Protein AF-0000000079002248 (afdb_homodimer)

Sequence (1636 aa):
MRIESGEDYTIPYSFQRFLRLYGKVIKDIVKGRFRTLMVISGSDPVFMGLLAAKAIQYYERQRHRYDKKKYSGLYVYHDEFDDAVLLKEVFNRNLNIKYTEFQYAVYERSERYLGSTFSFLIMDLTKDLKPNDLGRLVGIVEGGGLIILLTPPWDQWDTYMTIFKRNITVPQFPEPRHIFIKWVKSKLLKHDSIGIYDADNKRIIKKIELKREIKSSEEKIQIPQNTLFPRRVYEFALTRDQVEVIKLMEQLYEKPRKGKKKVIVITADRGRGKSCAVGIGSVGLIHVLRKVKPKPRILVTAPSPSNVQSLMMLARKVLDALGYKYEVIKREGNVIELRGEKFSIEYWEPINIPRIRGDIVIVDEAAGIHVPMLHKIWMSHNRLVFSTTIHGYEGAGRGFSVRFLTKIRNDKNTQLIEYEMTEPIRYSINDPIEEWQFKTLLLDAEPAELTSEDVKDIEEKNLIYVEYDPRYLFSEKGEEELRQLFGIYVLAHYRNEPDDLGMIADAPHHIVRAVKTRSGKIVCALQIAYEGRIDKDTASELLKGGRIPGNIIPDRFLKHLRYKGFAELFGWRIVRIATHPQVQGRGIGSWALSKLSEEAISKGLDWVAAGFGVNYELLRFWLKNGFYPLHISPDRNPVSGEYTLLVIKPLNKKTEEYVLKANKEFRLKLLDSLPIVYRDMEISVAMQLLDYGDSLISEVPNNIFSPVQIDRLWIYCMGPMTFEAAADIMHKLAKLHWLLSKDKRVELSRIKEAILIGKALQGKTWEELKSELRLHLKELHKFARDIACKYFRALTRKDPEIHEPGVEKLDYDLKIIFMRIESGEDYTIPYSFQRFLRLYGKVIKDIVKGRFRTLMVISGSDPVFMGLLAAKAIQYYERQRHRYDKKKYSGLYVYHDEFDDAVLLKEVFNRNLNIKYTEFQYAVYERSERYLGSTFSFLIMDLTKDLKPNDLGRLVGIVEGGGLIILLTPPWDQWDTYMTIFKRNITVPQFPEPRHIFIKWVKSKLLKHDSIGIYDADNKRIIKKIELKREIKSSEEKIQIPQNTLFPRRVYEFALTRDQVEVIKLMEQLYEKPRKGKKKVIVITADRGRGKSCAVGIGSVGLIHVLRKVKPKPRILVTAPSPSNVQSLMMLARKVLDALGYKYEVIKREGNVIELRGEKFSIEYWEPINIPRIRGDIVIVDEAAGIHVPMLHKIWMSHNRLVFSTTIHGYEGAGRGFSVRFLTKIRNDKNTQLIEYEMTEPIRYSINDPIEEWQFKTLLLDAEPAELTSEDVKDIEEKNLIYVEYDPRYLFSEKGEEELRQLFGIYVLAHYRNEPDDLGMIADAPHHIVRAVKTRSGKIVCALQIAYEGRIDKDTASELLKGGRIPGNIIPDRFLKHLRYKGFAELFGWRIVRIATHPQVQGRGIGSWALSKLSEEAISKGLDWVAAGFGVNYELLRFWLKNGFYPLHISPDRNPVSGEYTLLVIKPLNKKTEEYVLKANKEFRLKLLDSLPIVYRDMEISVAMQLLDYGDSLISEVPNNIFSPVQIDRLWIYCMGPMTFEAAADIMHKLAKLHWLLSKDKRVELSRIKEAILIGKALQGKTWEELKSELRLHLKELHKFARDIACKYFRALTRKDPEIHEPGVEKLDYDLKIIF

Solvent-accessible surface area (backbone atoms only — not comparable to full-atom values): 85586 Å² total; per-residue (Å²): 101,81,44,91,89,70,60,77,59,73,86,51,68,55,55,53,52,54,52,48,49,49,60,71,45,44,63,58,26,49,71,34,20,22,39,36,39,37,34,45,17,29,80,53,39,60,60,51,12,46,51,51,19,49,50,51,41,53,49,52,55,61,49,40,72,72,69,68,62,81,41,35,30,39,38,36,36,53,80,91,38,69,58,51,45,48,16,53,49,38,19,59,74,58,46,77,64,90,49,56,50,73,44,81,45,42,64,94,61,47,74,74,49,60,82,44,74,26,36,30,39,37,42,52,36,64,57,35,74,48,50,48,55,55,60,58,56,62,60,27,45,23,35,46,15,45,34,36,40,33,32,35,37,73,91,53,42,38,75,53,84,25,56,51,53,59,66,54,32,30,90,91,34,71,62,59,61,51,38,47,58,48,43,47,49,52,49,54,70,70,42,56,32,29,25,32,35,34,60,75,75,58,40,75,78,36,74,56,43,76,88,73,81,70,69,79,74,76,72,78,74,76,75,77,85,91,59,93,50,60,68,74,56,55,67,71,44,86,42,60,53,29,43,50,50,32,55,57,49,56,63,63,70,59,76,58,56,91,85,32,27,39,36,39,36,39,35,25,42,77,53,36,47,61,55,36,27,50,16,39,25,50,46,38,44,46,64,56,36,39,76,79,32,41,58,38,30,33,34,33,27,31,68,44,64,74,73,43,39,44,18,50,50,38,23,49,51,49,36,54,75,73,65,58,68,66,45,82,42,65,57,96,87,29,62,40,30,45,39,34,92,46,30,34,41,35,56,43,51,51,65,49,48,56,80,51,91,56,63,34,39,36,30,41,46,40,14,40,32,35,56,70,42,50,48,48,42,55,72,59,51,44,33,38,36,37,32,24,26,49,34,33,64,70,6,20,17,43,31,36,47,62,59,44,42,47,55,48,72,68,34,89,48,39,50,77,47,79,48,75,43,73,58,41,66,46,35,36,85,77,23,47,51,57,52,47,51,32,65,68,55,48,40,74,40,45,51,64,88,81,53,73,66,49,53,50,25,54,76,69,64,48,63,43,86,45,81,55,53,48,73,48,32,67,30,86,86,23,38,66,58,39,31,24,45,51,11,29,45,29,40,66,31,36,78,36,39,33,47,53,56,45,40,57,35,22,20,54,48,45,48,43,38,36,33,22,34,88,88,64,46,62,47,29,35,35,37,33,29,62,28,59,62,44,54,70,69,59,44,56,40,33,51,71,57,49,85,64,68,65,39,63,63,53,51,51,42,32,57,72,55,24,38,53,65,54,29,72,39,34,29,38,33,44,73,40,77,32,54,33,81,92,60,57,91,63,53,58,68,59,52,51,51,53,54,50,50,52,51,38,47,75,71,68,35,34,33,43,31,38,64,44,68,55,45,58,67,62,47,49,56,41,46,75,70,59,30,44,64,51,47,65,51,65,58,59,36,61,48,53,58,26,38,39,34,32,32,37,25,60,61,42,70,70,43,35,55,52,49,55,55,41,31,52,53,33,44,54,41,46,65,54,18,23,32,44,64,43,39,82,54,57,54,68,45,54,50,54,57,56,63,60,74,77,57,76,40,93,66,84,71,77,41,66,58,43,69,48,54,52,46,47,40,45,38,28,34,73,52,73,41,53,65,65,78,40,34,31,57,44,25,52,48,34,52,52,48,61,32,32,30,81,89,72,33,80,90,63,56,71,67,47,50,41,44,32,43,35,43,39,42,24,30,48,51,71,67,54,46,27,64,74,68,70,48,54,66,70,56,53,53,51,43,55,27,48,52,37,43,53,49,47,27,69,76,67,75,42,59,77,90,74,60,77,77,58,36,82,75,84,84,71,74,62,49,88,22,94,101,78,46,91,88,69,58,75,58,72,86,51,68,54,55,53,52,53,52,49,48,50,60,73,44,44,64,57,27,50,72,33,20,22,41,36,38,37,35,46,17,30,82,52,39,60,60,52,12,45,51,53,19,48,50,51,40,52,48,50,56,59,48,40,72,72,69,67,63,78,42,35,29,41,38,36,35,55,80,91,38,69,60,51,44,47,17,54,48,39,20,57,74,57,47,80,63,87,51,57,52,75,46,80,47,42,65,94,60,47,72,75,50,58,84,43,76,24,37,30,39,36,41,52,36,62,59,35,72,48,50,48,54,54,61,57,56,64,62,29,44,23,34,46,16,46,35,35,40,35,32,35,35,73,90,52,42,42,73,53,84,24,56,51,54,59,68,54,31,30,90,92,35,69,63,57,61,53,39,45,56,46,42,48,50,54,48,54,72,69,42,57,32,28,25,30,36,33,60,76,75,57,40,74,77,37,73,57,43,78,87,72,79,67,70,79,74,76,72,75,73,77,77,76,85,92,58,91,49,60,68,74,58,56,67,72,43,85,43,58,51,30,42,49,51,31,55,56,48,54,62,62,69,58,77,59,55,91,86,30,28,38,36,38,38,39,34,24,41,78,52,37,46,63,55,38,28,50,15,37,26,50,46,38,43,46,64,56,38,39,76,80,32,40,57,38,31,35,36,31,29,29,66,44,65,75,73,44,39,44,18,52,51,38,23,49,52,49,36,53,75,73,64,58,70,64,45,79,41,64,57,97,86,28,61,37,30,45,38,35,90,46,30,34,41,34,56,45,54,51,66,50,49,55,78,50,91,55,64,31,39,35,30,42,47,41,11,41,33,34,54,69,42,50,49,47,43,55,73,59,50,44,34,37,37,37,32,26,25,48,34,34,63,69,7,22,16,45,32,37,46,63,58,44,41,47,55,50,71,68,34,88,48,40,50,76,44,77,45,74,43,76,57,41,65,43,36,36,85,78,22,48,52,57,52,48,50,33,66,67,54,48,40,73,40,46,52,63,87,81,52,72,67,48,53,52,26,54,78,70,65,48,63,42,85,44,82,54,51,46,71,50,33,67,30,86,86,23,37,65,59,38,29,24,44,49,10,29,45,28,41,67,31,38,79,38,38,34,48,54,57,45,40,58,34,21,21,55,46,44,47,44,38,37,32,22,35,87,88,64,47,65,46,28,34,33,36,33,30,63,28,58,62,44,53,70,68,60,44,55,40,34,51,70,58,50,86,64,67,64,39,63,64,52,51,50,42,31,56,74,55,23,38,52,67,54,30,70,38,35,28,39,34,43,72,41,75,33,54,32,80,91,60,59,91,63,53,59,67,61,52,52,49,54,53,48,51,52,51,38,47,77,71,67,36,35,32,41,30,38,65,44,69,53,46,57,67,61,46,50,55,42,47,76,69,57,29,44,63,52,48,65,51,64,57,58,37,60,46,52,58,25,38,39,34,33,33,37,25,59,63,42,71,71,44,37,56,54,48,55,54,40,32,51,53,32,43,54,42,46,64,54,19,24,31,46,64,44,38,83,53,58,52,67,45,52,51,53,57,57,64,60,73,78,60,76,39,92,67,85,70,78,40,64,58,42,68,48,53,52,48,49,41,45,39,28,33,74,53,72,42,54,64,65,77,38,35,31,57,45,24,52,48,34,52,51,47,61,34,31,32,82,89,72,32,80,92,63,56,71,67,48,50,42,45,32,43,36,41,37,41,25,30,48,52,72,68,53,46,27,64,75,67,71,48,54,68,69,55,53,52,50,43,55,26,48,51,36,42,54,48,46,28,69,76,67,74,41,60,78,89,74,60,75,78,58,37,83,75,85,84,71,75,61,49,86,23,94

Structure (mmCIF, N/CA/C/O backbone):
data_AF-0000000079002248-model_v1
#
loop_
_entity.id
_entity.type
_entity.pdbx_description
1 polymer 'tRNA(Met) cytidine acetyltransferase TmcA'
#
loop_
_atom_site.group_PDB
_atom_site.id
_atom_site.type_symbol
_atom_site.label_atom_id
_atom_site.label_alt_id
_atom_site.label_comp_id
_atom_site.label_asym_id
_atom_site.label_entity_id
_atom_site.label_seq_id
_atom_site.pdbx_PDB_ins_code
_atom_site.Cartn_x
_atom_site.Cartn_y
_atom_site.Cartn_z
_atom_site.occupancy
_atom_site.B_iso_or_equiv
_atom_site.auth_seq_id
_atom_site.auth_comp_id
_atom_site.auth_asym_id
_atom_site.auth_atom_id
_atom_site.pdbx_PDB_model_num
ATOM 1 N N . MET A 1 1 ? -22.094 -46.625 -49.656 1 31.3 1 MET A N 1
ATOM 2 C CA . MET A 1 1 ? -22.266 -45.188 -49.594 1 31.3 1 MET A CA 1
ATOM 3 C C . MET A 1 1 ? -21.156 -44.469 -50.344 1 31.3 1 MET A C 1
ATOM 5 O O . MET A 1 1 ? -19.969 -44.781 -50.156 1 31.3 1 MET A O 1
ATOM 9 N N . ARG A 1 2 ? -21.453 -43.719 -51.375 1 43.19 2 ARG A N 1
ATOM 10 C CA . ARG A 1 2 ? -20.531 -43.125 -52.344 1 43.19 2 ARG A CA 1
ATOM 11 C C . ARG A 1 2 ? -19.891 -41.875 -51.781 1 43.19 2 ARG A C 1
ATOM 13 O O . ARG A 1 2 ? -20.594 -40.969 -51.344 1 43.19 2 ARG A O 1
ATOM 20 N N . ILE A 1 3 ? -18.719 -42.062 -51.188 1 45.56 3 ILE A N 1
ATOM 21 C CA . ILE A 1 3 ? -18.062 -40.812 -50.906 1 45.56 3 ILE A CA 1
ATOM 22 C C . ILE A 1 3 ? -17.531 -40.188 -52.188 1 45.56 3 ILE A C 1
ATOM 24 O O . ILE A 1 3 ? -17.297 -40.906 -53.156 1 45.56 3 ILE A O 1
ATOM 28 N N . GLU A 1 4 ? -17.578 -38.906 -52.375 1 42.34 4 GLU A N 1
ATOM 29 C CA . GLU A 1 4 ? -17.25 -38.219 -53.625 1 42.34 4 GLU A CA 1
ATOM 30 C C . GLU A 1 4 ? -15.984 -38.781 -54.25 1 42.34 4 GLU A C 1
ATOM 32 O O . GLU A 1 4 ? -15.727 -38.594 -55.438 1 42.34 4 GLU A O 1
ATOM 37 N N . SER A 1 5 ? -14.992 -39.219 -53.406 1 42.16 5 SER A N 1
ATOM 38 C CA . SER A 1 5 ? -13.75 -39.531 -54.094 1 42.16 5 SER A CA 1
ATOM 39 C C . SER A 1 5 ? -13.859 -40.875 -54.812 1 42.16 5 SER A C 1
ATOM 41 O O . SER A 1 5 ? -12.875 -41.375 -55.375 1 42.16 5 SER A O 1
ATOM 43 N N . GLY A 1 6 ? -15 -41.469 -55.125 1 44.12 6 GLY A N 1
ATOM 44 C CA . GLY A 1 6 ? -15.258 -42.594 -56 1 44.12 6 GLY A CA 1
ATOM 45 C C . GLY A 1 6 ? -15.117 -43.938 -55.344 1 44.12 6 GLY A C 1
ATOM 46 O O . GLY A 1 6 ? -15.344 -45 -55.969 1 44.12 6 GLY A O 1
ATOM 47 N N . GLU A 1 7 ? -14.289 -44.188 -54.312 1 48.38 7 GLU A N 1
ATOM 48 C CA . GLU A 1 7 ? -14.047 -45.531 -53.812 1 48.38 7 GLU A CA 1
ATOM 49 C C . GLU A 1 7 ? -15.219 -46 -52.969 1 48.38 7 GLU A C 1
ATOM 51 O O . GLU A 1 7 ? -15.781 -45.25 -52.156 1 48.38 7 GLU A O 1
ATOM 56 N N . ASP A 1 8 ? -15.898 -47.062 -53.25 1 55.31 8 ASP A N 1
ATOM 57 C CA . ASP A 1 8 ? -17.047 -47.719 -52.625 1 55.31 8 ASP A CA 1
ATOM 58 C C . ASP A 1 8 ? -16.656 -48.281 -51.25 1 55.31 8 ASP A C 1
ATOM 60 O O . ASP A 1 8 ? -15.797 -49.156 -51.156 1 55.31 8 ASP A O 1
ATOM 64 N N . TYR A 1 9 ? -16.703 -47.5 -50.125 1 68.69 9 TYR A N 1
ATOM 65 C CA . TYR A 1 9 ? -16.406 -48.031 -48.812 1 68.69 9 TYR A CA 1
ATOM 66 C C . TYR A 1 9 ? -17.609 -48.781 -48.25 1 68.69 9 TYR A C 1
ATOM 68 O O . TYR A 1 9 ? -18.734 -48.312 -48.312 1 68.69 9 TYR A O 1
ATOM 76 N N . THR A 1 10 ? -17.469 -50.156 -48.188 1 80.12 10 THR A N 1
ATOM 77 C CA . THR A 1 10 ? -18.469 -51 -47.562 1 80.12 10 THR A CA 1
ATOM 78 C C . THR A 1 10 ? -18.047 -51.375 -46.125 1 80.12 10 THR A C 1
ATOM 80 O O . THR A 1 10 ? -16.859 -51.531 -45.875 1 80.12 10 THR A O 1
ATOM 83 N N . ILE A 1 11 ? -18.906 -51.312 -45.125 1 88.88 11 ILE A N 1
ATOM 84 C CA . ILE A 1 11 ? -18.656 -51.719 -43.75 1 88.88 11 ILE A CA 1
ATOM 85 C C . ILE A 1 11 ? -18.328 -53.219 -43.719 1 88.88 11 ILE A C 1
ATOM 87 O O . ILE A 1 11 ? -19.125 -54.031 -44.156 1 88.88 11 ILE A O 1
ATOM 91 N N . PRO A 1 12 ? -17.188 -53.531 -43.281 1 93.25 12 PRO A N 1
ATOM 92 C CA . PRO A 1 12 ? -16.797 -54.938 -43.25 1 93.25 12 PRO A CA 1
ATOM 93 C C . PRO A 1 12 ? -17.672 -55.781 -42.312 1 93.25 12 PRO A C 1
ATOM 95 O O . PRO A 1 12 ? -18.188 -55.25 -41.312 1 93.25 12 PRO A O 1
ATOM 98 N N . TYR A 1 13 ? -17.766 -57.031 -42.625 1 92.5 13 TYR A N 1
ATOM 99 C CA . TYR A 1 13 ? -18.531 -57.969 -41.781 1 92.5 13 TYR A CA 1
ATOM 100 C C . TYR A 1 13 ? -17.922 -58.062 -40.406 1 92.5 13 TYR A C 1
ATOM 102 O O . TYR A 1 13 ? -18.641 -58.188 -39.406 1 92.5 13 TYR A O 1
ATOM 110 N N . SER A 1 14 ? -16.656 -58 -40.344 1 94.88 14 SER A N 1
ATOM 111 C CA . SER A 1 14 ? -15.961 -58.094 -39.062 1 94.88 14 SER A CA 1
ATOM 112 C C . SER A 1 14 ? -16.344 -56.938 -38.156 1 94.88 14 SER A C 1
ATOM 114 O O . SER A 1 14 ? -16.469 -57.125 -36.938 1 94.88 14 SER A O 1
ATOM 116 N N . PHE A 1 15 ? -16.594 -55.781 -38.719 1 96 15 PHE A N 1
ATOM 117 C CA . PHE A 1 15 ? -16.984 -54.625 -37.906 1 96 15 PHE A CA 1
ATOM 118 C C . PHE A 1 15 ? -18.438 -54.75 -37.438 1 96 15 PHE A C 1
ATOM 120 O O . PHE A 1 15 ? -18.766 -54.375 -36.312 1 96 15 PHE A O 1
ATOM 127 N N . GLN A 1 16 ? -19.25 -55.312 -38.312 1 94.56 16 GLN A N 1
ATOM 128 C CA . GLN A 1 16 ? -20.625 -55.562 -37.906 1 94.56 16 GLN A CA 1
ATOM 129 C C . GLN A 1 16 ? -20.688 -56.531 -36.75 1 94.56 16 GLN A C 1
ATOM 131 O O . GLN A 1 16 ? -21.484 -56.344 -35.812 1 94.56 16 GLN A O 1
ATOM 136 N N . ARG A 1 17 ? -19.859 -57.5 -36.875 1 94.75 17 ARG A N 1
ATOM 137 C CA . ARG A 1 17 ? -19.766 -58.438 -35.781 1 94.75 17 ARG A CA 1
ATOM 138 C C . ARG A 1 17 ? -19.297 -57.75 -34.5 1 94.75 17 ARG A C 1
ATOM 140 O O . ARG A 1 17 ? -19.812 -58.031 -33.406 1 94.75 17 ARG A O 1
ATOM 147 N N . PHE A 1 18 ? -18.344 -56.938 -34.688 1 96.31 18 PHE A N 1
ATOM 148 C CA . PHE A 1 18 ? -17.797 -56.156 -33.562 1 96.31 18 PHE A CA 1
ATOM 149 C C . PHE A 1 18 ? -18.891 -55.312 -32.906 1 96.31 18 PHE A C 1
ATOM 151 O O . PHE A 1 18 ? -19 -55.281 -31.688 1 96.31 18 PHE A O 1
ATOM 158 N N . LEU A 1 19 ? -19.766 -54.688 -33.656 1 96.19 19 LEU A N 1
ATOM 159 C CA . LEU A 1 19 ? -20.859 -53.844 -33.156 1 96.19 19 LEU A CA 1
ATOM 160 C C . LEU A 1 19 ? -21.922 -54.719 -32.469 1 96.19 19 LEU A C 1
ATOM 162 O O . LEU A 1 19 ? -22.484 -54.281 -31.438 1 96.19 19 LEU A O 1
ATOM 166 N N . ARG A 1 20 ? -22.062 -55.875 -32.969 1 94.19 20 ARG A N 1
ATOM 167 C CA . ARG A 1 20 ? -23.062 -56.781 -32.375 1 94.19 20 ARG A CA 1
ATOM 168 C C . ARG A 1 20 ? -22.641 -57.188 -30.984 1 94.19 20 ARG A C 1
ATOM 170 O O . ARG A 1 20 ? -23.484 -57.406 -30.109 1 94.19 20 ARG A O 1
ATOM 177 N N . LEU A 1 21 ? -21.438 -57.344 -30.844 1 93.69 21 LEU A N 1
ATOM 178 C CA . LEU A 1 21 ? -20.938 -57.656 -29.5 1 93.69 21 LEU A CA 1
ATOM 179 C C . LEU A 1 21 ? -21.266 -56.562 -28.516 1 93.69 21 LEU A C 1
ATOM 181 O O . LEU A 1 21 ? -21.609 -56.812 -27.359 1 93.69 21 LEU A O 1
ATOM 185 N N . TYR A 1 22 ? -21.172 -55.25 -28.891 1 93.12 22 TYR A N 1
ATOM 186 C CA . TYR A 1 22 ? -21.594 -54.125 -28.078 1 93.12 22 TYR A CA 1
ATOM 187 C C . TYR A 1 22 ? -23.094 -54.156 -27.828 1 93.12 22 TYR A C 1
ATOM 189 O O . TYR A 1 22 ? -23.562 -53.844 -26.734 1 93.12 22 TYR A O 1
ATOM 197 N N . GLY A 1 23 ? -23.828 -54.594 -28.812 1 92.19 23 GLY A N 1
ATOM 198 C CA . GLY A 1 23 ? -25.281 -54.688 -28.703 1 92.19 23 GLY A CA 1
ATOM 199 C C . GLY A 1 23 ? -25.719 -55.656 -27.609 1 92.19 23 GLY A C 1
ATOM 200 O O . GLY A 1 23 ? -26.75 -55.469 -26.969 1 92.19 23 GLY A O 1
ATOM 201 N N . LYS A 1 24 ? -24.906 -56.625 -27.438 1 91.56 24 LYS A N 1
ATOM 202 C CA . LYS A 1 24 ? -25.234 -57.656 -26.469 1 91.56 24 LYS A CA 1
ATOM 203 C C . LYS A 1 24 ? -25.094 -57.125 -25.047 1 91.56 24 LYS A C 1
ATOM 205 O O . LYS A 1 24 ? -25.75 -57.625 -24.125 1 91.56 24 LYS A O 1
ATOM 210 N N . VAL A 1 25 ? -24.297 -56.188 -24.891 1 92.56 25 VAL A N 1
ATOM 211 C CA . VAL A 1 25 ? -23.984 -55.75 -23.531 1 92.56 25 VAL A CA 1
ATOM 212 C C . VAL A 1 25 ? -24.594 -54.375 -23.266 1 92.56 25 VAL A C 1
ATOM 214 O O . VAL A 1 25 ? -24.578 -53.906 -22.125 1 92.56 25 VAL A O 1
ATOM 217 N N . ILE A 1 26 ? -25.188 -53.719 -24.172 1 92.94 26 ILE A N 1
ATOM 218 C CA . ILE A 1 26 ? -25.656 -52.344 -24.062 1 92.94 26 ILE A CA 1
ATOM 219 C C . ILE A 1 26 ? -26.75 -52.25 -23 1 92.94 26 ILE A C 1
ATOM 221 O O . ILE A 1 26 ? -26.844 -51.25 -22.281 1 92.94 26 ILE A O 1
ATOM 225 N N . LYS A 1 27 ? -27.578 -53.25 -22.922 1 90.81 27 LYS A N 1
ATOM 226 C CA . LYS A 1 27 ? -28.625 -53.25 -21.891 1 90.81 27 LYS A CA 1
ATOM 227 C C . LYS A 1 27 ? -28.016 -53.156 -20.5 1 90.81 27 LYS A C 1
ATOM 229 O O . LYS A 1 27 ? -28.484 -52.344 -19.688 1 90.81 27 LYS A O 1
ATOM 234 N N . ASP A 1 28 ? -27.031 -53.938 -20.281 1 91 28 ASP A N 1
ATOM 235 C CA . ASP A 1 28 ? -26.375 -53.938 -18.969 1 91 28 ASP A CA 1
ATOM 236 C C . ASP A 1 28 ? -25.609 -52.625 -18.734 1 91 28 ASP A C 1
ATOM 238 O O . ASP A 1 28 ? -25.547 -52.125 -17.609 1 91 28 ASP A O 1
ATOM 242 N N . ILE A 1 29 ? -25.094 -52.062 -19.766 1 92.88 29 ILE A N 1
ATOM 243 C CA . ILE A 1 29 ? -24.344 -50.812 -19.703 1 92.88 29 ILE A CA 1
ATOM 244 C C . ILE A 1 29 ? -25.281 -49.688 -19.297 1 92.88 29 ILE A C 1
ATOM 246 O O . ILE A 1 29 ? -24.953 -48.875 -18.453 1 92.88 29 ILE A O 1
ATOM 250 N N . VAL A 1 30 ? -26.469 -49.688 -19.859 1 91.38 30 VAL A N 1
ATOM 251 C CA . VAL A 1 30 ? -27.438 -48.625 -19.609 1 91.38 30 VAL A CA 1
ATOM 252 C C . VAL A 1 30 ? -28.031 -48.812 -18.203 1 91.38 30 VAL A C 1
ATOM 254 O O . VAL A 1 30 ? -28.094 -47.844 -17.438 1 91.38 30 VAL A O 1
ATOM 257 N N . LYS A 1 31 ? -28.312 -50 -17.875 1 88.25 31 LYS A N 1
ATOM 258 C CA . LYS A 1 31 ? -28.938 -50.281 -16.578 1 88.25 31 LYS A CA 1
ATOM 259 C C . LYS A 1 31 ? -27.953 -50.031 -15.445 1 88.25 31 LYS A C 1
ATOM 261 O O . LYS A 1 31 ? -28.328 -49.531 -14.383 1 88.25 31 LYS A O 1
ATOM 266 N N . GLY A 1 32 ? -26.766 -50.406 -15.672 1 89.31 32 GLY A N 1
ATOM 267 C CA . GLY A 1 32 ? -25.75 -50.25 -14.648 1 89.31 32 GLY A CA 1
ATOM 268 C C . GLY A 1 32 ? -25.125 -48.875 -14.648 1 89.31 32 GLY A C 1
ATOM 269 O O . GLY A 1 32 ? -24.297 -48.562 -13.773 1 89.31 32 GLY A O 1
ATOM 270 N N . ARG A 1 33 ? -25.438 -48.062 -15.57 1 91 33 ARG A N 1
ATOM 271 C CA . ARG A 1 33 ? -24.859 -46.719 -15.758 1 91 33 ARG A CA 1
ATOM 272 C C . ARG A 1 33 ? -23.344 -46.781 -15.898 1 91 33 ARG A C 1
ATOM 274 O O . ARG A 1 33 ? -22.625 -46.062 -15.219 1 91 33 ARG A O 1
ATOM 281 N N . PHE A 1 34 ? -22.922 -47.781 -16.672 1 93.75 34 PHE A N 1
ATOM 282 C CA . PHE A 1 34 ? -21.516 -47.938 -16.984 1 93.75 34 PHE A CA 1
ATOM 283 C C . PHE A 1 34 ? -21.172 -47.25 -18.281 1 93.75 34 PHE A C 1
ATOM 285 O O . PHE A 1 34 ? -22.031 -47.062 -19.156 1 93.75 34 PHE A O 1
ATOM 292 N N . ARG A 1 35 ? -19.984 -46.812 -18.359 1 94.31 35 ARG A N 1
ATOM 293 C CA . ARG A 1 35 ? -19.469 -46.312 -19.641 1 94.31 35 ARG A CA 1
ATOM 294 C C . ARG A 1 35 ? -18.719 -47.406 -20.391 1 94.31 35 ARG A C 1
ATOM 296 O O . ARG A 1 35 ? -18.297 -48.406 -19.812 1 94.31 35 ARG A O 1
ATOM 303 N N . THR A 1 36 ? -18.625 -47.188 -21.609 1 96.5 36 THR A N 1
ATOM 304 C CA . THR A 1 36 ? -17.859 -48.125 -22.422 1 96.5 36 THR A CA 1
ATOM 305 C C . THR A 1 36 ? -16.953 -47.406 -23.391 1 96.5 36 THR A C 1
ATOM 307 O O . THR A 1 36 ? -17.156 -46.219 -23.656 1 96.5 36 THR A O 1
ATOM 310 N N . LEU A 1 37 ? -15.859 -48.156 -23.812 1 97.94 37 LEU A N 1
ATOM 311 C CA . LEU A 1 37 ? -14.828 -47.531 -24.656 1 97.94 37 LEU A CA 1
ATOM 312 C C . LEU A 1 37 ? -14.539 -48.406 -25.875 1 97.94 37 LEU A C 1
ATOM 314 O O . LEU A 1 37 ? -14.461 -49.625 -25.766 1 97.94 37 LEU A O 1
ATOM 318 N N . MET A 1 38 ? -14.555 -47.781 -27.031 1 98.19 38 MET A N 1
ATOM 319 C CA . MET A 1 38 ? -14.227 -48.406 -28.297 1 98.19 38 MET A CA 1
ATOM 320 C C . MET A 1 38 ? -12.992 -47.781 -28.922 1 98.19 38 MET A C 1
ATOM 322 O O . MET A 1 38 ? -12.906 -46.531 -29 1 98.19 38 MET A O 1
ATOM 326 N N . VAL A 1 39 ? -12.031 -48.656 -29.328 1 98.56 39 VAL A N 1
ATOM 327 C CA . VAL A 1 39 ? -10.867 -48.156 -30.047 1 98.56 39 VAL A CA 1
ATOM 328 C C . VAL A 1 39 ? -10.953 -48.562 -31.516 1 98.56 39 VAL A C 1
ATOM 330 O O . VAL A 1 39 ? -11.133 -49.75 -31.812 1 98.56 39 VAL A O 1
ATOM 333 N N . ILE A 1 40 ? -10.898 -47.594 -32.375 1 98.38 40 ILE A N 1
ATOM 334 C CA . ILE A 1 40 ? -10.789 -47.844 -33.812 1 98.38 40 ILE A CA 1
ATOM 335 C C . ILE A 1 40 ? -9.422 -47.375 -34.312 1 98.38 40 ILE A C 1
ATOM 337 O O . ILE A 1 40 ? -9.133 -46.188 -34.312 1 98.38 40 ILE A O 1
ATOM 341 N N . SER A 1 41 ? -8.625 -48.344 -34.656 1 98.12 41 SER A N 1
ATOM 342 C CA . SER A 1 41 ? -7.262 -48.062 -35.094 1 98.12 41 SER A CA 1
ATOM 343 C C . SER A 1 41 ? -7.105 -48.25 -36.594 1 98.12 41 SER A C 1
ATOM 345 O O . SER A 1 41 ? -7.602 -49.25 -37.156 1 98.12 41 SER A O 1
ATOM 347 N N . GLY A 1 42 ? -6.449 -47.25 -37.25 1 97.25 42 GLY A N 1
ATOM 348 C CA . GLY A 1 42 ? -6.273 -47.344 -38.688 1 97.25 42 GLY A CA 1
ATOM 349 C C . GLY A 1 42 ? -5.477 -46.219 -39.281 1 97.25 42 GLY A C 1
ATOM 350 O O . GLY A 1 42 ? -5.086 -45.281 -38.594 1 97.25 42 GLY A O 1
ATOM 351 N N . SER A 1 43 ? -5.215 -46.344 -40.656 1 95.81 43 SER A N 1
ATOM 352 C CA . SER A 1 43 ? -4.391 -45.375 -41.344 1 95.81 43 SER A CA 1
ATOM 353 C C . SER A 1 43 ? -5.234 -44.5 -42.281 1 95.81 43 SER A C 1
ATOM 355 O O . SER A 1 43 ? -4.848 -43.375 -42.625 1 95.81 43 SER A O 1
ATOM 357 N N . ASP A 1 44 ? -6.402 -45 -42.688 1 95.25 44 ASP A N 1
ATOM 358 C CA . ASP A 1 44 ? -7.23 -44.281 -43.656 1 95.25 44 ASP A CA 1
ATOM 359 C C . ASP A 1 44 ? -8.289 -43.438 -42.938 1 95.25 44 ASP A C 1
ATOM 361 O O . ASP A 1 44 ? -9.242 -43.969 -42.375 1 95.25 44 ASP A O 1
ATOM 365 N N . PRO A 1 45 ? -8.203 -42.125 -43.125 1 96.06 45 PRO A N 1
ATOM 366 C CA . PRO A 1 45 ? -9.133 -41.25 -42.406 1 96.06 45 PRO A CA 1
ATOM 367 C C . PRO A 1 45 ? -10.578 -41.406 -42.875 1 96.06 45 PRO A C 1
ATOM 369 O O . PRO A 1 45 ? -11.508 -41.312 -42.062 1 96.06 45 PRO A O 1
ATOM 372 N N . VAL A 1 46 ? -10.766 -41.688 -44.094 1 95.06 46 VAL A N 1
ATOM 373 C CA . VAL A 1 46 ? -12.109 -41.812 -44.625 1 95.06 46 VAL A CA 1
ATOM 374 C C . VAL A 1 46 ? -12.766 -43.062 -44.031 1 95.06 46 VAL A C 1
ATOM 376 O O . VAL A 1 46 ? -13.891 -43.031 -43.531 1 95.06 46 VAL A O 1
ATOM 379 N N . PHE A 1 47 ? -12.031 -44.125 -44.125 1 95.44 47 PHE A N 1
ATOM 380 C CA . PHE A 1 47 ? -12.555 -45.375 -43.625 1 95.44 47 PHE A CA 1
ATOM 381 C C . PHE A 1 47 ? -12.812 -45.312 -42.125 1 95.44 47 PHE A C 1
ATOM 383 O O . PHE A 1 47 ? -13.844 -45.781 -41.625 1 95.44 47 PHE A O 1
ATOM 390 N N . MET A 1 48 ? -11.938 -44.75 -41.375 1 96.69 48 MET A N 1
ATOM 391 C CA . MET A 1 48 ? -12.086 -44.625 -39.938 1 96.69 48 MET A CA 1
ATOM 392 C C . MET A 1 48 ? -13.289 -43.75 -39.594 1 96.69 48 MET A C 1
ATOM 394 O O . MET A 1 48 ? -14.023 -44.031 -38.656 1 96.69 48 MET A O 1
ATOM 398 N N . GLY A 1 49 ? -13.461 -42.625 -40.375 1 96.38 49 GLY A N 1
ATOM 399 C CA . GLY A 1 49 ? -14.617 -41.781 -40.156 1 96.38 49 GLY A CA 1
ATOM 400 C C . GLY A 1 49 ? -15.938 -42.5 -40.375 1 96.38 49 GLY A C 1
ATOM 401 O O . GLY A 1 49 ? -16.891 -42.312 -39.594 1 96.38 49 GLY A O 1
ATOM 402 N N . LEU A 1 50 ? -15.938 -43.312 -41.344 1 95.25 50 LEU A N 1
ATOM 403 C CA . LEU A 1 50 ? -17.141 -44.094 -41.656 1 95.25 50 LEU A CA 1
ATOM 404 C C . LEU A 1 50 ? -17.453 -45.094 -40.531 1 95.25 50 LEU A C 1
ATOM 406 O O . LEU A 1 50 ? -18.609 -45.25 -40.156 1 95.25 50 LEU A O 1
ATOM 410 N N . LEU A 1 51 ? -16.438 -45.75 -40.125 1 96.81 51 LEU A N 1
ATOM 411 C CA . LEU A 1 51 ? -16.625 -46.75 -39.094 1 96.81 51 LEU A CA 1
ATOM 412 C C . LEU A 1 51 ? -17.109 -46.062 -37.781 1 96.81 51 LEU A C 1
ATOM 414 O O . LEU A 1 51 ? -17.984 -46.594 -37.125 1 96.81 51 LEU A O 1
ATOM 418 N N . ALA A 1 52 ? -16.5 -44.938 -37.438 1 97.38 52 ALA A N 1
ATOM 419 C CA . ALA A 1 52 ? -16.906 -44.219 -36.25 1 97.38 52 ALA A CA 1
ATOM 420 C C . ALA A 1 52 ? -18.375 -43.781 -36.344 1 97.38 52 ALA A C 1
ATOM 422 O O . ALA A 1 52 ? -19.125 -43.906 -35.375 1 97.38 52 ALA A O 1
ATOM 423 N N . ALA A 1 53 ? -18.766 -43.281 -37.5 1 96.25 53 ALA A N 1
ATOM 424 C CA . ALA A 1 53 ? -20.156 -42.875 -37.719 1 96.25 53 ALA A CA 1
ATOM 425 C C . ALA A 1 53 ? -21.109 -44.062 -37.562 1 96.25 53 ALA A C 1
ATOM 427 O O . ALA A 1 53 ? -22.141 -43.938 -36.906 1 96.25 53 ALA A O 1
ATOM 428 N N . LYS A 1 54 ? -20.703 -45.125 -38.125 1 95.25 54 LYS A N 1
ATOM 429 C CA . LYS A 1 54 ? -21.516 -46.344 -38.031 1 95.25 54 LYS A CA 1
ATOM 430 C C . LYS A 1 54 ? -21.641 -46.812 -36.594 1 95.25 54 LYS A C 1
ATOM 432 O O . LYS A 1 54 ? -22.703 -47.281 -36.156 1 95.25 54 LYS A O 1
ATOM 437 N N . ALA A 1 55 ? -20.578 -46.781 -35.906 1 96.62 55 ALA A N 1
ATOM 438 C CA . ALA A 1 55 ? -20.562 -47.188 -34.5 1 96.62 55 ALA A CA 1
ATOM 439 C C . ALA A 1 55 ? -21.547 -46.344 -33.688 1 96.62 55 ALA A C 1
ATOM 441 O O . ALA A 1 55 ? -22.328 -46.875 -32.906 1 96.62 55 ALA A O 1
ATOM 442 N N . ILE A 1 56 ? -21.531 -45.031 -33.844 1 96.5 56 ILE A N 1
ATOM 443 C CA . ILE A 1 56 ? -22.391 -44.125 -33.125 1 96.5 56 ILE A CA 1
ATOM 444 C C . ILE A 1 56 ? -23.859 -44.375 -33.469 1 96.5 56 ILE A C 1
ATOM 446 O O . ILE A 1 56 ? -24.734 -44.406 -32.625 1 96.5 56 ILE A O 1
ATOM 450 N N . GLN A 1 57 ? -24.078 -44.625 -34.75 1 94.12 57 GLN A N 1
ATOM 451 C CA . GLN A 1 57 ? -25.438 -44.906 -35.219 1 94.12 57 GLN A CA 1
ATOM 452 C C . GLN A 1 57 ? -26 -46.156 -34.594 1 94.12 57 GLN A C 1
ATOM 454 O O . GLN A 1 57 ? -27.141 -46.188 -34.125 1 94.12 57 GLN A O 1
ATOM 459 N N . TYR A 1 58 ? -25.188 -47.125 -34.656 1 94.12 58 TYR A N 1
ATOM 460 C CA . TYR A 1 58 ? -25.625 -48.406 -34.094 1 94.12 58 TYR A CA 1
ATOM 461 C C . TYR A 1 58 ? -25.875 -48.281 -32.594 1 94.12 58 TYR A C 1
ATOM 463 O O . TYR A 1 58 ? -26.906 -48.719 -32.094 1 94.12 58 TYR A O 1
ATOM 471 N N . TYR A 1 59 ? -24.953 -47.688 -31.891 1 94.38 59 TYR A N 1
ATOM 472 C CA . TYR A 1 59 ? -25.047 -47.562 -30.438 1 94.38 59 TYR A CA 1
ATOM 473 C C . TYR A 1 59 ? -26.234 -46.719 -30.031 1 94.38 59 TYR A C 1
ATOM 475 O O . TYR A 1 59 ? -26.953 -47.062 -29.078 1 94.38 59 TYR A O 1
ATOM 483 N N . GLU A 1 60 ? -26.422 -45.594 -30.688 1 93.88 60 GLU A N 1
ATOM 484 C CA . GLU A 1 60 ? -27.547 -44.719 -30.391 1 93.88 60 GLU A CA 1
ATOM 485 C C . GLU A 1 60 ? -28.875 -45.469 -30.531 1 93.88 60 GLU A C 1
ATOM 487 O O . GLU A 1 60 ? -29.75 -45.344 -29.672 1 93.88 60 GLU A O 1
ATOM 492 N N . ARG A 1 61 ? -29 -46.25 -31.578 1 92 61 ARG A N 1
ATOM 493 C CA . ARG A 1 61 ? -30.219 -47 -31.844 1 92 61 ARG A CA 1
ATOM 494 C C . ARG A 1 61 ? -30.469 -48.031 -30.75 1 92 61 ARG A C 1
ATOM 496 O O . ARG A 1 61 ? -31.594 -48.188 -30.25 1 92 61 ARG A O 1
ATOM 503 N N . GLN A 1 62 ? -29.5 -48.688 -30.469 1 92.81 62 GLN A N 1
ATOM 504 C CA . GLN A 1 62 ? -29.625 -49.75 -29.453 1 92.81 62 GLN A CA 1
ATOM 505 C C . GLN A 1 62 ? -29.922 -49.125 -28.078 1 92.81 62 GLN A C 1
ATOM 507 O O . GLN A 1 62 ? -30.75 -49.656 -27.344 1 92.81 62 GLN A O 1
ATOM 512 N N . ARG A 1 63 ? -29.188 -48.031 -27.75 1 93.06 63 ARG A N 1
ATOM 513 C CA . ARG A 1 63 ? -29.375 -47.406 -26.453 1 93.06 63 ARG A CA 1
ATOM 514 C C . ARG A 1 63 ? -30.766 -46.781 -26.344 1 93.06 63 ARG A C 1
ATOM 516 O O . ARG A 1 63 ? -31.391 -46.812 -25.281 1 93.06 63 ARG A O 1
ATOM 523 N N . HIS A 1 64 ? -31.234 -46.188 -27.422 1 92.19 64 HIS A N 1
ATOM 524 C CA . HIS A 1 64 ? -32.531 -45.5 -27.438 1 92.19 64 HIS A CA 1
ATOM 525 C C . HIS A 1 64 ? -33.656 -46.469 -27.141 1 92.19 64 HIS A C 1
ATOM 527 O O . HIS A 1 64 ? -34.719 -46.062 -26.656 1 92.19 64 HIS A O 1
ATOM 533 N N . ARG A 1 65 ? -33.438 -47.688 -27.312 1 90.75 65 ARG A N 1
ATOM 534 C CA . ARG A 1 65 ? -34.438 -48.688 -27 1 90.75 65 ARG A CA 1
ATOM 535 C C . ARG A 1 65 ? -34.594 -48.844 -25.5 1 90.75 65 ARG A C 1
ATOM 537 O O . ARG A 1 65 ? -35.656 -49.281 -25.031 1 90.75 65 ARG A O 1
ATOM 544 N N . TYR A 1 66 ? -33.688 -48.469 -24.844 1 88.75 66 TYR A N 1
ATOM 545 C CA . TYR A 1 66 ? -33.719 -48.719 -23.406 1 88.75 66 TYR A CA 1
ATOM 546 C C . TYR A 1 66 ? -34 -47.438 -22.641 1 88.75 66 TYR A C 1
ATOM 548 O O . TYR A 1 66 ? -34.781 -47.469 -21.688 1 88.75 66 TYR A O 1
ATOM 556 N N . ASP A 1 67 ? -33.438 -46.281 -22.922 1 84.31 67 ASP A N 1
ATOM 557 C CA . ASP A 1 67 ? -33.625 -45.125 -22.062 1 84.31 67 ASP A CA 1
ATOM 558 C C . ASP A 1 67 ? -34.438 -44.031 -22.781 1 84.31 67 ASP A C 1
ATOM 560 O O . ASP A 1 67 ? -34.938 -43.125 -22.141 1 84.31 67 ASP A O 1
ATOM 564 N N . LYS A 1 68 ? -34.656 -44.031 -24.078 1 82.38 68 LYS A N 1
ATOM 565 C CA . LYS A 1 68 ? -35.562 -43.188 -24.875 1 82.38 68 LYS A CA 1
ATOM 566 C C . LYS A 1 68 ? -35.281 -41.719 -24.625 1 82.38 68 LYS A C 1
ATOM 568 O O . LYS A 1 68 ? -36.219 -40.906 -24.5 1 82.38 68 LYS A O 1
ATOM 573 N N . LYS A 1 69 ? -34.094 -41.375 -24.422 1 86.69 69 LYS A N 1
ATOM 574 C CA . LYS A 1 69 ? -33.75 -39.969 -24.188 1 86.69 69 LYS A CA 1
ATOM 575 C C . LYS A 1 69 ? -33.031 -39.375 -25.375 1 86.69 69 LYS A C 1
ATOM 577 O O . LYS A 1 69 ? -32.75 -40.062 -26.359 1 86.69 69 LYS A O 1
ATOM 582 N N . LYS A 1 70 ? -32.812 -38 -25.25 1 89.62 70 LYS A N 1
ATOM 583 C CA . LYS A 1 70 ? -31.938 -37.312 -26.203 1 89.62 70 LYS A CA 1
ATOM 584 C C . LYS A 1 70 ? -30.484 -37.344 -25.734 1 89.62 70 LYS A C 1
ATOM 586 O O . LYS A 1 70 ? -30.203 -37.312 -24.547 1 89.62 70 LYS A O 1
ATOM 591 N N . TYR A 1 71 ? -29.641 -37.469 -26.75 1 92 71 TYR A N 1
ATOM 592 C CA . TYR A 1 71 ? -28.219 -37.625 -26.422 1 92 71 TYR A CA 1
ATOM 593 C C . TYR A 1 71 ? -27.406 -36.438 -26.938 1 92 71 TYR A C 1
ATOM 595 O O . TYR A 1 71 ? -27.891 -35.688 -27.766 1 92 71 TYR A O 1
ATOM 603 N N . SER A 1 72 ? -26.281 -36.219 -26.328 1 93.19 72 SER A N 1
ATOM 604 C CA . SER A 1 72 ? -25.312 -35.219 -26.766 1 93.19 72 SER A CA 1
ATOM 605 C C . SER A 1 72 ? -23.953 -35.875 -27.047 1 93.19 72 SER A C 1
ATOM 607 O O . SER A 1 72 ? -23.547 -36.812 -26.344 1 93.19 72 SER A O 1
ATOM 609 N N . GLY A 1 73 ? -23.297 -35.406 -28.031 1 94.5 73 GLY A N 1
ATOM 610 C CA . GLY A 1 73 ? -21.984 -35.938 -28.391 1 94.5 73 GLY A CA 1
ATOM 611 C C . GLY A 1 73 ? -20.938 -34.844 -28.578 1 94.5 73 GLY A C 1
ATOM 612 O O . GLY A 1 73 ? -21.266 -33.719 -28.953 1 94.5 73 GLY A O 1
ATOM 613 N N . LEU A 1 74 ? -19.703 -35.219 -28.234 1 95 74 LEU A N 1
ATOM 614 C CA . LEU A 1 74 ? -18.578 -34.312 -28.438 1 95 74 LEU A CA 1
ATOM 615 C C . LEU A 1 74 ? -17.484 -34.969 -29.281 1 95 74 LEU A C 1
ATOM 617 O O . LEU A 1 74 ? -17.109 -36.125 -29 1 95 74 LEU A O 1
ATOM 621 N N . TYR A 1 75 ? -17.062 -34.312 -30.328 1 96.69 75 TYR A N 1
ATOM 622 C CA . TYR A 1 75 ? -15.953 -34.75 -31.172 1 96.69 75 TYR A CA 1
ATOM 623 C C . TYR A 1 75 ? -14.773 -33.812 -31.031 1 96.69 75 TYR A C 1
ATOM 625 O O . TYR A 1 75 ? -14.891 -32.594 -31.297 1 96.69 75 TYR A O 1
ATOM 633 N N . VAL A 1 76 ? -13.633 -34.344 -30.578 1 96.44 76 VAL A N 1
ATOM 634 C CA . VAL A 1 76 ? -12.461 -33.5 -30.344 1 96.44 76 VAL A CA 1
ATOM 635 C C . VAL A 1 76 ? -11.344 -33.906 -31.312 1 96.44 76 VAL A C 1
ATOM 637 O O . VAL A 1 76 ? -11.062 -35.094 -31.469 1 96.44 76 VAL A O 1
ATOM 640 N N . TYR A 1 77 ? -10.727 -32.938 -31.969 1 96.44 77 TYR A N 1
ATOM 641 C CA . TYR A 1 77 ? -9.719 -33.219 -32.969 1 96.44 77 TYR A CA 1
ATOM 642 C C . TYR A 1 77 ? -8.703 -32.094 -33.094 1 96.44 77 TYR A C 1
ATOM 644 O O . TYR A 1 77 ? -8.797 -31.094 -32.375 1 96.44 77 TYR A O 1
ATOM 652 N N . HIS A 1 78 ? -7.656 -32.344 -33.938 1 95.31 78 HIS A N 1
ATOM 653 C CA . HIS A 1 78 ? -6.66 -31.312 -34.25 1 95.31 78 HIS A CA 1
ATOM 654 C C . HIS A 1 78 ? -6.906 -30.703 -35.625 1 95.31 78 HIS A C 1
ATOM 656 O O . HIS A 1 78 ? -6.648 -31.344 -36.656 1 95.31 78 HIS A O 1
ATOM 662 N N . ASP A 1 79 ? -7.242 -29.422 -35.62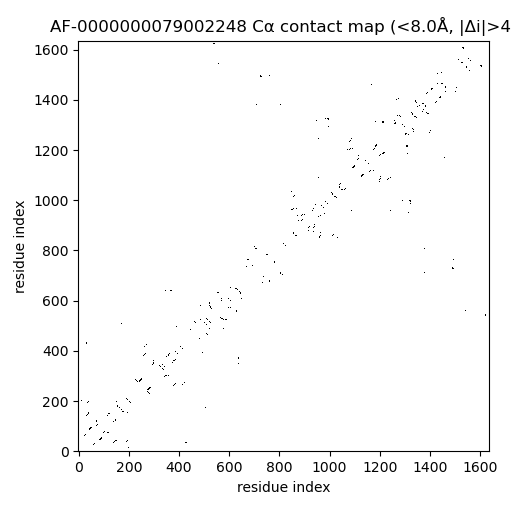5 1 92.81 79 ASP A N 1
ATOM 663 C CA . ASP A 1 79 ? -7.676 -28.797 -36.875 1 92.81 79 ASP A CA 1
ATOM 664 C C . ASP A 1 79 ? -6.477 -28.344 -37.688 1 92.81 79 ASP A C 1
ATOM 666 O O . ASP A 1 79 ? -6.641 -27.875 -38.812 1 92.81 79 ASP A O 1
ATOM 670 N N . GLU A 1 80 ? -5.305 -28.438 -37.219 1 92.62 80 GLU A N 1
ATOM 671 C CA . GLU A 1 80 ? -4.117 -28 -37.969 1 92.62 80 GLU A CA 1
ATOM 672 C C . GLU A 1 80 ? -3.674 -29.062 -38.969 1 92.62 80 GLU A C 1
ATOM 674 O O . GLU A 1 80 ? -2.863 -28.781 -39.844 1 92.62 80 GLU A O 1
ATOM 679 N N . PHE A 1 81 ? -4.262 -30.297 -38.906 1 94.38 81 PHE A N 1
ATOM 680 C CA . PHE A 1 81 ? -3.885 -31.391 -39.812 1 94.38 81 PHE A CA 1
ATOM 681 C C . PHE A 1 81 ? -5.02 -31.703 -40.781 1 94.38 81 PHE A C 1
ATOM 683 O O . PHE A 1 81 ? -6.133 -32.031 -40.344 1 94.38 81 PHE A O 1
ATOM 690 N N . ASP A 1 82 ? -4.734 -31.844 -41.969 1 93.88 82 ASP A N 1
ATOM 691 C CA . ASP A 1 82 ? -5.73 -32.062 -43.031 1 93.88 82 ASP A CA 1
ATOM 692 C C . ASP A 1 82 ? -6.402 -33.438 -42.875 1 93.88 82 ASP A C 1
ATOM 694 O O . ASP A 1 82 ? -7.609 -33.562 -43.062 1 93.88 82 ASP A O 1
ATOM 698 N N . ASP A 1 83 ? -5.68 -34.406 -42.562 1 94.31 83 ASP A N 1
ATOM 699 C CA . ASP A 1 83 ? -6.219 -35.75 -42.375 1 94.31 83 ASP A CA 1
ATOM 700 C C . ASP A 1 83 ? -7.234 -35.812 -41.25 1 94.31 83 ASP A C 1
ATOM 702 O O . ASP A 1 83 ? -8.25 -36.5 -41.344 1 94.31 83 ASP A O 1
ATOM 706 N N . ALA A 1 84 ? -6.91 -35.156 -40.188 1 94.88 84 ALA A N 1
ATOM 707 C CA . ALA A 1 84 ? -7.82 -35.094 -39.062 1 94.88 84 ALA A CA 1
ATOM 708 C C . ALA A 1 84 ? -9.109 -34.375 -39.406 1 94.88 84 ALA A C 1
ATOM 710 O O . ALA A 1 84 ? -10.195 -34.75 -38.969 1 94.88 84 ALA A O 1
ATOM 711 N N . VAL A 1 85 ? -8.969 -33.312 -40.188 1 95.38 85 VAL A N 1
ATOM 712 C CA . VAL A 1 85 ? -10.133 -32.562 -40.656 1 95.38 85 VAL A CA 1
ATOM 713 C C . VAL A 1 85 ? -10.992 -33.438 -41.562 1 95.38 85 VAL A C 1
ATOM 715 O O . VAL A 1 85 ? -12.219 -33.438 -41.438 1 95.38 85 VAL A O 1
ATOM 718 N N . LEU A 1 86 ? -10.359 -34.094 -42.406 1 95.25 86 LEU A N 1
ATOM 719 C CA . LEU A 1 86 ? -11.07 -35 -43.344 1 95.25 86 LEU A CA 1
ATOM 720 C C . LEU A 1 86 ? -11.812 -36.062 -42.562 1 95.25 86 LEU A C 1
ATOM 722 O O . LEU A 1 86 ? -12.969 -36.375 -42.875 1 95.25 86 LEU A O 1
ATOM 726 N N . LEU A 1 87 ? -11.156 -36.688 -41.625 1 96.06 87 LEU A N 1
ATOM 727 C CA . LEU A 1 87 ? -11.766 -37.688 -40.781 1 96.06 87 LEU A CA 1
ATOM 728 C C . LEU A 1 87 ? -13.023 -37.188 -40.125 1 96.06 87 LEU A C 1
ATOM 730 O O . LEU A 1 87 ? -14.078 -37.812 -40.156 1 96.06 87 LEU A O 1
ATOM 734 N N . LYS A 1 88 ? -12.93 -36.031 -39.5 1 96 88 LYS A N 1
ATOM 735 C CA . LYS A 1 88 ? -14.055 -35.406 -38.844 1 96 88 LYS A CA 1
ATOM 736 C C . LYS A 1 88 ? -15.195 -35.125 -39.812 1 96 88 LYS A C 1
ATOM 738 O O . LYS A 1 88 ? -16.359 -35.344 -39.5 1 96 88 LYS A O 1
ATOM 743 N N . GLU A 1 89 ? -14.875 -34.688 -41.031 1 95.44 89 GLU A N 1
ATOM 744 C CA . GLU A 1 89 ? -15.875 -34.375 -42.031 1 95.44 89 GLU A CA 1
ATOM 745 C C . GLU A 1 89 ? -16.609 -35.625 -42.5 1 95.44 89 GLU A C 1
ATOM 747 O O . GLU A 1 89 ? -17.828 -35.594 -42.688 1 95.44 89 GLU A O 1
ATOM 752 N N . VAL A 1 90 ? -15.891 -36.625 -42.719 1 94.62 90 VAL A N 1
ATOM 753 C CA . VAL A 1 90 ? -16.5 -37.875 -43.156 1 94.62 90 VAL A CA 1
ATOM 754 C C . VAL A 1 90 ? -17.422 -38.406 -42.062 1 94.62 90 VAL A C 1
ATOM 756 O O . VAL A 1 90 ? -18.516 -38.875 -42.312 1 94.62 90 VAL A O 1
ATOM 759 N N . PHE A 1 91 ? -16.953 -38.375 -40.875 1 95.62 91 PHE A N 1
ATOM 760 C CA . PHE A 1 91 ? -17.781 -38.781 -39.719 1 95.62 91 PHE A CA 1
ATOM 761 C C . PHE A 1 91 ? -19.094 -37.969 -39.719 1 95.62 91 PHE A C 1
ATOM 763 O O . PHE A 1 91 ? -20.172 -38.562 -39.625 1 95.62 91 PHE A O 1
ATOM 770 N N . ASN A 1 92 ? -18.953 -36.688 -39.812 1 94.31 92 ASN A N 1
ATOM 771 C CA . ASN A 1 92 ? -20.109 -35.812 -39.719 1 94.31 92 ASN A CA 1
ATOM 772 C C . ASN A 1 92 ? -21.094 -36.062 -40.875 1 94.31 92 ASN A C 1
ATOM 774 O O . ASN A 1 92 ? -22.297 -36.094 -40.656 1 94.31 92 ASN A O 1
ATOM 778 N N . ARG A 1 93 ? -20.609 -36.25 -42 1 91.62 93 ARG A N 1
ATOM 779 C CA . ARG A 1 93 ? -21.438 -36.438 -43.188 1 91.62 93 ARG A CA 1
ATOM 780 C C . ARG A 1 93 ? -22.188 -37.75 -43.156 1 91.62 93 ARG A C 1
ATOM 782 O O . ARG A 1 93 ? -23.266 -37.875 -43.75 1 91.62 93 ARG A O 1
ATOM 789 N N . ASN A 1 94 ? -21.625 -38.688 -42.531 1 91 94 ASN A N 1
ATOM 790 C CA . ASN A 1 94 ? -22.219 -40.031 -42.562 1 91 94 ASN A CA 1
ATOM 791 C C . ASN A 1 94 ? -22.953 -40.344 -41.25 1 91 94 ASN A C 1
ATOM 793 O O . ASN A 1 94 ? -23.375 -41.469 -41.031 1 91 94 ASN A O 1
ATOM 797 N N . LEU A 1 95 ? -22.953 -39.281 -40.438 1 89.62 95 LEU A N 1
ATOM 798 C CA . LEU A 1 95 ? -23.656 -39.438 -39.188 1 89.62 95 LEU A CA 1
ATOM 799 C C . LEU A 1 95 ? -25.172 -39.312 -39.375 1 89.62 95 LEU A C 1
ATOM 801 O O . LEU A 1 95 ? -25.672 -38.219 -39.594 1 89.62 95 LEU A O 1
ATOM 805 N N . ASN A 1 96 ? -25.906 -40.375 -39.562 1 83.88 96 ASN A N 1
ATOM 806 C CA . ASN A 1 96 ? -27.359 -40.375 -39.688 1 83.88 96 ASN A CA 1
ATOM 807 C C . ASN A 1 96 ? -28.031 -40.688 -38.344 1 83.88 96 ASN A C 1
ATOM 809 O O . ASN A 1 96 ? -28.406 -41.812 -38.094 1 83.88 96 ASN A O 1
ATOM 813 N N . ILE A 1 97 ? -28.016 -39.656 -37.531 1 81.88 97 ILE A N 1
ATOM 814 C CA . ILE A 1 97 ? -28.516 -39.844 -36.156 1 81.88 97 ILE A CA 1
ATOM 815 C C . ILE A 1 97 ? -29.766 -39 -35.969 1 81.88 97 ILE A C 1
ATOM 817 O O . ILE A 1 97 ? -29.938 -37.969 -36.594 1 81.88 97 ILE A O 1
ATOM 821 N N . LYS A 1 98 ? -30.688 -39.5 -35.156 1 82.94 98 LYS A N 1
ATOM 822 C CA . LYS A 1 98 ? -31.969 -38.844 -34.938 1 82.94 98 LYS A CA 1
ATOM 823 C C . LYS A 1 98 ? -32.062 -38.25 -33.531 1 82.94 98 LYS A C 1
ATOM 825 O O . LYS A 1 98 ? -32.781 -37.25 -33.344 1 82.94 98 LYS A O 1
ATOM 830 N N . TYR A 1 99 ? -31.25 -38.781 -32.656 1 89.31 99 TYR A N 1
ATOM 831 C CA . TYR A 1 99 ? -31.516 -38.438 -31.266 1 89.31 99 TYR A CA 1
ATOM 832 C C . TYR A 1 99 ? -30.281 -37.812 -30.609 1 89.31 99 TYR A C 1
ATOM 834 O O . TYR A 1 99 ? -30.188 -37.75 -29.391 1 89.31 99 TYR A O 1
ATOM 842 N N . THR A 1 100 ? -29.281 -37.531 -31.375 1 89.62 100 THR A N 1
ATOM 843 C CA . THR A 1 100 ? -28.047 -37 -30.797 1 89.62 100 THR A CA 1
ATOM 844 C C . THR A 1 100 ? -27.641 -35.688 -31.469 1 89.62 100 THR A C 1
ATOM 846 O O . THR A 1 100 ? -27.734 -35.562 -32.688 1 89.62 100 THR A O 1
ATOM 849 N N . GLU A 1 101 ? -27.266 -34.719 -30.672 1 91.69 101 GLU A N 1
ATOM 850 C CA . GLU A 1 101 ? -26.641 -33.5 -31.172 1 91.69 101 GLU A CA 1
ATOM 851 C C . GLU A 1 101 ? -25.141 -33.469 -30.906 1 91.69 101 GLU A C 1
ATOM 853 O O . GLU A 1 101 ? -24.719 -33.562 -29.75 1 91.69 101 GLU A O 1
ATOM 858 N N . PHE A 1 102 ? -24.359 -33.344 -31.953 1 92.81 102 PHE A N 1
ATOM 859 C CA . PHE A 1 102 ? -22.922 -33.406 -31.812 1 92.81 102 PHE A CA 1
ATOM 860 C C . PHE A 1 102 ? -22.312 -32 -31.828 1 92.81 102 PHE A C 1
ATOM 862 O O . PHE A 1 102 ? -22.734 -31.156 -32.594 1 92.81 102 PHE A O 1
ATOM 869 N N . GLN A 1 103 ? -21.391 -31.828 -30.953 1 93.12 103 GLN A N 1
ATOM 870 C CA . GLN A 1 103 ? -20.531 -30.656 -30.953 1 93.12 103 GLN A CA 1
ATOM 871 C C . GLN A 1 103 ? -19.109 -31.016 -31.359 1 93.12 103 GLN A C 1
ATOM 873 O O . GLN A 1 103 ? -18.656 -32.125 -31.109 1 93.12 103 GLN A O 1
ATOM 878 N N . TYR A 1 104 ? -18.438 -30.094 -32 1 93.62 104 TYR A N 1
ATOM 879 C CA . TYR A 1 104 ? -17.078 -30.312 -32.469 1 93.62 104 TYR A CA 1
ATOM 880 C C . TYR A 1 104 ? -16.125 -29.297 -31.812 1 93.62 104 TYR A C 1
ATOM 882 O O . TYR A 1 104 ? -16.422 -28.094 -31.766 1 93.62 104 TYR A O 1
ATOM 890 N N . ALA A 1 105 ? -15.031 -29.844 -31.234 1 92.62 105 ALA A N 1
ATOM 891 C CA . ALA A 1 105 ? -14.078 -28.984 -30.547 1 92.62 105 ALA A CA 1
ATOM 892 C C . ALA A 1 105 ? -12.641 -29.344 -30.906 1 92.62 105 ALA A C 1
ATOM 894 O O . ALA A 1 105 ? -12.367 -30.469 -31.328 1 92.62 105 ALA A O 1
ATOM 895 N N . VAL A 1 106 ? -11.734 -28.344 -30.75 1 93.62 106 VAL A N 1
ATOM 896 C CA . VAL A 1 106 ? -10.297 -28.578 -30.891 1 93.62 106 VAL A CA 1
ATOM 897 C C . VAL A 1 106 ? -9.68 -28.797 -29.516 1 93.62 106 VAL A C 1
ATOM 899 O O . VAL A 1 106 ? -10.18 -28.281 -28.516 1 93.62 106 VAL A O 1
ATOM 902 N N . TYR A 1 107 ? -8.633 -29.531 -29.438 1 92.19 107 TYR A N 1
ATOM 903 C CA . TYR A 1 107 ? -8.016 -29.922 -28.172 1 92.19 107 TYR A CA 1
ATOM 904 C C . TYR A 1 107 ? -7.578 -28.688 -27.391 1 92.19 107 TYR A C 1
ATOM 906 O O . TYR A 1 107 ? -7.699 -28.656 -26.156 1 92.19 107 TYR A O 1
ATOM 914 N N . GLU A 1 108 ? -7.141 -27.625 -27.938 1 85.56 108 GLU A N 1
ATOM 915 C CA . GLU A 1 108 ? -6.637 -26.422 -27.281 1 85.56 108 GLU A CA 1
ATOM 916 C C . GLU A 1 108 ? -7.738 -25.719 -26.5 1 85.56 108 GLU A C 1
ATOM 918 O O . GLU A 1 108 ? -7.461 -25.016 -25.531 1 85.56 108 GLU A O 1
ATOM 923 N N . ARG A 1 109 ? -9.039 -25.969 -26.844 1 78.62 109 ARG A N 1
ATOM 924 C CA . ARG A 1 109 ? -10.172 -25.312 -26.219 1 78.62 109 ARG A CA 1
ATOM 925 C C . ARG A 1 109 ? -11.031 -26.297 -25.453 1 78.62 109 ARG A C 1
ATOM 927 O O . ARG A 1 109 ? -12.188 -26.016 -25.125 1 78.62 109 ARG A O 1
ATOM 934 N N . SER A 1 110 ? -10.406 -27.422 -25.234 1 77.88 110 SER A N 1
ATOM 935 C CA . SER A 1 110 ? -11.227 -28.5 -24.688 1 77.88 110 SER A CA 1
ATOM 936 C C . SER A 1 110 ? -11.492 -28.297 -23.203 1 77.88 110 SER A C 1
ATOM 938 O O . SER A 1 110 ? -12.391 -28.922 -22.625 1 77.88 110 SER A O 1
ATOM 940 N N . GLU A 1 111 ? -10.703 -27.422 -22.562 1 71.38 111 GLU A N 1
ATOM 941 C CA . GLU A 1 111 ? -10.883 -27.125 -21.141 1 71.38 111 GLU A CA 1
ATOM 942 C C . GLU A 1 111 ? -12.266 -26.547 -20.875 1 71.38 111 GLU A C 1
ATOM 944 O O . GLU A 1 111 ? -12.805 -26.688 -19.781 1 71.38 111 GLU A O 1
ATOM 949 N N . ARG A 1 112 ? -12.922 -25.984 -21.875 1 68.19 112 ARG A N 1
ATOM 950 C CA . ARG A 1 112 ? -14.219 -25.328 -21.703 1 68.19 112 ARG A CA 1
ATOM 951 C C . ARG A 1 112 ? -15.32 -26.344 -21.438 1 68.19 112 ARG A C 1
ATOM 953 O O . ARG A 1 112 ? -16.391 -26 -20.953 1 68.19 112 ARG A O 1
ATOM 960 N N . TYR A 1 113 ? -15.008 -27.625 -21.703 1 74.56 113 TYR A N 1
ATOM 961 C CA . TYR A 1 113 ? -16.047 -28.641 -21.578 1 74.56 113 TYR A CA 1
ATOM 962 C C . TYR A 1 113 ? -16 -29.328 -20.219 1 74.56 113 TYR A C 1
ATOM 964 O O . TYR A 1 113 ? -16.797 -30.219 -19.938 1 74.56 113 TYR A O 1
ATOM 972 N N . LEU A 1 114 ? -15.031 -28.781 -19.469 1 66.81 114 LEU A N 1
ATOM 973 C CA . LEU A 1 114 ? -15.016 -29.297 -18.094 1 66.81 114 LEU A CA 1
ATOM 974 C C . LEU A 1 114 ? -16.297 -28.922 -17.359 1 66.81 114 LEU A C 1
ATOM 976 O O . LEU A 1 114 ? -16.797 -27.812 -17.5 1 66.81 114 LEU A O 1
ATOM 980 N N . GLY A 1 115 ? -16.984 -29.969 -16.781 1 62.62 115 GLY A N 1
ATOM 981 C CA . GLY A 1 115 ? -18.25 -29.75 -16.094 1 62.62 115 GLY A CA 1
ATOM 982 C C . GLY A 1 115 ? -19.469 -30.109 -16.922 1 62.62 115 GLY A C 1
ATOM 983 O O . GLY A 1 115 ? -20.578 -30.219 -16.406 1 62.62 115 GLY A O 1
ATOM 984 N N . SER A 1 116 ? -19.172 -30.344 -18.219 1 71.62 116 SER A N 1
ATOM 985 C CA . SER A 1 116 ? -20.25 -30.75 -19.109 1 71.62 116 SER A CA 1
ATOM 986 C C . SER A 1 116 ? -20.422 -32.25 -19.109 1 71.62 116 SER A C 1
ATOM 988 O O . SER A 1 116 ? -19.547 -33 -18.641 1 71.62 116 SER A O 1
ATOM 990 N N . THR A 1 117 ? -21.594 -32.625 -19.5 1 82.38 117 THR A N 1
ATOM 991 C CA . THR A 1 117 ? -21.875 -34.062 -19.594 1 82.38 117 THR A CA 1
ATOM 992 C C . THR A 1 117 ? -22.266 -34.406 -21.016 1 82.38 117 THR A C 1
ATOM 994 O O . THR A 1 117 ? -23.062 -33.719 -21.656 1 82.38 117 THR A O 1
ATOM 997 N N . PHE A 1 118 ? -21.672 -35.406 -21.5 1 90 118 PHE A N 1
ATOM 998 C CA . PHE A 1 118 ? -21.969 -35.906 -22.844 1 90 118 PHE A CA 1
ATOM 999 C C . PHE A 1 118 ? -22.297 -37.375 -22.828 1 90 118 PHE A C 1
ATOM 1001 O O . PHE A 1 118 ? -21.891 -38.094 -21.922 1 90 118 PHE A O 1
ATOM 1008 N N . SER A 1 119 ? -23.094 -37.812 -23.797 1 94.38 119 SER A N 1
ATOM 1009 C CA . SER A 1 119 ? -23.422 -39.219 -23.953 1 94.38 119 SER A CA 1
ATOM 1010 C C . SER A 1 119 ? -22.359 -39.906 -24.797 1 94.38 119 SER A C 1
ATOM 1012 O O . SER A 1 119 ? -22.125 -41.125 -24.641 1 94.38 119 SER A O 1
ATOM 1014 N N . PHE A 1 120 ? -21.875 -39.188 -25.734 1 96.38 120 PHE A N 1
ATOM 1015 C CA . PHE A 1 120 ? -20.875 -39.719 -26.656 1 96.38 120 PHE A CA 1
ATOM 1016 C C . PHE A 1 120 ? -19.641 -38.812 -26.719 1 96.38 120 PHE A C 1
ATOM 1018 O O . PHE A 1 120 ? -19.781 -37.594 -26.719 1 96.38 120 PHE A O 1
ATOM 1025 N N . LEU A 1 121 ? -18.484 -39.469 -26.688 1 97.06 121 LEU A N 1
ATOM 1026 C CA . LEU A 1 121 ? -17.234 -38.75 -26.844 1 97.06 121 LEU A CA 1
ATOM 1027 C C . LEU A 1 121 ? -16.344 -39.406 -27.875 1 97.06 121 LEU A C 1
ATOM 1029 O O . LEU A 1 121 ? -16.094 -40.625 -27.797 1 97.06 121 LEU A O 1
ATOM 1033 N N . ILE A 1 122 ? -15.953 -38.688 -28.844 1 98.06 122 ILE A N 1
ATOM 1034 C CA . ILE A 1 122 ? -14.977 -39.188 -29.828 1 98.06 122 ILE A CA 1
ATOM 1035 C C . ILE A 1 122 ? -13.68 -38.375 -29.688 1 98.06 122 ILE A C 1
ATOM 1037 O O . ILE A 1 122 ? -13.688 -37.156 -29.844 1 98.06 122 ILE A O 1
ATOM 1041 N N . MET A 1 123 ? -12.664 -39.094 -29.406 1 98 123 MET A N 1
ATOM 1042 C CA . MET A 1 123 ? -11.352 -38.438 -29.312 1 98 123 MET A CA 1
ATOM 1043 C C . MET A 1 123 ? -10.469 -38.875 -30.484 1 98 123 MET A C 1
ATOM 1045 O O . MET A 1 123 ? -10.109 -40.062 -30.594 1 98 123 MET A O 1
ATOM 1049 N N . ASP A 1 124 ? -10.156 -37.938 -31.328 1 98 124 ASP A N 1
ATOM 1050 C CA . ASP A 1 124 ? -9.211 -38.219 -32.406 1 98 124 ASP A CA 1
ATOM 1051 C C . ASP A 1 124 ? -7.773 -38.156 -31.922 1 98 124 ASP A C 1
ATOM 1053 O O . ASP A 1 124 ? -7.18 -37.094 -31.797 1 98 124 ASP A O 1
ATOM 1057 N N . LEU A 1 125 ? -7.203 -39.312 -31.75 1 97.88 125 LEU A N 1
ATOM 1058 C CA . LEU A 1 125 ? -5.848 -39.438 -31.219 1 97.88 125 LEU A CA 1
ATOM 1059 C C . LEU A 1 125 ? -4.859 -39.781 -32.344 1 97.88 125 LEU A C 1
ATOM 1061 O O . LEU A 1 125 ? -3.746 -40.219 -32.062 1 97.88 125 LEU A O 1
ATOM 1065 N N . THR A 1 126 ? -5.223 -39.531 -33.531 1 96.75 126 THR A N 1
ATOM 1066 C CA . THR A 1 126 ? -4.395 -39.938 -34.688 1 96.75 126 THR A CA 1
ATOM 1067 C C . THR A 1 126 ? -3.127 -39.094 -34.75 1 96.75 126 THR A C 1
ATOM 1069 O O . THR A 1 126 ? -2.133 -39.5 -35.344 1 96.75 126 THR A O 1
ATOM 1072 N N . LYS A 1 127 ? -3.174 -37.938 -34.125 1 95.62 127 LYS A N 1
ATOM 1073 C CA . LYS A 1 127 ? -2.027 -37.062 -34.25 1 95.62 127 LYS A CA 1
ATOM 1074 C C . LYS A 1 127 ? -1.367 -36.844 -32.875 1 95.62 127 LYS A C 1
ATOM 1076 O O . LYS A 1 127 ? -0.195 -36.469 -32.781 1 95.62 127 LYS A O 1
ATOM 1081 N N . ASP A 1 128 ? -2.143 -37.031 -31.875 1 95.19 128 ASP A N 1
ATOM 1082 C CA . ASP A 1 128 ? -1.574 -36.75 -30.562 1 95.19 128 ASP A CA 1
ATOM 1083 C C . ASP A 1 128 ? -2.262 -37.562 -29.469 1 95.19 128 ASP A C 1
ATOM 1085 O O . ASP A 1 128 ? -3.4 -38 -29.641 1 95.19 128 ASP A O 1
ATOM 1089 N N . LEU A 1 129 ? -1.519 -37.875 -28.391 1 95.94 129 LEU A N 1
ATOM 1090 C CA . LEU A 1 129 ? -2.037 -38.375 -27.141 1 95.94 129 LEU A CA 1
ATOM 1091 C C . LEU A 1 129 ? -1.39 -37.688 -25.953 1 95.94 129 LEU A C 1
ATOM 1093 O O . LEU A 1 129 ? -0.297 -38.062 -25.516 1 95.94 129 LEU A O 1
ATOM 1097 N N . LYS A 1 130 ? -2.037 -36.781 -25.5 1 94.5 130 LYS A N 1
ATOM 1098 C CA . LYS A 1 130 ? -1.612 -36.094 -24.281 1 94.5 130 LYS A CA 1
ATOM 1099 C C . LYS A 1 130 ? -2.311 -36.688 -23.062 1 94.5 130 LYS A C 1
ATOM 1101 O O . LYS A 1 130 ? -3.541 -36.719 -23 1 94.5 130 LYS A O 1
ATOM 1106 N N . PRO A 1 131 ? -1.562 -37.125 -22.094 1 94.12 131 PRO A N 1
ATOM 1107 C CA . PRO A 1 131 ? -2.184 -37.719 -20.922 1 94.12 131 PRO A CA 1
ATOM 1108 C C . PRO A 1 131 ? -3.234 -36.844 -20.266 1 94.12 131 PRO A C 1
ATOM 1110 O O . PRO A 1 131 ? -4.293 -37.312 -19.859 1 94.12 131 PRO A O 1
ATOM 1113 N N . ASN A 1 132 ? -2.982 -35.531 -20.172 1 90.19 132 ASN A N 1
ATOM 1114 C CA . ASN A 1 132 ? -3.934 -34.594 -19.578 1 90.19 132 ASN A CA 1
ATOM 1115 C C . ASN A 1 132 ? -5.266 -34.625 -20.328 1 90.19 132 ASN A C 1
ATOM 1117 O O . ASN A 1 132 ? -6.324 -34.469 -19.703 1 90.19 132 ASN A O 1
ATOM 1121 N N . ASP A 1 133 ? -5.215 -34.75 -21.594 1 91.81 133 ASP A N 1
ATOM 1122 C CA . ASP A 1 133 ? -6.438 -34.75 -22.406 1 91.81 133 ASP A CA 1
ATOM 1123 C C . ASP A 1 133 ? -7.289 -36 -22.078 1 91.81 133 ASP A C 1
ATOM 1125 O O . ASP A 1 133 ? -8.508 -35.906 -21.953 1 91.81 133 ASP A O 1
ATOM 1129 N N . LEU A 1 134 ? -6.586 -37.094 -21.969 1 91.5 134 LEU A N 1
ATOM 1130 C CA . LEU A 1 134 ? -7.289 -38.312 -21.578 1 91.5 134 LEU A CA 1
ATOM 1131 C C . LEU A 1 134 ? -7.938 -38.125 -20.203 1 91.5 134 LEU A C 1
ATOM 1133 O O . LEU A 1 134 ? -9.086 -38.531 -20 1 91.5 134 LEU A O 1
ATOM 1137 N N . GLY A 1 135 ? -7.207 -37.594 -19.344 1 86.44 135 GLY A N 1
ATOM 1138 C CA . GLY A 1 135 ? -7.699 -37.375 -17.984 1 86.44 135 GLY A CA 1
ATOM 1139 C C . GLY A 1 135 ? -8.883 -36.438 -17.922 1 86.44 135 GLY A C 1
ATOM 1140 O O . GLY A 1 135 ? -9.836 -36.688 -17.172 1 86.44 135 GLY A O 1
ATOM 1141 N N . ARG A 1 136 ? -8.906 -35.438 -18.719 1 82.31 136 ARG A N 1
ATOM 1142 C CA . ARG A 1 136 ? -9.914 -34.406 -18.672 1 82.31 136 ARG A CA 1
ATOM 1143 C C . ARG A 1 136 ? -11.18 -34.812 -19.422 1 82.31 136 ARG A C 1
ATOM 1145 O O . ARG A 1 136 ? -12.289 -34.656 -18.906 1 82.31 136 ARG A O 1
ATOM 1152 N N . LEU A 1 137 ? -11.055 -35.406 -20.578 1 89.88 137 LEU A N 1
ATOM 1153 C CA . LEU A 1 137 ? -12.188 -35.531 -21.484 1 89.88 137 LEU A CA 1
ATOM 1154 C C . LEU A 1 137 ? -12.945 -36.844 -21.203 1 89.88 137 LEU A C 1
ATOM 1156 O O . LEU A 1 137 ? -14.164 -36.906 -21.359 1 89.88 137 LEU A O 1
ATOM 1160 N N . VAL A 1 138 ? -12.305 -37.844 -20.812 1 91.56 138 VAL A N 1
ATOM 1161 C CA . VAL A 1 138 ? -12.977 -39.094 -20.547 1 91.56 138 VAL A CA 1
ATOM 1162 C C . VAL A 1 138 ? -13.969 -38.938 -19.391 1 91.56 138 VAL A C 1
ATOM 1164 O O . VAL A 1 138 ? -15.016 -39.562 -19.375 1 91.56 138 VAL A O 1
ATOM 1167 N N . GLY A 1 139 ? -13.695 -38.031 -18.547 1 84.62 139 GLY A N 1
ATOM 1168 C CA . GLY A 1 139 ? -14.5 -37.844 -17.359 1 84.62 139 GLY A CA 1
ATOM 1169 C C . GLY A 1 139 ? -15.812 -37.125 -17.625 1 84.62 139 GLY A C 1
ATOM 1170 O O . GLY A 1 139 ? -16.703 -37.125 -16.781 1 84.62 139 GLY A O 1
ATOM 1171 N N . ILE A 1 140 ? -16.016 -36.656 -18.828 1 86.44 140 ILE A N 1
ATOM 1172 C CA . ILE A 1 140 ? -17.203 -35.844 -19.078 1 86.44 140 ILE A CA 1
ATOM 1173 C C . ILE A 1 140 ? -18.312 -36.719 -19.656 1 86.44 140 ILE A C 1
ATOM 1175 O O . ILE A 1 140 ? -19.422 -36.219 -19.906 1 86.44 140 ILE A O 1
ATOM 1179 N N . VAL A 1 141 ? -18.125 -38 -19.797 1 92.94 141 VAL A N 1
ATOM 1180 C CA . VAL A 1 141 ? -19.109 -38.906 -20.406 1 92.94 141 VAL A CA 1
ATOM 1181 C C . VAL A 1 141 ? -19.984 -39.531 -19.312 1 92.94 141 VAL A C 1
ATOM 1183 O O . VAL A 1 141 ? -19.484 -39.938 -18.266 1 92.94 141 VAL A O 1
ATOM 1186 N N . GLU A 1 142 ? -21.25 -39.625 -19.578 1 90.88 142 GLU A N 1
ATOM 1187 C CA . GLU A 1 142 ? -22.203 -40.156 -18.594 1 90.88 142 GLU A CA 1
ATOM 1188 C C . GLU A 1 142 ? -22.297 -41.688 -18.656 1 90.88 142 GLU A C 1
ATOM 1190 O O . GLU A 1 142 ? -21.844 -42.281 -19.625 1 90.88 142 GLU A O 1
ATOM 1195 N N . GLY A 1 143 ? -22.969 -42.219 -17.578 1 91.44 143 GLY A N 1
ATOM 1196 C CA . GLY A 1 143 ? -23.234 -43.656 -17.594 1 91.44 143 GLY A CA 1
ATOM 1197 C C . GLY A 1 143 ? -24.109 -44.062 -18.75 1 91.44 143 GLY A C 1
ATOM 1198 O O . GLY A 1 143 ? -25.078 -43.375 -19.109 1 91.44 143 GLY A O 1
ATOM 1199 N N . GLY A 1 144 ? -23.781 -45.188 -19.312 1 93.44 144 GLY A N 1
ATOM 1200 C CA . GLY A 1 144 ? -24.438 -45.625 -20.516 1 93.44 144 GLY A CA 1
ATOM 1201 C C . GLY A 1 144 ? -23.812 -45.062 -21.781 1 93.44 144 GLY A C 1
ATOM 1202 O O . GLY A 1 144 ? -24.219 -45.406 -22.891 1 93.44 144 GLY A O 1
ATOM 1203 N N . GLY A 1 145 ? -22.859 -44.25 -21.578 1 95.19 145 GLY A N 1
ATOM 1204 C CA . GLY A 1 145 ? -22.25 -43.531 -22.688 1 95.19 145 GLY A CA 1
ATOM 1205 C C . GLY A 1 145 ? -21.156 -44.344 -23.391 1 95.19 145 GLY A C 1
ATOM 1206 O O . GLY A 1 145 ? -20.734 -45.375 -22.891 1 95.19 145 GLY A O 1
ATOM 1207 N N . LEU A 1 146 ? -20.703 -43.844 -24.594 1 97.19 146 LEU A N 1
ATOM 1208 C CA . LEU A 1 146 ? -19.672 -44.469 -25.406 1 97.19 146 LEU A CA 1
ATOM 1209 C C . LEU A 1 146 ? -18.547 -43.5 -25.719 1 97.19 146 LEU A C 1
ATOM 1211 O O . LEU A 1 146 ? -18.797 -42.375 -26.156 1 97.19 146 LEU A O 1
ATOM 1215 N N . ILE A 1 147 ? -17.406 -44 -25.422 1 98.06 147 ILE A N 1
ATOM 1216 C CA . ILE A 1 147 ? -16.203 -43.25 -25.781 1 98.06 147 ILE A CA 1
ATOM 1217 C C . ILE A 1 147 ? -15.492 -43.969 -26.953 1 98.06 147 ILE A C 1
ATOM 1219 O O . ILE A 1 147 ? -15.25 -45.156 -26.891 1 98.06 147 ILE A O 1
ATOM 1223 N N . ILE A 1 148 ? -15.188 -43.219 -27.969 1 98.56 148 ILE A N 1
ATOM 1224 C CA . ILE A 1 148 ? -14.453 -43.781 -29.094 1 98.56 148 ILE A CA 1
ATOM 1225 C C . ILE A 1 148 ? -13.094 -43.125 -29.219 1 98.56 148 ILE A C 1
ATOM 1227 O O . ILE A 1 148 ? -13 -41.875 -29.328 1 98.56 148 ILE A O 1
ATOM 1231 N N . LEU A 1 149 ? -12.062 -43.906 -29.156 1 98.62 149 LEU A N 1
ATOM 1232 C CA . LEU A 1 149 ? -10.711 -43.438 -29.438 1 98.62 149 LEU A CA 1
ATOM 1233 C C . LEU A 1 149 ? -10.281 -43.812 -30.844 1 98.62 149 LEU A C 1
ATOM 1235 O O . LEU A 1 149 ? -10.219 -45 -31.188 1 98.62 149 LEU A O 1
ATOM 1239 N N . LEU A 1 150 ? -10.07 -42.781 -31.641 1 98.5 150 LEU A N 1
ATOM 1240 C CA . LEU A 1 150 ? -9.508 -43 -32.969 1 98.5 150 LEU A CA 1
ATOM 1241 C C . LEU A 1 150 ? -7.988 -42.906 -32.938 1 98.5 150 LEU A C 1
ATOM 1243 O O . LEU A 1 150 ? -7.426 -41.875 -32.625 1 98.5 150 LEU A O 1
ATOM 1247 N N . THR A 1 151 ? -7.328 -44.031 -33.281 1 98.25 151 THR A N 1
ATOM 1248 C CA . THR A 1 151 ? -5.879 -44.094 -33.125 1 98.25 151 THR A CA 1
ATOM 1249 C C . THR A 1 151 ? -5.188 -44.438 -34.438 1 98.25 151 THR A C 1
ATOM 1251 O O . THR A 1 151 ? -5.828 -44.938 -35.344 1 98.25 151 THR A O 1
ATOM 1254 N N . PRO A 1 152 ? -3.85 -44.219 -34.531 1 97.44 152 PRO A N 1
ATOM 1255 C CA . PRO A 1 152 ? -3.084 -44.75 -35.656 1 97.44 152 PRO A CA 1
ATOM 1256 C C . PRO A 1 152 ? -3.107 -46.281 -35.688 1 97.44 152 PRO A C 1
ATOM 1258 O O . PRO A 1 152 ? -3.666 -46.906 -34.781 1 97.44 152 PRO A O 1
ATOM 1261 N N . PRO A 1 153 ? -2.514 -46.781 -36.75 1 97.31 153 PRO A N 1
ATOM 1262 C CA . PRO A 1 153 ? -2.492 -48.25 -36.812 1 97.31 153 PRO A CA 1
ATOM 1263 C C . PRO A 1 153 ? -1.909 -48.875 -35.531 1 97.31 153 PRO A C 1
ATOM 1265 O O . PRO A 1 153 ? -0.865 -48.438 -35.062 1 97.31 153 PRO A O 1
ATOM 1268 N N . TRP A 1 154 ? -2.627 -49.875 -35.031 1 96.38 154 TRP A N 1
ATOM 1269 C CA . TRP A 1 154 ? -2.369 -50.438 -33.688 1 96.38 154 TRP A CA 1
ATOM 1270 C C . TRP A 1 154 ? -0.911 -50.875 -33.562 1 96.38 154 TRP A C 1
ATOM 1272 O O . TRP A 1 154 ? -0.261 -50.562 -32.562 1 96.38 154 TRP A O 1
ATOM 1282 N N . ASP A 1 155 ? -0.336 -51.438 -34.625 1 93.56 155 ASP A N 1
ATOM 1283 C CA . ASP A 1 155 ? 1.006 -52 -34.562 1 93.56 155 ASP A CA 1
ATOM 1284 C C . ASP A 1 155 ? 2.07 -50.906 -34.688 1 93.56 155 ASP A C 1
ATOM 1286 O O . ASP A 1 155 ? 3.225 -51.125 -34.281 1 93.56 155 ASP A O 1
ATOM 1290 N N . GLN A 1 156 ? 1.666 -49.75 -35.156 1 95.44 156 GLN A N 1
ATOM 1291 C CA . GLN A 1 156 ? 2.617 -48.656 -35.375 1 95.44 156 GLN A CA 1
ATOM 1292 C C . GLN A 1 156 ? 2.42 -47.531 -34.344 1 95.44 156 GLN A C 1
ATOM 1294 O O . GLN A 1 156 ? 3.256 -46.625 -34.25 1 95.44 156 GLN A O 1
ATOM 1299 N N . TRP A 1 157 ? 1.44 -47.656 -33.625 1 96.31 157 TRP A N 1
ATOM 1300 C CA . TRP A 1 157 ? 1.026 -46.562 -32.719 1 96.31 157 TRP A CA 1
ATOM 1301 C C . TRP A 1 157 ? 2.104 -46.281 -31.688 1 96.31 157 TRP A C 1
ATOM 1303 O O . TRP A 1 157 ? 2.363 -45.094 -31.375 1 96.31 157 TRP A O 1
ATOM 1313 N N . ASP A 1 158 ? 2.832 -47.219 -31.25 1 94.75 158 ASP A N 1
ATOM 1314 C CA . ASP A 1 158 ? 3.834 -47.062 -30.203 1 94.75 158 ASP A CA 1
ATOM 1315 C C . ASP A 1 158 ? 4.941 -46.094 -30.625 1 94.75 158 ASP A C 1
ATOM 1317 O O . ASP A 1 158 ? 5.391 -45.281 -29.828 1 94.75 158 ASP A O 1
ATOM 1321 N N . THR A 1 159 ? 5.324 -46.125 -31.875 1 94.81 159 THR A N 1
ATOM 1322 C CA . THR A 1 159 ? 6.496 -45.406 -32.344 1 94.81 159 THR A CA 1
ATOM 1323 C C . THR A 1 159 ? 6.078 -44.125 -33.062 1 94.81 159 THR A C 1
ATOM 1325 O O . THR A 1 159 ? 6.926 -43.375 -33.562 1 94.81 159 THR A O 1
ATOM 1328 N N . TYR A 1 160 ? 4.785 -43.938 -33.062 1 93.69 160 TYR A N 1
ATOM 1329 C CA . TYR A 1 160 ? 4.281 -42.75 -33.719 1 93.69 160 TYR A CA 1
ATOM 1330 C C . TYR A 1 160 ? 4.789 -41.469 -33.031 1 93.69 160 TYR A C 1
ATOM 1332 O O . TYR A 1 160 ? 4.793 -41.375 -31.812 1 93.69 160 TYR A O 1
ATOM 1340 N N . MET A 1 161 ? 5.266 -40.531 -33.875 1 94.81 161 MET A N 1
ATOM 1341 C CA . MET A 1 161 ? 5.711 -39.25 -33.344 1 94.81 161 MET A CA 1
ATOM 1342 C C . MET A 1 161 ? 4.535 -38.312 -33.156 1 94.81 161 MET A C 1
ATOM 1344 O O . MET A 1 161 ? 4.156 -37.562 -34.062 1 94.81 161 MET A O 1
ATOM 1348 N N . THR A 1 162 ? 4.07 -38.25 -31.938 1 95.25 162 THR A N 1
ATOM 1349 C CA . THR A 1 162 ? 2.926 -37.375 -31.625 1 95.25 162 THR A CA 1
ATOM 1350 C C . THR A 1 162 ? 3.375 -35.969 -31.312 1 95.25 162 THR A C 1
ATOM 1352 O O . THR A 1 162 ? 4.57 -35.688 -31.172 1 95.25 162 THR A O 1
ATOM 1355 N N . ILE A 1 163 ? 2.422 -35.094 -31.219 1 95.38 163 ILE A N 1
ATOM 1356 C CA . ILE A 1 163 ? 2.695 -33.719 -30.844 1 95.38 163 ILE A CA 1
ATOM 1357 C C . ILE A 1 163 ? 3.281 -33.688 -29.438 1 95.38 163 ILE A C 1
ATOM 1359 O O . ILE A 1 163 ? 4.254 -32.969 -29.172 1 95.38 163 ILE A O 1
ATOM 1363 N N . PHE A 1 164 ? 2.736 -34.438 -28.5 1 95.06 164 PHE A N 1
ATOM 1364 C CA . PHE A 1 164 ? 3.207 -34.5 -27.109 1 95.06 164 PHE A CA 1
ATOM 1365 C C . PHE A 1 164 ? 4.668 -34.938 -27.062 1 95.06 164 PHE A C 1
ATOM 1367 O O . PHE A 1 164 ? 5.48 -34.312 -26.375 1 95.06 164 PHE A O 1
ATOM 1374 N N . LYS A 1 165 ? 5.008 -35.938 -27.812 1 95.31 165 LYS A N 1
ATOM 1375 C CA . LYS A 1 165 ? 6.371 -36.469 -27.859 1 95.31 165 LYS A CA 1
ATOM 1376 C C . LYS A 1 165 ? 7.344 -35.438 -28.406 1 95.31 165 LYS A C 1
ATOM 1378 O O . LYS A 1 165 ? 8.461 -35.281 -27.906 1 95.31 165 LYS A O 1
ATOM 1383 N N . ARG A 1 166 ? 6.934 -34.719 -29.391 1 94.44 166 ARG A N 1
ATOM 1384 C CA . ARG A 1 166 ? 7.773 -33.656 -29.953 1 94.44 166 ARG A CA 1
ATOM 1385 C C . ARG A 1 166 ? 8.023 -32.562 -28.953 1 94.44 166 ARG A C 1
ATOM 1387 O O . ARG A 1 166 ? 9.109 -31.984 -28.906 1 94.44 166 ARG A O 1
ATOM 1394 N N . ASN A 1 167 ? 7.035 -32.312 -28.234 1 94.12 167 ASN A N 1
ATOM 1395 C CA . ASN A 1 167 ? 7.098 -31.203 -27.297 1 94.12 167 ASN A CA 1
ATOM 1396 C C . ASN A 1 167 ? 7.961 -31.531 -26.078 1 94.12 167 ASN A C 1
ATOM 1398 O O . ASN A 1 167 ? 8.445 -30.625 -25.391 1 94.12 167 ASN A O 1
ATOM 1402 N N . ILE A 1 168 ? 8.18 -32.719 -25.75 1 95.06 168 ILE A N 1
ATOM 1403 C CA . ILE A 1 168 ? 8.898 -33.062 -24.531 1 95.06 168 ILE A CA 1
ATOM 1404 C C . ILE A 1 168 ? 10.336 -33.469 -24.875 1 95.06 168 ILE A C 1
ATOM 1406 O O . ILE A 1 168 ? 11.094 -33.906 -24 1 95.06 168 ILE A O 1
ATOM 1410 N N . THR A 1 169 ? 10.766 -33.344 -26.109 1 95.06 169 THR A N 1
ATOM 1411 C CA . THR A 1 169 ? 12.148 -33.562 -26.516 1 95.06 169 THR A CA 1
ATOM 1412 C C . THR A 1 169 ? 12.906 -32.25 -26.594 1 95.06 169 THR A C 1
ATOM 1414 O O . THR A 1 169 ? 12.289 -31.172 -26.594 1 95.06 169 THR A O 1
ATOM 1417 N N . VAL A 1 170 ? 14.195 -32.312 -26.531 1 94.75 170 VAL A N 1
ATOM 1418 C CA . VAL A 1 170 ? 15.055 -31.141 -26.609 1 94.75 170 VAL A CA 1
ATOM 1419 C C . VAL A 1 170 ? 16.094 -31.328 -27.719 1 94.75 170 VAL A C 1
ATOM 1421 O O . VAL A 1 170 ? 16.312 -32.438 -28.188 1 94.75 170 VAL A O 1
ATOM 1424 N N . PRO A 1 171 ? 16.75 -30.266 -28.188 1 92.94 171 PRO A N 1
ATOM 1425 C CA . PRO A 1 171 ? 17.703 -30.375 -29.297 1 92.94 171 PRO A CA 1
ATOM 1426 C C . PRO A 1 171 ? 18.828 -31.375 -29.016 1 92.94 171 PRO A C 1
ATOM 1428 O O . PRO A 1 171 ? 19.266 -32.062 -29.938 1 92.94 171 PRO A O 1
ATOM 1431 N N . GLN A 1 172 ? 19.234 -31.516 -27.797 1 93.88 172 GLN A N 1
ATOM 1432 C CA . GLN A 1 172 ? 20.344 -32.406 -27.438 1 93.88 172 GLN A CA 1
ATOM 1433 C C . GLN A 1 172 ? 19.875 -33.875 -27.406 1 93.88 172 GLN A C 1
ATOM 1435 O O . GLN A 1 172 ? 20.688 -34.781 -27.531 1 93.88 172 GLN A O 1
ATOM 1440 N N . PHE A 1 173 ? 18.531 -34.031 -27.141 1 95.69 173 PHE A N 1
ATOM 1441 C CA . PHE A 1 173 ? 17.891 -35.344 -27.047 1 95.69 173 PHE A CA 1
ATOM 1442 C C . PHE A 1 173 ? 16.609 -35.375 -27.875 1 95.69 173 PHE A C 1
ATOM 1444 O O . PHE A 1 173 ? 15.516 -35.406 -27.312 1 95.69 173 PHE A O 1
ATOM 1451 N N . PRO A 1 174 ? 16.688 -35.562 -29.172 1 94.38 174 PRO A N 1
ATOM 1452 C CA . PRO A 1 174 ? 15.539 -35.375 -30.078 1 94.38 174 PRO A CA 1
ATOM 1453 C C . PRO A 1 174 ? 14.656 -36.594 -30.172 1 94.38 174 PRO A C 1
ATOM 1455 O O . PRO A 1 174 ? 13.523 -36.531 -30.656 1 94.38 174 PRO A O 1
ATOM 1458 N N . GLU A 1 175 ? 15.055 -37.781 -29.734 1 95.81 175 GLU A N 1
ATOM 1459 C CA . GLU A 1 175 ? 14.281 -39 -29.906 1 95.81 175 GLU A CA 1
ATOM 1460 C C . GLU A 1 175 ? 13.625 -39.406 -28.594 1 95.81 175 GLU A C 1
ATOM 1462 O O . GLU A 1 175 ? 14.305 -39.75 -27.625 1 95.81 175 GLU A O 1
ATOM 1467 N N . PRO A 1 176 ? 12.273 -39.531 -28.594 1 97 176 PRO A N 1
ATOM 1468 C CA . PRO A 1 176 ? 11.586 -39.969 -27.375 1 97 176 PRO A CA 1
ATOM 1469 C C . PRO A 1 176 ? 11.734 -41.469 -27.125 1 97 176 PRO A C 1
ATOM 1471 O O . PRO A 1 176 ? 12.117 -42.219 -28.031 1 97 176 PRO A O 1
ATOM 1474 N N . ARG A 1 177 ? 11.359 -41.969 -25.922 1 96.94 177 ARG A N 1
ATOM 1475 C CA . ARG A 1 177 ? 11.555 -43.344 -25.547 1 96.94 177 ARG A CA 1
ATOM 1476 C C . ARG A 1 177 ? 10.406 -44.219 -26.047 1 96.94 177 ARG A C 1
ATOM 1478 O O . ARG A 1 177 ? 10.547 -45.438 -26.156 1 96.94 177 ARG A O 1
ATOM 1485 N N . HIS A 1 178 ? 9.25 -43.688 -26.359 1 97.12 178 HIS A N 1
ATOM 1486 C CA . HIS A 1 178 ? 8.07 -44.375 -26.875 1 97.12 178 HIS A CA 1
ATOM 1487 C C . HIS A 1 178 ? 7.562 -45.406 -25.891 1 97.12 178 HIS A C 1
ATOM 1489 O O . HIS A 1 178 ? 7.336 -46.562 -26.266 1 97.12 178 HIS A O 1
ATOM 1495 N N . ILE A 1 179 ? 7.352 -45 -24.688 1 97.75 179 ILE A N 1
ATOM 1496 C CA . ILE A 1 179 ? 6.969 -45.906 -23.625 1 97.75 179 ILE A CA 1
ATOM 1497 C C . ILE A 1 179 ? 5.5 -45.688 -23.266 1 97.75 179 ILE A C 1
ATOM 1499 O O . ILE A 1 179 ? 4.758 -46.656 -23.062 1 97.75 179 ILE A O 1
ATOM 1503 N N . PHE A 1 180 ? 5 -44.531 -23.172 1 97.44 180 PHE A N 1
ATOM 1504 C CA . PHE A 1 180 ? 3.705 -44.188 -22.594 1 97.44 180 PHE A CA 1
ATOM 1505 C C . PHE A 1 180 ? 2.572 -44.812 -23.406 1 97.44 180 PHE A C 1
ATOM 1507 O O . PHE A 1 180 ? 1.628 -45.375 -22.844 1 97.44 180 PHE A O 1
ATOM 1514 N N . ILE A 1 181 ? 2.654 -44.688 -24.719 1 97.81 181 ILE A N 1
ATOM 1515 C CA . ILE A 1 181 ? 1.59 -45.219 -25.562 1 97.81 181 ILE A CA 1
ATOM 1516 C C . ILE A 1 181 ? 1.54 -46.75 -25.406 1 97.81 181 ILE A C 1
ATOM 1518 O O . ILE A 1 181 ? 0.46 -47.344 -25.406 1 97.81 181 ILE A O 1
ATOM 1522 N N . LYS A 1 182 ? 2.68 -47.375 -25.312 1 96.75 182 LYS A N 1
ATOM 1523 C CA . LYS A 1 182 ? 2.717 -48.812 -25.031 1 96.75 182 LYS A CA 1
ATOM 1524 C C . LYS A 1 182 ? 2.004 -49.125 -23.719 1 96.75 182 LYS A C 1
ATOM 1526 O O . LYS A 1 182 ? 1.289 -50.125 -23.625 1 96.75 182 LYS A O 1
ATOM 1531 N N . TRP A 1 183 ? 2.264 -48.312 -22.766 1 97.19 183 TRP A N 1
ATOM 1532 C CA . TRP A 1 183 ? 1.608 -48.438 -21.469 1 97.19 183 TRP A CA 1
ATOM 1533 C C . TRP A 1 183 ? 0.096 -48.281 -21.609 1 97.19 183 TRP A C 1
ATOM 1535 O O . TRP A 1 183 ? -0.658 -49.125 -21.094 1 97.19 183 TRP A O 1
ATOM 1545 N N . VAL A 1 184 ? -0.372 -47.312 -22.344 1 97.5 184 VAL A N 1
ATOM 1546 C CA . VAL A 1 184 ? -1.797 -47.094 -22.562 1 97.5 184 VAL A CA 1
ATOM 1547 C C . VAL A 1 184 ? -2.414 -48.312 -23.266 1 97.5 184 VAL A C 1
ATOM 1549 O O . VAL A 1 184 ? -3.482 -48.781 -22.875 1 97.5 184 VAL A O 1
ATOM 1552 N N . LYS A 1 185 ? -1.73 -48.781 -24.266 1 97.25 185 LYS A N 1
ATOM 1553 C CA . LYS A 1 185 ? -2.205 -49.969 -25 1 97.25 185 LYS A CA 1
ATOM 1554 C C . LYS A 1 185 ? -2.354 -51.156 -24.094 1 97.25 185 LYS A C 1
ATOM 1556 O O . LYS A 1 185 ? -3.354 -51.875 -24.172 1 97.25 185 LYS A O 1
ATOM 1561 N N . SER A 1 186 ? -1.384 -51.344 -23.312 1 96.94 186 SER A N 1
ATOM 1562 C CA . SER A 1 186 ? -1.427 -52.469 -22.391 1 96.94 186 SER A CA 1
ATOM 1563 C C . SER A 1 186 ? -2.639 -52.406 -21.469 1 96.94 186 SER A C 1
ATOM 1565 O O . SER A 1 186 ? -3.281 -53.406 -21.188 1 96.94 186 SER A O 1
ATOM 1567 N N . LYS A 1 187 ? -2.912 -51.25 -21.016 1 96.81 187 LYS A N 1
ATOM 1568 C CA . LYS A 1 187 ? -4.055 -51.062 -20.125 1 96.81 187 LYS A CA 1
ATOM 1569 C C . LYS A 1 187 ? -5.371 -51.219 -20.875 1 96.81 187 LYS A C 1
ATOM 1571 O O . LYS A 1 187 ? -6.34 -51.75 -20.328 1 96.81 187 LYS A O 1
ATOM 1576 N N . LEU A 1 188 ? -5.387 -50.75 -22.125 1 97.25 188 LEU A N 1
ATOM 1577 C CA . LEU A 1 188 ? -6.578 -50.938 -22.953 1 97.25 188 LEU A CA 1
ATOM 1578 C C . LEU A 1 188 ? -6.879 -52.406 -23.156 1 97.25 188 LEU A C 1
ATOM 1580 O O . LEU A 1 188 ? -8.047 -52.812 -23.172 1 97.25 188 LEU A O 1
ATOM 1584 N N . LEU A 1 189 ? -5.914 -53.156 -23.266 1 96.62 189 LEU A N 1
ATOM 1585 C CA . LEU A 1 189 ? -6.055 -54.594 -23.547 1 96.62 189 LEU A CA 1
ATOM 1586 C C . LEU A 1 189 ? -6.488 -55.344 -22.297 1 96.62 189 LEU A C 1
ATOM 1588 O O . LEU A 1 189 ? -7.168 -56.375 -22.391 1 96.62 189 LEU A O 1
ATOM 1592 N N . LYS A 1 190 ? -6.203 -54.875 -21.172 1 94.38 190 LYS A N 1
ATOM 1593 C CA . LYS A 1 190 ? -6.383 -55.625 -19.938 1 94.38 190 LYS A CA 1
ATOM 1594 C C . LYS A 1 190 ? -7.727 -55.281 -19.297 1 94.38 190 LYS A C 1
ATOM 1596 O O . LYS A 1 190 ? -8.312 -56.156 -18.609 1 94.38 190 LYS A O 1
ATOM 1601 N N . HIS A 1 191 ? -8.273 -54.188 -19.453 1 93.94 191 HIS A N 1
ATOM 1602 C CA . HIS A 1 191 ? -9.438 -53.75 -18.688 1 93.94 191 HIS A CA 1
ATOM 1603 C C . HIS A 1 191 ? -10.734 -54.125 -19.406 1 93.94 191 HIS A C 1
ATOM 1605 O O . HIS A 1 191 ? -10.766 -54.219 -20.625 1 93.94 191 HIS A O 1
ATOM 1611 N N . ASP A 1 192 ? -11.75 -54.219 -18.625 1 93.06 192 ASP A N 1
ATOM 1612 C CA . ASP A 1 192 ? -13.031 -54.625 -19.188 1 93.06 192 ASP A CA 1
ATOM 1613 C C . ASP A 1 192 ? -13.82 -53.438 -19.719 1 93.06 192 ASP A C 1
ATOM 1615 O O . ASP A 1 192 ? -13.422 -52.281 -19.5 1 93.06 192 ASP A O 1
ATOM 1619 N N . SER A 1 193 ? -14.898 -53.719 -20.531 1 94.44 193 SER A N 1
ATOM 1620 C CA . SER A 1 193 ? -15.805 -52.75 -21.156 1 94.44 193 SER A CA 1
ATOM 1621 C C . SER A 1 193 ? -15.094 -51.938 -22.234 1 94.44 193 SER A C 1
ATOM 1623 O O . SER A 1 193 ? -15.438 -50.781 -22.469 1 94.44 193 SER A O 1
ATOM 1625 N N . ILE A 1 194 ? -14 -52.562 -22.734 1 97.38 194 ILE A N 1
ATOM 1626 C CA . ILE A 1 194 ? -13.242 -51.906 -23.812 1 97.38 194 ILE A CA 1
ATOM 1627 C C . ILE A 1 194 ? -13.117 -52.844 -25 1 97.38 194 ILE A C 1
ATOM 1629 O O . ILE A 1 194 ? -12.766 -54.031 -24.844 1 97.38 194 ILE A O 1
ATOM 1633 N N . GLY A 1 195 ? -13.461 -52.406 -26.172 1 97.81 195 GLY A N 1
ATOM 1634 C CA . GLY A 1 195 ? -13.242 -53.125 -27.406 1 97.81 195 GLY A CA 1
ATOM 1635 C C . GLY A 1 195 ? -12.281 -52.406 -28.344 1 97.81 195 GLY A C 1
ATOM 1636 O O . GLY A 1 195 ? -12.227 -51.188 -28.375 1 97.81 195 GLY A O 1
ATOM 1637 N N . ILE A 1 196 ? -11.508 -53.25 -29.094 1 98.38 196 ILE A N 1
ATOM 1638 C CA . ILE A 1 196 ? -10.516 -52.688 -30 1 98.38 196 ILE A CA 1
ATOM 1639 C C . ILE A 1 196 ? -10.672 -53.312 -31.391 1 98.38 196 ILE A C 1
ATOM 1641 O O . ILE A 1 196 ? -10.656 -54.562 -31.531 1 98.38 196 ILE A O 1
ATOM 1645 N N . TYR A 1 197 ? -10.805 -52.438 -32.375 1 98.31 197 TYR A N 1
ATOM 1646 C CA . TYR A 1 197 ? -10.969 -52.875 -33.75 1 98.31 197 TYR A CA 1
ATOM 1647 C C . TYR A 1 197 ? -9.859 -52.312 -34.656 1 98.31 197 TYR A C 1
ATOM 1649 O O . TYR A 1 197 ? -9.586 -51.125 -34.625 1 98.31 197 TYR A O 1
ATOM 1657 N N . ASP A 1 198 ? -9.227 -53.219 -35.375 1 97.5 198 ASP A N 1
ATOM 1658 C CA . ASP A 1 198 ? -8.203 -52.844 -36.375 1 97.5 198 ASP A CA 1
ATOM 1659 C C . ASP A 1 198 ? -8.82 -52.625 -37.75 1 97.5 198 ASP A C 1
ATOM 1661 O O . ASP A 1 198 ? -9.086 -53.562 -38.469 1 97.5 198 ASP A O 1
ATOM 1665 N N . ALA A 1 199 ? -8.93 -51.406 -38.094 1 96.25 199 ALA A N 1
ATOM 1666 C CA . ALA A 1 199 ? -9.602 -51.031 -39.344 1 96.25 199 ALA A CA 1
ATOM 1667 C C . ALA A 1 199 ? -8.773 -51.438 -40.562 1 96.25 199 ALA A C 1
ATOM 1669 O O . ALA A 1 199 ? -9.32 -51.812 -41.594 1 96.25 199 ALA A O 1
ATOM 1670 N N . ASP A 1 200 ? -7.512 -51.344 -40.469 1 94.88 200 ASP A N 1
ATOM 1671 C CA . ASP A 1 200 ? -6.637 -51.656 -41.594 1 94.88 200 ASP A CA 1
ATOM 1672 C C . ASP A 1 200 ? -6.707 -53.125 -41.969 1 94.88 200 ASP A C 1
ATOM 1674 O O . ASP A 1 200 ? -6.77 -53.469 -43.125 1 94.88 200 ASP A O 1
ATOM 1678 N N . ASN A 1 201 ? -6.766 -53.969 -40.938 1 95.06 201 ASN A N 1
ATOM 1679 C CA . ASN A 1 201 ? -6.762 -55.406 -41.188 1 95.06 201 ASN A CA 1
ATOM 1680 C C . ASN A 1 201 ? -8.156 -56 -41 1 95.06 201 ASN A C 1
ATOM 1682 O O . ASN A 1 201 ? -8.328 -57.219 -41.094 1 95.06 201 ASN A O 1
ATOM 1686 N N . LYS A 1 202 ? -9.086 -55.188 -40.719 1 94.44 202 LYS A N 1
ATOM 1687 C CA . LYS A 1 202 ? -10.484 -55.594 -40.594 1 94.44 202 LYS A CA 1
ATOM 1688 C C . LYS A 1 202 ? -10.641 -56.75 -39.594 1 94.44 202 LYS A C 1
ATOM 1690 O O . LYS A 1 202 ? -11.266 -57.75 -39.938 1 94.44 202 LYS A O 1
ATOM 1695 N N . ARG A 1 203 ? -10.078 -56.562 -38.5 1 95.69 203 ARG A N 1
ATOM 1696 C CA . ARG A 1 203 ? -10.141 -57.625 -37.5 1 95.69 203 ARG A CA 1
ATOM 1697 C C . ARG A 1 203 ? -10.398 -57.031 -36.125 1 95.69 203 ARG A C 1
ATOM 1699 O O . ARG A 1 203 ? -10.086 -55.875 -35.844 1 95.69 203 ARG A O 1
ATOM 1706 N N . ILE A 1 204 ? -10.945 -57.906 -35.281 1 96.88 204 ILE A N 1
ATOM 1707 C CA . ILE A 1 204 ? -11.18 -57.531 -33.906 1 96.88 204 ILE A CA 1
ATOM 1708 C C . ILE A 1 204 ? -9.961 -57.906 -33.062 1 96.88 204 ILE A C 1
ATOM 1710 O O . ILE A 1 204 ? -9.562 -59.062 -33 1 96.88 204 ILE A O 1
ATOM 1714 N N . ILE A 1 205 ? -9.336 -56.938 -32.469 1 97.06 205 ILE A N 1
ATOM 1715 C CA . ILE A 1 205 ? -8.188 -57.188 -31.625 1 97.06 205 ILE A CA 1
ATOM 1716 C C . ILE A 1 205 ? -8.656 -57.625 -30.234 1 97.06 205 ILE A C 1
ATOM 1718 O O . ILE A 1 205 ? -8.094 -58.531 -29.641 1 97.06 205 ILE A O 1
ATOM 1722 N N . LYS A 1 206 ? -9.672 -56.938 -29.719 1 97.12 206 LYS A N 1
ATOM 1723 C CA . LYS A 1 206 ? -10.258 -57.219 -28.422 1 97.12 206 LYS A CA 1
ATOM 1724 C C . LYS A 1 206 ? -11.773 -57.062 -28.453 1 97.12 206 LYS A C 1
ATOM 1726 O O . LYS A 1 206 ? -12.297 -56.031 -28.844 1 97.12 206 LYS A O 1
ATOM 1731 N N . LYS A 1 207 ? -12.445 -58.094 -27.984 1 95.5 207 LYS A N 1
ATOM 1732 C CA . LYS A 1 207 ? -13.898 -58.062 -27.859 1 95.5 207 LYS A CA 1
ATOM 1733 C C . LYS A 1 207 ? -14.328 -57.375 -26.578 1 95.5 207 LYS A C 1
ATOM 1735 O O . LYS A 1 207 ? -13.633 -57.438 -25.562 1 95.5 207 LYS A O 1
ATOM 1740 N N . ILE A 1 208 ? -15.461 -56.688 -26.672 1 94.31 208 ILE A N 1
ATOM 1741 C CA . ILE A 1 208 ? -15.984 -56.031 -25.484 1 94.31 208 ILE A CA 1
ATOM 1742 C C . ILE A 1 208 ? -16.562 -57.062 -24.531 1 94.31 208 ILE A C 1
ATOM 1744 O O . ILE A 1 208 ? -17.266 -58 -24.953 1 94.31 208 ILE A O 1
ATOM 1748 N N . GLU A 1 209 ? -16.156 -57 -23.281 1 91.25 209 GLU A N 1
ATOM 1749 C CA . GLU A 1 209 ? -16.703 -57.812 -22.219 1 91.25 209 GLU A CA 1
ATOM 1750 C C . GLU A 1 209 ? -16.984 -57 -20.969 1 91.25 209 GLU A C 1
ATOM 1752 O O . GLU A 1 209 ? -16.203 -56.125 -20.594 1 91.25 209 GLU A O 1
ATOM 1757 N N . LEU A 1 210 ? -18.203 -57.094 -20.484 1 90.88 210 LEU A N 1
ATOM 1758 C CA . LEU A 1 210 ? -18.562 -56.438 -19.25 1 90.88 210 LEU A CA 1
ATOM 1759 C C . LEU A 1 210 ? -18.562 -57.406 -18.078 1 90.88 210 LEU A C 1
ATOM 1761 O O . LEU A 1 210 ? -19.375 -58.344 -18.047 1 90.88 210 LEU A O 1
ATOM 1765 N N . LYS A 1 211 ? -17.656 -57.281 -17.172 1 85.94 211 LYS A N 1
ATOM 1766 C CA . LYS A 1 211 ? -17.516 -58.188 -16.031 1 85.94 211 LYS A CA 1
ATOM 1767 C C . LYS A 1 211 ? -18.062 -57.531 -14.75 1 85.94 211 LYS A C 1
ATOM 1769 O O . LYS A 1 211 ? -17.828 -58.031 -13.648 1 85.94 211 LYS A O 1
ATOM 1774 N N . ARG A 1 212 ? -18.906 -56.531 -14.836 1 85 212 ARG A N 1
ATOM 1775 C CA . ARG A 1 212 ? -19.391 -55.812 -13.656 1 85 212 ARG A CA 1
ATOM 1776 C C . ARG A 1 212 ? -20.812 -56.219 -13.312 1 85 212 ARG A C 1
ATOM 1778 O O . ARG A 1 212 ? -21.625 -56.531 -14.203 1 85 212 ARG A O 1
ATOM 1785 N N . GLU A 1 213 ? -21.062 -56.281 -11.984 1 79.31 213 GLU A N 1
ATOM 1786 C CA . GLU A 1 213 ? -22.406 -56.562 -11.516 1 79.31 213 GLU A CA 1
ATOM 1787 C C . GLU A 1 213 ? -23.234 -55.281 -11.406 1 79.31 213 GLU A C 1
ATOM 1789 O O . GLU A 1 213 ? -22.703 -54.25 -11.047 1 79.31 213 GLU A O 1
ATOM 1794 N N . ILE A 1 214 ? -24.469 -55.312 -11.945 1 76.5 214 ILE A N 1
ATOM 1795 C CA . ILE A 1 214 ? -25.375 -54.156 -11.906 1 76.5 214 ILE A CA 1
ATOM 1796 C C . ILE A 1 214 ? -25.953 -54 -10.5 1 76.5 214 ILE A C 1
ATOM 1798 O O . ILE A 1 214 ? -26.594 -54.938 -9.984 1 76.5 214 ILE A O 1
ATOM 1802 N N . LYS A 1 215 ? -25.438 -53.094 -9.719 1 60.88 215 LYS A N 1
ATOM 1803 C CA . LYS A 1 215 ? -26.094 -52.812 -8.445 1 60.88 215 LYS A CA 1
ATOM 1804 C C . LYS A 1 215 ? -27.203 -51.781 -8.609 1 60.88 215 LYS A C 1
ATOM 1806 O O . LYS A 1 215 ? -27 -50.719 -9.219 1 60.88 215 LYS A O 1
ATOM 1811 N N . SER A 1 216 ? -28.438 -52.219 -8.648 1 54.81 216 SER A N 1
ATOM 1812 C CA . SER A 1 216 ? -29.609 -51.375 -8.82 1 54.81 216 SER A CA 1
ATOM 1813 C C . SER A 1 216 ? -29.656 -50.281 -7.766 1 54.81 216 SER A C 1
ATOM 1815 O O . SER A 1 216 ? -30.734 -49.938 -7.266 1 54.81 216 SER A O 1
ATOM 1817 N N . SER A 1 217 ? -28.75 -49.688 -7.355 1 52.56 217 SER A N 1
ATOM 1818 C CA . SER A 1 217 ? -28.984 -48.812 -6.199 1 52.56 217 SER A CA 1
ATOM 1819 C C . SER A 1 217 ? -29.641 -47.5 -6.609 1 52.56 217 SER A C 1
ATOM 1821 O O . SER A 1 217 ? -28.984 -46.594 -7.117 1 52.56 217 SER A O 1
ATOM 1823 N N . GLU A 1 218 ? -30.828 -47.531 -7.188 1 53.25 218 GLU A N 1
ATOM 1824 C CA . GLU A 1 218 ? -31.516 -46.25 -7.371 1 53.25 218 GLU A CA 1
ATOM 1825 C C . GLU A 1 218 ? -31.781 -45.594 -6.031 1 53.25 218 GLU A C 1
ATOM 1827 O O . GLU A 1 218 ? -32.75 -45.875 -5.355 1 53.25 218 GLU A O 1
ATOM 1832 N N . GLU A 1 219 ? -30.891 -45.281 -5.281 1 56.22 219 GLU A N 1
ATOM 1833 C CA . GLU A 1 219 ? -31.266 -44.594 -4.055 1 56.22 219 GLU A CA 1
ATOM 1834 C C . GLU A 1 219 ? -31.828 -43.188 -4.363 1 56.22 219 GLU A C 1
ATOM 1836 O O . GLU A 1 219 ? -31.203 -42.406 -5.082 1 56.22 219 GLU A O 1
ATOM 1841 N N . LYS A 1 220 ? -33.062 -42.969 -4.129 1 63.91 220 LYS A N 1
ATOM 1842 C CA . LYS A 1 220 ? -33.781 -41.719 -4.23 1 63.91 220 LYS A CA 1
ATOM 1843 C C . LYS A 1 220 ? -33.156 -40.625 -3.381 1 63.91 220 LYS A C 1
ATOM 1845 O O . LYS A 1 220 ? -32.781 -40.875 -2.23 1 63.91 220 LYS A O 1
ATOM 1850 N N . ILE A 1 221 ? -32.719 -39.5 -4.074 1 76.12 221 ILE A N 1
ATOM 1851 C CA . ILE A 1 221 ? -32.219 -38.312 -3.41 1 76.12 221 ILE A CA 1
ATOM 1852 C C . ILE A 1 221 ? -33.25 -37.781 -2.414 1 76.12 221 ILE A C 1
ATOM 1854 O O . ILE A 1 221 ? -34.406 -37.5 -2.785 1 76.12 221 ILE A O 1
ATOM 1858 N N . GLN A 1 222 ? -33.031 -37.875 -1.148 1 78.94 222 GLN A N 1
ATOM 1859 C CA . GLN A 1 222 ? -33.938 -37.344 -0.126 1 78.94 222 GLN A CA 1
ATOM 1860 C C . GLN A 1 222 ? -33.5 -35.938 0.305 1 78.94 222 GLN A C 1
ATOM 1862 O O . GLN A 1 222 ? -32.375 -35.719 0.741 1 78.94 222 GLN A O 1
ATOM 1867 N N . ILE A 1 223 ? -34.312 -35.031 -0.011 1 84.69 223 ILE A N 1
ATOM 1868 C CA . ILE A 1 223 ? -34.062 -33.656 0.431 1 84.69 223 ILE A CA 1
ATOM 1869 C C . ILE A 1 223 ? -34.406 -33.531 1.912 1 84.69 223 ILE A C 1
ATOM 1871 O O . ILE A 1 223 ? -35.5 -33.906 2.344 1 84.69 223 ILE A O 1
ATOM 1875 N N . PRO A 1 224 ? -33.531 -33 2.635 1 84.94 224 PRO A N 1
ATOM 1876 C CA . PRO A 1 224 ? -33.812 -32.875 4.07 1 84.94 224 PRO A CA 1
ATOM 1877 C C . PRO A 1 224 ? -35 -31.969 4.375 1 84.94 224 PRO A C 1
ATOM 1879 O O . PRO A 1 224 ? -35.281 -31.016 3.631 1 84.94 224 PRO A O 1
ATOM 1882 N N . GLN A 1 225 ? -35.812 -32.25 5.363 1 79.69 225 GLN A N 1
ATOM 1883 C CA . GLN A 1 225 ? -37.031 -31.516 5.719 1 79.69 225 GLN A CA 1
ATOM 1884 C C . GLN A 1 225 ? -36.719 -30.219 6.453 1 79.69 225 GLN A C 1
ATOM 1886 O O . GLN A 1 225 ? -37.312 -29.172 6.188 1 79.69 225 GLN A O 1
ATOM 1891 N N . ASN A 1 226 ? -35.75 -30.156 7.387 1 80.94 226 ASN A N 1
ATOM 1892 C CA . ASN A 1 226 ? -35.406 -28.969 8.164 1 80.94 226 ASN A CA 1
ATOM 1893 C C . ASN A 1 226 ? -34.188 -28.25 7.582 1 80.94 226 ASN A C 1
ATOM 1895 O O . ASN A 1 226 ? -33.062 -28.469 8.031 1 80.94 226 ASN A O 1
ATOM 1899 N N . THR A 1 227 ? -34.562 -27.359 6.492 1 85.56 227 THR A N 1
ATOM 1900 C CA . THR A 1 227 ? -33.469 -26.719 5.812 1 85.56 227 THR A CA 1
ATOM 1901 C C . THR A 1 227 ? -33.562 -25.203 5.922 1 85.56 227 THR A C 1
ATOM 1903 O O . THR A 1 227 ? -34.656 -24.656 5.996 1 85.56 227 THR A O 1
ATOM 1906 N N . LEU A 1 228 ? -32.438 -24.531 6.059 1 90.56 228 LEU A N 1
ATOM 1907 C CA . LEU A 1 228 ? -32.344 -23.078 6.02 1 90.56 228 LEU A CA 1
ATOM 1908 C C . LEU A 1 228 ? -32.469 -22.562 4.59 1 90.56 228 LEU A C 1
ATOM 1910 O O . LEU A 1 228 ? -33.125 -21.547 4.348 1 90.56 228 LEU A O 1
ATOM 1914 N N . PHE A 1 229 ? -31.875 -23.359 3.629 1 93.81 229 PHE A N 1
ATOM 1915 C CA . PHE A 1 229 ? -31.984 -22.984 2.223 1 93.81 229 PHE A CA 1
ATOM 1916 C C . PHE A 1 229 ? -33.344 -23.391 1.658 1 93.81 229 PHE A C 1
ATOM 1918 O O . PHE A 1 229 ? -33.969 -24.359 2.123 1 93.81 229 PHE A O 1
ATOM 1925 N N . PRO A 1 230 ? -33.844 -22.641 0.709 1 92.75 230 PRO A N 1
ATOM 1926 C CA . PRO A 1 230 ? -35.062 -23.062 0.048 1 92.75 230 PRO A CA 1
ATOM 1927 C C . PRO A 1 230 ? -34.938 -24.438 -0.615 1 92.75 230 PRO A C 1
ATOM 1929 O O . PRO A 1 230 ? -33.875 -24.797 -1.104 1 92.75 230 PRO A O 1
ATOM 1932 N N . ARG A 1 231 ? -36.031 -25.094 -0.615 1 90.88 231 ARG A N 1
ATOM 1933 C CA . ARG A 1 231 ? -36.062 -26.422 -1.234 1 90.88 231 ARG A CA 1
ATOM 1934 C C . ARG A 1 231 ? -35.625 -26.359 -2.689 1 90.88 231 ARG A C 1
ATOM 1936 O O . ARG A 1 231 ? -35 -27.297 -3.188 1 90.88 231 ARG A O 1
ATOM 1943 N N . ARG A 1 232 ? -35.906 -25.312 -3.359 1 90.44 232 ARG A N 1
ATOM 1944 C CA . ARG A 1 232 ? -35.562 -25.125 -4.762 1 90.44 232 ARG A CA 1
ATOM 1945 C C . ARG A 1 232 ? -34.031 -25.203 -4.973 1 90.44 232 ARG A C 1
ATOM 1947 O O . ARG A 1 232 ? -33.594 -25.625 -6.031 1 90.44 232 ARG A O 1
ATOM 1954 N N . VAL A 1 233 ? -33.344 -24.844 -3.98 1 94.06 233 VAL A N 1
ATOM 1955 C CA . VAL A 1 233 ? -31.875 -24.875 -4.047 1 94.06 233 VAL A CA 1
ATOM 1956 C C . VAL A 1 233 ? -31.391 -26.312 -4.055 1 94.06 233 VAL A C 1
ATOM 1958 O O . VAL A 1 233 ? -30.547 -26.688 -4.863 1 94.06 233 VAL A O 1
ATOM 1961 N N . TYR A 1 234 ? -31.984 -27.172 -3.271 1 92.69 234 TYR A N 1
ATOM 1962 C CA . TYR A 1 234 ? -31.609 -28.562 -3.145 1 92.69 234 TYR A CA 1
ATOM 1963 C C . TYR A 1 234 ? -31.984 -29.359 -4.391 1 92.69 234 TYR A C 1
ATOM 1965 O O . TYR A 1 234 ? -31.391 -30.391 -4.688 1 92.69 234 TYR A O 1
ATOM 1973 N N . GLU A 1 235 ? -32.938 -28.859 -5.125 1 90.56 235 GLU A N 1
ATOM 1974 C CA . GLU A 1 235 ? -33.438 -29.562 -6.305 1 90.56 235 GLU A CA 1
ATOM 1975 C C . GLU A 1 235 ? -32.406 -29.578 -7.418 1 90.56 235 GLU A C 1
ATOM 1977 O O . GLU A 1 235 ? -32.5 -30.391 -8.344 1 90.56 235 GLU A O 1
ATOM 1982 N N . PHE A 1 236 ? -31.438 -28.797 -7.328 1 90 236 PHE A N 1
ATOM 1983 C CA . PHE A 1 236 ? -30.406 -28.75 -8.352 1 90 236 PHE A CA 1
ATOM 1984 C C . PHE A 1 236 ? -29.328 -29.797 -8.094 1 90 236 PHE A C 1
ATOM 1986 O O . PHE A 1 236 ? -28.484 -30.047 -8.945 1 90 236 PHE A O 1
ATOM 1993 N N . ALA A 1 237 ? -29.344 -30.422 -6.852 1 89.75 237 ALA A N 1
ATOM 1994 C CA . ALA A 1 237 ? -28.406 -31.484 -6.543 1 89.75 237 ALA A CA 1
ATOM 1995 C C . ALA A 1 237 ? -28.719 -32.75 -7.324 1 89.75 237 ALA A C 1
ATOM 1997 O O . ALA A 1 237 ? -29.891 -33.094 -7.488 1 89.75 237 ALA A O 1
ATOM 1998 N N . LEU A 1 238 ? -27.703 -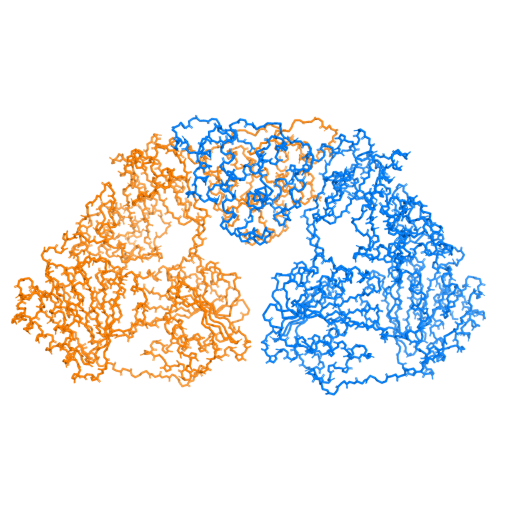33.406 -7.793 1 82.19 238 LEU A N 1
ATOM 1999 C CA . LEU A 1 238 ? -27.891 -34.594 -8.609 1 82.19 238 LEU A CA 1
ATOM 2000 C C . LEU A 1 238 ? -27.562 -35.844 -7.82 1 82.19 238 LEU A C 1
ATOM 2002 O O . LEU A 1 238 ? -27.922 -36.969 -8.234 1 82.19 238 LEU A O 1
ATOM 2006 N N . THR A 1 239 ? -26.875 -35.75 -6.688 1 87.44 239 THR A N 1
ATOM 2007 C CA . THR A 1 239 ? -26.5 -36.875 -5.859 1 87.44 239 THR A CA 1
ATOM 2008 C C . THR A 1 239 ? -26.781 -36.594 -4.387 1 87.44 239 THR A C 1
ATOM 2010 O O . THR A 1 239 ? -27.016 -35.438 -4.008 1 87.44 239 THR A O 1
ATOM 2013 N N . ARG A 1 240 ? -26.766 -37.656 -3.609 1 88.06 240 ARG A N 1
ATOM 2014 C CA . ARG A 1 240 ? -26.938 -37.5 -2.168 1 88.06 240 ARG A CA 1
ATOM 2015 C C . ARG A 1 240 ? -25.766 -36.75 -1.563 1 88.06 240 ARG A C 1
ATOM 2017 O O . ARG A 1 240 ? -25.938 -35.938 -0.635 1 88.06 240 ARG A O 1
ATOM 2024 N N . ASP A 1 241 ? -24.656 -37 -2.166 1 91.5 241 ASP A N 1
ATOM 2025 C CA . ASP A 1 241 ? -23.469 -36.312 -1.694 1 91.5 241 ASP A CA 1
ATOM 2026 C C . ASP A 1 241 ? -23.594 -34.812 -1.896 1 91.5 241 ASP A C 1
ATOM 2028 O O . ASP A 1 241 ? -23.188 -34.031 -1.034 1 91.5 241 ASP A O 1
ATOM 2032 N N . GLN A 1 242 ? -24.156 -34.438 -2.975 1 91.88 242 GLN A N 1
ATOM 2033 C CA . GLN A 1 242 ? -24.328 -33 -3.242 1 91.88 242 GLN A CA 1
ATOM 2034 C C . GLN A 1 242 ? -25.328 -32.375 -2.26 1 91.88 242 GLN A C 1
ATOM 2036 O O . GLN A 1 242 ? -25.109 -31.25 -1.795 1 91.88 242 GLN A O 1
ATOM 2041 N N . VAL A 1 243 ? -26.328 -33.125 -1.96 1 93.12 243 VAL A N 1
ATOM 2042 C CA . VAL A 1 243 ? -27.312 -32.625 -0.997 1 93.12 243 VAL A CA 1
ATOM 2043 C C . VAL A 1 243 ? -26.641 -32.406 0.359 1 93.12 243 VAL A C 1
ATOM 2045 O O . VAL A 1 243 ? -26.891 -31.406 1.021 1 93.12 243 VAL A O 1
ATOM 2048 N N . GLU A 1 244 ? -25.828 -33.312 0.666 1 93.5 244 GLU A N 1
ATOM 2049 C CA . GLU A 1 244 ? -25.141 -33.219 1.949 1 93.5 244 GLU A CA 1
ATOM 2050 C C . GLU A 1 244 ? -24.219 -31.984 1.991 1 93.5 244 GLU A C 1
ATOM 2052 O O . GLU A 1 244 ? -24.125 -31.312 3.014 1 93.5 244 GLU A O 1
ATOM 2057 N N . VAL A 1 245 ? -23.516 -31.797 0.923 1 95.19 245 VAL A N 1
ATOM 2058 C CA . VAL A 1 245 ? -22.609 -30.656 0.856 1 95.19 245 VAL A CA 1
ATOM 2059 C C . VAL A 1 245 ? -23.406 -29.359 0.989 1 95.19 245 VAL A C 1
ATOM 2061 O O . VAL A 1 245 ? -23 -28.453 1.729 1 95.19 245 VAL A O 1
ATOM 2064 N N . ILE A 1 246 ? -24.516 -29.266 0.304 1 95.56 246 ILE A N 1
ATOM 2065 C CA . ILE A 1 246 ? -25.375 -28.094 0.361 1 95.56 246 ILE A CA 1
ATOM 2066 C C . ILE A 1 246 ? -25.875 -27.891 1.787 1 95.56 246 ILE A C 1
ATOM 2068 O O . ILE A 1 246 ? -25.875 -26.766 2.301 1 95.56 246 ILE A O 1
ATOM 2072 N N . LYS A 1 247 ? -26.188 -28.938 2.367 1 94.69 247 LYS A N 1
ATOM 2073 C CA . LYS A 1 247 ? -26.656 -28.891 3.748 1 94.69 247 LYS A CA 1
ATOM 2074 C C . LYS A 1 247 ? -25.562 -28.406 4.688 1 94.69 247 LYS A C 1
ATOM 2076 O O . LYS A 1 247 ? -25.812 -27.594 5.574 1 94.69 247 LYS A O 1
ATOM 2081 N N . LEU A 1 248 ? -24.406 -28.891 4.504 1 95.25 248 LEU A N 1
ATOM 2082 C CA . LEU A 1 248 ? -23.266 -28.484 5.324 1 95.25 248 LEU A CA 1
ATOM 208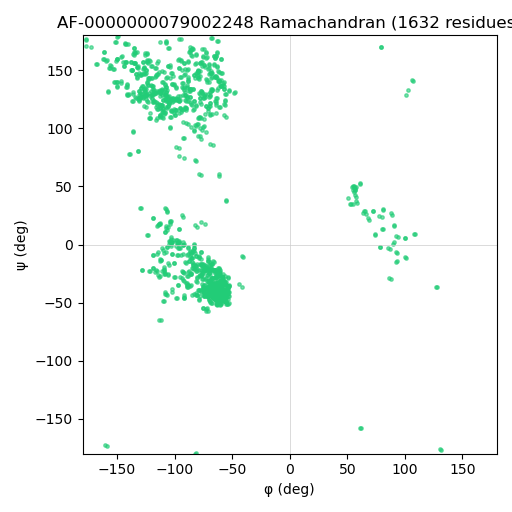3 C C . LEU A 1 248 ? -23 -27 5.191 1 95.25 248 LEU A C 1
ATOM 2085 O O . LEU A 1 248 ? -22.609 -26.344 6.168 1 95.25 248 LEU A O 1
ATOM 2089 N N . MET A 1 249 ? -23.188 -26.469 3.984 1 95.5 249 MET A N 1
ATOM 2090 C CA . MET A 1 249 ? -22.891 -25.062 3.727 1 95.5 249 MET A CA 1
ATOM 2091 C C . MET A 1 249 ? -23.875 -24.156 4.469 1 95.5 249 MET A C 1
ATOM 2093 O O . MET A 1 249 ? -23.594 -22.969 4.676 1 95.5 249 MET A O 1
ATOM 2097 N N . GLU A 1 250 ? -25 -24.656 4.941 1 94.5 250 GLU A N 1
ATOM 2098 C CA . GLU A 1 250 ? -25.938 -23.906 5.77 1 94.5 250 GLU A CA 1
ATOM 2099 C C . GLU A 1 250 ? -25.281 -23.453 7.074 1 94.5 250 GLU A C 1
ATOM 2101 O O . GLU A 1 250 ? -25.641 -22.422 7.637 1 94.5 250 GLU A O 1
ATOM 2106 N N . GLN A 1 251 ? -24.344 -24.172 7.422 1 92.81 251 GLN A N 1
ATOM 2107 C CA . GLN A 1 251 ? -23.703 -23.922 8.703 1 92.81 251 GLN A CA 1
ATOM 2108 C C . GLN A 1 251 ? -22.906 -22.609 8.664 1 92.81 251 GLN A C 1
ATOM 2110 O O . GLN A 1 251 ? -22.562 -22.062 9.703 1 92.81 251 GLN A O 1
ATOM 2115 N N . LEU A 1 252 ? -22.641 -22.156 7.477 1 93.88 252 LEU A N 1
ATOM 2116 C CA . LEU A 1 252 ? -21.828 -20.953 7.332 1 93.88 252 LEU A CA 1
ATOM 2117 C C . LEU A 1 252 ? -22.688 -19.703 7.48 1 93.88 252 LEU A C 1
ATOM 2119 O O . LEU A 1 252 ? -22.172 -18.578 7.449 1 93.88 252 LEU A O 1
ATOM 2123 N N . TYR A 1 253 ? -23.953 -19.953 7.648 1 92.06 253 TYR A N 1
ATOM 2124 C CA . TYR A 1 253 ? -24.859 -18.828 7.84 1 92.06 253 TYR A CA 1
ATOM 2125 C C . TYR A 1 253 ? -24.547 -18.094 9.141 1 92.06 253 TYR A C 1
ATOM 2127 O O . TYR A 1 253 ? -24.531 -16.859 9.18 1 92.06 253 TYR A O 1
ATOM 2135 N N . GLU A 1 254 ? -24.312 -18.844 10.086 1 86.75 254 GLU A N 1
ATOM 2136 C CA . GLU A 1 254 ? -24.031 -18.266 11.391 1 86.75 254 GLU A CA 1
ATOM 2137 C C . GLU A 1 254 ? -22.594 -17.75 11.461 1 86.75 254 GLU A C 1
ATOM 2139 O O . GLU A 1 254 ? -21.656 -18.453 11.07 1 86.75 254 GLU A O 1
ATOM 2144 N N . LYS A 1 255 ? -22.422 -16.609 11.875 1 83.12 255 LYS A N 1
ATOM 2145 C CA . LYS A 1 255 ? -21.094 -16.031 12.07 1 83.12 255 LYS A CA 1
ATOM 2146 C C . LYS A 1 255 ? -20.422 -16.625 13.312 1 83.12 255 LYS A C 1
ATOM 2148 O O . LYS A 1 255 ? -21.031 -16.656 14.383 1 83.12 255 LYS A O 1
ATOM 2153 N N . PRO A 1 256 ? -19.266 -17.078 13.039 1 85.31 256 PRO A N 1
ATOM 2154 C CA . PRO A 1 256 ? -18.562 -17.594 14.219 1 85.31 256 PRO A CA 1
ATOM 2155 C C . PRO A 1 256 ? -18.25 -16.5 15.234 1 85.31 256 PRO A C 1
ATOM 2157 O O . PRO A 1 256 ? -18.281 -15.312 14.914 1 85.31 256 PRO A O 1
ATOM 2160 N N . ARG A 1 257 ? -17.984 -16.844 16.484 1 78.19 257 ARG A N 1
ATOM 2161 C CA . ARG A 1 257 ? -17.594 -15.906 17.531 1 78.19 257 ARG A CA 1
ATOM 2162 C C . ARG A 1 257 ? -16.312 -15.172 17.172 1 78.19 257 ARG A C 1
ATOM 2164 O O . ARG A 1 257 ? -15.555 -15.633 16.312 1 78.19 257 ARG A O 1
ATOM 2171 N N . LYS A 1 258 ? -16.156 -14.109 17.812 1 74.5 258 LYS A N 1
ATOM 2172 C CA . LYS A 1 258 ? -14.961 -13.328 17.547 1 74.5 258 LYS A CA 1
ATOM 2173 C C . LYS A 1 258 ? -13.703 -14.164 17.766 1 74.5 258 LYS A C 1
ATOM 2175 O O . LYS A 1 258 ? -13.57 -14.836 18.797 1 74.5 258 LYS A O 1
ATOM 2180 N N . GLY A 1 259 ? -12.922 -14.258 16.844 1 77.94 259 GLY A N 1
ATOM 2181 C CA . GLY A 1 259 ? -11.672 -15 16.953 1 77.94 259 GLY A CA 1
ATOM 2182 C C . GLY A 1 259 ? -11.797 -16.438 16.5 1 77.94 259 GLY A C 1
ATOM 2183 O O . GLY A 1 259 ? -10.805 -17.156 16.422 1 77.94 259 GLY A O 1
ATOM 2184 N N . LYS A 1 260 ? -13.039 -16.828 16.219 1 88.12 260 LYS A N 1
ATOM 2185 C CA . LYS A 1 260 ? -13.234 -18.219 15.781 1 88.12 260 LYS A CA 1
ATOM 2186 C C . LYS A 1 260 ? -13.523 -18.281 14.281 1 88.12 260 LYS A C 1
ATOM 2188 O O . LYS A 1 260 ? -13.867 -17.266 13.664 1 88.12 260 LYS A O 1
ATOM 2193 N N . LYS A 1 261 ? -13.172 -19.422 13.766 1 92.69 261 LYS A N 1
ATOM 2194 C CA . LYS A 1 261 ? -13.367 -19.656 12.336 1 92.69 261 LYS A CA 1
ATOM 2195 C C . LYS A 1 261 ? -14.188 -20.922 12.086 1 92.69 261 LYS A C 1
ATOM 2197 O O . LYS A 1 261 ? -14.188 -21.828 12.914 1 92.69 261 LYS A O 1
ATOM 2202 N N . LYS A 1 262 ? -14.953 -20.969 11.094 1 94.19 262 LYS A N 1
ATOM 2203 C CA . LYS A 1 262 ? -15.648 -22.156 10.602 1 94.19 262 LYS A CA 1
ATOM 2204 C C . LYS A 1 262 ? -15.172 -22.531 9.203 1 94.19 262 LYS A C 1
ATOM 2206 O O . LYS A 1 262 ? -15.227 -21.703 8.281 1 94.19 262 LYS A O 1
ATOM 2211 N N . VAL A 1 263 ? -14.617 -23.703 9.086 1 95.12 263 VAL A N 1
ATOM 2212 C CA . VAL A 1 263 ? -14.039 -24.156 7.82 1 95.12 263 VAL A CA 1
ATOM 2213 C C . VAL A 1 263 ? -14.695 -25.469 7.387 1 95.12 263 VAL A C 1
ATOM 2215 O O . VAL A 1 263 ? -14.789 -26.406 8.172 1 95.12 263 VAL A O 1
ATOM 2218 N N . ILE A 1 264 ? -15.266 -25.516 6.234 1 95.56 264 ILE A N 1
ATOM 2219 C CA . ILE A 1 264 ? -15.789 -26.734 5.629 1 95.56 264 ILE A CA 1
ATOM 2220 C C . ILE A 1 264 ? -14.828 -27.219 4.547 1 95.56 264 ILE A C 1
ATOM 2222 O O . ILE A 1 264 ? -14.469 -26.469 3.637 1 95.56 264 ILE A O 1
ATOM 2226 N N . VAL A 1 265 ? -14.398 -28.469 4.691 1 93 265 VAL A N 1
ATOM 2227 C CA . VAL A 1 265 ? -13.516 -29.062 3.686 1 93 265 VAL A CA 1
ATOM 2228 C C . VAL A 1 265 ? -14.25 -30.188 2.965 1 93 265 VAL A C 1
ATOM 2230 O O . VAL A 1 265 ? -14.703 -31.156 3.596 1 93 265 VAL A O 1
ATOM 2233 N N . ILE A 1 266 ? -14.422 -30.016 1.696 1 93.25 266 ILE A N 1
ATOM 2234 C CA . ILE A 1 266 ? -15.078 -31 0.853 1 93.25 266 ILE A CA 1
ATOM 2235 C C . ILE A 1 266 ? -14.039 -31.703 -0.022 1 93.25 266 ILE A C 1
ATOM 2237 O O . ILE A 1 266 ? -13.344 -31.062 -0.806 1 93.25 266 ILE A O 1
ATOM 2241 N N . THR A 1 267 ? -13.898 -32.969 0.142 1 88.75 267 THR A N 1
ATOM 2242 C CA . THR A 1 267 ? -12.961 -33.75 -0.671 1 88.75 267 THR A CA 1
ATOM 2243 C C . THR A 1 267 ? -13.703 -34.688 -1.603 1 88.75 267 THR A C 1
ATOM 2245 O O . THR A 1 267 ? -14.734 -35.25 -1.228 1 88.75 267 THR A O 1
ATOM 2248 N N . ALA A 1 268 ? -13.312 -34.688 -2.791 1 85.88 268 ALA A N 1
ATOM 2249 C CA . ALA A 1 268 ? -13.922 -35.594 -3.758 1 85.88 268 ALA A CA 1
ATOM 2250 C C . ALA A 1 268 ? -12.977 -35.875 -4.93 1 85.88 268 ALA A C 1
ATOM 2252 O O . ALA A 1 268 ? -12.133 -35.031 -5.258 1 85.88 268 ALA A O 1
ATOM 2253 N N . ASP A 1 269 ? -13.18 -37.031 -5.461 1 78.75 269 ASP A N 1
ATOM 2254 C CA . ASP A 1 269 ? -12.531 -37.281 -6.746 1 78.75 269 ASP A CA 1
ATOM 2255 C C . ASP A 1 269 ? -13.219 -36.5 -7.863 1 78.75 269 ASP A C 1
ATOM 2257 O O . ASP A 1 269 ? -14.32 -36 -7.68 1 78.75 269 ASP A O 1
ATOM 2261 N N . ARG A 1 270 ? -12.57 -36.438 -8.898 1 74.06 270 ARG A N 1
ATOM 2262 C CA . ARG A 1 270 ? -13.156 -35.719 -10.031 1 74.06 270 ARG A CA 1
ATOM 2263 C C . ARG A 1 270 ? -14.461 -36.375 -10.469 1 74.06 270 ARG A C 1
ATOM 2265 O O . ARG A 1 270 ? -14.578 -37.594 -10.461 1 74.06 270 ARG A O 1
ATOM 2272 N N . GLY A 1 271 ? -15.43 -35.594 -10.828 1 76.19 271 GLY A N 1
ATOM 2273 C CA . GLY A 1 271 ? -16.688 -36.094 -11.375 1 76.19 271 GLY A CA 1
ATOM 2274 C C . GLY A 1 271 ? -17.75 -36.281 -10.328 1 76.19 271 GLY A C 1
ATOM 2275 O O . GLY A 1 271 ? -18.812 -36.844 -10.609 1 76.19 271 GLY A O 1
ATOM 2276 N N . ARG A 1 272 ? -17.406 -35.844 -9.156 1 84 272 ARG A N 1
ATOM 2277 C CA . ARG A 1 272 ? -18.406 -36 -8.094 1 84 272 ARG A CA 1
ATOM 2278 C C . ARG A 1 272 ? -19.234 -34.75 -7.922 1 84 272 ARG A C 1
ATOM 2280 O O . ARG A 1 272 ? -20.156 -34.719 -7.105 1 84 272 ARG A O 1
ATOM 2287 N N . GLY A 1 273 ? -18.922 -33.719 -8.656 1 85.38 273 GLY A N 1
ATOM 2288 C CA . GLY A 1 273 ? -19.75 -32.531 -8.688 1 85.38 273 GLY A CA 1
ATOM 2289 C C . GLY A 1 273 ? -19.5 -31.609 -7.512 1 85.38 273 GLY A C 1
ATOM 2290 O O . GLY A 1 273 ? -20.406 -30.891 -7.074 1 85.38 273 GLY A O 1
ATOM 2291 N N . LYS A 1 274 ? -18.328 -31.641 -7.059 1 89.06 274 LYS A N 1
ATOM 2292 C CA . LYS A 1 274 ? -18 -30.844 -5.887 1 89.06 274 LYS A CA 1
ATOM 2293 C C . LYS A 1 274 ? -18.156 -29.359 -6.176 1 89.06 274 LYS A C 1
ATOM 2295 O O . LYS A 1 274 ? -18.766 -28.625 -5.398 1 89.06 274 LYS A O 1
ATOM 2300 N N . SER A 1 275 ? -17.531 -28.828 -7.312 1 89.62 275 SER A N 1
ATOM 2301 C CA . SER A 1 275 ? -17.609 -27.422 -7.652 1 89.62 275 SER A CA 1
ATOM 2302 C C . SER A 1 275 ? -19.047 -26.984 -7.859 1 89.62 275 SER A C 1
ATOM 2304 O O . SER A 1 275 ? -19.453 -25.906 -7.41 1 89.62 275 SER A O 1
ATOM 2306 N N . CYS A 1 276 ? -19.844 -27.844 -8.43 1 88.94 276 CYS A N 1
ATOM 2307 C CA . CYS A 1 276 ? -21.25 -27.547 -8.672 1 88.94 276 CYS A CA 1
ATOM 2308 C C . CYS A 1 276 ? -22.016 -27.438 -7.359 1 88.94 276 CYS A C 1
ATOM 2310 O O . CYS A 1 276 ? -22.828 -26.531 -7.18 1 88.94 276 CYS A O 1
ATOM 2312 N N . ALA A 1 277 ? -21.734 -28.391 -6.488 1 93.06 277 ALA A N 1
ATOM 2313 C CA . ALA A 1 277 ? -22.406 -28.375 -5.191 1 93.06 277 ALA A CA 1
ATOM 2314 C C . ALA A 1 277 ? -22.109 -27.094 -4.426 1 93.06 277 ALA A C 1
ATOM 2316 O O . ALA A 1 277 ? -23.016 -26.484 -3.834 1 93.06 277 ALA A O 1
ATOM 2317 N N . VAL A 1 278 ? -20.891 -26.703 -4.48 1 95.12 278 VAL A N 1
ATOM 2318 C CA . VAL A 1 278 ? -20.453 -25.484 -3.795 1 95.12 278 VAL A CA 1
ATOM 2319 C C . VAL A 1 278 ? -21.109 -24.281 -4.445 1 95.12 278 VAL A C 1
ATOM 2321 O O . VAL A 1 278 ? -21.5 -23.328 -3.754 1 95.12 278 VAL A O 1
ATOM 2324 N N . GLY A 1 279 ? -21.219 -24.25 -5.758 1 94.81 279 GLY A N 1
ATOM 2325 C CA . GLY A 1 279 ? -21.922 -23.188 -6.449 1 94.81 279 GLY A CA 1
ATOM 2326 C C . GLY A 1 279 ? -23.359 -23.047 -6.016 1 94.81 279 GLY A C 1
ATOM 2327 O O . GLY A 1 279 ? -23.844 -21.938 -5.758 1 94.81 279 GLY A O 1
ATOM 2328 N N . ILE A 1 280 ? -24.031 -24.172 -5.91 1 94.81 280 ILE A N 1
ATOM 2329 C CA . ILE A 1 280 ? -25.422 -24.203 -5.473 1 94.81 280 ILE A CA 1
ATOM 2330 C C . ILE A 1 280 ? -25.531 -23.656 -4.047 1 94.81 280 ILE A C 1
ATOM 2332 O O . ILE A 1 280 ? -26.328 -22.766 -3.773 1 94.81 280 ILE A O 1
ATOM 2336 N N . GLY A 1 281 ? -24.656 -24.156 -3.256 1 95.5 281 GLY A N 1
ATOM 2337 C CA . GLY A 1 281 ? -24.656 -23.734 -1.861 1 95.5 281 GLY A CA 1
ATOM 2338 C C . GLY A 1 281 ? -24.359 -22.266 -1.68 1 95.5 281 GLY A C 1
ATOM 2339 O O . GLY A 1 281 ? -24.875 -21.641 -0.752 1 95.5 281 GLY A O 1
ATOM 2340 N N . SER A 1 282 ? -23.484 -21.75 -2.533 1 96.44 282 SER A N 1
ATOM 2341 C CA . SER A 1 282 ? -23.125 -20.344 -2.457 1 96.44 282 SER A CA 1
ATOM 2342 C C . SER A 1 282 ? -24.359 -19.453 -2.643 1 96.44 282 SER A C 1
ATOM 2344 O O . SER A 1 282 ? -24.516 -18.453 -1.946 1 96.44 282 SER A O 1
ATOM 2346 N N . VAL A 1 283 ? -25.203 -19.828 -3.568 1 95.5 283 VAL A N 1
ATOM 2347 C CA . VAL A 1 283 ? -26.422 -19.047 -3.814 1 95.5 283 VAL A CA 1
ATOM 2348 C C . VAL A 1 283 ? -27.391 -19.219 -2.643 1 95.5 283 VAL A C 1
ATOM 2350 O O . VAL A 1 283 ? -28.078 -18.281 -2.256 1 95.5 283 VAL A O 1
ATOM 2353 N N . GLY A 1 284 ? -27.453 -20.469 -2.131 1 95 284 GLY A N 1
ATOM 2354 C CA . GLY A 1 284 ? -28.219 -20.672 -0.909 1 95 284 GLY A CA 1
ATOM 2355 C C . GLY A 1 284 ? -27.797 -19.734 0.212 1 95 284 GLY A C 1
ATOM 2356 O O . GLY A 1 284 ? -28.641 -19.156 0.891 1 95 284 GLY A O 1
ATOM 2357 N N . LEU A 1 285 ? -26.5 -19.594 0.377 1 95.06 285 LEU A N 1
ATOM 2358 C CA . LEU A 1 285 ? -25.938 -18.719 1.402 1 95.06 285 LEU A CA 1
ATOM 2359 C C . LEU A 1 285 ? -26.297 -17.266 1.123 1 95.06 285 LEU A C 1
ATOM 2361 O O . LEU A 1 285 ? -26.656 -16.516 2.039 1 95.06 285 LEU A O 1
ATOM 2365 N N . ILE A 1 286 ? -26.125 -16.922 -0.163 1 93.69 286 ILE A N 1
ATOM 2366 C CA . ILE A 1 286 ? -26.484 -15.562 -0.555 1 93.69 286 ILE A CA 1
ATOM 2367 C C . ILE A 1 286 ? -27.953 -15.297 -0.188 1 93.69 286 ILE A C 1
ATOM 2369 O O . ILE A 1 286 ? -28.281 -14.234 0.348 1 93.69 286 ILE A O 1
ATOM 2373 N N . HIS A 1 287 ? -28.797 -16.219 -0.427 1 93.19 287 HIS A N 1
ATOM 2374 C CA . HIS A 1 287 ? -30.219 -16.094 -0.212 1 93.19 287 HIS A CA 1
ATOM 2375 C C . HIS A 1 287 ? -30.547 -15.828 1.257 1 93.19 287 HIS A C 1
ATOM 2377 O O . HIS A 1 287 ? -31.422 -15.031 1.573 1 93.19 287 HIS A O 1
ATOM 2383 N N . VAL A 1 288 ? -29.828 -16.469 2.057 1 91.94 288 VAL A N 1
ATOM 2384 C CA . VAL A 1 288 ? -30.125 -16.359 3.48 1 91.94 288 VAL A CA 1
ATOM 2385 C C . VAL A 1 288 ? -29.344 -15.18 4.078 1 91.94 288 VAL A C 1
ATOM 2387 O O . VAL A 1 288 ? -29.844 -14.5 4.977 1 91.94 288 VAL A O 1
ATOM 2390 N N . LEU A 1 289 ? -28.141 -14.984 3.582 1 90.44 289 LEU A N 1
ATOM 2391 C CA . LEU A 1 289 ? -27.281 -13.938 4.133 1 90.44 289 LEU A CA 1
ATOM 2392 C C . LEU A 1 289 ? -27.812 -12.562 3.768 1 90.44 289 LEU A C 1
ATOM 2394 O O . LEU A 1 289 ? -27.625 -11.602 4.52 1 90.44 289 LEU A O 1
ATOM 2398 N N . ARG A 1 290 ? -28.422 -12.555 2.652 1 87 290 ARG A N 1
ATOM 2399 C CA . ARG A 1 290 ? -28.953 -11.281 2.193 1 87 290 ARG A CA 1
ATOM 2400 C C . ARG A 1 290 ? -29.984 -10.742 3.176 1 87 290 ARG A C 1
ATOM 2402 O O . ARG A 1 290 ? -30.281 -9.539 3.189 1 87 290 ARG A O 1
ATOM 2409 N N . LYS A 1 291 ? -30.531 -11.656 3.906 1 78.06 291 LYS A N 1
ATOM 2410 C CA . LYS A 1 291 ? -31.547 -11.289 4.891 1 78.06 291 LYS A CA 1
ATOM 2411 C C . LYS A 1 291 ? -30.906 -10.602 6.098 1 78.06 291 LYS A C 1
ATOM 2413 O O . LYS A 1 291 ? -31.578 -9.836 6.805 1 78.06 291 LYS A O 1
ATOM 2418 N N . VAL A 1 292 ? -29.641 -10.828 6.27 1 78.12 292 VAL A N 1
ATOM 2419 C CA . VAL A 1 292 ? -29 -10.344 7.484 1 78.12 292 VAL A CA 1
ATOM 2420 C C . VAL A 1 292 ? -27.891 -9.359 7.125 1 78.12 292 VAL A C 1
ATOM 2422 O O . VAL A 1 292 ? -27.422 -8.602 7.977 1 78.12 292 VAL A O 1
ATOM 2425 N N . LYS A 1 293 ? -27.453 -9.484 5.805 1 78.5 293 LYS A N 1
ATOM 2426 C CA . LYS A 1 293 ? -26.375 -8.625 5.332 1 78.5 293 LYS A CA 1
ATOM 2427 C C . LYS A 1 293 ? -26.75 -7.934 4.027 1 78.5 293 LYS A C 1
ATOM 2429 O O . LYS A 1 293 ? -27.359 -8.547 3.145 1 78.5 293 LYS A O 1
ATOM 2434 N N . PRO A 1 294 ? -26.484 -6.68 3.932 1 69.12 294 PRO A N 1
ATOM 2435 C CA . PRO A 1 294 ? -26.922 -5.945 2.744 1 69.12 294 PRO A CA 1
ATOM 2436 C C . PRO A 1 294 ? -26.312 -6.48 1.455 1 69.12 294 PRO A C 1
ATOM 2438 O O . PRO A 1 294 ? -26.984 -6.574 0.432 1 69.12 294 PRO A O 1
ATOM 2441 N N . LYS A 1 295 ? -25.062 -6.73 1.405 1 82.94 295 LYS A N 1
ATOM 2442 C CA . LYS A 1 295 ? -24.422 -7.25 0.204 1 82.94 295 LYS A CA 1
ATOM 2443 C C . LYS A 1 295 ? -23.391 -8.32 0.553 1 82.94 295 LYS A C 1
ATOM 2445 O O . LYS A 1 295 ? -22.188 -8.055 0.596 1 82.94 295 LYS A O 1
ATOM 2450 N N . PRO A 1 296 ? -24.016 -9.406 0.813 1 90.06 296 PRO A N 1
ATOM 2451 C CA . PRO A 1 296 ? -23.078 -10.508 1.057 1 90.06 296 PRO A CA 1
ATOM 2452 C C . PRO A 1 296 ? -22.109 -10.719 -0.1 1 90.06 296 PRO A C 1
ATOM 2454 O O . PRO A 1 296 ? -22.5 -10.648 -1.267 1 90.06 296 PRO A O 1
ATOM 2457 N N . ARG A 1 297 ? -20.812 -10.781 0.231 1 92.88 297 ARG A N 1
ATOM 2458 C CA . ARG A 1 297 ? -19.75 -11.016 -0.746 1 92.88 297 ARG A CA 1
ATOM 2459 C C . ARG A 1 297 ? -19.141 -12.398 -0.558 1 92.88 297 ARG A C 1
ATOM 2461 O O . ARG A 1 297 ? -18.594 -12.703 0.506 1 92.88 297 ARG A O 1
ATOM 2468 N N . ILE A 1 298 ? -19.312 -13.133 -1.54 1 95.69 298 ILE A N 1
ATOM 2469 C CA . ILE A 1 298 ? -18.641 -14.43 -1.549 1 95.69 298 ILE A CA 1
ATOM 2470 C C . ILE A 1 298 ? -17.422 -14.375 -2.463 1 95.69 298 ILE A C 1
ATOM 2472 O O . ILE A 1 298 ? -17.547 -14.109 -3.662 1 95.69 298 ILE A O 1
ATOM 2476 N N . LEU A 1 299 ? -16.234 -14.539 -1.868 1 96.12 299 LEU A N 1
ATOM 2477 C CA . LEU A 1 299 ? -15 -14.594 -2.633 1 96.12 299 LEU A CA 1
ATOM 2478 C C . LEU A 1 299 ? -14.68 -16.031 -3.055 1 96.12 299 LEU A C 1
ATOM 2480 O O . LEU A 1 299 ? -14.672 -16.938 -2.223 1 96.12 299 LEU A O 1
ATOM 2484 N N . VAL A 1 300 ? -14.484 -16.141 -4.309 1 96.31 300 VAL A N 1
ATOM 2485 C CA . VAL A 1 300 ? -14.094 -17.453 -4.844 1 96.31 300 VAL A CA 1
ATOM 2486 C C . VAL A 1 300 ? -12.664 -17.375 -5.383 1 96.31 300 VAL A C 1
ATOM 2488 O O . VAL A 1 300 ? -12.289 -16.391 -6.023 1 96.31 300 VAL A O 1
ATOM 2491 N N . THR A 1 301 ? -11.883 -18.359 -4.973 1 93.88 301 THR A N 1
ATOM 2492 C CA . THR A 1 301 ? -10.523 -18.406 -5.508 1 93.88 301 THR A CA 1
ATOM 2493 C C . THR A 1 301 ? -10.195 -19.828 -5.977 1 93.88 301 THR A C 1
ATOM 2495 O O . THR A 1 301 ? -10.875 -20.781 -5.609 1 93.88 301 THR A O 1
ATOM 2498 N N . ALA A 1 302 ? -9.344 -19.891 -6.898 1 90.19 302 ALA A N 1
ATOM 2499 C CA . ALA A 1 302 ? -8.82 -21.094 -7.516 1 90.19 302 ALA A CA 1
ATOM 2500 C C . ALA A 1 302 ? -7.512 -20.812 -8.258 1 90.19 302 ALA A C 1
ATOM 2502 O O . ALA A 1 302 ? -7.117 -19.656 -8.398 1 90.19 302 ALA A O 1
ATOM 2503 N N . PRO A 1 303 ? -6.777 -21.812 -8.617 1 80.25 303 PRO A N 1
ATOM 2504 C CA . PRO A 1 303 ? -5.52 -21.562 -9.328 1 80.25 303 PRO A CA 1
ATOM 2505 C C . PRO A 1 303 ? -5.707 -20.703 -10.578 1 80.25 303 PRO A C 1
ATOM 2507 O O . PRO A 1 303 ? -4.859 -19.859 -10.891 1 80.25 303 PRO A O 1
ATOM 2510 N N . SER A 1 304 ? -6.812 -20.859 -11.289 1 82.06 304 SER A N 1
ATOM 2511 C CA . SER A 1 304 ? -7.145 -20.094 -12.477 1 82.06 304 SER A CA 1
ATOM 2512 C C . SER A 1 304 ? -8.641 -19.828 -12.57 1 82.06 304 SER A C 1
ATOM 2514 O O . SER A 1 304 ? -9.445 -20.547 -11.977 1 82.06 304 SER A O 1
ATOM 2516 N N . PRO A 1 305 ? -9.023 -18.781 -13.297 1 85.31 305 PRO A N 1
ATOM 2517 C CA . PRO A 1 305 ? -10.445 -18.484 -13.461 1 85.31 305 PRO A CA 1
ATOM 2518 C C . PRO A 1 305 ? -11.203 -19.625 -14.156 1 85.31 305 PRO A C 1
ATOM 2520 O O . PRO A 1 305 ? -12.391 -19.812 -13.906 1 85.31 305 PRO A O 1
ATOM 2523 N N . SER A 1 306 ? -10.492 -20.406 -14.922 1 78.75 306 SER A N 1
ATOM 2524 C CA . SER A 1 306 ? -11.125 -21.5 -15.641 1 78.75 306 SER A CA 1
ATOM 2525 C C . SER A 1 306 ? -11.617 -22.578 -14.68 1 78.75 306 SER A C 1
ATOM 2527 O O . SER A 1 306 ? -12.594 -23.266 -14.961 1 78.75 306 SER A O 1
ATOM 2529 N N . ASN A 1 307 ? -11.055 -22.625 -13.484 1 80.12 307 ASN A N 1
ATOM 2530 C CA . ASN A 1 307 ? -11.383 -23.672 -12.516 1 80.12 307 ASN A CA 1
ATOM 2531 C C . ASN A 1 307 ? -12.734 -23.422 -11.859 1 80.12 307 ASN A C 1
ATOM 2533 O O . ASN A 1 307 ? -13.344 -24.344 -11.312 1 80.12 307 ASN A O 1
ATOM 2537 N N . VAL A 1 308 ? -13.242 -22.156 -11.953 1 88.81 308 VAL A N 1
ATOM 2538 C CA . VAL A 1 308 ? -14.438 -21.844 -11.164 1 88.81 308 VAL A CA 1
ATOM 2539 C C . VAL A 1 308 ? -15.641 -21.703 -12.094 1 88.81 308 VAL A C 1
ATOM 2541 O O . VAL A 1 308 ? -16.703 -21.25 -11.672 1 88.81 308 VAL A O 1
ATOM 2544 N N . GLN A 1 309 ? -15.477 -22.078 -13.336 1 84 309 GLN A N 1
ATOM 2545 C CA . GLN A 1 309 ? -16.562 -21.859 -14.297 1 84 309 GLN A CA 1
ATOM 2546 C C . GLN A 1 309 ? -17.75 -22.75 -13.984 1 84 309 GLN A C 1
ATOM 2548 O O . GLN A 1 309 ? -18.906 -22.328 -14.133 1 84 309 GLN A O 1
ATOM 2553 N N . SER A 1 310 ? -17.547 -24.078 -13.57 1 83.69 310 SER A N 1
ATOM 2554 C CA . SER A 1 310 ? -18.641 -24.969 -13.211 1 83.69 310 SER A CA 1
ATOM 2555 C C . SER A 1 310 ? -19.406 -24.438 -12 1 83.69 310 SER A C 1
ATOM 2557 O O . SER A 1 310 ? -20.641 -24.5 -11.969 1 83.69 310 SER A O 1
ATOM 2559 N N . LEU A 1 311 ? -18.609 -23.922 -11.078 1 91.94 311 LEU A N 1
ATOM 2560 C CA . LEU A 1 311 ? -19.219 -23.297 -9.898 1 91.94 311 LEU A CA 1
ATOM 2561 C C . LEU A 1 311 ? -20.078 -22.109 -10.289 1 91.94 311 LEU A C 1
ATOM 2563 O O . LEU A 1 311 ? -21.25 -22.031 -9.883 1 91.94 311 LEU A O 1
ATOM 2567 N N . MET A 1 312 ? -19.562 -21.219 -11.141 1 92.56 312 MET A N 1
ATOM 2568 C CA . MET A 1 312 ? -20.266 -20.016 -11.57 1 92.56 312 MET A CA 1
ATOM 2569 C C . MET A 1 312 ? -21.484 -20.375 -12.406 1 92.56 312 MET A C 1
ATOM 2571 O O . MET A 1 312 ? -22.531 -19.734 -12.289 1 92.56 312 MET A O 1
ATOM 2575 N N . MET A 1 313 ? -21.359 -21.406 -13.188 1 86.38 313 MET A N 1
ATOM 2576 C CA . MET A 1 313 ? -22.469 -21.828 -14.047 1 86.38 313 MET A CA 1
ATOM 2577 C C . MET A 1 313 ? -23.656 -22.281 -13.211 1 86.38 313 MET A C 1
ATOM 2579 O O . MET A 1 313 ? -24.797 -21.875 -13.469 1 86.38 313 MET A O 1
ATOM 2583 N N . LEU A 1 314 ? -23.438 -23.156 -12.281 1 89.5 314 LEU A N 1
ATOM 2584 C CA . LEU A 1 314 ? -24.547 -23.656 -11.469 1 89.5 314 LEU A CA 1
ATOM 2585 C C . LEU A 1 314 ? -25.094 -22.547 -10.57 1 89.5 314 LEU A C 1
ATOM 2587 O O . LEU A 1 314 ? -26.297 -22.516 -10.289 1 89.5 314 LEU A O 1
ATOM 2591 N N . ALA A 1 315 ? -24.172 -21.703 -10.078 1 94.56 315 ALA A N 1
ATOM 2592 C CA . ALA A 1 315 ? -24.641 -20.562 -9.305 1 94.56 315 ALA A CA 1
ATOM 2593 C C . ALA A 1 315 ? -25.609 -19.719 -10.117 1 94.56 315 ALA A C 1
ATOM 2595 O O . ALA A 1 315 ? -26.656 -19.312 -9.609 1 94.56 315 ALA A O 1
ATOM 2596 N N . ARG A 1 316 ? -25.25 -19.516 -11.359 1 92.62 316 ARG A N 1
ATOM 2597 C CA . ARG A 1 316 ? -26.125 -18.734 -12.234 1 92.62 316 ARG A CA 1
ATOM 2598 C C . ARG A 1 316 ? -27.469 -19.422 -12.406 1 92.62 316 ARG A C 1
ATOM 2600 O O . ARG A 1 316 ? -28.516 -18.766 -12.352 1 92.62 316 ARG A O 1
ATOM 2607 N N . LYS A 1 317 ? -27.484 -20.688 -12.586 1 91.06 317 LYS A N 1
ATOM 2608 C CA . LYS A 1 317 ? -28.719 -21.438 -12.773 1 91.06 317 LYS A CA 1
ATOM 2609 C C . LYS A 1 317 ? -29.609 -21.344 -11.547 1 91.06 317 LYS A C 1
ATOM 2611 O O . LYS A 1 317 ? -30.828 -21.172 -11.68 1 91.06 317 LYS A O 1
ATOM 2616 N N . VAL A 1 318 ? -29.016 -21.469 -10.445 1 94.38 318 VAL A N 1
ATOM 2617 C CA . VAL A 1 318 ? -29.781 -21.391 -9.203 1 94.38 318 VAL A CA 1
ATOM 2618 C C . VAL A 1 318 ? -30.312 -19.969 -9.008 1 94.38 318 VAL A C 1
ATOM 2620 O O . VAL A 1 318 ? -31.453 -19.781 -8.586 1 94.38 318 VAL A O 1
ATOM 2623 N N . LEU A 1 319 ? -29.469 -18.953 -9.273 1 94.94 319 LEU A N 1
ATOM 2624 C CA . LEU A 1 319 ? -29.906 -17.578 -9.18 1 94.94 319 LEU A CA 1
ATOM 2625 C C . LEU A 1 319 ? -31.109 -17.312 -10.062 1 94.94 319 LEU A C 1
ATOM 2627 O O . LEU A 1 319 ? -32.062 -16.672 -9.641 1 94.94 319 LEU A O 1
ATOM 2631 N N . ASP A 1 320 ? -31.047 -17.859 -11.25 1 92.62 320 ASP A N 1
ATOM 2632 C CA . ASP A 1 320 ? -32.156 -17.734 -12.188 1 92.62 320 ASP A CA 1
ATOM 2633 C C . ASP A 1 320 ? -33.406 -18.406 -11.656 1 92.62 320 ASP A C 1
ATOM 2635 O O . ASP A 1 320 ? -34.5 -17.859 -11.75 1 92.62 320 ASP A O 1
ATOM 2639 N N . ALA A 1 321 ? -33.219 -19.578 -11.125 1 91.44 321 ALA A N 1
ATOM 2640 C CA . ALA A 1 321 ? -34.344 -20.344 -10.594 1 91.44 321 ALA A CA 1
ATOM 2641 C C . ALA A 1 321 ? -35.031 -19.609 -9.43 1 91.44 321 ALA A C 1
ATOM 2643 O O . ALA A 1 321 ? -36.219 -19.734 -9.227 1 91.44 321 ALA A O 1
ATOM 2644 N N . LEU A 1 322 ? -34.219 -18.875 -8.672 1 93.38 322 LEU A N 1
ATOM 2645 C CA . LEU A 1 322 ? -34.75 -18.141 -7.523 1 93.38 322 LEU A CA 1
ATOM 2646 C C . LEU A 1 322 ? -35.219 -16.75 -7.93 1 93.38 322 LEU A C 1
ATOM 2648 O O . LEU A 1 322 ? -35.688 -15.992 -7.09 1 93.38 322 LEU A O 1
ATOM 2652 N N . GLY A 1 323 ? -34.969 -16.312 -9.141 1 90.12 323 GLY A N 1
ATOM 2653 C CA . GLY A 1 323 ? -35.5 -15.078 -9.68 1 90.12 323 GLY A CA 1
ATOM 2654 C C . GLY A 1 323 ? -34.625 -13.867 -9.398 1 90.12 323 GLY A C 1
ATOM 2655 O O . GLY A 1 323 ? -35.125 -12.742 -9.359 1 90.12 323 GLY A O 1
ATOM 2656 N N . TYR A 1 324 ? -33.406 -14.078 -9.211 1 92 324 TYR A N 1
ATOM 2657 C CA . TYR A 1 324 ? -32.5 -12.961 -8.93 1 92 324 TYR A CA 1
ATOM 2658 C C . TYR A 1 324 ? -32.125 -12.242 -10.211 1 92 324 TYR A C 1
ATOM 2660 O O . TYR A 1 324 ? -31.875 -12.883 -11.242 1 92 324 TYR A O 1
ATOM 2668 N N . LYS A 1 325 ? -31.969 -10.922 -10.148 1 89.81 325 LYS A N 1
ATOM 2669 C CA . LYS A 1 325 ? -31.359 -10.133 -11.211 1 89.81 325 LYS A CA 1
ATOM 2670 C C . LYS A 1 325 ? -29.891 -9.852 -10.906 1 89.81 325 LYS A C 1
ATOM 2672 O O . LYS A 1 325 ? -29.562 -9.43 -9.805 1 89.81 325 LYS A O 1
ATOM 2677 N N . TYR A 1 326 ? -29.078 -10.219 -11.805 1 91.19 326 TYR A N 1
ATOM 2678 C CA . TYR A 1 326 ? -27.641 -10.016 -11.57 1 91.19 326 TYR A CA 1
ATOM 2679 C C . TYR A 1 326 ? -26.906 -9.789 -12.891 1 91.19 326 TYR A C 1
ATOM 2681 O O . TYR A 1 326 ? -27.453 -10.047 -13.961 1 91.19 326 TYR A O 1
ATOM 2689 N N . GLU A 1 327 ? -25.719 -9.188 -12.75 1 91.19 327 GLU A N 1
ATOM 2690 C CA . GLU A 1 327 ? -24.828 -8.977 -13.891 1 91.19 327 GLU A CA 1
ATOM 2691 C C . GLU A 1 327 ? -23.688 -10 -13.898 1 91.19 327 GLU A C 1
ATOM 2693 O O . GLU A 1 327 ? -23.172 -10.367 -12.844 1 91.19 327 GLU A O 1
ATOM 2698 N N . VAL A 1 328 ? -23.406 -10.484 -15.086 1 90 328 VAL A N 1
ATOM 2699 C CA . VAL A 1 328 ? -22.297 -11.422 -15.266 1 90 328 VAL A CA 1
ATOM 2700 C C . VAL A 1 328 ? -21.062 -10.68 -15.781 1 90 328 VAL A C 1
ATOM 2702 O O . VAL A 1 328 ? -21.109 -10.078 -16.859 1 90 328 VAL A O 1
ATOM 2705 N N . ILE A 1 329 ? -20.047 -10.656 -15.031 1 89 329 ILE A N 1
ATOM 2706 C CA . ILE A 1 329 ? -18.781 -10.031 -15.445 1 89 329 ILE A CA 1
ATOM 2707 C C . ILE A 1 329 ? -17.812 -11.102 -15.93 1 89 329 ILE A C 1
ATOM 2709 O O . ILE A 1 329 ? -17.531 -12.07 -15.219 1 89 329 ILE A O 1
ATOM 2713 N N . LYS A 1 330 ? -17.312 -10.977 -17.141 1 85.31 330 LYS A N 1
ATOM 2714 C CA . LYS A 1 330 ? -16.422 -11.969 -17.734 1 85.31 330 LYS A CA 1
ATOM 2715 C C . LYS A 1 330 ? -15.047 -11.383 -18 1 85.31 330 LYS A C 1
ATOM 2717 O O . LYS A 1 330 ? -14.914 -10.172 -18.219 1 85.31 330 LYS A O 1
ATOM 2722 N N . ARG A 1 331 ? -14.031 -12.047 -17.875 1 77.81 331 ARG A N 1
ATOM 2723 C CA . ARG A 1 331 ? -12.656 -11.742 -18.25 1 77.81 331 ARG A CA 1
ATOM 2724 C C . ARG A 1 331 ? -12.07 -12.844 -19.125 1 77.81 331 ARG A C 1
ATOM 2726 O O . ARG A 1 331 ? -11.961 -14 -18.688 1 77.81 331 ARG A O 1
ATOM 2733 N N . GLU A 1 332 ? -11.648 -12.648 -20.344 1 72.88 332 GLU A N 1
ATOM 2734 C CA . GLU A 1 332 ? -11.094 -13.609 -21.297 1 72.88 332 GLU A CA 1
ATOM 2735 C C . GLU A 1 332 ? -12.016 -14.82 -21.453 1 72.88 332 GLU A C 1
ATOM 2737 O O . GLU A 1 332 ? -11.57 -15.961 -21.359 1 72.88 332 GLU A O 1
ATOM 2742 N N . GLY A 1 333 ? -13.32 -14.547 -21.375 1 71.69 333 GLY A N 1
ATOM 2743 C CA . GLY A 1 333 ? -14.297 -15.594 -21.641 1 71.69 333 GLY A CA 1
ATOM 2744 C C . GLY A 1 333 ? -14.742 -16.312 -20.375 1 71.69 333 GLY A C 1
ATOM 2745 O O . GLY A 1 333 ? -15.711 -17.078 -20.406 1 71.69 333 GLY A O 1
ATOM 2746 N N . ASN A 1 334 ? -13.969 -16.094 -19.297 1 85.44 334 ASN A N 1
ATOM 2747 C CA . ASN A 1 334 ? -14.32 -16.734 -18.031 1 85.44 334 ASN A CA 1
ATOM 2748 C C . ASN A 1 334 ? -15.18 -15.812 -17.172 1 85.44 334 ASN A C 1
ATOM 2750 O O . ASN A 1 334 ? -14.945 -14.602 -17.125 1 85.44 334 ASN A O 1
ATOM 2754 N N . VAL A 1 335 ? -16.203 -16.359 -16.609 1 88.62 335 VAL A N 1
ATOM 2755 C CA . VAL A 1 335 ? -17.016 -15.594 -15.672 1 88.62 335 VAL A CA 1
ATOM 2756 C C . VAL A 1 335 ? -16.234 -15.359 -14.383 1 88.62 335 VAL A C 1
ATOM 2758 O O . VAL A 1 335 ? -15.891 -16.312 -13.672 1 88.62 335 VAL A O 1
ATOM 2761 N N . ILE A 1 336 ? -16.016 -14.117 -14.062 1 91.56 336 ILE A N 1
ATOM 2762 C CA . ILE A 1 336 ? -15.172 -13.844 -12.898 1 91.56 336 ILE A CA 1
ATOM 2763 C C . ILE A 1 336 ? -16.016 -13.242 -11.781 1 91.56 336 ILE A C 1
ATOM 2765 O O . ILE A 1 336 ? -15.586 -13.172 -10.633 1 91.56 336 ILE A O 1
ATOM 2769 N N . GLU A 1 337 ? -17.188 -12.828 -12.078 1 94.06 337 GLU A N 1
ATOM 2770 C CA . GLU A 1 337 ? -18.016 -12.219 -11.031 1 94.06 337 GLU A CA 1
ATOM 2771 C C . GLU A 1 337 ? -19.5 -12.281 -11.398 1 94.06 337 GLU A C 1
ATOM 2773 O O . GLU A 1 337 ? -19.859 -12.094 -12.555 1 94.06 337 GLU A O 1
ATOM 2778 N N . LEU A 1 338 ? -20.359 -12.719 -10.492 1 94.44 338 LEU A N 1
ATOM 2779 C CA . LEU A 1 338 ? -21.812 -12.555 -10.508 1 94.44 338 LEU A CA 1
ATOM 2780 C C . LEU A 1 338 ? -22.25 -11.469 -9.539 1 94.44 338 LEU A C 1
ATOM 2782 O O . LEU A 1 338 ? -22.156 -11.641 -8.32 1 94.44 338 LEU A O 1
ATOM 2786 N N . ARG A 1 339 ? -22.703 -10.375 -10.117 1 90.69 339 ARG A N 1
ATOM 2787 C CA . ARG A 1 339 ? -22.953 -9.203 -9.297 1 90.69 339 ARG A CA 1
ATOM 2788 C C . ARG A 1 339 ? -24.438 -8.844 -9.297 1 90.69 339 ARG A C 1
ATOM 2790 O O . ARG A 1 339 ? -25.016 -8.57 -10.344 1 90.69 339 ARG A O 1
ATOM 2797 N N . GLY A 1 340 ? -25 -9.109 -8.219 1 86.81 340 GLY A N 1
ATOM 2798 C CA . GLY A 1 340 ? -26.344 -8.609 -8.016 1 86.81 340 GLY A CA 1
ATOM 2799 C C . GLY A 1 340 ? -26.391 -7.281 -7.281 1 86.81 340 GLY A C 1
ATOM 2800 O O . GLY A 1 340 ? -25.344 -6.746 -6.891 1 86.81 340 GLY A O 1
ATOM 2801 N N . GLU A 1 341 ? -27.531 -6.828 -7.168 1 79.44 341 GLU A N 1
ATOM 2802 C CA . GLU A 1 341 ? -27.703 -5.586 -6.426 1 79.44 341 GLU A CA 1
ATOM 2803 C C . GLU A 1 341 ? -27.312 -5.758 -4.957 1 79.44 341 GLU A C 1
ATOM 2805 O O . GLU A 1 341 ? -26.672 -4.879 -4.367 1 79.44 341 GLU A O 1
ATOM 2810 N N . LYS A 1 342 ? -27.703 -7 -4.508 1 83.62 342 LYS A N 1
ATOM 2811 C CA . LYS A 1 342 ? -27.516 -7.23 -3.078 1 83.62 342 LYS A CA 1
ATOM 2812 C C . LYS A 1 342 ? -26.547 -8.391 -2.83 1 83.62 342 LYS A C 1
ATOM 2814 O O . LYS A 1 342 ? -26.656 -9.086 -1.819 1 83.62 342 LYS A O 1
ATOM 2819 N N . PHE A 1 343 ? -25.75 -8.711 -3.689 1 91.31 343 PHE A N 1
ATOM 2820 C CA . PHE A 1 343 ? -24.797 -9.797 -3.457 1 91.31 343 PHE A CA 1
ATOM 2821 C C . PHE A 1 343 ? -23.719 -9.812 -4.539 1 91.31 343 PHE A C 1
ATOM 2823 O O . PHE A 1 343 ? -23.875 -9.164 -5.578 1 91.31 343 PHE A O 1
ATOM 2830 N N . SER A 1 344 ? -22.625 -10.344 -4.191 1 94.25 344 SER A N 1
ATOM 2831 C CA . SER A 1 344 ? -21.625 -10.617 -5.223 1 94.25 344 SER A CA 1
ATOM 2832 C C . SER A 1 344 ? -20.922 -11.938 -4.969 1 94.25 344 SER A C 1
ATOM 2834 O O . SER A 1 344 ? -20.688 -12.32 -3.816 1 94.25 344 SER A O 1
ATOM 2836 N N . ILE A 1 345 ? -20.75 -12.641 -5.969 1 95.44 345 ILE A N 1
ATOM 2837 C CA . ILE A 1 345 ? -19.859 -13.789 -6.016 1 95.44 345 ILE A CA 1
ATOM 2838 C C . ILE A 1 345 ? -18.672 -13.5 -6.938 1 95.44 345 ILE A C 1
ATOM 2840 O O . ILE A 1 345 ? -18.828 -13.422 -8.156 1 95.44 345 ILE A O 1
ATOM 2844 N N . GLU A 1 346 ? -17.453 -13.375 -6.344 1 95.62 346 GLU A N 1
ATOM 2845 C CA . GLU A 1 346 ? -16.328 -12.812 -7.078 1 95.62 346 GLU A CA 1
ATOM 2846 C C . GLU A 1 346 ? -15.125 -13.758 -7.043 1 95.62 346 GLU A C 1
ATOM 2848 O O . GLU A 1 346 ? -14.727 -14.234 -5.977 1 95.62 346 GLU A O 1
ATOM 2853 N N . TYR A 1 347 ? -14.586 -13.93 -8.258 1 94.25 347 TYR A N 1
ATOM 2854 C CA . TYR A 1 347 ? -13.328 -14.664 -8.32 1 94.25 347 TYR A CA 1
ATOM 2855 C C . TYR A 1 347 ? -12.141 -13.734 -8.125 1 94.25 347 TYR A C 1
ATOM 2857 O O . TYR A 1 347 ? -12.078 -12.664 -8.734 1 94.25 347 TYR A O 1
ATOM 2865 N N . TRP A 1 348 ? -11.195 -14.086 -7.316 1 91.56 348 TRP A N 1
ATOM 2866 C CA . TRP A 1 348 ? -9.914 -13.406 -7.121 1 91.56 348 TRP A CA 1
ATOM 2867 C C . TRP A 1 348 ? -8.766 -14.406 -7.133 1 91.56 348 TRP A C 1
ATOM 2869 O O . TRP A 1 348 ? -8.914 -15.547 -6.68 1 91.56 348 TRP A O 1
ATOM 2879 N N . GLU A 1 349 ? -7.582 -13.93 -7.664 1 88.44 349 GLU A N 1
ATOM 2880 C CA . GLU A 1 349 ? -6.398 -14.781 -7.539 1 88.44 349 GLU A CA 1
ATOM 2881 C C . GLU A 1 349 ? -6.039 -15.008 -6.074 1 88.44 349 GLU A C 1
ATOM 2883 O O . GLU A 1 349 ? -6.207 -14.117 -5.242 1 88.44 349 GLU A O 1
ATOM 2888 N N . PRO A 1 350 ? -5.469 -16.172 -5.812 1 87.94 350 PRO A N 1
ATOM 2889 C CA . PRO A 1 350 ? -5.199 -16.547 -4.422 1 87.94 350 PRO A CA 1
ATOM 2890 C C . PRO A 1 350 ? -4.395 -15.477 -3.676 1 87.94 350 PRO A C 1
ATOM 2892 O O . PRO A 1 350 ? -4.688 -15.18 -2.516 1 87.94 350 PRO A O 1
ATOM 2895 N N . ILE A 1 351 ? -3.504 -14.812 -4.309 1 81.62 351 ILE A N 1
ATOM 2896 C CA . ILE A 1 351 ? -2.582 -13.891 -3.656 1 81.62 351 ILE A CA 1
ATOM 2897 C C . ILE A 1 351 ? -3.348 -12.664 -3.158 1 81.62 351 ILE A C 1
ATOM 2899 O O . ILE A 1 351 ? -2.918 -12 -2.211 1 81.62 351 ILE A O 1
ATOM 2903 N N . ASN A 1 352 ? -4.484 -12.398 -3.691 1 84.25 352 ASN A N 1
ATOM 2904 C CA . ASN A 1 352 ? -5.23 -11.18 -3.383 1 84.25 352 ASN A CA 1
ATOM 2905 C C . ASN A 1 352 ? -6.23 -11.406 -2.256 1 84.25 352 ASN A C 1
ATOM 2907 O O . ASN A 1 352 ? -6.656 -10.461 -1.596 1 84.25 352 ASN A O 1
ATOM 2911 N N . ILE A 1 353 ? -6.652 -12.695 -2.027 1 89.44 353 ILE A N 1
ATOM 2912 C CA . ILE A 1 353 ? -7.762 -13.031 -1.145 1 89.44 353 ILE A CA 1
ATOM 2913 C C . ILE A 1 353 ? -7.488 -12.5 0.259 1 89.44 353 ILE A C 1
ATOM 2915 O O . ILE A 1 353 ? -8.359 -11.883 0.875 1 89.44 353 ILE A O 1
ATOM 2919 N N . PRO A 1 354 ? -6.25 -12.609 0.747 1 85 354 PRO A N 1
ATOM 2920 C CA . PRO A 1 354 ? -6.008 -12.164 2.121 1 85 354 PRO A CA 1
ATOM 2921 C C . PRO A 1 354 ? -6.168 -10.648 2.287 1 85 354 PRO A C 1
ATOM 2923 O O . PRO A 1 354 ? -6.391 -10.172 3.4 1 85 354 PRO A O 1
ATOM 2926 N N . ARG A 1 355 ? -6.203 -9.914 1.18 1 78.31 355 ARG A N 1
ATOM 2927 C CA . ARG A 1 355 ? -6.215 -8.461 1.233 1 78.31 355 ARG A CA 1
ATOM 2928 C C . ARG A 1 355 ? -7.617 -7.91 0.986 1 78.31 355 ARG A C 1
ATOM 2930 O O . ARG A 1 355 ? -7.84 -6.703 1.072 1 78.31 355 ARG A O 1
ATOM 2937 N N . ILE A 1 356 ? -8.547 -8.812 0.603 1 82.5 356 ILE A N 1
ATOM 2938 C CA . ILE A 1 356 ? -9.891 -8.398 0.228 1 82.5 356 ILE A CA 1
ATOM 2939 C C . ILE A 1 356 ? -10.883 -8.805 1.317 1 82.5 356 ILE A C 1
ATOM 2941 O O . ILE A 1 356 ? -10.812 -9.93 1.834 1 82.5 356 ILE A O 1
ATOM 2945 N N . ARG A 1 357 ? -11.742 -7.949 1.671 1 81.31 357 ARG A N 1
ATOM 2946 C CA . ARG A 1 357 ? -12.758 -8.281 2.66 1 81.31 357 ARG A CA 1
ATOM 2947 C C . ARG A 1 357 ? -13.938 -9 2.01 1 81.31 357 ARG A C 1
ATOM 2949 O O . ARG A 1 357 ? -14.43 -8.578 0.96 1 81.31 357 ARG A O 1
ATOM 2956 N N . GLY A 1 358 ? -14.305 -10.227 2.479 1 88.56 358 GLY A N 1
ATOM 2957 C CA . GLY A 1 358 ? -15.445 -11.008 2.033 1 88.56 358 GLY A CA 1
ATOM 2958 C C . GLY A 1 358 ? -16.141 -11.75 3.164 1 88.56 358 GLY A C 1
ATOM 2959 O O . GLY A 1 358 ? -15.555 -11.945 4.23 1 88.56 358 GLY A O 1
ATOM 2960 N N . ASP A 1 359 ? -17.391 -12.094 2.984 1 90.94 359 ASP A N 1
ATOM 2961 C CA . ASP A 1 359 ? -18.172 -12.758 4.016 1 90.94 359 ASP A CA 1
ATOM 2962 C C . ASP A 1 359 ? -17.859 -14.258 4.059 1 90.94 359 ASP A C 1
ATOM 2964 O O . ASP A 1 359 ? -17.766 -14.844 5.137 1 90.94 359 ASP A O 1
ATOM 2968 N N . ILE A 1 360 ? -17.797 -14.789 2.898 1 95.38 360 ILE A N 1
ATOM 2969 C CA . ILE A 1 360 ? -17.469 -16.203 2.729 1 95.38 360 ILE A CA 1
ATOM 2970 C C . ILE A 1 360 ? -16.375 -16.359 1.675 1 95.38 360 ILE A C 1
ATOM 2972 O O . ILE A 1 360 ? -16.406 -15.703 0.633 1 95.38 360 ILE A O 1
ATOM 2976 N N . VAL A 1 361 ? -15.375 -17.141 2.031 1 96.31 361 VAL A N 1
ATOM 2977 C CA . VAL A 1 361 ? -14.32 -17.422 1.06 1 96.31 361 VAL A CA 1
ATOM 2978 C C . VAL A 1 361 ? -14.398 -18.891 0.618 1 96.31 361 VAL A C 1
ATOM 2980 O O . VAL A 1 361 ? -14.445 -19.797 1.453 1 96.31 361 VAL A O 1
ATOM 2983 N N . ILE A 1 362 ? -14.5 -19.031 -0.628 1 96.75 362 ILE A N 1
ATOM 2984 C CA . ILE A 1 362 ? -14.523 -20.375 -1.212 1 96.75 362 ILE A CA 1
ATOM 2985 C C . ILE A 1 362 ? -13.242 -20.609 -2.002 1 96.75 362 ILE A C 1
ATOM 2987 O O . ILE A 1 362 ? -12.914 -19.859 -2.922 1 96.75 362 ILE A O 1
ATOM 2991 N N . VAL A 1 363 ? -12.531 -21.625 -1.574 1 94.56 363 VAL A N 1
ATOM 2992 C CA . VAL A 1 363 ? -11.344 -22.062 -2.312 1 94.56 363 VAL A CA 1
ATOM 2993 C C . VAL A 1 363 ? -11.656 -23.328 -3.098 1 94.56 363 VAL A C 1
ATOM 2995 O O . VAL A 1 363 ? -11.695 -24.422 -2.529 1 94.56 363 VAL A O 1
ATOM 2998 N N . ASP A 1 364 ? -11.891 -23.125 -4.363 1 90.81 364 ASP A N 1
ATOM 2999 C CA . ASP A 1 364 ? -12.133 -24.281 -5.223 1 90.81 364 ASP A CA 1
ATOM 3000 C C . ASP A 1 364 ? -10.82 -24.828 -5.781 1 90.81 364 ASP A C 1
ATOM 3002 O O . ASP A 1 364 ? -9.883 -24.078 -6.055 1 90.81 364 ASP A O 1
ATOM 3006 N N . GLU A 1 365 ? -10.703 -26.188 -5.852 1 83.94 365 GLU A N 1
ATOM 3007 C CA . GLU A 1 365 ? -9.477 -26.875 -6.254 1 83.94 365 GLU A CA 1
ATOM 3008 C C . GLU A 1 365 ? -8.297 -26.453 -5.383 1 83.94 365 GLU A C 1
ATOM 3010 O O . GLU A 1 365 ? -7.246 -26.062 -5.895 1 83.94 365 GLU A O 1
ATOM 3015 N N . ALA A 1 366 ? -8.547 -26.516 -4.102 1 87.44 366 ALA A N 1
ATOM 3016 C CA . ALA A 1 366 ? -7.602 -26.016 -3.107 1 87.44 366 ALA A CA 1
ATOM 3017 C C . ALA A 1 366 ? -6.254 -26.734 -3.23 1 87.44 366 ALA A C 1
ATOM 3019 O O . ALA A 1 366 ? -5.211 -26.141 -2.938 1 87.44 366 ALA A O 1
ATOM 3020 N N . ALA A 1 367 ? -6.277 -27.938 -3.727 1 77 367 ALA A N 1
ATOM 3021 C CA . ALA A 1 367 ? -5.047 -28.719 -3.855 1 77 367 ALA A CA 1
ATOM 3022 C C . ALA A 1 367 ? -4.113 -28.094 -4.895 1 77 367 ALA A C 1
ATOM 3024 O O . ALA A 1 367 ? -2.912 -28.375 -4.902 1 77 367 ALA A O 1
ATOM 3025 N N . GLY A 1 368 ? -4.723 -27.297 -5.773 1 76.75 368 GLY A N 1
ATOM 3026 C CA . GLY A 1 368 ? -3.934 -26.641 -6.801 1 76.75 368 GLY A CA 1
ATOM 3027 C C . GLY A 1 368 ? -3.271 -25.359 -6.312 1 76.75 368 GLY A C 1
ATOM 3028 O O . GLY A 1 368 ? -2.588 -24.688 -7.078 1 76.75 368 GLY A O 1
ATOM 3029 N N . ILE A 1 369 ? -3.479 -25.016 -5.082 1 81.81 369 ILE A N 1
ATOM 3030 C CA . ILE A 1 369 ? -2.924 -23.797 -4.484 1 81.81 369 ILE A CA 1
ATOM 3031 C C . ILE A 1 369 ? -1.866 -24.172 -3.449 1 81.81 369 ILE A C 1
ATOM 3033 O O . ILE A 1 369 ? -2.041 -25.141 -2.691 1 81.81 369 ILE A O 1
ATOM 3037 N N . HIS A 1 370 ? -0.801 -23.422 -3.436 1 80.12 370 HIS A N 1
ATOM 3038 C CA . HIS A 1 370 ? 0.303 -23.641 -2.51 1 80.12 370 HIS A CA 1
ATOM 3039 C C . HIS A 1 370 ? -0.171 -23.594 -1.062 1 80.12 370 HIS A C 1
ATOM 3041 O O . HIS A 1 370 ? -0.923 -22.688 -0.688 1 80.12 370 HIS A O 1
ATOM 3047 N N . VAL A 1 371 ? 0.308 -24.5 -0.313 1 77.12 371 VAL A N 1
ATOM 3048 C CA . VAL A 1 371 ? -0.211 -24.719 1.031 1 77.12 371 VAL A CA 1
ATOM 3049 C C . VAL A 1 371 ? -0.022 -23.469 1.876 1 77.12 371 VAL A C 1
ATOM 3051 O O . VAL A 1 371 ? -0.954 -23.016 2.549 1 77.12 371 VAL A O 1
ATOM 3054 N N . PRO A 1 372 ? 1.13 -22.844 1.796 1 75.5 372 PRO A N 1
ATOM 3055 C CA . PRO A 1 372 ? 1.266 -21.609 2.594 1 75.5 372 PRO A CA 1
ATOM 3056 C C . PRO A 1 372 ? 0.262 -20.531 2.195 1 75.5 372 PRO A C 1
ATOM 3058 O O . PRO A 1 372 ? -0.221 -19.797 3.051 1 75.5 372 PRO A O 1
ATOM 3061 N N . MET A 1 373 ? 0.033 -20.453 0.972 1 84.38 373 MET A N 1
ATOM 3062 C CA . MET A 1 373 ? -0.992 -19.516 0.513 1 84.38 373 MET A CA 1
ATOM 3063 C C . MET A 1 373 ? -2.361 -19.891 1.072 1 84.38 373 MET A C 1
ATOM 3065 O O . MET A 1 373 ? -3.127 -19.016 1.486 1 84.38 373 MET A O 1
ATOM 3069 N N . LEU A 1 374 ? -2.615 -21.172 1.104 1 88.12 374 LEU A N 1
ATOM 3070 C CA . LEU A 1 374 ? -3.869 -21.641 1.684 1 88.12 374 LEU A CA 1
ATOM 3071 C C . LEU A 1 374 ? -3.971 -21.234 3.152 1 88.12 374 LEU A C 1
ATOM 3073 O O . LEU A 1 374 ? -5.035 -20.812 3.615 1 88.12 374 LEU A O 1
ATOM 3077 N N . HIS A 1 375 ? -2.873 -21.328 3.807 1 86.44 375 HIS A N 1
ATOM 3078 C CA . HIS A 1 375 ? -2.848 -20.922 5.207 1 86.44 375 HIS A CA 1
ATOM 3079 C C . HIS A 1 375 ? -3.133 -19.438 5.367 1 86.44 375 HIS A C 1
ATOM 3081 O O . HIS A 1 375 ? -3.881 -19.031 6.258 1 86.44 375 HIS A O 1
ATOM 3087 N N . LYS A 1 376 ? -2.496 -18.672 4.504 1 85.69 376 LYS A N 1
ATOM 3088 C CA . LYS A 1 376 ? -2.73 -17.219 4.551 1 85.69 376 LYS A CA 1
ATOM 3089 C C . LYS A 1 376 ? -4.203 -16.906 4.328 1 85.69 376 LYS A C 1
ATOM 3091 O O . LYS A 1 376 ? -4.762 -16.031 5.012 1 85.69 376 LYS A O 1
ATOM 3096 N N . ILE A 1 377 ? -4.832 -17.578 3.416 1 90.5 377 ILE A N 1
ATOM 3097 C CA . ILE A 1 377 ? -6.246 -17.391 3.115 1 90.5 377 ILE A CA 1
ATOM 3098 C C . ILE A 1 377 ? -7.094 -17.797 4.32 1 90.5 377 ILE A C 1
ATOM 3100 O O . ILE A 1 377 ? -7.977 -17.047 4.746 1 90.5 377 ILE A O 1
ATOM 3104 N N . TRP A 1 378 ? -6.75 -18.938 4.895 1 92.19 378 TRP A N 1
ATOM 3105 C CA . TRP A 1 378 ? -7.453 -19.438 6.07 1 92.19 378 TRP A CA 1
ATOM 3106 C C . TRP A 1 378 ? -7.336 -18.469 7.234 1 92.19 378 TRP A C 1
ATOM 3108 O O . TRP A 1 378 ? -8.32 -18.188 7.918 1 92.19 378 TRP A O 1
ATOM 3118 N N . MET A 1 379 ? -6.25 -17.859 7.406 1 87.06 379 MET A N 1
ATOM 3119 C CA . MET A 1 379 ? -5.992 -16.969 8.531 1 87.06 379 MET A CA 1
ATOM 3120 C C . MET A 1 379 ? -6.695 -15.633 8.344 1 87.06 379 MET A C 1
ATOM 3122 O O . MET A 1 379 ? -7.023 -14.961 9.32 1 87.06 379 MET A O 1
ATOM 3126 N N . SER A 1 380 ? -6.969 -15.273 7.172 1 88.81 380 SER A N 1
ATOM 3127 C CA . SER A 1 380 ? -7.43 -13.922 6.875 1 88.81 380 SER A CA 1
ATOM 3128 C C . SER A 1 380 ? -8.945 -13.828 6.953 1 88.81 380 SER A C 1
ATOM 3130 O O . SER A 1 380 ? -9.508 -12.734 6.996 1 88.81 380 SER A O 1
ATOM 3132 N N . HIS A 1 381 ? -9.742 -14.922 6.945 1 91.38 381 HIS A N 1
ATOM 3133 C CA . HIS A 1 381 ? -11.203 -14.898 6.934 1 91.38 381 HIS A CA 1
ATOM 3134 C C . HIS A 1 381 ? -11.781 -15.883 7.945 1 91.38 381 HIS A C 1
ATOM 3136 O O . HIS A 1 381 ? -11.078 -16.781 8.406 1 91.38 381 HIS A O 1
ATOM 3142 N N . ASN A 1 382 ? -13.062 -15.734 8.219 1 92.31 382 ASN A N 1
ATOM 3143 C CA . ASN A 1 382 ? -13.625 -16.5 9.328 1 92.31 382 ASN A CA 1
ATOM 3144 C C . ASN A 1 382 ? -14.555 -17.609 8.828 1 92.31 382 ASN A C 1
ATOM 3146 O O . ASN A 1 382 ? -14.859 -18.547 9.57 1 92.31 382 ASN A O 1
ATOM 3150 N N . ARG A 1 383 ? -15.125 -17.516 7.734 1 95.12 383 ARG A N 1
ATOM 3151 C CA . ARG A 1 383 ? -16 -18.516 7.133 1 95.12 383 ARG A CA 1
ATOM 3152 C C . ARG A 1 383 ? -15.484 -18.953 5.77 1 95.12 383 ARG A C 1
ATOM 3154 O O . ARG A 1 383 ? -15.492 -18.188 4.812 1 95.12 383 ARG A O 1
ATOM 3161 N N . LEU A 1 384 ? -14.984 -20.203 5.738 1 96.06 384 LEU A N 1
ATOM 3162 C CA . LEU A 1 384 ? -14.281 -20.656 4.535 1 96.06 384 LEU A CA 1
ATOM 3163 C C . LEU A 1 384 ? -14.773 -22.031 4.102 1 96.06 384 LEU A C 1
ATOM 3165 O O . LEU A 1 384 ? -15.172 -22.844 4.934 1 96.06 384 LEU A O 1
ATOM 3169 N N . VAL A 1 385 ? -14.852 -22.25 2.828 1 96.5 385 VAL A N 1
ATOM 3170 C CA . VAL A 1 385 ? -15.078 -23.562 2.217 1 96.5 385 VAL A CA 1
ATOM 3171 C C . VAL A 1 385 ? -13.891 -23.938 1.336 1 96.5 385 VAL A C 1
ATOM 3173 O O . VAL A 1 385 ? -13.484 -23.156 0.472 1 96.5 385 VAL A O 1
ATOM 3176 N N . PHE A 1 386 ? -13.297 -25.078 1.639 1 93.88 386 PHE A N 1
ATOM 3177 C CA . PHE A 1 386 ? -12.258 -25.625 0.774 1 93.88 386 PHE A CA 1
ATOM 3178 C C . PHE A 1 386 ? -12.758 -26.859 0.032 1 93.88 386 PHE A C 1
ATOM 3180 O O . PHE A 1 386 ? -13.18 -27.828 0.655 1 93.88 386 PHE A O 1
ATOM 3187 N N . SER A 1 387 ? -12.867 -26.719 -1.258 1 91.5 387 SER A N 1
ATOM 3188 C CA . SER A 1 387 ? -13.164 -27.875 -2.096 1 91.5 387 SER A CA 1
ATOM 3189 C C . SER A 1 387 ? -11.906 -28.391 -2.797 1 91.5 387 SER A C 1
ATOM 3191 O O . SER A 1 387 ? -11.18 -27.609 -3.424 1 91.5 387 SER A O 1
ATOM 3193 N N . THR A 1 388 ? -11.625 -29.672 -2.602 1 85.75 388 THR A N 1
ATOM 3194 C CA . THR A 1 388 ? -10.375 -30.172 -3.164 1 85.75 388 THR A CA 1
ATOM 3195 C C . THR A 1 388 ? -10.539 -31.609 -3.662 1 85.75 388 THR A C 1
ATOM 3197 O O . THR A 1 388 ? -11.453 -32.312 -3.24 1 85.75 388 THR A O 1
ATOM 3200 N N . THR A 1 389 ? -9.672 -31.891 -4.641 1 77.81 389 THR A N 1
ATOM 3201 C CA . THR A 1 389 ? -9.664 -33.25 -5.18 1 77.81 389 THR A CA 1
ATOM 3202 C C . THR A 1 389 ? -8.664 -34.125 -4.422 1 77.81 389 THR A C 1
ATOM 3204 O O . THR A 1 389 ? -7.582 -33.656 -4.055 1 77.81 389 THR A O 1
ATOM 3207 N N . ILE A 1 390 ? -9.203 -35.219 -4.027 1 66.31 390 ILE A N 1
ATOM 3208 C CA . ILE A 1 390 ? -8.297 -36.156 -3.361 1 66.31 390 ILE A CA 1
ATOM 3209 C C . ILE A 1 390 ? -7.355 -36.781 -4.387 1 66.31 390 ILE A C 1
ATOM 3211 O O . ILE A 1 390 ? -6.141 -36.812 -4.188 1 66.31 390 ILE A O 1
ATOM 3215 N N . HIS A 1 391 ? -8.125 -37.344 -5.371 1 63.25 391 HIS A N 1
ATOM 3216 C CA . HIS A 1 391 ? -7.398 -37.969 -6.469 1 63.25 391 HIS A CA 1
ATOM 3217 C C . HIS A 1 391 ? -7.77 -37.344 -7.809 1 63.25 391 HIS A C 1
ATOM 3219 O O . HIS A 1 391 ? -8.922 -36.969 -8.023 1 63.25 391 HIS A O 1
ATOM 3225 N N . GLY A 1 392 ? -6.781 -36.625 -8.492 1 55.28 392 GLY A N 1
ATOM 3226 C CA . GLY A 1 392 ? -7.234 -36.156 -9.789 1 55.28 392 GLY A CA 1
ATOM 3227 C C . GLY A 1 392 ? -6.148 -35.438 -10.578 1 55.28 392 GLY A C 1
ATOM 3228 O O . GLY A 1 392 ? -4.996 -35.375 -10.141 1 55.28 392 GLY A O 1
ATOM 3229 N N . TYR A 1 393 ? -6.578 -35.219 -11.836 1 44.72 393 TYR A N 1
ATOM 3230 C CA . TYR A 1 393 ? -5.676 -34.625 -12.82 1 44.72 393 TYR A CA 1
ATOM 3231 C C . TYR A 1 393 ? -5.145 -33.281 -12.328 1 44.72 393 TYR A C 1
ATOM 3233 O O . TYR A 1 393 ? -4.059 -32.844 -12.727 1 44.72 393 TYR A O 1
ATOM 3241 N N . GLU A 1 394 ? -5.996 -32.5 -11.547 1 46.75 394 GLU A N 1
ATOM 3242 C CA . GLU A 1 394 ? -5.656 -31.141 -11.18 1 46.75 394 GLU A CA 1
ATOM 3243 C C . GLU A 1 394 ? -4.699 -31.109 -9.992 1 46.75 394 GLU A C 1
ATOM 3245 O O . GLU A 1 394 ? -4.305 -30.031 -9.531 1 46.75 394 GLU A O 1
ATOM 3250 N N . GLY A 1 395 ? -4.039 -32.156 -9.594 1 48.88 395 GLY A N 1
ATOM 3251 C CA . GLY A 1 395 ? -3.082 -32.156 -8.5 1 48.88 395 GLY A CA 1
ATOM 3252 C C . GLY A 1 395 ? -3.648 -32.75 -7.219 1 48.88 395 GLY A C 1
ATOM 3253 O O . GLY A 1 395 ? -4.863 -32.719 -7.004 1 48.88 395 GLY A O 1
ATOM 3254 N N . ALA A 1 396 ? -2.922 -33.594 -6.602 1 50.69 396 ALA A N 1
ATOM 3255 C CA . ALA A 1 396 ? -3.375 -34.5 -5.555 1 50.69 396 ALA A CA 1
ATOM 3256 C C . ALA A 1 396 ? -3.619 -33.75 -4.246 1 50.69 396 ALA A C 1
ATOM 3258 O O . ALA A 1 396 ? -2.768 -33 -3.793 1 50.69 396 ALA A O 1
ATOM 3259 N N . GLY A 1 397 ? -4.852 -33.625 -3.789 1 54.47 397 GLY A N 1
ATOM 3260 C CA . GLY A 1 397 ? -5.492 -33.188 -2.555 1 54.47 397 GLY A CA 1
ATOM 3261 C C . GLY A 1 397 ? -4.773 -33.688 -1.312 1 54.47 397 GLY A C 1
ATOM 3262 O O . GLY A 1 397 ? -5.051 -33.219 -0.204 1 54.47 397 GLY A O 1
ATOM 3263 N N . ARG A 1 398 ? -3.875 -34.531 -1.494 1 52.16 398 ARG A N 1
ATOM 3264 C CA . ARG A 1 398 ? -3.332 -35.094 -0.257 1 52.16 398 ARG A CA 1
ATOM 3265 C C . ARG A 1 398 ? -2.348 -34.125 0.389 1 52.16 398 ARG A C 1
ATOM 3267 O O . ARG A 1 398 ? -2.24 -34.062 1.615 1 52.16 398 ARG A O 1
ATOM 3274 N N . GLY A 1 399 ? -1.578 -33.5 -0.491 1 60.59 399 GLY A N 1
ATOM 3275 C CA . GLY A 1 399 ? -0.784 -32.438 0.092 1 60.59 399 GLY A CA 1
ATOM 3276 C C . GLY A 1 399 ? -1.61 -31.438 0.896 1 60.59 399 GLY A C 1
ATOM 3277 O O . GLY A 1 399 ? -1.22 -31.047 1.997 1 60.59 399 GLY A O 1
ATOM 3278 N N . PHE A 1 400 ? -2.695 -31.297 0.373 1 71.19 400 PHE A N 1
ATOM 3279 C CA . PHE A 1 400 ? -3.678 -30.469 1.063 1 71.19 400 PHE A CA 1
ATOM 3280 C C . PHE A 1 400 ? -4.047 -31.078 2.41 1 71.19 400 PHE A C 1
ATOM 3282 O O . PHE A 1 400 ? -4.027 -30.391 3.434 1 71.19 400 PHE A O 1
ATOM 3289 N N . SER A 1 401 ? -4.211 -32.344 2.336 1 65.81 401 SER A N 1
ATOM 3290 C CA . SER A 1 401 ? -4.715 -33.031 3.529 1 65.81 401 SER A CA 1
ATOM 3291 C C . SER A 1 401 ? -3.631 -33.125 4.594 1 65.81 401 SER A C 1
ATOM 3293 O O . SER A 1 401 ? -3.875 -32.875 5.77 1 65.81 401 SER A O 1
ATOM 3295 N N . VAL A 1 402 ? -2.555 -33.438 4.062 1 63.62 402 VAL A N 1
ATOM 3296 C CA . VAL A 1 402 ? -1.49 -33.75 5.016 1 63.62 402 VAL A CA 1
ATOM 3297 C C . VAL A 1 402 ? -0.899 -32.469 5.562 1 63.62 402 VAL A C 1
ATOM 3299 O O . VAL A 1 402 ? -0.655 -32.344 6.766 1 63.62 402 VAL A O 1
ATOM 3302 N N . ARG A 1 403 ? -0.75 -31.531 4.809 1 69.25 403 ARG A N 1
ATOM 3303 C CA . ARG A 1 403 ? -0.047 -30.328 5.246 1 69.25 403 ARG A CA 1
ATOM 3304 C C . ARG A 1 403 ? -1.03 -29.234 5.664 1 69.25 403 ARG A C 1
ATOM 3306 O O . ARG A 1 403 ? -0.88 -28.641 6.73 1 69.25 403 ARG A O 1
ATOM 3313 N N . PHE A 1 404 ? -1.952 -29.047 4.895 1 80.56 404 PHE A N 1
ATOM 3314 C CA . PHE A 1 404 ? -2.881 -27.953 5.164 1 80.56 404 PHE A CA 1
ATOM 3315 C C . PHE A 1 404 ? -3.879 -28.344 6.246 1 80.56 404 PHE A C 1
ATOM 3317 O O . PHE A 1 404 ? -4.039 -27.641 7.242 1 80.56 404 PHE A O 1
ATOM 3324 N N . LEU A 1 405 ? -4.438 -29.5 6.113 1 81.38 405 LEU A N 1
ATOM 3325 C CA . LEU A 1 405 ? -5.527 -29.906 6.996 1 81.38 405 LEU A CA 1
ATOM 3326 C C . LEU A 1 405 ? -5.008 -30.188 8.398 1 81.38 405 LEU A C 1
ATOM 3328 O O . LEU A 1 405 ? -5.707 -29.953 9.391 1 81.38 405 LEU A O 1
ATOM 3332 N N . THR A 1 406 ? -3.834 -30.656 8.406 1 76.19 406 THR A N 1
ATOM 3333 C CA . THR A 1 406 ? -3.268 -30.969 9.719 1 76.19 406 THR A CA 1
ATOM 3334 C C . THR A 1 406 ? -3.186 -29.703 10.578 1 76.19 406 THR A C 1
ATOM 3336 O O . THR A 1 406 ? -3.543 -29.734 11.758 1 76.19 406 THR A O 1
ATOM 3339 N N . LYS A 1 407 ? -2.76 -28.703 10.016 1 79.44 407 LYS A N 1
ATOM 3340 C CA . LYS A 1 407 ? -2.646 -27.453 10.742 1 79.44 407 LYS A CA 1
ATOM 3341 C C . LYS A 1 407 ? -4.016 -26.953 11.188 1 79.44 407 LYS A C 1
ATOM 3343 O O . LYS A 1 407 ? -4.176 -26.484 12.32 1 79.44 407 LYS A O 1
ATOM 3348 N N . ILE A 1 408 ? -4.961 -27.047 10.383 1 86.25 408 ILE A N 1
ATOM 3349 C CA . ILE A 1 408 ? -6.305 -26.578 10.688 1 86.25 408 ILE A CA 1
ATOM 3350 C C . ILE A 1 408 ? -6.93 -27.453 11.773 1 86.25 408 ILE A C 1
ATOM 3352 O O . ILE A 1 408 ? -7.574 -26.938 12.695 1 86.25 408 ILE A O 1
ATOM 3356 N N . ARG A 1 409 ? -6.699 -28.719 11.656 1 85.38 409 ARG A N 1
ATOM 3357 C CA . ARG A 1 409 ? -7.234 -29.672 12.617 1 85.38 409 ARG A CA 1
ATOM 3358 C C . ARG A 1 409 ? -6.715 -29.391 14.023 1 85.38 409 ARG A C 1
ATOM 3360 O O . ARG A 1 409 ? -7.434 -29.578 15.008 1 85.38 409 ARG A O 1
ATOM 3367 N N . ASN A 1 410 ? -5.582 -28.859 14.055 1 82.12 410 ASN A N 1
ATOM 3368 C CA . ASN A 1 410 ? -4.926 -28.625 15.344 1 82.12 410 ASN A CA 1
ATOM 3369 C C . ASN A 1 410 ? -5.223 -27.234 15.883 1 82.12 410 ASN A C 1
ATOM 3371 O O . ASN A 1 410 ? -4.855 -26.922 17.016 1 82.12 410 ASN A O 1
ATOM 3375 N N . ASP A 1 411 ? -5.836 -26.438 15.094 1 88.25 411 ASP A N 1
ATOM 3376 C CA . ASP A 1 411 ? -6.172 -25.094 15.555 1 88.25 411 ASP A CA 1
ATOM 3377 C C . ASP A 1 411 ? -7.449 -25.109 16.391 1 88.25 411 ASP A C 1
ATOM 3379 O O . ASP A 1 411 ? -8.523 -25.453 15.883 1 88.25 411 ASP A O 1
ATOM 3383 N N . LYS A 1 412 ? -7.402 -24.703 17.641 1 85.56 412 LYS A N 1
ATOM 3384 C CA . LYS A 1 412 ? -8.523 -24.766 18.578 1 85.56 412 LYS A CA 1
ATOM 3385 C C . LYS A 1 412 ? -9.586 -23.719 18.234 1 85.56 412 LYS A C 1
ATOM 3387 O O . LYS A 1 412 ? -10.75 -23.875 18.609 1 85.56 412 LYS A O 1
ATOM 3392 N N . ASN A 1 413 ? -9.188 -22.766 17.531 1 90 413 ASN A N 1
ATOM 3393 C CA . ASN A 1 413 ? -10.117 -21.688 17.234 1 90 413 ASN A CA 1
ATOM 3394 C C . ASN A 1 413 ? -10.859 -21.922 15.914 1 90 413 ASN A C 1
ATOM 3396 O O . ASN A 1 413 ? -11.68 -21.094 15.5 1 90 413 ASN A O 1
ATOM 3400 N N . THR A 1 414 ? -10.562 -23.062 15.305 1 92.38 414 THR A N 1
ATOM 3401 C CA . THR A 1 414 ? -11.195 -23.344 14.023 1 92.38 414 THR A CA 1
ATOM 3402 C C . THR A 1 414 ? -12.102 -24.562 14.133 1 92.38 414 THR A C 1
ATOM 3404 O O . THR A 1 414 ? -11.656 -25.641 14.547 1 92.38 414 THR A O 1
ATOM 3407 N N . GLN A 1 415 ? -13.398 -24.391 13.93 1 93 415 GLN A N 1
ATOM 3408 C CA . GLN A 1 415 ? -14.305 -25.531 13.758 1 93 415 GLN A CA 1
ATOM 3409 C C . GLN A 1 415 ? -14.203 -26.109 12.352 1 93 415 GLN A C 1
ATOM 3411 O O . GLN A 1 415 ? -14.625 -25.484 11.383 1 93 415 GLN A O 1
ATOM 3416 N N . LEU A 1 416 ? -13.633 -27.281 12.305 1 93.25 416 LEU A N 1
ATOM 3417 C CA . LEU A 1 416 ? -13.398 -27.922 11.016 1 93.25 416 LEU A CA 1
ATOM 3418 C C . LEU A 1 416 ? -14.438 -29 10.742 1 93.25 416 LEU A C 1
ATOM 3420 O O . LEU A 1 416 ? -14.68 -29.875 11.578 1 93.25 416 LEU A O 1
ATOM 3424 N N . ILE A 1 417 ? -15.141 -28.906 9.648 1 93.88 417 ILE A N 1
ATOM 3425 C CA . ILE A 1 417 ? -16.078 -29.922 9.164 1 93.88 417 ILE A CA 1
ATOM 3426 C C . ILE A 1 417 ? -15.539 -30.547 7.875 1 93.88 417 ILE A C 1
ATOM 3428 O O . ILE A 1 417 ? -15.297 -29.844 6.891 1 93.88 417 ILE A O 1
ATOM 3432 N N . GLU A 1 418 ? -15.32 -31.828 7.887 1 92.12 418 GLU A N 1
ATOM 3433 C CA . GLU A 1 418 ? -14.797 -32.531 6.719 1 92.12 418 GLU A CA 1
ATOM 3434 C C . GLU A 1 418 ? -15.852 -33.469 6.125 1 92.12 418 GLU A C 1
ATOM 3436 O O . GLU A 1 418 ? -16.562 -34.156 6.859 1 92.12 418 GLU A O 1
ATOM 3441 N N . TYR A 1 419 ? -16.047 -33.375 4.848 1 92.94 419 TYR A N 1
ATOM 3442 C CA . TYR A 1 419 ? -16.984 -34.281 4.148 1 92.94 419 TYR A CA 1
ATOM 3443 C C . TYR A 1 419 ? -16.375 -34.781 2.854 1 92.94 419 TYR A C 1
ATOM 3445 O O . TYR A 1 419 ? -15.781 -34.031 2.082 1 92.94 419 TYR A O 1
ATOM 3453 N N . GLU A 1 420 ? -16.438 -36.094 2.645 1 89.81 420 GLU A N 1
ATOM 3454 C CA . GLU A 1 420 ? -15.93 -36.719 1.43 1 89.81 420 GLU A CA 1
ATOM 3455 C C . GLU A 1 420 ? -17.062 -37.156 0.521 1 89.81 420 GLU A C 1
ATOM 3457 O O . GLU A 1 420 ? -17.906 -37.969 0.925 1 89.81 420 GLU A O 1
ATOM 3462 N N . MET A 1 421 ? -17.062 -36.562 -0.686 1 90.19 421 MET A N 1
ATOM 3463 C CA . MET A 1 421 ? -18.031 -37.031 -1.688 1 90.19 421 MET A CA 1
ATOM 3464 C C . MET A 1 421 ? -17.516 -38.25 -2.422 1 90.19 421 MET A C 1
ATOM 3466 O O . MET A 1 421 ? -16.375 -38.281 -2.895 1 90.19 421 MET A O 1
ATOM 3470 N N . THR A 1 422 ? -18.344 -39.219 -2.568 1 85.88 422 THR A N 1
ATOM 3471 C CA . THR A 1 422 ? -17.891 -40.469 -3.168 1 85.88 422 THR A CA 1
ATOM 3472 C C . THR A 1 422 ? -18.703 -40.812 -4.418 1 85.88 422 THR A C 1
ATOM 3474 O O . THR A 1 422 ? -18.203 -41.5 -5.316 1 85.88 422 THR A O 1
ATOM 3477 N N . GLU A 1 423 ? -19.828 -40.312 -4.52 1 83.44 423 GLU A N 1
ATOM 3478 C CA . GLU A 1 423 ? -20.734 -40.719 -5.59 1 83.44 423 GLU A CA 1
ATOM 3479 C C . GLU A 1 423 ? -20.484 -39.906 -6.859 1 83.44 423 GLU A C 1
ATOM 3481 O O . GLU A 1 423 ? -20.609 -38.688 -6.855 1 83.44 423 GLU A O 1
ATOM 3486 N N . PRO A 1 424 ? -20.172 -40.656 -7.996 1 83.44 424 PRO A N 1
ATOM 3487 C CA . PRO A 1 424 ? -20.062 -39.906 -9.25 1 83.44 424 PRO A CA 1
ATOM 3488 C C . PRO A 1 424 ? -21.406 -39.375 -9.75 1 83.44 424 PRO A C 1
ATOM 3490 O O . PRO A 1 424 ? -22.438 -40.062 -9.578 1 83.44 424 PRO A O 1
ATOM 3493 N N . ILE A 1 425 ? -21.344 -38.312 -10.344 1 81.25 425 ILE A N 1
ATOM 3494 C CA . ILE A 1 425 ? -22.578 -37.688 -10.812 1 81.25 425 ILE A CA 1
ATOM 3495 C C . ILE A 1 425 ? -22.953 -38.25 -12.18 1 81.25 425 ILE A C 1
ATOM 3497 O O . ILE A 1 425 ? -24.125 -38.344 -12.523 1 81.25 425 ILE A O 1
ATOM 3501 N N . ARG A 1 426 ? -22.016 -38.688 -12.836 1 82.25 426 ARG A N 1
ATOM 3502 C CA . ARG A 1 426 ? -22.25 -38.969 -14.25 1 82.25 426 ARG A CA 1
ATOM 3503 C C . ARG A 1 426 ? -22.359 -40.469 -14.508 1 82.25 426 ARG A C 1
ATOM 3505 O O . ARG A 1 426 ? -22.969 -40.875 -15.484 1 82.25 426 ARG A O 1
ATOM 3512 N N . TYR A 1 427 ? -21.797 -41.312 -13.734 1 88.5 427 TYR A N 1
ATOM 3513 C CA . TYR A 1 427 ? -21.719 -42.75 -13.961 1 88.5 427 TYR A CA 1
ATOM 3514 C C . TYR A 1 427 ? -21.688 -43.5 -12.641 1 88.5 427 TYR A C 1
ATOM 3516 O O . TYR A 1 427 ? -21.734 -42.906 -11.57 1 88.5 427 TYR A O 1
ATOM 3524 N N . SER A 1 428 ? -21.656 -44.75 -12.75 1 87.06 428 SER A N 1
ATOM 3525 C CA . SER A 1 428 ? -21.734 -45.656 -11.586 1 87.06 428 SER A CA 1
ATOM 3526 C C . SER A 1 428 ? -20.422 -45.656 -10.797 1 87.06 428 SER A C 1
ATOM 3528 O O . SER A 1 428 ? -19.359 -45.406 -11.359 1 87.06 428 SER A O 1
ATOM 3530 N N . ILE A 1 429 ? -20.484 -45.938 -9.531 1 81.69 429 ILE A N 1
ATOM 3531 C CA . ILE A 1 429 ? -19.344 -46 -8.633 1 81.69 429 ILE A CA 1
ATOM 3532 C C . ILE A 1 429 ? -18.391 -47.125 -9.086 1 81.69 429 ILE A C 1
ATOM 3534 O O . ILE A 1 429 ? -17.172 -47.031 -8.883 1 81.69 429 ILE A O 1
ATOM 3538 N N . ASN A 1 430 ? -18.938 -48.062 -9.797 1 86.31 430 ASN A N 1
ATOM 3539 C CA . ASN A 1 430 ? -18.125 -49.188 -10.258 1 86.31 430 ASN A CA 1
ATOM 3540 C C . ASN A 1 430 ? -17.875 -49.125 -11.758 1 86.31 430 ASN A C 1
ATOM 3542 O O . ASN A 1 430 ? -17.734 -50.156 -12.422 1 86.31 430 ASN A O 1
ATOM 3546 N N . ASP A 1 431 ? -17.812 -48 -12.211 1 91.88 431 ASP A N 1
ATOM 3547 C CA . ASP A 1 431 ? -17.594 -47.812 -13.641 1 91.88 431 ASP A CA 1
ATOM 3548 C C . ASP A 1 431 ? -16.234 -48.344 -14.07 1 91.88 431 ASP A C 1
ATOM 3550 O O . ASP A 1 431 ? -15.195 -47.906 -13.555 1 91.88 431 ASP A O 1
ATOM 3554 N N . PRO A 1 432 ? -16.188 -49.25 -14.969 1 94.19 432 PRO A N 1
ATOM 3555 C CA . PRO A 1 432 ? -14.93 -49.844 -15.406 1 94.19 432 PRO A CA 1
ATOM 3556 C C . PRO A 1 432 ? -14.008 -48.844 -16.094 1 94.19 432 PRO A C 1
ATOM 3558 O O . PRO A 1 432 ? -12.781 -49 -16.031 1 94.19 432 PRO A O 1
ATOM 3561 N N . ILE A 1 433 ? -14.562 -47.906 -16.719 1 94.69 433 ILE A N 1
ATOM 3562 C CA . ILE A 1 433 ? -13.758 -46.906 -17.438 1 94.69 433 ILE A CA 1
ATOM 3563 C C . ILE A 1 433 ? -13.055 -46 -16.453 1 94.69 433 ILE A C 1
ATOM 3565 O O . ILE A 1 433 ? -11.93 -45.562 -16.703 1 94.69 433 ILE A O 1
ATOM 3569 N N . GLU A 1 434 ? -13.695 -45.688 -15.375 1 91 434 GLU A N 1
ATOM 3570 C CA . GLU A 1 434 ? -13.008 -44.906 -14.336 1 91 434 GLU A CA 1
ATOM 3571 C C . GLU A 1 434 ? -11.789 -45.656 -13.805 1 91 434 GLU A C 1
ATOM 3573 O O . GLU A 1 434 ? -10.727 -45.062 -13.609 1 91 434 GLU A O 1
ATOM 3578 N N . GLU A 1 435 ? -12.055 -46.875 -13.562 1 91.62 435 GLU A N 1
ATOM 3579 C CA . GLU A 1 435 ? -10.953 -47.719 -13.086 1 91.62 435 GLU A CA 1
ATOM 3580 C C . GLU A 1 435 ? -9.797 -47.719 -14.078 1 91.62 435 GLU A C 1
ATOM 3582 O O . GLU A 1 435 ? -8.633 -47.594 -13.688 1 91.62 435 GLU A O 1
ATOM 3587 N N . TRP A 1 436 ? -10.094 -47.938 -15.344 1 95 436 TRP A N 1
ATOM 3588 C CA . TRP A 1 436 ? -9.086 -47.906 -16.391 1 95 436 TRP A CA 1
ATOM 3589 C C . TRP A 1 436 ? -8.336 -46.562 -16.375 1 95 436 TRP A C 1
ATOM 3591 O O . TRP A 1 436 ? -7.105 -46.531 -16.453 1 95 436 TRP A O 1
ATOM 3601 N N . GLN A 1 437 ? -9.055 -45.5 -16.281 1 93.06 437 GLN A N 1
ATOM 3602 C CA . GLN A 1 437 ? -8.461 -44.156 -16.297 1 93.06 437 GLN A CA 1
ATOM 3603 C C . GLN A 1 437 ? -7.527 -43.969 -15.109 1 93.06 437 GLN A C 1
ATOM 3605 O O . GLN A 1 437 ? -6.422 -43.438 -15.266 1 93.06 437 GLN A O 1
ATOM 3610 N N . PHE A 1 438 ? -7.992 -44.406 -13.922 1 90.06 438 PHE A N 1
ATOM 3611 C CA . PHE A 1 438 ? -7.211 -44.25 -12.695 1 90.06 438 PHE A CA 1
ATOM 3612 C C . PHE A 1 438 ? -5.914 -45.062 -12.789 1 90.06 438 PHE A C 1
ATOM 3614 O O . PHE A 1 438 ? -4.844 -44.562 -12.43 1 90.06 438 PHE A O 1
ATOM 3621 N N . LYS A 1 439 ? -6.027 -46.188 -13.305 1 92.56 439 LYS A N 1
ATOM 3622 C CA . LYS A 1 439 ? -4.863 -47.062 -13.391 1 92.56 439 LYS A CA 1
ATOM 3623 C C . LYS A 1 439 ? -3.904 -46.594 -14.484 1 92.56 439 LYS A C 1
ATOM 3625 O O . LYS A 1 439 ? -2.686 -46.688 -14.32 1 92.56 439 LYS A O 1
ATOM 3630 N N . THR A 1 440 ? -4.441 -46.156 -15.547 1 95.25 440 THR A N 1
ATOM 3631 C CA . THR A 1 440 ? -3.633 -45.75 -16.688 1 95.25 440 THR A CA 1
ATOM 3632 C C . THR A 1 440 ? -2.877 -44.469 -16.391 1 95.25 440 THR A C 1
ATOM 3634 O O . THR A 1 440 ? -1.701 -44.344 -16.734 1 95.25 440 THR A O 1
ATOM 3637 N N . LEU A 1 441 ? -3.514 -43.562 -15.703 1 93.56 441 LEU A N 1
ATOM 3638 C CA . LEU A 1 441 ? -2.918 -42.25 -15.453 1 93.56 441 LEU A CA 1
ATOM 3639 C C . LEU A 1 441 ? -2.398 -42.156 -14.023 1 93.56 441 LEU A C 1
ATOM 3641 O O . LEU A 1 441 ? -1.944 -41.094 -13.594 1 93.56 441 LEU A O 1
ATOM 3645 N N . LEU A 1 442 ? -2.518 -43.219 -13.281 1 91.81 442 LEU A N 1
ATOM 3646 C CA . LEU A 1 442 ? -2.057 -43.344 -11.898 1 91.81 442 LEU A CA 1
ATOM 3647 C C . LEU A 1 442 ? -2.666 -42.219 -11.031 1 91.81 442 LEU A C 1
ATOM 3649 O O . LEU A 1 442 ? -1.95 -41.531 -10.305 1 91.81 442 LEU A O 1
ATOM 3653 N N . LEU A 1 443 ? -3.889 -42.031 -11.18 1 85.38 443 LEU A N 1
ATOM 3654 C CA . LEU A 1 443 ? -4.582 -40.938 -10.484 1 85.38 443 LEU A CA 1
ATOM 3655 C C . LEU A 1 443 ? -4.734 -41.281 -9 1 85.38 443 LEU A C 1
ATOM 3657 O O . LEU A 1 443 ? -4.969 -40.375 -8.18 1 85.38 443 LEU A O 1
ATOM 3661 N N . ASP A 1 444 ? -4.59 -42.562 -8.641 1 82.75 444 ASP A N 1
ATOM 3662 C CA . ASP A 1 444 ? -4.738 -42.969 -7.254 1 82.75 444 ASP A CA 1
ATOM 3663 C C . ASP A 1 444 ? -3.414 -43.469 -6.684 1 82.75 444 ASP A C 1
ATOM 3665 O O . ASP A 1 444 ? -3.398 -44.281 -5.758 1 82.75 444 ASP A O 1
ATOM 3669 N N . ALA A 1 445 ? -2.363 -43.125 -7.34 1 88.12 445 ALA A N 1
ATOM 3670 C CA . ALA A 1 445 ? -1.048 -43.531 -6.852 1 88.12 445 ALA A CA 1
ATOM 3671 C C . ALA A 1 445 ? -0.776 -42.969 -5.461 1 88.12 445 ALA A C 1
ATOM 3673 O O . ALA A 1 445 ? -1.12 -41.812 -5.18 1 88.12 445 ALA A O 1
ATOM 3674 N N . GLU A 1 446 ? -0.203 -43.812 -4.574 1 84.56 446 GLU A N 1
ATOM 3675 C CA . GLU A 1 446 ? 0.133 -43.438 -3.207 1 84.56 446 GLU A CA 1
ATOM 3676 C C . GLU A 1 446 ? 1.502 -43.969 -2.801 1 84.56 446 GLU A C 1
ATOM 3678 O O . GLU A 1 446 ? 1.94 -45 -3.299 1 84.56 446 GLU A O 1
ATOM 3683 N N . PRO A 1 447 ? 2.152 -43.25 -1.913 1 89.62 447 PRO A N 1
ATOM 3684 C CA . PRO A 1 447 ? 3.402 -43.812 -1.38 1 89.62 447 PRO A CA 1
ATOM 3685 C C . PRO A 1 447 ? 3.193 -45.094 -0.58 1 89.62 447 PRO A C 1
ATOM 3687 O O . PRO A 1 447 ? 2.072 -45.375 -0.157 1 89.62 447 PRO A O 1
ATOM 3690 N N . ALA A 1 448 ? 4.254 -45.781 -0.413 1 93.31 448 ALA A N 1
ATOM 3691 C CA . ALA A 1 448 ? 4.184 -47 0.367 1 93.31 448 ALA A CA 1
ATOM 3692 C C . ALA A 1 448 ? 3.912 -46.719 1.84 1 93.31 448 ALA A C 1
ATOM 3694 O O . ALA A 1 448 ? 4.324 -45.656 2.355 1 93.31 448 ALA A O 1
ATOM 3695 N N . GLU A 1 449 ? 3.182 -47.656 2.52 1 91.75 449 GLU A N 1
ATOM 3696 C CA . GLU A 1 449 ? 3.027 -47.562 3.967 1 91.75 449 GLU A CA 1
ATOM 3697 C C . GLU A 1 449 ? 4.301 -47.969 4.691 1 91.75 449 GLU A C 1
ATOM 3699 O O . GLU A 1 449 ? 4.801 -49.094 4.492 1 91.75 449 GLU A O 1
ATOM 3704 N N . LEU A 1 450 ? 4.789 -47.156 5.535 1 93.31 450 LEU A N 1
ATOM 3705 C CA . LEU A 1 450 ? 6.07 -47.406 6.184 1 93.31 450 LEU A CA 1
ATOM 3706 C C . LEU A 1 450 ? 5.875 -48.156 7.5 1 93.31 450 LEU A C 1
ATOM 3708 O O . LEU A 1 450 ? 4.895 -47.906 8.211 1 93.31 450 LEU A O 1
ATOM 3712 N N . THR A 1 451 ? 6.816 -49.031 7.855 1 93.56 451 THR A N 1
ATOM 3713 C CA . THR A 1 451 ? 6.836 -49.781 9.109 1 93.56 451 THR A CA 1
ATOM 3714 C C . THR A 1 451 ? 7.922 -49.25 10.039 1 93.56 451 THR A C 1
ATOM 3716 O O . THR A 1 451 ? 8.703 -48.375 9.656 1 93.56 451 THR A O 1
ATOM 3719 N N . SER A 1 452 ? 7.965 -49.812 11.289 1 92.75 452 SER A N 1
ATOM 3720 C CA . SER A 1 452 ? 8.977 -49.406 12.258 1 92.75 452 SER A CA 1
ATOM 3721 C C . SER A 1 452 ? 10.383 -49.75 11.766 1 92.75 452 SER A C 1
ATOM 3723 O O . SER A 1 452 ? 11.344 -49.031 12.062 1 92.75 452 SER A O 1
ATOM 3725 N N . GLU A 1 453 ? 10.422 -50.781 11.086 1 93.62 453 GLU A N 1
ATOM 3726 C CA . GLU A 1 453 ? 11.703 -51.219 10.531 1 93.62 453 GLU A CA 1
ATOM 3727 C C . GLU A 1 453 ? 12.203 -50.219 9.492 1 93.62 453 GLU A C 1
ATOM 3729 O O . GLU A 1 453 ? 13.406 -49.938 9.406 1 93.62 453 GLU A O 1
ATOM 3734 N N . ASP A 1 454 ? 11.32 -49.688 8.68 1 95.12 454 ASP A N 1
ATOM 3735 C CA . ASP A 1 454 ? 11.68 -48.688 7.691 1 95.12 454 ASP A CA 1
ATOM 3736 C C . ASP A 1 454 ? 12.227 -47.438 8.359 1 95.12 454 ASP A C 1
ATOM 3738 O O . ASP A 1 454 ? 13.219 -46.844 7.906 1 95.12 454 ASP A O 1
ATOM 3742 N N . VAL A 1 455 ? 11.602 -47.062 9.445 1 94.19 455 VAL A N 1
ATOM 3743 C CA . VAL A 1 455 ? 12.016 -45.875 10.18 1 94.19 455 VAL A CA 1
ATOM 3744 C C . VAL A 1 455 ? 13.406 -46.094 10.773 1 94.19 455 VAL A C 1
ATOM 3746 O O . VAL A 1 455 ? 14.234 -45.188 10.773 1 94.19 455 VAL A O 1
ATOM 3749 N N . LYS A 1 456 ? 13.594 -47.25 11.32 1 94.19 456 LYS A N 1
ATOM 3750 C CA . LYS A 1 456 ? 14.914 -47.594 11.859 1 94.19 456 LYS A CA 1
ATOM 3751 C C . LYS A 1 456 ? 15.984 -47.531 10.781 1 94.19 456 LYS A C 1
ATOM 3753 O O . LYS A 1 456 ? 17.078 -47 11.031 1 94.19 456 LYS A O 1
ATOM 3758 N N . ASP A 1 457 ? 15.703 -48.031 9.586 1 95.06 457 ASP A N 1
ATOM 3759 C CA . ASP A 1 457 ? 16.641 -47.938 8.461 1 95.06 457 ASP A CA 1
ATOM 3760 C C . ASP A 1 457 ? 17 -46.5 8.164 1 95.06 457 ASP A C 1
ATOM 3762 O O . ASP A 1 457 ? 18.156 -46.188 7.871 1 95.06 457 ASP A O 1
ATOM 3766 N N . ILE A 1 458 ? 16.094 -45.656 8.18 1 94.88 458 ILE A N 1
ATOM 3767 C CA . ILE A 1 458 ? 16.297 -44.219 7.867 1 94.88 458 ILE A CA 1
ATOM 3768 C C . ILE A 1 458 ? 17.172 -43.594 8.93 1 94.88 458 ILE A C 1
ATOM 3770 O O . ILE A 1 458 ? 18.125 -42.844 8.602 1 94.88 458 ILE A O 1
ATOM 3774 N N . GLU A 1 459 ? 16.906 -43.844 10.164 1 94.12 459 GLU A N 1
ATOM 3775 C CA . GLU A 1 459 ? 17.672 -43.281 11.266 1 94.12 459 GLU A CA 1
ATOM 3776 C C . GLU A 1 459 ? 19.125 -43.719 11.219 1 94.12 459 GLU A C 1
ATOM 3778 O O . GLU A 1 459 ? 20.047 -42.969 11.539 1 94.12 459 GLU A O 1
ATOM 3783 N N . GLU A 1 460 ? 19.266 -44.969 10.836 1 94.81 460 GLU A N 1
ATOM 3784 C CA . GLU A 1 460 ? 20.609 -45.531 10.789 1 94.81 460 GLU A CA 1
ATOM 3785 C C . GLU A 1 460 ? 21.266 -45.281 9.438 1 94.81 460 GLU A C 1
ATOM 3787 O O . GLU A 1 460 ? 22.406 -45.719 9.195 1 94.81 460 GLU A O 1
ATOM 3792 N N . LYS A 1 461 ? 20.578 -44.656 8.492 1 93.44 461 LYS A N 1
ATOM 3793 C CA . LYS A 1 461 ? 21.062 -44.312 7.16 1 93.44 461 LYS A CA 1
ATOM 3794 C C . LYS A 1 461 ? 21.375 -45.562 6.34 1 93.44 461 LYS A C 1
ATOM 3796 O O . LYS A 1 461 ? 22.375 -45.594 5.613 1 93.44 461 LYS A O 1
ATOM 3801 N N . ASN A 1 462 ? 20.641 -46.625 6.68 1 95.62 462 ASN A N 1
ATOM 3802 C CA . ASN A 1 462 ? 20.703 -47.812 5.836 1 95.62 462 ASN A CA 1
ATOM 3803 C C . ASN A 1 462 ? 19.781 -47.688 4.621 1 95.62 462 ASN A C 1
ATOM 3805 O O . ASN A 1 462 ? 18.734 -48.312 4.559 1 95.62 462 ASN A O 1
ATOM 3809 N N . LEU A 1 463 ? 20.188 -46.844 3.684 1 97.44 463 LEU A N 1
ATOM 3810 C CA . LEU A 1 463 ? 19.375 -46.469 2.52 1 97.44 463 LEU A CA 1
ATOM 3811 C C . LEU A 1 463 ? 20.047 -46.938 1.231 1 97.44 463 LEU A C 1
ATOM 3813 O O . LEU A 1 463 ? 21.266 -47.125 1.197 1 97.44 463 LEU A O 1
ATOM 3817 N N . ILE A 1 464 ? 19.281 -47.188 0.249 1 97.94 464 ILE A N 1
ATOM 3818 C CA . ILE A 1 464 ? 19.781 -47.656 -1.042 1 97.94 464 ILE A CA 1
ATOM 3819 C C . ILE A 1 464 ? 19.422 -46.625 -2.127 1 97.94 464 ILE A C 1
ATOM 3821 O O . ILE A 1 464 ? 18.266 -46.281 -2.283 1 97.94 464 ILE A O 1
ATOM 3825 N N . TYR A 1 465 ? 20.453 -46.125 -2.844 1 97.75 465 TYR A N 1
ATOM 3826 C CA . TYR A 1 465 ? 20.281 -45.25 -3.98 1 97.75 465 TYR A CA 1
ATOM 3827 C C . TYR A 1 465 ? 20.031 -46.031 -5.262 1 97.75 465 TYR A C 1
ATOM 3829 O O . TYR A 1 465 ? 20.859 -46.844 -5.668 1 97.75 465 TYR A O 1
ATOM 3837 N N . VAL A 1 466 ? 18.844 -45.781 -5.906 1 97.94 466 VAL A N 1
ATOM 3838 C CA . VAL A 1 466 ? 18.422 -46.625 -7.02 1 97.94 466 VAL A CA 1
ATOM 3839 C C . VAL A 1 466 ? 18.266 -45.781 -8.281 1 97.94 466 VAL A C 1
ATOM 3841 O O . VAL A 1 466 ? 17.734 -44.656 -8.234 1 97.94 466 VAL A O 1
ATOM 3844 N N . GLU A 1 467 ? 18.75 -46.312 -9.367 1 97.44 467 GLU A N 1
ATOM 3845 C CA . GLU A 1 467 ? 18.5 -45.781 -10.711 1 97.44 467 GLU A CA 1
ATOM 3846 C C . GLU A 1 467 ? 17.391 -46.562 -11.414 1 97.44 467 GLU A C 1
ATOM 3848 O O . GLU A 1 467 ? 17.469 -47.781 -11.555 1 97.44 467 GLU A O 1
ATOM 3853 N N . TYR A 1 468 ? 16.391 -45.844 -11.875 1 97.56 468 TYR A N 1
ATOM 3854 C CA . TYR A 1 468 ? 15.273 -46.531 -12.516 1 97.56 468 TYR A CA 1
ATOM 3855 C C . TYR A 1 468 ? 15.289 -46.281 -14.023 1 97.56 468 TYR A C 1
ATOM 3857 O O . TYR A 1 468 ? 15.5 -45.156 -14.477 1 97.56 468 TYR A O 1
ATOM 3865 N N . ASP A 1 469 ? 15.039 -47.312 -14.695 1 96.94 469 ASP A N 1
ATOM 3866 C CA . ASP A 1 469 ? 14.711 -47.25 -16.109 1 96.94 469 ASP A CA 1
ATOM 3867 C C . ASP A 1 469 ? 13.203 -47.125 -16.312 1 96.94 469 ASP A C 1
ATOM 3869 O O . ASP A 1 469 ? 12.43 -47.969 -15.852 1 96.94 469 ASP A O 1
ATOM 3873 N N . PRO A 1 470 ? 12.805 -46.094 -17.016 1 97.25 470 PRO A N 1
ATOM 3874 C CA . PRO A 1 470 ? 11.367 -45.938 -17.234 1 97.25 470 PRO A CA 1
ATOM 3875 C C . PRO A 1 470 ? 10.719 -47.156 -17.875 1 97.25 470 PRO A C 1
ATOM 3877 O O . PRO A 1 470 ? 9.547 -47.438 -17.625 1 97.25 470 PRO A O 1
ATOM 3880 N N . ARG A 1 471 ? 11.414 -47.906 -18.734 1 96.88 471 ARG A N 1
ATOM 3881 C CA . ARG A 1 471 ? 10.867 -49.125 -19.344 1 96.88 471 ARG A CA 1
ATOM 3882 C C . ARG A 1 471 ? 10.492 -50.156 -18.281 1 96.88 471 ARG A C 1
ATOM 3884 O O . ARG A 1 471 ? 9.477 -50.844 -18.406 1 96.88 471 ARG A O 1
ATOM 3891 N N . TYR A 1 472 ? 11.359 -50.188 -17.359 1 97.06 472 TYR A N 1
ATOM 3892 C CA . TYR A 1 472 ? 11.062 -51.094 -16.25 1 97.06 472 TYR A CA 1
ATOM 3893 C C . TYR A 1 472 ? 9.875 -50.562 -15.445 1 97.06 472 TYR A C 1
ATOM 3895 O O . TYR A 1 472 ? 8.961 -51.312 -15.125 1 97.06 472 TYR A O 1
ATOM 3903 N N . LEU A 1 473 ? 9.883 -49.312 -15.07 1 97.5 473 LEU A N 1
ATOM 3904 C CA . LEU A 1 473 ? 8.844 -48.719 -14.234 1 97.5 473 LEU A CA 1
ATOM 3905 C C . LEU A 1 473 ? 7.469 -48.906 -14.867 1 97.5 473 LEU A C 1
ATOM 3907 O O . LEU A 1 473 ? 6.492 -49.188 -14.164 1 97.5 473 LEU A O 1
ATOM 3911 N N . PHE A 1 474 ? 7.391 -48.781 -16.188 1 97.5 474 PHE A N 1
ATOM 3912 C CA . PHE A 1 474 ? 6.113 -48.875 -16.891 1 97.5 474 PHE A CA 1
ATOM 3913 C C . PHE A 1 474 ? 5.855 -50.312 -17.359 1 97.5 474 PHE A C 1
ATOM 3915 O O . PHE A 1 474 ? 5.098 -50.531 -18.312 1 97.5 474 PHE A O 1
ATOM 3922 N N . SER A 1 475 ? 6.473 -51.25 -16.703 1 96.19 475 SER A N 1
ATOM 3923 C CA . SER A 1 475 ? 6.211 -52.688 -16.938 1 96.19 475 SER A CA 1
ATOM 3924 C C . SER A 1 475 ? 5.383 -53.281 -15.797 1 96.19 475 SER A C 1
ATOM 3926 O O . SER A 1 475 ? 5.16 -52.625 -14.773 1 96.19 475 SER A O 1
ATOM 3928 N N . GLU A 1 476 ? 4.926 -54.469 -16.016 1 93.88 476 GLU A N 1
ATOM 3929 C CA . GLU A 1 476 ? 4.121 -55.156 -15.008 1 93.88 476 GLU A CA 1
ATOM 3930 C C . GLU A 1 476 ? 4.906 -55.344 -13.711 1 93.88 476 GLU A C 1
ATOM 3932 O O . GLU A 1 476 ? 4.352 -55.219 -12.617 1 93.88 476 GLU A O 1
ATOM 3937 N N . LYS A 1 477 ? 6.121 -55.594 -13.859 1 94.69 477 LYS A N 1
ATOM 3938 C CA . LYS A 1 477 ? 6.969 -55.875 -12.703 1 94.69 477 LYS A CA 1
ATOM 3939 C C . LYS A 1 477 ? 7.301 -54.562 -11.961 1 94.69 477 LYS A C 1
ATOM 3941 O O . LYS A 1 477 ? 7.492 -54.562 -10.742 1 94.69 477 LYS A O 1
ATOM 3946 N N . GLY A 1 478 ? 7.359 -53.469 -12.641 1 96.44 478 GLY A N 1
ATOM 3947 C CA . GLY A 1 478 ? 7.785 -52.188 -12.055 1 96.44 478 GLY A CA 1
ATOM 3948 C C . GLY A 1 478 ? 6.629 -51.312 -11.641 1 96.44 478 GLY A C 1
ATOM 3949 O O . GLY A 1 478 ? 6.836 -50.25 -11.047 1 96.44 478 GLY A O 1
ATOM 3950 N N . GLU A 1 479 ? 5.43 -51.719 -11.891 1 96.12 479 GLU A N 1
ATOM 3951 C CA . GLU A 1 479 ? 4.258 -50.875 -11.719 1 96.12 479 GLU A CA 1
ATOM 3952 C C . GLU A 1 479 ? 4.09 -50.469 -10.258 1 96.12 479 GLU A C 1
ATOM 3954 O O . GLU A 1 479 ? 3.723 -49.312 -9.969 1 96.12 479 GLU A O 1
ATOM 3959 N N . GLU A 1 480 ? 4.344 -51.344 -9.414 1 95.75 480 GLU A N 1
ATOM 3960 C CA . GLU A 1 480 ? 4.195 -51.031 -7.992 1 95.75 480 GLU A CA 1
ATOM 3961 C C . GLU A 1 480 ? 5.176 -49.938 -7.562 1 95.75 480 GLU A C 1
ATOM 3963 O O . GLU A 1 480 ? 4.82 -49.062 -6.793 1 95.75 480 GLU A O 1
ATOM 3968 N N . GLU A 1 481 ? 6.363 -50.062 -7.953 1 96.88 481 GLU A N 1
ATOM 3969 C CA . GLU A 1 481 ? 7.363 -49.062 -7.641 1 96.88 481 GLU A CA 1
ATOM 3970 C C . GLU A 1 481 ? 7.023 -47.719 -8.305 1 96.88 481 GLU A C 1
ATOM 3972 O O . GLU A 1 481 ? 7.246 -46.656 -7.727 1 96.88 481 GLU A O 1
ATOM 3977 N N . 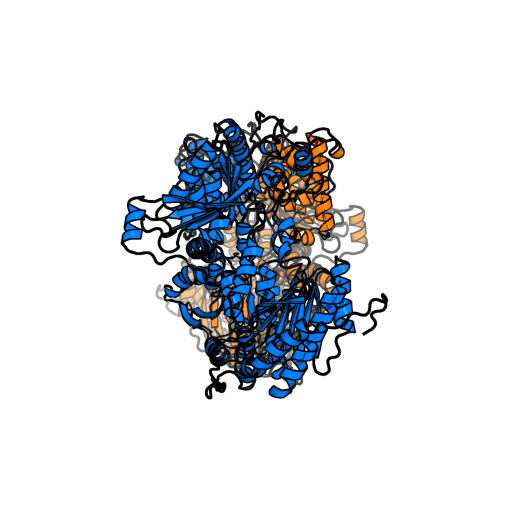LEU A 1 482 ? 6.484 -47.875 -9.523 1 97.19 482 LEU A N 1
ATOM 3978 C CA . LEU A 1 482 ? 6.047 -46.656 -10.203 1 97.19 482 LEU A CA 1
ATOM 3979 C C . LEU A 1 482 ? 4.957 -45.938 -9.406 1 97.19 482 LEU A C 1
ATOM 3981 O O . LEU A 1 482 ? 4.984 -44.719 -9.266 1 97.19 482 LEU A O 1
ATOM 3985 N N . ARG A 1 483 ? 4.066 -46.688 -8.867 1 95.19 483 ARG A N 1
ATOM 3986 C CA . ARG A 1 483 ? 2.965 -46.125 -8.086 1 95.19 483 ARG A CA 1
ATOM 3987 C C . ARG A 1 483 ? 3.479 -45.469 -6.809 1 95.19 483 ARG A C 1
ATOM 3989 O O . ARG A 1 483 ? 3.018 -44.375 -6.434 1 95.19 483 ARG A O 1
ATOM 3996 N N . GLN A 1 484 ? 4.449 -46.094 -6.195 1 95.38 484 GLN A N 1
ATOM 3997 C CA . GLN A 1 484 ? 5.031 -45.5 -4.988 1 95.38 484 GLN A CA 1
ATOM 3998 C C . GLN A 1 484 ? 5.77 -44.219 -5.301 1 95.38 484 GLN A C 1
ATOM 4000 O O . GLN A 1 484 ? 5.59 -43.219 -4.605 1 95.38 484 GLN A O 1
ATOM 4005 N N . LEU A 1 485 ? 6.535 -44.281 -6.332 1 95.81 485 LEU A N 1
ATOM 4006 C CA . LEU A 1 485 ? 7.332 -43.125 -6.746 1 95.81 485 LEU A CA 1
ATOM 4007 C C . LEU A 1 485 ? 6.438 -41.969 -7.129 1 95.81 485 LEU A C 1
ATOM 4009 O O . LEU A 1 485 ? 6.609 -40.844 -6.621 1 95.81 485 LEU A O 1
ATOM 4013 N N . PHE A 1 486 ? 5.504 -42.25 -7.977 1 92.88 486 PHE A N 1
ATOM 4014 C CA . PHE A 1 486 ? 4.609 -41.188 -8.453 1 92.88 486 PHE A CA 1
ATOM 4015 C C . PHE A 1 486 ? 3.695 -40.719 -7.332 1 92.88 486 PHE A C 1
ATOM 4017 O O . PHE A 1 486 ? 3.314 -39.531 -7.297 1 92.88 486 PHE A O 1
ATOM 4024 N N . GLY A 1 487 ? 3.361 -41.594 -6.453 1 89.06 487 GLY A N 1
ATOM 4025 C CA . GLY A 1 487 ? 2.588 -41.188 -5.281 1 89.06 487 GLY A CA 1
ATOM 4026 C C . GLY A 1 487 ? 3.277 -40.156 -4.426 1 89.06 487 GLY A C 1
ATOM 4027 O O . GLY A 1 487 ? 2.629 -39.25 -3.902 1 89.06 487 GLY A O 1
ATOM 4028 N N . ILE A 1 488 ? 4.574 -40.25 -4.328 1 89.62 488 ILE A N 1
ATOM 4029 C CA . ILE A 1 488 ? 5.355 -39.281 -3.568 1 89.62 488 ILE A CA 1
ATOM 4030 C C . ILE A 1 488 ? 5.328 -37.938 -4.277 1 89.62 488 ILE A C 1
ATOM 4032 O O . ILE A 1 488 ? 5.16 -36.906 -3.633 1 89.62 488 ILE A O 1
ATOM 4036 N N . TYR A 1 489 ? 5.43 -38 -5.59 1 87.19 489 TYR A N 1
ATOM 4037 C CA . TYR A 1 489 ? 5.371 -36.781 -6.367 1 87.19 489 TYR A CA 1
ATOM 4038 C C . TYR A 1 489 ? 4.023 -36.062 -6.191 1 87.19 489 TYR A C 1
ATOM 4040 O O . TYR A 1 489 ? 3.961 -34.875 -6.004 1 87.19 489 TYR A O 1
ATOM 4048 N N . VAL A 1 490 ? 2.992 -36.812 -6.211 1 78.88 490 VAL A N 1
ATOM 4049 C CA . VAL A 1 490 ? 1.632 -36.281 -6.16 1 78.88 490 VAL A CA 1
ATOM 4050 C C . VAL A 1 490 ? 1.389 -35.625 -4.809 1 78.88 490 VAL A C 1
ATOM 4052 O O . VAL A 1 490 ? 0.734 -34.562 -4.734 1 78.88 490 VAL A O 1
ATOM 4055 N N . LEU A 1 491 ? 1.949 -36.125 -3.842 1 73.62 491 LEU A N 1
ATOM 4056 C CA . LEU A 1 491 ? 1.723 -35.594 -2.502 1 73.62 491 LEU A CA 1
ATOM 4057 C C . LEU A 1 491 ? 2.584 -34.344 -2.254 1 73.62 491 LEU A C 1
ATOM 4059 O O . LEU A 1 491 ? 2.215 -33.469 -1.464 1 73.62 491 LEU A O 1
ATOM 4063 N N . ALA A 1 492 ? 3.654 -34.281 -2.887 1 73.44 492 ALA A N 1
ATOM 4064 C CA . ALA A 1 492 ? 4.645 -33.25 -2.572 1 73.44 492 ALA A CA 1
ATOM 4065 C C . ALA A 1 492 ? 4.391 -31.984 -3.373 1 73.44 492 ALA A C 1
ATOM 4067 O O . ALA A 1 492 ? 4.762 -30.891 -2.941 1 73.44 492 ALA A O 1
ATOM 4068 N N . HIS A 1 493 ? 3.801 -32.094 -4.504 1 68.25 493 HIS A N 1
ATOM 4069 C CA . HIS A 1 493 ? 3.734 -30.938 -5.383 1 68.25 493 HIS A CA 1
ATOM 4070 C C . HIS A 1 493 ? 2.303 -30.656 -5.828 1 68.25 493 HIS A C 1
ATOM 4072 O O . HIS A 1 493 ? 1.646 -31.547 -6.395 1 68.25 493 HIS A O 1
ATOM 4078 N N . TYR A 1 494 ? 1.876 -29.453 -5.605 1 65.81 494 TYR A N 1
ATOM 4079 C CA . TYR A 1 494 ? 0.495 -29.062 -5.871 1 65.81 494 TYR A CA 1
ATOM 4080 C C . TYR A 1 494 ? 0.226 -28.984 -7.367 1 65.81 494 TYR A C 1
ATOM 4082 O O . TYR A 1 494 ? -0.928 -29.031 -7.801 1 65.81 494 TYR A O 1
ATOM 4090 N N . ARG A 1 495 ? 1.281 -29.047 -8.211 1 63.66 495 ARG A N 1
ATOM 4091 C CA . ARG A 1 495 ? 1.105 -28.875 -9.648 1 63.66 495 ARG A CA 1
ATOM 4092 C C . ARG A 1 495 ? 1.266 -30.203 -10.383 1 63.66 495 ARG A C 1
ATOM 4094 O O . ARG A 1 495 ? 1.427 -30.234 -11.602 1 63.66 495 ARG A O 1
ATOM 4101 N N . ASN A 1 496 ? 1.23 -31.312 -9.781 1 72.69 496 ASN A N 1
ATOM 4102 C CA . ASN A 1 496 ? 1.396 -32.594 -10.477 1 72.69 496 ASN A CA 1
ATOM 4103 C C . ASN A 1 496 ? 0.2 -32.906 -11.367 1 72.69 496 ASN A C 1
ATOM 4105 O O . ASN A 1 496 ? -0.948 -32.719 -10.969 1 72.69 496 ASN A O 1
ATOM 4109 N N . GLU A 1 497 ? 0.583 -33.281 -12.617 1 81.62 497 GLU A N 1
ATOM 4110 C CA . GLU A 1 497 ? -0.423 -33.594 -13.625 1 81.62 497 GLU A CA 1
ATOM 4111 C C . GLU A 1 497 ? -0.052 -34.875 -14.383 1 81.62 497 GLU A C 1
ATOM 4113 O O . GLU A 1 497 ? 1.103 -35.312 -14.359 1 81.62 497 GLU A O 1
ATOM 4118 N N . PRO A 1 498 ? -1.031 -35.469 -15.086 1 88.81 498 PRO A N 1
ATOM 4119 C CA . PRO A 1 498 ? -0.762 -36.688 -15.852 1 88.81 498 PRO A CA 1
ATOM 4120 C C . PRO A 1 498 ? 0.339 -36.5 -16.891 1 88.81 498 PRO A C 1
ATOM 4122 O O . PRO A 1 498 ? 1.064 -37.438 -17.203 1 88.81 498 PRO A O 1
ATOM 4125 N N . ASP A 1 499 ? 0.446 -35.344 -17.359 1 92.19 499 ASP A N 1
ATOM 4126 C CA . ASP A 1 499 ? 1.513 -35.062 -18.312 1 92.19 499 ASP A CA 1
ATOM 4127 C C . ASP A 1 499 ? 2.883 -35.375 -17.719 1 92.19 499 ASP A C 1
ATOM 4129 O O . ASP A 1 499 ? 3.816 -35.719 -18.438 1 92.19 499 ASP A O 1
ATOM 4133 N N . ASP A 1 500 ? 3.002 -35.344 -16.438 1 92.31 500 ASP A N 1
ATOM 4134 C CA . ASP A 1 500 ? 4.262 -35.656 -15.773 1 92.31 500 ASP A CA 1
ATOM 4135 C C . ASP A 1 500 ? 4.598 -37.125 -15.898 1 92.31 500 ASP A C 1
ATOM 4137 O O . ASP A 1 500 ? 5.77 -37.5 -15.992 1 92.31 500 ASP A O 1
ATOM 4141 N N . LEU A 1 501 ? 3.535 -37.844 -15.867 1 94.56 501 LEU A N 1
ATOM 4142 C CA . LEU A 1 501 ? 3.725 -39.281 -16.078 1 94.56 501 LEU A CA 1
ATOM 4143 C C . LEU A 1 501 ? 4.266 -39.562 -17.484 1 94.56 501 LEU A C 1
ATOM 4145 O O . LEU A 1 501 ? 5.184 -40.375 -17.656 1 94.56 501 LEU A O 1
ATOM 4149 N N . GLY A 1 502 ? 3.629 -38.875 -18.453 1 95.94 502 GLY A N 1
ATOM 4150 C CA . GLY A 1 502 ? 4.121 -38.969 -19.812 1 95.94 502 GLY A CA 1
ATOM 4151 C C . GLY A 1 502 ? 5.559 -38.531 -19.969 1 95.94 502 GLY A C 1
ATOM 4152 O O . GLY A 1 502 ? 6.32 -39.094 -20.75 1 95.94 502 GLY A O 1
ATOM 4153 N N . MET A 1 503 ? 5.922 -37.531 -19.234 1 95.75 503 MET A N 1
ATOM 4154 C CA . MET A 1 503 ? 7.281 -37 -19.266 1 95.75 503 MET A CA 1
ATOM 4155 C C . MET A 1 503 ? 8.281 -38.031 -18.734 1 95.75 503 MET A C 1
ATOM 4157 O O . MET A 1 503 ? 9.344 -38.25 -19.328 1 95.75 503 MET A O 1
ATOM 4161 N N . ILE A 1 504 ? 7.949 -38.625 -17.688 1 96.5 504 ILE A N 1
ATOM 4162 C CA . ILE A 1 504 ? 8.805 -39.656 -17.094 1 96.5 504 ILE A CA 1
ATOM 4163 C C . ILE A 1 504 ? 8.969 -40.812 -18.062 1 96.5 504 ILE A C 1
ATOM 4165 O O . ILE A 1 504 ? 10.07 -41.375 -18.219 1 96.5 504 ILE A O 1
ATOM 4169 N N . ALA A 1 505 ? 7.949 -41.125 -18.75 1 97.81 505 ALA A N 1
ATOM 4170 C CA . ALA A 1 505 ? 7.93 -42.281 -19.656 1 97.81 505 ALA A CA 1
ATOM 4171 C C . ALA A 1 505 ? 8.734 -42 -20.922 1 97.81 505 ALA A C 1
ATOM 4173 O O . ALA A 1 505 ? 9.609 -42.781 -21.312 1 97.81 505 ALA A O 1
ATOM 4174 N N . ASP A 1 506 ? 8.539 -40.781 -21.5 1 97.69 506 ASP A N 1
ATOM 4175 C CA . ASP A 1 506 ? 8.945 -40.656 -22.906 1 97.69 506 ASP A CA 1
ATOM 4176 C C . ASP A 1 506 ? 10.086 -39.625 -23.047 1 97.69 506 ASP A C 1
ATOM 4178 O O . ASP A 1 506 ? 10.773 -39.625 -24.078 1 97.69 506 ASP A O 1
ATOM 4182 N N . ALA A 1 507 ? 10.273 -38.719 -22.156 1 97.31 507 ALA A N 1
ATOM 4183 C CA . ALA A 1 507 ? 11.312 -37.688 -22.312 1 97.31 507 ALA A CA 1
ATOM 4184 C C . ALA A 1 507 ? 12.695 -38.312 -22.156 1 97.31 507 ALA A C 1
ATOM 4186 O O . ALA A 1 507 ? 13.055 -38.781 -21.062 1 97.31 507 ALA A O 1
ATOM 4187 N N . PRO A 1 508 ? 13.461 -38.25 -23.188 1 96.69 508 PRO A N 1
ATOM 4188 C CA . PRO A 1 508 ? 14.734 -38.969 -23.156 1 96.69 508 PRO A CA 1
ATOM 4189 C C . PRO A 1 508 ? 15.766 -38.312 -22.25 1 96.69 508 PRO A C 1
ATOM 4191 O O . PRO A 1 508 ? 16.672 -39 -21.75 1 96.69 508 PRO A O 1
ATOM 4194 N N . HIS A 1 509 ? 15.766 -37.031 -22.031 1 97.06 509 HIS A N 1
ATOM 4195 C CA . HIS A 1 509 ? 16.75 -36.312 -21.219 1 97.06 509 HIS A CA 1
ATOM 4196 C C . HIS A 1 509 ? 16.344 -36.312 -19.75 1 97.06 509 HIS A C 1
ATOM 4198 O O . HIS A 1 509 ? 17.109 -35.844 -18.906 1 97.06 509 HIS A O 1
ATOM 4204 N N . HIS A 1 510 ? 15.133 -36.844 -19.406 1 97.5 510 HIS A N 1
ATOM 4205 C CA . HIS A 1 510 ? 14.719 -36.969 -18.016 1 97.5 510 HIS A CA 1
ATOM 4206 C C . HIS A 1 510 ? 15.117 -38.344 -17.469 1 97.5 510 HIS A C 1
ATOM 4208 O O . HIS A 1 510 ? 14.961 -39.375 -18.141 1 97.5 510 HIS A O 1
ATOM 4214 N N . ILE A 1 511 ? 15.641 -38.344 -16.312 1 97.56 511 ILE A N 1
ATOM 4215 C CA . ILE A 1 511 ? 15.992 -39.594 -15.648 1 97.56 511 ILE A CA 1
ATOM 4216 C C . ILE A 1 511 ? 15.375 -39.625 -14.25 1 97.56 511 ILE A C 1
ATOM 4218 O O . ILE A 1 511 ? 15.031 -38.594 -13.688 1 97.56 511 ILE A O 1
ATOM 4222 N N . VAL A 1 512 ? 15.195 -40.875 -13.727 1 98.06 512 VAL A N 1
ATOM 4223 C CA . VAL A 1 512 ? 14.508 -41.094 -12.461 1 98.06 512 VAL A CA 1
ATOM 4224 C C . VAL A 1 512 ? 15.43 -41.781 -11.461 1 98.06 512 VAL A C 1
ATOM 4226 O O . VAL A 1 512 ? 16.109 -42.75 -11.805 1 98.06 512 VAL A O 1
ATOM 4229 N N . ARG A 1 513 ? 15.562 -41.156 -10.312 1 98.38 513 ARG A N 1
ATOM 4230 C CA . ARG A 1 513 ? 16.266 -41.781 -9.188 1 98.38 513 ARG A CA 1
ATOM 4231 C C . ARG A 1 513 ? 15.352 -41.875 -7.973 1 98.38 513 ARG A C 1
ATOM 4233 O O . ARG A 1 513 ? 14.344 -41.188 -7.879 1 98.38 513 ARG A O 1
ATOM 4240 N N . ALA A 1 514 ? 15.688 -42.781 -7.055 1 98.38 514 ALA A N 1
ATOM 4241 C CA . ALA A 1 514 ? 14.922 -42.969 -5.824 1 98.38 514 ALA A CA 1
ATOM 4242 C C . ALA A 1 514 ? 15.812 -43.469 -4.688 1 98.38 514 ALA A C 1
ATOM 4244 O O . ALA A 1 514 ? 16.938 -43.906 -4.922 1 98.38 514 ALA A O 1
ATOM 4245 N N . VAL A 1 515 ? 15.375 -43.25 -3.506 1 98.38 515 VAL A N 1
ATOM 4246 C CA . VAL A 1 515 ? 15.984 -43.812 -2.301 1 98.38 515 VAL A CA 1
ATOM 4247 C C . VAL A 1 515 ? 15.039 -44.844 -1.673 1 98.38 515 VAL A C 1
ATOM 4249 O O . VAL A 1 515 ? 13.859 -44.562 -1.453 1 98.38 515 VAL A O 1
ATOM 4252 N N . LYS A 1 516 ? 15.555 -46 -1.418 1 97.94 516 LYS A N 1
ATOM 4253 C CA . LYS A 1 516 ? 14.758 -47.094 -0.84 1 97.94 516 LYS A CA 1
ATOM 4254 C C . LYS A 1 516 ? 15.328 -47.531 0.504 1 97.94 516 LYS A C 1
ATOM 4256 O O . LYS A 1 516 ? 16.516 -47.344 0.772 1 97.94 516 LYS A O 1
ATOM 4261 N N . THR A 1 517 ? 14.43 -48.062 1.292 1 97.38 517 THR A N 1
ATOM 4262 C CA . THR A 1 517 ? 14.875 -48.781 2.486 1 97.38 517 THR A CA 1
ATOM 4263 C C . THR A 1 517 ? 15.289 -50.188 2.146 1 97.38 517 THR A C 1
ATOM 4265 O O . THR A 1 517 ? 15.133 -50.625 1.006 1 97.38 517 THR A O 1
ATOM 4268 N N . ARG A 1 518 ? 15.734 -51.031 3.133 1 94 518 ARG A N 1
ATOM 4269 C CA . ARG A 1 518 ? 16.172 -52.406 2.904 1 94 518 ARG A CA 1
ATOM 4270 C C . ARG A 1 518 ? 15 -53.281 2.541 1 94 518 ARG A C 1
ATOM 4272 O O . ARG A 1 518 ? 15.164 -54.281 1.818 1 94 518 ARG A O 1
ATOM 4279 N N . SER A 1 519 ? 13.797 -52.781 3.016 1 95.12 519 SER A N 1
ATOM 4280 C CA . SER A 1 519 ? 12.594 -53.531 2.713 1 95.12 519 SER A CA 1
ATOM 4281 C C . SER A 1 519 ? 12.133 -53.312 1.278 1 95.12 519 SER A C 1
ATOM 4283 O O . SER A 1 519 ? 11.227 -53.969 0.788 1 95.12 519 SER A O 1
ATOM 4285 N N . GLY A 1 520 ? 12.695 -52.344 0.633 1 94.88 520 GLY A N 1
ATOM 4286 C CA . GLY A 1 520 ? 12.398 -52.094 -0.768 1 94.88 520 GLY A CA 1
ATOM 4287 C C . GLY A 1 520 ? 11.406 -50.969 -0.973 1 94.88 520 GLY A C 1
ATOM 4288 O O . GLY A 1 520 ? 11.039 -50.656 -2.107 1 94.88 520 GLY A O 1
ATOM 4289 N N . LYS A 1 521 ? 11.016 -50.281 0.044 1 97.06 521 LYS A N 1
ATOM 4290 C CA . LYS A 1 521 ? 10.031 -49.188 -0.044 1 97.06 521 LYS A CA 1
ATOM 4291 C C . LYS A 1 521 ? 10.695 -47.875 -0.405 1 97.06 521 LYS A C 1
ATOM 4293 O O . LYS A 1 521 ? 11.75 -47.531 0.137 1 97.06 521 LYS A O 1
ATOM 4298 N N . ILE A 1 522 ? 10.094 -47.188 -1.341 1 97.88 522 ILE A N 1
ATOM 4299 C CA . ILE A 1 522 ? 10.648 -45.906 -1.801 1 97.88 522 ILE A CA 1
ATOM 4300 C C . ILE A 1 522 ? 10.312 -44.812 -0.803 1 97.88 522 ILE A C 1
ATOM 4302 O O . ILE A 1 522 ? 9.141 -44.594 -0.48 1 97.88 522 ILE A O 1
ATOM 4306 N N . VAL A 1 523 ? 11.367 -44.094 -0.338 1 97.12 523 VAL A N 1
ATOM 4307 C CA . VAL A 1 523 ? 11.125 -43.062 0.678 1 97.12 523 VAL A CA 1
ATOM 4308 C C . VAL A 1 523 ? 11.531 -41.688 0.137 1 97.12 523 VAL A C 1
ATOM 4310 O O . VAL A 1 523 ? 11.258 -40.656 0.768 1 97.12 523 VAL A O 1
ATOM 4313 N N . CYS A 1 524 ? 12.148 -41.688 -0.952 1 97.19 524 CYS A N 1
ATOM 4314 C CA . CYS A 1 524 ? 12.469 -40.438 -1.633 1 97.19 524 CYS A CA 1
ATOM 4315 C C . CYS A 1 524 ? 12.523 -40.625 -3.143 1 97.19 524 CYS A C 1
ATOM 4317 O O . CYS A 1 524 ? 13.016 -41.656 -3.621 1 97.19 524 CYS A O 1
ATOM 4319 N N . ALA A 1 525 ? 11.93 -39.688 -3.873 1 96.56 525 ALA A N 1
ATOM 4320 C CA . ALA A 1 525 ? 11.891 -39.75 -5.332 1 96.56 525 ALA A CA 1
ATOM 4321 C C . ALA A 1 525 ? 12.5 -38.5 -5.961 1 96.56 525 ALA A C 1
ATOM 4323 O O . ALA A 1 525 ? 12.289 -37.406 -5.469 1 96.56 525 ALA A O 1
ATOM 4324 N N . LEU A 1 526 ? 13.32 -38.688 -7.023 1 97.31 526 LEU A N 1
ATOM 4325 C CA . LEU A 1 526 ? 13.961 -37.594 -7.75 1 97.31 526 LEU A CA 1
ATOM 4326 C C . LEU A 1 526 ? 13.703 -37.688 -9.25 1 97.31 526 LEU A C 1
ATOM 4328 O O . LEU A 1 526 ? 13.82 -38.781 -9.82 1 97.31 526 LEU A O 1
ATOM 4332 N N . GLN A 1 527 ? 13.258 -36.688 -9.836 1 96.81 527 GLN A N 1
ATOM 4333 C CA . GLN A 1 527 ? 13.234 -36.531 -11.289 1 96.81 527 GLN A CA 1
ATOM 4334 C C . GLN A 1 527 ? 14.266 -35.5 -11.742 1 96.81 527 GLN A C 1
ATOM 4336 O O . GLN A 1 527 ? 14.305 -34.406 -11.227 1 96.81 527 GLN A O 1
ATOM 4341 N N . ILE A 1 528 ? 15.133 -35.906 -12.648 1 98.19 528 ILE A N 1
ATOM 4342 C CA . ILE A 1 528 ? 16.266 -35.062 -13.047 1 98.19 528 ILE A CA 1
ATOM 4343 C C . ILE A 1 528 ? 16.281 -34.906 -14.562 1 98.19 528 ILE A C 1
ATOM 4345 O O . ILE A 1 528 ? 15.852 -35.781 -15.305 1 98.19 528 ILE A O 1
ATOM 4349 N N . ALA A 1 529 ? 16.734 -33.75 -15.031 1 98.19 529 ALA A N 1
ATOM 4350 C CA . ALA A 1 529 ? 16.828 -33.5 -16.469 1 98.19 529 ALA A CA 1
ATOM 4351 C C . ALA A 1 529 ? 18.25 -33.094 -16.859 1 98.19 529 ALA A C 1
ATOM 4353 O O . ALA A 1 529 ? 18.891 -32.281 -16.188 1 98.19 529 ALA A O 1
ATOM 4354 N N . TYR A 1 530 ? 18.766 -33.688 -17.906 1 98 530 TYR A N 1
ATOM 4355 C CA . TYR A 1 530 ? 20 -33.219 -18.531 1 98 530 TYR A CA 1
ATOM 4356 C C . TYR A 1 530 ? 19.797 -31.875 -19.188 1 98 530 TYR A C 1
ATOM 4358 O O . TYR A 1 530 ? 18.812 -31.656 -19.906 1 98 530 TYR A O 1
ATOM 4366 N N . GLU A 1 531 ? 20.672 -31.031 -18.953 1 97.81 531 GLU A N 1
ATOM 4367 C CA . GLU A 1 531 ? 20.625 -29.75 -19.625 1 97.81 531 GLU A CA 1
ATOM 4368 C C . GLU A 1 531 ? 22.016 -29.312 -20.078 1 97.81 531 GLU A C 1
ATOM 4370 O O . GLU A 1 531 ? 23.016 -29.609 -19.422 1 97.81 531 GLU A O 1
ATOM 4375 N N . GLY A 1 532 ? 22.078 -28.516 -21.219 1 95.44 532 GLY A N 1
ATOM 4376 C CA . GLY A 1 532 ? 23.344 -28.156 -21.828 1 95.44 532 GLY A CA 1
ATOM 4377 C C . GLY A 1 532 ? 23.938 -29.281 -22.688 1 95.44 532 GLY A C 1
ATOM 4378 O O . GLY A 1 532 ? 23.328 -30.344 -22.828 1 95.44 532 GLY A O 1
ATOM 4379 N N . ARG A 1 533 ? 24.922 -29.172 -23.469 1 95.31 533 ARG A N 1
ATOM 4380 C CA . ARG A 1 533 ? 25.641 -27.953 -23.844 1 95.31 533 ARG A CA 1
ATOM 4381 C C . ARG A 1 533 ? 24.906 -27.188 -24.938 1 95.31 533 ARG A C 1
ATOM 4383 O O . ARG A 1 533 ? 24.141 -27.781 -25.703 1 95.31 533 ARG A O 1
ATOM 4390 N N . ILE A 1 534 ? 25.016 -26 -24.906 1 96.12 534 ILE A N 1
ATOM 4391 C CA . ILE A 1 534 ? 24.391 -25.141 -25.922 1 96.12 534 ILE A CA 1
ATOM 4392 C C . ILE A 1 534 ? 25.438 -24.688 -26.938 1 96.12 534 ILE A C 1
ATOM 4394 O O . ILE A 1 534 ? 26.5 -24.188 -26.562 1 96.12 534 ILE A O 1
ATOM 4398 N N . ASP A 1 535 ? 25.188 -24.906 -28.156 1 94.19 535 ASP A N 1
ATOM 4399 C CA . ASP A 1 535 ? 26.141 -24.5 -29.203 1 94.19 535 ASP A CA 1
ATOM 4400 C C . ASP A 1 535 ? 26.266 -22.984 -29.281 1 94.19 535 ASP A C 1
ATOM 4402 O O . ASP A 1 535 ? 25.375 -22.266 -28.828 1 94.19 535 ASP A O 1
ATOM 4406 N N . LYS A 1 536 ? 27.297 -22.531 -29.891 1 93.31 536 LYS A N 1
ATOM 4407 C CA . LYS A 1 536 ? 27.656 -21.125 -29.906 1 93.31 536 LYS A CA 1
ATOM 4408 C C . LYS A 1 536 ? 26.578 -20.281 -30.578 1 93.31 536 LYS A C 1
ATOM 4410 O O . LYS A 1 536 ? 26.234 -19.203 -30.109 1 93.31 536 LYS A O 1
ATOM 4415 N N . ASP A 1 537 ? 26.047 -20.734 -31.641 1 93.25 537 ASP A N 1
ATOM 4416 C CA . ASP A 1 537 ? 25.047 -19.984 -32.375 1 93.25 537 ASP A CA 1
ATOM 4417 C C . ASP A 1 537 ? 23.766 -19.844 -31.562 1 93.25 537 ASP A C 1
ATOM 4419 O O . ASP A 1 537 ? 23.188 -18.75 -31.484 1 93.25 537 ASP A O 1
ATOM 4423 N N . THR A 1 538 ? 23.359 -20.953 -30.984 1 94.75 538 THR A N 1
ATOM 4424 C CA . THR A 1 538 ? 22.156 -20.922 -30.156 1 94.75 538 THR A CA 1
ATOM 4425 C C . THR A 1 538 ? 22.375 -20.031 -28.938 1 94.75 538 THR A C 1
ATOM 4427 O O . THR A 1 538 ? 21.469 -19.312 -28.5 1 94.75 538 THR A O 1
ATOM 4430 N N . ALA A 1 539 ? 23.562 -20.094 -28.391 1 95.5 539 ALA A N 1
ATOM 4431 C CA . ALA A 1 539 ? 23.891 -19.266 -27.234 1 95.5 539 ALA A CA 1
ATOM 4432 C C . ALA A 1 539 ? 23.766 -17.781 -27.578 1 95.5 539 ALA A C 1
ATOM 4434 O O . ALA A 1 539 ? 23.25 -16.984 -26.781 1 95.5 539 ALA A O 1
ATOM 4435 N N . SER A 1 540 ? 24.25 -17.422 -28.719 1 94.06 540 SER A N 1
ATOM 4436 C CA . SER A 1 540 ? 24.156 -16.031 -29.172 1 94.06 540 SER A CA 1
ATOM 4437 C C . SER A 1 540 ? 22.703 -15.594 -29.312 1 94.06 540 SER A C 1
ATOM 4439 O O . SER A 1 540 ? 22.359 -14.461 -28.969 1 94.06 540 SER A O 1
ATOM 4441 N N . GLU A 1 541 ? 21.922 -16.484 -29.797 1 93.81 541 GLU A N 1
ATOM 4442 C CA . GLU A 1 541 ? 20.5 -16.172 -29.938 1 93.81 541 GLU A CA 1
ATOM 4443 C C . GLU A 1 541 ? 19.828 -16.016 -28.562 1 93.81 541 GLU A C 1
ATOM 4445 O O . GLU A 1 541 ? 18.969 -15.148 -28.391 1 93.81 541 GLU A O 1
ATOM 4450 N N . LEU A 1 542 ? 20.203 -16.875 -27.672 1 94.56 542 LEU A N 1
ATOM 4451 C CA . LEU A 1 542 ? 19.641 -16.797 -26.328 1 94.56 542 LEU A CA 1
ATOM 4452 C C . LEU A 1 542 ? 20.016 -15.492 -25.656 1 94.56 542 LEU A C 1
ATOM 4454 O O . LEU A 1 542 ? 19.203 -14.898 -24.938 1 94.56 542 LEU A O 1
ATOM 4458 N N . LEU A 1 543 ? 21.203 -15.047 -25.891 1 94.88 543 LEU A N 1
ATOM 4459 C CA . LEU A 1 543 ? 21.688 -13.789 -25.328 1 94.88 543 LEU A CA 1
ATOM 4460 C C . LEU A 1 543 ? 20.891 -12.609 -25.875 1 94.88 543 LEU A C 1
ATOM 4462 O O . LEU A 1 543 ? 20.828 -11.547 -25.25 1 94.88 543 LEU A O 1
ATOM 4466 N N . LYS A 1 544 ? 20.266 -12.812 -27.016 1 93.88 544 LYS A N 1
ATOM 4467 C CA . LYS A 1 544 ? 19.469 -11.758 -27.656 1 93.88 544 LYS A CA 1
ATOM 4468 C C . LYS A 1 544 ? 17.984 -11.922 -27.328 1 93.88 544 LYS A C 1
ATOM 4470 O O . LYS A 1 544 ? 17.141 -11.188 -27.859 1 93.88 544 LYS A O 1
ATOM 4475 N N . GLY A 1 545 ? 17.609 -12.906 -26.531 1 90.94 545 GLY A N 1
ATOM 4476 C CA . GLY A 1 545 ? 16.234 -13.078 -26.094 1 90.94 545 GLY A CA 1
ATOM 4477 C C . GLY A 1 545 ? 15.547 -14.258 -26.734 1 90.94 545 GLY A C 1
ATOM 4478 O O . GLY A 1 545 ? 14.336 -14.43 -26.594 1 90.94 545 GLY A O 1
ATOM 4479 N N . GLY A 1 546 ? 16.328 -15.047 -27.422 1 92 546 GLY A N 1
ATOM 4480 C CA . GLY A 1 546 ? 15.75 -16.234 -28.031 1 92 546 GLY A CA 1
ATOM 4481 C C . GLY A 1 546 ? 15.289 -17.266 -27.016 1 92 546 GLY A C 1
ATOM 4482 O O . GLY A 1 546 ? 15.43 -17.047 -25.797 1 92 546 GLY A O 1
ATOM 4483 N N . ARG A 1 547 ? 14.672 -18.406 -27.578 1 88.56 547 ARG A N 1
ATOM 4484 C CA . ARG A 1 547 ? 14.172 -19.469 -26.719 1 88.56 547 ARG A CA 1
ATOM 4485 C C . ARG A 1 547 ? 14.719 -20.828 -27.141 1 88.56 547 ARG A C 1
ATOM 4487 O O . ARG A 1 547 ? 15.047 -21.031 -28.297 1 88.56 547 ARG A O 1
ATOM 4494 N N . ILE A 1 548 ? 14.797 -21.578 -26.172 1 91.06 548 ILE A N 1
ATOM 4495 C CA . ILE A 1 548 ? 15.234 -22.953 -26.406 1 91.06 548 ILE A CA 1
ATOM 4496 C C . ILE A 1 548 ? 14.406 -23.906 -25.547 1 91.06 548 ILE A C 1
ATOM 4498 O O . ILE A 1 548 ? 14.164 -23.641 -24.375 1 91.06 548 ILE A O 1
ATOM 4502 N N . PRO A 1 549 ? 13.844 -24.984 -26.25 1 90.69 549 PRO A N 1
ATOM 4503 C CA . PRO A 1 549 ? 13.117 -25.953 -25.438 1 90.69 549 PRO A CA 1
ATOM 4504 C C . PRO A 1 549 ? 13.977 -26.578 -24.344 1 90.69 549 PRO A C 1
ATOM 4506 O O . PRO A 1 549 ? 15.133 -26.938 -24.594 1 90.69 549 PRO A O 1
ATOM 4509 N N . GLY A 1 550 ? 13.375 -26.703 -23.281 1 92.19 550 GLY A N 1
ATOM 4510 C CA . GLY A 1 550 ? 14.164 -27.219 -22.172 1 92.19 550 GLY A CA 1
ATOM 4511 C C . GLY A 1 550 ? 15.328 -26.312 -21.797 1 92.19 550 GLY A C 1
ATOM 4512 O O . GLY A 1 550 ? 15.258 -25.094 -22 1 92.19 550 GLY A O 1
ATOM 4513 N N . ASN A 1 551 ? 16.375 -26.781 -21.141 1 95.81 551 ASN A N 1
ATOM 4514 C CA . ASN A 1 551 ? 17.562 -26.016 -20.812 1 95.81 551 ASN A CA 1
ATOM 4515 C C . ASN A 1 551 ? 17.234 -24.766 -20 1 95.81 551 ASN A C 1
ATOM 4517 O O . ASN A 1 551 ? 17.672 -23.656 -20.344 1 95.81 551 ASN A O 1
ATOM 4521 N N . ILE A 1 552 ? 16.453 -24.953 -18.969 1 95.06 552 ILE A N 1
ATOM 4522 C CA . ILE A 1 552 ? 15.984 -23.844 -18.141 1 95.06 552 ILE A CA 1
ATOM 4523 C C . ILE A 1 552 ? 17.172 -23.141 -17.484 1 95.06 552 ILE A C 1
ATOM 4525 O O . ILE A 1 552 ? 17.281 -21.906 -17.531 1 95.06 552 ILE A O 1
ATOM 4529 N N . ILE A 1 553 ? 18.156 -23.859 -17 1 96.56 553 ILE A N 1
ATOM 4530 C CA . ILE A 1 553 ? 19.266 -23.312 -16.234 1 96.56 553 ILE A CA 1
ATOM 4531 C C . ILE A 1 553 ? 20.203 -22.547 -17.172 1 96.56 553 ILE A C 1
ATOM 4533 O O . ILE A 1 553 ? 20.438 -21.359 -16.984 1 96.56 553 ILE A O 1
ATOM 4537 N N . PRO A 1 554 ? 20.734 -23.203 -18.219 1 95.44 554 PRO A N 1
ATOM 4538 C CA . PRO A 1 554 ? 21.594 -22.438 -19.125 1 95.44 554 PRO A CA 1
ATOM 4539 C C . PRO A 1 554 ? 20.891 -21.234 -19.75 1 95.44 554 PRO A C 1
ATOM 4541 O O . PRO A 1 554 ? 21.484 -20.172 -19.938 1 95.44 554 PRO A O 1
ATOM 4544 N N . ASP A 1 555 ? 19.609 -21.438 -20.094 1 95.31 555 ASP A N 1
ATOM 4545 C CA . ASP A 1 555 ? 18.844 -20.359 -20.703 1 95.31 555 ASP A CA 1
ATOM 4546 C C . ASP A 1 555 ? 18.766 -19.141 -19.781 1 95.31 555 ASP A C 1
ATOM 4548 O O . ASP A 1 555 ? 19.078 -18.016 -20.188 1 95.31 555 ASP A O 1
ATOM 4552 N N . ARG A 1 556 ? 18.375 -19.344 -18.516 1 93.81 556 ARG A N 1
ATOM 4553 C CA . ARG A 1 556 ? 18.219 -18.25 -17.562 1 93.81 556 ARG A CA 1
ATOM 4554 C C . ARG A 1 556 ? 19.578 -17.625 -17.219 1 93.81 556 ARG A C 1
ATOM 4556 O O . ARG A 1 556 ? 19.672 -16.422 -17.031 1 93.81 556 ARG A O 1
ATOM 4563 N N . PHE A 1 557 ? 20.609 -18.453 -17.109 1 94.12 557 PHE A N 1
ATOM 4564 C CA . PHE A 1 557 ? 21.922 -17.953 -16.75 1 94.12 557 PHE A CA 1
ATOM 4565 C C . PHE A 1 557 ? 22.484 -17.078 -17.875 1 94.12 557 PHE A C 1
ATOM 4567 O O . PHE A 1 557 ? 23.062 -16.016 -17.609 1 94.12 557 PHE A O 1
ATOM 4574 N N . LEU A 1 558 ? 22.266 -17.5 -19.062 1 94.31 558 LEU A N 1
ATOM 4575 C CA . LEU A 1 558 ? 22.719 -16.688 -20.188 1 94.31 558 LEU A CA 1
ATOM 4576 C C . LEU A 1 558 ? 21.938 -15.375 -20.281 1 94.31 558 LEU A C 1
ATOM 4578 O O . LEU A 1 558 ? 22.516 -14.32 -20.547 1 94.31 558 LEU A O 1
ATOM 4582 N N . LYS A 1 559 ? 20.719 -15.43 -20 1 93.69 559 LYS A N 1
ATOM 4583 C CA . LYS A 1 559 ? 19.844 -14.258 -20.141 1 93.69 559 LYS A CA 1
ATOM 4584 C C . LYS A 1 559 ? 20.078 -13.266 -19 1 93.69 559 LYS A C 1
ATOM 4586 O O . LYS A 1 559 ? 20.062 -12.055 -19.219 1 93.69 559 LYS A O 1
ATOM 4591 N N . HIS A 1 560 ? 20.391 -13.758 -17.797 1 91.06 560 HIS A N 1
ATOM 4592 C CA . HIS A 1 560 ? 20.375 -12.867 -16.641 1 91.06 560 HIS A CA 1
ATOM 4593 C C . HIS A 1 560 ? 21.781 -12.68 -16.078 1 91.06 560 HIS A C 1
ATOM 4595 O O . HIS A 1 560 ? 22.078 -11.648 -15.469 1 91.06 560 HIS A O 1
ATOM 4601 N N . LEU A 1 561 ? 22.672 -13.641 -16.234 1 93.19 561 LEU A N 1
ATOM 4602 C CA . LEU A 1 561 ? 24.047 -13.531 -15.75 1 93.19 561 LEU A CA 1
ATOM 4603 C C . LEU A 1 561 ? 25 -13.164 -16.891 1 93.19 561 LEU A C 1
ATOM 4605 O O . LEU A 1 561 ? 26.078 -12.633 -16.641 1 93.19 561 LEU A O 1
ATOM 4609 N N . ARG A 1 562 ? 24.672 -13.531 -18.109 1 94.88 562 ARG A N 1
ATOM 4610 C CA . ARG A 1 562 ? 25.25 -13 -19.328 1 94.88 562 ARG A CA 1
ATOM 4611 C C . ARG A 1 562 ? 26.609 -13.617 -19.609 1 94.88 562 ARG A C 1
ATOM 4613 O O . ARG A 1 562 ? 27.281 -13.25 -20.578 1 94.88 562 ARG A O 1
ATOM 4620 N N . TYR A 1 563 ? 27.172 -14.508 -18.766 1 93.88 563 TYR A N 1
ATOM 4621 C CA . TYR A 1 563 ? 28.438 -15.164 -19.016 1 93.88 563 TYR A CA 1
ATOM 4622 C C . TYR A 1 563 ? 28.312 -16.219 -20.109 1 93.88 563 TYR A C 1
ATOM 4624 O O . TYR A 1 563 ? 27.625 -17.219 -19.938 1 93.88 563 TYR A O 1
ATOM 4632 N N . LYS A 1 564 ? 29.016 -16.078 -21.156 1 93.25 564 LYS A N 1
ATOM 4633 C CA . LYS A 1 564 ? 28.938 -16.984 -22.297 1 93.25 564 LYS A CA 1
ATOM 4634 C C . LYS A 1 564 ? 29.406 -18.391 -21.906 1 93.25 564 LYS A C 1
ATOM 4636 O O . LYS A 1 564 ? 28.938 -19.375 -22.469 1 93.25 564 LYS A O 1
ATOM 4641 N N . GLY A 1 565 ? 30.25 -18.422 -20.953 1 90.88 565 GLY A N 1
ATOM 4642 C CA . GLY A 1 565 ? 30.844 -19.688 -20.547 1 90.88 565 GLY A CA 1
ATOM 4643 C C . GLY A 1 565 ? 29.828 -20.688 -20.016 1 90.88 565 GLY A C 1
ATOM 4644 O O . GLY A 1 565 ? 30.047 -21.891 -20.062 1 90.88 565 GLY A O 1
ATOM 4645 N N . PHE A 1 566 ? 28.719 -20.281 -19.516 1 92.25 566 PHE A N 1
ATOM 4646 C CA . PHE A 1 566 ? 27.688 -21.172 -18.984 1 92.25 566 PHE A CA 1
ATOM 4647 C C . PHE A 1 566 ? 27.109 -22.047 -20.094 1 92.25 566 PHE A C 1
ATOM 4649 O O . PHE A 1 566 ? 26.578 -23.125 -19.844 1 92.25 566 PHE A O 1
ATOM 4656 N N . ALA A 1 567 ? 27.203 -21.594 -21.344 1 93.75 567 ALA A N 1
ATOM 4657 C CA . ALA A 1 567 ? 26.656 -22.328 -22.484 1 93.75 567 ALA A CA 1
ATOM 4658 C C . ALA A 1 567 ? 27.422 -23.625 -22.719 1 93.75 567 ALA A C 1
ATOM 4660 O O . ALA A 1 567 ? 26.859 -24.609 -23.203 1 93.75 567 ALA A O 1
ATOM 4661 N N . GLU A 1 568 ? 28.672 -23.578 -22.344 1 94.12 568 GLU A N 1
ATOM 4662 C CA . GLU A 1 568 ? 29.547 -24.719 -22.625 1 94.12 568 GLU A CA 1
ATOM 4663 C C . GLU A 1 568 ? 29.438 -25.781 -21.531 1 94.12 568 GLU A C 1
ATOM 4665 O O . GLU A 1 568 ? 29.953 -26.891 -21.672 1 94.12 568 GLU A O 1
ATOM 4670 N N . LEU A 1 569 ? 28.766 -25.484 -20.484 1 95.81 569 LEU A N 1
ATOM 4671 C CA . LEU A 1 569 ? 28.672 -26.391 -19.359 1 95.81 569 LEU A CA 1
ATOM 4672 C C . LEU A 1 569 ? 27.5 -27.359 -19.516 1 95.81 569 LEU A C 1
ATOM 4674 O O . LEU A 1 569 ? 26.547 -27.047 -20.234 1 95.81 569 LEU A O 1
ATOM 4678 N N . PHE A 1 570 ? 27.641 -28.516 -18.938 1 96.88 570 PHE A N 1
ATOM 4679 C CA . PHE A 1 570 ? 26.688 -29.594 -19 1 96.88 570 PHE A CA 1
ATOM 4680 C C . PHE A 1 570 ? 26.391 -30.141 -17.609 1 96.88 570 PHE A C 1
ATOM 4682 O O . PHE A 1 570 ? 27.312 -30.391 -16.828 1 96.88 570 PHE A O 1
ATOM 4689 N N . GLY A 1 571 ? 25.047 -30.219 -17.312 1 98.19 571 GLY A N 1
ATOM 4690 C CA . GLY A 1 571 ? 24.734 -30.656 -15.961 1 98.19 571 GLY A CA 1
ATOM 4691 C C . GLY A 1 571 ? 23.312 -31.172 -15.82 1 98.19 571 GLY A C 1
ATOM 4692 O O . GLY A 1 571 ? 22.641 -31.438 -16.812 1 98.19 571 GLY A O 1
ATOM 4693 N N . TRP A 1 572 ? 22.891 -31.453 -14.508 1 98.62 572 TRP A N 1
ATOM 4694 C CA . TRP A 1 572 ? 21.578 -31.969 -14.148 1 98.62 572 TRP A CA 1
ATOM 4695 C C . TRP A 1 572 ? 20.734 -30.906 -13.461 1 98.62 572 TRP A C 1
ATOM 4697 O O . TRP A 1 572 ? 21.219 -30.234 -12.531 1 98.62 572 TRP A O 1
ATOM 4707 N N . ARG A 1 573 ? 19.562 -30.688 -13.93 1 98.5 573 ARG A N 1
ATOM 4708 C CA . ARG A 1 573 ? 18.562 -29.938 -13.18 1 98.5 573 ARG A CA 1
ATOM 4709 C C . ARG A 1 573 ? 17.625 -30.859 -12.414 1 98.5 573 ARG A C 1
ATOM 4711 O O . ARG A 1 573 ? 17.016 -31.75 -13.008 1 98.5 573 ARG A O 1
ATOM 4718 N N . ILE A 1 574 ? 17.562 -30.656 -11.18 1 98.19 574 ILE A N 1
ATOM 4719 C CA . ILE A 1 574 ? 16.578 -31.375 -10.383 1 98.19 574 ILE A CA 1
ATOM 4720 C C . ILE A 1 574 ? 15.18 -30.781 -10.625 1 98.19 574 ILE A C 1
ATOM 4722 O O . ILE A 1 574 ? 14.883 -29.672 -10.188 1 98.19 574 ILE A O 1
ATOM 4726 N N . VAL A 1 575 ? 14.391 -31.531 -11.328 1 95.88 575 VAL A N 1
ATOM 4727 C CA . VAL A 1 575 ? 13.039 -31.094 -11.656 1 95.88 575 VAL A CA 1
ATOM 4728 C C . VAL A 1 575 ? 12.141 -31.203 -10.43 1 95.88 575 VAL A C 1
ATOM 4730 O O . VAL A 1 575 ? 11.32 -30.312 -10.172 1 95.88 575 VAL A O 1
ATOM 4733 N N . ARG A 1 576 ? 12.359 -32.375 -9.766 1 93.25 576 ARG A N 1
ATOM 4734 C CA . ARG A 1 576 ? 11.586 -32.594 -8.547 1 93.25 576 ARG A CA 1
ATOM 4735 C C . ARG A 1 576 ? 12.367 -33.469 -7.559 1 93.25 576 ARG A C 1
ATOM 4737 O O . ARG A 1 576 ? 13.062 -34.406 -7.961 1 93.25 576 ARG A O 1
ATOM 4744 N N . ILE A 1 577 ? 12.273 -33.125 -6.371 1 94.75 577 ILE A N 1
ATOM 4745 C CA . ILE A 1 577 ? 12.75 -33.969 -5.262 1 94.75 577 ILE A CA 1
ATOM 4746 C C . ILE A 1 577 ? 11.711 -33.969 -4.141 1 94.75 577 ILE A C 1
ATOM 4748 O O . ILE A 1 577 ? 11.273 -32.906 -3.689 1 94.75 577 ILE A O 1
ATOM 4752 N N . ALA A 1 578 ? 11.281 -35.156 -3.785 1 92 578 ALA A N 1
ATOM 4753 C CA . ALA A 1 578 ? 10.25 -35.25 -2.756 1 92 578 ALA A CA 1
ATOM 4754 C C . ALA A 1 578 ? 10.508 -36.469 -1.839 1 92 578 ALA A C 1
ATOM 4756 O O . ALA A 1 578 ? 10.914 -37.531 -2.301 1 92 578 ALA A O 1
ATOM 4757 N N . THR A 1 579 ? 10.359 -36.188 -0.596 1 92.81 579 THR A N 1
ATOM 4758 C CA . THR A 1 579 ? 10.5 -37.25 0.406 1 92.81 579 THR A CA 1
ATOM 4759 C C . THR A 1 579 ? 9.141 -37.719 0.9 1 92.81 579 THR A C 1
ATOM 4761 O O . THR A 1 579 ? 8.188 -36.938 0.951 1 92.81 579 THR A O 1
ATOM 4764 N N . HIS A 1 580 ? 9.109 -38.938 1.213 1 89.88 580 HIS A N 1
ATOM 4765 C CA . HIS A 1 580 ? 7.902 -39.531 1.806 1 89.88 580 HIS A CA 1
ATOM 4766 C C . HIS A 1 580 ? 7.387 -38.656 2.949 1 89.88 580 HIS A C 1
ATOM 4768 O O . HIS A 1 580 ? 8.156 -38.25 3.824 1 89.88 580 HIS A O 1
ATOM 4774 N N . PRO A 1 581 ? 6.125 -38.312 2.99 1 80.94 581 PRO A N 1
ATOM 4775 C CA . PRO A 1 581 ? 5.566 -37.344 3.939 1 80.94 581 PRO A CA 1
ATOM 4776 C C . PRO A 1 581 ? 5.766 -37.781 5.395 1 80.94 581 PRO A C 1
ATOM 4778 O O . PRO A 1 581 ? 5.922 -36.906 6.27 1 80.94 581 PRO A O 1
ATOM 4781 N N . GLN A 1 582 ? 5.762 -39 5.676 1 82.19 582 GLN A N 1
ATOM 4782 C CA . GLN A 1 582 ? 5.844 -39.5 7.043 1 82.19 582 GLN A CA 1
ATOM 4783 C C . GLN A 1 582 ? 7.262 -39.344 7.594 1 82.19 582 GLN A C 1
ATOM 4785 O O . GLN A 1 582 ? 7.473 -39.438 8.805 1 82.19 582 GLN A O 1
ATOM 4790 N N . VAL A 1 583 ? 8.156 -39.188 6.734 1 91.06 583 VAL A N 1
ATOM 4791 C CA . VAL A 1 583 ? 9.531 -39.188 7.219 1 91.06 583 VAL A CA 1
ATOM 4792 C C . VAL A 1 583 ? 10.281 -37.969 6.691 1 91.06 583 VAL A C 1
ATOM 4794 O O . VAL A 1 583 ? 11.477 -38.062 6.395 1 91.06 583 VAL A O 1
ATOM 4797 N N . GLN A 1 584 ? 9.633 -36.938 6.504 1 87.06 584 GLN A N 1
ATOM 4798 C CA . GLN A 1 584 ? 10.273 -35.688 6.105 1 87.06 584 GLN A CA 1
ATOM 4799 C C . GLN A 1 584 ? 11.125 -35.125 7.234 1 87.06 584 GLN A C 1
ATOM 4801 O O . GLN A 1 584 ? 10.828 -35.312 8.414 1 87.06 584 GLN A O 1
ATOM 4806 N N . GLY A 1 585 ? 12.234 -34.406 6.891 1 88 585 GLY A N 1
ATOM 4807 C CA . GLY A 1 585 ? 13.078 -33.75 7.867 1 88 585 GLY A CA 1
ATOM 4808 C C . GLY A 1 585 ? 14.055 -34.656 8.562 1 88 585 GLY A C 1
ATOM 4809 O O . GLY A 1 585 ? 14.609 -34.344 9.609 1 88 585 GLY A O 1
ATOM 4810 N N . ARG A 1 586 ? 14.211 -35.781 8.047 1 92.5 586 ARG A N 1
ATOM 4811 C CA . ARG A 1 586 ? 15.078 -36.781 8.688 1 92.5 586 ARG A CA 1
ATOM 4812 C C . ARG A 1 586 ? 16.375 -36.938 7.906 1 92.5 586 ARG A C 1
ATOM 4814 O O . ARG A 1 586 ? 17.062 -37.969 8.047 1 92.5 586 ARG A O 1
ATOM 4821 N N . GLY A 1 587 ? 16.594 -36.031 7.008 1 94.56 587 GLY A N 1
ATOM 4822 C CA . GLY A 1 587 ? 17.891 -35.969 6.336 1 94.56 587 GLY A CA 1
ATOM 4823 C C . GLY A 1 587 ? 17.922 -36.812 5.074 1 94.56 587 GLY A C 1
ATOM 4824 O O . GLY A 1 587 ? 18.969 -36.938 4.43 1 94.56 587 GLY A O 1
ATOM 4825 N N . ILE A 1 588 ? 16.859 -37.438 4.684 1 96.69 588 ILE A N 1
ATOM 4826 C CA . ILE A 1 588 ? 16.797 -38.312 3.52 1 96.69 588 ILE A CA 1
ATOM 4827 C C . ILE A 1 588 ? 17.094 -37.5 2.254 1 96.69 588 ILE A C 1
ATOM 4829 O O . ILE A 1 588 ? 17.844 -37.969 1.382 1 96.69 588 ILE A O 1
ATOM 4833 N N . GLY A 1 589 ? 16.469 -36.344 2.139 1 96.44 589 GLY A N 1
ATOM 4834 C CA . GLY A 1 589 ? 16.719 -35.469 0.993 1 96.44 589 GLY A CA 1
ATOM 4835 C C . GLY A 1 589 ? 18.172 -35.125 0.821 1 96.44 589 GLY A C 1
ATOM 4836 O O . GLY A 1 589 ? 18.719 -35.188 -0.286 1 96.44 589 GLY A O 1
ATOM 4837 N N . SER A 1 590 ? 18.828 -34.688 1.893 1 97.25 590 SER A N 1
ATOM 4838 C CA . SER A 1 590 ? 20.25 -34.344 1.858 1 97.25 590 SER A CA 1
ATOM 4839 C C . SER A 1 590 ? 21.109 -35.531 1.458 1 97.25 590 SER A C 1
ATOM 4841 O O . SER A 1 590 ? 22.062 -35.406 0.695 1 97.25 590 SER A O 1
ATOM 4843 N N . TRP A 1 591 ? 20.734 -36.656 2.051 1 97.5 591 TRP A N 1
ATOM 4844 C CA . TRP A 1 591 ? 21.438 -37.875 1.696 1 97.5 591 TRP A CA 1
ATOM 4845 C C . TRP A 1 591 ? 21.312 -38.156 0.204 1 97.5 591 TRP A C 1
ATOM 4847 O O . TRP A 1 591 ? 22.297 -38.5 -0.455 1 97.5 591 TRP A O 1
ATOM 4857 N N . ALA A 1 592 ? 20.141 -38.062 -0.333 1 97.94 592 ALA A N 1
ATOM 4858 C CA . ALA A 1 592 ? 19.875 -38.281 -1.753 1 97.94 592 ALA A CA 1
ATOM 4859 C C . ALA A 1 592 ? 20.688 -37.312 -2.619 1 97.94 592 ALA A C 1
ATOM 4861 O O . ALA A 1 592 ? 21.25 -37.719 -3.639 1 97.94 592 ALA A O 1
ATOM 4862 N N . LEU A 1 593 ? 20.781 -36.062 -2.248 1 98.12 593 LEU A N 1
ATOM 4863 C CA . LEU A 1 593 ? 21.516 -35.062 -3 1 98.12 593 LEU A CA 1
ATOM 4864 C C . LEU A 1 593 ? 23 -35.375 -3.025 1 98.12 593 LEU A C 1
ATOM 4866 O O . LEU A 1 593 ? 23.672 -35.156 -4.035 1 98.12 593 LEU A O 1
ATOM 4870 N N . SER A 1 594 ? 23.516 -35.844 -1.9 1 98 594 SER A N 1
ATOM 4871 C CA . SER A 1 594 ? 24.938 -36.219 -1.847 1 98 594 SER A CA 1
ATOM 4872 C C . SER A 1 594 ? 25.234 -37.344 -2.83 1 98 594 SER A C 1
ATOM 4874 O O . SER A 1 594 ? 26.219 -37.281 -3.564 1 98 594 SER A O 1
ATOM 4876 N N . LYS A 1 595 ? 24.344 -38.344 -2.852 1 98.12 595 LYS A N 1
ATOM 4877 C CA . LYS A 1 595 ? 24.531 -39.469 -3.777 1 98.12 595 LYS A CA 1
ATOM 4878 C C . LYS A 1 595 ? 24.391 -39 -5.227 1 98.12 595 LYS A C 1
ATOM 4880 O O . LYS A 1 595 ? 25.141 -39.438 -6.102 1 98.12 595 LYS A O 1
ATOM 4885 N N . LEU A 1 596 ? 23.469 -38.156 -5.449 1 98.38 596 LEU A N 1
ATOM 4886 C CA . LEU A 1 596 ? 23.25 -37.594 -6.785 1 98.38 596 LEU A CA 1
ATOM 4887 C C . LEU A 1 596 ? 24.484 -36.812 -7.262 1 98.38 596 LEU A C 1
ATOM 4889 O O . LEU A 1 596 ? 24.891 -36.938 -8.422 1 98.38 596 LEU A O 1
ATOM 4893 N N . SER A 1 597 ? 25.047 -36.031 -6.414 1 98.19 597 SER A N 1
ATOM 4894 C CA . SER A 1 597 ? 26.234 -35.281 -6.754 1 98.19 597 SER A CA 1
ATOM 4895 C C . SER A 1 597 ? 27.422 -36.188 -7.07 1 98.19 597 SER A C 1
ATOM 4897 O O . SER A 1 597 ? 28.188 -35.906 -8 1 98.19 597 SER A O 1
ATOM 4899 N N . GLU A 1 598 ? 27.531 -37.219 -6.262 1 98.06 598 GLU A N 1
ATOM 4900 C CA . GLU A 1 598 ? 28.594 -38.188 -6.508 1 98.06 598 GLU A CA 1
ATOM 4901 C C . GLU A 1 598 ? 28.438 -38.844 -7.879 1 98.06 598 GLU A C 1
ATOM 4903 O O . GLU A 1 598 ? 29.406 -39 -8.617 1 98.06 598 GLU A O 1
ATOM 4908 N N . GLU A 1 599 ? 27.203 -39.188 -8.148 1 98.38 599 GLU A N 1
ATOM 4909 C CA . GLU A 1 599 ? 26.922 -39.781 -9.453 1 98.38 599 GLU A CA 1
ATOM 4910 C C . GLU A 1 599 ? 27.234 -38.781 -10.578 1 98.38 599 GLU A C 1
ATOM 4912 O O . GLU A 1 599 ? 27.828 -39.156 -11.594 1 98.38 599 GLU A O 1
ATOM 4917 N N . ALA A 1 600 ? 26.859 -37.625 -10.438 1 98.56 600 ALA A N 1
ATOM 4918 C CA . ALA A 1 600 ? 27.078 -36.594 -11.453 1 98.56 600 ALA A CA 1
ATOM 4919 C C . ALA A 1 600 ? 28.578 -36.375 -11.703 1 98.56 600 ALA A C 1
ATOM 4921 O O . ALA A 1 600 ? 29.016 -36.281 -12.844 1 98.56 600 ALA A O 1
ATOM 4922 N N . ILE A 1 601 ? 29.344 -36.344 -10.625 1 98.06 601 ILE A N 1
ATOM 4923 C CA . ILE A 1 601 ? 30.781 -36.188 -10.734 1 98.06 601 ILE A CA 1
ATOM 4924 C C . ILE A 1 601 ? 31.375 -37.375 -11.508 1 98.06 601 ILE A C 1
ATOM 4926 O O . ILE A 1 601 ? 32.219 -37.188 -12.406 1 98.06 601 ILE A O 1
ATOM 4930 N N . SER A 1 602 ? 30.906 -38.562 -11.148 1 97.94 602 SER A N 1
ATOM 4931 C CA . SER A 1 602 ? 31.391 -39.75 -11.812 1 97.94 602 SER A CA 1
ATOM 4932 C C . SER A 1 602 ? 31.078 -39.75 -13.305 1 97.94 602 SER A C 1
ATOM 4934 O O . SER A 1 602 ? 31.812 -40.312 -14.109 1 97.94 602 SER A O 1
ATOM 4936 N N . LYS A 1 603 ? 30.016 -39.031 -13.711 1 97.31 603 LYS A N 1
ATOM 4937 C CA . LYS A 1 603 ? 29.594 -38.969 -15.102 1 97.31 603 LYS A CA 1
ATOM 4938 C C . LYS A 1 603 ? 30.234 -37.781 -15.812 1 97.31 603 LYS A C 1
ATOM 4940 O O . LYS A 1 603 ? 29.984 -37.531 -17 1 97.31 603 LYS A O 1
ATOM 4945 N N . GLY A 1 604 ? 31.016 -37.031 -15.094 1 97.12 604 GLY A N 1
ATOM 4946 C CA . GLY A 1 604 ? 31.75 -35.906 -15.672 1 97.12 604 GLY A CA 1
ATOM 4947 C C . GLY A 1 604 ? 30.891 -34.688 -15.891 1 97.12 604 GLY A C 1
ATOM 4948 O O . GLY A 1 604 ? 31.172 -33.875 -16.766 1 97.12 604 GLY A O 1
ATOM 4949 N N . LEU A 1 605 ? 29.828 -34.531 -15.164 1 98.38 605 LEU A N 1
ATOM 4950 C CA . LEU A 1 605 ? 28.953 -33.375 -15.281 1 98.38 605 LEU A CA 1
ATOM 4951 C C . LEU A 1 605 ? 29.578 -32.156 -14.594 1 98.38 605 LEU A C 1
ATOM 4953 O O . LEU A 1 605 ? 30.406 -32.312 -13.703 1 98.38 605 LEU A O 1
ATOM 4957 N N . ASP A 1 606 ? 29.172 -30.938 -14.984 1 98.38 606 ASP A N 1
ATOM 4958 C CA . ASP A 1 606 ? 29.766 -29.688 -14.484 1 98.38 606 ASP A CA 1
ATOM 4959 C C . ASP A 1 606 ? 29 -29.172 -13.273 1 98.38 606 ASP A C 1
ATOM 4961 O O . ASP A 1 606 ? 29.562 -28.469 -12.43 1 98.38 606 ASP A O 1
ATOM 4965 N N . TRP A 1 607 ? 27.734 -29.438 -13.227 1 98.38 607 TRP A N 1
ATOM 4966 C CA . TRP A 1 607 ? 26.938 -28.844 -12.164 1 98.38 607 TRP A CA 1
ATOM 4967 C C . TRP A 1 607 ? 25.656 -29.641 -11.938 1 98.38 607 TRP A C 1
ATOM 4969 O O . TRP A 1 607 ? 25.25 -30.453 -12.781 1 98.38 607 TRP A O 1
ATOM 4979 N N . VAL A 1 608 ? 25.047 -29.516 -10.7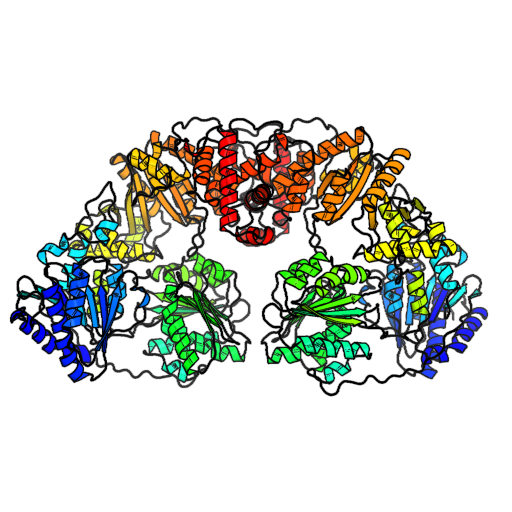89 1 98.75 608 VAL A N 1
ATOM 4980 C CA . VAL A 1 608 ? 23.672 -29.875 -10.43 1 98.75 608 VAL A CA 1
ATOM 4981 C C . VAL A 1 608 ? 22.922 -28.625 -9.984 1 98.75 608 VAL A C 1
ATOM 4983 O O . VAL A 1 608 ? 23.438 -27.812 -9.211 1 98.75 608 VAL A O 1
ATOM 4986 N N . ALA A 1 609 ? 21.75 -28.422 -10.555 1 98.62 609 ALA A N 1
ATOM 4987 C CA . ALA A 1 609 ? 20.984 -27.203 -10.266 1 98.62 609 ALA A CA 1
ATOM 4988 C C . ALA A 1 609 ? 19.516 -27.516 -10.016 1 98.62 609 ALA A C 1
ATOM 4990 O O . ALA A 1 609 ? 19.094 -28.656 -10.172 1 98.62 609 ALA A O 1
ATOM 4991 N N . ALA A 1 610 ? 18.797 -26.5 -9.516 1 97.94 610 ALA A N 1
ATOM 4992 C CA . ALA A 1 610 ? 17.375 -26.641 -9.266 1 97.94 610 ALA A CA 1
ATOM 4993 C C . ALA A 1 610 ? 16.688 -25.266 -9.297 1 97.94 610 ALA A C 1
ATOM 4995 O O . ALA A 1 610 ? 17.328 -24.234 -9.141 1 97.94 610 ALA A O 1
ATOM 4996 N N . GLY A 1 611 ? 15.445 -25.25 -9.609 1 95.31 611 GLY A N 1
ATOM 4997 C CA . GLY A 1 611 ? 14.555 -24.094 -9.5 1 95.31 611 GLY A CA 1
ATOM 4998 C C . GLY A 1 611 ? 13.328 -24.359 -8.656 1 95.31 611 GLY A C 1
ATOM 4999 O O . GLY A 1 611 ? 12.758 -25.453 -8.711 1 95.31 611 GLY A O 1
ATOM 5000 N N . PHE A 1 612 ? 12.914 -23.406 -7.805 1 90.56 612 PHE A N 1
ATOM 5001 C CA . PHE A 1 612 ? 11.781 -23.625 -6.914 1 90.56 612 PHE A CA 1
ATOM 5002 C C . PHE A 1 612 ? 11.234 -22.297 -6.402 1 90.56 612 PHE A C 1
ATOM 5004 O O . PHE A 1 612 ? 11.898 -21.266 -6.516 1 90.56 612 PHE A O 1
ATOM 5011 N N . GLY A 1 613 ? 9.977 -22.344 -5.945 1 89.31 613 GLY A N 1
ATOM 5012 C CA . GLY A 1 613 ? 9.469 -21.219 -5.18 1 89.31 613 GLY A CA 1
ATOM 5013 C C . GLY A 1 613 ? 10.117 -21.094 -3.811 1 89.31 613 GLY A C 1
ATOM 5014 O O . GLY A 1 613 ? 10.07 -22.031 -3.01 1 89.31 613 GLY A O 1
ATOM 5015 N N . VAL A 1 614 ? 10.609 -19.953 -3.523 1 91.69 614 VAL A N 1
ATOM 5016 C CA . VAL A 1 614 ? 11.531 -19.844 -2.396 1 91.69 614 VAL A CA 1
ATOM 5017 C C . VAL A 1 614 ? 10.75 -19.578 -1.112 1 91.69 614 VAL A C 1
ATOM 5019 O O . VAL A 1 614 ? 9.789 -18.797 -1.115 1 91.69 614 VAL A O 1
ATOM 5022 N N . ASN A 1 615 ? 11.102 -20.25 -0.099 1 86.19 615 ASN A N 1
ATOM 5023 C CA . ASN A 1 615 ? 10.766 -19.969 1.293 1 86.19 615 ASN A CA 1
ATOM 5024 C C . ASN A 1 615 ? 11.93 -20.297 2.229 1 86.19 615 ASN A C 1
ATOM 5026 O O . ASN A 1 615 ? 12.938 -20.859 1.796 1 86.19 615 ASN A O 1
ATOM 5030 N N . TYR A 1 616 ? 11.844 -20 3.389 1 89.12 616 TYR A N 1
ATOM 5031 C CA . TYR A 1 616 ? 12.961 -20.062 4.324 1 89.12 616 TYR A CA 1
ATOM 5032 C C . TYR A 1 616 ? 13.477 -21.484 4.461 1 89.12 616 TYR A C 1
ATOM 5034 O O . TYR A 1 616 ? 14.68 -21.734 4.387 1 89.12 616 TYR A O 1
ATOM 5042 N N . GLU A 1 617 ? 12.617 -22.453 4.605 1 88 617 GLU A N 1
ATOM 5043 C CA . GLU A 1 617 ? 12.992 -23.844 4.867 1 88 617 GLU A CA 1
ATOM 5044 C C . GLU A 1 617 ? 13.648 -24.469 3.645 1 88 617 GLU A C 1
ATOM 5046 O O . GLU A 1 617 ? 14.688 -25.125 3.76 1 88 617 GLU A O 1
ATOM 5051 N N . LEU A 1 618 ? 13.008 -24.281 2.52 1 89.69 618 LEU A N 1
ATOM 5052 C CA . LEU A 1 618 ? 13.539 -24.875 1.292 1 89.69 618 LEU A CA 1
ATOM 5053 C C . LEU A 1 618 ? 14.883 -24.25 0.938 1 89.69 618 LEU A C 1
ATOM 5055 O O . LEU A 1 618 ? 15.789 -24.953 0.478 1 89.69 618 LEU A O 1
ATOM 5059 N N . LEU A 1 619 ? 14.984 -22.969 1.139 1 95.5 619 LEU A N 1
ATOM 5060 C CA . LEU A 1 619 ? 16.25 -22.312 0.853 1 95.5 619 LEU A CA 1
ATOM 5061 C C . LEU A 1 619 ? 17.359 -22.828 1.761 1 95.5 619 LEU A C 1
ATOM 5063 O O . LEU A 1 619 ? 18.469 -23.094 1.303 1 95.5 619 LEU A O 1
ATOM 5067 N N . ARG A 1 620 ? 17.078 -22.984 3.004 1 95.12 620 ARG A N 1
ATOM 5068 C CA . ARG A 1 620 ? 18.047 -23.516 3.955 1 95.12 620 ARG A CA 1
ATOM 5069 C C . ARG A 1 620 ? 18.531 -24.906 3.521 1 95.12 620 ARG A C 1
ATOM 5071 O O . ARG A 1 620 ? 19.719 -25.219 3.625 1 95.12 620 ARG A O 1
ATOM 5078 N N . PHE A 1 621 ? 17.594 -25.766 3.059 1 95.19 621 PHE A N 1
ATOM 5079 C CA . PHE A 1 621 ? 17.906 -27.109 2.566 1 95.19 621 PHE A CA 1
ATOM 5080 C C . PHE A 1 621 ? 18.938 -27.047 1.445 1 95.19 621 PHE A C 1
ATOM 5082 O O . PHE A 1 621 ? 19.953 -27.75 1.49 1 95.19 621 PHE A O 1
ATOM 5089 N N . TRP A 1 622 ? 18.703 -26.188 0.503 1 97.5 622 TRP A N 1
ATOM 5090 C CA . TRP A 1 622 ? 19.594 -26.125 -0.657 1 97.5 622 TRP A CA 1
ATOM 5091 C C . TRP A 1 622 ? 20.938 -25.516 -0.277 1 97.5 622 TRP A C 1
ATOM 5093 O O . TRP A 1 622 ? 21.984 -26.031 -0.694 1 97.5 622 TRP A O 1
ATOM 5103 N N . LEU A 1 623 ? 20.953 -24.422 0.52 1 97.44 623 LEU A N 1
ATOM 5104 C CA . LEU A 1 623 ? 22.203 -23.766 0.92 1 97.44 623 LEU A CA 1
ATOM 5105 C C . LEU A 1 623 ? 23.062 -24.719 1.744 1 97.44 623 LEU A C 1
ATOM 5107 O O . LEU A 1 623 ? 24.281 -24.812 1.53 1 97.44 623 LEU A O 1
ATOM 5111 N N . LYS A 1 624 ? 22.469 -25.484 2.615 1 96.44 624 LYS A N 1
ATOM 5112 C CA . LYS A 1 624 ? 23.188 -26.422 3.469 1 96.44 624 LYS A CA 1
ATOM 5113 C C . LYS A 1 624 ? 23.875 -27.516 2.639 1 96.44 624 LYS A C 1
ATOM 5115 O O . LYS A 1 624 ? 24.875 -28.078 3.055 1 96.44 624 LYS A O 1
ATOM 5120 N N . ASN A 1 625 ? 23.266 -27.766 1.503 1 97.69 625 ASN A N 1
ATOM 5121 C CA . ASN A 1 625 ? 23.781 -28.828 0.658 1 97.69 625 ASN A CA 1
ATOM 5122 C C . ASN A 1 625 ? 24.703 -28.281 -0.43 1 97.69 625 ASN A C 1
ATOM 5124 O O . ASN A 1 625 ? 24.969 -28.969 -1.424 1 97.69 625 ASN A O 1
ATOM 5128 N N . GLY A 1 626 ? 25.125 -27.062 -0.331 1 97.25 626 GLY A N 1
ATOM 5129 C CA . GLY A 1 626 ? 26.203 -26.531 -1.149 1 97.25 626 GLY A CA 1
ATOM 5130 C C . GLY A 1 626 ? 25.703 -25.906 -2.439 1 97.25 626 GLY A C 1
ATOM 5131 O O . GLY A 1 626 ? 26.484 -25.719 -3.377 1 97.25 626 GLY A O 1
ATOM 5132 N N . PHE A 1 627 ? 24.469 -25.609 -2.551 1 98.38 627 PHE A N 1
ATOM 5133 C CA . PHE A 1 627 ? 23.922 -24.984 -3.746 1 98.38 627 PHE A CA 1
ATOM 5134 C C . PHE A 1 627 ? 23.938 -23.469 -3.611 1 98.38 627 PHE A C 1
ATOM 5136 O O . PHE A 1 627 ? 23.484 -22.922 -2.596 1 98.38 627 PHE A O 1
ATOM 5143 N N . TYR A 1 628 ? 24.406 -22.734 -4.629 1 98 628 TYR A N 1
ATOM 5144 C CA . TYR A 1 628 ? 24.516 -21.281 -4.645 1 98 628 TYR A CA 1
ATOM 5145 C C . TYR A 1 628 ? 23.312 -20.672 -5.355 1 98 628 TYR A C 1
ATOM 5147 O O . TYR A 1 628 ? 22.953 -21.078 -6.457 1 98 628 TYR A O 1
ATOM 5155 N N . PRO A 1 629 ? 22.625 -19.688 -4.695 1 97.88 629 PRO A N 1
ATOM 5156 C CA . PRO A 1 629 ? 21.594 -18.953 -5.422 1 97.88 629 PRO A CA 1
ATOM 5157 C C . PRO A 1 629 ? 22.172 -18.062 -6.52 1 97.88 629 PRO A C 1
ATOM 5159 O O . PRO A 1 629 ? 23.141 -17.328 -6.277 1 97.88 629 PRO A O 1
ATOM 5162 N N . LEU A 1 630 ? 21.625 -18.078 -7.703 1 97.19 630 LEU A N 1
ATOM 5163 C CA . LEU A 1 630 ? 22.203 -17.297 -8.789 1 97.19 630 LEU A CA 1
ATOM 5164 C C . LEU A 1 630 ? 21.156 -16.422 -9.461 1 97.19 630 LEU A C 1
ATOM 5166 O O . LEU A 1 630 ? 21.5 -15.477 -10.164 1 97.19 630 LEU A O 1
ATOM 5170 N N . HIS A 1 631 ? 19.906 -16.781 -9.32 1 96.62 631 HIS A N 1
ATOM 5171 C CA . HIS A 1 631 ? 18.891 -15.984 -9.984 1 96.62 631 HIS A CA 1
ATOM 5172 C C . HIS A 1 631 ? 17.562 -16.062 -9.234 1 96.62 631 HIS A C 1
ATOM 5174 O O . HIS A 1 631 ? 17.188 -17.125 -8.734 1 96.62 631 HIS A O 1
ATOM 5180 N N . ILE A 1 632 ? 16.891 -14.945 -9.148 1 96.19 632 ILE A N 1
ATOM 5181 C CA . ILE A 1 632 ? 15.539 -14.859 -8.602 1 96.19 632 ILE A CA 1
ATOM 5182 C C . ILE A 1 632 ? 14.641 -14.062 -9.555 1 96.19 632 ILE A C 1
ATOM 5184 O O . ILE A 1 632 ? 15 -12.969 -9.984 1 96.19 632 ILE A O 1
ATOM 5188 N N . SER A 1 633 ? 13.555 -14.68 -9.906 1 93.25 633 SER A N 1
ATOM 5189 C CA . SER A 1 633 ? 12.633 -13.992 -10.805 1 93.25 633 SER A CA 1
ATOM 5190 C C . SER A 1 633 ? 12.039 -12.758 -10.148 1 93.25 633 SER A C 1
ATOM 5192 O O . SER A 1 633 ? 11.734 -12.766 -8.953 1 93.25 633 SER A O 1
ATOM 5194 N N . PRO A 1 634 ? 11.812 -11.711 -10.898 1 90.94 634 PRO A N 1
ATOM 5195 C CA . PRO A 1 634 ? 11.336 -10.461 -10.305 1 90.94 634 PRO A CA 1
ATOM 5196 C C . PRO A 1 634 ? 9.859 -10.516 -9.922 1 90.94 634 PRO A C 1
ATOM 5198 O O . PRO A 1 634 ? 9.398 -9.711 -9.109 1 90.94 634 PRO A O 1
ATOM 5201 N N . ASP A 1 635 ? 9.094 -11.414 -10.469 1 85.62 635 ASP A N 1
ATOM 5202 C CA . ASP A 1 635 ? 7.668 -11.484 -10.18 1 85.62 635 ASP A CA 1
ATOM 5203 C C . ASP A 1 635 ? 7.348 -12.688 -9.289 1 85.62 635 ASP A C 1
ATOM 5205 O O . ASP A 1 635 ? 7.938 -13.758 -9.453 1 85.62 635 ASP A O 1
ATOM 5209 N N . ARG A 1 636 ? 6.391 -12.398 -8.453 1 81.38 636 ARG A N 1
ATOM 5210 C CA . ARG A 1 636 ? 5.891 -13.508 -7.645 1 81.38 636 ARG A CA 1
ATOM 5211 C C . ARG A 1 636 ? 4.926 -14.375 -8.445 1 81.38 636 ARG A C 1
ATOM 5213 O O . ARG A 1 636 ? 4.156 -13.867 -9.258 1 81.38 636 ARG A O 1
ATOM 5220 N N . ASN A 1 637 ? 5.023 -15.602 -8.117 1 79.25 637 ASN A N 1
ATOM 5221 C CA . ASN A 1 637 ? 4.016 -16.5 -8.672 1 79.25 637 ASN A CA 1
ATOM 5222 C C . ASN A 1 637 ? 2.621 -16.172 -8.148 1 79.25 637 ASN A C 1
ATOM 5224 O O . ASN A 1 637 ? 2.404 -16.109 -6.941 1 79.25 637 ASN A O 1
ATOM 5228 N N . PRO A 1 638 ? 1.68 -15.906 -9.008 1 70.75 638 PRO A N 1
ATOM 5229 C CA . PRO A 1 638 ? 0.349 -15.484 -8.57 1 70.75 638 PRO A CA 1
ATOM 5230 C C . PRO A 1 638 ? -0.386 -16.562 -7.785 1 70.75 638 PRO A C 1
ATOM 5232 O O . PRO A 1 638 ? -1.323 -16.266 -7.043 1 70.75 638 PRO A O 1
ATOM 5235 N N . VAL A 1 639 ? -0.016 -17.828 -7.949 1 66.25 639 VAL A N 1
ATOM 5236 C CA . VAL A 1 639 ? -0.704 -18.953 -7.312 1 66.25 639 VAL A CA 1
ATOM 5237 C C . VAL A 1 639 ? -0.04 -19.266 -5.973 1 66.25 639 VAL A C 1
ATOM 5239 O O . VAL A 1 639 ? -0.722 -19.422 -4.957 1 66.25 639 VAL A O 1
ATOM 5242 N N . SER A 1 640 ? 1.303 -19.297 -5.996 1 70.81 640 SER A N 1
ATOM 5243 C CA . SER A 1 640 ? 1.998 -19.641 -4.766 1 70.81 640 SER A CA 1
ATOM 5244 C C . SER A 1 640 ? 2.342 -18.391 -3.951 1 70.81 640 SER A C 1
ATOM 5246 O O . SER A 1 640 ? 2.588 -18.484 -2.746 1 70.81 640 SER A O 1
ATOM 5248 N N . GLY A 1 641 ? 2.428 -17.281 -4.664 1 73.94 641 GLY A N 1
ATOM 5249 C CA . GLY A 1 641 ? 2.846 -16.047 -4.004 1 73.94 641 GLY A CA 1
ATOM 5250 C C . GLY A 1 641 ? 4.332 -16.016 -3.693 1 73.94 641 GLY A C 1
ATOM 5251 O O . GLY A 1 641 ? 4.793 -15.156 -2.943 1 73.94 641 GLY A O 1
ATOM 5252 N N . GLU A 1 642 ? 5.082 -16.984 -4.199 1 84.75 642 GLU A N 1
ATOM 5253 C CA . GLU A 1 642 ? 6.512 -17.078 -3.91 1 84.75 642 GLU A CA 1
ATOM 5254 C C . GLU A 1 642 ? 7.344 -16.609 -5.102 1 84.75 642 GLU A C 1
ATOM 5256 O O . GLU A 1 642 ? 6.898 -16.672 -6.246 1 84.75 642 GLU A O 1
ATOM 5261 N N . TYR A 1 643 ? 8.586 -16.109 -4.785 1 90.12 643 TYR A N 1
ATOM 5262 C CA . TYR A 1 643 ? 9.555 -15.836 -5.84 1 90.12 643 TYR A CA 1
ATOM 5263 C C . TYR A 1 643 ? 10.234 -17.109 -6.316 1 90.12 643 TYR A C 1
ATOM 5265 O O . TYR A 1 643 ? 10.469 -18.031 -5.523 1 90.12 643 TYR A O 1
ATOM 5273 N N . THR A 1 644 ? 10.492 -17.219 -7.547 1 92.44 644 THR A N 1
ATOM 5274 C CA . THR A 1 644 ? 11.195 -18.375 -8.086 1 92.44 644 THR A CA 1
ATOM 5275 C C . THR A 1 644 ? 12.711 -18.172 -8.008 1 92.44 644 THR A C 1
ATOM 5277 O O . THR A 1 644 ? 13.234 -17.156 -8.484 1 92.44 644 THR A O 1
ATOM 5280 N N . LEU A 1 645 ? 13.367 -19.109 -7.43 1 96.44 645 LEU A N 1
ATOM 5281 C CA . LEU A 1 645 ? 14.812 -19.031 -7.227 1 96.44 645 LEU A CA 1
ATOM 5282 C C . LEU A 1 645 ? 15.516 -20.188 -7.938 1 96.44 645 LEU A C 1
ATOM 5284 O O . LEU A 1 645 ? 15.031 -21.328 -7.914 1 96.44 645 LEU A O 1
ATOM 5288 N N . LEU A 1 646 ? 16.625 -19.891 -8.609 1 97.81 646 LEU A N 1
ATOM 5289 C CA . LEU A 1 646 ? 17.484 -20.922 -9.188 1 97.81 646 LEU A CA 1
ATOM 5290 C C . LEU A 1 646 ? 18.781 -21.047 -8.391 1 97.81 646 LEU A C 1
ATOM 5292 O O . LEU A 1 646 ? 19.438 -20.047 -8.086 1 97.81 646 LEU A O 1
ATOM 5296 N N . VAL A 1 647 ? 19.141 -22.281 -8.047 1 98.31 647 VAL A N 1
ATOM 5297 C CA . VAL A 1 647 ? 20.375 -22.562 -7.312 1 98.31 647 VAL A CA 1
ATOM 5298 C C . VAL A 1 647 ? 21.219 -23.562 -8.094 1 98.31 647 VAL A C 1
ATOM 5300 O O . VAL A 1 647 ? 20.703 -24.297 -8.945 1 98.31 647 VAL A O 1
ATOM 5303 N N . ILE A 1 648 ? 22.531 -23.562 -7.836 1 98.44 648 ILE A N 1
ATOM 5304 C CA . ILE A 1 648 ? 23.438 -24.438 -8.578 1 98.44 648 ILE A CA 1
ATOM 5305 C C . ILE A 1 648 ? 24.578 -24.891 -7.672 1 98.44 648 ILE A C 1
ATOM 5307 O O . ILE A 1 648 ? 25.031 -24.125 -6.82 1 98.44 648 ILE A O 1
ATOM 5311 N N . LYS A 1 649 ? 24.969 -26.125 -7.785 1 98.62 649 LYS A N 1
ATOM 5312 C CA . LYS A 1 649 ? 26.156 -26.688 -7.137 1 98.62 649 LYS A CA 1
ATOM 5313 C C . LYS A 1 649 ? 27.234 -27.031 -8.164 1 98.62 649 LYS A C 1
ATOM 5315 O O . LYS A 1 649 ? 27.047 -27.922 -8.992 1 98.62 649 LYS A O 1
ATOM 5320 N N . PRO A 1 650 ? 28.312 -26.25 -8.141 1 98.25 650 PRO A N 1
ATOM 5321 C CA . PRO A 1 650 ? 29.422 -26.594 -9.047 1 98.25 650 PRO A CA 1
ATOM 5322 C C . PRO A 1 650 ? 30.109 -27.891 -8.664 1 98.25 650 PRO A C 1
ATOM 5324 O O . PRO A 1 650 ? 30.297 -28.172 -7.477 1 98.25 650 PRO A O 1
ATOM 5327 N N . LEU A 1 651 ? 30.547 -28.672 -9.664 1 98.38 651 LEU A N 1
ATOM 5328 C CA . LEU A 1 651 ? 31.109 -30 -9.383 1 98.38 651 LEU A CA 1
ATOM 5329 C C . LEU A 1 651 ? 32.594 -30.047 -9.773 1 98.38 651 LEU A C 1
ATOM 5331 O O . LEU A 1 651 ? 33.25 -31.047 -9.547 1 98.38 651 LEU A O 1
ATOM 5335 N N . ASN A 1 652 ? 33.094 -29.016 -10.43 1 97 652 ASN A N 1
ATOM 5336 C CA . ASN A 1 652 ? 34.5 -28.891 -10.766 1 97 652 ASN A CA 1
ATOM 5337 C C . ASN A 1 652 ? 35 -27.469 -10.602 1 97 652 ASN A C 1
ATOM 5339 O O . ASN A 1 652 ? 34.219 -26.547 -10.375 1 97 652 ASN A O 1
ATOM 5343 N N . LYS A 1 653 ? 36.219 -27.25 -10.719 1 95.56 653 LYS A N 1
ATOM 5344 C CA . LYS A 1 653 ? 36.875 -25.969 -10.414 1 95.56 653 LYS A CA 1
ATOM 5345 C C . LYS A 1 653 ? 36.469 -24.906 -11.43 1 95.56 653 LYS A C 1
ATOM 5347 O O . LYS A 1 653 ? 36.25 -23.75 -11.062 1 95.56 653 LYS A O 1
ATOM 5352 N N . LYS A 1 654 ? 36.406 -25.281 -12.586 1 93.06 654 LYS A N 1
ATOM 5353 C CA . LYS A 1 654 ? 36.031 -24.344 -13.641 1 93.06 654 LYS A CA 1
ATOM 5354 C C . LYS A 1 654 ? 34.656 -23.781 -13.406 1 93.06 654 LYS A C 1
ATOM 5356 O O . LYS A 1 654 ? 34.438 -22.562 -13.461 1 93.06 654 LYS A O 1
ATOM 5361 N N . THR A 1 655 ? 33.719 -24.688 -13.195 1 95.94 655 THR A N 1
ATOM 5362 C CA . THR A 1 655 ? 32.344 -24.281 -12.938 1 95.94 655 THR A CA 1
ATOM 5363 C C . THR A 1 655 ? 32.25 -23.453 -11.656 1 95.94 655 THR A C 1
ATOM 5365 O O . THR A 1 655 ? 31.438 -22.516 -11.57 1 95.94 655 THR A O 1
ATOM 5368 N N . GLU A 1 656 ? 33.062 -23.766 -10.727 1 96.31 656 GLU A N 1
ATOM 5369 C CA . GLU A 1 656 ? 33.062 -23.062 -9.453 1 96.31 656 GLU A CA 1
ATOM 5370 C C . GLU A 1 656 ? 33.438 -21.594 -9.641 1 96.31 656 GLU A C 1
ATOM 5372 O O . GLU A 1 656 ? 32.875 -20.719 -8.992 1 96.31 656 GLU A O 1
ATOM 5377 N N . GLU A 1 657 ? 34.344 -21.297 -10.453 1 93.62 657 GLU A N 1
ATOM 5378 C CA . GLU A 1 657 ? 34.75 -19.922 -10.727 1 93.62 657 GLU A CA 1
ATOM 5379 C C . GLU A 1 657 ? 33.594 -19.094 -11.289 1 93.62 657 GLU A C 1
ATOM 5381 O O . GLU A 1 657 ? 33.375 -17.969 -10.859 1 93.62 657 GLU A O 1
ATOM 5386 N N . TYR A 1 658 ? 32.875 -19.719 -12.234 1 93.5 658 TYR A N 1
ATOM 5387 C CA . TYR A 1 658 ? 31.719 -19.047 -12.812 1 93.5 658 TYR A CA 1
ATOM 5388 C C . TYR A 1 658 ? 30.656 -18.797 -11.758 1 93.5 658 TYR A C 1
ATOM 5390 O O . TYR A 1 658 ? 30.078 -17.719 -11.688 1 93.5 658 TYR A O 1
ATOM 5398 N N . VAL A 1 659 ? 30.453 -19.797 -10.938 1 96.19 659 VAL A N 1
ATOM 5399 C CA . VAL A 1 659 ? 29.359 -19.766 -9.961 1 96.19 659 VAL A CA 1
ATOM 5400 C C . VAL A 1 659 ? 29.656 -18.719 -8.891 1 96.19 659 VAL A C 1
ATOM 5402 O O . VAL A 1 659 ? 28.781 -17.953 -8.508 1 96.19 659 VAL A O 1
ATOM 5405 N N . LEU A 1 660 ? 30.891 -18.609 -8.461 1 94.62 660 LEU A N 1
ATOM 5406 C CA . LEU A 1 660 ? 31.266 -17.672 -7.422 1 94.62 660 LEU A CA 1
ATOM 5407 C C . LEU A 1 660 ? 31.141 -16.234 -7.93 1 94.62 660 LEU A C 1
ATOM 5409 O O . LEU A 1 660 ? 30.656 -15.352 -7.211 1 94.62 660 LEU A O 1
ATOM 5413 N N . LYS A 1 661 ? 31.547 -15.977 -9.133 1 92.38 661 LYS A N 1
ATOM 5414 C CA . LYS A 1 661 ? 31.406 -14.648 -9.734 1 92.38 661 LYS A CA 1
ATOM 5415 C C . LYS A 1 661 ? 29.953 -14.273 -9.938 1 92.38 661 LYS A C 1
ATOM 5417 O O . LYS A 1 661 ? 29.547 -13.141 -9.672 1 92.38 661 LYS A O 1
ATOM 5422 N N . ALA A 1 662 ? 29.219 -15.273 -10.398 1 94.62 662 ALA A N 1
ATOM 5423 C CA . ALA A 1 662 ? 27.797 -15.055 -10.633 1 94.62 662 ALA A CA 1
ATOM 5424 C C . ALA A 1 662 ? 27.062 -14.789 -9.32 1 94.62 662 ALA A C 1
ATOM 5426 O O . ALA A 1 662 ? 26.125 -13.984 -9.281 1 94.62 662 ALA A O 1
ATOM 5427 N N . ASN A 1 663 ? 27.422 -15.492 -8.297 1 95.88 663 ASN A N 1
ATOM 5428 C CA . ASN A 1 663 ? 26.797 -15.281 -6.992 1 95.88 663 ASN A CA 1
ATOM 5429 C C . ASN A 1 663 ? 27.047 -13.875 -6.469 1 95.88 663 ASN A C 1
ATOM 5431 O O . ASN A 1 663 ? 26.156 -13.266 -5.863 1 95.88 663 ASN A O 1
ATOM 5435 N N . LYS A 1 664 ? 28.25 -13.352 -6.676 1 93.19 664 LYS A N 1
ATOM 5436 C CA . LYS A 1 664 ? 28.547 -11.977 -6.289 1 93.19 664 LYS A CA 1
ATOM 5437 C C . LYS A 1 664 ? 27.656 -10.992 -7.023 1 93.19 664 LYS A C 1
ATOM 5439 O O . LYS A 1 664 ? 27.078 -10.086 -6.414 1 93.19 664 LYS A O 1
ATOM 5444 N N . GLU A 1 665 ? 27.516 -11.219 -8.328 1 93.12 665 GLU A N 1
ATOM 5445 C CA . GLU A 1 665 ? 26.641 -10.375 -9.133 1 93.12 665 GLU A CA 1
ATOM 5446 C C . GLU A 1 665 ? 25.188 -10.453 -8.648 1 93.12 665 GLU A C 1
ATOM 5448 O O . GLU A 1 665 ? 24.484 -9.438 -8.633 1 93.12 665 GLU A O 1
ATOM 5453 N N . PHE A 1 666 ? 24.859 -11.641 -8.281 1 95.25 666 PHE A N 1
ATOM 5454 C CA . PHE A 1 666 ? 23.5 -11.883 -7.809 1 95.25 666 PHE A CA 1
ATOM 5455 C C . PHE A 1 666 ? 23.219 -11.109 -6.527 1 95.25 666 PHE A C 1
ATOM 5457 O O . PHE A 1 666 ? 22.172 -10.469 -6.395 1 95.25 666 PHE A O 1
ATOM 5464 N N . ARG A 1 667 ? 24.047 -11.156 -5.609 1 94.75 667 ARG A N 1
ATOM 5465 C CA . ARG A 1 667 ? 23.859 -10.5 -4.32 1 94.75 667 ARG A CA 1
ATOM 5466 C C . ARG A 1 667 ? 23.875 -8.977 -4.477 1 94.75 667 ARG A C 1
ATOM 5468 O O . ARG A 1 667 ? 23.125 -8.273 -3.795 1 94.75 667 ARG A O 1
ATOM 5475 N N . LEU A 1 668 ? 24.719 -8.469 -5.355 1 93.25 668 LEU A N 1
ATOM 5476 C CA . LEU A 1 668 ? 24.719 -7.039 -5.641 1 93.25 668 LEU A CA 1
ATOM 5477 C C . LEU A 1 668 ? 23.391 -6.605 -6.234 1 93.25 668 LEU A C 1
ATOM 5479 O O . LEU A 1 668 ? 22.828 -5.578 -5.84 1 93.25 668 LEU A O 1
ATOM 5483 N N . LYS A 1 669 ? 22.906 -7.422 -7.168 1 94.69 669 LYS A N 1
ATOM 5484 C CA . LYS A 1 669 ? 21.609 -7.156 -7.781 1 94.69 669 LYS A CA 1
ATOM 5485 C C . LYS A 1 669 ? 20.5 -7.16 -6.738 1 94.69 669 LYS A C 1
ATOM 5487 O O . LYS A 1 669 ? 19.641 -6.277 -6.734 1 94.69 669 LYS A O 1
ATOM 5492 N N . LEU A 1 670 ? 20.562 -8.156 -5.883 1 95.44 670 LEU A N 1
ATOM 5493 C CA . LEU A 1 670 ? 19.531 -8.289 -4.859 1 95.44 670 LEU A CA 1
ATOM 5494 C C . LEU A 1 670 ? 19.516 -7.078 -3.936 1 95.44 670 LEU A C 1
ATOM 5496 O O . LEU A 1 670 ? 18.453 -6.527 -3.641 1 95.44 670 LEU A O 1
ATOM 5500 N N . LEU A 1 671 ? 20.672 -6.633 -3.545 1 93.12 671 LEU A N 1
ATOM 5501 C CA . LEU A 1 671 ? 20.797 -5.516 -2.615 1 93.12 671 LEU A CA 1
ATOM 5502 C C . LEU A 1 671 ? 20.188 -4.246 -3.193 1 93.12 671 LEU A C 1
ATOM 5504 O O . LEU A 1 671 ? 19.484 -3.52 -2.492 1 93.12 671 LEU A O 1
ATOM 5508 N N . ASP A 1 672 ? 20.391 -4.012 -4.41 1 92.25 672 ASP A N 1
ATOM 5509 C CA . ASP A 1 672 ? 19.922 -2.783 -5.043 1 92.25 672 ASP A CA 1
ATOM 5510 C C . ASP A 1 672 ? 18.469 -2.912 -5.504 1 92.25 672 ASP A C 1
ATOM 5512 O O . ASP A 1 672 ? 17.828 -1.916 -5.844 1 92.25 672 ASP A O 1
ATOM 5516 N N . SER A 1 673 ? 17.953 -4.137 -5.488 1 94.75 673 SER A N 1
ATOM 5517 C CA . SER A 1 673 ? 16.594 -4.359 -5.957 1 94.75 673 SER A CA 1
ATOM 5518 C C . SER A 1 673 ? 15.617 -4.473 -4.793 1 94.75 673 SER A C 1
ATOM 5520 O O . SER A 1 673 ? 14.406 -4.359 -4.98 1 94.75 673 SER A O 1
ATOM 5522 N N . LEU A 1 674 ? 16.078 -4.684 -3.584 1 94.56 674 LEU A N 1
ATOM 5523 C CA . LEU A 1 674 ? 15.242 -4.906 -2.412 1 94.56 674 LEU A CA 1
ATOM 5524 C C . LEU A 1 674 ? 14.289 -3.736 -2.199 1 94.56 674 LEU A C 1
ATOM 5526 O O . LEU A 1 674 ? 13.102 -3.941 -1.917 1 94.56 674 LEU A O 1
ATOM 5530 N N . PRO A 1 675 ? 14.766 -2.469 -2.424 1 91.56 675 PRO A N 1
ATOM 5531 C CA . PRO A 1 675 ? 13.852 -1.357 -2.168 1 91.56 675 PRO A CA 1
ATOM 5532 C C . PRO A 1 675 ? 12.844 -1.153 -3.297 1 91.56 675 PRO A C 1
ATOM 5534 O O . PRO A 1 675 ? 11.891 -0.384 -3.146 1 91.56 675 PRO A O 1
ATOM 5537 N N . ILE A 1 676 ? 13.023 -1.827 -4.441 1 92.38 676 ILE A N 1
ATOM 5538 C CA . ILE A 1 676 ? 12.242 -1.527 -5.637 1 92.38 676 ILE A CA 1
ATOM 5539 C C . ILE A 1 676 ? 11.336 -2.709 -5.965 1 92.38 676 ILE A C 1
ATOM 5541 O O . ILE A 1 676 ? 10.133 -2.68 -5.664 1 92.38 676 ILE A O 1
ATOM 5545 N N . VAL A 1 677 ? 12.016 -3.871 -6.316 1 92.44 677 VAL A N 1
ATOM 5546 C CA . VAL A 1 677 ? 11.266 -4.996 -6.863 1 92.44 677 VAL A CA 1
ATOM 5547 C C . VAL A 1 677 ? 10.961 -6.004 -5.758 1 92.44 677 VAL A C 1
ATOM 5549 O O . VAL A 1 677 ? 9.898 -6.633 -5.754 1 92.44 677 VAL A O 1
ATOM 5552 N N . TYR A 1 678 ? 11.812 -6.176 -4.832 1 94.44 678 TYR A N 1
ATOM 5553 C CA . TYR A 1 678 ? 11.695 -7.23 -3.834 1 94.44 678 TYR A CA 1
ATOM 5554 C C . TYR A 1 678 ? 11.289 -6.66 -2.48 1 94.44 678 TYR A C 1
ATOM 5556 O O . TYR A 1 678 ? 11.703 -7.172 -1.437 1 94.44 678 TYR A O 1
ATOM 5564 N N . ARG A 1 679 ? 10.609 -5.59 -2.463 1 90.88 679 ARG A N 1
ATOM 5565 C CA . ARG A 1 679 ? 10.195 -4.926 -1.233 1 90.88 679 ARG A CA 1
ATOM 5566 C C . ARG A 1 679 ? 9.352 -5.859 -0.364 1 90.88 679 ARG A C 1
ATOM 5568 O O . ARG A 1 679 ? 9.422 -5.801 0.865 1 90.88 679 ARG A O 1
ATOM 5575 N N . ASP A 1 680 ? 8.602 -6.707 -0.931 1 87.5 680 ASP A N 1
ATOM 5576 C CA . ASP A 1 680 ? 7.66 -7.547 -0.195 1 87.5 680 ASP A CA 1
ATOM 5577 C C . ASP A 1 680 ? 8.242 -8.938 0.055 1 87.5 680 ASP A C 1
ATOM 5579 O O . ASP A 1 680 ? 7.543 -9.836 0.524 1 87.5 680 ASP A O 1
ATOM 5583 N N . MET A 1 681 ? 9.461 -9.164 -0.331 1 93.5 681 MET A N 1
ATOM 5584 C CA . MET A 1 681 ? 10.133 -10.43 -0.043 1 93.5 681 MET A CA 1
ATOM 5585 C C . MET A 1 681 ? 10.25 -10.656 1.461 1 93.5 681 MET A C 1
ATOM 5587 O O . MET A 1 681 ? 10.5 -9.711 2.215 1 93.5 681 MET A O 1
ATOM 5591 N N . GLU A 1 682 ? 10.062 -11.891 1.896 1 91.56 682 GLU A N 1
ATOM 5592 C CA . GLU A 1 682 ? 10.234 -12.211 3.311 1 91.56 682 GLU A CA 1
ATOM 5593 C C . GLU A 1 682 ? 11.641 -11.844 3.791 1 91.56 682 GLU A C 1
ATOM 5595 O O . GLU A 1 682 ? 12.633 -12.195 3.148 1 91.56 682 GLU A O 1
ATOM 5600 N N . ILE A 1 683 ? 11.758 -11.203 4.914 1 95.69 683 ILE A N 1
ATOM 5601 C CA . ILE A 1 683 ? 13.016 -10.703 5.461 1 95.69 683 ILE A CA 1
ATOM 5602 C C . ILE A 1 683 ? 13.977 -11.867 5.68 1 95.69 683 ILE A C 1
ATOM 5604 O O . ILE A 1 683 ? 15.164 -11.766 5.371 1 95.69 683 ILE A O 1
ATOM 5608 N N . SER A 1 684 ? 13.453 -12.992 6.152 1 94.56 684 SER A N 1
ATOM 5609 C CA . SER A 1 684 ? 14.289 -14.156 6.449 1 94.56 684 SER A CA 1
ATOM 5610 C C . SER A 1 684 ? 14.938 -14.711 5.188 1 94.56 684 SER A C 1
ATOM 5612 O O . SER A 1 684 ? 16.094 -15.117 5.207 1 94.56 684 SER A O 1
ATOM 5614 N N . VAL A 1 685 ? 14.211 -14.727 4.098 1 95.56 685 VAL A N 1
ATOM 5615 C CA . VAL A 1 685 ? 14.727 -15.211 2.824 1 95.56 685 VAL A CA 1
ATOM 5616 C C . VAL A 1 685 ? 15.828 -14.281 2.32 1 95.56 685 VAL A C 1
ATOM 5618 O O . VAL A 1 685 ? 16.891 -14.742 1.91 1 95.56 685 VAL A O 1
ATOM 5621 N N . ALA A 1 686 ? 15.562 -12.969 2.424 1 97.38 686 ALA A N 1
ATOM 5622 C CA . ALA A 1 686 ? 16.562 -11.984 2 1 97.38 686 ALA A CA 1
ATOM 5623 C C . ALA A 1 686 ? 17.859 -12.141 2.797 1 97.38 686 ALA A C 1
ATOM 5625 O O . ALA A 1 686 ? 18.953 -12.086 2.23 1 97.38 686 ALA A O 1
ATOM 5626 N N . MET A 1 687 ? 17.766 -12.383 4.055 1 96.25 687 MET A N 1
ATOM 5627 C CA . MET A 1 687 ? 18.938 -12.539 4.922 1 96.25 687 MET A CA 1
ATOM 5628 C C . MET A 1 687 ? 19.75 -13.766 4.523 1 96.25 687 MET A C 1
ATOM 5630 O O . MET A 1 687 ? 20.984 -13.703 4.441 1 96.25 687 MET A O 1
ATOM 5634 N N . GLN A 1 688 ? 19.031 -14.859 4.234 1 96.12 688 GLN A N 1
ATOM 5635 C CA . GLN A 1 688 ? 19.719 -16.078 3.834 1 96.12 688 GLN A CA 1
ATOM 5636 C C . GLN A 1 688 ? 20.469 -15.891 2.52 1 96.12 688 GLN A C 1
ATOM 5638 O O . GLN A 1 688 ? 21.609 -16.344 2.379 1 96.12 688 GLN A O 1
ATOM 5643 N N . LEU A 1 689 ? 19.828 -15.227 1.604 1 97.19 689 LEU A N 1
ATOM 5644 C CA . LEU A 1 689 ? 20.406 -15.023 0.279 1 97.19 689 LEU A CA 1
ATOM 5645 C C . LEU A 1 689 ? 21.625 -14.117 0.353 1 97.19 689 LEU A C 1
ATOM 5647 O O . LEU A 1 689 ? 22.625 -14.352 -0.336 1 97.19 689 LEU A O 1
ATOM 5651 N N . LEU A 1 690 ? 21.594 -13.109 1.204 1 95.62 690 LEU A N 1
ATOM 5652 C CA . LEU A 1 690 ? 22.672 -12.148 1.295 1 95.62 690 LEU A CA 1
ATOM 5653 C C . LEU A 1 690 ? 23.828 -12.703 2.123 1 95.62 690 LEU A C 1
ATOM 5655 O O . LEU A 1 690 ? 24.984 -12.289 1.949 1 95.62 690 LEU A O 1
ATOM 5659 N N . ASP A 1 691 ? 23.562 -13.672 2.938 1 93.06 691 ASP A N 1
ATOM 5660 C CA . ASP A 1 691 ? 24.562 -14.258 3.832 1 93.06 691 ASP A CA 1
ATOM 5661 C C . ASP A 1 691 ? 25.391 -15.312 3.109 1 93.06 691 ASP A C 1
ATOM 5663 O O . ASP A 1 691 ? 26.5 -15.656 3.555 1 93.06 691 ASP A O 1
ATOM 5667 N N . TYR A 1 692 ? 24.828 -15.789 2.078 1 91.88 692 TYR A N 1
ATOM 5668 C CA . TYR A 1 692 ? 25.469 -16.953 1.472 1 91.88 692 TYR A CA 1
ATOM 5669 C C . TYR A 1 692 ? 26.422 -16.547 0.354 1 91.88 692 TYR A C 1
ATOM 5671 O O . TYR A 1 692 ? 25.984 -16 -0.669 1 91.88 692 TYR A O 1
ATOM 5679 N N . GLY A 1 693 ? 27.703 -16.781 0.49 1 87.94 693 GLY A N 1
ATOM 5680 C CA . GLY A 1 693 ? 28.719 -16.469 -0.507 1 87.94 693 GLY A CA 1
ATOM 5681 C C . GLY A 1 693 ? 29.906 -15.734 0.064 1 87.94 693 GLY A C 1
ATOM 5682 O O . GLY A 1 693 ? 29.953 -15.445 1.262 1 87.94 693 GLY A O 1
ATOM 5683 N N . ASP A 1 694 ? 30.797 -15.383 -0.838 1 85.38 694 ASP A N 1
ATOM 5684 C CA . ASP A 1 694 ? 32 -14.672 -0.442 1 85.38 694 ASP A CA 1
ATOM 5685 C C . ASP A 1 694 ? 31.75 -13.18 -0.256 1 85.38 694 ASP A C 1
ATOM 5687 O O . ASP A 1 694 ? 30.719 -12.664 -0.726 1 85.38 694 ASP A O 1
ATOM 5691 N N . SER A 1 695 ? 32.656 -12.578 0.404 1 83.69 695 SER A N 1
ATOM 5692 C CA . SER A 1 695 ? 32.5 -11.156 0.665 1 83.69 695 SER A CA 1
ATOM 5693 C C . SER A 1 695 ? 32.531 -10.352 -0.631 1 83.69 695 SER A C 1
ATOM 5695 O O . SER A 1 695 ? 33.25 -10.68 -1.565 1 83.69 695 SER A O 1
ATOM 5697 N N . LEU A 1 696 ? 31.781 -9.336 -0.659 1 84.88 696 LEU A N 1
ATOM 5698 C CA . LEU A 1 696 ? 31.672 -8.461 -1.818 1 84.88 696 LEU A CA 1
ATOM 5699 C C . LEU A 1 696 ? 32.719 -7.355 -1.765 1 84.88 696 LEU A C 1
ATOM 5701 O O . LEU A 1 696 ? 33.25 -6.934 -2.801 1 84.88 696 LEU A O 1
ATOM 5705 N N . ILE A 1 697 ? 33.031 -6.883 -0.482 1 86.44 697 ILE A N 1
ATOM 5706 C CA . ILE A 1 697 ? 34.125 -5.949 -0.251 1 86.44 697 ILE A CA 1
ATOM 5707 C C . ILE A 1 697 ? 34.969 -6.434 0.917 1 86.44 697 ILE A C 1
ATOM 5709 O O . ILE A 1 697 ? 34.469 -7.133 1.806 1 86.44 697 ILE A O 1
ATOM 5713 N N . SER A 1 698 ? 36.188 -6.039 0.859 1 84.19 698 SER A N 1
ATOM 5714 C CA . SER A 1 698 ? 37.156 -6.574 1.836 1 84.19 698 SER A CA 1
ATOM 5715 C C . SER A 1 698 ? 37.188 -5.719 3.1 1 84.19 698 SER A C 1
ATOM 5717 O O . SER A 1 698 ? 37.438 -6.23 4.195 1 84.19 698 SER A O 1
ATOM 5719 N N . GLU A 1 699 ? 37 -4.398 2.893 1 85.56 699 GLU A N 1
ATOM 5720 C CA . GLU A 1 699 ? 37.062 -3.486 4.031 1 85.56 699 GLU A CA 1
ATOM 5721 C C . GLU A 1 699 ? 36.094 -2.311 3.838 1 85.56 699 GLU A C 1
ATOM 5723 O O . GLU A 1 699 ? 35.625 -2.074 2.729 1 85.56 699 GLU A O 1
ATOM 5728 N N . VAL A 1 700 ? 35.875 -1.765 4.984 1 84.5 700 VAL A N 1
ATOM 5729 C CA . VAL A 1 700 ? 35.062 -0.56 4.918 1 84.5 700 VAL A CA 1
ATOM 5730 C C . VAL A 1 700 ? 35.844 0.562 4.242 1 84.5 700 VAL A C 1
ATOM 5732 O O . VAL A 1 700 ? 36.906 0.939 4.703 1 84.5 700 VAL A O 1
ATOM 5735 N N . PRO A 1 701 ? 35.312 1.088 3.174 1 82 701 PRO A N 1
ATOM 5736 C CA . PRO A 1 701 ? 36.031 2.197 2.527 1 82 701 PRO A CA 1
ATOM 5737 C C . PRO A 1 701 ? 36.094 3.451 3.398 1 82 701 PRO A C 1
ATOM 5739 O O . PRO A 1 701 ? 35.156 3.701 4.18 1 82 701 PRO A O 1
ATOM 5742 N N . ASN A 1 702 ? 37.062 4.246 3.148 1 82.25 702 ASN A N 1
ATOM 5743 C CA . ASN A 1 702 ? 37.219 5.48 3.908 1 82.25 702 ASN A CA 1
ATOM 5744 C C . ASN A 1 702 ? 36.281 6.57 3.4 1 82.25 702 ASN A C 1
ATOM 5746 O O . ASN A 1 702 ? 35.969 6.613 2.211 1 82.25 702 ASN A O 1
ATOM 5750 N N . ASN A 1 703 ? 35.844 7.461 4.285 1 85.94 703 ASN A N 1
ATOM 5751 C CA . ASN A 1 703 ? 35.094 8.68 3.977 1 85.94 703 ASN A CA 1
ATOM 5752 C C . ASN A 1 703 ? 33.781 8.375 3.24 1 85.94 703 ASN A C 1
ATOM 5754 O O . ASN A 1 703 ? 33.406 9.094 2.307 1 85.94 703 ASN A O 1
ATOM 5758 N N . ILE A 1 704 ? 33.188 7.258 3.641 1 87.25 704 ILE A N 1
ATOM 5759 C CA . ILE A 1 704 ? 31.922 6.938 2.992 1 87.25 704 ILE A CA 1
ATOM 5760 C C . ILE A 1 704 ? 30.781 7.691 3.684 1 87.25 704 ILE A C 1
ATOM 5762 O O . ILE A 1 704 ? 29.688 7.805 3.137 1 87.25 704 ILE A O 1
ATOM 5766 N N . PHE A 1 705 ? 31.078 8.141 4.863 1 92 705 PHE A N 1
ATOM 5767 C CA . PHE A 1 705 ? 30.125 8.984 5.574 1 92 705 PHE A CA 1
ATOM 5768 C C . PHE A 1 705 ? 30.703 10.367 5.844 1 92 705 PHE A C 1
ATOM 5770 O O . PHE A 1 705 ? 31.875 10.484 6.238 1 92 705 PHE A O 1
ATOM 5777 N N . SER A 1 706 ? 29.953 11.406 5.578 1 92.25 706 SER A N 1
ATOM 5778 C CA . SER A 1 706 ? 30.375 12.75 5.938 1 92.25 706 SER A CA 1
ATOM 5779 C C . SER A 1 706 ? 30.312 12.969 7.445 1 92.25 706 SER A C 1
ATOM 5781 O O . SER A 1 706 ? 29.641 12.219 8.156 1 92.25 706 SER A O 1
ATOM 5783 N N . PRO A 1 707 ? 31.031 13.992 7.902 1 93.19 707 PRO A N 1
ATOM 5784 C CA . PRO A 1 707 ? 30.938 14.305 9.328 1 93.19 707 PRO A CA 1
ATOM 5785 C C . PRO A 1 707 ? 29.5 14.594 9.766 1 93.19 707 PRO A C 1
ATOM 5787 O O . PRO A 1 707 ? 29.125 14.273 10.898 1 93.19 707 PRO A O 1
ATOM 5790 N N . VAL A 1 708 ? 28.703 15.148 8.891 1 94.19 708 VAL A N 1
ATOM 5791 C CA . VAL A 1 708 ? 27.312 15.438 9.18 1 94.19 708 VAL A CA 1
ATOM 5792 C C . VAL A 1 708 ? 26.531 14.133 9.359 1 94.19 708 VAL A C 1
ATOM 5794 O O . VAL A 1 708 ? 25.75 14 10.305 1 94.19 708 VAL A O 1
ATOM 5797 N N . GLN A 1 709 ? 26.812 13.219 8.531 1 95.12 709 GLN A N 1
ATOM 5798 C CA . GLN A 1 709 ? 26.125 11.938 8.586 1 95.12 709 GLN A CA 1
ATOM 5799 C C . GLN A 1 709 ? 26.5 11.164 9.844 1 95.12 709 GLN A C 1
ATOM 5801 O O . GLN A 1 709 ? 25.641 10.539 10.477 1 95.12 709 GLN A O 1
ATOM 5806 N N . ILE A 1 710 ? 27.766 11.25 10.18 1 95.5 710 ILE A N 1
ATOM 5807 C CA . ILE A 1 710 ? 28.234 10.578 11.391 1 95.5 710 ILE A CA 1
ATOM 5808 C C . ILE A 1 710 ? 27.578 11.203 12.617 1 95.5 710 ILE A C 1
ATOM 5810 O O . ILE A 1 710 ? 27.141 10.492 13.523 1 95.5 710 ILE A O 1
ATOM 5814 N N . ASP A 1 711 ? 27.5 12.492 12.617 1 96.56 711 ASP A N 1
ATOM 5815 C CA . ASP A 1 711 ? 26.891 13.195 13.75 1 96.56 711 ASP A CA 1
ATOM 5816 C C . ASP A 1 711 ? 25.391 12.906 13.836 1 96.56 711 ASP A C 1
ATOM 5818 O O . ASP A 1 711 ? 24.844 12.805 14.93 1 96.56 711 ASP A O 1
ATOM 5822 N N . ARG A 1 712 ? 24.656 12.82 12.703 1 96.62 712 ARG A N 1
ATOM 5823 C CA . ARG A 1 712 ? 23.234 12.453 12.688 1 96.62 712 ARG A CA 1
ATOM 5824 C C . ARG A 1 712 ? 23.047 11.016 13.156 1 96.62 712 ARG A C 1
ATOM 5826 O O . ARG A 1 712 ? 22.062 10.703 13.844 1 96.62 712 ARG A O 1
ATOM 5833 N N . LEU A 1 713 ? 24.016 10.148 12.734 1 97.12 713 LEU A N 1
ATOM 5834 C CA . LEU A 1 713 ? 23.984 8.781 13.242 1 97.12 713 LEU A CA 1
ATOM 5835 C C . LEU A 1 713 ? 24.078 8.766 14.766 1 97.12 713 LEU A C 1
ATOM 5837 O O . LEU A 1 713 ? 23.391 8 15.43 1 97.12 713 LEU A O 1
ATOM 5841 N N . TRP A 1 714 ? 24.906 9.586 15.305 1 97.31 714 TRP A N 1
ATOM 5842 C CA . TRP A 1 714 ? 25.125 9.68 16.75 1 97.31 714 TRP A CA 1
ATOM 5843 C C . TRP A 1 714 ? 23.844 10.109 17.453 1 97.31 714 TRP A C 1
ATOM 5845 O O . TRP A 1 714 ? 23.438 9.516 18.453 1 97.31 714 TRP A O 1
ATOM 5855 N N . ILE A 1 715 ? 23.219 11.141 16.953 1 96.62 715 ILE A N 1
ATOM 5856 C CA . ILE A 1 715 ? 22.047 11.672 17.656 1 96.62 715 ILE A CA 1
ATOM 5857 C C . ILE A 1 715 ? 20.891 10.688 17.531 1 96.62 715 ILE A C 1
ATOM 5859 O O . ILE A 1 715 ? 20.031 10.617 18.422 1 96.62 715 ILE A O 1
ATOM 5863 N N . TYR A 1 716 ? 20.844 9.977 16.453 1 96.81 716 TYR A N 1
ATOM 5864 C CA . TYR A 1 716 ? 19.859 8.906 16.391 1 96.81 716 TYR A CA 1
ATOM 5865 C C . TYR A 1 716 ? 20.141 7.844 17.438 1 96.81 716 TYR A C 1
ATOM 5867 O O . TYR A 1 716 ? 19.219 7.391 18.141 1 96.81 716 TYR A O 1
ATOM 5875 N N . CYS A 1 717 ? 21.344 7.523 17.484 1 96.75 717 CYS A N 1
ATOM 5876 C CA . CYS A 1 717 ? 21.797 6.562 18.5 1 96.75 717 CYS A CA 1
ATOM 5877 C C . CYS A 1 717 ? 21.375 7 19.891 1 96.75 717 CYS A C 1
ATOM 5879 O O . CYS A 1 717 ? 20.875 6.195 20.672 1 96.75 717 CYS A O 1
ATOM 5881 N N . MET A 1 718 ? 21.469 8.234 20.125 1 94.88 718 MET A N 1
ATOM 5882 C CA . MET A 1 718 ? 21.25 8.773 21.469 1 94.88 718 MET A CA 1
ATOM 5883 C C . MET A 1 718 ? 19.75 8.922 21.75 1 94.88 718 MET A C 1
ATOM 5885 O O . MET A 1 718 ? 19.344 9.039 22.906 1 94.88 718 MET A O 1
ATOM 5889 N N . GLY A 1 719 ? 18.875 9.023 20.641 1 92.81 719 GLY A N 1
ATOM 5890 C CA . GLY A 1 719 ? 17.453 8.938 20.922 1 92.81 719 GLY A CA 1
ATOM 5891 C C . GLY A 1 719 ? 16.656 10.094 20.344 1 92.81 719 GLY A C 1
ATOM 5892 O O . GLY A 1 719 ? 15.57 9.898 19.797 1 92.81 719 GLY A O 1
ATOM 5893 N N . PRO A 1 720 ? 17.125 11.25 20.312 1 92.25 720 PRO A N 1
ATOM 5894 C CA . PRO A 1 720 ? 16.328 12.422 19.953 1 92.25 720 PRO A CA 1
ATOM 5895 C C . PRO A 1 720 ? 15.891 12.414 18.484 1 92.25 720 PRO A C 1
ATOM 5897 O O . PRO A 1 720 ? 14.852 12.977 18.141 1 92.25 720 PRO A O 1
ATOM 5900 N N . MET A 1 721 ? 16.641 11.82 17.641 1 94.31 721 MET A N 1
ATOM 5901 C CA . MET A 1 721 ? 16.312 11.781 16.234 1 94.31 721 MET A CA 1
ATOM 5902 C C . MET A 1 721 ? 15.555 10.5 15.883 1 94.31 721 MET A C 1
ATOM 5904 O O . MET A 1 721 ? 15.812 9.445 16.469 1 94.31 721 MET A O 1
ATOM 5908 N N . THR A 1 722 ? 14.641 10.633 14.984 1 94.25 722 THR A N 1
ATOM 5909 C CA . THR A 1 722 ? 13.859 9.469 14.57 1 94.25 722 THR A CA 1
ATOM 5910 C C . THR A 1 722 ? 14.586 8.695 13.477 1 94.25 722 THR A C 1
ATOM 5912 O O . THR A 1 722 ? 15.492 9.227 12.836 1 94.25 722 THR A O 1
ATOM 5915 N N . PHE A 1 723 ? 14.195 7.449 13.242 1 96.12 723 PHE A N 1
ATOM 5916 C CA . PHE A 1 723 ? 14.742 6.629 12.164 1 96.12 723 PHE A CA 1
ATOM 5917 C C . PHE A 1 723 ? 14.539 7.305 10.812 1 96.12 723 PHE A C 1
ATOM 5919 O O . PHE A 1 723 ? 15.445 7.32 9.977 1 96.12 723 PHE A O 1
ATOM 5926 N N . GLU A 1 724 ? 13.352 7.875 10.648 1 94.75 724 GLU A N 1
ATOM 5927 C CA . GLU A 1 724 ? 12.977 8.484 9.375 1 94.75 724 GLU A CA 1
ATOM 5928 C C . GLU A 1 724 ? 13.898 9.648 9.031 1 94.75 724 GLU A C 1
ATOM 5930 O O . GLU A 1 724 ? 14.234 9.859 7.859 1 94.75 724 GLU A O 1
ATOM 5935 N N . ALA A 1 725 ? 14.32 10.352 10.008 1 94.44 725 ALA A N 1
ATOM 5936 C CA . ALA A 1 725 ? 15.227 11.477 9.797 1 94.44 725 ALA A CA 1
ATOM 5937 C C . ALA A 1 725 ? 16.641 10.992 9.469 1 94.44 725 ALA A C 1
ATOM 5939 O O . ALA A 1 725 ? 17.438 11.719 8.867 1 94.44 725 ALA A O 1
ATOM 5940 N N . ALA A 1 726 ? 16.969 9.781 9.844 1 96.38 726 ALA A N 1
ATOM 5941 C CA . ALA A 1 726 ? 18.281 9.203 9.594 1 96.38 726 ALA A CA 1
ATOM 5942 C C . ALA A 1 726 ? 18.188 8.039 8.602 1 96.38 726 ALA A C 1
ATOM 5944 O O . ALA A 1 726 ? 19.094 7.199 8.539 1 96.38 726 ALA A O 1
ATOM 5945 N N . ALA A 1 727 ? 17.109 7.945 7.863 1 95.31 727 ALA A N 1
ATOM 5946 C CA . ALA A 1 727 ? 16.844 6.801 6.996 1 95.31 727 ALA A CA 1
ATOM 5947 C C . ALA A 1 727 ? 17.938 6.633 5.949 1 95.31 727 ALA A C 1
ATOM 5949 O O . ALA A 1 727 ? 18.328 5.508 5.613 1 95.31 727 ALA A O 1
ATOM 5950 N N . ASP A 1 728 ? 18.453 7.699 5.418 1 94.88 728 ASP A N 1
ATOM 5951 C CA . ASP A 1 728 ? 19.5 7.652 4.406 1 94.88 728 ASP A CA 1
ATOM 5952 C C . ASP A 1 728 ? 20.766 6.988 4.957 1 94.88 728 ASP A C 1
ATOM 5954 O O . ASP A 1 728 ? 21.391 6.176 4.277 1 94.88 728 ASP A O 1
ATOM 5958 N N . ILE A 1 729 ? 21.125 7.297 6.168 1 95.88 729 ILE A N 1
ATOM 5959 C CA . ILE A 1 729 ? 22.328 6.766 6.801 1 95.88 729 ILE A CA 1
ATOM 5960 C C . ILE A 1 729 ? 22.125 5.285 7.113 1 95.88 729 ILE A C 1
ATOM 5962 O O . ILE A 1 729 ? 23.016 4.469 6.859 1 95.88 729 ILE A O 1
ATOM 5966 N N . MET A 1 730 ? 20.969 5 7.641 1 96.56 730 MET A N 1
ATOM 5967 C CA . MET A 1 730 ? 20.688 3.611 7.984 1 96.56 730 MET A CA 1
ATOM 5968 C C . MET A 1 730 ? 20.641 2.738 6.734 1 96.56 730 MET A C 1
ATOM 5970 O O . MET A 1 730 ? 21.031 1.57 6.777 1 96.56 730 MET A O 1
ATOM 5974 N N . HIS A 1 731 ? 20.078 3.287 5.676 1 95.12 731 HIS A N 1
ATOM 5975 C CA . HIS A 1 731 ? 20.094 2.596 4.391 1 95.12 731 HIS A CA 1
ATOM 5976 C C . HIS A 1 731 ? 21.516 2.295 3.934 1 95.12 731 HIS A C 1
ATOM 5978 O O . HIS A 1 731 ? 21.812 1.173 3.518 1 95.12 731 HIS A O 1
ATOM 5984 N N . LYS A 1 732 ? 22.375 3.238 4.004 1 93.12 732 LYS A N 1
ATOM 5985 C CA . LYS A 1 732 ? 23.781 3.082 3.635 1 93.12 732 LYS A CA 1
ATOM 5986 C C . LYS A 1 732 ? 24.484 2.068 4.535 1 93.12 732 LYS A C 1
ATOM 5988 O O . LYS A 1 732 ? 25.297 1.27 4.066 1 93.12 732 LYS A O 1
ATOM 5993 N N . LEU A 1 733 ? 24.172 2.141 5.789 1 94.81 733 LEU A N 1
ATOM 5994 C CA . LEU A 1 733 ? 24.75 1.2 6.746 1 94.81 733 LEU A CA 1
ATOM 5995 C C . LEU A 1 733 ? 24.312 -0.228 6.43 1 94.81 733 LEU A C 1
ATOM 5997 O O . LEU A 1 733 ? 25.109 -1.161 6.535 1 94.81 733 LEU A O 1
ATOM 6001 N N . ALA A 1 734 ? 23.031 -0.327 6.172 1 95.5 734 ALA A N 1
ATOM 6002 C CA . ALA A 1 734 ? 22.5 -1.652 5.844 1 95.5 734 ALA A CA 1
ATOM 6003 C C . ALA A 1 734 ? 23.219 -2.234 4.629 1 95.5 734 ALA A C 1
ATOM 6005 O O . ALA A 1 734 ? 23.609 -3.404 4.629 1 95.5 734 ALA A O 1
ATOM 6006 N N . LYS A 1 735 ? 23.391 -1.459 3.613 1 92.75 735 LYS A N 1
ATOM 6007 C CA . LYS A 1 735 ? 24.125 -1.909 2.432 1 92.75 735 LYS A CA 1
ATOM 6008 C C . LYS A 1 735 ? 25.547 -2.314 2.789 1 92.75 735 LYS A C 1
ATOM 6010 O O . LYS A 1 735 ? 26.016 -3.377 2.381 1 92.75 735 LYS A O 1
ATOM 6015 N N . LEU A 1 736 ? 26.219 -1.487 3.547 1 92.25 736 LEU A N 1
ATOM 6016 C CA . LEU A 1 736 ? 27.594 -1.761 3.975 1 92.25 736 LEU A CA 1
ATOM 6017 C C . LEU A 1 736 ? 27.672 -3.086 4.727 1 92.25 736 LEU A C 1
ATOM 6019 O O . LEU A 1 736 ? 28.562 -3.896 4.473 1 92.25 736 LEU A O 1
ATOM 6023 N N . HIS A 1 737 ? 26.75 -3.262 5.609 1 94.12 737 HIS A N 1
ATOM 6024 C CA . HIS A 1 737 ? 26.719 -4.469 6.43 1 94.12 737 HIS A CA 1
ATOM 6025 C C . HIS A 1 737 ? 26.703 -5.723 5.562 1 94.12 737 HIS A C 1
ATOM 6027 O O . HIS A 1 737 ? 27.484 -6.656 5.801 1 94.12 737 HIS A O 1
ATOM 6033 N N . TRP A 1 738 ? 25.906 -5.719 4.551 1 93.56 738 TRP A N 1
ATOM 6034 C CA . TRP A 1 738 ? 25.688 -6.934 3.768 1 93.56 738 TRP A CA 1
ATOM 6035 C C . TRP A 1 738 ? 26.734 -7.062 2.668 1 93.56 738 TRP A C 1
ATOM 6037 O O . TRP A 1 738 ? 26.906 -8.133 2.072 1 93.56 738 TRP A O 1
ATOM 6047 N N . LEU A 1 739 ? 27.484 -5.984 2.375 1 91.38 739 LEU A N 1
ATOM 6048 C CA . LEU A 1 739 ? 28.594 -6.047 1.438 1 91.38 739 LEU A CA 1
ATOM 6049 C C . LEU A 1 739 ? 29.828 -6.66 2.096 1 91.38 739 LEU A C 1
ATOM 6051 O O . LEU A 1 739 ? 30.656 -7.266 1.418 1 91.38 739 LEU A O 1
ATOM 6055 N N . LEU A 1 740 ? 29.922 -6.52 3.363 1 91.69 740 LEU A N 1
ATOM 6056 C CA . LEU A 1 740 ? 31.062 -7.004 4.113 1 91.69 740 LEU A CA 1
ATOM 6057 C C . LEU A 1 740 ? 30.938 -8.492 4.414 1 91.69 740 LEU A C 1
ATOM 6059 O O . LEU A 1 740 ? 29.828 -9.023 4.465 1 91.69 740 LEU A O 1
ATOM 6063 N N . SER A 1 741 ? 32.094 -9.109 4.629 1 90.5 741 SER A N 1
ATOM 6064 C CA . SER A 1 741 ? 32.094 -10.492 5.094 1 90.5 741 SER A CA 1
ATOM 6065 C C . SER A 1 741 ? 31.594 -10.586 6.535 1 90.5 741 SER A C 1
ATOM 6067 O O . SER A 1 741 ? 31.688 -9.625 7.297 1 90.5 741 SER A O 1
ATOM 6069 N N . LYS A 1 742 ? 31.094 -11.695 6.863 1 88.75 742 LYS A N 1
ATOM 6070 C CA . LYS A 1 742 ? 30.484 -11.906 8.172 1 88.75 742 LYS A CA 1
ATOM 6071 C C . LYS A 1 742 ? 31.453 -11.555 9.297 1 88.75 742 LYS A C 1
ATOM 6073 O O . LYS A 1 742 ? 31.062 -10.977 10.305 1 88.75 742 LYS A O 1
ATOM 6078 N N . ASP A 1 743 ? 32.719 -11.812 9.078 1 88.81 743 ASP A N 1
ATOM 6079 C CA . ASP A 1 743 ? 33.75 -11.625 10.117 1 88.81 743 ASP A CA 1
ATOM 6080 C C . ASP A 1 743 ? 34.094 -10.148 10.258 1 88.81 743 ASP A C 1
ATOM 6082 O O . ASP A 1 743 ? 34.656 -9.742 11.281 1 88.81 743 ASP A O 1
ATOM 6086 N N . LYS A 1 744 ? 33.75 -9.344 9.289 1 90.94 744 LYS A N 1
ATOM 6087 C CA . LYS A 1 744 ? 34.125 -7.93 9.305 1 90.94 744 LYS A CA 1
ATOM 6088 C C . LYS A 1 744 ? 32.906 -7.051 9.625 1 90.94 744 LYS A C 1
ATOM 6090 O O . LYS A 1 744 ? 33.031 -5.832 9.75 1 90.94 744 LYS A O 1
ATOM 6095 N N . ARG A 1 745 ? 31.766 -7.668 9.781 1 92.5 745 ARG A N 1
ATOM 6096 C CA . ARG A 1 745 ? 30.547 -6.938 10.109 1 92.5 745 ARG A CA 1
ATOM 6097 C C . ARG A 1 745 ? 30.5 -6.602 11.594 1 92.5 745 ARG A C 1
ATOM 6099 O O . ARG A 1 745 ? 31.078 -7.309 12.414 1 92.5 745 ARG A O 1
ATOM 6106 N N . VAL A 1 746 ? 29.891 -5.531 11.82 1 94.31 746 VAL A N 1
ATOM 6107 C CA . VAL A 1 746 ? 29.547 -5.277 13.211 1 94.31 746 VAL A CA 1
ATOM 6108 C C . VAL A 1 746 ? 28.641 -6.395 13.734 1 94.31 746 VAL A C 1
ATOM 6110 O O . VAL A 1 746 ? 27.75 -6.855 13.023 1 94.31 746 VAL A O 1
ATOM 6113 N N . GLU A 1 747 ? 28.922 -6.844 14.898 1 94.94 747 GLU A N 1
ATOM 6114 C CA . GLU A 1 747 ? 28.141 -7.938 15.469 1 94.94 747 GLU A CA 1
ATOM 6115 C C . GLU A 1 747 ? 26.719 -7.484 15.805 1 94.94 747 GLU A C 1
ATOM 6117 O O . GLU A 1 747 ? 26.516 -6.629 16.672 1 94.94 747 GLU A O 1
ATOM 6122 N N . LEU A 1 748 ? 25.797 -7.973 15.125 1 96.62 748 LEU A N 1
ATOM 6123 C CA . LEU A 1 748 ? 24.391 -7.715 15.359 1 96.62 748 LEU A CA 1
ATOM 6124 C C . LEU A 1 748 ? 23.625 -9.016 15.586 1 96.62 748 LEU A C 1
ATOM 6126 O O . LEU A 1 748 ? 23.984 -10.055 15.016 1 96.62 748 LEU A O 1
ATOM 6130 N N . SER A 1 749 ? 22.672 -8.977 16.469 1 96.31 749 SER A N 1
ATOM 6131 C CA . SER A 1 749 ? 21.766 -10.117 16.562 1 96.31 749 SER A CA 1
ATOM 6132 C C . SER A 1 749 ? 20.969 -10.305 15.266 1 96.31 749 SER A C 1
ATOM 6134 O O . SER A 1 749 ? 20.922 -9.398 14.43 1 96.31 749 SER A O 1
ATOM 6136 N N . ARG A 1 750 ? 20.359 -11.422 15.133 1 94.56 750 ARG A N 1
ATOM 6137 C CA . ARG A 1 750 ? 19.594 -11.727 13.93 1 94.56 750 ARG A CA 1
ATOM 6138 C C . ARG A 1 750 ? 18.422 -10.781 13.773 1 94.56 750 ARG A C 1
ATOM 6140 O O . ARG A 1 750 ? 18.047 -10.406 12.656 1 94.56 750 ARG A O 1
ATOM 6147 N N . ILE A 1 751 ? 17.859 -10.453 14.875 1 95.88 751 ILE A N 1
ATOM 6148 C CA . ILE A 1 751 ? 16.719 -9.547 14.852 1 95.88 751 ILE A CA 1
ATOM 6149 C C . ILE A 1 751 ? 17.172 -8.18 14.328 1 95.88 751 ILE A C 1
ATOM 6151 O O . ILE A 1 751 ? 16.453 -7.539 13.555 1 95.88 751 ILE A O 1
ATOM 6155 N N . LYS A 1 752 ? 18.328 -7.676 14.742 1 97.44 752 LYS A N 1
ATOM 6156 C CA . LYS A 1 752 ? 18.859 -6.387 14.297 1 97.44 752 LYS A CA 1
ATOM 6157 C C . LYS A 1 752 ? 19.188 -6.414 12.805 1 97.44 752 LYS A C 1
ATOM 6159 O O . LYS A 1 752 ? 18.922 -5.441 12.086 1 97.44 752 LYS A O 1
ATOM 6164 N N . GLU A 1 753 ? 19.641 -7.539 12.383 1 97.5 753 GLU A N 1
ATOM 6165 C CA . GLU A 1 753 ? 19.891 -7.695 10.953 1 97.5 753 GLU A CA 1
ATOM 6166 C C . GLU A 1 753 ? 18.578 -7.68 10.156 1 97.5 753 GLU A C 1
ATOM 6168 O O . GLU A 1 753 ? 18.531 -7.133 9.055 1 97.5 753 GLU A O 1
ATOM 6173 N N . ALA A 1 754 ? 17.594 -8.281 10.75 1 97.19 754 ALA A N 1
ATOM 6174 C CA . ALA A 1 754 ? 16.266 -8.281 10.117 1 97.19 754 ALA A CA 1
ATOM 6175 C C . ALA A 1 754 ? 15.742 -6.855 9.969 1 97.19 754 ALA A C 1
ATOM 6177 O O . ALA A 1 754 ? 15.125 -6.523 8.953 1 97.19 754 ALA A O 1
ATOM 6178 N N . ILE A 1 755 ? 16 -6.055 10.938 1 97.31 755 ILE A N 1
ATOM 6179 C CA . ILE A 1 755 ? 15.555 -4.668 10.906 1 97.31 755 ILE A CA 1
ATOM 6180 C C . ILE A 1 755 ? 16.312 -3.904 9.82 1 97.31 755 ILE A C 1
ATOM 6182 O O . ILE A 1 755 ? 15.742 -3.08 9.109 1 97.31 755 ILE A O 1
ATOM 6186 N N . LEU A 1 756 ? 17.562 -4.184 9.656 1 97.12 756 LEU A N 1
ATOM 6187 C CA . LEU A 1 756 ? 18.359 -3.557 8.609 1 97.12 756 LEU A CA 1
ATOM 6188 C C . LEU A 1 756 ? 17.797 -3.879 7.227 1 97.12 756 LEU A C 1
ATOM 6190 O O . LEU A 1 756 ? 17.734 -3.008 6.355 1 97.12 756 LEU A O 1
ATOM 6194 N N . ILE A 1 757 ? 17.344 -5.098 7.059 1 97.38 757 ILE A N 1
ATOM 6195 C CA . ILE A 1 757 ? 16.781 -5.488 5.773 1 97.38 757 ILE A CA 1
ATOM 6196 C C . ILE A 1 757 ? 15.391 -4.883 5.613 1 97.38 757 ILE A C 1
ATOM 6198 O O . ILE A 1 757 ? 15.125 -4.164 4.648 1 97.38 757 ILE A O 1
ATOM 6202 N N . GLY A 1 758 ? 14.516 -5.141 6.598 1 97.06 758 GLY A N 1
ATOM 6203 C CA . GLY A 1 758 ? 13.109 -4.773 6.488 1 97.06 758 GLY A CA 1
ATOM 6204 C C . GLY A 1 758 ? 12.883 -3.275 6.449 1 97.06 758 GLY A C 1
ATOM 6205 O O . GLY A 1 758 ? 12.133 -2.775 5.605 1 97.06 758 GLY A O 1
ATOM 6206 N N . LYS A 1 759 ? 13.531 -2.52 7.328 1 96.81 759 LYS A N 1
ATOM 6207 C CA . LYS A 1 759 ? 13.266 -1.092 7.465 1 96.81 759 LYS A CA 1
ATOM 6208 C C . LYS A 1 759 ? 14.188 -0.268 6.578 1 96.81 759 LYS A C 1
ATOM 6210 O O . LYS A 1 759 ? 13.734 0.609 5.84 1 96.81 759 LYS A O 1
ATOM 6215 N N . ALA A 1 760 ? 15.445 -0.601 6.609 1 96.44 760 ALA A N 1
ATOM 6216 C CA . ALA A 1 760 ? 16.438 0.274 5.992 1 96.44 760 ALA A CA 1
ATOM 6217 C C . ALA A 1 760 ? 16.594 -0.038 4.508 1 96.44 760 ALA A C 1
ATOM 6219 O O . ALA A 1 760 ? 17.016 0.824 3.727 1 96.44 760 ALA A O 1
ATOM 6220 N N . LEU A 1 761 ? 16.281 -1.282 4.078 1 96.19 761 LEU A N 1
ATOM 6221 C CA . LEU A 1 761 ? 16.469 -1.637 2.676 1 96.19 761 LEU A CA 1
ATOM 6222 C C . LEU A 1 761 ? 15.125 -1.8 1.97 1 96.19 761 LEU A C 1
ATOM 6224 O O . LEU A 1 761 ? 14.875 -1.161 0.945 1 96.19 761 LEU A O 1
ATOM 6228 N N . GLN A 1 762 ? 14.234 -2.523 2.531 1 95.5 762 GLN A N 1
ATOM 6229 C CA . GLN A 1 762 ? 12.953 -2.793 1.893 1 95.5 762 GLN A CA 1
ATOM 6230 C C . GLN A 1 762 ? 11.977 -1.632 2.098 1 95.5 762 GLN A C 1
ATOM 6232 O O . GLN A 1 762 ? 10.961 -1.539 1.411 1 95.5 762 GLN A O 1
ATOM 6237 N N . GLY A 1 763 ? 12.266 -0.774 3.107 1 94.25 763 GLY A N 1
ATOM 6238 C CA . GLY A 1 763 ? 11.422 0.387 3.346 1 94.25 763 GLY A CA 1
ATOM 6239 C C . GLY A 1 763 ? 10.07 0.034 3.947 1 94.25 763 GLY A C 1
ATOM 6240 O O . GLY A 1 763 ? 9.094 0.758 3.756 1 94.25 763 GLY A O 1
ATOM 6241 N N . LYS A 1 764 ? 9.969 -1.04 4.703 1 93.12 764 LYS A N 1
ATOM 6242 C CA . LYS A 1 764 ? 8.727 -1.438 5.355 1 93.12 764 LYS A CA 1
ATOM 6243 C C . LYS A 1 764 ? 8.375 -0.485 6.492 1 93.12 764 LYS A C 1
ATOM 6245 O O . LYS A 1 764 ? 9.258 0.114 7.105 1 93.12 764 LYS A O 1
ATOM 6250 N N . THR A 1 765 ? 7.094 -0.314 6.801 1 91.06 765 THR A N 1
ATOM 6251 C CA . THR A 1 765 ? 6.645 0.496 7.926 1 91.06 765 THR A CA 1
ATOM 6252 C C . THR A 1 765 ? 6.879 -0.235 9.25 1 91.06 765 THR A C 1
ATOM 6254 O O . THR A 1 765 ? 7.113 -1.445 9.258 1 91.06 765 THR A O 1
ATOM 6257 N N . TRP A 1 766 ? 6.875 0.491 10.344 1 92.81 766 TRP A N 1
ATOM 6258 C CA . TRP A 1 766 ? 7.043 -0.119 11.656 1 92.81 766 TRP A CA 1
ATOM 6259 C C . TRP A 1 766 ? 5.934 -1.127 11.938 1 92.81 766 TRP A C 1
ATOM 6261 O O . TRP A 1 766 ? 6.168 -2.158 12.57 1 92.81 766 TRP A O 1
ATOM 6271 N N . GLU A 1 767 ? 4.742 -0.871 11.383 1 85.44 767 GLU A N 1
ATOM 6272 C CA . GLU A 1 767 ? 3.615 -1.777 11.57 1 85.44 767 GLU A CA 1
ATOM 6273 C C . GLU A 1 767 ? 3.824 -3.084 10.812 1 85.44 767 GLU A C 1
ATOM 6275 O O . GLU A 1 767 ? 3.504 -4.16 11.32 1 85.44 767 GLU A O 1
ATOM 6280 N N . GLU A 1 768 ? 4.336 -2.996 9.656 1 87.12 768 GLU A N 1
ATOM 6281 C CA . GLU A 1 768 ? 4.66 -4.191 8.883 1 87.12 768 GLU A CA 1
ATOM 6282 C C . GLU A 1 768 ? 5.711 -5.039 9.586 1 87.12 768 GLU A C 1
ATOM 6284 O O . GLU A 1 768 ? 5.598 -6.266 9.633 1 87.12 768 GLU A O 1
ATOM 6289 N N . LEU A 1 769 ? 6.734 -4.383 10.109 1 93.69 769 LEU A N 1
ATOM 6290 C CA . LEU A 1 769 ? 7.801 -5.09 10.812 1 93.69 769 LEU A CA 1
ATOM 6291 C C . LEU A 1 769 ? 7.273 -5.754 12.078 1 93.69 769 LEU A C 1
ATOM 6293 O O . LEU A 1 769 ? 7.68 -6.871 12.414 1 93.69 769 LEU A O 1
ATOM 6297 N N . LYS A 1 770 ? 6.426 -4.945 12.758 1 90.44 770 LYS A N 1
ATOM 6298 C CA . LYS A 1 770 ? 5.801 -5.488 13.953 1 90.44 770 LYS A CA 1
ATOM 6299 C C . LYS A 1 770 ? 5.086 -6.805 13.656 1 90.44 770 LYS A C 1
ATOM 6301 O O . LYS A 1 770 ? 5.242 -7.781 14.391 1 90.44 770 LYS A O 1
ATOM 6306 N N . SER A 1 771 ? 4.406 -6.812 12.562 1 81.69 771 SER A N 1
ATOM 6307 C CA . SER A 1 771 ? 3.646 -7.992 12.156 1 81.69 771 SER A CA 1
ATOM 6308 C C . SER A 1 771 ? 4.57 -9.117 11.703 1 81.69 771 SER A C 1
ATOM 6310 O O . SER A 1 771 ? 4.383 -10.273 12.078 1 81.69 771 SER A O 1
ATOM 6312 N N . GLU A 1 772 ? 5.574 -8.867 10.93 1 87.25 772 GLU A N 1
ATOM 6313 C CA . GLU A 1 772 ? 6.449 -9.875 10.336 1 87.25 772 GLU A CA 1
ATOM 6314 C C . GLU A 1 772 ? 7.41 -10.453 11.375 1 87.25 772 GLU A C 1
ATOM 6316 O O . GLU A 1 772 ? 7.699 -11.648 11.359 1 87.25 772 GLU A O 1
ATOM 6321 N N . LEU A 1 773 ? 7.926 -9.641 12.273 1 92.38 773 LEU A N 1
ATOM 6322 C CA . LEU A 1 773 ? 8.922 -10.086 13.242 1 92.38 773 LEU A CA 1
ATOM 6323 C C . LEU A 1 773 ? 8.266 -10.438 14.57 1 92.38 773 LEU A C 1
ATOM 6325 O O . LEU A 1 773 ? 8.914 -10.977 15.469 1 92.38 773 LEU A O 1
ATOM 6329 N N . ARG A 1 774 ? 6.992 -10.133 14.742 1 86.06 774 ARG A N 1
ATOM 6330 C CA . ARG A 1 774 ? 6.219 -10.438 15.945 1 86.06 774 ARG A CA 1
ATOM 6331 C C . ARG A 1 774 ? 6.875 -9.828 17.188 1 86.06 774 ARG A C 1
ATOM 6333 O O . ARG A 1 774 ? 7.125 -10.531 18.172 1 86.06 774 ARG A O 1
ATOM 6340 N N . LEU A 1 775 ? 7.25 -8.531 17.062 1 91.06 775 LEU A N 1
ATOM 6341 C CA . LEU A 1 775 ? 7.84 -7.746 18.141 1 91.06 775 LEU A CA 1
ATOM 6342 C C . LEU A 1 775 ? 7.023 -6.484 18.391 1 91.06 775 LEU A C 1
ATOM 6344 O O . LEU A 1 775 ? 6.309 -6.012 17.516 1 91.06 775 LEU A O 1
ATOM 6348 N N . HIS A 1 776 ? 7.176 -5.941 19.578 1 92.38 776 HIS A N 1
ATOM 6349 C CA . HIS A 1 776 ? 6.512 -4.684 19.906 1 92.38 776 HIS A CA 1
ATOM 6350 C C . HIS A 1 776 ? 7.25 -3.498 19.297 1 92.38 776 HIS A C 1
ATOM 6352 O O . HIS A 1 776 ? 8.461 -3.562 19.078 1 92.38 776 HIS A O 1
ATOM 6358 N N . LEU A 1 777 ? 6.512 -2.445 19.109 1 91.5 777 LEU A N 1
ATOM 6359 C CA . LEU A 1 777 ? 7.07 -1.259 18.469 1 91.5 777 LEU A CA 1
ATOM 6360 C C . LEU A 1 777 ? 8.234 -0.699 19.281 1 91.5 777 LEU A C 1
ATOM 6362 O O . LEU A 1 777 ? 9.25 -0.296 18.719 1 91.5 777 LEU A O 1
ATOM 6366 N N . LYS A 1 778 ? 8.109 -0.653 20.594 1 92.69 778 LYS A N 1
ATOM 6367 C CA . LYS A 1 778 ? 9.156 -0.108 21.469 1 92.69 778 LYS A CA 1
ATOM 6368 C C . LYS A 1 778 ? 10.453 -0.895 21.328 1 92.69 778 LYS A C 1
ATOM 6370 O O . LYS A 1 778 ? 11.539 -0.311 21.297 1 92.69 778 LYS A O 1
ATOM 6375 N N . GLU A 1 779 ? 10.305 -2.213 21.188 1 94.81 779 GLU A N 1
ATOM 6376 C CA . GLU A 1 779 ? 11.477 -3.068 21.016 1 94.81 779 GLU A CA 1
ATOM 6377 C C . GLU A 1 779 ? 12.148 -2.838 19.672 1 94.81 779 GLU A C 1
ATOM 6379 O O . GLU A 1 779 ? 13.375 -2.785 19.578 1 94.81 779 GLU A O 1
ATOM 6384 N N . LEU A 1 780 ? 11.32 -2.734 18.688 1 96.38 780 LEU A N 1
ATOM 6385 C CA . LEU A 1 780 ? 11.844 -2.492 17.344 1 96.38 780 LEU A CA 1
ATOM 6386 C C . LEU A 1 780 ? 12.656 -1.206 17.312 1 96.38 780 LEU A C 1
ATOM 6388 O O . LEU A 1 780 ? 13.758 -1.182 16.75 1 96.38 780 LEU A O 1
ATOM 6392 N N . HIS A 1 781 ? 12.156 -0.134 17.938 1 96 781 HIS A N 1
ATOM 6393 C CA . HIS A 1 781 ? 12.859 1.142 17.984 1 96 781 HIS A CA 1
ATOM 6394 C C . HIS A 1 781 ? 14.156 1.028 18.781 1 96 781 HIS A C 1
ATOM 6396 O O . HIS A 1 781 ? 15.18 1.61 18.391 1 96 781 HIS A O 1
ATOM 6402 N N . LYS A 1 782 ? 14.07 0.324 19.844 1 96.25 782 LYS A N 1
ATOM 6403 C CA . LYS A 1 782 ? 15.258 0.124 20.672 1 96.25 782 LYS A CA 1
ATOM 6404 C C . LYS A 1 782 ? 16.359 -0.598 19.891 1 96.25 782 LYS A C 1
ATOM 6406 O O . LYS A 1 782 ? 17.516 -0.196 19.938 1 96.25 782 LYS A O 1
ATOM 6411 N N . PHE A 1 783 ? 16 -1.683 19.172 1 97.19 783 PHE A N 1
ATOM 6412 C CA . PHE A 1 783 ? 16.969 -2.443 18.391 1 97.19 783 PHE A CA 1
ATOM 6413 C C . PHE A 1 783 ? 17.562 -1.579 17.281 1 97.19 783 PHE A C 1
ATOM 6415 O O . PHE A 1 783 ? 18.766 -1.642 17.016 1 97.19 783 PHE A O 1
ATOM 6422 N N . ALA A 1 784 ? 16.719 -0.818 16.641 1 97.69 784 ALA A N 1
ATOM 6423 C CA . ALA A 1 784 ? 17.188 0.049 15.562 1 97.69 784 ALA A CA 1
ATOM 6424 C C . ALA A 1 784 ? 18.203 1.058 16.078 1 97.69 784 ALA A C 1
ATOM 6426 O O . ALA A 1 784 ? 19.234 1.298 15.445 1 97.69 784 ALA A O 1
ATOM 6427 N N . ARG A 1 785 ? 17.984 1.636 17.25 1 97.31 785 ARG A N 1
ATOM 6428 C CA . ARG A 1 785 ? 18.906 2.582 17.875 1 97.31 785 ARG A CA 1
ATOM 6429 C C . ARG A 1 785 ? 20.219 1.896 18.25 1 97.31 785 ARG A C 1
ATOM 6431 O O . ARG A 1 785 ? 21.297 2.473 18.109 1 97.31 785 ARG A O 1
ATOM 6438 N N . ASP A 1 786 ? 20.047 0.715 18.734 1 97.56 786 ASP A N 1
ATOM 6439 C CA . ASP A 1 786 ? 21.219 -0.051 19.109 1 97.56 786 ASP A CA 1
ATOM 6440 C C . ASP A 1 786 ? 22.109 -0.325 17.906 1 97.56 786 ASP A C 1
ATOM 6442 O O . ASP A 1 786 ? 23.344 -0.334 18.016 1 97.56 786 ASP A O 1
ATOM 6446 N N . ILE A 1 787 ? 21.516 -0.607 16.797 1 98.19 787 ILE A N 1
ATOM 6447 C CA . ILE A 1 787 ? 22.281 -0.795 15.555 1 98.19 787 ILE A CA 1
ATOM 6448 C C . ILE A 1 787 ? 23.109 0.453 15.266 1 98.19 787 ILE A C 1
ATOM 6450 O O . ILE A 1 787 ? 24.297 0.357 14.961 1 98.19 787 ILE A O 1
ATOM 6454 N N . ALA A 1 788 ? 22.438 1.607 15.375 1 98.12 788 ALA A N 1
ATOM 6455 C CA . ALA A 1 788 ? 23.109 2.877 15.109 1 98.12 788 ALA A CA 1
ATOM 6456 C C . ALA A 1 788 ? 24.281 3.094 16.062 1 98.12 788 ALA A C 1
ATOM 6458 O O . ALA A 1 788 ? 25.359 3.529 15.656 1 98.12 788 ALA A O 1
ATOM 6459 N N . CYS A 1 789 ? 24.125 2.76 17.328 1 97.94 789 CYS A N 1
ATOM 6460 C CA . CYS A 1 789 ? 25.172 2.928 18.344 1 97.94 789 CYS A CA 1
ATOM 6461 C C . CYS A 1 789 ? 26.359 2.033 18.031 1 97.94 789 CYS A C 1
ATOM 6463 O O . CYS A 1 789 ? 27.516 2.479 18.094 1 97.94 789 CYS A O 1
ATOM 6465 N N . LYS A 1 790 ? 26.078 0.813 17.703 1 97.56 790 LYS A N 1
ATOM 6466 C CA . LYS A 1 790 ? 27.141 -0.14 17.406 1 97.56 790 LYS A CA 1
ATOM 6467 C C . LYS A 1 790 ? 27.938 0.277 16.172 1 97.56 790 LYS A C 1
ATOM 6469 O O . LYS A 1 790 ? 29.172 0.213 16.156 1 97.56 790 LYS A O 1
ATOM 6474 N N . TYR A 1 791 ? 27.266 0.694 15.195 1 96.75 791 TYR A N 1
ATOM 6475 C CA . TYR A 1 791 ? 27.953 1.112 13.977 1 96.75 791 TYR A CA 1
ATOM 6476 C C . TYR A 1 791 ? 28.688 2.436 14.188 1 96.75 791 TYR A C 1
ATOM 6478 O O . TYR A 1 791 ? 29.75 2.666 13.609 1 96.75 791 TYR A O 1
ATOM 6486 N N . PHE A 1 792 ? 28.062 3.354 14.984 1 97.06 792 PHE A N 1
ATOM 6487 C CA . PHE A 1 792 ? 28.766 4.586 15.32 1 97.06 792 PHE A CA 1
ATOM 6488 C C . PHE A 1 792 ? 30.109 4.277 15.961 1 97.06 792 PHE A C 1
ATOM 6490 O O . PHE A 1 792 ? 31.125 4.852 15.57 1 97.06 792 PHE A O 1
ATOM 6497 N N . ARG A 1 793 ? 30.156 3.336 16.891 1 96.19 793 ARG A N 1
ATOM 6498 C CA . ARG A 1 793 ? 31.375 2.926 17.562 1 96.19 793 ARG A CA 1
ATOM 6499 C C . ARG A 1 793 ? 32.375 2.328 16.562 1 96.19 793 ARG A C 1
ATOM 6501 O O . ARG A 1 793 ? 33.562 2.631 16.609 1 96.19 793 ARG A O 1
ATOM 6508 N N . ALA A 1 794 ? 31.828 1.529 15.688 1 94.19 794 ALA A N 1
ATOM 6509 C CA . ALA A 1 794 ? 32.688 0.833 14.727 1 94.19 794 ALA A CA 1
ATOM 6510 C C . ALA A 1 794 ? 33.312 1.81 13.727 1 94.19 794 ALA A C 1
ATOM 6512 O O . ALA A 1 794 ? 34.469 1.661 13.344 1 94.19 794 ALA A O 1
ATOM 6513 N N . LEU A 1 795 ? 32.562 2.787 13.312 1 93.12 795 LEU A N 1
ATOM 6514 C CA . LEU A 1 795 ? 33 3.709 12.266 1 93.12 795 LEU A CA 1
ATOM 6515 C C . LEU A 1 795 ? 33.938 4.781 12.844 1 93.12 795 LEU A C 1
ATOM 6517 O O . LEU A 1 795 ? 34.844 5.262 12.148 1 93.12 795 LEU A O 1
ATOM 6521 N N . THR A 1 796 ? 33.719 5.184 14.141 1 93.88 796 THR A N 1
ATOM 6522 C CA . THR A 1 796 ? 34.438 6.316 14.695 1 93.88 796 THR A CA 1
ATOM 6523 C C . THR A 1 796 ? 35.469 5.852 15.734 1 93.88 796 THR A C 1
ATOM 6525 O O . THR A 1 796 ? 36.344 6.609 16.109 1 93.88 796 THR A O 1
ATOM 6528 N N . ARG A 1 797 ? 35.281 4.66 16.281 1 92.75 797 ARG A N 1
ATOM 6529 C CA . ARG A 1 797 ? 36.125 4.109 17.359 1 92.75 797 ARG A CA 1
ATOM 6530 C C . ARG A 1 797 ? 35.969 4.926 18.641 1 92.75 797 ARG A C 1
ATOM 6532 O O . ARG A 1 797 ? 36.938 5.062 19.406 1 92.75 797 ARG A O 1
ATOM 6539 N N . LYS A 1 798 ? 34.781 5.547 18.734 1 93.19 798 LYS A N 1
ATOM 6540 C CA . LYS A 1 798 ? 34.469 6.336 19.922 1 93.19 798 LYS A CA 1
ATOM 6541 C C . LYS A 1 798 ? 33.156 5.859 20.547 1 93.19 798 LYS A C 1
ATOM 6543 O O . LYS A 1 798 ? 32.281 5.363 19.859 1 93.19 798 LYS A O 1
ATOM 6548 N N . ASP A 1 799 ? 33.156 6.051 21.844 1 94.06 799 ASP A N 1
ATOM 6549 C CA . ASP A 1 799 ? 31.891 5.793 22.531 1 94.06 799 ASP A CA 1
ATOM 6550 C C . ASP A 1 799 ? 30.906 6.941 22.328 1 94.06 799 ASP A C 1
ATOM 6552 O O . ASP A 1 799 ? 31.266 8.109 22.438 1 94.06 799 ASP A O 1
ATOM 6556 N N . PRO A 1 800 ? 29.672 6.566 21.969 1 93.44 800 PRO A N 1
ATOM 6557 C CA . PRO A 1 800 ? 28.672 7.613 21.734 1 93.44 800 PRO A CA 1
ATOM 6558 C C . PRO A 1 800 ? 28.531 8.57 22.922 1 93.44 800 PRO A C 1
ATOM 6560 O O . PRO A 1 800 ? 28.25 9.75 22.719 1 93.44 800 PRO A O 1
ATOM 6563 N N . GLU A 1 801 ? 28.797 8.164 24.156 1 91.81 801 GLU A N 1
ATOM 6564 C CA . GLU A 1 801 ? 28.578 8.984 25.344 1 91.81 801 GLU A CA 1
ATOM 6565 C C . GLU A 1 801 ? 29.641 10.086 25.453 1 91.81 801 GLU A C 1
ATOM 6567 O O . GLU A 1 801 ? 29.406 11.109 26.109 1 91.81 801 GLU A O 1
ATOM 6572 N N . ILE A 1 802 ? 30.781 9.875 24.797 1 91.81 802 ILE A N 1
ATOM 6573 C CA . ILE A 1 802 ? 31.859 10.844 24.922 1 91.81 802 ILE A CA 1
ATOM 6574 C C . ILE A 1 802 ? 31.922 11.711 23.672 1 91.81 802 ILE A C 1
ATOM 6576 O O . ILE A 1 802 ? 32.75 12.633 23.594 1 91.81 802 ILE A O 1
ATOM 6580 N N . HIS A 1 803 ? 31.078 11.508 22.672 1 92.44 803 HIS A N 1
ATOM 6581 C CA . HIS A 1 803 ? 31.078 12.25 21.422 1 92.44 803 HIS A CA 1
ATOM 6582 C C . HIS A 1 803 ? 30.625 13.688 21.625 1 92.44 803 HIS A C 1
ATOM 6584 O O . HIS A 1 803 ? 29.656 13.938 22.375 1 92.44 803 HIS A O 1
ATOM 6590 N N . GLU A 1 804 ? 31.438 14.641 21.109 1 90.81 804 GLU A N 1
ATOM 6591 C CA . GLU A 1 804 ? 31.031 16.047 21.094 1 90.81 804 GLU A CA 1
ATOM 6592 C C . GLU A 1 804 ? 30.281 16.391 19.812 1 90.81 804 GLU A C 1
ATOM 6594 O O . GLU A 1 804 ? 30.875 16.422 18.734 1 90.81 804 GLU A O 1
ATOM 6599 N N . PRO A 1 805 ? 29 16.781 19.953 1 93.38 805 PRO A N 1
ATOM 6600 C CA . PRO A 1 805 ? 28.172 16.969 18.766 1 93.38 805 PRO A CA 1
ATOM 6601 C C . PRO A 1 805 ? 28.516 18.25 18.016 1 93.38 805 PRO A C 1
ATOM 6603 O O . PRO A 1 805 ? 29 19.203 18.609 1 93.38 805 PRO A O 1
ATOM 6606 N N . GLY A 1 806 ? 28.203 18.203 16.703 1 94.06 806 GLY A N 1
ATOM 6607 C CA . GLY A 1 806 ? 28.375 19.375 15.859 1 94.06 806 GLY A CA 1
ATOM 6608 C C . GLY A 1 806 ? 29.562 19.266 14.922 1 94.06 806 GLY A C 1
ATOM 6609 O O . GLY A 1 806 ? 30.609 18.719 15.289 1 94.06 806 GLY A O 1
ATOM 6610 N N . VAL A 1 807 ? 29.391 19.766 13.688 1 94.06 807 VAL A N 1
ATOM 6611 C CA . VAL A 1 807 ? 30.438 19.766 12.664 1 94.06 807 VAL A CA 1
ATOM 6612 C C . VAL A 1 807 ? 31 21.172 12.492 1 94.06 807 VAL A C 1
ATOM 6614 O O . VAL A 1 807 ? 30.234 22.125 12.258 1 94.06 807 VAL A O 1
ATOM 6617 N N . GLU A 1 808 ? 32.219 21.328 12.57 1 88.62 808 GLU A N 1
ATOM 6618 C CA . GLU A 1 808 ? 32.875 22.641 12.484 1 88.62 808 GLU A CA 1
ATOM 6619 C C . GLU A 1 808 ? 33.5 22.859 11.117 1 88.62 808 GLU A C 1
ATOM 6621 O O . GLU A 1 808 ? 33.438 23.953 10.555 1 88.62 808 GLU A O 1
ATOM 6626 N N . LYS A 1 809 ? 34.125 21.781 10.578 1 85.5 809 LYS A N 1
ATOM 6627 C CA . LYS A 1 809 ? 34.844 21.906 9.312 1 85.5 809 LYS A CA 1
ATOM 6628 C C . LYS A 1 809 ? 33.906 21.641 8.125 1 85.5 809 LYS A C 1
ATOM 6630 O O . LYS A 1 809 ? 33.188 20.641 8.117 1 85.5 809 LYS A O 1
ATOM 6635 N N . LEU A 1 810 ? 33.906 22.625 7.156 1 86.56 810 LEU A N 1
ATOM 6636 C CA . LEU A 1 810 ? 33.062 22.469 5.977 1 86.56 810 LEU A CA 1
ATOM 6637 C C . LEU A 1 810 ? 33.781 21.688 4.887 1 86.56 810 LEU A C 1
ATOM 6639 O O . LEU A 1 810 ? 33.156 21.078 4.02 1 86.56 810 LEU A O 1
ATOM 6643 N N . ASP A 1 811 ? 35.094 21.734 5 1 81.38 811 ASP A N 1
ATOM 6644 C CA . ASP A 1 811 ? 35.875 21.094 3.938 1 81.38 811 ASP A CA 1
ATOM 6645 C C . ASP A 1 811 ? 36.188 19.641 4.289 1 81.38 811 ASP A C 1
ATOM 6647 O O . ASP A 1 811 ? 37 19.375 5.184 1 81.38 811 ASP A O 1
ATOM 6651 N N . TYR A 1 812 ? 35.438 18.703 3.943 1 80.44 812 TYR A N 1
ATOM 6652 C CA . TYR A 1 812 ? 35.688 17.266 4.109 1 80.44 812 TYR A CA 1
ATOM 6653 C C . TYR A 1 812 ? 35.469 16.516 2.799 1 80.44 812 TYR A C 1
ATOM 6655 O O . TYR A 1 812 ? 34.719 16.984 1.929 1 80.44 812 TYR A O 1
ATOM 6663 N N . ASP A 1 813 ? 36.281 15.477 2.633 1 71.5 813 ASP A N 1
ATOM 6664 C CA . ASP A 1 813 ? 36.188 14.625 1.447 1 71.5 813 ASP A CA 1
ATOM 6665 C C . ASP A 1 813 ? 35.094 13.57 1.611 1 71.5 813 ASP A C 1
ATOM 6667 O O . ASP A 1 813 ? 35 12.938 2.666 1 71.5 813 ASP A O 1
ATOM 6671 N N . LEU A 1 814 ? 34.125 13.664 0.793 1 74.5 814 LEU A N 1
ATOM 6672 C CA . LEU A 1 814 ? 33.062 12.648 0.788 1 74.5 814 LEU A CA 1
ATOM 6673 C C . LEU A 1 814 ? 33.125 11.82 -0.493 1 74.5 814 LEU A C 1
ATOM 6675 O O . LEU A 1 814 ? 33.156 12.375 -1.594 1 74.5 814 LEU A O 1
ATOM 6679 N N . LYS A 1 815 ? 33.438 10.555 -0.29 1 70.25 815 LYS A N 1
ATOM 6680 C CA . LYS A 1 815 ? 33.375 9.641 -1.421 1 70.25 815 LYS A CA 1
ATOM 6681 C C . LYS A 1 815 ? 31.938 9.156 -1.668 1 70.25 815 LYS A C 1
ATOM 6683 O O . LYS A 1 815 ? 31.344 8.5 -0.813 1 70.25 815 LYS A O 1
ATOM 6688 N N . ILE A 1 816 ? 31.391 9.805 -2.738 1 63.25 816 ILE A N 1
ATOM 6689 C CA . ILE A 1 816 ? 30.047 9.398 -3.105 1 63.25 816 ILE A CA 1
ATOM 6690 C C . ILE A 1 816 ? 30.094 8.078 -3.863 1 63.25 816 ILE A C 1
ATOM 6692 O O . ILE A 1 816 ? 30.656 7.996 -4.953 1 63.25 816 ILE A O 1
ATOM 6696 N N . ILE A 1 817 ? 29.797 6.945 -3.129 1 54.97 817 ILE A N 1
ATOM 6697 C CA . ILE A 1 817 ? 29.891 5.629 -3.754 1 54.97 817 ILE A CA 1
ATOM 6698 C C . ILE A 1 817 ? 28.484 5.086 -4.016 1 54.97 817 ILE A C 1
ATOM 6700 O O . ILE A 1 817 ? 27.562 5.316 -3.223 1 54.97 817 ILE A O 1
ATOM 6704 N N . PHE A 1 818 ? 28.094 4.621 -5.305 1 53.53 818 PHE A N 1
ATOM 6705 C CA . PHE A 1 818 ? 26.797 4.125 -5.742 1 53.53 818 PHE A CA 1
ATOM 6706 C C . PHE A 1 818 ? 26.641 2.648 -5.391 1 53.53 818 PHE A C 1
ATOM 6708 O O . PHE A 1 818 ? 27.609 1.905 -5.348 1 53.53 818 PHE A O 1
ATOM 6715 N N . MET B 1 1 ? -21.094 39.656 54.938 1 32.84 1 MET B N 1
ATOM 6716 C CA . MET B 1 1 ? -20.844 38.219 54.875 1 32.84 1 MET B CA 1
ATOM 6717 C C . MET B 1 1 ? -19.406 37.906 55.281 1 32.84 1 MET B C 1
ATOM 6719 O O . MET B 1 1 ? -18.469 38.562 54.844 1 32.84 1 MET B O 1
ATOM 6723 N N . ARG B 1 2 ? -19.172 37.375 56.438 1 41.88 2 ARG B N 1
ATOM 6724 C CA . ARG B 1 2 ? -17.891 37.125 57.094 1 41.88 2 ARG B CA 1
ATOM 6725 C C . ARG B 1 2 ? -17.156 35.969 56.438 1 41.88 2 ARG B C 1
ATOM 6727 O O . ARG B 1 2 ? -17.703 34.875 56.281 1 41.88 2 ARG B O 1
ATOM 6734 N N . ILE B 1 3 ? -16.203 36.25 55.5 1 45.16 3 ILE B N 1
ATOM 6735 C CA . ILE B 1 3 ? -15.352 35.188 55 1 45.16 3 ILE B CA 1
ATOM 6736 C C . ILE B 1 3 ? -14.352 34.75 56.062 1 45.16 3 ILE B C 1
ATOM 6738 O O . ILE B 1 3 ? -14.047 35.531 56.969 1 45.16 3 ILE B O 1
ATOM 6742 N N . GLU B 1 4 ? -14.016 33.5 56.219 1 41.91 4 GLU B N 1
ATOM 6743 C CA . GLU B 1 4 ? -13.195 32.906 57.281 1 41.91 4 GLU B CA 1
ATOM 6744 C C . GLU B 1 4 ? -12 33.812 57.594 1 41.91 4 GLU B C 1
ATOM 6746 O O . GLU B 1 4 ? -11.398 33.688 58.656 1 41.91 4 GLU B O 1
ATOM 6751 N N . SER B 1 5 ? -11.414 34.469 56.562 1 42 5 SER B N 1
ATOM 6752 C CA . SER B 1 5 ? -10.18 35.156 56.938 1 42 5 SER B CA 1
ATOM 6753 C C . SER B 1 5 ? -10.461 36.406 57.75 1 42 5 SER B C 1
ATOM 6755 O O . SER B 1 5 ? -9.539 37.156 58.062 1 42 5 SER B O 1
ATOM 6757 N N . GLY B 1 6 ? -11.586 36.656 58.344 1 43.66 6 GLY B N 1
ATOM 6758 C CA . GLY B 1 6 ? -11.906 37.688 59.344 1 43.66 6 GLY B CA 1
ATOM 6759 C C . GLY B 1 6 ? -12.336 39 58.719 1 43.66 6 GLY B C 1
ATOM 6760 O O . GLY B 1 6 ? -12.688 39.938 59.438 1 43.66 6 GLY B O 1
ATOM 6761 N N . GLU B 1 7 ? -11.891 39.406 57.5 1 47.56 7 GLU B N 1
ATOM 6762 C CA . GLU B 1 7 ? -12.188 40.75 57.031 1 47.56 7 GLU B CA 1
ATOM 6763 C C . GLU B 1 7 ? -13.625 40.844 56.531 1 47.56 7 GLU B C 1
ATOM 6765 O O . GLU B 1 7 ? -14.133 39.938 55.906 1 47.56 7 GLU B O 1
ATOM 6770 N N . ASP B 1 8 ? -14.492 41.688 57 1 55.56 8 ASP B N 1
ATOM 6771 C CA . ASP B 1 8 ? -15.898 41.938 56.688 1 55.56 8 ASP B CA 1
ATOM 6772 C C . ASP B 1 8 ? -16.047 42.562 55.281 1 55.56 8 ASP B C 1
ATOM 6774 O O . ASP B 1 8 ? -15.539 43.656 55.031 1 55.56 8 ASP B O 1
ATOM 6778 N N . TYR B 1 9 ? -16.125 41.75 54.156 1 68.94 9 TYR B N 1
ATOM 6779 C CA . TYR B 1 9 ? -16.359 42.312 52.844 1 68.94 9 TYR B CA 1
ATOM 6780 C C . TYR B 1 9 ? -17.828 42.656 52.625 1 68.94 9 TYR B C 1
ATOM 6782 O O . TYR B 1 9 ? -18.719 41.875 52.969 1 68.94 9 TYR B O 1
ATOM 6790 N N . THR B 1 10 ? -18.094 44.031 52.594 1 80.5 10 THR B N 1
ATOM 6791 C CA . THR B 1 10 ? -19.422 44.5 52.25 1 80.5 10 THR B CA 1
ATOM 6792 C C . THR B 1 10 ? -19.5 44.938 50.781 1 80.5 10 THR B C 1
ATOM 6794 O O . THR B 1 10 ? -18.516 45.438 50.219 1 80.5 10 THR B O 1
ATOM 6797 N N . ILE B 1 11 ? -20.531 44.594 50 1 88.94 11 ILE B N 1
ATOM 6798 C CA . ILE B 1 11 ? -20.766 45.031 48.625 1 88.94 11 ILE B CA 1
ATOM 6799 C C . ILE B 1 11 ? -20.891 46.531 48.594 1 88.94 11 ILE B C 1
ATOM 6801 O O . ILE B 1 11 ? -21.766 47.125 49.25 1 88.94 11 ILE B O 1
ATOM 6805 N N . PRO B 1 12 ? -20.031 47.156 47.906 1 93.31 12 PRO B N 1
ATOM 6806 C CA . PRO B 1 12 ? -20.094 48.625 47.844 1 93.31 12 PRO B CA 1
ATOM 6807 C C . PRO B 1 12 ? -21.375 49.125 47.188 1 93.31 12 PRO B C 1
ATOM 6809 O O . PRO B 1 12 ? -21.953 48.469 46.344 1 93.31 12 PRO B O 1
ATOM 6812 N N . TYR B 1 13 ? -21.766 50.344 47.562 1 92.5 13 TYR B N 1
ATOM 6813 C CA . TYR B 1 13 ? -22.953 50.969 46.969 1 92.5 13 TYR B CA 1
ATOM 6814 C C . TYR B 1 13 ? -22.766 51.219 45.5 1 92.5 13 TYR B C 1
ATOM 6816 O O . TYR B 1 13 ? -23.719 51.094 44.719 1 92.5 13 TYR B O 1
ATOM 6824 N N . SER B 1 14 ? -21.578 51.5 45.125 1 94.94 14 SER B N 1
ATOM 6825 C CA . SER B 1 14 ? -21.281 51.75 43.719 1 94.94 14 SER B CA 1
ATOM 6826 C C . SER B 1 14 ? -21.562 50.5 42.875 1 94.94 14 SER B C 1
ATOM 6828 O O . SER B 1 14 ? -22.031 50.594 41.719 1 94.94 14 SER B O 1
ATOM 6830 N N . PHE B 1 15 ? -21.312 49.344 43.438 1 95.94 15 PHE B N 1
ATOM 6831 C CA . PHE B 1 15 ? -21.547 48.094 42.719 1 95.94 15 PHE B CA 1
ATOM 6832 C C . PHE B 1 15 ? -23.031 47.781 42.625 1 95.94 15 PHE B C 1
ATOM 6834 O O . PHE B 1 15 ? -23.516 47.281 41.625 1 95.94 15 PHE B O 1
ATOM 6841 N N . GLN B 1 16 ? -23.719 48.094 43.688 1 94.56 16 GLN B N 1
ATOM 6842 C CA . GLN B 1 16 ? -25.172 47.938 43.656 1 94.56 16 GLN B CA 1
ATOM 6843 C C . GLN B 1 16 ? -25.812 48.812 42.594 1 94.56 16 GLN B C 1
ATOM 6845 O O . GLN B 1 16 ? -26.719 48.375 41.875 1 94.56 16 GLN B O 1
ATOM 6850 N N . ARG B 1 17 ? -25.281 49.969 42.562 1 94.69 17 ARG B N 1
ATOM 6851 C CA . ARG B 1 17 ? -25.734 50.875 41.5 1 94.69 17 ARG B CA 1
ATOM 6852 C C . ARG B 1 17 ? -25.422 50.312 40.125 1 94.69 17 ARG B C 1
ATOM 6854 O O . ARG B 1 17 ? -26.25 50.375 39.219 1 94.69 17 ARG B O 1
ATOM 6861 N N . PHE B 1 18 ? -24.266 49.781 40 1 96.31 18 PHE B N 1
ATOM 6862 C CA . PHE B 1 18 ? -23.828 49.156 38.781 1 96.31 18 PHE B CA 1
ATOM 6863 C C . PHE B 1 18 ? -24.766 48.031 38.375 1 96.31 18 PHE B C 1
ATOM 6865 O O . PHE B 1 18 ? -25.172 47.938 37.219 1 96.31 18 PHE B O 1
ATOM 6872 N N . LEU B 1 19 ? -25.203 47.188 39.281 1 96.12 19 LEU B N 1
ATOM 6873 C CA . LEU B 1 19 ? -26.109 46.094 39.062 1 96.12 19 LEU B CA 1
ATOM 6874 C C . LEU B 1 19 ? -27.5 46.594 38.688 1 96.12 19 LEU B C 1
ATOM 6876 O O . LEU B 1 19 ? -28.172 46 37.812 1 96.12 19 LEU B O 1
ATOM 6880 N N . ARG B 1 20 ? -27.844 47.688 39.281 1 94.06 20 ARG B N 1
ATOM 6881 C CA . ARG B 1 20 ? -29.172 48.25 38.969 1 94.06 20 ARG B CA 1
ATOM 6882 C C . ARG B 1 20 ? -29.25 48.719 37.531 1 94.06 20 ARG B C 1
ATOM 6884 O O . ARG B 1 20 ? -30.328 48.656 36.906 1 94.06 20 ARG B O 1
ATOM 6891 N N . LEU B 1 21 ? -28.219 49.188 37.094 1 93.62 21 LEU B N 1
ATOM 6892 C CA . LEU B 1 21 ? -28.188 49.594 35.688 1 93.62 21 LEU B CA 1
ATOM 6893 C C . LEU B 1 21 ? -28.422 48.406 34.781 1 93.62 21 LEU B C 1
ATOM 6895 O O . LEU B 1 21 ? -29.109 48.531 33.75 1 93.62 21 LEU B O 1
ATOM 6899 N N . TYR B 1 22 ? -27.844 47.219 35.062 1 93.06 22 TYR B N 1
ATOM 6900 C CA . TYR B 1 22 ? -28.125 45.969 34.344 1 93.06 22 TYR B CA 1
ATOM 6901 C C . TYR B 1 22 ? -29.594 45.594 34.469 1 93.06 22 TYR B C 1
ATOM 6903 O O . TYR B 1 22 ? -30.203 45.094 33.5 1 93.06 22 TYR B O 1
ATOM 6911 N N . GLY B 1 23 ? -30.141 45.781 35.625 1 91.94 23 GLY B N 1
ATOM 6912 C CA . GLY B 1 23 ? -31.547 45.5 35.875 1 91.94 23 GLY B CA 1
ATOM 6913 C C . GLY B 1 23 ? -32.5 46.25 35 1 91.94 23 GLY B C 1
ATOM 6914 O O . GLY B 1 23 ? -33.562 45.75 34.625 1 91.94 23 GLY B O 1
ATOM 6915 N N . LYS B 1 24 ? -32.062 47.406 34.656 1 91.56 24 LYS B N 1
ATOM 6916 C CA . LYS B 1 24 ? -32.938 48.281 33.875 1 91.56 24 LYS B CA 1
ATOM 6917 C C . LYS B 1 24 ? -33 47.781 32.438 1 91.56 24 LYS B C 1
ATOM 6919 O O . LYS B 1 24 ? -34 48.062 31.719 1 91.56 24 LYS B O 1
ATOM 6924 N N . VAL B 1 25 ? -32.031 47.094 32.031 1 92.56 25 VAL B N 1
ATOM 6925 C CA . VAL B 1 25 ? -32 46.719 30.609 1 92.56 25 VAL B CA 1
ATOM 6926 C C . VAL B 1 25 ? -32.219 45.219 30.453 1 92.56 25 VAL B C 1
ATOM 6928 O O . VAL B 1 25 ? -32.344 44.75 29.328 1 92.56 25 VAL B O 1
ATOM 6931 N N . ILE B 1 26 ? -32.344 44.469 31.453 1 92.75 26 ILE B N 1
ATOM 6932 C CA . ILE B 1 26 ? -32.438 43 31.406 1 92.75 26 ILE B CA 1
ATOM 6933 C C . ILE B 1 26 ? -33.688 42.562 30.641 1 92.75 26 ILE B C 1
ATOM 6935 O O . ILE B 1 26 ? -33.656 41.562 29.938 1 92.75 26 ILE B O 1
ATOM 6939 N N . LYS B 1 27 ? -34.75 43.281 30.812 1 90.75 27 LYS B N 1
ATOM 6940 C CA . LYS B 1 27 ? -35.969 42.969 30.078 1 90.75 27 LYS B CA 1
ATOM 6941 C C . LYS B 1 27 ? -35.75 42.969 28.578 1 90.75 27 LYS B C 1
ATOM 6943 O O . LYS B 1 27 ? -36.125 42.062 27.875 1 90.75 27 LYS B O 1
ATOM 6948 N N . ASP B 1 28 ? -35.125 44 28.141 1 90.94 28 ASP B N 1
ATOM 6949 C CA . ASP B 1 28 ? -34.812 44.156 26.719 1 90.94 28 ASP B CA 1
ATOM 6950 C C . ASP B 1 28 ? -33.812 43.094 26.234 1 90.94 28 ASP B C 1
ATOM 6952 O O . ASP B 1 28 ? -33.906 42.625 25.109 1 90.94 28 ASP B O 1
ATOM 6956 N N . ILE B 1 29 ? -32.906 42.781 27.078 1 92.94 29 ILE B N 1
ATOM 6957 C CA . ILE B 1 29 ? -31.891 41.781 26.781 1 92.94 29 ILE B CA 1
ATOM 6958 C C . ILE B 1 29 ? -32.531 40.406 26.578 1 92.94 29 ILE B C 1
ATOM 6960 O O . ILE B 1 29 ? -32.188 39.688 25.641 1 92.94 29 ILE B O 1
ATOM 6964 N N . VAL B 1 30 ? -33.469 40.094 27.422 1 91.38 30 VAL B N 1
ATOM 6965 C CA . VAL B 1 30 ? -34.125 38.781 27.375 1 91.38 30 VAL B CA 1
ATOM 6966 C C . VAL B 1 30 ? -35.094 38.75 26.188 1 91.38 30 VAL B C 1
ATOM 6968 O O . VAL B 1 30 ? -35.094 37.781 25.406 1 91.38 30 VAL B O 1
ATOM 6971 N N . LYS B 1 31 ? -35.781 39.812 25.984 1 88.31 31 LYS B N 1
ATOM 6972 C CA . LYS B 1 31 ? -36.781 39.844 24.891 1 88.31 31 LYS B CA 1
ATOM 6973 C C . LYS B 1 31 ? -36.062 39.844 23.531 1 88.31 31 LYS B C 1
ATOM 6975 O O . LYS B 1 31 ? -36.562 39.25 22.578 1 88.31 31 LYS B O 1
ATOM 6980 N N . GLY B 1 32 ? -35.031 40.562 23.469 1 89.31 32 GLY B N 1
ATOM 6981 C CA . GLY B 1 32 ? -34.281 40.656 22.219 1 89.31 32 GLY B CA 1
ATOM 6982 C C . GLY B 1 32 ? -33.312 39.531 22 1 89.31 32 GLY B C 1
ATOM 6983 O O . GLY B 1 32 ? -32.719 39.406 20.938 1 89.31 32 GLY B O 1
ATOM 6984 N N . ARG B 1 33 ? -33.156 38.688 22.953 1 91.06 33 ARG B N 1
ATOM 6985 C CA . ARG B 1 33 ? -32.219 37.562 22.922 1 91.06 33 ARG B CA 1
ATOM 6986 C C . ARG B 1 33 ? -30.781 38.062 22.688 1 91.06 33 ARG B C 1
ATOM 6988 O O . ARG B 1 33 ? -30.078 37.562 21.812 1 91.06 33 ARG B O 1
ATOM 6995 N N . PHE B 1 34 ? -30.484 39.188 23.375 1 93.81 34 PHE B N 1
ATOM 6996 C CA . PHE B 1 34 ? -29.141 39.75 23.328 1 93.81 34 PHE B CA 1
ATOM 6997 C C . PHE B 1 34 ? -28.281 39.188 24.453 1 93.81 34 PHE B C 1
ATOM 6999 O O . PHE B 1 34 ? -28.812 38.812 25.5 1 93.81 34 PHE B O 1
ATOM 7006 N N . ARG B 1 35 ? -27.031 39.125 24.219 1 94.31 35 ARG B N 1
ATOM 7007 C CA . ARG B 1 35 ? -26.094 38.844 25.297 1 94.31 35 ARG B CA 1
ATOM 7008 C C . ARG B 1 35 ? -25.531 40.125 25.891 1 94.31 35 ARG B C 1
ATOM 7010 O O . ARG B 1 35 ? -25.547 41.188 25.25 1 94.31 35 ARG B O 1
ATOM 7017 N N . THR B 1 36 ? -25.094 39.969 27.031 1 96.5 36 THR B N 1
ATOM 7018 C CA . THR B 1 36 ? -24.453 41.125 27.672 1 96.5 36 THR B CA 1
ATOM 7019 C C . THR B 1 36 ? -23.141 40.719 28.344 1 96.5 36 THR B C 1
ATOM 7021 O O . THR B 1 36 ? -22.922 39.531 28.594 1 96.5 36 THR B O 1
ATOM 7024 N N . LEU B 1 37 ? -22.25 41.75 28.5 1 97.88 37 LEU B N 1
ATOM 7025 C CA . LEU B 1 37 ? -20.906 41.5 29.016 1 97.88 37 LEU B CA 1
ATOM 7026 C C . LEU B 1 37 ? -20.578 42.438 30.172 1 97.88 37 LEU B C 1
ATOM 7028 O O . LEU B 1 37 ? -20.875 43.625 30.094 1 97.88 37 LEU B O 1
ATOM 7032 N N . MET B 1 38 ? -20.125 41.875 31.25 1 98.19 38 MET B N 1
ATOM 7033 C CA . MET B 1 38 ? -19.672 42.625 32.438 1 98.19 38 MET B CA 1
ATOM 7034 C C . MET B 1 38 ? -18.188 42.375 32.688 1 98.19 38 MET B C 1
ATOM 7036 O O . MET B 1 38 ? -17.734 41.219 32.688 1 98.19 38 MET B O 1
ATOM 7040 N N . VAL B 1 39 ? -17.438 43.5 32.875 1 98.56 39 VAL B N 1
ATOM 7041 C CA . VAL B 1 39 ? -16.047 43.375 33.25 1 98.56 39 VAL B CA 1
ATOM 7042 C C . VAL B 1 39 ? -15.867 43.781 34.719 1 98.56 39 VAL B C 1
ATOM 7044 O O . VAL B 1 39 ? -16.281 44.875 35.094 1 98.56 39 VAL B O 1
ATOM 7047 N N . ILE B 1 40 ? -15.32 42.906 35.5 1 98.31 40 ILE B N 1
ATOM 7048 C CA . ILE B 1 40 ? -14.93 43.219 36.844 1 98.31 40 ILE B CA 1
ATOM 7049 C C . ILE B 1 40 ? -13.406 43.188 36.969 1 98.31 40 ILE B C 1
ATOM 7051 O O . ILE B 1 40 ? -12.797 42.125 36.875 1 98.31 40 ILE B O 1
ATOM 7055 N N . SER B 1 41 ? -12.852 44.344 37.156 1 98.12 41 SER B N 1
ATOM 7056 C CA . SER B 1 41 ? -11.406 44.469 37.219 1 98.12 41 SER B CA 1
ATOM 7057 C C . SER B 1 41 ? -10.93 44.75 38.625 1 98.12 41 SER B C 1
ATOM 7059 O O . SER B 1 41 ? -11.523 45.562 39.344 1 98.12 41 SER B O 1
ATOM 7061 N N . GLY B 1 42 ? -9.867 44 39.062 1 97.25 42 GLY B N 1
ATOM 7062 C CA . GLY B 1 42 ? -9.375 44.219 40.406 1 97.25 42 GLY B CA 1
ATOM 7063 C C . GLY B 1 42 ? -8.156 43.375 40.75 1 97.25 42 GLY B C 1
ATOM 7064 O O . GLY B 1 42 ? -7.707 42.562 39.938 1 97.25 42 GLY B O 1
ATOM 7065 N N . SER B 1 43 ? -7.602 43.594 42 1 95.88 43 SER B N 1
ATOM 7066 C CA . SER B 1 43 ? -6.387 42.938 42.438 1 95.88 43 SER B CA 1
ATOM 7067 C C . SER B 1 43 ? -6.684 41.875 43.5 1 95.88 43 SER B C 1
ATOM 7069 O O . SER B 1 43 ? -5.93 40.938 43.688 1 95.88 43 SER B O 1
ATOM 7071 N N . ASP B 1 44 ? -7.801 42.031 44.219 1 95.31 44 ASP B N 1
ATOM 7072 C CA . ASP B 1 44 ? -8.117 41.125 45.312 1 95.31 44 ASP B CA 1
ATOM 7073 C C . ASP B 1 44 ? -9.031 40 44.875 1 95.31 44 ASP B C 1
ATOM 7075 O O . ASP B 1 44 ? -10.203 40.219 44.594 1 95.31 44 ASP B O 1
ATOM 7079 N N . PRO B 1 45 ? -8.547 38.781 44.969 1 96.06 45 PRO B N 1
ATOM 7080 C CA . PRO B 1 45 ? -9.344 37.625 44.469 1 96.06 45 PRO B CA 1
ATOM 7081 C C . PRO B 1 45 ? -10.609 37.406 45.312 1 96.06 45 PRO B C 1
ATOM 7083 O O . PRO B 1 45 ? -11.641 37 44.75 1 96.06 45 PRO B O 1
ATOM 7086 N N . VAL B 1 46 ? -10.547 37.656 46.531 1 95.12 46 VAL B N 1
ATOM 7087 C CA . VAL B 1 46 ? -11.703 37.438 47.406 1 95.12 46 VAL B CA 1
ATOM 7088 C C . VAL B 1 46 ? -12.805 38.406 47.062 1 95.12 46 VAL B C 1
ATOM 7090 O O . VAL B 1 46 ? -13.961 38.031 46.844 1 95.12 46 VAL B O 1
ATOM 7093 N N . PHE B 1 47 ? -12.406 39.625 47 1 95.44 47 PHE B N 1
ATOM 7094 C CA . PHE B 1 47 ? -13.367 40.688 46.688 1 95.44 47 PHE B CA 1
ATOM 7095 C C . PHE B 1 47 ? -13.969 40.469 45.312 1 95.44 47 PHE B C 1
ATOM 7097 O O . PHE B 1 47 ? -15.172 40.625 45.125 1 95.44 47 PHE B O 1
ATOM 7104 N N . MET B 1 48 ? -13.188 40.188 44.375 1 96.75 48 MET B N 1
ATOM 7105 C CA . MET B 1 48 ? -13.656 39.969 43 1 96.75 48 MET B CA 1
ATOM 7106 C C . MET B 1 48 ? -14.609 38.781 42.938 1 96.75 48 MET B C 1
ATOM 7108 O O . MET B 1 48 ? -15.609 38.812 42.219 1 96.75 48 MET B O 1
ATOM 7112 N N . GLY B 1 49 ? -14.242 37.688 43.656 1 96.31 49 GLY B N 1
ATOM 7113 C CA . GLY B 1 49 ? -15.125 36.531 43.719 1 96.31 49 GLY B CA 1
ATOM 7114 C C . GLY B 1 49 ? -16.5 36.875 44.281 1 96.31 49 GLY B C 1
ATOM 7115 O O . GLY B 1 49 ? -17.516 36.375 43.781 1 96.31 49 GLY B O 1
ATOM 7116 N N . LEU B 1 50 ? -16.484 37.656 45.281 1 95.25 50 LEU B N 1
ATOM 7117 C CA . LEU B 1 50 ? -17.734 38.062 45.906 1 95.25 50 LEU B CA 1
ATOM 7118 C C . LEU B 1 50 ? -18.578 38.906 44.938 1 95.25 50 LEU B C 1
ATOM 7120 O O . LEU B 1 50 ? -19.797 38.719 44.875 1 95.25 50 LEU B O 1
ATOM 7124 N N . LEU B 1 51 ? -17.938 39.812 44.344 1 96.81 51 LEU B N 1
ATOM 7125 C CA . LEU B 1 51 ? -18.656 40.688 43.406 1 96.81 51 LEU B CA 1
ATOM 7126 C C . LEU B 1 51 ? -19.25 39.875 42.25 1 96.81 51 LEU B C 1
ATOM 7128 O O . LEU B 1 51 ? -20.391 40.094 41.844 1 96.81 51 LEU B O 1
ATOM 7132 N N . ALA B 1 52 ? -18.453 38.938 41.719 1 97.44 52 ALA B N 1
ATOM 7133 C CA . ALA B 1 52 ? -18.938 38.094 40.625 1 97.44 52 ALA B CA 1
ATOM 7134 C C . ALA B 1 52 ? -20.141 37.281 41.062 1 97.44 52 ALA B C 1
ATOM 7136 O O . ALA B 1 52 ? -21.109 37.125 40.312 1 97.44 52 ALA B O 1
ATOM 7137 N N . ALA B 1 53 ? -20.062 36.719 42.25 1 96.19 53 ALA B N 1
ATOM 7138 C CA . ALA B 1 53 ? -21.172 35.938 42.781 1 96.19 53 ALA B CA 1
ATOM 7139 C C . ALA B 1 53 ? -22.438 36.781 42.938 1 96.19 53 ALA B C 1
ATOM 7141 O O . ALA B 1 53 ? -23.531 36.344 42.562 1 96.19 53 ALA B O 1
ATOM 7142 N N . LYS B 1 54 ? -22.234 37.938 43.406 1 95.06 54 LYS B N 1
ATOM 7143 C CA . LYS B 1 54 ? -23.344 38.844 43.594 1 95.06 54 LYS B CA 1
ATOM 7144 C C . LYS B 1 54 ? -23.969 39.25 42.25 1 95.06 54 LYS B C 1
ATOM 7146 O O . LYS B 1 54 ? -25.188 39.375 42.125 1 95.06 54 LYS B O 1
ATOM 7151 N N . ALA B 1 55 ? -23.141 39.5 41.344 1 96.56 55 ALA B N 1
ATOM 7152 C CA . ALA B 1 55 ? -23.609 39.844 40 1 96.56 55 ALA B CA 1
ATOM 7153 C C . ALA B 1 55 ? -24.484 38.75 39.406 1 96.56 55 ALA B C 1
ATOM 7155 O O . ALA B 1 55 ? -25.547 39 38.844 1 96.56 55 ALA B O 1
ATOM 7156 N N . ILE B 1 56 ? -24.047 37.5 39.5 1 96.5 56 ILE B N 1
ATOM 7157 C CA . ILE B 1 56 ? -24.781 36.344 38.969 1 96.5 56 ILE B CA 1
ATOM 7158 C C . ILE B 1 56 ? -26.109 36.188 39.719 1 96.5 56 ILE B C 1
ATOM 7160 O O . ILE B 1 56 ? -27.141 35.938 39.094 1 96.5 56 ILE B O 1
ATOM 7164 N N . GLN B 1 57 ? -26.062 36.406 41.031 1 94 57 GLN B N 1
ATOM 7165 C CA . GLN B 1 57 ? -27.281 36.281 41.812 1 94 57 GLN B CA 1
ATOM 7166 C C . GLN B 1 57 ? -28.328 37.312 41.406 1 94 57 GLN B C 1
ATOM 7168 O O . GLN B 1 57 ? -29.5 37 41.219 1 94 57 GLN B O 1
ATOM 7173 N N . TYR B 1 58 ? -27.828 38.469 41.312 1 93.94 58 TYR B N 1
ATOM 7174 C CA . TYR B 1 58 ? -28.734 39.531 40.938 1 93.94 58 TYR B CA 1
ATOM 7175 C C . TYR B 1 58 ? -29.312 39.312 39.531 1 93.94 58 TYR B C 1
ATOM 7177 O O . TYR B 1 58 ? -30.516 39.406 39.312 1 93.94 58 TYR B O 1
ATOM 7185 N N . TYR B 1 59 ? -28.469 38.969 38.594 1 94.31 59 TYR B N 1
ATOM 7186 C CA . TYR B 1 59 ? -28.891 38.812 37.219 1 94.31 59 TYR B CA 1
ATOM 7187 C C . TYR B 1 59 ? -29.859 37.625 37.062 1 94.31 59 TYR B C 1
ATOM 7189 O O . TYR B 1 59 ? -30.844 37.719 36.344 1 94.31 59 TYR B O 1
ATOM 7197 N N . GLU B 1 60 ? -29.531 36.531 37.719 1 93.81 60 GLU B N 1
ATOM 7198 C CA . GLU B 1 60 ? -30.406 35.375 37.656 1 93.81 60 GLU B CA 1
ATOM 7199 C C . GLU B 1 60 ? -31.812 35.688 38.156 1 93.81 60 GLU B C 1
ATOM 7201 O O . GLU B 1 60 ? -32.812 35.312 37.562 1 93.81 60 GLU B O 1
ATOM 7206 N N . ARG B 1 61 ? -31.875 36.438 39.25 1 91.75 61 ARG B N 1
ATOM 7207 C CA . ARG B 1 61 ? -33.156 36.812 39.844 1 91.75 61 ARG B CA 1
ATOM 7208 C C . ARG B 1 61 ? -33.969 37.688 38.906 1 91.75 61 ARG B C 1
ATOM 7210 O O . ARG B 1 61 ? -35.156 37.5 38.719 1 91.75 61 ARG B O 1
ATOM 7217 N N . GLN B 1 62 ? -33.312 38.594 38.406 1 92.75 62 GLN B N 1
ATOM 7218 C CA . GLN B 1 62 ? -33.969 39.531 37.5 1 92.75 62 GLN B CA 1
ATOM 7219 C C . GLN B 1 62 ? -34.438 38.812 36.219 1 92.75 62 GLN B C 1
ATOM 7221 O O . GLN B 1 62 ? -35.531 39.062 35.75 1 92.75 62 GLN B O 1
ATOM 7226 N N . ARG B 1 63 ? -33.531 37.969 35.656 1 93 63 ARG B N 1
ATOM 7227 C CA . ARG B 1 63 ? -33.844 37.281 34.438 1 93 63 ARG B CA 1
ATOM 7228 C C . ARG B 1 63 ? -34.969 36.281 34.656 1 93 63 ARG B C 1
ATOM 7230 O O . ARG B 1 63 ? -35.844 36.094 33.781 1 93 63 ARG B O 1
ATOM 7237 N N . HIS B 1 64 ? -34.969 35.625 35.781 1 92.12 64 HIS B N 1
ATOM 7238 C CA . HIS B 1 64 ? -35.969 34.594 36.094 1 92.12 64 HIS B CA 1
ATOM 7239 C C . HIS B 1 64 ? -37.375 35.188 36.125 1 92.12 64 HIS B C 1
ATOM 7241 O O . HIS B 1 64 ? -38.375 34.469 35.906 1 92.12 64 HIS B O 1
ATOM 7247 N N . ARG B 1 65 ? -37.469 36.406 36.281 1 90.75 65 ARG B N 1
ATOM 7248 C CA . ARG B 1 65 ? -38.75 37.094 36.281 1 90.75 65 ARG B CA 1
ATOM 7249 C C . ARG B 1 65 ? -39.344 37.156 34.875 1 90.75 65 ARG B C 1
ATOM 7251 O O . ARG B 1 65 ? -40.562 37.219 34.719 1 90.75 65 ARG B O 1
ATOM 7258 N N . TYR B 1 66 ? -38.531 37 34 1 88.88 66 TYR B N 1
ATOM 7259 C CA . TYR B 1 66 ? -39 37.188 32.625 1 88.88 66 TYR B CA 1
ATOM 7260 C C . TYR B 1 66 ? -39.094 35.875 31.906 1 88.88 66 TYR B C 1
ATOM 7262 O O . TYR B 1 66 ? -40.062 35.625 31.172 1 88.88 66 TYR B O 1
ATOM 7270 N N . ASP B 1 67 ? -38.188 34.938 31.984 1 84.06 67 ASP B N 1
ATOM 7271 C CA . ASP B 1 67 ? -38.25 33.719 31.156 1 84.06 67 ASP B CA 1
ATOM 7272 C C . ASP B 1 67 ? -38.5 32.469 32 1 84.06 67 ASP B C 1
ATOM 7274 O O . ASP B 1 67 ? -38.875 31.438 31.469 1 84.06 67 ASP B O 1
ATOM 7278 N N . LYS B 1 68 ? -38.406 32.469 33.312 1 82.44 68 LYS B N 1
ATOM 7279 C CA . LYS B 1 68 ? -38.781 31.438 34.281 1 82.44 68 LYS B CA 1
ATOM 7280 C C . LYS B 1 68 ? -38.188 30.078 33.875 1 82.44 68 LYS B C 1
ATOM 7282 O O . LYS B 1 68 ? -38.875 29.062 33.938 1 82.44 68 LYS B O 1
ATOM 7287 N N . LYS B 1 69 ? -37 30.078 33.406 1 86.5 69 LYS B N 1
ATOM 7288 C CA . LYS B 1 69 ? -36.375 28.812 33.031 1 86.5 69 LYS B CA 1
ATOM 7289 C C . LYS B 1 69 ? -35.219 28.5 33.969 1 86.5 69 LYS B C 1
ATOM 7291 O O . LYS B 1 69 ? -34.906 29.266 34.875 1 86.5 69 LYS B O 1
ATOM 7296 N N . LYS B 1 70 ? -34.656 27.266 33.75 1 89.56 70 LYS B N 1
ATOM 7297 C CA . LYS B 1 70 ? -33.406 26.891 34.406 1 89.56 70 LYS B CA 1
ATOM 7298 C C . LYS B 1 70 ? -32.188 27.297 33.594 1 89.56 70 LYS B C 1
ATOM 7300 O O . LYS B 1 70 ? -32.25 27.297 32.375 1 89.56 70 LYS B O 1
ATOM 7305 N N . TYR B 1 71 ? -31.203 27.719 34.375 1 92 71 TYR B N 1
ATOM 7306 C CA . TYR B 1 71 ? -30.031 28.25 33.688 1 92 71 TYR B CA 1
ATOM 7307 C C . TYR B 1 71 ? -28.812 27.359 33.938 1 92 71 TYR B C 1
ATOM 7309 O O . TYR B 1 71 ? -28.828 26.5 34.812 1 92 71 TYR B O 1
ATOM 7317 N N . SER B 1 72 ? -27.875 27.453 33.062 1 93.25 72 SER B N 1
ATOM 7318 C CA . SER B 1 72 ? -26.578 26.781 33.188 1 93.25 72 SER B CA 1
ATOM 7319 C C . SER B 1 72 ? -25.438 27.781 33.125 1 93.25 72 SER B C 1
ATOM 7321 O O . SER B 1 72 ? -25.5 28.781 32.406 1 93.25 72 SER B O 1
ATOM 7323 N N . GLY B 1 73 ? -24.438 27.578 33.906 1 94.5 73 GLY B N 1
ATOM 7324 C CA . GLY B 1 73 ? -23.281 28.453 33.969 1 94.5 73 GLY B CA 1
ATOM 7325 C C . GLY B 1 73 ? -21.969 27.719 33.844 1 94.5 73 GLY B C 1
ATOM 7326 O O . GLY B 1 73 ? -21.859 26.562 34.219 1 94.5 73 GLY B O 1
ATOM 7327 N N . LEU B 1 74 ? -21.016 28.391 33.219 1 95 74 LEU B N 1
ATOM 7328 C CA . LEU B 1 74 ? -19.656 27.859 33.062 1 95 74 LEU B CA 1
ATOM 7329 C C . LEU B 1 74 ? -18.625 28.844 33.625 1 95 74 LEU B C 1
ATOM 7331 O O . LEU B 1 74 ? -18.672 30.031 33.312 1 95 74 LEU B O 1
ATOM 7335 N N . TYR B 1 75 ? -17.781 28.375 34.531 1 96.69 75 TYR B N 1
ATOM 7336 C CA . TYR B 1 75 ? -16.672 29.141 35.062 1 96.69 75 TYR B CA 1
ATOM 7337 C C . TYR B 1 75 ? -15.336 28.562 34.594 1 96.69 75 TYR B C 1
ATOM 7339 O O . TYR B 1 75 ? -15.039 27.391 34.844 1 96.69 75 TYR B O 1
ATOM 7347 N N . VAL B 1 76 ? -14.555 29.391 33.875 1 96.38 76 VAL B N 1
ATOM 7348 C CA . VAL B 1 76 ? -13.289 28.922 33.344 1 96.38 76 VAL B CA 1
ATOM 7349 C C . VAL B 1 76 ? -12.125 29.656 34 1 96.38 76 VAL B C 1
ATOM 7351 O O . VAL B 1 76 ? -12.164 30.875 34.156 1 96.38 76 VAL B O 1
ATOM 7354 N N . TYR B 1 77 ? -11.109 28.906 34.469 1 96.38 77 TYR B N 1
ATOM 7355 C CA . TYR B 1 77 ? -10.008 29.516 35.188 1 96.38 77 TYR B CA 1
ATOM 7356 C C . TYR B 1 77 ? -8.719 28.719 35 1 96.38 77 TYR B C 1
ATOM 7358 O O . TYR B 1 77 ? -8.703 27.719 34.281 1 96.38 77 TYR B O 1
ATOM 7366 N N . HIS B 1 78 ? -7.605 29.266 35.531 1 95.38 78 HIS B N 1
ATOM 7367 C CA . HIS B 1 78 ? -6.312 28.594 35.562 1 95.38 78 HIS B CA 1
ATOM 7368 C C . HIS B 1 78 ? -6.02 27.984 36.906 1 95.38 78 HIS B C 1
ATOM 7370 O O . HIS B 1 78 ? -5.688 28.703 37.875 1 95.38 78 HIS B O 1
ATOM 7376 N N . ASP B 1 79 ? -5.977 26.672 36.938 1 92.81 79 ASP B N 1
ATOM 7377 C CA . ASP B 1 79 ? -5.879 25.969 38.219 1 92.81 79 ASP B CA 1
ATOM 7378 C C . ASP B 1 79 ? -4.434 25.906 38.719 1 92.81 79 ASP B C 1
ATOM 7380 O O . ASP B 1 79 ? -4.164 25.469 39.844 1 92.81 79 ASP B O 1
ATOM 7384 N N . GLU B 1 80 ? -3.496 26.312 37.969 1 92.62 80 GLU B N 1
ATOM 7385 C CA . GLU B 1 80 ? -2.09 26.25 38.344 1 92.62 80 GLU B CA 1
ATOM 7386 C C . GLU B 1 80 ? -1.726 27.438 39.25 1 92.62 80 GLU B C 1
ATOM 7388 O O . GLU B 1 80 ? -0.675 27.422 39.906 1 92.62 80 GLU B O 1
ATOM 7393 N N . PHE B 1 81 ? -2.629 28.453 39.406 1 94.38 81 PHE B N 1
ATOM 7394 C CA . PHE B 1 81 ? -2.367 29.641 40.219 1 94.38 81 PHE B CA 1
ATOM 7395 C C . PHE B 1 81 ? -3.262 29.656 41.469 1 94.38 81 PHE B C 1
ATOM 7397 O O . PHE B 1 81 ? -4.488 29.625 41.344 1 94.38 81 PHE B O 1
ATOM 7404 N N . ASP B 1 82 ? -2.736 29.891 42.562 1 93.81 82 ASP B N 1
ATOM 7405 C CA . ASP B 1 82 ? -3.457 29.844 43.812 1 93.81 82 ASP B CA 1
ATOM 7406 C C . ASP B 1 82 ? -4.5 30.953 43.906 1 93.81 82 ASP B C 1
ATOM 7408 O O . ASP B 1 82 ? -5.598 30.75 44.438 1 93.81 82 ASP B O 1
ATOM 7412 N N . ASP B 1 83 ? -4.184 32.094 43.469 1 94.25 83 ASP B N 1
ATOM 7413 C CA . ASP B 1 83 ? -5.105 33.219 43.5 1 94.25 83 ASP B CA 1
ATOM 7414 C C . ASP B 1 83 ? -6.348 32.938 42.656 1 94.25 83 ASP B C 1
ATOM 7416 O O . ASP B 1 83 ? -7.457 33.312 43.031 1 94.25 83 ASP B O 1
ATOM 7420 N N . ALA B 1 84 ? -6.125 32.375 41.531 1 94.88 84 ALA B N 1
ATOM 7421 C CA . ALA B 1 84 ? -7.246 32.031 40.656 1 94.88 84 ALA B CA 1
ATOM 7422 C C . ALA B 1 84 ? -8.141 30.984 41.281 1 94.88 84 ALA B C 1
ATOM 7424 O O . ALA B 1 84 ? -9.359 31.031 41.156 1 94.88 84 ALA B O 1
ATOM 7425 N N . VAL B 1 85 ? -7.523 30.047 41.969 1 95.38 85 VAL B N 1
ATOM 7426 C CA . VAL B 1 85 ? -8.266 29 42.656 1 95.38 85 VAL B CA 1
ATOM 7427 C C . VAL B 1 85 ? -9.078 29.609 43.812 1 95.38 85 VAL B C 1
ATOM 7429 O O . VAL B 1 85 ? -10.242 29.266 44 1 95.38 85 VAL B O 1
ATOM 7432 N N . LEU B 1 86 ? -8.461 30.469 44.5 1 95.12 86 LEU B N 1
ATOM 7433 C CA . LEU B 1 86 ? -9.141 31.156 45.594 1 95.12 86 LEU B CA 1
ATOM 7434 C C . LEU B 1 86 ? -10.328 31.953 45.094 1 95.12 86 LEU B C 1
ATOM 7436 O O . LEU B 1 86 ? -11.406 31.922 45.688 1 95.12 86 LEU B O 1
ATOM 7440 N N . LEU B 1 87 ? -10.125 32.688 44.062 1 96.12 87 LEU B N 1
ATOM 7441 C CA . LEU B 1 87 ? -11.195 33.469 43.438 1 96.12 87 LEU B CA 1
ATOM 7442 C C . LEU B 1 87 ? -12.383 32.594 43.094 1 96.12 87 LEU B C 1
ATOM 7444 O O . LEU B 1 87 ? -13.523 32.906 43.406 1 96.12 87 LEU B O 1
ATOM 7448 N N . LYS B 1 88 ? -12.133 31.5 42.406 1 96 88 LYS B N 1
ATOM 7449 C CA . LYS B 1 88 ? -13.164 30.547 42.031 1 96 88 LYS B CA 1
ATOM 7450 C C . LYS B 1 88 ? -13.883 29.984 43.25 1 96 88 LYS B C 1
ATOM 7452 O O . LYS B 1 88 ? -15.109 29.859 43.25 1 96 88 LYS B O 1
ATOM 7457 N N . GLU B 1 89 ? -13.148 29.688 44.312 1 95.38 89 GLU B N 1
ATOM 7458 C CA . GLU B 1 89 ? -13.727 29.125 45.531 1 95.38 89 GLU B CA 1
ATOM 7459 C C . GLU B 1 89 ? -14.648 30.141 46.219 1 95.38 89 GLU B C 1
ATOM 7461 O O . GLU B 1 89 ? -15.727 29.781 46.719 1 95.38 89 GLU B O 1
ATOM 7466 N N . VAL B 1 90 ? -14.211 31.297 46.312 1 94.5 90 VAL B N 1
ATOM 7467 C CA . VAL B 1 90 ? -15.008 32.344 46.906 1 94.5 90 VAL B CA 1
ATOM 7468 C C . VAL B 1 90 ? -16.297 32.562 46.094 1 94.5 90 VAL B C 1
ATOM 7470 O O . VAL B 1 90 ? -17.375 32.719 46.688 1 94.5 90 VAL B O 1
ATOM 7473 N N . PHE B 1 91 ? -16.172 32.625 44.844 1 95.56 91 PHE B N 1
ATOM 7474 C CA . PHE B 1 91 ? -17.328 32.75 43.969 1 95.56 91 PHE B CA 1
ATOM 7475 C C . PHE B 1 91 ? -18.312 31.609 44.25 1 95.56 91 PHE B C 1
ATOM 7477 O O . PHE B 1 91 ? -19.5 31.859 44.469 1 95.56 91 PHE B O 1
ATOM 7484 N N . ASN B 1 92 ? -17.812 30.406 44.25 1 94.31 92 ASN B N 1
ATOM 7485 C CA . ASN B 1 92 ? -18.641 29.234 44.438 1 94.31 92 ASN B CA 1
ATOM 7486 C C . ASN B 1 92 ? -19.328 29.234 45.781 1 94.31 92 ASN B C 1
ATOM 7488 O O . ASN B 1 92 ? -20.516 28.906 45.875 1 94.31 92 ASN B O 1
ATOM 7492 N N . ARG B 1 93 ? -18.656 29.609 46.781 1 91.5 93 ARG B N 1
ATOM 7493 C CA . ARG B 1 93 ? -19.156 29.562 48.156 1 91.5 93 ARG B CA 1
ATOM 7494 C C . ARG B 1 93 ? -20.234 30.625 48.375 1 91.5 93 ARG B C 1
ATOM 7496 O O . ARG B 1 93 ? -21.125 30.453 49.219 1 91.5 93 ARG B O 1
ATOM 7503 N N . ASN B 1 94 ? -20.156 31.641 47.625 1 91 94 ASN B N 1
ATOM 7504 C CA . ASN B 1 94 ? -21.078 32.75 47.844 1 91 94 ASN B CA 1
ATOM 7505 C C . ASN B 1 94 ? -22.172 32.781 46.812 1 91 94 ASN B C 1
ATOM 7507 O O . ASN B 1 94 ? -22.938 33.781 46.719 1 91 94 ASN B O 1
ATOM 7511 N N . LEU B 1 95 ? -22.078 31.75 45.969 1 89.5 95 LEU B N 1
ATOM 7512 C CA . LEU B 1 95 ? -23.094 31.672 44.938 1 89.5 95 LEU B CA 1
ATOM 7513 C C . LEU B 1 95 ? -24.406 31.141 45.5 1 89.5 95 LEU B C 1
ATOM 7515 O O . LEU B 1 95 ? -24.531 29.938 45.75 1 89.5 95 LEU B O 1
ATOM 7519 N N . ASN B 1 96 ? -25.328 31.906 45.969 1 83 96 ASN B N 1
ATOM 7520 C CA . ASN B 1 96 ? -26.656 31.516 46.469 1 83 96 ASN B CA 1
ATOM 7521 C C . ASN B 1 96 ? -27.688 31.578 45.344 1 83 96 ASN B C 1
ATOM 7523 O O . ASN B 1 96 ? -28.453 32.531 45.25 1 83 96 ASN B O 1
ATOM 7527 N N . ILE B 1 97 ? -27.578 30.578 44.5 1 81.38 97 ILE B N 1
ATOM 7528 C CA . ILE B 1 97 ? -28.438 30.578 43.312 1 81.38 97 ILE B CA 1
ATOM 7529 C C . ILE B 1 97 ? -29.422 29.406 43.406 1 81.38 97 ILE B C 1
ATOM 7531 O O . ILE B 1 97 ? -29.125 28.375 44 1 81.38 97 ILE B O 1
ATOM 7535 N N . LYS B 1 98 ? -30.609 29.609 42.844 1 82.75 98 LYS B N 1
ATOM 7536 C CA . LYS B 1 98 ? -31.672 28.609 42.938 1 82.75 98 LYS B CA 1
ATOM 7537 C C . LYS B 1 98 ? -31.938 27.969 41.594 1 82.75 98 LYS B C 1
ATOM 7539 O O . LYS B 1 98 ? -32.406 26.828 41.5 1 82.75 98 LYS B O 1
ATOM 7544 N N . TYR B 1 99 ? -31.578 28.672 40.562 1 89.19 99 TYR B N 1
ATOM 7545 C CA . TYR B 1 99 ? -32.062 28.219 39.25 1 89.19 99 TYR B CA 1
ATOM 7546 C C . TYR B 1 99 ? -30.938 27.953 38.281 1 89.19 99 TYR B C 1
ATOM 7548 O O . TYR B 1 99 ? -31.141 27.875 37.062 1 89.19 99 TYR B O 1
ATOM 7556 N N . THR B 1 100 ? -29.734 27.984 38.75 1 89.44 100 THR B N 1
ATOM 7557 C CA . THR B 1 100 ? -28.594 27.828 37.875 1 89.44 100 THR B CA 1
ATOM 7558 C C . THR B 1 100 ? -27.672 26.719 38.344 1 89.44 100 THR B C 1
ATOM 7560 O O . THR B 1 100 ? -27.422 26.594 39.562 1 89.44 100 THR B O 1
ATOM 7563 N N . GLU B 1 101 ? -27.234 25.859 37.438 1 91.56 101 GLU B N 1
ATOM 7564 C CA . GLU B 1 101 ? -26.188 24.875 37.719 1 91.56 101 GLU B CA 1
ATOM 7565 C C . GLU B 1 101 ? -24.875 25.281 37.062 1 91.56 101 GLU B C 1
ATOM 7567 O O . GLU B 1 101 ? -24.781 25.438 35.844 1 91.56 101 GLU B O 1
ATOM 7572 N N . PHE B 1 102 ? -23.844 25.406 37.906 1 92.81 102 PHE B N 1
ATOM 7573 C CA . PHE B 1 102 ? -22.562 25.875 37.406 1 92.81 102 PHE B CA 1
ATOM 7574 C C . PHE B 1 102 ? -21.609 24.703 37.188 1 92.81 102 PHE B C 1
ATOM 7576 O O . PHE B 1 102 ? -21.562 23.797 38.031 1 92.81 102 PHE B O 1
ATOM 7583 N N . GLN B 1 103 ? -20.922 24.766 36.125 1 93.19 103 GLN B N 1
ATOM 7584 C CA . GLN B 1 103 ? -19.781 23.891 35.875 1 93.19 103 GLN B CA 1
ATOM 7585 C C . GLN B 1 103 ? -18.469 24.656 35.906 1 93.19 103 GLN B C 1
ATOM 7587 O O . GLN B 1 103 ? -18.438 25.859 35.594 1 93.19 103 GLN B O 1
ATOM 7592 N N . TYR B 1 104 ? -17.422 24 36.312 1 93.62 104 TYR B N 1
ATOM 7593 C CA . TYR B 1 104 ? -16.109 24.609 36.406 1 93.62 104 TYR B CA 1
ATOM 7594 C C . TYR B 1 104 ? -15.109 23.891 35.531 1 93.62 104 TYR B C 1
ATOM 7596 O O . TYR B 1 104 ? -15.062 22.656 35.5 1 93.62 104 TYR B O 1
ATOM 7604 N N . ALA B 1 105 ? -14.406 24.703 34.688 1 92.62 105 ALA B N 1
ATOM 7605 C CA . ALA B 1 105 ? -13.453 24.125 33.75 1 92.62 105 ALA B CA 1
ATOM 7606 C C . ALA B 1 105 ? -12.133 24.891 33.75 1 92.62 105 ALA B C 1
ATOM 7608 O O . ALA B 1 105 ? -12.102 26.078 34.125 1 92.62 105 ALA B O 1
ATOM 7609 N N . VAL B 1 106 ? -11.055 24.203 33.344 1 93.62 106 VAL B N 1
ATOM 7610 C CA . VAL B 1 106 ? -9.766 24.844 33.125 1 93.62 106 VAL B CA 1
ATOM 7611 C C . VAL B 1 106 ? -9.602 25.188 31.656 1 93.62 106 VAL B C 1
ATOM 7613 O O . VAL B 1 106 ? -10.172 24.516 30.781 1 93.62 106 VAL B O 1
ATOM 7616 N N . TYR B 1 107 ? -8.859 26.188 31.344 1 92.12 107 TYR B N 1
ATOM 7617 C CA . TYR B 1 107 ? -8.719 26.688 29.984 1 92.12 107 TYR B CA 1
ATOM 7618 C C . TYR B 1 107 ? -8.164 25.609 29.062 1 92.12 107 TYR B C 1
ATOM 7620 O O . TYR B 1 107 ? -8.578 25.5 27.906 1 92.12 107 TYR B O 1
ATOM 7628 N N . GLU B 1 108 ? -7.324 24.734 29.438 1 85.5 108 GLU B N 1
ATOM 7629 C CA . GLU B 1 108 ? -6.688 23.703 28.625 1 85.5 108 GLU B CA 1
ATOM 7630 C C . GLU B 1 108 ? -7.707 22.688 28.125 1 85.5 108 GLU B C 1
ATOM 7632 O O . GLU B 1 108 ? -7.504 22.062 27.078 1 85.5 108 GLU B O 1
ATOM 7637 N N . ARG B 1 109 ? -8.891 22.578 28.812 1 78.69 109 ARG B N 1
ATOM 7638 C CA . ARG B 1 109 ? -9.914 21.609 28.453 1 78.69 109 ARG B CA 1
ATOM 7639 C C . ARG B 1 109 ? -11.188 22.297 27.969 1 78.69 109 ARG B C 1
ATOM 7641 O O . ARG B 1 109 ? -12.25 21.672 27.938 1 78.69 109 ARG B O 1
ATOM 7648 N N . SER B 1 110 ? -10.984 23.531 27.656 1 77.75 110 SER B N 1
ATOM 7649 C CA . SER B 1 110 ? -12.18 24.312 27.375 1 77.75 110 SER B CA 1
ATOM 7650 C C . SER B 1 110 ? -12.742 23.984 25.984 1 77.75 110 SER B C 1
ATOM 7652 O O . SER B 1 110 ? -13.898 24.281 25.703 1 77.75 110 SER B O 1
ATOM 7654 N N . GLU B 1 111 ? -11.922 23.344 25.141 1 71.06 111 GLU B N 1
ATOM 7655 C CA . GLU B 1 111 ? -12.367 22.969 23.797 1 71.06 111 GLU B CA 1
ATOM 7656 C C . GLU B 1 111 ? -13.547 22 23.859 1 71.06 111 GLU B C 1
ATOM 7658 O O . GLU B 1 111 ? -14.359 21.953 22.938 1 71.06 111 GLU B O 1
ATOM 7663 N N . ARG B 1 112 ? -13.734 21.312 24.969 1 68 112 ARG B N 1
ATOM 7664 C CA . ARG B 1 112 ? -14.781 20.312 25.109 1 68 112 ARG B CA 1
ATOM 7665 C C . ARG B 1 112 ? -16.156 20.953 25.172 1 68 112 ARG B C 1
ATOM 7667 O O . ARG B 1 112 ? -17.172 20.297 24.938 1 68 112 ARG B O 1
ATOM 7674 N N . TYR B 1 113 ? -16.156 22.281 25.391 1 74.62 113 TYR B N 1
ATOM 7675 C CA . TYR B 1 113 ? -17.438 22.953 25.578 1 74.62 113 TYR B CA 1
ATOM 7676 C C . TYR B 1 113 ? -17.938 23.562 24.281 1 74.62 113 TYR B C 1
ATOM 7678 O O . TYR B 1 113 ? -19 24.188 24.25 1 74.62 113 TYR B O 1
ATOM 7686 N N . LEU B 1 114 ? -17.078 23.297 23.281 1 66.56 114 LEU B N 1
ATOM 7687 C CA . LEU B 1 114 ? -17.547 23.75 21.984 1 66.56 114 LEU B CA 1
ATOM 7688 C C . LEU B 1 114 ? -18.828 23.016 21.578 1 66.56 114 LEU B C 1
ATOM 7690 O O . LEU B 1 114 ? -18.938 21.797 21.797 1 66.56 114 LEU B O 1
ATOM 7694 N N . GLY B 1 115 ? -19.906 23.797 21.234 1 62.47 115 GLY B N 1
ATOM 7695 C CA . GLY B 1 115 ? -21.188 23.203 20.875 1 62.47 115 GLY B CA 1
ATOM 7696 C C . GLY B 1 115 ? -22.203 23.234 22 1 62.47 115 GLY B C 1
ATOM 7697 O O . GLY B 1 115 ? -23.391 23.016 21.766 1 62.47 115 GLY B O 1
ATOM 7698 N N . SER B 1 116 ? -21.656 23.578 23.188 1 71.75 116 SER B N 1
ATOM 7699 C CA . SER B 1 116 ? -22.562 23.688 24.344 1 71.75 116 SER B CA 1
ATOM 7700 C C . SER B 1 116 ? -23.141 25.094 24.453 1 71.75 116 SER B C 1
ATOM 7702 O O . SER B 1 116 ? -22.672 26.016 23.797 1 71.75 116 SER B O 1
ATOM 7704 N N . THR B 1 117 ? -24.234 25.109 25.109 1 82.44 117 THR B N 1
ATOM 7705 C CA . THR B 1 117 ? -24.859 26.406 25.344 1 82.44 117 THR B CA 1
ATOM 7706 C C . THR B 1 117 ? -24.969 26.703 26.844 1 82.44 117 THR B C 1
ATOM 7708 O O . THR B 1 117 ? -25.359 25.828 27.625 1 82.44 117 THR B O 1
ATOM 7711 N N . PHE B 1 118 ? -24.578 27.844 27.203 1 90.12 118 PHE B N 1
ATOM 7712 C CA . PHE B 1 118 ? -24.656 28.266 28.594 1 90.12 118 PHE B CA 1
ATOM 7713 C C . PHE B 1 118 ? -25.391 29.594 28.734 1 90.12 118 PHE B C 1
ATOM 7715 O O . PHE B 1 118 ? -25.453 30.375 27.781 1 90.12 118 PHE B O 1
ATOM 7722 N N . SER B 1 119 ? -26 29.781 29.875 1 94.44 119 SER B N 1
ATOM 7723 C CA . SER B 1 119 ? -26.656 31.047 30.172 1 94.44 119 SER B CA 1
ATOM 7724 C C . SER B 1 119 ? -25.672 32.062 30.75 1 94.44 119 SER B C 1
ATOM 7726 O O . SER B 1 119 ? -25.844 33.281 30.609 1 94.44 119 SER B O 1
ATOM 7728 N N . PHE B 1 120 ? -24.766 31.531 31.5 1 96.38 120 PHE B N 1
ATOM 7729 C CA . PHE B 1 120 ? -23.766 32.375 32.156 1 96.38 120 PHE B CA 1
ATOM 7730 C C . PHE B 1 120 ? -22.359 31.844 31.875 1 96.38 120 PHE B C 1
ATOM 7732 O O . PHE B 1 120 ? -22.141 30.625 31.844 1 96.38 120 PHE B O 1
ATOM 7739 N N . LEU B 1 121 ? -21.484 32.781 31.578 1 97 121 LEU B N 1
ATOM 7740 C CA . LEU B 1 121 ? -20.078 32.438 31.391 1 97 121 LEU B CA 1
ATOM 7741 C C . LEU B 1 121 ? -19.188 33.375 32.188 1 97 121 LEU B C 1
ATOM 7743 O O . LEU B 1 121 ? -19.328 34.594 32.094 1 97 121 LEU B O 1
ATOM 7747 N N . ILE B 1 122 ? -18.375 32.844 33 1 98.06 122 ILE B N 1
ATOM 7748 C CA . ILE B 1 122 ? -17.359 33.625 33.719 1 98.06 122 ILE B CA 1
ATOM 7749 C C . ILE B 1 122 ? -15.969 33.219 33.219 1 98.06 122 ILE B C 1
ATOM 7751 O O . ILE B 1 122 ? -15.586 32.031 33.312 1 98.06 122 ILE B O 1
ATOM 7755 N N . MET B 1 123 ? -15.305 34.156 32.719 1 98 123 MET B N 1
ATOM 7756 C CA . MET B 1 123 ? -13.93 33.938 32.281 1 98 123 MET B CA 1
ATOM 7757 C C . MET B 1 123 ? -12.938 34.625 33.188 1 98 123 MET B C 1
ATOM 7759 O O . MET B 1 123 ? -12.914 35.875 33.281 1 98 123 MET B O 1
ATOM 7763 N N . ASP B 1 124 ? -12.164 33.844 33.906 1 97.94 124 ASP B N 1
ATOM 7764 C CA . ASP B 1 124 ? -11.102 34.438 34.719 1 97.94 124 ASP B CA 1
ATOM 7765 C C . ASP B 1 124 ? -9.883 34.781 33.875 1 97.94 124 ASP B C 1
ATOM 7767 O O . ASP B 1 124 ? -9.062 33.906 33.562 1 97.94 124 ASP B O 1
ATOM 7771 N N . LEU B 1 125 ? -9.734 36.031 33.594 1 97.88 125 LEU B N 1
ATOM 7772 C CA . LEU B 1 125 ? -8.641 36.5 32.75 1 97.88 125 LEU B CA 1
ATOM 7773 C C . LEU B 1 125 ? -7.543 37.156 33.594 1 97.88 125 LEU B C 1
ATOM 7775 O O . LEU B 1 125 ? -6.711 37.875 33.062 1 97.88 125 LEU B O 1
ATOM 7779 N N . THR B 1 126 ? -7.488 36.875 34.844 1 96.75 126 THR B N 1
ATOM 7780 C CA . THR B 1 126 ? -6.551 37.531 35.75 1 96.75 126 THR B CA 1
ATOM 7781 C C . THR B 1 126 ? -5.121 37.062 35.469 1 96.75 126 THR B C 1
ATOM 7783 O O . THR B 1 126 ? -4.164 37.781 35.812 1 96.75 126 THR B O 1
ATOM 7786 N N . LYS B 1 127 ? -4.996 35.938 34.844 1 95.62 127 LYS B N 1
ATOM 7787 C CA . LYS B 1 127 ? -3.656 35.406 34.594 1 95.62 127 LYS B CA 1
ATOM 7788 C C . LYS B 1 127 ? -3.334 35.375 33.125 1 95.62 127 LYS B C 1
ATOM 7790 O O . LYS B 1 127 ? -2.164 35.344 32.719 1 95.62 127 LYS B O 1
ATOM 7795 N N . ASP B 1 128 ? -4.363 35.281 32.344 1 95.19 128 ASP B N 1
ATOM 7796 C CA . ASP B 1 128 ? -4.086 35.125 30.922 1 95.19 128 ASP B CA 1
ATOM 7797 C C . ASP B 1 128 ? -5.23 35.688 30.078 1 95.19 128 ASP B C 1
ATOM 7799 O O . ASP B 1 128 ? -6.359 35.812 30.562 1 95.19 128 ASP B O 1
ATOM 7803 N N . LEU B 1 129 ? -4.906 36.156 28.875 1 95.88 129 LEU B N 1
ATOM 7804 C CA . LEU B 1 129 ? -5.855 36.469 27.812 1 95.88 129 LEU B CA 1
ATOM 7805 C C . LEU B 1 129 ? -5.359 35.938 26.469 1 95.88 129 LEU B C 1
ATOM 7807 O O . LEU B 1 129 ? -4.574 36.594 25.781 1 95.88 129 LEU B O 1
ATOM 7811 N N . LYS B 1 130 ? -5.809 34.875 26.156 1 94.5 130 LYS B N 1
ATOM 7812 C CA . LYS B 1 130 ? -5.531 34.312 24.844 1 94.5 130 LYS B CA 1
ATOM 7813 C C . LYS B 1 130 ? -6.648 34.594 23.859 1 94.5 130 LYS B C 1
ATOM 7815 O O . LYS B 1 130 ? -7.816 34.312 24.125 1 94.5 130 LYS B O 1
ATOM 7820 N N . PRO B 1 131 ? -6.332 35.219 22.75 1 94.06 131 PRO B N 1
ATOM 7821 C CA . PRO B 1 131 ? -7.379 35.594 21.797 1 94.06 131 PRO B CA 1
ATOM 7822 C C . PRO B 1 131 ? -8.258 34.406 21.406 1 94.06 131 PRO B C 1
ATOM 7824 O O . PRO B 1 131 ? -9.484 34.562 21.297 1 94.06 131 PRO B O 1
ATOM 7827 N N . ASN B 1 132 ? -7.688 33.25 21.188 1 90 132 ASN B N 1
ATOM 7828 C CA . ASN B 1 132 ? -8.453 32.062 20.812 1 90 132 ASN B CA 1
ATOM 7829 C C . ASN B 1 132 ? -9.492 31.703 21.875 1 90 132 ASN B C 1
ATOM 7831 O O . ASN B 1 132 ? -10.586 31.234 21.547 1 90 132 ASN B O 1
ATOM 7835 N N . ASP B 1 133 ? -9.156 31.891 23.094 1 91.81 133 ASP B N 1
ATOM 7836 C CA . ASP B 1 133 ? -10.094 31.578 24.188 1 91.81 133 ASP B CA 1
ATOM 7837 C C . ASP B 1 133 ? -11.305 32.5 24.141 1 91.81 133 ASP B C 1
ATOM 7839 O O . ASP B 1 133 ? -12.438 32.062 24.328 1 91.81 133 ASP B O 1
ATOM 7843 N N . LEU B 1 134 ? -11 33.75 23.906 1 91.44 134 LEU B N 1
ATOM 7844 C CA . LEU B 1 134 ? -12.094 34.688 23.75 1 91.44 134 LEU B CA 1
ATOM 7845 C C . LEU B 1 134 ? -12.992 34.312 22.594 1 91.44 134 LEU B C 1
ATOM 7847 O O . LEU B 1 134 ? -14.219 34.375 22.703 1 91.44 134 LEU B O 1
ATOM 7851 N N . GLY B 1 135 ? -12.367 33.969 21.547 1 86.44 135 GLY B N 1
ATOM 7852 C CA . GLY B 1 135 ? -13.109 33.594 20.359 1 86.44 135 GLY B CA 1
ATOM 7853 C C . GLY B 1 135 ? -13.961 32.344 20.547 1 86.44 135 GLY B C 1
ATOM 7854 O O . GLY B 1 135 ? -15.094 32.281 20.078 1 86.44 135 GLY B O 1
ATOM 7855 N N . ARG B 1 136 ? -13.5 31.422 21.297 1 82.19 136 ARG B N 1
ATOM 7856 C CA . ARG B 1 136 ? -14.148 30.125 21.453 1 82.19 136 ARG B CA 1
ATOM 7857 C C . ARG B 1 136 ? -15.242 30.188 22.516 1 82.19 136 ARG B C 1
ATOM 7859 O O . ARG B 1 136 ? -16.359 29.688 22.297 1 82.19 136 ARG B O 1
ATOM 7866 N N . LEU B 1 137 ? -15.008 30.812 23.609 1 89.88 137 LEU B N 1
ATOM 7867 C CA . LEU B 1 137 ? -15.859 30.656 24.781 1 89.88 137 LEU B CA 1
ATOM 7868 C C . LEU B 1 137 ? -17 31.672 24.766 1 89.88 137 LEU B C 1
ATOM 7870 O O . LEU B 1 137 ? -18.109 31.375 25.219 1 89.88 137 LEU B O 1
ATOM 7874 N N . VAL B 1 138 ? -16.781 32.781 24.266 1 91.56 138 VAL B N 1
ATOM 7875 C CA . VAL B 1 138 ? -17.828 33.812 24.234 1 91.56 138 VAL B CA 1
ATOM 7876 C C . VAL B 1 138 ? -18.984 33.344 23.359 1 91.56 138 VAL B C 1
ATOM 7878 O O . VAL B 1 138 ? -20.156 33.656 23.625 1 91.56 138 VAL B O 1
ATOM 7881 N N . GLY B 1 139 ? -18.703 32.531 22.438 1 84.5 139 GLY B N 1
ATOM 7882 C CA . GLY B 1 139 ? -19.688 32.062 21.469 1 84.5 139 GLY B CA 1
ATOM 7883 C C . GLY B 1 139 ? -20.625 31.016 22.031 1 84.5 139 GLY B C 1
ATOM 7884 O O . GLY B 1 139 ? -21.688 30.75 21.453 1 84.5 139 GLY B O 1
ATOM 7885 N N . ILE B 1 140 ? -20.391 30.562 23.234 1 86.56 140 ILE B N 1
ATOM 7886 C CA . ILE B 1 140 ? -21.188 29.453 23.734 1 86.56 140 ILE B CA 1
ATOM 7887 C C . ILE B 1 140 ? -22.328 29.984 24.609 1 86.56 140 ILE B C 1
ATOM 7889 O O . ILE B 1 140 ? -23.141 29.219 25.125 1 86.56 140 ILE B O 1
ATOM 7893 N N . VAL B 1 141 ? -22.469 31.266 24.766 1 93 141 VAL B N 1
ATOM 7894 C CA . VAL B 1 141 ? -23.469 31.875 25.641 1 93 141 VAL B CA 1
ATOM 7895 C C . VAL B 1 141 ? -24.734 32.188 24.828 1 93 141 VAL B C 1
ATOM 7897 O O . VAL B 1 141 ? -24.656 32.656 23.703 1 93 141 VAL B O 1
ATOM 7900 N N . GLU B 1 142 ? -25.891 31.938 25.406 1 90.94 142 GLU B N 1
ATOM 7901 C CA . GLU B 1 142 ? -27.172 32.125 24.719 1 90.94 142 GLU B CA 1
ATOM 7902 C C . GLU B 1 142 ? -27.656 33.562 24.875 1 90.94 142 GLU B C 1
ATOM 7904 O O . GLU B 1 142 ? -27.156 34.312 25.719 1 90.94 142 GLU B O 1
ATOM 7909 N N . GLY B 1 143 ? -28.719 33.844 24.016 1 91.56 143 GLY B N 1
ATOM 7910 C CA . GLY B 1 143 ? -29.359 35.156 24.172 1 91.56 143 GLY B CA 1
ATOM 7911 C C . GLY B 1 143 ? -30 35.344 25.531 1 91.56 143 GLY B C 1
ATOM 7912 O O . GLY B 1 143 ? -30.578 34.406 26.078 1 91.56 143 GLY B O 1
ATOM 7913 N N . GLY B 1 144 ? -29.859 36.5 26.031 1 93.5 144 GLY B N 1
ATOM 7914 C CA . GLY B 1 144 ? -30.297 36.781 27.391 1 93.5 144 GLY B CA 1
ATOM 7915 C C . GLY B 1 144 ? -29.234 36.469 28.438 1 93.5 144 GLY B C 1
ATOM 7916 O O . GLY B 1 144 ? -29.422 36.719 29.625 1 93.5 144 GLY B O 1
ATOM 7917 N N . GLY B 1 145 ? -28.172 35.938 27.953 1 95.19 145 GLY B N 1
ATOM 7918 C CA . GLY B 1 145 ? -27.125 35.469 28.844 1 95.19 145 GLY B CA 1
ATOM 7919 C C . GLY B 1 145 ? -26.172 36.594 29.266 1 95.19 145 GLY B C 1
ATOM 7920 O O . GLY B 1 145 ? -26.219 37.688 28.75 1 95.19 145 GLY B O 1
ATOM 7921 N N . LEU B 1 146 ? -25.312 36.281 30.297 1 97.19 146 LEU B N 1
ATOM 7922 C CA . LEU B 1 146 ? -24.328 37.188 30.844 1 97.19 146 LEU B CA 1
ATOM 7923 C C . LEU B 1 146 ? -22.922 36.594 30.828 1 97.19 146 LEU B C 1
ATOM 7925 O O . LEU B 1 146 ? -22.734 35.469 31.266 1 97.19 146 LEU B O 1
ATOM 7929 N N . ILE B 1 147 ? -22.078 37.406 30.266 1 98.06 147 ILE B N 1
ATOM 7930 C CA . ILE B 1 147 ? -20.672 37.031 30.281 1 98.06 147 ILE B CA 1
ATOM 7931 C C . ILE B 1 147 ? -19.922 37.938 31.25 1 98.06 147 ILE B C 1
ATOM 7933 O O . ILE B 1 147 ? -20.047 39.156 31.188 1 98.06 147 ILE B O 1
ATOM 7937 N N . ILE B 1 148 ? -19.172 37.344 32.125 1 98.56 148 ILE B N 1
ATOM 7938 C CA . ILE B 1 148 ? -18.359 38.156 33.062 1 98.56 148 ILE B CA 1
ATOM 7939 C C . ILE B 1 148 ? -16.875 37.906 32.812 1 98.56 148 ILE B C 1
ATOM 7941 O O . ILE B 1 148 ? -16.422 36.75 32.844 1 98.56 148 ILE B O 1
ATOM 7945 N N . LEU B 1 149 ? -16.172 38.938 32.531 1 98.56 149 LEU B N 1
ATOM 7946 C CA . LEU B 1 149 ? -14.711 38.875 32.438 1 98.56 149 LEU B CA 1
ATOM 7947 C C . LEU B 1 149 ? -14.062 39.406 33.719 1 98.56 149 LEU B C 1
ATOM 7949 O O . LEU B 1 149 ? -14.258 40.562 34.062 1 98.56 149 LEU B O 1
ATOM 7953 N N . LEU B 1 150 ? -13.383 38.531 34.375 1 98.5 150 LEU B N 1
ATOM 7954 C CA . LEU B 1 150 ? -12.594 38.938 35.531 1 98.5 150 LEU B CA 1
ATOM 7955 C C . LEU B 1 150 ? -11.164 39.281 35.125 1 98.5 150 LEU B C 1
ATOM 7957 O O . LEU B 1 150 ? -10.43 38.438 34.625 1 98.5 150 LEU B O 1
ATOM 7961 N N . THR B 1 151 ? -10.781 40.562 35.312 1 98.25 151 THR B N 1
ATOM 7962 C CA . THR B 1 151 ? -9.508 41 34.781 1 98.25 151 THR B CA 1
ATOM 7963 C C . THR B 1 151 ? -8.633 41.594 35.906 1 98.25 151 THR B C 1
ATOM 7965 O O . THR B 1 151 ? -9.125 41.906 37 1 98.25 151 THR B O 1
ATOM 7968 N N . PRO B 1 152 ? -7.297 41.75 35.656 1 97.44 152 PRO B N 1
ATOM 7969 C CA . PRO B 1 152 ? -6.461 42.531 36.594 1 97.44 152 PRO B CA 1
ATOM 7970 C C . PRO B 1 152 ? -6.91 44 36.688 1 97.44 152 PRO B C 1
ATOM 7972 O O . PRO B 1 152 ? -7.832 44.406 35.969 1 97.44 152 PRO B O 1
ATOM 7975 N N . PRO B 1 153 ? -6.234 44.688 37.594 1 97.25 153 PRO B N 1
ATOM 7976 C CA . PRO B 1 153 ? -6.617 46.094 37.688 1 97.25 153 PRO B CA 1
ATOM 7977 C C . PRO B 1 153 ? -6.578 46.812 36.344 1 97.25 153 PRO B C 1
ATOM 7979 O O . PRO B 1 153 ? -5.609 46.688 35.594 1 97.25 153 PRO B O 1
ATOM 7982 N N . TRP B 1 154 ? -7.652 47.531 36.062 1 96.38 154 TRP B N 1
ATOM 7983 C CA . TRP B 1 154 ? -7.91 48.094 34.75 1 96.38 154 TRP B CA 1
ATOM 7984 C C . TRP B 1 154 ? -6.719 48.938 34.25 1 96.38 154 TRP B C 1
ATOM 7986 O O . TRP B 1 154 ? -6.301 48.812 33.094 1 96.38 154 TRP B O 1
ATOM 7996 N N . ASP B 1 155 ? -6.078 49.656 35.156 1 93.56 155 ASP B N 1
ATOM 7997 C CA . ASP B 1 155 ? -5.02 50.594 34.781 1 93.56 155 ASP B CA 1
ATOM 7998 C C . ASP B 1 155 ? -3.691 49.875 34.594 1 93.56 155 ASP B C 1
ATOM 8000 O O . ASP B 1 155 ? -2.783 50.375 33.938 1 93.56 155 ASP B O 1
ATOM 8004 N N . GLN B 1 156 ? -3.609 48.656 35.125 1 95.44 156 GLN B N 1
ATOM 8005 C CA . GLN B 1 156 ? -2.365 47.875 35.031 1 95.44 156 GLN B CA 1
ATOM 8006 C C . GLN B 1 156 ? -2.49 46.719 34.031 1 95.44 156 GLN B C 1
ATOM 8008 O O . GLN B 1 156 ? -1.49 46.094 33.688 1 95.44 156 GLN B O 1
ATOM 8013 N N . TRP B 1 157 ? -3.619 46.531 33.562 1 96.31 157 TRP B N 1
ATOM 8014 C CA . TRP B 1 157 ? -3.918 45.344 32.781 1 96.31 157 TRP B CA 1
ATOM 8015 C C . TRP B 1 157 ? -3.098 45.312 31.5 1 96.31 157 TRP B C 1
ATOM 8017 O O . TRP B 1 157 ? -2.615 44.281 31.078 1 96.31 157 TRP B O 1
ATOM 8027 N N . ASP B 1 158 ? -2.799 46.438 30.922 1 94.75 158 ASP B N 1
ATOM 8028 C CA . ASP B 1 158 ? -2.096 46.531 29.641 1 94.75 158 ASP B CA 1
ATOM 8029 C C . ASP B 1 158 ? -0.691 45.938 29.734 1 94.75 158 ASP B C 1
ATOM 8031 O O . ASP B 1 158 ? -0.238 45.25 28.828 1 94.75 158 ASP B O 1
ATOM 8035 N N . THR B 1 159 ? -0.034 46.125 30.859 1 94.88 159 THR B N 1
ATOM 8036 C CA . THR B 1 159 ? 1.376 45.781 30.984 1 94.88 159 THR B CA 1
ATOM 8037 C C . THR B 1 159 ? 1.534 44.469 31.734 1 94.88 159 THR B C 1
ATOM 8039 O O . THR B 1 159 ? 2.656 44 31.953 1 94.88 159 THR B O 1
ATOM 8042 N N . TYR B 1 160 ? 0.394 43.906 32.062 1 93.69 160 TYR B N 1
ATOM 8043 C CA . TYR B 1 160 ? 0.439 42.625 32.781 1 93.69 160 TYR B CA 1
ATOM 8044 C C . TYR B 1 160 ? 1.094 41.562 31.922 1 93.69 160 TYR B C 1
ATOM 8046 O O . TYR B 1 160 ? 0.809 41.438 30.734 1 93.69 160 TYR B O 1
ATOM 8054 N N . MET B 1 161 ? 2.004 40.812 32.562 1 94.81 161 MET B N 1
ATOM 8055 C CA . MET B 1 161 ? 2.643 39.688 31.875 1 94.81 161 MET B CA 1
ATOM 8056 C C . MET B 1 161 ? 1.772 38.438 31.938 1 94.81 161 MET B C 1
ATOM 8058 O O . MET B 1 161 ? 1.892 37.656 32.875 1 94.81 161 MET B O 1
ATOM 8062 N N . THR B 1 162 ? 1.049 38.219 30.906 1 95.25 162 THR B N 1
ATOM 8063 C CA . THR B 1 162 ? 0.148 37.062 30.844 1 95.25 162 THR B CA 1
ATOM 8064 C C . THR B 1 162 ? 0.89 35.812 30.375 1 95.25 162 THR B C 1
ATOM 8066 O O . THR B 1 162 ? 2.031 35.906 29.922 1 95.25 162 THR B O 1
ATOM 8069 N N . ILE B 1 163 ? 0.234 34.719 30.5 1 95.38 163 ILE B N 1
ATOM 8070 C CA . ILE B 1 163 ? 0.779 33.469 30 1 95.38 163 ILE B CA 1
ATOM 8071 C C . ILE B 1 163 ? 0.975 33.562 28.484 1 95.38 163 ILE B C 1
ATOM 8073 O O . ILE B 1 163 ? 2.01 33.125 27.969 1 95.38 163 ILE B O 1
ATOM 8077 N N . PHE B 1 164 ? 0.027 34.094 27.75 1 95 164 PHE B N 1
ATOM 8078 C CA . PHE B 1 164 ? 0.095 34.25 26.297 1 95 164 PHE B CA 1
ATOM 8079 C C . PHE B 1 164 ? 1.31 35.062 25.891 1 95 164 PHE B C 1
ATOM 8081 O O . PHE B 1 164 ? 2.064 34.688 25 1 95 164 PHE B O 1
ATOM 8088 N N . LYS B 1 165 ? 1.53 36.156 26.578 1 95.38 165 LYS B N 1
ATOM 8089 C CA . LYS B 1 165 ? 2.654 37.031 26.297 1 95.38 165 LYS B CA 1
ATOM 8090 C C . LYS B 1 165 ? 3.986 36.344 26.547 1 95.38 165 LYS B C 1
ATOM 8092 O O . LYS B 1 165 ? 4.934 36.5 25.781 1 95.38 165 LYS B O 1
ATOM 8097 N N . ARG B 1 166 ? 4.051 35.594 27.578 1 94.44 166 ARG B N 1
ATOM 8098 C CA . ARG B 1 166 ? 5.266 34.844 27.875 1 94.44 166 ARG B CA 1
ATOM 8099 C C . ARG B 1 166 ? 5.559 33.812 26.797 1 94.44 166 ARG B C 1
ATOM 8101 O O . ARG B 1 166 ? 6.723 33.562 26.469 1 94.44 166 ARG B O 1
ATOM 8108 N N . ASN B 1 167 ? 4.539 33.281 26.312 1 94.12 167 ASN B N 1
ATOM 8109 C CA . ASN B 1 167 ? 4.68 32.188 25.359 1 94.12 167 ASN B CA 1
ATOM 8110 C C . ASN B 1 167 ? 5.074 32.719 23.984 1 94.12 167 ASN B C 1
ATOM 8112 O O . ASN B 1 167 ? 5.602 31.953 23.156 1 94.12 167 ASN B O 1
ATOM 8116 N N . ILE B 1 168 ? 4.852 33.906 23.672 1 95 168 ILE B N 1
ATOM 8117 C CA . ILE B 1 168 ? 5.113 34.406 22.312 1 95 168 ILE B CA 1
ATOM 8118 C C . ILE B 1 168 ? 6.422 35.188 22.297 1 95 168 ILE B C 1
ATOM 8120 O O . ILE B 1 168 ? 6.773 35.781 21.281 1 95 168 ILE B O 1
ATOM 8124 N N . THR B 1 169 ? 7.16 35.25 23.391 1 95.06 169 THR B N 1
ATOM 8125 C CA . THR B 1 169 ? 8.484 35.875 23.438 1 95.06 169 THR B CA 1
ATOM 8126 C C . THR B 1 169 ? 9.57 34.812 23.281 1 95.06 169 THR B C 1
ATOM 8128 O O . THR B 1 169 ? 9.305 33.625 23.375 1 95.06 169 THR B O 1
ATOM 8131 N N . VAL B 1 170 ? 10.727 35.25 22.891 1 94.69 170 VAL B N 1
ATOM 8132 C CA . VAL B 1 170 ? 11.875 34.344 22.703 1 94.69 170 VAL B CA 1
ATOM 8133 C C . VAL B 1 170 ? 13.055 34.875 23.531 1 94.69 170 VAL B C 1
ATOM 8135 O O . VAL B 1 170 ? 13.062 36 23.969 1 94.69 170 VAL B O 1
ATOM 8138 N N . PRO B 1 171 ? 14.086 34.062 23.766 1 92.94 171 PRO B N 1
ATOM 8139 C CA . PRO B 1 171 ? 15.211 34.469 24.609 1 92.94 171 PRO B CA 1
ATOM 8140 C C . PRO B 1 171 ? 15.898 35.75 24.094 1 92.94 171 PRO B C 1
ATOM 8142 O O . PRO B 1 171 ? 16.344 36.562 24.891 1 92.94 171 PRO B O 1
ATOM 8145 N N . GLN B 1 172 ? 15.938 35.969 22.812 1 93.88 172 GLN B N 1
ATOM 8146 C CA . GLN B 1 172 ? 16.609 37.125 22.219 1 93.88 172 GLN B CA 1
ATOM 8147 C C . GLN B 1 172 ? 15.75 38.375 22.375 1 93.88 172 GLN B C 1
ATOM 8149 O O . GLN B 1 172 ? 16.281 39.5 22.328 1 93.88 172 GLN B O 1
ATOM 8154 N N . PHE B 1 173 ? 14.406 38.125 22.453 1 95.69 173 PHE B N 1
ATOM 8155 C CA . PHE B 1 173 ? 13.422 39.219 22.578 1 95.69 173 PHE B CA 1
ATOM 8156 C C . PHE B 1 173 ? 12.43 38.906 23.703 1 95.69 173 PHE B C 1
ATOM 8158 O O . PHE B 1 173 ? 11.266 38.594 23.453 1 95.69 173 PHE B O 1
ATOM 8165 N N . PRO B 1 174 ? 12.773 39.125 24.953 1 94.38 174 PRO B N 1
ATOM 8166 C CA . PRO B 1 174 ? 12 38.656 26.094 1 94.38 174 PRO B CA 1
ATOM 8167 C C . PRO B 1 174 ? 10.852 39.594 26.453 1 94.38 174 PRO B C 1
ATOM 8169 O O . PRO B 1 174 ? 9.945 39.219 27.203 1 94.38 174 PRO B O 1
ATOM 8172 N N . GLU B 1 175 ? 10.789 40.812 26 1 95.81 175 GLU B N 1
ATOM 8173 C CA . GLU B 1 175 ? 9.773 41.781 26.406 1 95.81 175 GLU B CA 1
ATOM 8174 C C . GLU B 1 175 ? 8.711 41.969 25.312 1 95.81 175 GLU B C 1
ATOM 8176 O O . GLU B 1 175 ? 9.008 42.438 24.219 1 95.81 175 GLU B O 1
ATOM 8181 N N . PRO B 1 176 ? 7.434 41.688 25.656 1 97 176 PRO B N 1
ATOM 8182 C CA . PRO B 1 176 ? 6.367 41.875 24.672 1 97 176 PRO B CA 1
ATOM 8183 C C . PRO B 1 176 ? 6.02 43.344 24.453 1 97 176 PRO B C 1
ATOM 8185 O O . PRO B 1 176 ? 6.391 44.188 25.266 1 97 176 PRO B O 1
ATOM 8188 N N . ARG B 1 177 ? 5.23 43.656 23.391 1 97.06 177 ARG B N 1
ATOM 8189 C CA . ARG B 1 177 ? 4.918 45.031 23.047 1 97.06 177 ARG B CA 1
ATOM 8190 C C . ARG B 1 177 ? 3.74 45.562 23.859 1 97.06 177 ARG B C 1
ATOM 8192 O O . ARG B 1 177 ? 3.547 46.781 23.969 1 97.06 177 ARG B O 1
ATOM 8199 N N . HIS B 1 178 ? 2.896 44.719 24.438 1 97.12 178 HIS B N 1
ATOM 8200 C CA . HIS B 1 178 ? 1.743 45.062 25.25 1 97.12 178 HIS B CA 1
ATOM 8201 C C . HIS B 1 178 ? 0.727 45.875 24.469 1 97.12 178 HIS B C 1
ATOM 8203 O O . HIS B 1 178 ? 0.287 46.938 24.938 1 97.12 178 HIS B O 1
ATOM 8209 N N . ILE B 1 179 ? 0.343 45.375 23.344 1 97.81 179 ILE B N 1
ATOM 8210 C CA . ILE B 1 179 ? -0.544 46.125 22.453 1 97.81 179 ILE B CA 1
ATOM 8211 C C . ILE B 1 179 ? -1.934 45.5 22.469 1 97.81 179 ILE B C 1
ATOM 8213 O O . ILE B 1 179 ? -2.943 46.188 22.484 1 97.81 179 ILE B O 1
ATOM 8217 N N . PHE B 1 180 ? -2.086 44.219 22.469 1 97.5 180 PHE B N 1
ATOM 8218 C CA . PHE B 1 180 ? -3.336 43.5 22.203 1 97.5 180 PHE B CA 1
ATOM 8219 C C . PHE B 1 180 ? -4.355 43.812 23.297 1 97.5 180 PHE B C 1
ATOM 8221 O O . PHE B 1 180 ? -5.527 44.031 23.016 1 97.5 180 PHE B O 1
ATOM 8228 N N . ILE B 1 181 ? -3.91 43.75 24.562 1 97.81 181 ILE B N 1
ATOM 8229 C CA . ILE B 1 181 ? -4.84 44 25.656 1 97.81 181 ILE B CA 1
ATOM 8230 C C . ILE B 1 181 ? -5.352 45.438 25.578 1 97.81 181 ILE B C 1
ATOM 8232 O O . ILE B 1 181 ? -6.523 45.688 25.875 1 97.81 181 ILE B O 1
ATOM 8236 N N . LYS B 1 182 ? -4.496 46.344 25.234 1 96.75 182 LYS B N 1
ATOM 8237 C CA . LYS B 1 182 ? -4.938 47.719 25 1 96.75 182 LYS B CA 1
ATOM 8238 C C . LYS B 1 182 ? -6.02 47.781 23.938 1 96.75 182 LYS B C 1
ATOM 8240 O O . LYS B 1 182 ? -6.984 48.531 24.062 1 96.75 182 LYS B O 1
ATOM 8245 N N . TRP B 1 183 ? -5.785 47.062 22.922 1 97.19 183 TRP B N 1
ATOM 8246 C CA . TRP B 1 183 ? -6.75 46.938 21.828 1 97.19 183 TRP B CA 1
ATOM 8247 C C . TRP B 1 183 ? -8.078 46.375 22.344 1 97.19 183 TRP B C 1
ATOM 8249 O O . TRP B 1 183 ? -9.141 46.938 22.047 1 97.19 183 TRP B O 1
ATOM 8259 N N . VAL B 1 184 ? -8.047 45.312 23.141 1 97.5 184 VAL B N 1
ATOM 8260 C CA . VAL B 1 184 ? -9.25 44.719 23.688 1 97.5 184 VAL B CA 1
ATOM 8261 C C . VAL B 1 184 ? -9.984 45.719 24.578 1 97.5 184 VAL B C 1
ATOM 8263 O O . VAL B 1 184 ? -11.203 45.844 24.5 1 97.5 184 VAL B O 1
ATOM 8266 N N . LYS B 1 185 ? -9.242 46.406 25.375 1 97.19 185 LYS B N 1
ATOM 8267 C CA . LYS B 1 185 ? -9.82 47.406 26.266 1 97.19 185 LYS B CA 1
ATOM 8268 C C . LYS B 1 185 ? -10.539 48.5 25.484 1 97.19 185 LYS B C 1
ATOM 8270 O O . LYS B 1 185 ? -11.648 48.906 25.828 1 97.19 185 LYS B O 1
ATOM 8275 N N . SER B 1 186 ? -9.883 48.938 24.469 1 96.94 186 SER B N 1
ATOM 8276 C CA . SER B 1 186 ? -10.477 49.969 23.656 1 96.94 186 SER B CA 1
ATOM 8277 C C . SER B 1 186 ? -11.812 49.5 23.062 1 96.94 186 SER B C 1
ATOM 8279 O O . SER B 1 186 ? -12.766 50.281 23 1 96.94 186 SER B O 1
ATOM 8281 N N . LYS B 1 187 ? -11.852 48.312 22.656 1 96.81 187 LYS B N 1
ATOM 8282 C CA . LYS B 1 187 ? -13.078 47.781 22.062 1 96.81 187 LYS B CA 1
ATOM 8283 C C . LYS B 1 187 ? -14.156 47.594 23.141 1 96.81 187 LYS B C 1
ATOM 8285 O O . LYS B 1 187 ? -15.336 47.812 22.875 1 96.81 187 LYS B O 1
ATOM 8290 N N . LEU B 1 188 ? -13.727 47.188 24.328 1 97.25 188 LEU B N 1
ATOM 8291 C CA . LEU B 1 188 ? -14.672 47.031 25.438 1 97.25 188 LEU B CA 1
ATOM 8292 C C . LEU B 1 188 ? -15.312 48.375 25.781 1 97.25 188 LEU B C 1
ATOM 8294 O O . LEU B 1 188 ? -16.5 48.438 26.125 1 97.25 188 LEU B O 1
ATOM 8298 N N . LEU B 1 189 ? -14.609 49.375 25.672 1 96.5 189 LEU B N 1
ATOM 8299 C CA . LEU B 1 189 ? -15.07 50.719 26.047 1 96.5 189 LEU B CA 1
ATOM 8300 C C . LEU B 1 189 ? -16 51.25 24.969 1 96.5 189 LEU B C 1
ATOM 8302 O O . LEU B 1 189 ? -16.906 52.062 25.281 1 96.5 189 LEU B O 1
ATOM 8306 N N . LYS B 1 190 ? -15.883 50.844 23.812 1 94.38 190 LYS B N 1
ATOM 8307 C CA . LYS B 1 190 ? -16.578 51.469 22.688 1 94.38 190 LYS B CA 1
ATOM 8308 C C . LYS B 1 190 ? -17.891 50.781 22.391 1 94.38 190 LYS B C 1
ATOM 8310 O O . LYS B 1 190 ? -18.844 51.375 21.906 1 94.38 190 LYS B O 1
ATOM 8315 N N . HIS B 1 191 ? -18.047 49.562 22.641 1 94 191 HIS B N 1
ATOM 8316 C CA . HIS B 1 191 ? -19.188 48.781 22.172 1 94 191 HIS B CA 1
ATOM 8317 C C . HIS B 1 191 ? -20.312 48.781 23.203 1 94 191 HIS B C 1
ATOM 8319 O O . HIS B 1 191 ? -20.062 48.906 24.406 1 94 191 HIS B O 1
ATOM 8325 N N . ASP B 1 192 ? -21.469 48.562 22.719 1 93.06 192 ASP B N 1
ATOM 8326 C CA . ASP B 1 192 ? -22.641 48.625 23.594 1 93.06 192 ASP B CA 1
ATOM 8327 C C . ASP B 1 192 ? -22.891 47.281 24.266 1 93.06 192 ASP B C 1
ATOM 8329 O O . ASP B 1 192 ? -22.25 46.281 23.922 1 93.06 192 ASP B O 1
ATOM 8333 N N . SER B 1 193 ? -23.766 47.25 25.344 1 94.44 193 SER B N 1
ATOM 8334 C CA . SER B 1 193 ? -24.172 46.094 26.125 1 94.44 193 SER B CA 1
ATOM 8335 C C . SER B 1 193 ? -23.016 45.562 26.969 1 94.44 193 SER B C 1
ATOM 8337 O O . SER B 1 193 ? -22.938 44.375 27.234 1 94.44 193 SER B O 1
ATOM 8339 N N . ILE B 1 194 ? -22.047 46.469 27.188 1 97.31 194 ILE B N 1
ATOM 8340 C CA . ILE B 1 194 ? -20.891 46.094 28 1 97.31 194 ILE B CA 1
ATOM 8341 C C . ILE B 1 194 ? -20.75 47.094 29.172 1 97.31 194 ILE B C 1
ATOM 8343 O O . ILE B 1 194 ? -20.781 48.312 28.969 1 97.31 194 ILE B O 1
ATOM 8347 N N . GLY B 1 195 ? -20.625 46.594 30.359 1 97.81 195 GLY B N 1
ATOM 8348 C CA . GLY B 1 195 ? -20.312 47.375 31.547 1 97.81 195 GLY B CA 1
ATOM 8349 C C . GLY B 1 195 ? -18.984 47 32.156 1 97.81 195 GLY B C 1
ATOM 8350 O O . GLY B 1 195 ? -18.578 45.844 32.125 1 97.81 195 GLY B O 1
ATOM 8351 N N . ILE B 1 196 ? -18.328 48.062 32.719 1 98.38 196 ILE B N 1
ATOM 8352 C CA . ILE B 1 196 ? -17.016 47.844 33.344 1 98.38 196 ILE B CA 1
ATOM 8353 C C . ILE B 1 196 ? -16.984 48.438 34.75 1 98.38 196 ILE B C 1
ATOM 8355 O O . ILE B 1 196 ? -17.281 49.625 34.906 1 98.38 196 ILE B O 1
ATOM 8359 N N . TYR B 1 197 ? -16.594 47.562 35.688 1 98.31 197 TYR B N 1
ATOM 8360 C CA . TYR B 1 197 ? -16.531 48 37.062 1 98.31 197 TYR B CA 1
ATOM 8361 C C . TYR B 1 197 ? -15.117 47.812 37.625 1 98.31 197 TYR B C 1
ATOM 8363 O O . TYR B 1 197 ? -14.523 46.75 37.469 1 98.31 197 TYR B O 1
ATOM 8371 N N . ASP B 1 198 ? -14.594 48.875 38.25 1 97.56 198 ASP B N 1
ATOM 8372 C CA . ASP B 1 198 ? -13.297 48.844 38.906 1 97.56 198 ASP B CA 1
ATOM 8373 C C . ASP B 1 198 ? -13.445 48.5 40.375 1 97.56 198 ASP B C 1
ATOM 8375 O O . ASP B 1 198 ? -13.797 49.344 41.188 1 97.56 198 ASP B O 1
ATOM 8379 N N . ALA B 1 199 ? -13.109 47.312 40.719 1 96.25 199 ALA B N 1
ATOM 8380 C CA . ALA B 1 199 ? -13.312 46.812 42.062 1 96.25 199 ALA B CA 1
ATOM 8381 C C . ALA B 1 199 ? -12.352 47.469 43.062 1 96.25 199 ALA B C 1
ATOM 8383 O O . ALA B 1 199 ? -12.703 47.688 44.219 1 96.25 199 ALA B O 1
ATOM 8384 N N . ASP B 1 200 ? -11.188 47.719 42.656 1 94.94 200 ASP B N 1
ATOM 8385 C CA . ASP B 1 200 ? -10.18 48.281 43.531 1 94.94 200 ASP B CA 1
ATOM 8386 C C . ASP B 1 200 ? -10.57 49.719 43.969 1 94.94 200 ASP B C 1
ATOM 8388 O O . ASP B 1 200 ? -10.422 50.062 45.125 1 94.94 200 ASP B O 1
ATOM 8392 N N . ASN B 1 201 ? -11.109 50.469 43.031 1 95.06 201 ASN B N 1
ATOM 8393 C CA . ASN B 1 201 ? -11.461 51.844 43.312 1 95.06 201 ASN B CA 1
ATOM 8394 C C . ASN B 1 201 ? -12.961 52.031 43.531 1 95.06 201 ASN B C 1
ATOM 8396 O O . ASN B 1 201 ? -13.438 53.125 43.719 1 95.06 201 ASN B O 1
ATOM 8400 N N . LYS B 1 202 ? -13.672 50.969 43.438 1 94.38 202 LYS B N 1
ATOM 8401 C CA . LYS B 1 202 ? -15.109 50.938 43.688 1 94.38 202 LYS B CA 1
ATOM 8402 C C . LYS B 1 202 ? -15.836 51.969 42.812 1 94.38 202 LYS B C 1
ATOM 8404 O O . LYS B 1 202 ? -16.609 52.781 43.344 1 94.38 202 LYS B O 1
ATOM 8409 N N . ARG B 1 203 ? -15.555 51.938 41.594 1 95.62 203 ARG B N 1
ATOM 8410 C CA . ARG B 1 203 ? -16.172 52.906 40.688 1 95.62 203 ARG B CA 1
ATOM 8411 C C . ARG B 1 203 ? -16.594 52.219 39.406 1 95.62 203 ARG B C 1
ATOM 8413 O O . ARG B 1 203 ? -16.031 51.188 39 1 95.62 203 ARG B O 1
ATOM 8420 N N . ILE B 1 204 ? -17.547 52.844 38.75 1 96.81 204 ILE B N 1
ATOM 8421 C CA . ILE B 1 204 ? -18.016 52.406 37.469 1 96.81 204 ILE B CA 1
ATOM 8422 C C . ILE B 1 204 ? -17.203 53.062 36.344 1 96.81 204 ILE B C 1
ATOM 8424 O O . ILE B 1 204 ? -17.172 54.312 36.25 1 96.81 204 ILE B O 1
ATOM 8428 N N . ILE B 1 205 ? -16.5 52.312 35.594 1 97.06 205 ILE B N 1
ATOM 8429 C CA . ILE B 1 205 ? -15.719 52.844 34.5 1 97.06 205 ILE B CA 1
ATOM 8430 C C . ILE B 1 205 ? -16.625 53.062 33.281 1 97.06 205 ILE B C 1
ATOM 8432 O O . ILE B 1 205 ? -16.516 54.094 32.625 1 97.06 205 ILE B O 1
ATOM 8436 N N . LYS B 1 206 ? -17.516 52.094 33.031 1 97.19 206 LYS B N 1
ATOM 8437 C CA . LYS B 1 206 ? -18.453 52.188 31.922 1 97.19 206 LYS B CA 1
ATOM 8438 C C . LYS B 1 206 ? -19.828 51.625 32.344 1 97.19 206 LYS B C 1
ATOM 8440 O O . LYS B 1 206 ? -19.922 50.5 32.812 1 97.19 206 LYS B O 1
ATOM 8445 N N . LYS B 1 207 ? -20.828 52.406 32.094 1 95.5 207 LYS B N 1
ATOM 8446 C CA . LYS B 1 207 ? -22.203 51.969 32.344 1 95.5 207 LYS B CA 1
ATOM 8447 C C . LYS B 1 207 ? -22.734 51.125 31.172 1 95.5 207 LYS B C 1
ATOM 8449 O O . LYS B 1 207 ? -22.359 51.344 30.031 1 95.5 207 LYS B O 1
ATOM 8454 N N . ILE B 1 208 ? -23.562 50.156 31.531 1 94.25 208 ILE B N 1
ATOM 8455 C CA . ILE B 1 208 ? -24.156 49.312 30.484 1 94.25 208 ILE B CA 1
ATOM 8456 C C . ILE B 1 208 ? -25.25 50.125 29.75 1 94.25 208 ILE B C 1
ATOM 8458 O O . ILE B 1 208 ? -26.031 50.812 30.375 1 94.25 208 ILE B O 1
ATOM 8462 N N . GLU B 1 209 ? -25.156 50.156 28.438 1 91.06 209 GLU B N 1
ATOM 8463 C CA . GLU B 1 209 ? -26.172 50.75 27.578 1 91.06 209 GLU B CA 1
ATOM 8464 C C . GLU B 1 209 ? -26.516 49.844 26.406 1 91.06 209 GLU B C 1
ATOM 8466 O O . GLU B 1 209 ? -25.641 49.219 25.828 1 91.06 209 GLU B O 1
ATOM 8471 N N . LEU B 1 210 ? -27.781 49.562 26.266 1 90.88 210 LEU B N 1
ATOM 8472 C CA . LEU B 1 210 ? -28.25 48.781 25.125 1 90.88 210 LEU B CA 1
ATOM 8473 C C . LEU B 1 210 ? -28.828 49.688 24.047 1 90.88 210 LEU B C 1
ATOM 8475 O O . LEU B 1 210 ? -29.844 50.344 24.25 1 90.88 210 LEU B O 1
ATOM 8479 N N . LYS B 1 211 ? -28.172 49.781 22.938 1 85.75 211 LYS B N 1
ATOM 8480 C CA . LYS B 1 211 ? -28.594 50.656 21.844 1 85.75 211 LYS B CA 1
ATOM 8481 C C . LYS B 1 211 ? -29.234 49.844 20.719 1 85.75 211 LYS B C 1
ATOM 8483 O O . LYS B 1 211 ? -29.531 50.406 19.656 1 85.75 211 LYS B O 1
ATOM 8488 N N . ARG B 1 212 ? -29.656 48.625 20.953 1 84.88 212 ARG B N 1
ATOM 8489 C CA . ARG B 1 212 ? -30.203 47.781 19.891 1 84.88 212 ARG B CA 1
ATOM 8490 C C . ARG B 1 212 ? -31.734 47.75 19.953 1 84.88 212 ARG B C 1
ATOM 8492 O O . ARG B 1 212 ? -32.312 47.812 21.031 1 84.88 212 ARG B O 1
ATOM 8499 N N . GLU B 1 213 ? -32.312 47.688 18.734 1 79.31 213 GLU B N 1
ATOM 8500 C CA . GLU B 1 213 ? -33.75 47.562 18.641 1 79.31 213 GLU B CA 1
ATOM 8501 C C . GLU B 1 213 ? -34.188 46.094 18.688 1 79.31 213 GLU B C 1
ATOM 8503 O O . GLU B 1 213 ? -33.5 45.25 18.156 1 79.31 213 GLU B O 1
ATOM 8508 N N . ILE B 1 214 ? -35.188 45.781 19.516 1 76.5 214 ILE B N 1
ATOM 8509 C CA . ILE B 1 214 ? -35.719 44.438 19.656 1 76.5 214 ILE B CA 1
ATOM 8510 C C . ILE B 1 214 ? -36.562 44.094 18.438 1 76.5 214 ILE B C 1
ATOM 8512 O O . ILE B 1 214 ? -37.531 44.781 18.125 1 76.5 214 ILE B O 1
ATOM 8516 N N . LYS B 1 215 ? -36 43.312 17.516 1 61.44 215 LYS B N 1
ATOM 8517 C CA . LYS B 1 215 ? -36.844 42.844 16.438 1 61.44 215 LYS B CA 1
ATOM 8518 C C . LYS B 1 215 ? -37.531 41.531 16.828 1 61.44 215 LYS B C 1
ATOM 8520 O O . LYS B 1 215 ? -36.906 40.594 17.344 1 61.44 215 LYS B O 1
ATOM 8525 N N . SER B 1 216 ? -38.812 41.594 17.172 1 55.12 216 SER B N 1
ATOM 8526 C CA . SER B 1 216 ? -39.625 40.438 17.594 1 55.12 216 SER B CA 1
ATOM 8527 C C . SER B 1 216 ? -39.594 39.344 16.547 1 55.12 216 SER B C 1
ATOM 8529 O O . SER B 1 216 ? -40.656 38.844 16.125 1 55.12 216 SER B O 1
ATOM 8531 N N . SER B 1 217 ? -38.688 39.031 15.891 1 52.69 217 SER B N 1
ATOM 8532 C CA . SER B 1 217 ? -38.938 38.094 14.789 1 52.69 217 SER B CA 1
ATOM 8533 C C . SER B 1 217 ? -39.094 36.656 15.297 1 52.69 217 SER B C 1
ATOM 8535 O O . SER B 1 217 ? -38.094 35.969 15.578 1 52.69 217 SER B O 1
ATOM 8537 N N . GLU B 1 218 ? -40.062 36.375 16.156 1 53.34 218 GLU B N 1
ATOM 8538 C CA . GLU B 1 218 ? -40.281 34.969 16.453 1 53.34 218 GLU B CA 1
ATOM 8539 C C . GLU B 1 218 ? -40.688 34.188 15.195 1 53.34 218 GLU B C 1
ATOM 8541 O O . GLU B 1 218 ? -41.875 34.188 14.828 1 53.34 218 GLU B O 1
ATOM 8546 N N . GLU B 1 219 ? -39.969 34.156 14.219 1 55.88 219 GLU B N 1
ATOM 8547 C CA . GLU B 1 219 ? -40.438 33.312 13.109 1 55.88 219 GLU B CA 1
ATOM 8548 C C . GLU B 1 219 ? -40.5 31.844 13.5 1 55.88 219 GLU B C 1
ATOM 8550 O O . GLU B 1 219 ? -39.531 31.297 13.992 1 55.88 219 GLU B O 1
ATOM 8555 N N . LYS B 1 220 ? -41.562 31.281 13.578 1 62.5 220 LYS B N 1
ATOM 8556 C CA . LYS B 1 220 ? -41.875 29.875 13.82 1 62.5 220 LYS B CA 1
ATOM 8557 C C . LYS B 1 220 ? -41.219 28.969 12.781 1 62.5 220 LYS B C 1
ATOM 8559 O O . LYS B 1 220 ? -41.219 29.266 11.586 1 62.5 220 LYS B O 1
ATOM 8564 N N . ILE B 1 221 ? -40.375 28.047 13.305 1 76.38 221 ILE B N 1
ATOM 8565 C CA . ILE B 1 221 ? -39.719 27.016 12.484 1 76.38 221 ILE B CA 1
ATOM 8566 C C . ILE B 1 221 ? -40.781 26.203 11.758 1 76.38 221 ILE B C 1
ATOM 8568 O O . ILE B 1 221 ? -41.656 25.609 12.398 1 76.38 221 ILE B O 1
ATOM 8572 N N . GLN B 1 222 ? -40.906 26.297 10.484 1 79.31 222 GLN B N 1
ATOM 8573 C CA . GLN B 1 222 ? -41.875 25.5 9.703 1 79.31 222 GLN B CA 1
ATOM 8574 C C . GLN B 1 222 ? -41.188 24.266 9.117 1 79.31 222 GLN B C 1
ATOM 8576 O O . GLN B 1 222 ? -40.188 24.375 8.406 1 79.31 222 GLN B O 1
ATOM 8581 N N . ILE B 1 223 ? -41.594 23.188 9.586 1 84.81 223 ILE B N 1
ATOM 8582 C CA . ILE B 1 223 ? -41.062 21.938 9.039 1 84.81 223 ILE B CA 1
ATOM 8583 C C . ILE B 1 223 ? -41.719 21.656 7.688 1 84.81 223 ILE B C 1
ATOM 8585 O O . ILE B 1 223 ? -42.969 21.719 7.562 1 84.81 223 ILE B O 1
ATOM 8589 N N . PRO B 1 224 ? -40.969 21.359 6.746 1 85.19 224 PRO B N 1
ATOM 8590 C CA . PRO B 1 224 ? -41.531 21.125 5.418 1 85.19 224 PRO B CA 1
ATOM 8591 C C . PRO B 1 224 ? -42.469 19.906 5.391 1 85.19 224 PRO B C 1
ATOM 8593 O O . PRO B 1 224 ? -42.25 18.953 6.137 1 85.19 224 PRO B O 1
ATOM 8596 N N . GLN B 1 225 ? -43.531 19.906 4.637 1 79.75 225 GLN B N 1
ATOM 8597 C CA . GLN B 1 225 ? -44.562 18.859 4.57 1 79.75 225 GLN B CA 1
ATOM 8598 C C . GLN B 1 225 ? -44.062 17.672 3.723 1 79.75 225 GLN B C 1
ATOM 8600 O O . GLN B 1 225 ? -44.281 16.516 4.09 1 79.75 225 GLN B O 1
ATOM 8605 N N . ASN B 1 226 ? -43.438 17.844 2.59 1 81.12 226 ASN B N 1
ATOM 8606 C CA . ASN B 1 226 ? -42.969 16.797 1.695 1 81.12 226 ASN B CA 1
ATOM 8607 C C . ASN B 1 226 ? -41.5 16.469 1.928 1 81.12 226 ASN B C 1
ATOM 8609 O O . ASN B 1 226 ? -40.625 17 1.246 1 81.12 226 ASN B O 1
ATOM 8613 N N . THR B 1 227 ? -41.312 15.531 3.037 1 85.75 227 THR B N 1
ATOM 8614 C CA . THR B 1 227 ? -39.938 15.25 3.393 1 85.75 227 THR B CA 1
ATOM 8615 C C . THR B 1 227 ? -39.625 13.766 3.25 1 85.75 227 THR B C 1
ATOM 8617 O O . THR B 1 227 ? -40.5 12.922 3.428 1 85.75 227 THR B O 1
ATOM 8620 N N . LEU B 1 228 ? -38.438 13.461 2.809 1 90.69 228 LEU B N 1
ATOM 8621 C CA . LEU B 1 228 ? -37.938 12.086 2.768 1 90.69 228 LEU B CA 1
ATOM 8622 C C . LEU B 1 228 ? -37.562 11.609 4.164 1 90.69 228 LEU B C 1
ATOM 8624 O O . LEU B 1 228 ? -37.812 10.453 4.516 1 90.69 228 LEU B O 1
ATOM 8628 N N . PHE B 1 229 ? -36.969 12.547 4.969 1 93.88 229 PHE B N 1
ATOM 8629 C CA . PHE B 1 229 ? -36.625 12.211 6.34 1 93.88 229 PHE B CA 1
ATOM 8630 C C . PHE B 1 229 ? -37.844 12.234 7.242 1 93.88 229 PHE B C 1
ATOM 8632 O O . PHE B 1 229 ? -38.781 12.969 6.98 1 93.88 229 PHE B O 1
ATOM 8639 N N . PRO B 1 230 ? -37.844 11.422 8.242 1 92.81 230 PRO B N 1
ATOM 8640 C CA . PRO B 1 230 ? -38.938 11.492 9.211 1 92.81 230 PRO B CA 1
ATOM 8641 C C . PRO B 1 230 ? -39.031 12.867 9.883 1 92.81 230 PRO B C 1
ATOM 8643 O O . PRO B 1 230 ? -38.031 13.523 10.109 1 92.81 230 PRO B O 1
ATOM 8646 N N . ARG B 1 231 ? -40.219 13.195 10.172 1 90.94 231 ARG B N 1
ATOM 8647 C CA . ARG B 1 231 ? -40.469 14.469 10.836 1 90.94 231 ARG B CA 1
ATOM 8648 C C . ARG B 1 231 ? -39.656 14.594 12.125 1 90.94 231 ARG B C 1
ATOM 8650 O O . ARG B 1 231 ? -39.219 15.688 12.492 1 90.94 231 ARG B O 1
ATOM 8657 N N . ARG B 1 232 ? -39.469 13.547 12.797 1 90.75 232 ARG B N 1
ATOM 8658 C CA . ARG B 1 232 ? -38.719 13.5 14.055 1 90.75 232 ARG B CA 1
ATOM 8659 C C . ARG B 1 232 ? -37.312 14 13.883 1 90.75 232 ARG B C 1
ATOM 8661 O O . ARG B 1 232 ? -36.719 14.57 14.812 1 90.75 232 ARG B O 1
ATOM 8668 N N . VAL B 1 233 ? -36.812 13.812 12.742 1 94.12 233 VAL B N 1
ATOM 8669 C CA . VAL B 1 233 ? -35.438 14.258 12.445 1 94.12 233 VAL B CA 1
ATOM 8670 C C . VAL B 1 233 ? -35.406 15.781 12.391 1 94.12 233 VAL B C 1
ATOM 8672 O O . VAL B 1 233 ? -34.5 16.406 12.961 1 94.12 233 VAL B O 1
ATOM 8675 N N . TYR B 1 234 ? -36.375 16.406 11.82 1 92.75 234 TYR B N 1
ATOM 8676 C CA . TYR B 1 234 ? -36.469 17.859 11.656 1 92.75 234 TYR B CA 1
ATOM 8677 C C . TYR B 1 234 ? -36.719 18.547 12.992 1 92.75 234 TYR B C 1
ATOM 8679 O O . TYR B 1 234 ? -36.375 19.719 13.172 1 92.75 234 TYR B O 1
ATOM 8687 N N . GLU B 1 235 ? -37.281 17.828 13.922 1 90.56 235 GLU B N 1
ATOM 8688 C CA . GLU B 1 235 ? -37.625 18.391 15.219 1 90.56 235 GLU B CA 1
ATOM 8689 C C . GLU B 1 235 ? -36.406 18.766 16.031 1 90.56 235 GLU B C 1
ATOM 8691 O O . GLU B 1 235 ? -36.469 19.547 16.984 1 90.56 235 GLU B O 1
ATOM 8696 N N . PHE B 1 236 ? -35.312 18.281 15.672 1 90.06 236 PHE B N 1
ATOM 8697 C CA . PHE B 1 236 ? -34.094 18.547 16.406 1 90.06 236 PHE B CA 1
ATOM 8698 C C . PHE B 1 236 ? -33.438 19.859 15.914 1 90.06 236 PHE B C 1
ATOM 8700 O O . PHE B 1 236 ? -32.531 20.375 16.547 1 90.06 236 PHE B O 1
ATOM 8707 N N . ALA B 1 237 ? -33.969 20.391 14.75 1 89.81 237 ALA B N 1
ATOM 8708 C CA . ALA B 1 237 ? -33.469 21.672 14.258 1 89.81 237 ALA B CA 1
ATOM 8709 C C . ALA B 1 237 ? -33.938 22.828 15.148 1 89.81 237 ALA B C 1
ATOM 8711 O O . ALA B 1 237 ? -35.062 22.828 15.625 1 89.81 237 ALA B O 1
ATOM 8712 N N . LEU B 1 238 ? -33.031 23.766 15.367 1 82.38 238 LEU B N 1
ATOM 8713 C CA . LEU B 1 238 ? -33.344 24.875 16.266 1 82.38 238 LEU B CA 1
ATOM 8714 C C . LEU B 1 238 ? -33.625 26.141 15.469 1 82.38 238 LEU B C 1
ATOM 8716 O O . LEU B 1 238 ? -34.156 27.125 16 1 82.38 238 LEU B O 1
ATOM 8720 N N . THR B 1 239 ? -33.219 26.203 14.195 1 87.62 239 THR B N 1
ATOM 8721 C CA . THR B 1 239 ? -33.406 27.375 13.344 1 87.62 239 THR B CA 1
ATOM 8722 C C . THR B 1 239 ? -33.969 26.969 11.977 1 87.62 239 THR B C 1
ATOM 8724 O O . THR B 1 239 ? -33.938 25.781 11.625 1 87.62 239 THR B O 1
ATOM 8727 N N . ARG B 1 240 ? -34.438 27.953 11.266 1 88.19 240 ARG B N 1
ATOM 8728 C CA . ARG B 1 240 ? -34.906 27.703 9.906 1 88.19 240 ARG B CA 1
ATOM 8729 C C . ARG B 1 240 ? -33.781 27.281 8.992 1 88.19 240 ARG B C 1
ATOM 8731 O O . ARG B 1 240 ? -33.938 26.453 8.109 1 88.19 240 ARG B O 1
ATOM 8738 N N . ASP B 1 241 ? -32.688 27.891 9.305 1 91.62 241 ASP B N 1
ATOM 8739 C CA . ASP B 1 241 ? -31.5 27.547 8.516 1 91.62 241 ASP B CA 1
ATOM 8740 C C . ASP B 1 241 ? -31.141 26.062 8.688 1 91.62 241 ASP B C 1
ATOM 8742 O O . ASP B 1 241 ? -30.75 25.406 7.719 1 91.62 241 ASP B O 1
ATOM 8746 N N . GLN B 1 242 ? -31.281 25.594 9.867 1 91.94 242 GLN B N 1
ATOM 8747 C CA . GLN B 1 242 ? -30.969 24.188 10.109 1 91.94 242 GLN B CA 1
ATOM 8748 C C . GLN B 1 242 ? -31.953 23.266 9.391 1 91.94 242 GLN B C 1
ATOM 8750 O O . GLN B 1 242 ? -31.562 22.234 8.844 1 91.94 242 GLN B O 1
ATOM 8755 N N . VAL B 1 243 ? -33.156 23.688 9.375 1 93.19 243 VAL B N 1
ATOM 8756 C CA . VAL B 1 243 ? -34.188 22.906 8.672 1 93.19 243 VAL B CA 1
ATOM 8757 C C . VAL B 1 243 ? -33.844 22.844 7.188 1 93.19 243 VAL B C 1
ATOM 8759 O O . VAL B 1 243 ? -33.969 21.781 6.566 1 93.19 243 VAL B O 1
ATOM 8762 N N . GLU B 1 244 ? -33.438 23.922 6.719 1 93.56 244 GLU B N 1
ATOM 8763 C CA . GLU B 1 244 ? -33.094 23.984 5.301 1 93.56 244 GLU B CA 1
ATOM 8764 C C . GLU B 1 244 ? -31.906 23.078 4.977 1 93.56 244 GLU B C 1
ATOM 8766 O O . GLU B 1 244 ? -31.891 22.406 3.938 1 93.56 244 GLU B O 1
ATOM 8771 N N . VAL B 1 245 ? -30.938 23.109 5.828 1 95.19 245 VAL B N 1
ATOM 8772 C CA . VAL B 1 245 ? -29.766 22.281 5.617 1 95.19 245 VAL B CA 1
ATOM 8773 C C . VAL B 1 245 ? -30.156 20.812 5.637 1 95.19 245 VAL B C 1
ATOM 8775 O O . VAL B 1 245 ? -29.719 20.031 4.789 1 95.19 245 VAL B O 1
ATOM 8778 N N . ILE B 1 246 ? -30.984 20.438 6.586 1 95.62 246 ILE B N 1
ATOM 8779 C CA . ILE B 1 246 ? -31.453 19.062 6.699 1 95.62 246 ILE B CA 1
ATOM 8780 C C . ILE B 1 246 ? -32.219 18.672 5.441 1 95.62 246 ILE B C 1
ATOM 8782 O O . ILE B 1 246 ? -32.031 17.578 4.902 1 95.62 246 ILE B O 1
ATOM 8786 N N . LYS B 1 247 ? -32.969 19.578 5 1 94.75 247 LYS B N 1
ATOM 8787 C CA . LYS B 1 247 ? -33.75 19.344 3.787 1 94.75 247 LYS B CA 1
ATOM 8788 C C . LYS B 1 247 ? -32.812 19.156 2.578 1 94.75 247 LYS B C 1
ATOM 8790 O O . LYS B 1 247 ? -33.062 18.266 1.75 1 94.75 247 LYS B O 1
ATOM 8795 N N . LEU B 1 248 ? -31.859 19.938 2.477 1 95.25 248 LEU B N 1
ATOM 8796 C CA . LEU B 1 248 ? -30.906 19.859 1.377 1 95.25 248 LEU B CA 1
ATOM 8797 C C . LEU B 1 248 ? -30.188 18.5 1.376 1 95.25 248 LEU B C 1
ATOM 8799 O O . LEU B 1 248 ? -29.906 17.953 0.312 1 95.25 248 LEU B O 1
ATOM 8803 N N . MET B 1 249 ? -29.906 18 2.568 1 95.5 249 MET B N 1
ATOM 8804 C CA . MET B 1 249 ? -29.172 16.734 2.686 1 95.5 249 MET B CA 1
ATOM 8805 C C . MET B 1 249 ? -30.016 15.57 2.176 1 95.5 249 MET B C 1
ATOM 8807 O O . MET B 1 249 ? -29.469 14.508 1.856 1 95.5 249 MET B O 1
ATOM 8811 N N . GLU B 1 250 ? -31.312 15.727 2.031 1 94.56 250 GLU B N 1
ATOM 8812 C CA . GLU B 1 250 ? -32.188 14.703 1.438 1 94.56 250 GLU B CA 1
ATOM 8813 C C . GLU B 1 250 ? -31.766 14.422 -0.007 1 94.56 250 GLU B C 1
ATOM 8815 O O . GLU B 1 250 ? -31.953 13.305 -0.5 1 94.56 250 GLU B O 1
ATOM 8820 N N . GLN B 1 251 ? -31.203 15.352 -0.555 1 92.81 251 GLN B N 1
ATOM 8821 C CA . GLN B 1 251 ? -30.844 15.234 -1.967 1 92.81 251 GLN B CA 1
ATOM 8822 C C . GLN B 1 251 ? -29.734 14.219 -2.18 1 92.81 251 GLN B C 1
ATOM 8824 O O . GLN B 1 251 ? -29.531 13.742 -3.299 1 92.81 251 GLN B O 1
ATOM 8829 N N . LEU B 1 252 ? -29.062 13.898 -1.12 1 93.94 252 LEU B N 1
ATOM 8830 C CA . LEU B 1 252 ? -27.938 12.977 -1.231 1 93.94 252 LEU B CA 1
ATOM 8831 C C . LEU B 1 252 ? -28.422 11.531 -1.207 1 93.94 252 LEU B C 1
ATOM 8833 O O . LEU B 1 252 ? -27.625 10.602 -1.364 1 93.94 252 LEU B O 1
ATOM 8837 N N . TYR B 1 253 ? -29.703 11.414 -1.037 1 92.12 253 TYR B N 1
ATOM 8838 C CA . TYR B 1 253 ? -30.266 10.07 -1.042 1 92.12 253 TYR B CA 1
ATOM 8839 C C . TYR B 1 253 ? -30.109 9.414 -2.408 1 92.12 253 TYR B C 1
ATOM 8841 O O . TYR B 1 253 ? -29.766 8.242 -2.5 1 92.12 253 TYR B O 1
ATOM 8849 N N . GLU B 1 254 ? -30.344 10.172 -3.342 1 86.81 254 GLU B N 1
ATOM 8850 C CA . GLU B 1 254 ? -30.25 9.656 -4.703 1 86.81 254 GLU B CA 1
ATOM 8851 C C . GLU B 1 254 ? -28.797 9.562 -5.156 1 86.81 254 GLU B C 1
ATOM 8853 O O . GLU B 1 254 ? -28.016 10.508 -4.996 1 86.81 254 GLU B O 1
ATOM 8858 N N . LYS B 1 255 ? -28.406 8.492 -5.641 1 82.88 255 LYS B N 1
ATOM 8859 C CA . LYS B 1 255 ? -27.062 8.32 -6.188 1 82.88 255 LYS B CA 1
ATOM 8860 C C . LYS B 1 255 ? -26.922 9.016 -7.535 1 82.88 255 LYS B C 1
ATOM 8862 O O . LYS B 1 255 ? -27.766 8.844 -8.422 1 82.88 255 LYS B O 1
ATOM 8867 N N . PRO B 1 256 ? -25.906 9.789 -7.555 1 85.25 256 PRO B N 1
ATOM 8868 C CA . PRO B 1 256 ? -25.703 10.438 -8.852 1 85.25 256 PRO B CA 1
ATOM 8869 C C . PRO B 1 256 ? -25.359 9.445 -9.961 1 85.25 256 PRO B C 1
ATOM 8871 O O . PRO B 1 256 ? -24.984 8.312 -9.68 1 85.25 256 PRO B O 1
ATOM 8874 N N . ARG B 1 257 ? -25.531 9.812 -11.203 1 78.31 257 ARG B N 1
ATOM 8875 C CA . ARG B 1 257 ? -25.172 8.992 -12.352 1 78.31 257 ARG B CA 1
ATOM 8876 C C . ARG B 1 257 ? -23.688 8.672 -12.359 1 78.31 257 ARG B C 1
ATOM 8878 O O . ARG B 1 257 ? -22.906 9.344 -11.688 1 78.31 257 ARG B O 1
ATOM 8885 N N . LYS B 1 258 ? -23.438 7.656 -13.07 1 74.19 258 LYS B N 1
ATOM 8886 C CA . LYS B 1 258 ? -22.031 7.258 -13.141 1 74.19 258 LYS B CA 1
ATOM 8887 C C . LYS B 1 258 ? -21.156 8.406 -13.641 1 74.19 258 LYS B C 1
ATOM 8889 O O . LYS B 1 258 ? -21.484 9.055 -14.641 1 74.19 258 LYS B O 1
ATOM 8894 N N . GLY B 1 259 ? -20.219 8.75 -12.945 1 77.81 259 GLY B N 1
ATOM 8895 C CA . GLY B 1 259 ? -19.297 9.812 -13.336 1 77.81 259 GLY B CA 1
ATOM 8896 C C . GLY B 1 259 ? -19.703 11.172 -12.812 1 77.81 259 GLY B C 1
ATOM 8897 O O . GLY B 1 259 ? -18.969 12.148 -12.945 1 77.81 259 GLY B O 1
ATOM 8898 N N . LYS B 1 260 ? -20.891 11.211 -12.211 1 87.81 260 LYS B N 1
ATOM 8899 C CA . LYS B 1 260 ? -21.359 12.492 -11.688 1 87.81 260 LYS B CA 1
ATOM 8900 C C . LYS B 1 260 ? -21.266 12.531 -10.164 1 87.81 260 LYS B C 1
ATOM 8902 O O . LYS B 1 260 ? -21.141 11.492 -9.516 1 87.81 260 LYS B O 1
ATOM 8907 N N . LYS B 1 261 ? -21.141 13.75 -9.703 1 92.69 261 LYS B N 1
ATOM 8908 C CA . LYS B 1 261 ? -21.016 13.961 -8.266 1 92.69 261 LYS B CA 1
ATOM 8909 C C . LYS B 1 261 ? -22.062 14.945 -7.766 1 92.69 261 LYS B C 1
ATOM 8911 O O . LYS B 1 261 ? -22.547 15.797 -8.523 1 92.69 261 LYS B O 1
ATOM 8916 N N . LYS B 1 262 ? -22.531 14.805 -6.629 1 94.25 262 LYS B N 1
ATOM 8917 C CA . LYS B 1 262 ? -23.375 15.758 -5.922 1 94.25 262 LYS B CA 1
ATOM 8918 C C . LYS B 1 262 ? -22.688 16.297 -4.672 1 94.25 262 LYS B C 1
ATOM 8920 O O . LYS B 1 262 ? -22.281 15.523 -3.805 1 94.25 262 LYS B O 1
ATOM 8925 N N . VAL B 1 263 ? -22.5 17.594 -4.641 1 95.06 263 VAL B N 1
ATOM 8926 C CA . VAL B 1 263 ? -21.766 18.234 -3.551 1 95.06 263 VAL B CA 1
ATOM 8927 C C . VAL B 1 263 ? -22.641 19.312 -2.912 1 95.06 263 VAL B C 1
ATOM 8929 O O . VAL B 1 263 ? -23.188 20.172 -3.611 1 95.06 263 VAL B O 1
ATOM 8932 N N . ILE B 1 264 ? -22.875 19.25 -1.651 1 95.5 264 ILE B N 1
ATOM 8933 C CA . ILE B 1 264 ? -23.562 20.281 -0.883 1 95.5 264 ILE B CA 1
ATOM 8934 C C . ILE B 1 264 ? -22.531 21.062 -0.065 1 95.5 264 ILE B C 1
ATOM 8936 O O . ILE B 1 264 ? -21.75 20.484 0.694 1 95.5 264 ILE B O 1
ATOM 8940 N N . VAL B 1 265 ? -22.516 22.375 -0.256 1 93 265 VAL B N 1
ATOM 8941 C CA . VAL B 1 265 ? -21.609 23.234 0.515 1 93 265 VAL B CA 1
ATOM 8942 C C . VAL B 1 265 ? -22.422 24.125 1.441 1 93 265 VAL B C 1
ATOM 8944 O O . VAL B 1 265 ? -23.266 24.906 0.982 1 93 265 VAL B O 1
ATOM 8947 N N . ILE B 1 266 ? -22.219 23.969 2.705 1 93.25 266 ILE B N 1
ATOM 8948 C CA . ILE B 1 266 ? -22.891 24.766 3.725 1 93.25 266 ILE B CA 1
ATOM 8949 C C . ILE B 1 266 ? -21.906 25.75 4.332 1 93.25 266 ILE B C 1
ATOM 8951 O O . ILE B 1 266 ? -20.875 25.359 4.883 1 93.25 266 ILE B O 1
ATOM 8955 N N . THR B 1 267 ? -22.172 27 4.199 1 88.62 267 THR B N 1
ATOM 8956 C CA . THR B 1 267 ? -21.312 28.031 4.777 1 88.62 267 THR B CA 1
ATOM 8957 C C . THR B 1 267 ? -22.031 28.766 5.902 1 88.62 267 THR B C 1
ATOM 8959 O O . THR B 1 267 ? -23.25 28.984 5.824 1 88.62 267 THR B O 1
ATOM 8962 N N . ALA B 1 268 ? -21.375 28.922 6.945 1 85.81 268 ALA B N 1
ATOM 8963 C CA . ALA B 1 268 ? -21.953 29.656 8.07 1 85.81 268 ALA B CA 1
ATOM 8964 C C . ALA B 1 268 ? -20.859 30.219 8.977 1 85.81 268 ALA B C 1
ATOM 8966 O O . ALA B 1 268 ? -19.75 29.672 9.039 1 85.81 268 ALA B O 1
ATOM 8967 N N . ASP B 1 269 ? -21.25 31.297 9.594 1 78.75 269 ASP B N 1
ATOM 8968 C CA . ASP B 1 269 ? -20.391 31.766 10.68 1 78.75 269 ASP B CA 1
ATOM 8969 C C . ASP B 1 269 ? -20.516 30.859 11.898 1 78.75 269 ASP B C 1
ATOM 8971 O O . ASP B 1 269 ? -21.438 30.047 11.984 1 78.75 269 ASP B O 1
ATOM 8975 N N . ARG B 1 270 ? -19.625 31 12.734 1 73.88 270 ARG B N 1
ATOM 8976 C CA . ARG B 1 270 ? -19.688 30.188 13.945 1 73.88 270 ARG B CA 1
ATOM 8977 C C . ARG B 1 270 ? -20.969 30.453 14.727 1 73.88 270 ARG B C 1
ATOM 8979 O O . ARG B 1 270 ? -21.422 31.609 14.805 1 73.88 270 ARG B O 1
ATOM 8986 N N . GLY B 1 271 ? -21.547 29.438 15.297 1 76.06 271 GLY B N 1
ATOM 8987 C CA . GLY B 1 271 ? -22.703 29.578 16.156 1 76.06 271 GLY B CA 1
ATOM 8988 C C . GLY B 1 271 ? -24.016 29.438 15.422 1 76.06 271 GLY B C 1
ATOM 8989 O O . GLY B 1 271 ? -25.078 29.703 15.984 1 76.06 271 GLY B O 1
ATOM 8990 N N . ARG B 1 272 ? -23.875 29.062 14.188 1 84.12 272 ARG B N 1
ATOM 8991 C CA . ARG B 1 272 ? -25.094 28.906 13.422 1 84.12 272 ARG B CA 1
ATOM 8992 C C . ARG B 1 272 ? -25.562 27.453 13.414 1 84.12 272 ARG B C 1
ATOM 8994 O O . ARG B 1 272 ? -26.625 27.141 12.867 1 84.12 272 ARG B O 1
ATOM 9001 N N . GLY B 1 273 ? -24.797 26.609 14.008 1 85.38 273 GLY B N 1
ATOM 9002 C CA . GLY B 1 273 ? -25.219 25.219 14.195 1 85.38 273 GLY B CA 1
ATOM 9003 C C . GLY B 1 273 ? -25.016 24.375 12.953 1 85.38 273 GLY B C 1
ATOM 9004 O O . GLY B 1 273 ? -25.766 23.422 12.727 1 85.38 273 GLY B O 1
ATOM 9005 N N . LYS B 1 274 ? -24.062 24.719 12.219 1 89.12 274 LYS B N 1
ATOM 9006 C CA . LYS B 1 274 ? -23.828 24 10.969 1 89.12 274 LYS B CA 1
ATOM 9007 C C . LYS B 1 274 ? -23.484 22.547 11.227 1 89.12 274 LYS B C 1
ATOM 9009 O O . LYS B 1 274 ? -24.031 21.641 10.602 1 89.12 274 LYS B O 1
ATOM 9014 N N . SER B 1 275 ? -22.453 22.266 12.141 1 89.5 275 SER B N 1
ATOM 9015 C CA . SER B 1 275 ? -22.047 20.906 12.438 1 89.5 275 SER B CA 1
ATOM 9016 C C . SER B 1 275 ? -23.219 20.078 12.984 1 89.5 275 SER B C 1
ATOM 9018 O O . SER B 1 275 ? -23.391 18.922 12.609 1 89.5 275 SER B O 1
ATOM 9020 N N . CYS B 1 276 ? -24.031 20.688 13.766 1 88.88 276 CYS B N 1
ATOM 9021 C CA . CYS B 1 276 ? -25.188 20.016 14.352 1 88.88 276 CYS B CA 1
ATOM 9022 C C . CYS B 1 276 ? -26.219 19.656 13.273 1 88.88 276 CYS B C 1
ATOM 9024 O O . CYS B 1 276 ? -26.766 18.562 13.273 1 88.88 276 CYS B O 1
ATOM 9026 N N . ALA B 1 277 ? -26.438 20.625 12.406 1 93 277 ALA B N 1
ATOM 9027 C CA . ALA B 1 277 ? -27.391 20.375 11.32 1 93 277 ALA B CA 1
ATOM 9028 C C . ALA B 1 277 ? -26.938 19.203 10.453 1 93 277 ALA B C 1
ATOM 9030 O O . ALA B 1 277 ? -27.75 18.344 10.078 1 93 277 ALA B O 1
ATOM 9031 N N . VAL B 1 278 ? -25.688 19.172 10.164 1 95.12 278 VAL B N 1
ATOM 9032 C CA . VAL B 1 278 ? -25.125 18.109 9.344 1 95.12 278 VAL B CA 1
ATOM 9033 C C . VAL B 1 278 ? -25.219 16.781 10.094 1 95.12 278 VAL B C 1
ATOM 9035 O O . VAL B 1 278 ? -25.484 15.742 9.484 1 95.12 278 VAL B O 1
ATOM 9038 N N . GLY B 1 279 ? -24.969 16.781 11.383 1 94.81 279 GLY B N 1
ATOM 9039 C CA . GLY B 1 279 ? -25.141 15.578 12.195 1 94.81 279 GLY B CA 1
ATOM 9040 C C . GLY B 1 279 ? -26.547 15.023 12.133 1 94.81 279 GLY B C 1
ATOM 9041 O O . GLY B 1 279 ? -26.75 13.82 11.961 1 94.81 279 GLY B O 1
ATOM 9042 N N . ILE B 1 280 ? -27.516 15.906 12.25 1 94.81 280 ILE B N 1
ATOM 9043 C CA . ILE B 1 280 ? -28.922 15.523 12.172 1 94.81 280 ILE B CA 1
ATOM 9044 C C . ILE B 1 280 ? -29.219 14.93 10.805 1 94.81 280 ILE B C 1
ATOM 9046 O O . ILE B 1 280 ? -29.797 13.844 10.703 1 94.81 280 ILE B O 1
ATOM 9050 N N . GLY B 1 281 ? -28.766 15.617 9.836 1 95.5 281 GLY B N 1
ATOM 9051 C CA . GLY B 1 281 ? -29 15.172 8.477 1 95.5 281 GLY B CA 1
ATOM 9052 C C . GLY B 1 281 ? -28.359 13.836 8.164 1 95.5 281 GLY B C 1
ATOM 9053 O O . GLY B 1 281 ? -28.875 13.055 7.367 1 95.5 281 GLY B O 1
ATOM 9054 N N . SER B 1 282 ? -27.188 13.633 8.742 1 96.44 282 SER B N 1
ATOM 9055 C CA . SER B 1 282 ? -26.484 12.375 8.523 1 96.44 282 SER B CA 1
ATOM 9056 C C . SER B 1 282 ? -27.312 11.188 8.977 1 96.44 282 SER B C 1
ATOM 9058 O O . SER B 1 282 ? -27.344 10.156 8.305 1 96.44 282 SER B O 1
ATOM 9060 N N . VAL B 1 283 ? -27.969 11.328 10.102 1 95.5 283 VAL B N 1
ATOM 9061 C CA . VAL B 1 283 ? -28.797 10.258 10.617 1 95.5 283 VAL B CA 1
ATOM 9062 C C . VAL B 1 283 ? -30.047 10.102 9.734 1 95.5 283 VAL B C 1
ATOM 9064 O O . VAL B 1 283 ? -30.516 8.984 9.5 1 95.5 283 VAL B O 1
ATOM 9067 N N . GLY B 1 284 ? -30.594 11.258 9.312 1 95 284 GLY B N 1
ATOM 9068 C CA . GLY B 1 284 ? -31.656 11.188 8.336 1 95 284 GLY B CA 1
ATOM 9069 C C . GLY B 1 284 ? -31.297 10.367 7.109 1 95 284 GLY B C 1
ATOM 9070 O O . GLY B 1 284 ? -32.094 9.547 6.648 1 95 284 GLY B O 1
ATOM 9071 N N . LEU B 1 285 ? -30.094 10.594 6.609 1 95.06 285 LEU B N 1
ATOM 9072 C CA . LEU B 1 285 ? -29.594 9.875 5.445 1 95.06 285 LEU B CA 1
ATOM 9073 C C . LEU B 1 285 ? -29.453 8.391 5.746 1 95.06 285 LEU B C 1
ATOM 9075 O O . LEU B 1 285 ? -29.797 7.543 4.922 1 95.06 285 LEU B O 1
ATOM 9079 N N . ILE B 1 286 ? -28.859 8.164 6.934 1 93.69 286 ILE B N 1
ATOM 9080 C CA . ILE B 1 286 ? -28.719 6.777 7.352 1 93.69 286 ILE B CA 1
ATOM 9081 C C . ILE B 1 286 ? -30.078 6.09 7.355 1 93.69 286 ILE B C 1
ATOM 9083 O O . ILE B 1 286 ? -30.219 4.961 6.883 1 93.69 286 ILE B O 1
ATOM 9087 N N . HIS B 1 287 ? -31.047 6.746 7.832 1 93.19 287 HIS B N 1
ATOM 9088 C CA . HIS B 1 287 ? -32.406 6.211 7.98 1 93.19 287 HIS B CA 1
ATOM 9089 C C . HIS B 1 287 ? -33 5.82 6.633 1 93.19 287 HIS B C 1
ATOM 9091 O O . HIS B 1 287 ? -33.656 4.793 6.52 1 93.19 287 HIS B O 1
ATOM 9097 N N . VAL B 1 288 ? -32.719 6.609 5.707 1 92 288 VAL B N 1
ATOM 9098 C CA . VAL B 1 288 ? -33.312 6.355 4.402 1 92 288 VAL B CA 1
ATOM 9099 C C . VAL B 1 288 ? -32.438 5.434 3.584 1 92 288 VAL B C 1
ATOM 9101 O O . VAL B 1 288 ? -32.906 4.656 2.758 1 92 288 VAL B O 1
ATOM 9104 N N . LEU B 1 289 ? -31.125 5.609 3.734 1 90.5 289 LEU B N 1
ATOM 9105 C CA . LEU B 1 289 ? -30.172 4.828 2.945 1 90.5 289 LEU B CA 1
ATOM 9106 C C . LEU B 1 289 ? -30.188 3.367 3.377 1 90.5 289 LEU B C 1
ATOM 9108 O O . LEU B 1 289 ? -29.938 2.475 2.566 1 90.5 289 LEU B O 1
ATOM 9112 N N . ARG B 1 290 ? -30.453 3.242 4.613 1 87.19 290 ARG B N 1
ATOM 9113 C CA . ARG B 1 290 ? -30.469 1.882 5.141 1 87.19 290 ARG B CA 1
ATOM 9114 C C . ARG B 1 290 ? -31.516 1.034 4.434 1 87.19 290 ARG B C 1
ATOM 9116 O O . ARG B 1 290 ? -31.438 -0.196 4.445 1 87.19 290 ARG B O 1
ATOM 9123 N N . LYS B 1 291 ? -32.469 1.725 3.898 1 78.19 291 LYS B N 1
ATOM 9124 C CA . LYS B 1 291 ? -33.562 1.051 3.188 1 78.19 291 LYS B CA 1
ATOM 9125 C C . LYS B 1 291 ? -33.094 0.529 1.834 1 78.19 291 LYS B C 1
ATOM 9127 O O . LYS B 1 291 ? -33.688 -0.392 1.274 1 78.19 291 LYS B O 1
ATOM 9132 N N . VAL B 1 292 ? -32.031 1.104 1.352 1 77.94 292 VAL B N 1
ATOM 9133 C CA . VAL B 1 292 ? -31.594 0.778 -0.005 1 77.94 292 VAL B CA 1
ATOM 9134 C C . VAL B 1 292 ? -30.188 0.161 0.026 1 77.94 292 VAL B C 1
ATOM 9136 O O . VAL B 1 292 ? -29.766 -0.474 -0.941 1 77.94 292 VAL B O 1
ATOM 9139 N N . LYS B 1 293 ? -29.5 0.456 1.19 1 78.25 293 LYS B N 1
ATOM 9140 C CA . LYS B 1 293 ? -28.125 -0.044 1.335 1 78.25 293 LYS B CA 1
ATOM 9141 C C . LYS B 1 293 ? -27.953 -0.764 2.668 1 78.25 293 LYS B C 1
ATOM 9143 O O . LYS B 1 293 ? -28.453 -0.314 3.697 1 78.25 293 LYS B O 1
ATOM 9148 N N . PRO B 1 294 ? -27.328 -1.896 2.648 1 68.5 294 PRO B N 1
ATOM 9149 C CA . PRO B 1 294 ? -27.219 -2.682 3.881 1 68.5 294 PRO B CA 1
ATOM 9150 C C . PRO B 1 294 ? -26.469 -1.944 4.988 1 68.5 294 PRO B C 1
ATOM 9152 O O . PRO B 1 294 ? -26.859 -2.012 6.156 1 68.5 294 PRO B O 1
ATOM 9155 N N . LYS B 1 295 ? -25.375 -1.355 4.738 1 82.62 295 LYS B N 1
ATOM 9156 C CA . LYS B 1 295 ? -24.625 -0.635 5.754 1 82.62 295 LYS B CA 1
ATOM 9157 C C . LYS B 1 295 ? -24.062 0.676 5.199 1 82.62 295 LYS B C 1
ATOM 9159 O O . LYS B 1 295 ? -22.891 0.761 4.852 1 82.62 295 LYS B O 1
ATOM 9164 N N . PRO B 1 296 ? -25.031 1.517 5.16 1 90 296 PRO B N 1
ATOM 9165 C CA . PRO B 1 296 ? -24.531 2.828 4.73 1 90 296 PRO B CA 1
ATOM 9166 C C . PRO B 1 296 ? -23.406 3.352 5.613 1 90 296 PRO B C 1
ATOM 9168 O O . PRO B 1 296 ? -23.453 3.215 6.836 1 90 296 PRO B O 1
ATOM 9171 N N . ARG B 1 297 ? -22.312 3.77 4.973 1 92.81 297 ARG B N 1
ATOM 9172 C CA . ARG B 1 297 ? -21.156 4.336 5.66 1 92.81 297 ARG B CA 1
ATOM 9173 C C . ARG B 1 297 ? -21.031 5.828 5.375 1 92.81 297 ARG B C 1
ATOM 9175 O O . ARG B 1 297 ? -20.875 6.234 4.219 1 92.81 297 ARG B O 1
ATOM 9182 N N . ILE B 1 298 ? -21.141 6.52 6.398 1 95.69 298 ILE B N 1
ATOM 9183 C CA . ILE B 1 298 ? -20.891 7.953 6.285 1 95.69 298 ILE B CA 1
ATOM 9184 C C . ILE B 1 298 ? -19.516 8.281 6.855 1 95.69 298 ILE B C 1
ATOM 9186 O O . ILE B 1 298 ? -19.25 8.031 8.039 1 95.69 298 ILE B O 1
ATOM 9190 N N . LEU B 1 299 ? -18.625 8.742 5.996 1 96.12 299 LEU B N 1
ATOM 9191 C CA . LEU B 1 299 ? -17.297 9.172 6.422 1 96.12 299 LEU B CA 1
ATOM 9192 C C . LEU B 1 299 ? -17.297 10.648 6.805 1 96.12 299 LEU B C 1
ATOM 9194 O O . LEU B 1 299 ? -17.75 11.5 6.031 1 96.12 299 LEU B O 1
ATOM 9198 N N . VAL B 1 300 ? -16.844 10.875 7.969 1 96.31 300 VAL B N 1
ATOM 9199 C CA . VAL B 1 300 ? -16.719 12.25 8.445 1 96.31 300 VAL B CA 1
ATOM 9200 C C . VAL B 1 300 ? -15.234 12.609 8.602 1 96.31 300 VAL B C 1
ATOM 9202 O O . VAL B 1 300 ? -14.445 11.797 9.078 1 96.31 300 VAL B O 1
ATOM 9205 N N . THR B 1 301 ? -14.883 13.75 8.039 1 93.94 301 THR B N 1
ATOM 9206 C CA . THR B 1 301 ? -13.516 14.211 8.211 1 93.94 301 THR B CA 1
ATOM 9207 C C . THR B 1 301 ? -13.484 15.68 8.641 1 93.94 301 THR B C 1
ATOM 9209 O O . THR B 1 301 ? -14.477 16.391 8.492 1 93.94 301 THR B O 1
ATOM 9212 N N . ALA B 1 302 ? -12.484 16 9.32 1 90.19 302 ALA B N 1
ATOM 9213 C CA . ALA B 1 302 ? -12.18 17.344 9.828 1 90.19 302 ALA B CA 1
ATOM 9214 C C . ALA B 1 302 ? -10.703 17.469 10.203 1 90.19 302 ALA B C 1
ATOM 9216 O O . ALA B 1 302 ? -9.977 16.469 10.211 1 90.19 302 ALA B O 1
ATOM 9217 N N . PRO B 1 303 ? -10.211 18.641 10.398 1 80.25 303 PRO B N 1
ATOM 9218 C CA . PRO B 1 303 ? -8.797 18.797 10.758 1 80.25 303 PRO B CA 1
ATOM 9219 C C . PRO B 1 303 ? -8.414 17.953 11.977 1 80.25 303 PRO B C 1
ATOM 9221 O O . PRO B 1 303 ? -7.309 17.406 12.031 1 80.25 303 PRO B O 1
ATOM 9224 N N . SER B 1 304 ? -9.297 17.828 12.961 1 82.06 304 SER B N 1
ATOM 9225 C CA . SER B 1 304 ? -9.078 17.047 14.164 1 82.06 304 SER B CA 1
ATOM 9226 C C . SER B 1 304 ? -10.367 16.359 14.617 1 82.06 304 SER B C 1
ATOM 9228 O O . SER B 1 304 ? -11.461 16.812 14.281 1 82.06 304 SER B O 1
ATOM 9230 N N . PRO B 1 305 ? -10.234 15.266 15.383 1 85.31 305 PRO B N 1
ATOM 9231 C CA . PRO B 1 305 ? -11.43 14.594 15.891 1 85.31 305 PRO B CA 1
ATOM 9232 C C . PRO B 1 305 ? -12.273 15.492 16.797 1 85.31 305 PRO B C 1
ATOM 9234 O O . PRO B 1 305 ? -13.5 15.328 16.875 1 85.31 305 PRO B O 1
ATOM 9237 N N . SER B 1 306 ? -11.641 16.453 17.375 1 78.81 306 SER B N 1
ATOM 9238 C CA . SER B 1 306 ? -12.359 17.344 18.281 1 78.81 306 SER B CA 1
ATOM 9239 C C . SER B 1 306 ? -13.359 18.219 17.531 1 78.81 306 SER B C 1
ATOM 9241 O O . SER B 1 306 ? -14.391 18.609 18.078 1 78.81 306 SER B O 1
ATOM 9243 N N . ASN B 1 307 ? -13.156 18.375 16.219 1 80.19 307 ASN B N 1
ATOM 9244 C CA . ASN B 1 307 ? -14 19.25 15.414 1 80.19 307 ASN B CA 1
ATOM 9245 C C . ASN B 1 307 ? -15.352 18.594 15.109 1 80.19 307 ASN B C 1
ATOM 9247 O O . ASN B 1 307 ? -16.312 19.281 14.789 1 80.19 307 ASN B O 1
ATOM 9251 N N . VAL B 1 308 ? -15.445 17.25 15.273 1 88.88 308 VAL B N 1
ATOM 9252 C CA . VAL B 1 308 ? -16.656 16.594 14.805 1 88.88 308 VAL B CA 1
ATOM 9253 C C . VAL B 1 308 ? -17.5 16.141 16 1 88.88 308 VAL B C 1
ATOM 9255 O O . VAL B 1 308 ? -18.453 15.391 15.844 1 88.88 308 VAL B O 1
ATOM 9258 N N . GLN B 1 309 ? -17.125 16.594 17.188 1 84.06 309 GLN B N 1
ATOM 9259 C CA . GLN B 1 309 ? -17.828 16.109 18.375 1 84.06 309 GLN B CA 1
ATOM 9260 C C . GLN B 1 309 ? -19.266 16.609 18.406 1 84.06 309 GLN B C 1
ATOM 9262 O O . GLN B 1 309 ? -20.172 15.883 18.828 1 84.06 309 GLN B O 1
ATOM 9267 N N . SER B 1 310 ? -19.547 17.922 18.016 1 83.75 310 SER B N 1
ATOM 9268 C CA . SER B 1 310 ? -20.906 18.453 17.969 1 83.75 310 SER B CA 1
ATOM 9269 C C . SER B 1 310 ? -21.766 17.672 16.984 1 83.75 310 SER B C 1
ATOM 9271 O O . SER B 1 310 ? -22.938 17.391 17.266 1 83.75 310 SER B O 1
ATOM 9273 N N . LEU B 1 311 ? -21.125 17.375 15.859 1 92.06 311 LEU B N 1
ATOM 9274 C CA . LEU B 1 311 ? -21.797 16.578 14.852 1 92.06 311 LEU B CA 1
ATOM 9275 C C . LEU B 1 311 ? -22.172 15.203 15.398 1 92.06 311 LEU B C 1
ATOM 9277 O O . LEU B 1 311 ? -23.328 14.773 15.297 1 92.06 311 LEU B O 1
ATOM 9281 N N . MET B 1 312 ? -21.219 14.531 16.062 1 92.56 312 MET B N 1
ATOM 9282 C CA . MET B 1 312 ? -21.422 13.188 16.594 1 92.56 312 MET B CA 1
ATOM 9283 C C . MET B 1 312 ? -22.453 13.211 17.734 1 92.56 312 MET B C 1
ATOM 9285 O O . MET B 1 312 ? -23.25 12.297 17.859 1 92.56 312 MET B O 1
ATOM 9289 N N . MET B 1 313 ? -22.422 14.266 18.5 1 86.31 313 MET B N 1
ATOM 9290 C CA . MET B 1 313 ? -23.344 14.398 19.625 1 86.31 313 MET B CA 1
ATOM 9291 C C . MET B 1 313 ? -24.781 14.461 19.141 1 86.31 313 MET B C 1
ATOM 9293 O O . MET B 1 313 ? -25.656 13.742 19.656 1 86.31 313 MET B O 1
ATOM 9297 N N . LEU B 1 314 ? -25.062 15.328 18.203 1 89.56 314 LEU B N 1
ATOM 9298 C CA . LEU B 1 314 ? -26.438 15.453 17.734 1 89.56 314 LEU B CA 1
ATOM 9299 C C . LEU B 1 314 ? -26.859 14.211 16.953 1 89.56 314 LEU B C 1
ATOM 9301 O O . LEU B 1 314 ? -28.031 13.828 16.984 1 89.56 314 LEU B O 1
ATOM 9305 N N . ALA B 1 315 ? -25.875 13.648 16.203 1 94.62 315 ALA B N 1
ATOM 9306 C CA . ALA B 1 315 ? -26.188 12.383 15.531 1 94.62 315 ALA B CA 1
ATOM 9307 C C . ALA B 1 315 ? -26.641 11.328 16.531 1 94.62 315 ALA B C 1
ATOM 9309 O O . ALA B 1 315 ? -27.625 10.617 16.281 1 94.62 315 ALA B O 1
ATOM 9310 N N . ARG B 1 316 ? -25.938 11.281 17.641 1 92.62 316 ARG B N 1
ATOM 9311 C CA . ARG B 1 316 ? -26.297 10.32 18.672 1 92.62 316 ARG B CA 1
ATOM 9312 C C . ARG B 1 316 ? -27.703 10.602 19.203 1 92.62 316 ARG B C 1
ATOM 9314 O O . ARG B 1 316 ? -28.5 9.672 19.391 1 92.62 316 ARG B O 1
ATOM 9321 N N . LYS B 1 317 ? -28.016 11.82 19.438 1 91.12 317 LYS B N 1
ATOM 9322 C CA . LYS B 1 317 ? -29.328 12.195 19.953 1 91.12 317 LYS B CA 1
ATOM 9323 C C . LYS B 1 317 ? -30.438 11.797 18.984 1 91.12 317 LYS B C 1
ATOM 9325 O O . LYS B 1 317 ? -31.5 11.312 19.422 1 91.12 317 LYS B O 1
ATOM 9330 N N . VAL B 1 318 ? -30.219 12.047 17.781 1 94.5 318 VAL B N 1
ATOM 9331 C CA . VAL B 1 318 ? -31.203 11.719 16.766 1 94.5 318 VAL B CA 1
ATOM 9332 C C . VAL B 1 318 ? -31.344 10.203 16.656 1 94.5 318 VAL B C 1
ATOM 9334 O O . VAL B 1 318 ? -32.438 9.68 16.516 1 94.5 318 VAL B O 1
ATOM 9337 N N . LEU B 1 319 ? -30.219 9.484 16.656 1 94.94 319 LEU B N 1
ATOM 9338 C CA . LEU B 1 319 ? -30.25 8.023 16.609 1 94.94 319 LEU B CA 1
ATOM 9339 C C . LEU B 1 319 ? -31.078 7.469 17.766 1 94.94 319 LEU B C 1
ATOM 9341 O O . LEU B 1 319 ? -31.875 6.559 17.578 1 94.94 319 LEU B O 1
ATOM 9345 N N . ASP B 1 320 ? -30.844 8.055 18.906 1 92.56 320 ASP B N 1
ATOM 9346 C CA . ASP B 1 320 ? -31.594 7.645 20.094 1 92.56 320 ASP B CA 1
ATOM 9347 C C . ASP B 1 320 ? -33.094 7.918 19.922 1 92.56 320 ASP B C 1
ATOM 9349 O O . ASP B 1 320 ? -33.906 7.082 20.281 1 92.56 320 ASP B O 1
ATOM 9353 N N . ALA B 1 321 ? -33.406 9.062 19.422 1 91.62 321 ALA B N 1
ATOM 9354 C CA . ALA B 1 321 ? -34.781 9.461 19.219 1 91.62 321 ALA B CA 1
ATOM 9355 C C . ALA B 1 321 ? -35.5 8.531 18.234 1 91.62 321 ALA B C 1
ATOM 9357 O O . ALA B 1 321 ? -36.688 8.297 18.344 1 91.62 321 ALA B O 1
ATOM 9358 N N . LEU B 1 322 ? -34.75 8.023 17.281 1 93.44 322 LEU B N 1
ATOM 9359 C CA . LEU B 1 322 ? -35.312 7.141 16.266 1 93.44 322 LEU B CA 1
ATOM 9360 C C . LEU B 1 322 ? -35.25 5.684 16.734 1 93.44 322 LEU B C 1
ATOM 9362 O O . LEU B 1 322 ? -35.688 4.789 16.016 1 93.44 322 LEU B O 1
ATOM 9366 N N . GLY B 1 323 ? -34.594 5.387 17.812 1 90.19 323 GLY B N 1
ATOM 9367 C CA . GLY B 1 323 ? -34.594 4.07 18.422 1 90.19 323 GLY B CA 1
ATOM 9368 C C . GLY B 1 323 ? -33.531 3.146 17.875 1 90.19 323 GLY B C 1
ATOM 9369 O O . GLY B 1 323 ? -33.656 1.923 17.922 1 90.19 323 GLY B O 1
ATOM 9370 N N . TYR B 1 324 ? -32.5 3.691 17.406 1 92.06 324 TYR B N 1
ATOM 9371 C CA . TYR B 1 324 ? -31.422 2.863 16.859 1 92.06 324 TYR B CA 1
ATOM 9372 C C . TYR B 1 324 ? -30.516 2.342 17.969 1 92.06 324 TYR B C 1
ATOM 9374 O O . TYR B 1 324 ? -30.234 3.053 18.938 1 92.06 324 TYR B O 1
ATOM 9382 N N . LYS B 1 325 ? -30.031 1.112 17.828 1 89.81 325 LYS B N 1
ATOM 9383 C CA . LYS B 1 325 ? -28.969 0.571 18.672 1 89.81 325 LYS B CA 1
ATOM 9384 C C . LYS B 1 325 ? -27.609 0.702 17.984 1 89.81 325 LYS B C 1
ATOM 9386 O O . LYS B 1 325 ? -27.469 0.355 16.812 1 89.81 325 LYS B O 1
ATOM 9391 N N . TYR B 1 326 ? -26.734 1.316 18.672 1 91.31 326 TYR B N 1
ATOM 9392 C CA . TYR B 1 326 ? -25.422 1.524 18.078 1 91.31 326 TYR B CA 1
ATOM 9393 C C . TYR B 1 326 ? -24.328 1.563 19.141 1 91.31 326 TYR B C 1
ATOM 9395 O O . TYR B 1 326 ? -24.641 1.683 20.328 1 91.31 326 TYR B O 1
ATOM 9403 N N . GLU B 1 327 ? -23.094 1.324 18.688 1 91.19 327 GLU B N 1
ATOM 9404 C CA . GLU B 1 327 ? -21.922 1.411 19.547 1 91.19 327 GLU B CA 1
ATOM 9405 C C . GLU B 1 327 ? -21.156 2.713 19.312 1 91.19 327 GLU B C 1
ATOM 9407 O O . GLU B 1 327 ? -21.031 3.174 18.172 1 91.19 327 GLU B O 1
ATOM 9412 N N . VAL B 1 328 ? -20.734 3.293 20.406 1 90.12 32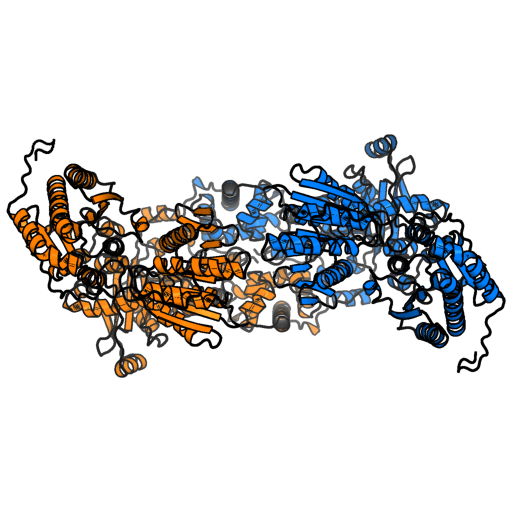8 VAL B N 1
ATOM 9413 C CA . VAL B 1 328 ? -19.938 4.512 20.344 1 90.12 328 VAL B CA 1
ATOM 9414 C C . VAL B 1 328 ? -18.453 4.168 20.5 1 90.12 328 VAL B C 1
ATOM 9416 O O . VAL B 1 328 ? -18.047 3.613 21.516 1 90.12 328 VAL B O 1
ATOM 9419 N N . ILE B 1 329 ? -17.688 4.414 19.516 1 89.06 329 ILE B N 1
ATOM 9420 C CA . ILE B 1 329 ? -16.234 4.191 19.578 1 89.06 329 ILE B CA 1
ATOM 9421 C C . ILE B 1 329 ? -15.523 5.512 19.844 1 89.06 329 ILE B C 1
ATOM 9423 O O . ILE B 1 329 ? -15.727 6.492 19.125 1 89.06 329 ILE B O 1
ATOM 9427 N N . LYS B 1 330 ? -14.711 5.574 20.875 1 85.44 330 LYS B N 1
ATOM 9428 C CA . LYS B 1 330 ? -14.023 6.805 21.25 1 85.44 330 LYS B CA 1
ATOM 9429 C C . LYS B 1 330 ? -12.508 6.645 21.141 1 85.44 330 LYS B C 1
ATOM 9431 O O . LYS B 1 330 ? -11.984 5.531 21.266 1 85.44 330 LYS B O 1
ATOM 9436 N N . ARG B 1 331 ? -11.797 7.566 20.766 1 77.5 331 ARG B N 1
ATOM 9437 C CA . ARG B 1 331 ? -10.336 7.684 20.781 1 77.5 331 ARG B CA 1
ATOM 9438 C C . ARG B 1 331 ? -9.891 8.93 21.516 1 77.5 331 ARG B C 1
ATOM 9440 O O . ARG B 1 331 ? -10.234 10.055 21.125 1 77.5 331 ARG B O 1
ATOM 9447 N N . GLU B 1 332 ? -9.141 8.898 22.609 1 73.12 332 GLU B N 1
ATOM 9448 C CA . GLU B 1 332 ? -8.664 10.008 23.422 1 73.12 332 GLU B CA 1
ATOM 9449 C C . GLU B 1 332 ? -9.82 10.906 23.859 1 73.12 332 GLU B C 1
ATOM 9451 O O . GLU B 1 332 ? -9.758 12.125 23.719 1 73.12 332 GLU B O 1
ATOM 9456 N N . GLY B 1 333 ? -10.977 10.266 24.109 1 71.56 333 GLY B N 1
ATOM 9457 C CA . GLY B 1 333 ? -12.109 11 24.641 1 71.56 333 GLY B CA 1
ATOM 9458 C C . GLY B 1 333 ? -13.039 11.523 23.578 1 71.56 333 GLY B C 1
ATOM 9459 O O . GLY B 1 333 ? -14.156 11.961 23.875 1 71.56 333 GLY B O 1
ATOM 9460 N N . ASN B 1 334 ? -12.531 11.508 22.328 1 85.31 334 ASN B N 1
ATOM 9461 C CA . ASN B 1 334 ? -13.359 11.969 21.219 1 85.31 334 ASN B CA 1
ATOM 9462 C C . ASN B 1 334 ? -14.109 10.812 20.562 1 85.31 334 ASN B C 1
ATOM 9464 O O . ASN B 1 334 ? -13.57 9.719 20.406 1 85.31 334 ASN B O 1
ATOM 9468 N N . VAL B 1 335 ? -15.344 11.023 20.312 1 88.62 335 VAL B N 1
ATOM 9469 C CA . VAL B 1 335 ? -16.125 10.039 19.578 1 88.62 335 VAL B CA 1
ATOM 9470 C C . VAL B 1 335 ? -15.664 9.984 18.125 1 88.62 335 VAL B C 1
ATOM 9472 O O . VAL B 1 335 ? -15.797 10.969 17.391 1 88.62 335 VAL B O 1
ATOM 9475 N N . ILE B 1 336 ? -15.195 8.852 17.703 1 91.69 336 ILE B N 1
ATOM 9476 C CA . ILE B 1 336 ? -14.641 8.789 16.359 1 91.69 336 ILE B CA 1
ATOM 9477 C C . ILE B 1 336 ? -15.531 7.93 15.469 1 91.69 336 ILE B C 1
ATOM 9479 O O . ILE B 1 336 ? -15.406 7.953 14.242 1 91.69 336 ILE B O 1
ATOM 9483 N N . GLU B 1 337 ? -16.422 7.207 16.031 1 94 337 GLU B N 1
ATOM 9484 C CA . GLU B 1 337 ? -17.266 6.355 15.203 1 94 337 GLU B CA 1
ATOM 9485 C C . GLU B 1 337 ? -18.562 6.004 15.93 1 94 337 GLU B C 1
ATOM 9487 O O . GLU B 1 337 ? -18.562 5.766 17.141 1 94 337 GLU B O 1
ATOM 9492 N N . LEU B 1 338 ? -19.703 6.148 15.289 1 94.44 338 LEU B N 1
ATOM 9493 C CA . LEU B 1 338 ? -21 5.582 15.672 1 94.44 338 LEU B CA 1
ATOM 9494 C C . LEU B 1 338 ? -21.344 4.379 14.797 1 94.44 338 LEU B C 1
ATOM 9496 O O . LEU B 1 338 ? -21.641 4.531 13.609 1 94.44 338 LEU B O 1
ATOM 9500 N N . ARG B 1 339 ? -21.297 3.229 15.422 1 90.75 339 ARG B N 1
ATOM 9501 C CA . ARG B 1 339 ? -21.422 2.002 14.641 1 90.75 339 ARG B CA 1
ATOM 9502 C C . ARG B 1 339 ? -22.688 1.239 15.008 1 90.75 339 ARG B C 1
ATOM 9504 O O . ARG B 1 339 ? -22.875 0.849 16.156 1 90.75 339 ARG B O 1
ATOM 9511 N N . GLY B 1 340 ? -23.547 1.273 14.109 1 86.75 340 GLY B N 1
ATOM 9512 C CA . GLY B 1 340 ? -24.703 0.403 14.242 1 86.75 340 GLY B CA 1
ATOM 9513 C C . GLY B 1 340 ? -24.562 -0.909 13.492 1 86.75 340 GLY B C 1
ATOM 9514 O O . GLY B 1 340 ? -23.531 -1.141 12.836 1 86.75 340 GLY B O 1
ATOM 9515 N N . GLU B 1 341 ? -25.5 -1.67 13.648 1 79.12 341 GLU B N 1
ATOM 9516 C CA . GLU B 1 341 ? -25.5 -2.939 12.93 1 79.12 341 GLU B CA 1
ATOM 9517 C C . GLU B 1 341 ? -25.562 -2.717 11.422 1 79.12 341 GLU B C 1
ATOM 9519 O O . GLU B 1 341 ? -24.875 -3.404 10.656 1 79.12 341 GLU B O 1
ATOM 9524 N N . LYS B 1 342 ? -26.391 -1.654 11.125 1 83.69 342 LYS B N 1
ATOM 9525 C CA . LYS B 1 342 ? -26.641 -1.433 9.703 1 83.69 342 LYS B CA 1
ATOM 9526 C C . LYS B 1 342 ? -26.141 -0.056 9.273 1 83.69 342 LYS B C 1
ATOM 9528 O O . LYS B 1 342 ? -26.703 0.544 8.344 1 83.69 342 LYS B O 1
ATOM 9533 N N . PHE B 1 343 ? -25.281 0.525 9.906 1 91.12 343 PHE B N 1
ATOM 9534 C CA . PHE B 1 343 ? -24.766 1.825 9.484 1 91.12 343 PHE B CA 1
ATOM 9535 C C . PHE B 1 343 ? -23.516 2.189 10.266 1 91.12 343 PHE B C 1
ATOM 9537 O O . PHE B 1 343 ? -23.203 1.563 11.281 1 91.12 343 PHE B O 1
ATOM 9544 N N . SER B 1 344 ? -22.734 2.996 9.68 1 94.25 344 SER B N 1
ATOM 9545 C CA . SER B 1 344 ? -21.641 3.576 10.438 1 94.25 344 SER B CA 1
ATOM 9546 C C . SER B 1 344 ? -21.422 5.039 10.062 1 94.25 344 SER B C 1
ATOM 9548 O O . SER B 1 344 ? -21.609 5.422 8.906 1 94.25 344 SER B O 1
ATOM 9550 N N . ILE B 1 345 ? -21.203 5.789 11.008 1 95.44 345 ILE B N 1
ATOM 9551 C CA . ILE B 1 345 ? -20.703 7.148 10.875 1 95.44 345 ILE B CA 1
ATOM 9552 C C . ILE B 1 345 ? -19.281 7.234 11.461 1 95.44 345 ILE B C 1
ATOM 9554 O O . ILE B 1 345 ? -19.109 7.152 12.68 1 95.44 345 ILE B O 1
ATOM 9558 N N . GLU B 1 346 ? -18.281 7.434 10.578 1 95.56 346 GLU B N 1
ATOM 9559 C CA . GLU B 1 346 ? -16.891 7.25 10.977 1 95.56 346 GLU B CA 1
ATOM 9560 C C . GLU B 1 346 ? -16.062 8.492 10.68 1 95.56 346 GLU B C 1
ATOM 9562 O O . GLU B 1 346 ? -16.094 9.016 9.562 1 95.56 346 GLU B O 1
ATOM 9567 N N . TYR B 1 347 ? -15.312 8.859 11.734 1 94.25 347 TYR B N 1
ATOM 9568 C CA . TYR B 1 347 ? -14.344 9.93 11.508 1 94.25 347 TYR B CA 1
ATOM 9569 C C . TYR B 1 347 ? -13.023 9.367 10.977 1 94.25 347 TYR B C 1
ATOM 9571 O O . TYR B 1 347 ? -12.508 8.383 11.508 1 94.25 347 TYR B O 1
ATOM 9579 N N . TRP B 1 348 ? -12.453 9.945 9.969 1 91.56 348 TRP B N 1
ATOM 9580 C CA . TRP B 1 348 ? -11.133 9.656 9.43 1 91.56 348 TRP B CA 1
ATOM 9581 C C . TRP B 1 348 ? -10.344 10.945 9.188 1 91.56 348 TRP B C 1
ATOM 9583 O O . TRP B 1 348 ? -10.93 11.969 8.828 1 91.56 348 TRP B O 1
ATOM 9593 N N . GLU B 1 349 ? -8.969 10.844 9.391 1 88.31 349 GLU B N 1
ATOM 9594 C CA . GLU B 1 349 ? -8.148 11.984 9 1 88.31 349 GLU B CA 1
ATOM 9595 C C . GLU B 1 349 ? -8.25 12.258 7.504 1 88.31 349 GLU B C 1
ATOM 9597 O O . GLU B 1 349 ? -8.367 11.32 6.707 1 88.31 349 GLU B O 1
ATOM 9602 N N . PRO B 1 350 ? -8.125 13.516 7.152 1 87.81 350 PRO B N 1
ATOM 9603 C CA . PRO B 1 350 ? -8.328 13.898 5.754 1 87.81 350 PRO B CA 1
ATOM 9604 C C . PRO B 1 350 ? -7.473 13.078 4.789 1 87.81 350 PRO B C 1
ATOM 9606 O O . PRO B 1 350 ? -7.949 12.664 3.73 1 87.81 350 PRO B O 1
ATOM 9609 N N . ILE B 1 351 ? -6.297 12.727 5.145 1 81.56 351 ILE B N 1
ATOM 9610 C CA . ILE B 1 351 ? -5.348 12.07 4.246 1 81.56 351 ILE B CA 1
ATOM 9611 C C . ILE B 1 351 ? -5.836 10.664 3.912 1 81.56 351 ILE B C 1
ATOM 9613 O O . ILE B 1 351 ? -5.488 10.117 2.865 1 81.56 351 ILE B O 1
ATOM 9617 N N . ASN B 1 352 ? -6.672 10.102 4.703 1 84.25 352 ASN B N 1
ATOM 9618 C CA . ASN B 1 352 ? -7.098 8.711 4.551 1 84.25 352 ASN B CA 1
ATOM 9619 C C . ASN B 1 352 ? -8.375 8.609 3.721 1 84.25 352 ASN B C 1
ATOM 9621 O O . ASN B 1 352 ? -8.664 7.555 3.152 1 84.25 352 ASN B O 1
ATOM 9625 N N . ILE B 1 353 ? -9.188 9.703 3.66 1 89.38 353 ILE B N 1
ATOM 9626 C CA . ILE B 1 353 ? -10.539 9.688 3.1 1 89.38 353 ILE B CA 1
ATOM 9627 C C . ILE B 1 353 ? -10.484 9.203 1.652 1 89.38 353 ILE B C 1
ATOM 9629 O O . ILE B 1 353 ? -11.273 8.336 1.253 1 89.38 353 ILE B O 1
ATOM 9633 N N . PRO B 1 354 ? -9.508 9.641 0.866 1 84.75 354 PRO B N 1
ATOM 9634 C CA . PRO B 1 354 ? -9.5 9.234 -0.541 1 84.75 354 PRO B CA 1
ATOM 9635 C C . PRO B 1 354 ? -9.266 7.738 -0.721 1 84.75 354 PRO B C 1
ATOM 9637 O O . PRO B 1 354 ? -9.617 7.176 -1.761 1 84.75 354 PRO B O 1
ATOM 9640 N N . ARG B 1 355 ? -8.805 7.078 0.331 1 77.25 355 ARG B N 1
ATOM 9641 C CA . ARG B 1 355 ? -8.414 5.676 0.222 1 77.25 355 ARG B CA 1
ATOM 9642 C C . ARG B 1 355 ? -9.492 4.762 0.797 1 77.25 355 ARG B C 1
ATOM 9644 O O . ARG B 1 355 ? -9.391 3.537 0.709 1 77.25 355 ARG B O 1
ATOM 9651 N N . ILE B 1 356 ? -10.492 5.375 1.438 1 82.5 356 ILE B N 1
ATOM 9652 C CA . ILE B 1 356 ? -11.523 4.605 2.123 1 82.5 356 ILE B CA 1
ATOM 9653 C C . ILE B 1 356 ? -12.828 4.68 1.336 1 82.5 356 ILE B C 1
ATOM 9655 O O . ILE B 1 356 ? -13.219 5.754 0.869 1 82.5 356 ILE B O 1
ATOM 9659 N N . ARG B 1 357 ? -13.477 3.605 1.171 1 81.06 357 ARG B N 1
ATOM 9660 C CA . ARG B 1 357 ? -14.766 3.598 0.485 1 81.06 357 ARG B CA 1
ATOM 9661 C C . ARG B 1 357 ? -15.898 3.971 1.438 1 81.06 357 ARG B C 1
ATOM 9663 O O . ARG B 1 357 ? -15.961 3.469 2.562 1 81.06 357 ARG B O 1
ATOM 9670 N N . GLY B 1 358 ? -16.703 5.016 1.122 1 88.56 358 GLY B N 1
ATOM 9671 C CA . GLY B 1 358 ? -17.859 5.457 1.872 1 88.56 358 GLY B CA 1
ATOM 9672 C C . GLY B 1 358 ? -19 5.918 0.984 1 88.56 358 GLY B C 1
ATOM 9673 O O . GLY B 1 358 ? -18.797 6.238 -0.188 1 88.56 358 GLY B O 1
ATOM 9674 N N . ASP B 1 359 ? -20.219 5.895 1.499 1 90.88 359 ASP B N 1
ATOM 9675 C CA . ASP B 1 359 ? -21.391 6.277 0.729 1 90.88 359 ASP B CA 1
ATOM 9676 C C . ASP B 1 359 ? -21.547 7.797 0.67 1 90.88 359 ASP B C 1
ATOM 9678 O O . ASP B 1 359 ? -21.906 8.352 -0.37 1 90.88 359 ASP B O 1
ATOM 9682 N N . ILE B 1 360 ? -21.344 8.375 1.795 1 95.31 360 ILE B N 1
ATOM 9683 C CA . ILE B 1 360 ? -21.406 9.828 1.931 1 95.31 360 ILE B CA 1
ATOM 9684 C C . ILE B 1 360 ? -20.172 10.328 2.678 1 95.31 360 ILE B C 1
ATOM 9686 O O . ILE B 1 360 ? -19.75 9.719 3.666 1 95.31 360 ILE B O 1
ATOM 9690 N N . VAL B 1 361 ? -19.562 11.352 2.109 1 96.25 361 VAL B N 1
ATOM 9691 C CA . VAL B 1 361 ? -18.422 11.953 2.791 1 96.25 361 VAL B CA 1
ATOM 9692 C C . VAL B 1 361 ? -18.797 13.344 3.297 1 96.25 361 VAL B C 1
ATOM 9694 O O . VAL B 1 361 ? -19.297 14.172 2.537 1 96.25 361 VAL B O 1
ATOM 9697 N N . ILE B 1 362 ? -18.609 13.492 4.531 1 96.75 362 ILE B N 1
ATOM 9698 C CA . ILE B 1 362 ? -18.859 14.789 5.156 1 96.75 362 ILE B CA 1
ATOM 9699 C C . ILE B 1 362 ? -17.547 15.414 5.605 1 96.75 362 ILE B C 1
ATOM 9701 O O . ILE B 1 362 ? -16.797 14.812 6.383 1 96.75 362 ILE B O 1
ATOM 9705 N N . VAL B 1 363 ? -17.281 16.578 5.059 1 94.5 363 VAL B N 1
ATOM 9706 C CA . VAL B 1 363 ? -16.109 17.359 5.488 1 94.5 363 VAL B CA 1
ATOM 9707 C C . VAL B 1 363 ? -16.562 18.516 6.375 1 94.5 363 VAL B C 1
ATOM 9709 O O . VAL B 1 363 ? -17.031 19.531 5.879 1 94.5 363 VAL B O 1
ATOM 9712 N N . ASP B 1 364 ? -16.391 18.297 7.652 1 90.88 364 ASP B N 1
ATOM 9713 C CA . ASP B 1 364 ? -16.719 19.375 8.586 1 90.88 364 ASP B CA 1
ATOM 9714 C C . ASP B 1 364 ? -15.531 20.281 8.812 1 90.88 364 ASP B C 1
ATOM 9716 O O . ASP B 1 364 ? -14.383 19.828 8.805 1 90.88 364 ASP B O 1
ATOM 9720 N N . GLU B 1 365 ? -15.781 21.625 8.898 1 83.88 365 GLU B N 1
ATOM 9721 C CA . GLU B 1 365 ? -14.742 22.641 9.008 1 83.88 365 GLU B CA 1
ATOM 9722 C C . GLU B 1 365 ? -13.75 22.531 7.848 1 83.88 365 GLU B C 1
ATOM 9724 O O . GLU B 1 365 ? -12.539 22.469 8.062 1 83.88 365 GLU B O 1
ATOM 9729 N N . ALA B 1 366 ? -14.336 22.484 6.684 1 87.38 366 ALA B N 1
ATOM 9730 C CA . ALA B 1 366 ? -13.57 22.25 5.461 1 87.38 366 ALA B CA 1
ATOM 9731 C C . ALA B 1 366 ? -12.492 23.312 5.27 1 87.38 366 ALA B C 1
ATOM 9733 O O . ALA B 1 366 ? -11.438 23.031 4.703 1 87.38 366 ALA B O 1
ATOM 9734 N N . ALA B 1 367 ? -12.734 24.484 5.797 1 76.88 367 ALA B N 1
ATOM 9735 C CA . ALA B 1 367 ? -11.781 25.578 5.637 1 76.88 367 ALA B CA 1
ATOM 9736 C C . ALA B 1 367 ? -10.484 25.297 6.379 1 76.88 367 ALA B C 1
ATOM 9738 O O . ALA B 1 367 ? -9.445 25.891 6.09 1 76.88 367 ALA B O 1
ATOM 9739 N N . GLY B 1 368 ? -10.586 24.391 7.352 1 76.75 368 GLY B N 1
ATOM 9740 C CA . GLY B 1 368 ? -9.406 24.016 8.117 1 76.75 368 GLY B CA 1
ATOM 9741 C C . GLY B 1 368 ? -8.562 22.969 7.434 1 76.75 368 GLY B C 1
ATOM 9742 O O . GLY B 1 368 ? -7.539 22.531 7.973 1 76.75 368 GLY B O 1
ATOM 9743 N N . ILE B 1 369 ? -8.969 22.516 6.285 1 81.75 369 ILE B N 1
ATOM 9744 C CA . ILE B 1 369 ? -8.266 21.484 5.52 1 81.75 369 ILE B CA 1
ATOM 9745 C C . ILE B 1 369 ? -7.656 22.109 4.266 1 81.75 369 ILE B C 1
ATOM 9747 O O . ILE B 1 369 ? -8.281 22.953 3.617 1 81.75 369 ILE B O 1
ATOM 9751 N N . HIS B 1 370 ? -6.457 21.688 3.957 1 80.06 370 HIS B N 1
ATOM 9752 C CA . HIS B 1 370 ? -5.734 22.188 2.789 1 80.06 370 HIS B CA 1
ATOM 9753 C C . HIS B 1 370 ? -6.527 21.953 1.509 1 80.06 370 HIS B C 1
ATOM 9755 O O . HIS B 1 370 ? -7.066 20.859 1.304 1 80.06 370 HIS B O 1
ATOM 9761 N N . VAL B 1 371 ? -6.539 22.922 0.703 1 77.06 371 VAL B N 1
ATOM 9762 C CA . VAL B 1 371 ? -7.426 22.938 -0.456 1 77.06 371 VAL B CA 1
ATOM 9763 C C . VAL B 1 371 ? -7.109 21.766 -1.37 1 77.06 371 VAL B C 1
ATOM 9765 O O . VAL B 1 371 ? -8.016 21.047 -1.802 1 77.06 371 VAL B O 1
ATOM 9768 N N . PRO B 1 372 ? -5.848 21.5 -1.621 1 75.44 372 PRO B N 1
ATOM 9769 C CA . PRO B 1 372 ? -5.582 20.344 -2.473 1 75.44 372 PRO B CA 1
ATOM 9770 C C . PRO B 1 372 ? -6.105 19.031 -1.875 1 75.44 372 PRO B C 1
ATOM 9772 O O . PRO B 1 372 ? -6.555 18.156 -2.609 1 75.44 372 PRO B O 1
ATOM 9775 N N . MET B 1 373 ? -5.973 18.922 -0.629 1 84.31 373 MET B N 1
ATOM 9776 C CA . MET B 1 373 ? -6.543 17.75 0.037 1 84.31 373 MET B CA 1
ATOM 9777 C C . MET B 1 373 ? -8.055 17.703 -0.142 1 84.31 373 MET B C 1
ATOM 9779 O O . MET B 1 373 ? -8.625 16.641 -0.378 1 84.31 373 MET B O 1
ATOM 9783 N N . LEU B 1 374 ? -8.664 18.859 -0.05 1 88.12 374 LEU B N 1
ATOM 9784 C CA . LEU B 1 374 ? -10.102 18.938 -0.275 1 88.12 374 LEU B CA 1
ATOM 9785 C C . LEU B 1 374 ? -10.461 18.469 -1.685 1 88.12 374 LEU B C 1
ATOM 9787 O O . LEU B 1 374 ? -11.445 17.766 -1.88 1 88.12 374 LEU B O 1
ATOM 9791 N N . HIS B 1 375 ? -9.633 18.828 -2.602 1 86.38 375 HIS B N 1
ATOM 9792 C CA . HIS B 1 375 ? -9.859 18.406 -3.979 1 86.38 375 HIS B CA 1
ATOM 9793 C C . HIS B 1 375 ? -9.734 16.906 -4.117 1 86.38 375 HIS B C 1
ATOM 9795 O O . HIS B 1 375 ? -10.539 16.266 -4.812 1 86.38 375 HIS B O 1
ATOM 9801 N N . LYS B 1 376 ? -8.711 16.375 -3.469 1 85.62 376 LYS B N 1
ATOM 9802 C CA . LYS B 1 376 ? -8.531 14.93 -3.512 1 85.62 376 LYS B CA 1
ATOM 9803 C C . LYS B 1 376 ? -9.75 14.203 -2.939 1 85.62 376 LYS B C 1
ATOM 9805 O O . LYS B 1 376 ? -10.188 13.195 -3.484 1 85.62 376 LYS B O 1
ATOM 9810 N N . ILE B 1 377 ? -10.289 14.711 -1.876 1 90.44 377 ILE B N 1
ATOM 9811 C CA . ILE B 1 377 ? -11.461 14.133 -1.234 1 90.44 377 ILE B CA 1
ATOM 9812 C C . ILE B 1 377 ? -12.664 14.242 -2.17 1 90.44 377 ILE B C 1
ATOM 9814 O O . ILE B 1 377 ? -13.375 13.258 -2.387 1 90.44 377 ILE B O 1
ATOM 9818 N N . TRP B 1 378 ? -12.828 15.414 -2.762 1 92.06 378 TRP B N 1
ATOM 9819 C CA . TRP B 1 378 ? -13.914 15.656 -3.701 1 92.06 378 TRP B CA 1
ATOM 9820 C C . TRP B 1 378 ? -13.828 14.711 -4.895 1 92.06 378 TRP B C 1
ATOM 9822 O O . TRP B 1 378 ? -14.828 14.141 -5.316 1 92.06 378 TRP B O 1
ATOM 9832 N N . MET B 1 379 ? -12.695 14.438 -5.359 1 87 379 MET B N 1
ATOM 9833 C CA . MET B 1 379 ? -12.492 13.625 -6.551 1 87 379 MET B CA 1
ATOM 9834 C C . MET B 1 379 ? -12.703 12.141 -6.246 1 87 379 MET B C 1
ATOM 9836 O O . MET B 1 379 ? -13.055 11.367 -7.133 1 87 379 MET B O 1
ATOM 9840 N N . SER B 1 380 ? -12.57 11.766 -5.047 1 88.81 380 SER B N 1
ATOM 9841 C CA . SER B 1 380 ? -12.531 10.352 -4.703 1 88.81 380 SER B CA 1
ATOM 9842 C C . SER B 1 380 ? -13.93 9.82 -4.383 1 88.81 380 SER B C 1
ATOM 9844 O O . SER B 1 380 ? -14.141 8.609 -4.324 1 88.81 380 SER B O 1
ATOM 9846 N N . HIS B 1 381 ? -14.961 10.641 -4.148 1 91.25 381 HIS B N 1
ATOM 9847 C CA . HIS B 1 381 ? -16.297 10.203 -3.766 1 91.25 381 HIS B CA 1
ATOM 9848 C C . HIS B 1 381 ? -17.375 10.945 -4.559 1 91.25 381 HIS B C 1
ATOM 9850 O O . HIS B 1 381 ? -17.094 12 -5.145 1 91.25 381 HIS B O 1
ATOM 9856 N N . ASN B 1 382 ? -18.578 10.43 -4.508 1 92.25 382 ASN B N 1
ATOM 9857 C CA . ASN B 1 382 ? -19.594 10.961 -5.406 1 92.25 382 ASN B CA 1
ATOM 9858 C C . ASN B 1 382 ? -20.641 11.781 -4.648 1 92.25 382 ASN B C 1
ATOM 9860 O O . ASN B 1 382 ? -21.375 12.57 -5.25 1 92.25 382 ASN B O 1
ATOM 9864 N N . ARG B 1 383 ? -20.875 11.578 -3.445 1 95 383 ARG B N 1
ATOM 9865 C CA . ARG B 1 383 ? -21.812 12.305 -2.604 1 95 383 ARG B CA 1
ATOM 9866 C C . ARG B 1 383 ? -21.109 12.93 -1.401 1 95 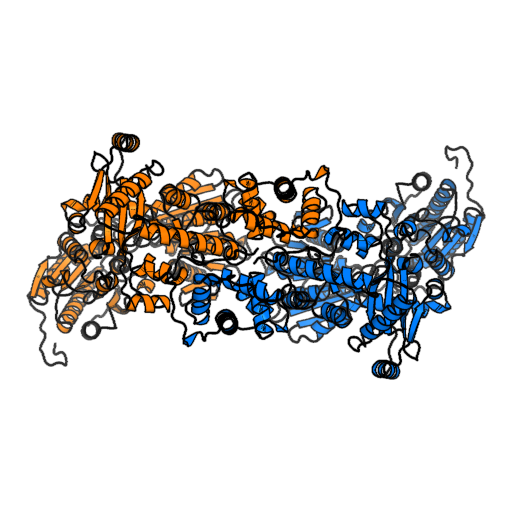383 ARG B C 1
ATOM 9868 O O . ARG B 1 383 ? -20.656 12.211 -0.503 1 95 383 ARG B O 1
ATOM 9875 N N . LEU B 1 384 ? -21 14.266 -1.444 1 96.06 384 LEU B N 1
ATOM 9876 C CA . LEU B 1 384 ? -20.172 14.93 -0.439 1 96.06 384 LEU B CA 1
ATOM 9877 C C . LEU B 1 384 ? -20.906 16.125 0.16 1 96.06 384 LEU B C 1
ATOM 9879 O O . LEU B 1 384 ? -21.719 16.766 -0.512 1 96.06 384 LEU B O 1
ATOM 9883 N N . VAL B 1 385 ? -20.719 16.375 1.419 1 96.5 385 VAL B N 1
ATOM 9884 C CA . VAL B 1 385 ? -21.141 17.578 2.117 1 96.5 385 VAL B CA 1
ATOM 9885 C C . VAL B 1 385 ? -19.922 18.297 2.684 1 96.5 385 VAL B C 1
ATOM 9887 O O . VAL B 1 385 ? -19.109 17.703 3.393 1 96.5 385 VAL B O 1
ATOM 9890 N N . PHE B 1 386 ? -19.781 19.547 2.277 1 93.81 386 PHE B N 1
ATOM 9891 C CA . PHE B 1 386 ? -18.75 20.391 2.871 1 93.81 386 PHE B CA 1
ATOM 9892 C C . PHE B 1 386 ? -19.375 21.453 3.764 1 93.81 386 PHE B C 1
ATOM 9894 O O . PHE B 1 386 ? -20.188 22.266 3.303 1 93.81 386 PHE B O 1
ATOM 9901 N N . SER B 1 387 ? -19.109 21.344 5.027 1 91.5 387 SER B N 1
ATOM 9902 C CA . SER B 1 387 ? -19.5 22.406 5.957 1 91.5 387 SER B CA 1
ATOM 9903 C C . SER B 1 387 ? -18.312 23.266 6.344 1 91.5 387 SER B C 1
ATOM 9905 O O . SER B 1 387 ? -17.266 22.75 6.734 1 91.5 387 SER B O 1
ATOM 9907 N N . THR B 1 388 ? -18.453 24.562 6.141 1 85.62 388 THR B N 1
ATOM 9908 C CA . THR B 1 388 ? -17.281 25.422 6.391 1 85.62 388 THR B CA 1
ATOM 9909 C C . THR B 1 388 ? -17.719 26.766 6.969 1 85.62 388 THR B C 1
ATOM 9911 O O . THR B 1 388 ? -18.875 27.172 6.82 1 85.62 388 THR B O 1
ATOM 9914 N N . THR B 1 389 ? -16.766 27.328 7.715 1 77.69 389 THR B N 1
ATOM 9915 C CA . THR B 1 389 ? -17 28.641 8.289 1 77.69 389 THR B CA 1
ATOM 9916 C C . THR B 1 389 ? -16.516 29.734 7.344 1 77.69 389 THR B C 1
ATOM 9918 O O . THR B 1 389 ? -15.469 29.578 6.699 1 77.69 389 THR B O 1
ATOM 9921 N N . ILE B 1 390 ? -17.406 30.625 7.137 1 65.94 390 ILE B N 1
ATOM 9922 C CA . ILE B 1 390 ? -17.016 31.75 6.297 1 65.94 390 ILE B CA 1
ATOM 9923 C C . ILE B 1 390 ? -16.062 32.656 7.074 1 65.94 390 ILE B C 1
ATOM 9925 O O . ILE B 1 390 ? -14.984 33 6.578 1 65.94 390 ILE B O 1
ATOM 9929 N N . HIS B 1 391 ? -16.672 33.031 8.25 1 62.88 391 HIS B N 1
ATOM 9930 C CA . HIS B 1 391 ? -15.906 33.875 9.141 1 62.88 391 HIS B CA 1
ATOM 9931 C C . HIS B 1 391 ? -15.719 33.219 10.508 1 62.88 391 HIS B C 1
ATOM 9933 O O . HIS B 1 391 ? -16.625 32.594 11.023 1 62.88 391 HIS B O 1
ATOM 9939 N N . GLY B 1 392 ? -14.43 32.75 10.859 1 54.66 392 GLY B N 1
ATOM 9940 C CA . GLY B 1 392 ? -14.367 32.219 12.211 1 54.66 392 GLY B CA 1
ATOM 9941 C C . GLY B 1 392 ? -12.961 31.875 12.656 1 54.66 392 GLY B C 1
ATOM 9942 O O . GLY B 1 392 ? -11.992 32.125 11.938 1 54.66 392 GLY B O 1
ATOM 9943 N N . TYR B 1 393 ? -12.969 31.594 13.984 1 44.09 393 TYR B N 1
ATOM 9944 C CA . TYR B 1 393 ? -11.711 31.328 14.68 1 44.09 393 TYR B CA 1
ATOM 9945 C C . TYR B 1 393 ? -10.961 30.172 14.023 1 44.09 393 TYR B C 1
ATOM 9947 O O . TYR B 1 393 ? -9.734 30.094 14.109 1 44.09 393 TYR B O 1
ATOM 9955 N N . GLU B 1 394 ? -11.727 29.172 13.453 1 45.78 394 GLU B N 1
ATOM 9956 C CA . GLU B 1 394 ? -11.109 27.953 12.961 1 45.78 394 GLU B CA 1
ATOM 9957 C C . GLU B 1 394 ? -10.539 28.141 11.562 1 45.78 394 GLU B C 1
ATOM 9959 O O . GLU B 1 394 ? -10.008 27.203 10.961 1 45.78 394 GLU B O 1
ATOM 9964 N N . GLY B 1 395 ? -10.32 29.344 11.047 1 48.41 395 GLY B N 1
ATOM 9965 C CA . GLY B 1 395 ? -9.734 29.578 9.734 1 48.41 395 GLY B CA 1
ATOM 9966 C C . GLY B 1 395 ? -10.758 29.922 8.672 1 48.41 395 GLY B C 1
ATOM 9967 O O . GLY B 1 395 ? -11.922 29.516 8.773 1 48.41 395 GLY B O 1
ATOM 9968 N N . ALA B 1 396 ? -10.539 30.953 7.996 1 50.34 396 ALA B N 1
ATOM 9969 C CA . ALA B 1 396 ? -11.516 31.625 7.152 1 50.34 396 ALA B CA 1
ATOM 9970 C C . ALA B 1 396 ? -11.828 30.812 5.898 1 50.34 396 ALA B C 1
ATOM 9972 O O . ALA B 1 396 ? -10.914 30.328 5.23 1 50.34 396 ALA B O 1
ATOM 9973 N N . GLY B 1 397 ? -13.039 30.312 5.723 1 54.06 397 GLY B N 1
ATOM 9974 C CA . GLY B 1 397 ? -13.805 29.672 4.664 1 54.06 397 GLY B CA 1
ATOM 9975 C C . GLY B 1 397 ? -13.578 30.312 3.301 1 54.06 397 GLY B C 1
ATOM 9976 O O . GLY B 1 397 ? -13.984 29.75 2.279 1 54.06 397 GLY B O 1
ATOM 9977 N N . ARG B 1 398 ? -12.945 31.406 3.281 1 51.69 398 ARG B N 1
ATOM 9978 C CA . ARG B 1 398 ? -12.914 32.062 1.969 1 51.69 398 ARG B CA 1
ATOM 9979 C C . ARG B 1 398 ? -11.891 31.375 1.059 1 51.69 398 ARG B C 1
ATOM 9981 O O . ARG B 1 398 ? -12.094 31.297 -0.156 1 51.69 398 ARG B O 1
ATOM 9988 N N . GLY B 1 399 ? -10.781 31.016 1.698 1 60.28 399 GLY B N 1
ATOM 9989 C CA . GLY B 1 399 ? -9.898 30.188 0.893 1 60.28 399 GLY B CA 1
ATOM 9990 C C . GLY B 1 399 ? -10.594 28.984 0.29 1 60.28 399 GLY B C 1
ATOM 9991 O O . GLY B 1 399 ? -10.406 28.672 -0.889 1 60.28 399 GLY B O 1
ATOM 9992 N N . PHE B 1 400 ? -11.414 28.562 1.064 1 70 400 PHE B N 1
ATOM 9993 C CA . PHE B 1 400 ? -12.273 27.469 0.617 1 70 400 PHE B CA 1
ATOM 9994 C C . PHE B 1 400 ? -13.125 27.906 -0.569 1 70 400 PHE B C 1
ATOM 9996 O O . PHE B 1 400 ? -13.172 27.203 -1.589 1 70 400 PHE B O 1
ATOM 10003 N N . SER B 1 401 ? -13.625 29.078 -0.396 1 65.25 401 SER B N 1
ATOM 10004 C CA . SER B 1 401 ? -14.586 29.547 -1.396 1 65.25 401 SER B CA 1
ATOM 10005 C C . SER B 1 401 ? -13.883 29.922 -2.695 1 65.25 401 SER B C 1
ATOM 10007 O O . SER B 1 401 ? -14.328 29.547 -3.781 1 65.25 401 SER B O 1
ATOM 10009 N N . VAL B 1 402 ? -12.828 30.547 -2.445 1 63.28 402 VAL B N 1
ATOM 10010 C CA . VAL B 1 402 ? -12.172 31.109 -3.621 1 63.28 402 VAL B CA 1
ATOM 10011 C C . VAL B 1 402 ? -11.391 30.016 -4.344 1 63.28 402 VAL B C 1
ATOM 10013 O O . VAL B 1 402 ? -11.43 29.922 -5.574 1 63.28 402 VAL B O 1
ATOM 10016 N N . ARG B 1 403 ? -10.797 29.188 -3.689 1 68.81 403 ARG B N 1
ATOM 10017 C CA . ARG B 1 403 ? -9.906 28.219 -4.332 1 68.81 403 ARG B CA 1
ATOM 10018 C C . ARG B 1 403 ? -10.609 26.891 -4.535 1 68.81 403 ARG B C 1
ATOM 10020 O O . ARG B 1 403 ? -10.555 26.312 -5.621 1 68.81 403 ARG B O 1
ATOM 10027 N N . PHE B 1 404 ? -11.227 26.484 -3.576 1 80 404 PHE B N 1
ATOM 10028 C CA . PHE B 1 404 ? -11.844 25.172 -3.648 1 80 404 PHE B CA 1
ATOM 10029 C C . PHE B 1 404 ? -13.148 25.219 -4.434 1 80 404 PHE B C 1
ATOM 10031 O O . PHE B 1 404 ? -13.352 24.453 -5.375 1 80 404 PHE B O 1
ATOM 10038 N N . LEU B 1 405 ? -13.953 26.172 -4.102 1 81.06 405 LEU B N 1
ATOM 10039 C CA . LEU B 1 405 ? -15.305 26.203 -4.668 1 81.06 405 LEU B CA 1
ATOM 10040 C C . LEU B 1 405 ? -15.258 26.578 -6.145 1 81.06 405 LEU B C 1
ATOM 10042 O O . LEU B 1 405 ? -16.094 26.125 -6.93 1 81.06 405 LEU B O 1
ATOM 10046 N N . THR B 1 406 ? -14.312 27.359 -6.441 1 75.75 406 THR B N 1
ATOM 10047 C CA . THR B 1 406 ? -14.211 27.766 -7.836 1 75.75 406 THR B CA 1
ATOM 10048 C C . THR B 1 406 ? -14 26.562 -8.742 1 75.75 406 THR B C 1
ATOM 10050 O O . THR B 1 406 ? -14.633 26.453 -9.797 1 75.75 406 THR B O 1
ATOM 10053 N N . LYS B 1 407 ? -13.18 25.734 -8.352 1 79 407 LYS B N 1
ATOM 10054 C CA . LYS B 1 407 ? -12.906 24.547 -9.141 1 79 407 LYS B CA 1
ATOM 10055 C C . LYS B 1 407 ? -14.141 23.656 -9.234 1 79 407 LYS B C 1
ATOM 10057 O O . LYS B 1 407 ? -14.445 23.125 -10.305 1 79 407 LYS B O 1
ATOM 10062 N N . ILE B 1 408 ? -14.828 23.516 -8.203 1 86 408 ILE B N 1
ATOM 10063 C CA . ILE B 1 408 ? -16.016 22.672 -8.172 1 86 408 ILE B CA 1
ATOM 10064 C C . ILE B 1 408 ? -17.109 23.297 -9.039 1 86 408 ILE B C 1
ATOM 10066 O O . ILE B 1 408 ? -17.812 22.594 -9.773 1 86 408 ILE B O 1
ATOM 10070 N N . ARG B 1 409 ? -17.234 24.578 -8.914 1 85 409 ARG B N 1
ATOM 10071 C CA . ARG B 1 409 ? -18.234 25.312 -9.672 1 85 409 ARG B CA 1
ATOM 10072 C C . ARG B 1 409 ? -18.031 25.141 -11.172 1 85 409 ARG B C 1
ATOM 10074 O O . ARG B 1 409 ? -19 25.078 -11.938 1 85 409 ARG B O 1
ATOM 10081 N N . ASN B 1 410 ? -16.859 24.922 -11.523 1 81.81 410 ASN B N 1
ATOM 10082 C CA . ASN B 1 410 ? -16.516 24.859 -12.938 1 81.81 410 ASN B CA 1
ATOM 10083 C C . ASN B 1 410 ? -16.531 23.422 -13.445 1 81.81 410 ASN B C 1
ATOM 10085 O O . ASN B 1 410 ? -16.406 23.172 -14.648 1 81.81 410 ASN B O 1
ATOM 10089 N N . ASP B 1 411 ? -16.656 22.531 -12.539 1 87.88 411 ASP B N 1
ATOM 10090 C CA . ASP B 1 411 ? -16.703 21.125 -12.953 1 87.88 411 ASP B CA 1
ATOM 10091 C C . ASP B 1 411 ? -18.109 20.75 -13.43 1 87.88 411 ASP B C 1
ATOM 10093 O O . ASP B 1 411 ? -19.062 20.797 -12.656 1 87.88 411 ASP B O 1
ATOM 10097 N N . LYS B 1 412 ? -18.281 20.312 -14.672 1 85.44 412 LYS B N 1
ATOM 10098 C CA . LYS B 1 412 ? -19.562 20.031 -15.289 1 85.44 412 LYS B CA 1
ATOM 10099 C C . LYS B 1 412 ? -20.172 18.734 -14.734 1 85.44 412 LYS B C 1
ATOM 10101 O O . LYS B 1 412 ? -21.375 18.531 -14.797 1 85.44 412 LYS B O 1
ATOM 10106 N N . ASN B 1 413 ? -19.359 17.953 -14.195 1 89.94 413 ASN B N 1
ATOM 10107 C CA . ASN B 1 413 ? -19.828 16.656 -13.711 1 89.94 413 ASN B CA 1
ATOM 10108 C C . ASN B 1 413 ? -20.25 16.719 -12.25 1 89.94 413 ASN B C 1
ATOM 10110 O O . ASN B 1 413 ? -20.688 15.719 -11.68 1 89.94 413 ASN B O 1
ATOM 10114 N N . THR B 1 414 ? -20.141 17.891 -11.695 1 92.25 414 THR B N 1
ATOM 10115 C CA . THR B 1 414 ? -20.484 18.047 -10.289 1 92.25 414 THR B CA 1
ATOM 10116 C C . THR B 1 414 ? -21.703 18.953 -10.117 1 92.25 414 THR B C 1
ATOM 10118 O O . THR B 1 414 ? -21.703 20.094 -10.586 1 92.25 414 THR B O 1
ATOM 10121 N N . GLN B 1 415 ? -22.797 18.438 -9.586 1 92.88 415 GLN B N 1
ATOM 10122 C CA . GLN B 1 415 ? -23.906 19.281 -9.148 1 92.88 415 GLN B CA 1
ATOM 10123 C C . GLN B 1 415 ? -23.609 19.922 -7.789 1 92.88 415 GLN B C 1
ATOM 10125 O O . GLN B 1 415 ? -23.578 19.219 -6.77 1 92.88 415 GLN B O 1
ATOM 10130 N N . LEU B 1 416 ? -23.406 21.203 -7.844 1 93.19 416 LEU B N 1
ATOM 10131 C CA . LEU B 1 416 ? -23.047 21.922 -6.633 1 93.19 416 LEU B CA 1
ATOM 10132 C C . LEU B 1 416 ? -24.234 22.672 -6.059 1 93.19 416 LEU B C 1
ATOM 10134 O O . LEU B 1 416 ? -24.922 23.406 -6.777 1 93.19 416 LEU B O 1
ATOM 10138 N N . ILE B 1 417 ? -24.594 22.422 -4.844 1 93.75 417 ILE B N 1
ATOM 10139 C CA . ILE B 1 417 ? -25.625 23.141 -4.098 1 93.75 417 ILE B CA 1
ATOM 10140 C C . ILE B 1 417 ? -24.969 23.938 -2.965 1 93.75 417 ILE B C 1
ATOM 10142 O O . ILE B 1 417 ? -24.297 23.359 -2.102 1 93.75 417 ILE B O 1
ATOM 10146 N N . GLU B 1 418 ? -25.125 25.219 -2.975 1 92.06 418 GLU B N 1
ATOM 10147 C CA . GLU B 1 418 ? -24.562 26.078 -1.946 1 92.06 418 GLU B CA 1
ATOM 10148 C C . GLU B 1 418 ? -25.641 26.688 -1.069 1 92.06 418 GLU B C 1
ATOM 10150 O O . GLU B 1 418 ? -26.688 27.109 -1.569 1 92.06 418 GLU B O 1
ATOM 10155 N N . TYR B 1 419 ? -25.484 26.625 0.203 1 92.81 419 TYR B N 1
ATOM 10156 C CA . TYR B 1 419 ? -26.406 27.219 1.148 1 92.81 419 TYR B CA 1
ATOM 10157 C C . TYR B 1 419 ? -25.672 27.938 2.266 1 92.81 419 TYR B C 1
ATOM 10159 O O . TYR B 1 419 ? -24.719 27.406 2.838 1 92.81 419 TYR B O 1
ATOM 10167 N N . GLU B 1 420 ? -26.031 29.172 2.541 1 89.81 420 GLU B N 1
ATOM 10168 C CA . GLU B 1 420 ? -25.438 29.953 3.611 1 89.81 420 GLU B CA 1
ATOM 10169 C C . GLU B 1 420 ? -26.375 30.094 4.797 1 89.81 420 GLU B C 1
ATOM 10171 O O . GLU B 1 420 ? -27.484 30.609 4.656 1 89.81 420 GLU B O 1
ATOM 10176 N N . MET B 1 421 ? -25.906 29.578 5.934 1 90.31 421 MET B N 1
ATOM 10177 C CA . MET B 1 421 ? -26.672 29.766 7.164 1 90.31 421 MET B CA 1
ATOM 10178 C C . MET B 1 421 ? -26.359 31.125 7.801 1 90.31 421 MET B C 1
ATOM 10180 O O . MET B 1 421 ? -25.188 31.484 7.961 1 90.31 421 MET B O 1
ATOM 10184 N N . THR B 1 422 ? -27.359 31.828 8.203 1 85.88 422 THR B N 1
ATOM 10185 C CA . THR B 1 422 ? -27.141 33.188 8.719 1 85.88 422 THR B CA 1
ATOM 10186 C C . THR B 1 422 ? -27.672 33.312 10.141 1 85.88 422 THR B C 1
ATOM 10188 O O . THR B 1 422 ? -27.172 34.125 10.922 1 85.88 422 THR B O 1
ATOM 10191 N N . GLU B 1 423 ? -28.547 32.5 10.508 1 83.44 423 GLU B N 1
ATOM 10192 C CA . GLU B 1 423 ? -29.234 32.688 11.789 1 83.44 423 GLU B CA 1
ATOM 10193 C C . GLU B 1 423 ? -28.453 32 12.914 1 83.44 423 GLU B C 1
ATOM 10195 O O . GLU B 1 423 ? -28.219 30.797 12.891 1 83.44 423 GLU B O 1
ATOM 10200 N N . PRO B 1 424 ? -28.094 32.844 13.977 1 83.62 424 PRO B N 1
ATOM 10201 C CA . PRO B 1 424 ? -27.453 32.219 15.133 1 83.62 424 PRO B CA 1
ATOM 10202 C C . PRO B 1 424 ? -28.422 31.344 15.922 1 83.62 424 PRO B C 1
ATOM 10204 O O . PRO B 1 424 ? -29.609 31.672 16.047 1 83.62 424 PRO B O 1
ATOM 10207 N N . ILE B 1 425 ? -27.906 30.344 16.453 1 81.44 425 ILE B N 1
ATOM 10208 C CA . ILE B 1 425 ? -28.75 29.406 17.188 1 81.44 425 ILE B CA 1
ATOM 10209 C C . ILE B 1 425 ? -28.906 29.891 18.625 1 81.44 425 ILE B C 1
ATOM 10211 O O . ILE B 1 425 ? -29.938 29.641 19.266 1 81.44 425 ILE B O 1
ATOM 10215 N N . ARG B 1 426 ? -28.016 30.594 19.047 1 82.44 426 ARG B N 1
ATOM 10216 C CA . ARG B 1 426 ? -27.953 30.828 20.484 1 82.44 426 ARG B CA 1
ATOM 10217 C C . ARG B 1 426 ? -28.422 32.25 20.812 1 82.44 426 ARG B C 1
ATOM 10219 O O . ARG B 1 426 ? -28.859 32.531 21.938 1 82.44 426 ARG B O 1
ATOM 10226 N N . TYR B 1 427 ? -28.328 33.188 19.969 1 88.62 427 TYR B N 1
ATOM 10227 C CA . TYR B 1 427 ? -28.625 34.594 20.234 1 88.62 427 TYR B CA 1
ATOM 10228 C C . TYR B 1 427 ? -29.141 35.312 18.969 1 88.62 427 TYR B C 1
ATOM 10230 O O . TYR B 1 427 ? -29.266 34.656 17.922 1 88.62 427 TYR B O 1
ATOM 10238 N N . SER B 1 428 ? -29.438 36.531 19.125 1 87 428 SER B N 1
ATOM 10239 C CA . SER B 1 428 ? -30.062 37.281 18.062 1 87 428 SER B CA 1
ATOM 10240 C C . SER B 1 428 ? -29.047 37.656 16.969 1 87 428 SER B C 1
ATOM 10242 O O . SER B 1 428 ? -27.844 37.75 17.234 1 87 428 SER B O 1
ATOM 10244 N N . ILE B 1 429 ? -29.484 37.844 15.773 1 81.69 429 ILE B N 1
ATOM 10245 C CA . ILE B 1 429 ? -28.672 38.219 14.617 1 81.69 429 ILE B CA 1
ATOM 10246 C C . ILE B 1 429 ? -28.016 39.594 14.875 1 81.69 429 ILE B C 1
ATOM 10248 O O . ILE B 1 429 ? -26.906 39.844 14.367 1 81.69 429 ILE B O 1
ATOM 10252 N N . ASN B 1 430 ? -28.609 40.344 15.734 1 86.19 430 ASN B N 1
ATOM 10253 C CA . ASN B 1 430 ? -28.078 41.688 16.031 1 86.19 430 ASN B CA 1
ATOM 10254 C C . ASN B 1 430 ? -27.438 41.719 17.406 1 86.19 430 ASN B C 1
ATOM 10256 O O . ASN B 1 430 ? -27.438 42.781 18.062 1 86.19 430 ASN B O 1
ATOM 10260 N N . ASP B 1 431 ? -26.938 40.688 17.781 1 91.75 431 ASP B N 1
ATOM 10261 C CA . ASP B 1 431 ? -26.312 40.594 19.094 1 91.75 431 ASP B CA 1
ATOM 10262 C C . ASP B 1 431 ? -25.094 41.531 19.188 1 91.75 431 ASP B C 1
ATOM 10264 O O . ASP B 1 431 ? -24.156 41.406 18.406 1 91.75 431 ASP B O 1
ATOM 10268 N N . PRO B 1 432 ? -25.094 42.438 20.078 1 94.19 432 PRO B N 1
ATOM 10269 C CA . PRO B 1 432 ? -23.984 43.375 20.203 1 94.19 432 PRO B CA 1
ATOM 10270 C C . PRO B 1 432 ? -22.672 42.719 20.594 1 94.19 432 PRO B C 1
ATOM 10272 O O . PRO B 1 432 ? -21.594 43.188 20.234 1 94.19 432 PRO B O 1
ATOM 10275 N N . ILE B 1 433 ? -22.766 41.656 21.297 1 94.69 433 ILE B N 1
ATOM 10276 C CA . ILE B 1 433 ? -21.547 40.969 21.75 1 94.69 433 ILE B CA 1
ATOM 10277 C C . ILE B 1 433 ? -20.891 40.25 20.578 1 94.69 433 ILE B C 1
ATOM 10279 O O . ILE B 1 433 ? -19.656 40.156 20.516 1 94.69 433 ILE B O 1
ATOM 10283 N N . GLU B 1 434 ? -21.672 39.75 19.688 1 91 434 GLU B N 1
ATOM 10284 C CA . GLU B 1 434 ? -21.078 39.156 18.484 1 91 434 GLU B CA 1
ATOM 10285 C C . GLU B 1 434 ? -20.297 40.219 17.688 1 91 434 GLU B C 1
ATOM 10287 O O . GLU B 1 434 ? -19.203 39.938 17.203 1 91 434 GLU B O 1
ATOM 10292 N N . GLU B 1 435 ? -20.953 41.312 17.562 1 91.62 435 GLU B N 1
ATOM 10293 C CA . GLU B 1 435 ? -20.281 42.375 16.859 1 91.62 435 GLU B CA 1
ATOM 10294 C C . GLU B 1 435 ? -18.969 42.75 17.531 1 91.62 435 GLU B C 1
ATOM 10296 O O . GLU B 1 435 ? -17.953 42.938 16.859 1 91.62 435 GLU B O 1
ATOM 10301 N N . TRP B 1 436 ? -18.984 42.938 18.844 1 95 436 TRP B N 1
ATOM 10302 C CA . TRP B 1 436 ? -17.766 43.219 19.594 1 95 436 TRP B CA 1
ATOM 10303 C C . TRP B 1 436 ? -16.703 42.156 19.328 1 95 436 TRP B C 1
ATOM 10305 O O . TRP B 1 436 ? -15.539 42.469 19.109 1 95 436 TRP B O 1
ATOM 10315 N N . GLN B 1 437 ? -17.094 40.938 19.391 1 93.06 437 GLN B N 1
ATOM 10316 C CA . GLN B 1 437 ? -16.156 39.812 19.203 1 93.06 437 GLN B CA 1
ATOM 10317 C C . GLN B 1 437 ? -15.539 39.844 17.812 1 93.06 437 GLN B C 1
ATOM 10319 O O . GLN B 1 437 ? -14.336 39.656 17.656 1 93.06 437 GLN B O 1
ATOM 10324 N N . PHE B 1 438 ? -16.391 40.094 16.797 1 89.94 438 PHE B N 1
ATOM 10325 C CA . PHE B 1 438 ? -15.945 40.125 15.406 1 89.94 438 PHE B CA 1
ATOM 10326 C C . PHE B 1 438 ? -14.945 41.281 15.195 1 89.94 438 PHE B C 1
ATOM 10328 O O . PHE B 1 438 ? -13.914 41.094 14.562 1 89.94 438 PHE B O 1
ATOM 10335 N N . LYS B 1 439 ? -15.234 42.344 15.773 1 92.56 439 LYS B N 1
ATOM 10336 C CA . LYS B 1 439 ? -14.391 43.531 15.594 1 92.56 439 LYS B CA 1
ATOM 10337 C C . LYS B 1 439 ? -13.094 43.375 16.391 1 92.56 439 LYS B C 1
ATOM 10339 O O . LYS B 1 439 ? -12.031 43.812 15.93 1 92.56 439 LYS B O 1
ATOM 10344 N N . THR B 1 440 ? -13.203 42.844 17.531 1 95.25 440 THR B N 1
ATOM 10345 C CA . THR B 1 440 ? -12.047 42.719 18.422 1 95.25 440 THR B CA 1
ATOM 10346 C C . THR B 1 440 ? -11.062 41.688 17.875 1 95.25 440 THR B C 1
ATOM 10348 O O . THR B 1 440 ? -9.844 41.906 17.906 1 95.25 440 THR B O 1
ATOM 10351 N N . LEU B 1 441 ? -11.57 40.625 17.344 1 93.5 441 LEU B N 1
ATOM 10352 C CA . LEU B 1 441 ? -10.719 39.531 16.906 1 93.5 441 LEU B CA 1
ATOM 10353 C C . LEU B 1 441 ? -10.57 39.531 15.383 1 93.5 441 LEU B C 1
ATOM 10355 O O . LEU B 1 441 ? -9.953 38.625 14.805 1 93.5 441 LEU B O 1
ATOM 10359 N N . LEU B 1 442 ? -11.164 40.5 14.734 1 91.81 442 LEU B N 1
ATOM 10360 C CA . LEU B 1 442 ? -11.117 40.688 13.289 1 91.81 442 LEU B CA 1
ATOM 10361 C C . LEU B 1 442 ? -11.594 39.438 12.562 1 91.81 442 LEU B C 1
ATOM 10363 O O . LEU B 1 442 ? -10.922 38.938 11.648 1 91.81 442 LEU B O 1
ATOM 10367 N N . LEU B 1 443 ? -12.625 38.906 13.008 1 85.31 443 LEU B N 1
ATOM 10368 C CA . LEU B 1 443 ? -13.133 37.656 12.461 1 85.31 443 LEU B CA 1
ATOM 10369 C C . LEU B 1 443 ? -13.742 37.875 11.078 1 85.31 443 LEU B C 1
ATOM 10371 O O . LEU B 1 443 ? -13.906 36.906 10.305 1 85.31 443 LEU B O 1
ATOM 10375 N N . ASP B 1 444 ? -14.062 39.125 10.75 1 82.5 444 ASP B N 1
ATOM 10376 C CA . ASP B 1 444 ? -14.672 39.438 9.461 1 82.5 444 ASP B CA 1
ATOM 10377 C C . ASP B 1 444 ? -13.727 40.281 8.594 1 82.5 444 ASP B C 1
ATOM 10379 O O . ASP B 1 444 ? -14.18 41.031 7.73 1 82.5 444 ASP B O 1
ATOM 10383 N N . ALA B 1 445 ? -12.484 40.281 8.945 1 88.12 445 ALA B N 1
ATOM 10384 C CA . ALA B 1 445 ? -11.508 41 8.156 1 88.12 445 ALA B CA 1
ATOM 10385 C C . ALA B 1 445 ? -11.445 40.5 6.723 1 88.12 445 ALA B C 1
ATOM 10387 O O . ALA B 1 445 ? -11.516 39.281 6.492 1 88.12 445 ALA B O 1
ATOM 10388 N N . GLU B 1 446 ? -11.383 41.438 5.75 1 84.5 446 GLU B N 1
ATOM 10389 C CA . GLU B 1 446 ? -11.305 41.125 4.328 1 84.5 446 GLU B CA 1
ATOM 10390 C C . GLU B 1 446 ? -10.297 42 3.611 1 84.5 446 GLU B C 1
ATOM 10392 O O . GLU B 1 446 ? -10.055 43.156 4.023 1 84.5 446 GLU B O 1
ATOM 10397 N N . PRO B 1 447 ? -9.703 41.469 2.561 1 89.56 447 PRO B N 1
ATOM 10398 C CA . PRO B 1 447 ? -8.836 42.344 1.751 1 89.56 447 PRO B CA 1
ATOM 10399 C C . PRO B 1 447 ? -9.594 43.469 1.088 1 89.56 447 PRO B C 1
ATOM 10401 O O . PRO B 1 447 ? -10.82 43.438 0.974 1 89.56 447 PRO B O 1
ATOM 10404 N N . ALA B 1 448 ? -8.859 44.438 0.692 1 93.19 448 ALA B N 1
ATOM 10405 C CA . ALA B 1 448 ? -9.469 45.594 0.011 1 93.19 448 ALA B CA 1
ATOM 10406 C C . ALA B 1 448 ? -10.016 45.188 -1.355 1 93.19 448 ALA B C 1
ATOM 10408 O O . ALA B 1 448 ? -9.477 44.281 -2.004 1 93.19 448 ALA B O 1
ATOM 10409 N N . GLU B 1 449 ? -11.125 45.844 -1.786 1 91.69 449 GLU B N 1
ATOM 10410 C CA . GLU B 1 449 ? -11.609 45.656 -3.15 1 91.69 449 GLU B CA 1
ATOM 10411 C C . GLU B 1 449 ? -10.734 46.406 -4.156 1 91.69 449 GLU B C 1
ATOM 10413 O O . GLU B 1 449 ? -10.531 47.625 -4.039 1 91.69 449 GLU B O 1
ATOM 10418 N N . LEU B 1 450 ? -10.258 45.719 -5.133 1 93.31 450 LEU B N 1
ATOM 10419 C CA . LEU B 1 450 ? -9.312 46.312 -6.07 1 93.31 450 LEU B CA 1
ATOM 10420 C C . LEU B 1 450 ? -10.039 46.938 -7.262 1 93.31 450 LEU B C 1
ATOM 10422 O O . LEU B 1 450 ? -11.062 46.406 -7.711 1 93.31 450 LEU B O 1
ATOM 10426 N N . THR B 1 451 ? -9.5 48.031 -7.805 1 93.44 451 THR B N 1
ATOM 10427 C CA . THR B 1 451 ? -10.008 48.719 -8.992 1 93.44 451 THR B CA 1
ATOM 10428 C C . THR B 1 451 ? -9.086 48.469 -10.188 1 93.44 451 THR B C 1
ATOM 10430 O O . THR B 1 451 ? -8.023 47.875 -10.047 1 93.44 451 THR B O 1
ATOM 10433 N N . SER B 1 452 ? -9.523 48.969 -11.383 1 92.62 452 SER B N 1
ATOM 10434 C CA . SER B 1 452 ? -8.711 48.844 -12.594 1 92.62 452 SER B CA 1
ATOM 10435 C C . SER B 1 452 ? -7.395 49.594 -12.453 1 92.62 452 SER B C 1
ATOM 10437 O O . SER B 1 452 ? -6.379 49.188 -13.016 1 92.62 452 SER B O 1
ATOM 10439 N N . GLU B 1 453 ? -7.484 50.625 -11.781 1 93.56 453 GLU B N 1
ATOM 10440 C CA . GLU B 1 453 ? -6.273 51.406 -11.555 1 93.56 453 GLU B CA 1
ATOM 10441 C C . GLU B 1 453 ? -5.266 50.625 -10.711 1 93.56 453 GLU B C 1
ATOM 10443 O O . GLU B 1 453 ? -4.055 50.75 -10.938 1 93.56 453 GLU B O 1
ATOM 10448 N N . ASP B 1 454 ? -5.727 49.906 -9.727 1 95.06 454 ASP B N 1
ATOM 10449 C CA . ASP B 1 454 ? -4.855 49.094 -8.898 1 95.06 454 ASP B CA 1
ATOM 10450 C C . ASP B 1 454 ? -4.16 48 -9.734 1 95.06 454 ASP B C 1
ATOM 10452 O O . ASP B 1 454 ? -2.965 47.75 -9.562 1 95.06 454 ASP B O 1
ATOM 10456 N N . VAL B 1 455 ? -4.914 47.438 -10.633 1 94.19 455 VAL B N 1
ATOM 10457 C CA . VAL B 1 455 ? -4.379 46.406 -11.484 1 94.19 455 VAL B CA 1
ATOM 10458 C C . VAL B 1 455 ? -3.305 46.969 -12.406 1 94.19 455 VAL B C 1
ATOM 10460 O O . VAL B 1 455 ? -2.279 46.344 -12.648 1 94.19 455 VAL B O 1
ATOM 10463 N N . LYS B 1 456 ? -3.602 48.125 -12.945 1 94.19 456 LYS B N 1
ATOM 10464 C CA . LYS B 1 456 ? -2.617 48.812 -13.789 1 94.19 456 LYS B CA 1
ATOM 10465 C C . LYS B 1 456 ? -1.327 49.094 -13.016 1 94.19 456 LYS B C 1
ATOM 10467 O O . LYS B 1 456 ? -0.231 48.906 -13.555 1 94.19 456 LYS B O 1
ATOM 10472 N N . ASP B 1 457 ? -1.432 49.531 -11.766 1 95 457 ASP B N 1
ATOM 10473 C CA . ASP B 1 457 ? -0.266 49.75 -10.922 1 95 457 ASP B CA 1
ATOM 10474 C C . ASP B 1 457 ? 0.566 48.5 -10.781 1 95 457 ASP B C 1
ATOM 10476 O O . ASP B 1 457 ? 1.798 48.531 -10.805 1 95 457 ASP B O 1
ATOM 10480 N N . ILE B 1 458 ? -0.032 47.406 -10.602 1 94.88 458 ILE B N 1
ATOM 10481 C CA . ILE B 1 458 ? 0.624 46.125 -10.406 1 94.88 458 ILE B CA 1
ATOM 10482 C C . ILE B 1 458 ? 1.36 45.719 -11.688 1 94.88 458 ILE B C 1
ATOM 10484 O O . ILE B 1 458 ? 2.516 45.281 -11.633 1 94.88 458 ILE B O 1
ATOM 10488 N N . GLU B 1 459 ? 0.716 45.844 -12.789 1 94.12 459 GLU B N 1
ATOM 10489 C CA . GLU B 1 459 ? 1.312 45.469 -14.078 1 94.12 459 GLU B CA 1
ATOM 10490 C C . GLU B 1 459 ? 2.535 46.344 -14.383 1 94.12 459 GLU B C 1
ATOM 10492 O O . GLU B 1 459 ? 3.512 45.844 -14.953 1 94.12 459 GLU B O 1
ATOM 10497 N N . GLU B 1 460 ? 2.414 47.562 -14 1 94.81 460 GLU B N 1
ATOM 10498 C CA . GLU B 1 460 ? 3.504 48.5 -14.266 1 94.81 460 GLU B CA 1
ATOM 10499 C C . GLU B 1 460 ? 4.531 48.5 -13.141 1 94.81 460 GLU B C 1
ATOM 10501 O O . GLU B 1 460 ? 5.508 49.25 -13.172 1 94.81 460 GLU B O 1
ATOM 10506 N N . LYS B 1 461 ? 4.301 47.75 -12.078 1 93.5 461 LYS B N 1
ATOM 10507 C CA . LYS B 1 461 ? 5.184 47.562 -10.922 1 93.5 461 LYS B CA 1
ATOM 10508 C C . LYS B 1 461 ? 5.336 48.875 -10.156 1 93.5 461 LYS B C 1
ATOM 10510 O O . LYS B 1 461 ? 6.43 49.219 -9.703 1 93.5 461 LYS B O 1
ATOM 10515 N N . ASN B 1 462 ? 4.266 49.688 -10.258 1 95.62 462 ASN B N 1
ATOM 10516 C CA . ASN B 1 462 ? 4.188 50.875 -9.414 1 95.62 462 ASN B CA 1
ATOM 10517 C C . ASN B 1 462 ? 3.691 50.531 -8.008 1 95.62 462 ASN B C 1
ATOM 10519 O O . ASN B 1 462 ? 2.547 50.812 -7.664 1 95.62 462 ASN B O 1
ATOM 10523 N N . LEU B 1 463 ? 4.535 49.875 -7.23 1 97.5 463 LEU B N 1
ATOM 10524 C CA . LEU B 1 463 ? 4.188 49.344 -5.918 1 97.5 463 LEU B CA 1
ATOM 10525 C C . LEU B 1 463 ? 5.004 50 -4.824 1 97.5 463 LEU B C 1
ATOM 10527 O O . LEU B 1 463 ? 6.086 50.531 -5.09 1 97.5 463 LEU B O 1
ATOM 10531 N N . ILE B 1 464 ? 4.477 50.062 -3.678 1 97.94 464 ILE B N 1
ATOM 10532 C CA . ILE B 1 464 ? 5.133 50.688 -2.535 1 97.94 464 ILE B CA 1
ATOM 10533 C C . ILE B 1 464 ? 5.363 49.656 -1.439 1 97.94 464 ILE B C 1
ATOM 10535 O O . ILE B 1 464 ? 4.422 48.969 -1.012 1 97.94 464 ILE B O 1
ATOM 10539 N N . TYR B 1 465 ? 6.629 49.5 -1.021 1 97.75 465 TYR B N 1
ATOM 10540 C CA . TYR B 1 465 ? 7.004 48.625 0.084 1 97.75 465 TYR B CA 1
ATOM 10541 C C . TYR B 1 465 ? 6.875 49.344 1.42 1 97.75 465 TYR B C 1
ATOM 10543 O O . TYR B 1 465 ? 7.512 50.375 1.64 1 97.75 465 TYR B O 1
ATOM 10551 N N . VAL B 1 466 ? 6.012 48.781 2.33 1 97.88 466 VAL B N 1
ATOM 10552 C CA . VAL B 1 466 ? 5.668 49.531 3.541 1 97.88 466 VAL B CA 1
ATOM 10553 C C . VAL B 1 466 ? 6.078 48.719 4.77 1 97.88 466 VAL B C 1
ATOM 10555 O O . VAL B 1 466 ? 5.887 47.5 4.812 1 97.88 466 VAL B O 1
ATOM 10558 N N . GLU B 1 467 ? 6.652 49.375 5.727 1 97.44 467 GLU B N 1
ATOM 10559 C CA . GLU B 1 467 ? 6.914 48.844 7.062 1 97.44 467 GLU B CA 1
ATOM 10560 C C . GLU B 1 467 ? 5.844 49.312 8.055 1 97.44 467 GLU B C 1
ATOM 10562 O O . GLU B 1 467 ? 5.605 50.5 8.219 1 97.44 467 GLU B O 1
ATOM 10567 N N . TYR B 1 468 ? 5.234 48.344 8.719 1 97.62 468 TYR B N 1
ATOM 10568 C CA . TYR B 1 468 ? 4.168 48.719 9.648 1 97.62 468 TYR B CA 1
ATOM 10569 C C . TYR B 1 468 ? 4.629 48.531 11.094 1 97.62 468 TYR B C 1
ATOM 10571 O O . TYR B 1 468 ? 5.27 47.531 11.43 1 97.62 468 TYR B O 1
ATOM 10579 N N . ASP B 1 469 ? 4.273 49.469 11.844 1 96.94 469 ASP B N 1
ATOM 10580 C CA . ASP B 1 469 ? 4.348 49.375 13.297 1 96.94 469 ASP B CA 1
ATOM 10581 C C . ASP B 1 469 ? 3.043 48.812 13.867 1 96.94 469 ASP B C 1
ATOM 10583 O O . ASP B 1 469 ? 1.973 49.375 13.641 1 96.94 469 ASP B O 1
ATOM 10587 N N . PRO B 1 470 ? 3.15 47.75 14.602 1 97.19 470 PRO B N 1
ATOM 10588 C CA . PRO B 1 470 ? 1.918 47.188 15.164 1 97.19 470 PRO B CA 1
ATOM 10589 C C . PRO B 1 470 ? 1.137 48.188 16 1 97.19 470 PRO B C 1
ATOM 10591 O O . PRO B 1 470 ? -0.095 48.125 16.062 1 97.19 470 PRO B O 1
ATOM 10594 N N . ARG B 1 471 ? 1.778 49.125 16.688 1 96.88 471 ARG B N 1
ATOM 10595 C CA . ARG B 1 471 ? 1.081 50.156 17.469 1 96.88 471 ARG B CA 1
ATOM 10596 C C . ARG B 1 471 ? 0.175 51 16.578 1 96.88 471 ARG B C 1
ATOM 10598 O O . ARG B 1 471 ? -0.92 51.375 16.984 1 96.88 471 ARG B O 1
ATOM 10605 N N . TYR B 1 472 ? 0.738 51.25 15.469 1 97.06 472 TYR B N 1
ATOM 10606 C CA . TYR B 1 472 ? -0.073 52 14.5 1 97.06 472 TYR B CA 1
ATOM 10607 C C . TYR B 1 472 ? -1.228 51.125 13.992 1 97.06 472 TYR B C 1
ATOM 10609 O O . TYR B 1 472 ? -2.373 51.594 13.945 1 97.06 472 TYR B O 1
ATOM 10617 N N . LEU B 1 473 ? -0.964 49.938 13.594 1 97.5 473 LEU B N 1
ATOM 10618 C CA . LEU B 1 473 ? -1.969 49.031 13.023 1 97.5 473 LEU B CA 1
ATOM 10619 C C . LEU B 1 473 ? -3.135 48.844 13.992 1 97.5 473 LEU B C 1
ATOM 10621 O O . LEU B 1 473 ? -4.293 48.812 13.57 1 97.5 473 LEU B O 1
ATOM 10625 N N . PHE B 1 474 ? -2.832 48.75 15.289 1 97.5 474 PHE B N 1
ATOM 10626 C CA . PHE B 1 474 ? -3.867 48.5 16.281 1 97.5 474 PHE B CA 1
ATOM 10627 C C . PHE B 1 474 ? -4.387 49.812 16.875 1 97.5 474 PHE B C 1
ATOM 10629 O O . PHE B 1 474 ? -4.906 49.812 17.984 1 97.5 474 PHE B O 1
ATOM 10636 N N . SER B 1 475 ? -4.266 50.875 16.125 1 96.06 475 SER B N 1
ATOM 10637 C CA . SER B 1 475 ? -4.852 52.156 16.453 1 96.06 475 SER B CA 1
ATOM 10638 C C . SER B 1 475 ? -6.074 52.469 15.602 1 96.06 475 SER B C 1
ATOM 10640 O O . SER B 1 475 ? -6.359 51.75 14.641 1 96.06 475 SER B O 1
ATOM 10642 N N . GLU B 1 476 ? -6.773 53.469 15.961 1 93.88 476 GLU B N 1
ATOM 10643 C CA . GLU B 1 476 ? -7.965 53.875 15.219 1 93.88 476 GLU B CA 1
ATOM 10644 C C . GLU B 1 476 ? -7.617 54.25 13.781 1 93.88 476 GLU B C 1
ATOM 10646 O O . GLU B 1 476 ? -8.375 53.938 12.852 1 93.88 476 GLU B O 1
ATOM 10651 N N . LYS B 1 477 ? -6.527 54.844 13.625 1 94.62 477 LYS B N 1
ATOM 10652 C CA . LYS B 1 477 ? -6.105 55.281 12.305 1 94.62 477 LYS B CA 1
ATOM 10653 C C . LYS B 1 477 ? -5.625 54.125 11.453 1 94.62 477 LYS B C 1
ATOM 10655 O O . LYS B 1 477 ? -5.758 54.156 10.227 1 94.62 477 LYS B O 1
ATOM 10660 N N . GLY B 1 478 ? -5.078 53.094 12.047 1 96.44 478 GLY B N 1
ATOM 10661 C CA . GLY B 1 478 ? -4.473 52 11.32 1 96.44 478 GLY B CA 1
ATOM 10662 C C . GLY B 1 478 ? -5.398 50.781 11.172 1 96.44 478 GLY B C 1
ATOM 10663 O O . GLY B 1 478 ? -5.062 49.812 10.492 1 96.44 478 GLY B O 1
ATOM 10664 N N . GLU B 1 479 ? -6.566 50.875 11.734 1 96.12 479 GLU B N 1
ATOM 10665 C CA . GLU B 1 479 ? -7.453 49.719 11.82 1 96.12 479 GLU B CA 1
ATOM 10666 C C . GLU B 1 479 ? -7.859 49.219 10.438 1 96.12 479 GLU B C 1
ATOM 10668 O O . GLU B 1 479 ? -7.941 48 10.203 1 96.12 479 GLU B O 1
ATOM 10673 N N . GLU B 1 480 ? -8.094 50.125 9.594 1 95.75 480 GLU B N 1
ATOM 10674 C CA . GLU B 1 480 ? -8.5 49.719 8.242 1 95.75 480 GLU B CA 1
ATOM 10675 C C . GLU B 1 480 ? -7.391 48.938 7.539 1 95.75 480 GLU B C 1
ATOM 10677 O O . GLU B 1 480 ? -7.664 47.969 6.836 1 95.75 480 GLU B O 1
ATOM 10682 N N . GLU B 1 481 ? -6.234 49.406 7.625 1 96.88 481 GLU B N 1
ATOM 10683 C CA . GLU B 1 481 ? -5.098 48.719 7.031 1 96.88 481 GLU B CA 1
ATOM 10684 C C . GLU B 1 481 ? -4.867 47.375 7.707 1 96.88 481 GLU B C 1
ATOM 10686 O O . GLU B 1 481 ? -4.508 46.375 7.047 1 96.88 481 GLU B O 1
ATOM 10691 N N . LEU B 1 482 ? -5.094 47.375 9.016 1 97.19 482 LEU B N 1
ATOM 10692 C CA . LEU B 1 482 ? -4.984 46.125 9.742 1 97.19 482 LEU B CA 1
ATOM 10693 C C . LEU B 1 482 ? -5.992 45.125 9.211 1 97.19 482 LEU B C 1
ATOM 10695 O O . LEU B 1 482 ? -5.656 43.938 9.023 1 97.19 482 LEU B O 1
ATOM 10699 N N . ARG B 1 483 ? -7.164 45.531 8.945 1 95.25 483 ARG B N 1
ATOM 10700 C CA . ARG B 1 483 ? -8.219 44.656 8.445 1 95.25 483 ARG B CA 1
ATOM 10701 C C . ARG B 1 483 ? -7.879 44.125 7.055 1 95.25 483 ARG B C 1
ATOM 10703 O O . ARG B 1 483 ? -8.094 42.969 6.766 1 95.25 483 ARG B O 1
ATOM 10710 N N . GLN B 1 484 ? -7.312 45 6.238 1 95.38 484 GLN B N 1
ATOM 10711 C CA . GLN B 1 484 ? -6.914 44.562 4.902 1 95.38 484 GLN B CA 1
ATOM 10712 C C . GLN B 1 484 ? -5.785 43.531 4.965 1 95.38 484 GLN B C 1
ATOM 10714 O O . GLN B 1 484 ? -5.844 42.5 4.297 1 95.38 484 GLN B O 1
ATOM 10719 N N . LEU B 1 485 ? -4.836 43.875 5.777 1 95.88 485 LEU B N 1
ATOM 10720 C CA . LEU B 1 485 ? -3.67 43 5.93 1 95.88 485 LEU B CA 1
ATOM 10721 C C . LEU B 1 485 ? -4.07 41.625 6.48 1 95.88 485 LEU B C 1
ATOM 10723 O O . LEU B 1 485 ? -3.73 40.594 5.898 1 95.88 485 LEU B O 1
ATOM 10727 N N . PHE B 1 486 ? -4.805 41.656 7.539 1 92.88 486 PHE B N 1
ATOM 10728 C CA . PHE B 1 486 ? -5.215 40.438 8.188 1 92.88 486 PHE B CA 1
ATOM 10729 C C . PHE B 1 486 ? -6.207 39.656 7.312 1 92.88 486 PHE B C 1
ATOM 10731 O O . PHE B 1 486 ? -6.238 38.438 7.328 1 92.88 486 PHE B O 1
ATOM 10738 N N . GLY B 1 487 ? -6.98 40.375 6.582 1 89 487 GLY B N 1
ATOM 10739 C CA . GLY B 1 487 ? -7.883 39.75 5.629 1 89 487 GLY B CA 1
ATOM 10740 C C . GLY B 1 487 ? -7.164 38.906 4.586 1 89 487 GLY B C 1
ATOM 10741 O O . GLY B 1 487 ? -7.641 37.844 4.199 1 89 487 GLY B O 1
ATOM 10742 N N . ILE B 1 488 ? -6.02 39.375 4.164 1 89.5 488 ILE B N 1
ATOM 10743 C CA . ILE B 1 488 ? -5.211 38.656 3.193 1 89.5 488 ILE B CA 1
ATOM 10744 C C . ILE B 1 488 ? -4.676 37.375 3.83 1 89.5 488 ILE B C 1
ATOM 10746 O O . ILE B 1 488 ? -4.695 36.312 3.207 1 89.5 488 ILE B O 1
ATOM 10750 N N . TYR B 1 489 ? -4.266 37.5 5.074 1 87.19 489 TYR B N 1
ATOM 10751 C CA . TYR B 1 489 ? -3.771 36.344 5.785 1 87.19 489 TYR B CA 1
ATOM 10752 C C . TYR B 1 489 ? -4.863 35.281 5.926 1 87.19 489 TYR B C 1
ATOM 10754 O O . TYR B 1 489 ? -4.621 34.094 5.715 1 87.19 489 TYR B O 1
ATOM 10762 N N . VAL B 1 490 ? -6.02 35.688 6.246 1 78.81 490 VAL B N 1
ATOM 10763 C CA . VAL B 1 490 ? -7.141 34.812 6.52 1 78.81 490 VAL B CA 1
ATOM 10764 C C . VAL B 1 490 ? -7.52 34.062 5.246 1 78.81 490 VAL B C 1
ATOM 10766 O O . VAL B 1 490 ? -7.848 32.875 5.301 1 78.81 490 VAL B O 1
ATOM 10769 N N . LEU B 1 491 ? -7.383 34.656 4.191 1 73.62 491 LEU B N 1
ATOM 10770 C CA . LEU B 1 491 ? -7.781 34.031 2.934 1 73.62 491 LEU B CA 1
ATOM 10771 C C . LEU B 1 491 ? -6.699 33.062 2.43 1 73.62 491 LEU B C 1
ATOM 10773 O O . LEU B 1 491 ? -6.992 32.125 1.716 1 73.62 491 LEU B O 1
ATOM 10777 N N . ALA B 1 492 ? -5.535 33.344 2.768 1 73.62 492 ALA B N 1
ATOM 10778 C CA . ALA B 1 492 ? -4.41 32.625 2.168 1 73.62 492 ALA B CA 1
ATOM 10779 C C . ALA B 1 492 ? -4.082 31.359 2.953 1 73.62 492 ALA B C 1
ATOM 10781 O O . ALA B 1 492 ? -3.539 30.406 2.396 1 73.62 492 ALA B O 1
ATOM 10782 N N . HIS B 1 493 ? -4.371 31.344 4.199 1 68.62 493 HIS B N 1
ATOM 10783 C CA . HIS B 1 493 ? -3.885 30.234 5.016 1 68.62 493 HIS B CA 1
ATOM 10784 C C . HIS B 1 493 ? -5.023 29.578 5.797 1 68.62 493 HIS B C 1
ATOM 10786 O O . HIS B 1 493 ? -5.734 30.25 6.547 1 68.62 493 HIS B O 1
ATOM 10792 N N . TYR B 1 494 ? -5.125 28.297 5.648 1 66 494 TYR B N 1
ATOM 10793 C CA . TYR B 1 494 ? -6.227 27.547 6.242 1 66 494 TYR B CA 1
ATOM 10794 C C . TYR B 1 494 ? -6.07 27.469 7.754 1 66 494 TYR B C 1
ATOM 10796 O O . TYR B 1 494 ? -7.039 27.188 8.469 1 66 494 TYR B O 1
ATOM 10804 N N . ARG B 1 495 ? -4.902 27.828 8.305 1 63.88 495 ARG B N 1
ATOM 10805 C CA . ARG B 1 495 ? -4.652 27.672 9.734 1 63.88 495 ARG B CA 1
ATOM 10806 C C . ARG B 1 495 ? -4.691 29.016 10.453 1 63.88 495 ARG B C 1
ATOM 10808 O O . ARG B 1 495 ? -4.238 29.125 11.594 1 63.88 495 ARG B O 1
ATOM 10815 N N . ASN B 1 496 ? -5.184 30.047 9.922 1 72.56 496 ASN B N 1
ATOM 10816 C CA . ASN B 1 496 ? -5.223 31.344 10.594 1 72.56 496 ASN B CA 1
ATOM 10817 C C . ASN B 1 496 ? -6.191 31.328 11.773 1 72.56 496 ASN B C 1
ATOM 10819 O O . ASN B 1 496 ? -7.297 30.797 11.664 1 72.56 496 ASN B O 1
ATOM 10823 N N . GLU B 1 497 ? -5.645 31.859 12.898 1 81.62 497 GLU B N 1
ATOM 10824 C CA . GLU B 1 497 ? -6.414 31.922 14.141 1 81.62 497 GLU B CA 1
ATOM 10825 C C . GLU B 1 497 ? -6.242 33.281 14.828 1 81.62 497 GLU B C 1
ATOM 10827 O O . GLU B 1 497 ? -5.305 34 14.531 1 81.62 497 GLU B O 1
ATOM 10832 N N . PRO B 1 498 ? -7.141 33.562 15.773 1 88.75 498 PRO B N 1
ATOM 10833 C CA . PRO B 1 498 ? -7.047 34.844 16.5 1 88.75 498 PRO B CA 1
ATOM 10834 C C . PRO B 1 498 ? -5.711 35 17.219 1 88.75 498 PRO B C 1
ATOM 10836 O O . PRO B 1 498 ? -5.227 36.125 17.375 1 88.75 498 PRO B O 1
ATOM 10839 N N . ASP B 1 499 ? -5.164 33.938 17.609 1 92.19 499 ASP B N 1
ATOM 10840 C CA . ASP B 1 499 ? -3.859 34 18.25 1 92.19 499 ASP B CA 1
ATOM 10841 C C . ASP B 1 499 ? -2.83 34.688 17.344 1 92.19 499 ASP B C 1
ATOM 10843 O O . ASP B 1 499 ? -1.879 35.281 17.812 1 92.19 499 ASP B O 1
ATOM 10847 N N . ASP B 1 500 ? -3.029 34.625 16.062 1 92.31 500 ASP B N 1
ATOM 10848 C CA . ASP B 1 500 ? -2.123 35.25 15.117 1 92.31 500 ASP B CA 1
ATOM 10849 C C . ASP B 1 500 ? -2.201 36.781 15.219 1 92.31 500 ASP B C 1
ATOM 10851 O O . ASP B 1 500 ? -1.201 37.469 15.023 1 92.31 500 ASP B O 1
ATOM 10855 N N . LEU B 1 501 ? -3.396 37.188 15.484 1 94.62 501 LEU B N 1
ATOM 10856 C CA . LEU B 1 501 ? -3.57 38.594 15.703 1 94.62 501 LEU B CA 1
ATOM 10857 C C . LEU B 1 501 ? -2.793 39.062 16.938 1 94.62 501 LEU B C 1
ATOM 10859 O O . LEU B 1 501 ? -2.129 40.094 16.906 1 94.62 501 LEU B O 1
ATOM 10863 N N . GLY B 1 502 ? -2.939 38.25 18 1 95.94 502 GLY B N 1
ATOM 10864 C CA . GLY B 1 502 ? -2.174 38.531 19.203 1 95.94 502 GLY B CA 1
ATOM 10865 C C . GLY B 1 502 ? -0.674 38.531 18.969 1 95.94 502 GLY B C 1
ATOM 10866 O O . GLY B 1 502 ? 0.06 39.312 19.547 1 95.94 502 GLY B O 1
ATOM 10867 N N . MET B 1 503 ? -0.246 37.656 18.125 1 95.75 503 MET B N 1
ATOM 10868 C CA . MET B 1 503 ? 1.172 37.531 17.797 1 95.75 503 MET B CA 1
ATOM 10869 C C . MET B 1 503 ? 1.666 38.781 17.078 1 95.75 503 MET B C 1
ATOM 10871 O O . MET B 1 503 ? 2.75 39.312 17.375 1 95.75 503 MET B O 1
ATOM 10875 N N . ILE B 1 504 ? 0.928 39.219 16.156 1 96.56 504 ILE B N 1
ATOM 10876 C CA . ILE B 1 504 ? 1.283 40.438 15.406 1 96.56 504 ILE B CA 1
ATOM 10877 C C . ILE B 1 504 ? 1.35 41.625 16.359 1 96.56 504 ILE B C 1
ATOM 10879 O O . ILE B 1 504 ? 2.252 42.469 16.25 1 96.56 504 ILE B O 1
ATOM 10883 N N . ALA B 1 505 ? 0.498 41.656 17.297 1 97.88 505 ALA B N 1
ATOM 10884 C CA . ALA B 1 505 ? 0.386 42.781 18.219 1 97.88 505 ALA B CA 1
ATOM 10885 C C . ALA B 1 505 ? 1.53 42.781 19.234 1 97.88 505 ALA B C 1
ATOM 10887 O O . ALA B 1 505 ? 2.215 43.781 19.406 1 97.88 505 ALA B O 1
ATOM 10888 N N . ASP B 1 506 ? 1.838 41.562 19.797 1 97.69 506 ASP B N 1
ATOM 10889 C CA . ASP B 1 506 ? 2.602 41.594 21.031 1 97.69 506 ASP B CA 1
ATOM 10890 C C . ASP B 1 506 ? 3.979 40.969 20.859 1 97.69 506 ASP B C 1
ATOM 10892 O O . ASP B 1 506 ? 4.879 41.188 21.672 1 97.69 506 ASP B O 1
ATOM 10896 N N . ALA B 1 507 ? 4.184 40.125 19.906 1 97.31 507 ALA B N 1
ATOM 10897 C CA . ALA B 1 507 ? 5.473 39.469 19.75 1 97.31 507 ALA B CA 1
ATOM 10898 C C . ALA B 1 507 ? 6.547 40.438 19.266 1 97.31 507 ALA B C 1
ATOM 10900 O O . ALA B 1 507 ? 6.465 40.938 18.141 1 97.31 507 ALA B O 1
ATOM 10901 N N . PRO B 1 508 ? 7.531 40.625 20.062 1 96.69 508 PRO B N 1
ATOM 10902 C CA . PRO B 1 508 ? 8.492 41.688 19.75 1 96.69 508 PRO B CA 1
ATOM 10903 C C . PRO B 1 508 ? 9.406 41.312 18.578 1 96.69 508 PRO B C 1
ATOM 10905 O O . PRO B 1 508 ? 9.93 42.219 17.891 1 96.69 508 PRO B O 1
ATOM 10908 N N . HIS B 1 509 ? 9.719 40.062 18.328 1 97.06 509 HIS B N 1
ATOM 10909 C CA . HIS B 1 509 ? 10.617 39.625 17.266 1 97.06 509 HIS B CA 1
ATOM 10910 C C . HIS B 1 509 ? 9.875 39.469 15.945 1 97.06 509 HIS B C 1
ATOM 10912 O O . HIS B 1 509 ? 10.492 39.188 14.906 1 97.06 509 HIS B O 1
ATOM 10918 N N . HIS B 1 510 ? 8.523 39.594 15.938 1 97.5 510 HIS B N 1
ATOM 10919 C CA . HIS B 1 510 ? 7.746 39.594 14.703 1 97.5 510 HIS B CA 1
ATOM 10920 C C . HIS B 1 510 ? 7.59 40.969 14.125 1 97.5 510 HIS B C 1
ATOM 10922 O O . HIS B 1 510 ? 7.32 41.938 14.859 1 97.5 510 HIS B O 1
ATOM 10928 N N . ILE B 1 511 ? 7.785 41.094 12.867 1 97.56 511 ILE B N 1
ATOM 10929 C CA . ILE B 1 511 ? 7.586 42.375 12.195 1 97.56 511 ILE B CA 1
ATOM 10930 C C . ILE B 1 511 ? 6.648 42.188 11.008 1 97.56 511 ILE B C 1
ATOM 10932 O O . ILE B 1 511 ? 6.48 41.094 10.508 1 97.56 511 ILE B O 1
ATOM 10936 N N . VAL B 1 512 ? 5.996 43.312 10.602 1 98.12 512 VAL B N 1
ATOM 10937 C CA . VAL B 1 512 ? 4.98 43.281 9.555 1 98.12 512 VAL B CA 1
ATOM 10938 C C . VAL B 1 512 ? 5.391 44.156 8.391 1 98.12 512 VAL B C 1
ATOM 10940 O O . VAL B 1 512 ? 5.82 45.312 8.594 1 98.12 512 VAL B O 1
ATOM 10943 N N . ARG B 1 513 ? 5.398 43.562 7.211 1 98.44 513 ARG B N 1
ATOM 10944 C CA . ARG B 1 513 ? 5.59 44.312 5.973 1 98.44 513 ARG B CA 1
ATOM 10945 C C . ARG B 1 513 ? 4.406 44.125 5.027 1 98.44 513 ARG B C 1
ATOM 10947 O O . ARG B 1 513 ? 3.646 43.188 5.164 1 98.44 513 ARG B O 1
ATOM 10954 N N . ALA B 1 514 ? 4.227 45.062 4.109 1 98.38 514 ALA B N 1
ATOM 10955 C CA . ALA B 1 514 ? 3.158 44.969 3.117 1 98.38 514 ALA B CA 1
ATOM 10956 C C . ALA B 1 514 ? 3.559 45.656 1.814 1 98.38 514 ALA B C 1
ATOM 10958 O O . ALA B 1 514 ? 4.539 46.406 1.775 1 98.38 514 ALA B O 1
ATOM 10959 N N . VAL B 1 515 ? 2.916 45.312 0.771 1 98.38 515 VAL B N 1
ATOM 10960 C CA . VAL B 1 515 ? 3.016 45.969 -0.523 1 98.38 515 VAL B CA 1
ATOM 10961 C C . VAL B 1 515 ? 1.694 46.656 -0.85 1 98.38 515 VAL B C 1
ATOM 10963 O O . VAL B 1 515 ? 0.627 46.031 -0.774 1 98.38 515 VAL B O 1
ATOM 10966 N N . LYS B 1 516 ? 1.784 47.906 -1.175 1 97.94 516 LYS B N 1
ATOM 10967 C CA . LYS B 1 516 ? 0.595 48.688 -1.486 1 97.94 516 LYS B CA 1
ATOM 10968 C C . LYS B 1 516 ? 0.656 49.25 -2.91 1 97.94 516 LYS B C 1
ATOM 10970 O O . LYS B 1 516 ? 1.74 49.406 -3.475 1 97.94 516 LYS B O 1
ATOM 10975 N N . THR B 1 517 ? -0.527 49.469 -3.428 1 97.38 517 THR B N 1
ATOM 10976 C CA . THR B 1 517 ? -0.621 50.219 -4.668 1 97.38 517 THR B CA 1
ATOM 10977 C C . THR B 1 517 ? -0.553 51.719 -4.383 1 97.38 517 THR B C 1
ATOM 10979 O O . THR B 1 517 ? -0.522 52.156 -3.225 1 97.38 517 THR B O 1
ATOM 10982 N N . ARG B 1 518 ? -0.627 52.594 -5.438 1 94.81 518 ARG B N 1
ATOM 10983 C CA . ARG B 1 518 ? -0.551 54.031 -5.273 1 94.81 518 ARG B CA 1
ATOM 10984 C C . ARG B 1 518 ? -1.801 54.562 -4.582 1 94.81 518 ARG B C 1
ATOM 10986 O O . ARG B 1 518 ? -1.742 55.594 -3.883 1 94.81 518 ARG B O 1
ATOM 10993 N N . SER B 1 519 ? -2.887 53.75 -4.738 1 95.06 519 SER B N 1
ATOM 10994 C CA . SER B 1 519 ? -4.141 54.156 -4.105 1 95.06 519 SER B CA 1
ATOM 10995 C C . SER B 1 519 ? -4.137 53.844 -2.615 1 95.06 519 SER B C 1
ATOM 10997 O O . SER B 1 519 ? -5.035 54.25 -1.883 1 95.06 519 SER B O 1
ATOM 10999 N N . GLY B 1 520 ? -3.186 53.094 -2.172 1 94.81 520 GLY B N 1
ATOM 11000 C CA . GLY B 1 520 ? -3.037 52.812 -0.752 1 94.81 520 GLY B CA 1
ATOM 11001 C C . GLY B 1 520 ? -3.582 51.469 -0.354 1 94.81 520 GLY B C 1
ATOM 11002 O O . GLY B 1 520 ? -3.545 51.094 0.822 1 94.81 520 GLY B O 1
ATOM 11003 N N . LYS B 1 521 ? -4.008 50.656 -1.264 1 97.06 521 LYS B N 1
ATOM 11004 C CA . LYS B 1 521 ? -4.59 49.375 -0.976 1 97.06 521 LYS B CA 1
ATOM 11005 C C . LYS B 1 521 ? -3.506 48.281 -0.848 1 97.06 521 LYS B C 1
ATOM 11007 O O . LYS B 1 521 ? -2.566 48.25 -1.646 1 97.06 521 LYS B O 1
ATOM 11012 N N . ILE B 1 522 ? -3.625 47.5 0.17 1 97.88 522 ILE B N 1
ATOM 11013 C CA . ILE B 1 522 ? -2.633 46.438 0.422 1 97.88 522 ILE B CA 1
ATOM 11014 C C . ILE B 1 522 ? -2.889 45.25 -0.5 1 97.88 522 ILE B C 1
ATOM 11016 O O . ILE B 1 522 ? -3.992 44.719 -0.523 1 97.88 522 ILE B O 1
ATOM 11020 N N . VAL B 1 523 ? -1.823 44.844 -1.239 1 97.12 523 VAL B N 1
ATOM 11021 C CA . VAL B 1 523 ? -2.01 43.75 -2.203 1 97.12 523 VAL B CA 1
ATOM 11022 C C . VAL B 1 523 ? -1.113 42.594 -1.84 1 97.12 523 VAL B C 1
ATOM 11024 O O . VAL B 1 523 ? -1.241 41.5 -2.412 1 97.12 523 VAL B O 1
ATOM 11027 N N . CYS B 1 524 ? -0.264 42.781 -0.951 1 97.25 524 CYS B N 1
ATOM 11028 C CA . CYS B 1 524 ? 0.559 41.688 -0.427 1 97.25 524 CYS B CA 1
ATOM 11029 C C . CYS B 1 524 ? 0.933 41.938 1.028 1 97.25 524 CYS B C 1
ATOM 11031 O O . CYS B 1 524 ? 1.225 43.094 1.41 1 97.25 524 CYS B O 1
ATOM 11033 N N . ALA B 1 525 ? 0.828 40.906 1.844 1 96.56 525 ALA B N 1
ATOM 11034 C CA . ALA B 1 525 ? 1.138 41.031 3.268 1 96.56 525 ALA B CA 1
ATOM 11035 C C . ALA B 1 525 ? 2.213 40.031 3.672 1 96.56 525 ALA B C 1
ATOM 11037 O O . ALA B 1 525 ? 2.211 38.875 3.203 1 96.56 525 ALA B O 1
ATOM 11038 N N . LEU B 1 526 ? 3.199 40.438 4.496 1 97.38 526 LEU B N 1
ATOM 11039 C CA . LEU B 1 526 ? 4.277 39.594 4.992 1 97.38 526 LEU B CA 1
ATOM 11040 C C . LEU B 1 526 ? 4.383 39.688 6.512 1 97.38 526 LEU B C 1
ATOM 11042 O O . LEU B 1 526 ? 4.332 40.781 7.078 1 97.38 526 LEU B O 1
ATOM 11046 N N . GLN B 1 527 ? 4.414 38.625 7.145 1 96.81 527 GLN B N 1
ATOM 11047 C CA . GLN B 1 527 ? 4.801 38.5 8.547 1 96.81 527 GLN B CA 1
ATOM 11048 C C . GLN B 1 527 ? 6.16 37.844 8.688 1 96.81 527 GLN B C 1
ATOM 11050 O O . GLN B 1 527 ? 6.379 36.75 8.125 1 96.81 527 GLN B O 1
ATOM 11055 N N . ILE B 1 528 ? 7.078 38.469 9.367 1 98.25 528 ILE B N 1
ATOM 11056 C CA . ILE B 1 528 ? 8.461 38.031 9.43 1 98.25 528 ILE B CA 1
ATOM 11057 C C . ILE B 1 528 ? 8.906 37.906 10.891 1 98.25 528 ILE B C 1
ATOM 11059 O O . ILE B 1 528 ? 8.438 38.656 11.742 1 98.25 528 ILE B O 1
ATOM 11063 N N . ALA B 1 529 ? 9.773 36.969 11.18 1 98.19 529 ALA B N 1
ATOM 11064 C CA . ALA B 1 529 ? 10.297 36.781 12.531 1 98.19 529 ALA B CA 1
ATOM 11065 C C . ALA B 1 529 ? 11.82 36.812 12.539 1 98.19 529 ALA B C 1
ATOM 11067 O O . ALA B 1 529 ? 12.469 36.188 11.695 1 98.19 529 ALA B O 1
ATOM 11068 N N . TYR B 1 530 ? 12.391 37.594 13.453 1 98 530 TYR B N 1
ATOM 11069 C CA . TYR B 1 530 ? 13.82 37.5 13.727 1 98 530 TYR B CA 1
ATOM 11070 C C . TYR B 1 530 ? 14.188 36.188 14.367 1 98 530 TYR B C 1
ATOM 11072 O O . TYR B 1 530 ? 13.508 35.719 15.289 1 98 530 TYR B O 1
ATOM 11080 N N . GLU B 1 531 ? 15.164 35.594 13.883 1 97.81 531 GLU B N 1
ATOM 11081 C CA . GLU B 1 531 ? 15.656 34.375 14.492 1 97.81 531 GLU B CA 1
ATOM 11082 C C . GLU B 1 531 ? 17.188 34.375 14.562 1 97.81 531 GLU B C 1
ATOM 11084 O O . GLU B 1 531 ? 17.859 34.906 13.68 1 97.81 531 GLU B O 1
ATOM 11089 N N . GLY B 1 532 ? 17.75 33.656 15.625 1 95.44 532 GLY B N 1
ATOM 11090 C CA . GLY B 1 532 ? 19.172 33.719 15.883 1 95.44 532 GLY B CA 1
ATOM 11091 C C . GLY B 1 532 ? 19.609 34.969 16.609 1 95.44 532 GLY B C 1
ATOM 11092 O O . GLY B 1 532 ? 18.781 35.812 16.953 1 95.44 532 GLY B O 1
ATOM 11093 N N . ARG B 1 533 ? 20.766 35.188 17.109 1 95.25 533 ARG B N 1
ATOM 11094 C CA . ARG B 1 533 ? 21.859 34.25 17.234 1 95.25 533 ARG B CA 1
ATOM 11095 C C . ARG B 1 533 ? 21.672 33.344 18.438 1 95.25 533 ARG B C 1
ATOM 11097 O O . ARG B 1 533 ? 21.016 33.719 19.406 1 95.25 533 ARG B O 1
ATOM 11104 N N . ILE B 1 534 ? 22.109 32.219 18.328 1 96.12 534 ILE B N 1
ATOM 11105 C CA . ILE B 1 534 ? 22.031 31.266 19.438 1 96.12 534 ILE B CA 1
ATOM 11106 C C . ILE B 1 534 ? 23.375 31.156 20.125 1 96.12 534 ILE B C 1
ATOM 11108 O O . ILE B 1 534 ? 24.406 30.969 19.469 1 96.12 534 ILE B O 1
ATOM 11112 N N . ASP B 1 535 ? 23.406 31.344 21.391 1 94.12 535 ASP B N 1
ATOM 11113 C CA . ASP B 1 535 ? 24.656 31.266 22.141 1 94.12 535 ASP B CA 1
ATOM 11114 C C . ASP B 1 535 ? 25.219 29.844 22.125 1 94.12 535 ASP B C 1
ATOM 11116 O O . ASP B 1 535 ? 24.484 28.891 21.875 1 94.12 535 ASP B O 1
ATOM 11120 N N . LYS B 1 536 ? 26.469 29.734 22.438 1 93.25 536 LYS B N 1
ATOM 11121 C CA . LYS B 1 536 ? 27.203 28.484 22.297 1 93.25 536 LYS B CA 1
ATOM 11122 C C . LYS B 1 536 ? 26.609 27.406 23.203 1 93.25 536 LYS B C 1
ATOM 11124 O O . LYS B 1 536 ? 26.484 26.25 22.781 1 93.25 536 LYS B O 1
ATOM 11129 N N . ASP B 1 537 ? 26.266 27.719 24.375 1 93.25 537 ASP B N 1
ATOM 11130 C CA . ASP B 1 537 ? 25.719 26.75 25.312 1 93.25 537 ASP B CA 1
ATOM 11131 C C . ASP B 1 537 ? 24.375 26.219 24.844 1 93.25 537 ASP B C 1
ATOM 11133 O O . ASP B 1 537 ? 24.125 25 24.875 1 93.25 537 ASP B O 1
ATOM 11137 N N . THR B 1 538 ? 23.531 27.141 24.422 1 94.75 538 THR B N 1
ATOM 11138 C CA . THR B 1 538 ? 22.234 26.734 23.922 1 94.75 538 THR B CA 1
ATOM 11139 C C . THR B 1 538 ? 22.375 25.906 22.641 1 94.75 538 THR B C 1
ATOM 11141 O O . THR B 1 538 ? 21.625 24.953 22.438 1 94.75 538 THR B O 1
ATOM 11144 N N . ALA B 1 539 ? 23.312 26.281 21.828 1 95.5 539 ALA B N 1
ATOM 11145 C CA . ALA B 1 539 ? 23.562 25.547 20.594 1 95.5 539 ALA B CA 1
ATOM 11146 C C . ALA B 1 539 ? 23.953 24.094 20.906 1 95.5 539 ALA B C 1
ATOM 11148 O O . ALA B 1 539 ? 23.5 23.172 20.219 1 95.5 539 ALA B O 1
ATOM 11149 N N . SER B 1 540 ? 24.781 23.938 21.875 1 94.06 540 SER B N 1
ATOM 11150 C CA . SER B 1 540 ? 25.203 22.594 22.266 1 94.06 540 SER B CA 1
ATOM 11151 C C . SER B 1 540 ? 24.016 21.766 22.75 1 94.06 540 SER B C 1
ATOM 11153 O O . SER B 1 540 ? 23.938 20.578 22.469 1 94.06 540 SER B O 1
ATOM 11155 N N . GLU B 1 541 ? 23.172 22.406 23.453 1 93.88 541 GLU B N 1
ATOM 11156 C CA . GLU B 1 541 ? 21.984 21.719 23.938 1 93.88 541 GLU B CA 1
ATOM 11157 C C . GLU B 1 541 ? 21.062 21.328 22.781 1 93.88 541 GLU B C 1
ATOM 11159 O O . GLU B 1 541 ? 20.469 20.25 22.797 1 93.88 541 GLU B O 1
ATOM 11164 N N . LEU B 1 542 ? 20.922 22.234 21.844 1 94.62 542 LEU B N 1
ATOM 11165 C CA . LEU B 1 542 ? 20.094 21.953 20.688 1 94.62 542 LEU B CA 1
ATOM 11166 C C . LEU B 1 542 ? 20.641 20.781 19.891 1 94.62 542 LEU B C 1
ATOM 11168 O O . LEU B 1 542 ? 19.891 19.953 19.375 1 94.62 542 LEU B O 1
ATOM 11172 N N . LEU B 1 543 ? 21.938 20.703 19.812 1 94.94 543 LEU B N 1
ATOM 11173 C CA . LEU B 1 543 ? 22.594 19.609 19.094 1 94.94 543 LEU B CA 1
ATOM 11174 C C . LEU B 1 543 ? 22.328 18.281 19.781 1 94.94 543 LEU B C 1
ATOM 11176 O O . LEU B 1 543 ? 22.422 17.219 19.156 1 94.94 543 LEU B O 1
ATOM 11180 N N . LYS B 1 544 ? 21.984 18.328 21.047 1 94 544 LYS B N 1
ATOM 11181 C CA . LYS B 1 544 ? 21.703 17.125 21.828 1 94 544 LYS B CA 1
ATOM 11182 C C . LYS B 1 544 ? 20.203 16.844 21.891 1 94 544 LYS B C 1
ATOM 11184 O O . LYS B 1 544 ? 19.781 15.93 22.594 1 94 544 LYS B O 1
ATOM 11189 N N . GLY B 1 545 ? 19.391 17.641 21.25 1 91.06 545 GLY B N 1
ATOM 11190 C CA . GLY B 1 545 ? 17.953 17.391 21.188 1 91.06 545 GLY B CA 1
ATOM 11191 C C . GLY B 1 545 ? 17.141 18.359 22.016 1 91.06 545 GLY B C 1
ATOM 11192 O O . GLY B 1 545 ? 15.93 18.172 22.188 1 91.06 545 GLY B O 1
ATOM 11193 N N . GLY B 1 546 ? 17.812 19.375 22.516 1 92.06 546 GLY B N 1
ATOM 11194 C CA . GLY B 1 546 ? 17.094 20.359 23.297 1 92.06 546 GLY B CA 1
ATOM 11195 C C . GLY B 1 546 ? 16.125 21.188 22.469 1 92.06 546 GLY B C 1
ATOM 11196 O O . GLY B 1 546 ? 16.016 20.984 21.266 1 92.06 546 GLY B O 1
ATOM 11197 N N . ARG B 1 547 ? 15.359 22.125 23.219 1 88.62 547 ARG B N 1
ATOM 11198 C CA . ARG B 1 547 ? 14.383 22.969 22.547 1 88.62 547 ARG B CA 1
ATOM 11199 C C . ARG B 1 547 ? 14.617 24.438 22.875 1 88.62 547 ARG B C 1
ATOM 11201 O O . ARG B 1 547 ? 15.156 24.766 23.938 1 88.62 547 ARG B O 1
ATOM 11208 N N . ILE B 1 548 ? 14.234 25.156 21.969 1 91.19 548 ILE B N 1
ATOM 11209 C CA . ILE B 1 548 ? 14.305 26.594 22.141 1 91.19 548 ILE B CA 1
ATOM 11210 C C . ILE B 1 548 ? 13.055 27.25 21.547 1 91.19 548 ILE B C 1
ATOM 11212 O O . ILE B 1 548 ? 12.602 26.891 20.469 1 91.19 548 ILE B O 1
ATOM 11216 N N . PRO B 1 549 ? 12.406 28.125 22.406 1 90.75 549 PRO B N 1
ATOM 11217 C CA . PRO B 1 549 ? 11.25 28.828 21.828 1 90.75 549 PRO B CA 1
ATOM 11218 C C . PRO B 1 549 ? 11.594 29.625 20.578 1 90.75 549 PRO B C 1
ATOM 11220 O O . PRO B 1 549 ? 12.617 30.312 20.547 1 90.75 549 PRO B O 1
ATOM 11223 N N . GLY B 1 550 ? 10.734 29.547 19.719 1 92.25 550 GLY B N 1
ATOM 11224 C CA . GLY B 1 550 ? 11.039 30.219 18.453 1 92.25 550 GLY B CA 1
ATOM 11225 C C . GLY B 1 550 ? 12.273 29.672 17.766 1 92.25 550 GLY B C 1
ATOM 11226 O O . GLY B 1 550 ? 12.594 28.484 17.906 1 92.25 550 GLY B O 1
ATOM 11227 N N . ASN B 1 551 ? 12.938 30.391 16.891 1 95.81 551 ASN B N 1
ATOM 11228 C CA . ASN B 1 551 ? 14.188 29.984 16.25 1 95.81 551 ASN B CA 1
ATOM 11229 C C . ASN B 1 551 ? 14.023 28.672 15.5 1 95.81 551 ASN B C 1
ATOM 11231 O O . ASN B 1 551 ? 14.828 27.75 15.664 1 95.81 551 ASN B O 1
ATOM 11235 N N . ILE B 1 552 ? 12.992 28.594 14.695 1 95.06 552 ILE B N 1
ATOM 11236 C CA . ILE B 1 552 ? 12.656 27.375 13.977 1 95.06 552 ILE B CA 1
ATOM 11237 C C . ILE B 1 552 ? 13.789 27.016 13.016 1 95.06 552 ILE B C 1
ATOM 11239 O O . ILE B 1 552 ? 14.242 25.859 12.984 1 95.06 552 ILE B O 1
ATOM 11243 N N . ILE B 1 553 ? 14.352 27.969 12.312 1 96.62 553 ILE B N 1
ATOM 11244 C CA . ILE B 1 553 ? 15.352 27.734 11.273 1 96.62 553 ILE B CA 1
ATOM 11245 C C . ILE B 1 553 ? 16.672 27.297 11.914 1 96.62 553 ILE B C 1
ATOM 11247 O O . ILE B 1 553 ? 17.172 26.219 11.625 1 96.62 553 ILE B O 1
ATOM 11251 N N . PRO B 1 554 ? 17.25 28.109 12.828 1 95.44 554 PRO B N 1
ATOM 11252 C CA . PRO B 1 554 ? 18.484 27.656 13.445 1 95.44 554 PRO B CA 1
ATOM 11253 C C . PRO B 1 554 ? 18.328 26.328 14.195 1 95.44 554 PRO B C 1
ATOM 11255 O O . PRO B 1 554 ? 19.234 25.5 14.172 1 95.44 554 PRO B O 1
ATOM 11258 N N . ASP B 1 555 ? 17.188 26.156 14.852 1 95.31 555 ASP B N 1
ATOM 11259 C CA . ASP B 1 555 ? 16.938 24.938 15.586 1 95.31 555 ASP B CA 1
ATOM 11260 C C . ASP B 1 555 ? 16.984 23.719 14.664 1 95.31 555 ASP B C 1
ATOM 11262 O O . ASP B 1 555 ? 17.688 22.734 14.938 1 95.31 555 ASP B O 1
ATOM 11266 N N . ARG B 1 556 ? 16.25 23.75 13.547 1 93.88 556 ARG B N 1
ATOM 11267 C CA . ARG B 1 556 ? 16.172 22.625 12.617 1 93.88 556 ARG B CA 1
ATOM 11268 C C . ARG B 1 556 ? 17.5 22.406 11.922 1 93.88 556 ARG B C 1
ATOM 11270 O O . ARG B 1 556 ? 17.891 21.266 11.672 1 93.88 556 ARG B O 1
ATOM 11277 N N . PHE B 1 557 ? 18.188 23.5 11.594 1 94.12 557 PHE B N 1
ATOM 11278 C CA . PHE B 1 557 ? 19.469 23.375 10.898 1 94.12 557 PHE B CA 1
ATOM 11279 C C . PHE B 1 557 ? 20.516 22.734 11.797 1 94.12 557 PHE B C 1
ATOM 11281 O O . PHE B 1 557 ? 21.281 21.875 11.352 1 94.12 557 PHE B O 1
ATOM 11288 N N . LEU B 1 558 ? 20.5 23.125 13.031 1 94.38 558 LEU B N 1
ATOM 11289 C CA . LEU B 1 558 ? 21.438 22.516 13.969 1 94.38 558 LEU B CA 1
ATOM 11290 C C . LEU B 1 558 ? 21.109 21.047 14.195 1 94.38 558 LEU B C 1
ATOM 11292 O O . LEU B 1 558 ? 22 20.203 14.281 1 94.38 558 LEU B O 1
ATOM 11296 N N . LYS B 1 559 ? 19.891 20.734 14.25 1 93.81 559 LYS B N 1
ATOM 11297 C CA . LYS B 1 559 ? 19.453 19.359 14.555 1 93.81 559 LYS B CA 1
ATOM 11298 C C . LYS B 1 559 ? 19.672 18.438 13.359 1 93.81 559 LYS B C 1
ATOM 11300 O O . LYS B 1 559 ? 20.047 17.281 13.523 1 93.81 559 LYS B O 1
ATOM 11305 N N . HIS B 1 560 ? 19.5 18.953 12.133 1 91.19 560 HIS B N 1
ATOM 11306 C CA . HIS B 1 560 ? 19.453 18.047 10.984 1 91.19 560 HIS B CA 1
ATOM 11307 C C . HIS B 1 560 ? 20.656 18.25 10.078 1 91.19 560 HIS B C 1
ATOM 11309 O O . HIS B 1 560 ? 21.078 17.328 9.375 1 91.19 560 HIS B O 1
ATOM 11315 N N . LEU B 1 561 ? 21.25 19.438 10.039 1 93.31 561 LEU B N 1
ATOM 11316 C CA . LEU B 1 561 ? 22.422 19.703 9.219 1 93.31 561 LEU B CA 1
ATOM 11317 C C . LEU B 1 561 ? 23.688 19.656 10.062 1 93.31 561 LEU B C 1
ATOM 11319 O O . LEU B 1 561 ? 24.781 19.453 9.531 1 93.31 561 LEU B O 1
ATOM 11323 N N . ARG B 1 562 ? 23.594 19.953 11.336 1 94.88 562 ARG B N 1
ATOM 11324 C CA . ARG B 1 562 ? 24.594 19.656 12.359 1 94.88 562 ARG B CA 1
ATOM 11325 C C . ARG B 1 562 ? 25.75 20.641 12.305 1 94.88 562 ARG B C 1
ATOM 11327 O O . ARG B 1 562 ? 26.734 20.5 13.047 1 94.88 562 ARG B O 1
ATOM 11334 N N . TYR B 1 563 ? 25.812 21.609 11.383 1 93.88 563 TYR B N 1
ATOM 11335 C CA . TYR B 1 563 ? 26.875 22.609 11.328 1 93.88 563 TYR B CA 1
ATOM 11336 C C . TYR B 1 563 ? 26.734 23.625 12.461 1 93.88 563 TYR B C 1
ATOM 11338 O O . TYR B 1 563 ? 25.766 24.391 12.508 1 93.88 563 TYR B O 1
ATOM 11346 N N . LYS B 1 564 ? 27.672 23.734 13.297 1 93.31 564 LYS B N 1
ATOM 11347 C CA . LYS B 1 564 ? 27.641 24.625 14.453 1 93.31 564 LYS B CA 1
ATOM 11348 C C . LYS B 1 564 ? 27.578 26.078 14.023 1 93.31 564 LYS B C 1
ATOM 11350 O O . LYS B 1 564 ? 27 26.922 14.727 1 93.31 564 LYS B O 1
ATOM 11355 N N . GLY B 1 565 ? 28.109 26.328 12.891 1 90.75 565 GLY B N 1
ATOM 11356 C CA . GLY B 1 565 ? 28.203 27.703 12.406 1 90.75 565 GLY B CA 1
ATOM 11357 C C . GLY B 1 565 ? 26.844 28.344 12.18 1 90.75 565 GLY B C 1
ATOM 11358 O O . GLY B 1 565 ? 26.719 29.562 12.211 1 90.75 565 GLY B O 1
ATOM 11359 N N . PHE B 1 566 ? 25.797 27.625 11.961 1 92.06 566 PHE B N 1
ATOM 11360 C CA . PHE B 1 566 ? 24.453 28.156 11.75 1 92.06 566 PHE B CA 1
ATOM 11361 C C . PHE B 1 566 ? 23.953 28.859 13.008 1 92.06 566 PHE B C 1
ATOM 11363 O O . PHE B 1 566 ? 23.109 29.75 12.93 1 92.06 566 PHE B O 1
ATOM 11370 N N . ALA B 1 567 ? 24.484 28.5 14.172 1 93.75 567 ALA B N 1
ATOM 11371 C CA . ALA B 1 567 ? 24.047 29.078 15.438 1 93.75 567 ALA B CA 1
ATOM 11372 C C . ALA B 1 567 ? 24.453 30.547 15.523 1 93.75 567 ALA B C 1
ATOM 11374 O O . ALA B 1 567 ? 23.781 31.359 16.172 1 93.75 567 ALA B O 1
ATOM 11375 N N . GLU B 1 568 ? 25.516 30.859 14.844 1 94.12 568 GLU B N 1
ATOM 11376 C CA . GLU B 1 568 ? 26.062 32.219 14.945 1 94.12 568 GLU B CA 1
ATOM 11377 C C . GLU B 1 568 ? 25.406 33.156 13.953 1 94.12 568 GLU B C 1
ATOM 11379 O O . GLU B 1 568 ? 25.609 34.375 14 1 94.12 568 GLU B O 1
ATOM 11384 N N . LEU B 1 569 ? 24.609 32.656 13.109 1 95.81 569 LEU B N 1
ATOM 11385 C CA . LEU B 1 569 ? 23.984 33.438 12.07 1 95.81 569 LEU B CA 1
ATOM 11386 C C . LEU B 1 569 ? 22.656 34.031 12.562 1 95.81 569 LEU B C 1
ATOM 11388 O O . LEU B 1 569 ? 22.047 33.5 13.484 1 95.81 569 LEU B O 1
ATOM 11392 N N . PHE B 1 570 ? 22.328 35.156 12.016 1 96.94 570 PHE B N 1
ATOM 11393 C CA . PHE B 1 570 ? 21.141 35.938 12.367 1 96.94 570 PHE B CA 1
ATOM 11394 C C . PHE B 1 570 ? 20.359 36.344 11.117 1 96.94 570 PHE B C 1
ATOM 11396 O O . PHE B 1 570 ? 20.938 36.812 10.133 1 96.94 570 PHE B O 1
ATOM 11403 N N . GLY B 1 571 ? 19.031 36 11.148 1 98.19 571 GLY B N 1
ATOM 11404 C CA . GLY B 1 571 ? 18.281 36.281 9.938 1 98.19 571 GLY B CA 1
ATOM 11405 C C . GLY B 1 571 ? 16.781 36.375 10.18 1 98.19 571 GLY B C 1
ATOM 11406 O O . GLY B 1 571 ? 16.328 36.469 11.32 1 98.19 571 GLY B O 1
ATOM 11407 N N . TRP B 1 572 ? 15.984 36.5 9.031 1 98.62 572 TRP B N 1
ATOM 11408 C CA . TRP B 1 572 ? 14.531 36.625 9.031 1 98.62 572 TRP B CA 1
ATOM 11409 C C . TRP B 1 572 ? 13.883 35.312 8.531 1 98.62 572 TRP B C 1
ATOM 11411 O O . TRP B 1 572 ? 14.273 34.781 7.492 1 98.62 572 TRP B O 1
ATOM 11421 N N . ARG B 1 573 ? 12.969 34.812 9.273 1 98.56 573 ARG B N 1
ATOM 11422 C CA . ARG B 1 573 ? 12.078 33.781 8.773 1 98.56 573 ARG B CA 1
ATOM 11423 C C . ARG B 1 573 ? 10.75 34.375 8.305 1 98.56 573 ARG B C 1
ATOM 11425 O O . ARG B 1 573 ? 10.086 35.062 9.062 1 98.56 573 ARG B O 1
ATOM 11432 N N . ILE B 1 574 ? 10.445 34.094 7.113 1 98.25 574 ILE B N 1
ATOM 11433 C CA . ILE B 1 574 ? 9.125 34.5 6.621 1 98.25 574 ILE B CA 1
ATOM 11434 C C . ILE B 1 574 ? 8.07 33.531 7.18 1 98.25 574 ILE B C 1
ATOM 11436 O O . ILE B 1 574 ? 7.988 32.375 6.777 1 98.25 574 ILE B O 1
ATOM 11440 N N . VAL B 1 575 ? 7.297 34.062 8.094 1 95.94 575 VAL B N 1
ATOM 11441 C CA . VAL B 1 575 ? 6.254 33.281 8.734 1 95.94 575 VAL B CA 1
ATOM 11442 C C . VAL B 1 575 ? 5.082 33.062 7.773 1 95.94 575 VAL B C 1
ATOM 11444 O O . VAL B 1 575 ? 4.504 31.984 7.703 1 95.94 575 VAL B O 1
ATOM 11447 N N . ARG B 1 576 ? 4.781 34.25 7.125 1 93.25 576 ARG B N 1
ATOM 11448 C CA . ARG B 1 576 ? 3.697 34.188 6.148 1 93.25 576 ARG B CA 1
ATOM 11449 C C . ARG B 1 576 ? 3.924 35.219 5.035 1 93.25 576 ARG B C 1
ATOM 11451 O O . ARG B 1 576 ? 4.402 36.312 5.289 1 93.25 576 ARG B O 1
ATOM 11458 N N . ILE B 1 577 ? 3.635 34.812 3.9 1 94.75 577 ILE B N 1
ATOM 11459 C CA . ILE B 1 577 ? 3.564 35.719 2.74 1 94.75 577 ILE B CA 1
ATOM 11460 C C . ILE B 1 577 ? 2.324 35.375 1.914 1 94.75 577 ILE B C 1
ATOM 11462 O O . ILE B 1 577 ? 2.109 34.219 1.544 1 94.75 577 ILE B O 1
ATOM 11466 N N . ALA B 1 578 ? 1.491 36.375 1.731 1 92 578 ALA B N 1
ATOM 11467 C CA . ALA B 1 578 ? 0.247 36.156 1 1 92 578 ALA B CA 1
ATOM 11468 C C . ALA B 1 578 ? -0.087 37.344 0.101 1 92 578 ALA B C 1
ATOM 11470 O O . ALA B 1 578 ? 0.097 38.5 0.493 1 92 578 ALA B O 1
ATOM 11471 N N . THR B 1 579 ? -0.464 37 -1.072 1 92.81 579 THR B N 1
ATOM 11472 C CA . THR B 1 579 ? -0.878 38.031 -2.033 1 92.81 579 THR B CA 1
ATOM 11473 C C . THR B 1 579 ? -2.398 38.062 -2.15 1 92.81 579 THR B C 1
ATOM 11475 O O . THR B 1 579 ? -3.07 37.031 -1.995 1 92.81 579 THR B O 1
ATOM 11478 N N . HIS B 1 580 ? -2.857 39.25 -2.385 1 89.88 580 HIS B N 1
ATOM 11479 C CA . HIS B 1 580 ? -4.281 39.406 -2.635 1 89.88 580 HIS B CA 1
ATOM 11480 C C . HIS B 1 580 ? -4.801 38.406 -3.646 1 89.88 580 HIS B C 1
ATOM 11482 O O . HIS B 1 580 ? -4.191 38.219 -4.699 1 89.88 580 HIS B O 1
ATOM 11488 N N . PRO B 1 581 ? -5.883 37.719 -3.393 1 80.94 581 PRO B N 1
ATOM 11489 C CA . PRO B 1 581 ? -6.363 36.594 -4.211 1 80.94 581 PRO B CA 1
ATOM 11490 C C . PRO B 1 581 ? -6.66 37 -5.652 1 80.94 581 PRO B C 1
ATOM 11492 O O . PRO B 1 581 ? -6.492 36.219 -6.574 1 80.94 581 PRO B O 1
ATOM 11495 N N . GLN B 1 582 ? -7.086 38.188 -5.875 1 82 582 GLN B N 1
ATOM 11496 C CA . GLN B 1 582 ? -7.492 38.625 -7.199 1 82 582 GLN B CA 1
ATOM 11497 C C . GLN B 1 582 ? -6.281 38.875 -8.086 1 82 582 GLN B C 1
ATOM 11499 O O . GLN B 1 582 ? -6.414 39 -9.312 1 82 582 GLN B O 1
ATOM 11504 N N . VAL B 1 583 ? -5.184 39 -7.484 1 91 583 VAL B N 1
ATOM 11505 C CA . VAL B 1 583 ? -4.039 39.406 -8.297 1 91 583 VAL B CA 1
ATOM 11506 C C . VAL B 1 583 ? -2.863 38.469 -8.023 1 91 583 VAL B C 1
ATOM 11508 O O . VAL B 1 583 ? -1.706 38.875 -8.031 1 91 583 VAL B O 1
ATOM 11511 N N . GLN B 1 584 ? -3.121 37.281 -7.734 1 87 584 GLN B N 1
ATOM 11512 C CA . GLN B 1 584 ? -2.076 36.25 -7.559 1 87 584 GLN B CA 1
ATOM 11513 C C . GLN B 1 584 ? -1.407 35.938 -8.891 1 87 584 GLN B C 1
ATOM 11515 O O . GLN B 1 584 ? -2.039 36 -9.945 1 87 584 GLN B O 1
ATOM 11520 N N . GLY B 1 585 ? -0.095 35.594 -8.867 1 87.81 585 GLY B N 1
ATOM 11521 C CA . GLY B 1 585 ? 0.629 35.156 -10.047 1 87.81 585 GLY B CA 1
ATOM 11522 C C . GLY B 1 585 ? 1.095 36.281 -10.922 1 87.81 585 GLY B C 1
ATOM 11523 O O . GLY B 1 585 ? 1.433 36.094 -12.094 1 87.81 585 GLY B O 1
ATOM 11524 N N . ARG B 1 586 ? 1.049 37.438 -10.43 1 92.5 586 ARG B N 1
ATOM 11525 C CA . ARG B 1 586 ? 1.415 38.594 -11.227 1 92.5 586 ARG B CA 1
ATOM 11526 C C . ARG B 1 586 ? 2.766 39.156 -10.781 1 92.5 586 ARG B C 1
ATOM 11528 O O . ARG B 1 586 ? 3.078 40.312 -11.055 1 92.5 586 ARG B O 1
ATOM 11535 N N . GLY B 1 587 ? 3.453 38.344 -10.008 1 94.56 587 GLY B N 1
ATOM 11536 C CA . GLY B 1 587 ? 4.828 38.719 -9.688 1 94.56 587 GLY B CA 1
ATOM 11537 C C . GLY B 1 587 ? 4.945 39.562 -8.438 1 94.56 587 GLY B C 1
ATOM 11538 O O . GLY B 1 587 ? 6.047 39.969 -8.07 1 94.56 587 GLY B O 1
ATOM 11539 N N . ILE B 1 588 ? 3.887 39.875 -7.766 1 96.75 588 ILE B N 1
ATOM 11540 C CA . ILE B 1 588 ? 3.879 40.719 -6.586 1 96.75 588 ILE B CA 1
ATOM 11541 C C . ILE B 1 588 ? 4.691 40.094 -5.469 1 96.75 588 ILE B C 1
ATOM 11543 O O . ILE B 1 588 ? 5.469 40.75 -4.789 1 96.75 588 ILE B O 1
ATOM 11547 N N . GLY B 1 589 ? 4.473 38.812 -5.25 1 96.5 589 GLY B N 1
ATOM 11548 C CA . GLY B 1 589 ? 5.23 38.062 -4.238 1 96.5 589 GLY B CA 1
ATOM 11549 C C . GLY B 1 589 ? 6.73 38.156 -4.453 1 96.5 589 GLY B C 1
ATOM 11550 O O . GLY B 1 589 ? 7.484 38.406 -3.514 1 96.5 589 GLY B O 1
ATOM 11551 N N . SER B 1 590 ? 7.184 37.906 -5.672 1 97.25 590 SER B N 1
ATOM 11552 C CA . SER B 1 590 ? 8.602 37.969 -6.008 1 97.25 590 SER B CA 1
ATOM 11553 C C . SER B 1 590 ? 9.156 39.375 -5.789 1 97.25 590 SER B C 1
ATOM 11555 O O . SER B 1 590 ? 10.281 39.531 -5.297 1 97.25 590 SER B O 1
ATOM 11557 N N . TRP B 1 591 ? 8.352 40.312 -6.223 1 97.5 591 TRP B N 1
ATOM 11558 C CA . TRP B 1 591 ? 8.742 41.688 -6.008 1 97.5 591 TRP B CA 1
ATOM 11559 C C . TRP B 1 591 ? 8.922 41.969 -4.52 1 97.5 591 TRP B C 1
ATOM 11561 O O . TRP B 1 591 ? 9.914 42.594 -4.117 1 97.5 591 TRP B O 1
ATOM 11571 N N . ALA B 1 592 ? 8 41.562 -3.707 1 97.94 592 ALA B N 1
ATOM 11572 C CA . ALA B 1 592 ? 8.047 41.75 -2.26 1 97.94 592 ALA B CA 1
ATOM 11573 C C . ALA B 1 592 ? 9.289 41.094 -1.664 1 97.94 592 ALA B C 1
ATOM 11575 O O . ALA B 1 592 ? 9.953 41.656 -0.795 1 97.94 592 ALA B O 1
ATOM 11576 N N . LEU B 1 593 ? 9.641 39.906 -2.104 1 98.12 593 LEU B N 1
ATOM 11577 C CA . LEU B 1 593 ? 10.797 39.156 -1.604 1 98.12 593 LEU B CA 1
ATOM 11578 C C . LEU B 1 593 ? 12.094 39.906 -1.939 1 98.12 593 LEU B C 1
ATOM 11580 O O . LEU B 1 593 ? 13.031 39.906 -1.143 1 98.12 593 LEU B O 1
ATOM 11584 N N . SER B 1 594 ? 12.148 40.438 -3.137 1 98.06 594 SER B N 1
ATOM 11585 C CA . SER B 1 594 ? 13.328 41.219 -3.527 1 98.06 594 SER B CA 1
ATOM 11586 C C . SER B 1 594 ? 13.547 42.406 -2.607 1 98.06 594 SER B C 1
ATOM 11588 O O . SER B 1 594 ? 14.656 42.656 -2.143 1 98.06 594 SER B O 1
ATOM 11590 N N . LYS B 1 595 ? 12.445 43.125 -2.324 1 98.12 595 LYS B N 1
ATOM 11591 C CA . LYS B 1 595 ? 12.531 44.281 -1.43 1 98.12 595 LYS B CA 1
ATOM 11592 C C . LYS B 1 595 ? 12.891 43.844 -0.012 1 98.12 595 LYS B C 1
ATOM 11594 O O . LYS B 1 595 ? 13.672 44.531 0.665 1 98.12 595 LYS B O 1
ATOM 11599 N N . LEU B 1 596 ? 12.344 42.781 0.403 1 98.38 596 LEU B N 1
ATOM 11600 C CA . LEU B 1 596 ? 12.633 42.219 1.727 1 98.38 596 LEU B CA 1
ATOM 11601 C C . LEU B 1 596 ? 14.109 41.844 1.853 1 98.38 596 LEU B C 1
ATOM 11603 O O . LEU B 1 596 ? 14.734 42.125 2.879 1 98.38 596 LEU B O 1
ATOM 11607 N N . SER B 1 597 ? 14.641 41.219 0.86 1 98.19 597 SER B N 1
ATOM 11608 C CA . SER B 1 597 ? 16.047 40.844 0.859 1 98.19 597 SER B CA 1
ATOM 11609 C C . SER B 1 597 ? 16.969 42.062 0.902 1 98.19 597 SER B C 1
ATOM 11611 O O . SER B 1 597 ? 17.984 42.062 1.603 1 98.19 597 SER B O 1
ATOM 11613 N N . GLU B 1 598 ? 16.578 43.062 0.134 1 98.06 598 GLU B N 1
ATOM 11614 C CA . GLU B 1 598 ? 17.344 44.312 0.148 1 98.06 598 GLU B CA 1
ATOM 11615 C C . GLU B 1 598 ? 17.344 44.938 1.538 1 98.06 598 GLU B C 1
ATOM 11617 O O . GLU B 1 598 ? 18.391 45.375 2.012 1 98.06 598 GLU B O 1
ATOM 11622 N N . GLU B 1 599 ? 16.172 44.906 2.123 1 98.38 599 GLU B N 1
ATOM 11623 C CA . GLU B 1 599 ? 16.078 45.438 3.48 1 98.38 599 GLU B CA 1
ATOM 11624 C C . GLU B 1 599 ? 16.938 44.625 4.453 1 98.38 599 GLU B C 1
ATOM 11626 O O . GLU B 1 599 ? 17.625 45.188 5.297 1 98.38 599 GLU B O 1
ATOM 11631 N N . ALA B 1 600 ? 16.875 43.406 4.367 1 98.56 600 ALA B N 1
ATOM 11632 C CA . ALA B 1 600 ? 17.641 42.5 5.246 1 98.56 600 ALA B CA 1
ATOM 11633 C C . ALA B 1 600 ? 19.141 42.75 5.102 1 98.56 600 ALA B C 1
ATOM 11635 O O . ALA B 1 600 ? 19.859 42.781 6.098 1 98.56 600 ALA B O 1
ATOM 11636 N N . ILE B 1 601 ? 19.578 42.906 3.871 1 98.06 601 ILE B N 1
ATOM 11637 C CA . ILE B 1 601 ? 20.984 43.156 3.605 1 98.06 601 ILE B CA 1
ATOM 11638 C C . ILE B 1 601 ? 21.391 44.469 4.254 1 98.06 601 ILE B C 1
ATOM 11640 O O . ILE B 1 601 ? 22.453 44.562 4.895 1 98.06 601 ILE B O 1
ATOM 11644 N N . SER B 1 602 ? 20.531 45.469 4.074 1 98 602 SER B N 1
ATOM 11645 C CA . SER B 1 602 ? 20.812 46.781 4.645 1 98 602 SER B CA 1
ATOM 11646 C C . SER B 1 602 ? 20.891 46.719 6.164 1 98 602 SER B C 1
ATOM 11648 O O . SER B 1 602 ? 21.609 47.531 6.785 1 98 602 SER B O 1
ATOM 11650 N N . LYS B 1 603 ? 20.219 45.75 6.793 1 97.31 603 LYS B N 1
ATOM 11651 C CA . LYS B 1 603 ? 20.203 45.625 8.242 1 97.31 603 LYS B CA 1
ATOM 11652 C C . LYS B 1 603 ? 21.312 44.688 8.719 1 97.31 603 LYS B C 1
ATOM 11654 O O . LYS B 1 603 ? 21.453 44.438 9.914 1 97.31 603 LYS B O 1
ATOM 11659 N N . GLY B 1 604 ? 22.062 44.156 7.789 1 97.12 604 GLY B N 1
ATOM 11660 C CA . GLY B 1 604 ? 23.203 43.344 8.117 1 97.12 604 GLY B CA 1
ATOM 11661 C C . GLY B 1 604 ? 22.812 41.906 8.492 1 97.12 604 GLY B C 1
ATOM 11662 O O . GLY B 1 604 ? 23.531 41.25 9.234 1 97.12 604 GLY B O 1
ATOM 11663 N N . LEU B 1 605 ? 21.688 41.469 8.047 1 98.38 605 LEU B N 1
ATOM 11664 C CA . LEU B 1 605 ? 21.25 40.094 8.328 1 98.38 605 LEU B CA 1
ATOM 11665 C C . LEU B 1 605 ? 21.984 39.094 7.461 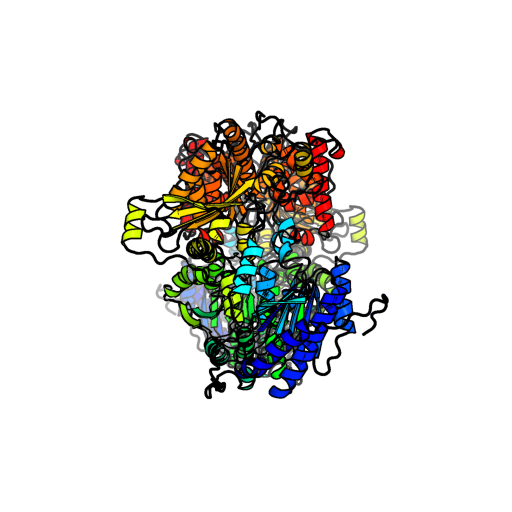1 98.38 605 LEU B C 1
ATOM 11667 O O . LEU B 1 605 ? 22.5 39.438 6.395 1 98.38 605 LEU B O 1
ATOM 11671 N N . ASP B 1 606 ? 22.062 37.812 7.891 1 98.38 606 ASP B N 1
ATOM 11672 C CA . ASP B 1 606 ? 22.828 36.75 7.211 1 98.38 606 ASP B CA 1
ATOM 11673 C C . ASP B 1 606 ? 21.969 36 6.211 1 98.38 606 ASP B C 1
ATOM 11675 O O . ASP B 1 606 ? 22.484 35.469 5.227 1 98.38 606 ASP B O 1
ATOM 11679 N N . TRP B 1 607 ? 20.703 35.906 6.5 1 98.38 607 TRP B N 1
ATOM 11680 C CA . TRP B 1 607 ? 19.875 35.062 5.652 1 98.38 607 TRP B CA 1
ATOM 11681 C C . TRP B 1 607 ? 18.406 35.438 5.781 1 98.38 607 TRP B C 1
ATOM 11683 O O . TRP B 1 607 ? 18.016 36.125 6.727 1 98.38 607 TRP B O 1
ATOM 11693 N N . VAL B 1 608 ? 17.594 35.125 4.82 1 98.75 608 VAL B N 1
ATOM 11694 C CA . VAL B 1 608 ? 16.125 35.062 4.832 1 98.75 608 VAL B CA 1
ATOM 11695 C C . VAL B 1 608 ? 15.664 33.656 4.543 1 98.75 608 VAL B C 1
ATOM 11697 O O . VAL B 1 608 ? 16.172 33 3.631 1 98.75 608 VAL B O 1
ATOM 11700 N N . ALA B 1 609 ? 14.789 33.125 5.371 1 98.62 609 ALA B N 1
ATOM 11701 C CA . ALA B 1 609 ? 14.367 31.734 5.234 1 98.62 609 ALA B CA 1
ATOM 11702 C C . ALA B 1 609 ? 12.852 31.609 5.371 1 98.62 609 ALA B C 1
ATOM 11704 O O . ALA B 1 609 ? 12.164 32.594 5.68 1 98.62 609 ALA B O 1
ATOM 11705 N N . ALA B 1 610 ? 12.344 30.422 5.039 1 98 610 ALA B N 1
ATOM 11706 C CA . ALA B 1 610 ? 10.914 30.141 5.164 1 98 610 ALA B CA 1
ATOM 11707 C C . ALA B 1 610 ? 10.672 28.641 5.309 1 98 610 ALA B C 1
ATOM 11709 O O . ALA B 1 610 ? 11.523 27.828 4.941 1 98 610 ALA B O 1
ATOM 11710 N N . GLY B 1 611 ? 9.609 28.266 5.914 1 95.38 611 GLY B N 1
ATOM 11711 C CA . GLY B 1 611 ? 9.094 26.906 5.984 1 95.38 611 GLY B CA 1
ATOM 11712 C C . GLY B 1 611 ? 7.664 26.797 5.484 1 95.38 611 GLY B C 1
ATOM 11713 O O . GLY B 1 611 ? 6.84 27.688 5.723 1 95.38 611 GLY B O 1
ATOM 11714 N N . PHE B 1 612 ? 7.332 25.734 4.738 1 90.56 612 PHE B N 1
ATOM 11715 C CA . PHE B 1 612 ? 6 25.594 4.168 1 90.56 612 PHE B CA 1
ATOM 11716 C C . PHE B 1 612 ? 5.746 24.141 3.756 1 90.56 612 PHE B C 1
ATOM 11718 O O . PHE B 1 612 ? 6.68 23.344 3.658 1 90.56 612 PHE B O 1
ATOM 11725 N N . GLY B 1 613 ? 4.449 23.812 3.621 1 89.31 613 GLY B N 1
ATOM 11726 C CA . GLY B 1 613 ? 4.105 22.562 2.961 1 89.31 613 GLY B CA 1
ATOM 11727 C C . GLY B 1 613 ? 4.391 22.578 1.471 1 89.31 613 GLY B C 1
ATOM 11728 O O . GLY B 1 613 ? 3.877 23.438 0.743 1 89.31 613 GLY B O 1
ATOM 11729 N N . VAL B 1 614 ? 5.109 21.609 1.023 1 91.69 614 VAL B N 1
ATOM 11730 C CA . VAL B 1 614 ? 5.707 21.75 -0.302 1 91.69 614 VAL B CA 1
ATOM 11731 C C . VAL B 1 614 ? 4.738 21.219 -1.357 1 91.69 614 VAL B C 1
ATOM 11733 O O . VAL B 1 614 ? 4.062 20.203 -1.142 1 91.69 614 VAL B O 1
ATOM 11736 N N . ASN B 1 615 ? 4.621 21.922 -2.4 1 86.06 615 ASN B N 1
ATOM 11737 C CA . ASN B 1 615 ? 4.031 21.516 -3.672 1 86.06 615 ASN B CA 1
ATOM 11738 C C . ASN B 1 615 ? 4.777 22.125 -4.855 1 86.06 615 ASN B C 1
ATOM 11740 O O . ASN B 1 615 ? 5.672 22.953 -4.672 1 86.06 615 ASN B O 1
ATOM 11744 N N . TYR B 1 616 ? 4.488 21.766 -5.969 1 89.06 616 TYR B N 1
ATOM 11745 C CA . TYR B 1 616 ? 5.266 22.109 -7.152 1 89.06 616 TYR B CA 1
ATOM 11746 C C . TYR B 1 616 ? 5.305 23.625 -7.355 1 89.06 616 TYR B C 1
ATOM 11748 O O . TYR B 1 616 ? 6.375 24.203 -7.578 1 89.06 616 TYR B O 1
ATOM 11756 N N . GLU B 1 617 ? 4.199 24.312 -7.242 1 87.88 617 GLU B N 1
ATOM 11757 C CA . GLU B 1 617 ? 4.094 25.734 -7.539 1 87.88 617 GLU B CA 1
ATOM 11758 C C . GLU B 1 617 ? 4.832 26.578 -6.492 1 87.88 617 GLU B C 1
ATOM 11760 O O . GLU B 1 617 ? 5.578 27.484 -6.84 1 87.88 617 GLU B O 1
ATOM 11765 N N . LEU B 1 618 ? 4.582 26.25 -5.242 1 89.75 618 LEU B N 1
ATOM 11766 C CA . LEU B 1 618 ? 5.219 27 -4.164 1 89.75 618 LEU B CA 1
ATOM 11767 C C . LEU B 1 618 ? 6.73 26.812 -4.188 1 89.75 618 LEU B C 1
ATOM 11769 O O . LEU B 1 618 ? 7.488 27.75 -3.932 1 89.75 618 LEU B O 1
ATOM 11773 N N . LEU B 1 619 ? 7.125 25.594 -4.461 1 95.56 619 LEU B N 1
ATOM 11774 C CA . LEU B 1 619 ? 8.562 25.328 -4.531 1 95.56 619 LEU B CA 1
ATOM 11775 C C . LEU B 1 619 ? 9.203 26.109 -5.664 1 95.56 619 LEU B C 1
ATOM 11777 O O . LEU B 1 619 ? 10.281 26.688 -5.492 1 95.56 619 LEU B O 1
ATOM 11781 N N . ARG B 1 620 ? 8.594 26.125 -6.789 1 95.06 620 ARG B N 1
ATOM 11782 C CA . ARG B 1 620 ? 9.094 26.891 -7.93 1 95.06 620 ARG B CA 1
ATOM 11783 C C . ARG B 1 620 ? 9.258 28.359 -7.578 1 95.06 620 ARG B C 1
ATOM 11785 O O . ARG B 1 620 ? 10.234 29 -7.965 1 95.06 620 ARG B O 1
ATOM 11792 N N . PHE B 1 621 ? 8.273 28.953 -6.855 1 95.19 621 PHE B N 1
ATOM 11793 C CA . PHE B 1 621 ? 8.297 30.344 -6.398 1 95.19 621 PHE B CA 1
ATOM 11794 C C . PHE B 1 621 ? 9.555 30.609 -5.578 1 95.19 621 PHE B C 1
ATOM 11796 O O . PHE B 1 621 ? 10.281 31.578 -5.848 1 95.19 621 PHE B O 1
ATOM 11803 N N . TRP B 1 622 ? 9.82 29.75 -4.645 1 97.5 622 TRP B N 1
ATOM 11804 C CA . TRP B 1 622 ? 10.945 29.969 -3.748 1 97.5 622 TRP B CA 1
ATOM 11805 C C . TRP B 1 622 ? 12.273 29.781 -4.48 1 97.5 622 TRP B C 1
ATOM 11807 O O . TRP B 1 622 ? 13.203 30.562 -4.32 1 97.5 622 TRP B O 1
ATOM 11817 N N . LEU B 1 623 ? 12.398 28.703 -5.297 1 97.44 623 LEU B N 1
ATOM 11818 C CA . LEU B 1 623 ? 13.625 28.422 -6.023 1 97.44 623 LEU B CA 1
ATOM 11819 C C . LEU B 1 623 ? 13.953 29.547 -7.004 1 97.44 623 LEU B C 1
ATOM 11821 O O . LEU B 1 623 ? 15.102 29.969 -7.102 1 97.44 623 LEU B O 1
ATOM 11825 N N . LYS B 1 624 ? 12.961 30.062 -7.664 1 96.44 624 LYS B N 1
ATOM 11826 C CA . LYS B 1 624 ? 13.141 31.141 -8.633 1 96.44 624 LYS B CA 1
ATOM 11827 C C . LYS B 1 624 ? 13.672 32.406 -7.957 1 96.44 624 LYS B C 1
ATOM 11829 O O . LYS B 1 624 ? 14.352 33.219 -8.594 1 96.44 624 LYS B O 1
ATOM 11834 N N . ASN B 1 625 ? 13.328 32.531 -6.691 1 97.69 625 ASN B N 1
ATOM 11835 C CA . ASN B 1 625 ? 13.727 33.719 -5.965 1 97.69 625 ASN B CA 1
ATOM 11836 C C . ASN B 1 625 ? 15.008 33.5 -5.168 1 97.69 625 ASN B C 1
ATOM 11838 O O . ASN B 1 625 ? 15.312 34.25 -4.246 1 97.69 625 ASN B O 1
ATOM 11842 N N . GLY B 1 626 ? 15.711 32.438 -5.418 1 97.31 626 GLY B N 1
ATOM 11843 C CA . GLY B 1 626 ? 17.062 32.25 -4.918 1 97.31 626 GLY B CA 1
ATOM 11844 C C . GLY B 1 626 ? 17.125 31.562 -3.574 1 97.31 626 GLY B C 1
ATOM 11845 O O . GLY B 1 626 ? 18.125 31.625 -2.871 1 97.31 626 GLY B O 1
ATOM 11846 N N . PHE B 1 627 ? 16.078 30.938 -3.158 1 98.38 627 PHE B N 1
ATOM 11847 C CA . PHE B 1 627 ? 16.047 30.219 -1.891 1 98.38 627 PHE B CA 1
ATOM 11848 C C . PHE B 1 627 ? 16.453 28.766 -2.084 1 98.38 627 PHE B C 1
ATOM 11850 O O . PHE B 1 627 ? 15.938 28.078 -2.971 1 98.38 627 PHE B O 1
ATOM 11857 N N . TYR B 1 628 ? 17.375 28.25 -1.256 1 98.06 628 TYR B N 1
ATOM 11858 C CA . TYR B 1 628 ? 17.875 26.875 -1.325 1 98.06 628 TYR B CA 1
ATOM 11859 C C . TYR B 1 628 ? 17.125 25.969 -0.36 1 98.06 628 TYR B C 1
ATOM 11861 O O . TYR B 1 628 ? 16.953 26.312 0.813 1 98.06 628 TYR B O 1
ATOM 11869 N N . PRO B 1 629 ? 16.594 24.812 -0.873 1 97.94 629 PRO B N 1
ATOM 11870 C CA . PRO B 1 629 ? 16.031 23.828 0.06 1 97.94 629 PRO B CA 1
ATOM 11871 C C . PRO B 1 629 ? 17.094 23.188 0.937 1 97.94 629 PRO B C 1
ATOM 11873 O O . PRO B 1 629 ? 18.141 22.734 0.431 1 97.94 629 PRO B O 1
ATOM 11876 N N . LEU B 1 630 ? 16.875 23.094 2.229 1 97.19 630 LEU B N 1
ATOM 11877 C CA . LEU B 1 630 ? 17.922 22.547 3.096 1 97.19 630 LEU B CA 1
ATOM 11878 C C . LEU B 1 630 ? 17.359 21.438 3.977 1 97.19 630 LEU B C 1
ATOM 11880 O O . LEU B 1 630 ? 18.125 20.641 4.535 1 97.19 630 LEU B O 1
ATOM 11884 N N . HIS B 1 631 ? 16.078 21.422 4.176 1 96.69 631 HIS B N 1
ATOM 11885 C CA . HIS B 1 631 ? 15.508 20.391 5.047 1 96.69 631 HIS B CA 1
ATOM 11886 C C . HIS B 1 631 ? 14.078 20.062 4.656 1 96.69 631 HIS B C 1
ATOM 11888 O O . HIS B 1 631 ? 13.305 20.953 4.301 1 96.69 631 HIS B O 1
ATOM 11894 N N . ILE B 1 632 ? 13.742 18.797 4.695 1 96.25 632 ILE B N 1
ATOM 11895 C CA . ILE B 1 632 ? 12.383 18.312 4.496 1 96.25 632 ILE B CA 1
ATOM 11896 C C . ILE B 1 632 ? 12.016 17.328 5.605 1 96.25 632 ILE B C 1
ATOM 11898 O O . ILE B 1 632 ? 12.773 16.406 5.895 1 96.25 632 ILE B O 1
ATOM 11902 N N . SER B 1 633 ? 10.93 17.625 6.25 1 93.31 633 SER B N 1
ATOM 11903 C CA . SER B 1 633 ? 10.492 16.734 7.32 1 93.31 633 SER B CA 1
ATOM 11904 C C . SER B 1 633 ? 10.117 15.359 6.777 1 93.31 633 SER B C 1
ATOM 11906 O O . SER B 1 633 ? 9.523 15.242 5.703 1 93.31 633 SER B O 1
ATOM 11908 N N . PRO B 1 634 ? 10.398 14.312 7.52 1 91 634 PRO B N 1
ATOM 11909 C CA . PRO B 1 634 ? 10.148 12.961 7.012 1 91 634 PRO B CA 1
ATOM 11910 C C . PRO B 1 634 ? 8.672 12.586 7.02 1 91 634 PRO B C 1
ATOM 11912 O O . PRO B 1 634 ? 8.258 11.656 6.316 1 91 634 PRO B O 1
ATOM 11915 N N . ASP B 1 635 ? 7.844 13.25 7.773 1 85.62 635 ASP B N 1
ATOM 11916 C CA . ASP B 1 635 ? 6.43 12.906 7.859 1 85.62 635 ASP B CA 1
ATOM 11917 C C . ASP B 1 635 ? 5.57 13.938 7.129 1 85.62 635 ASP B C 1
ATOM 11919 O O . ASP B 1 635 ? 5.852 15.133 7.18 1 85.62 635 ASP B O 1
ATOM 11923 N N . ARG B 1 636 ? 4.566 13.359 6.539 1 81.44 636 ARG B N 1
ATOM 11924 C CA . ARG B 1 636 ? 3.584 14.25 5.93 1 81.44 636 ARG B CA 1
ATOM 11925 C C . ARG B 1 636 ? 2.652 14.844 6.98 1 81.44 636 ARG B C 1
ATOM 11927 O O . ARG B 1 636 ? 2.287 14.164 7.945 1 81.44 636 ARG B O 1
ATOM 11934 N N . ASN B 1 637 ? 2.322 16.031 6.703 1 79.25 637 ASN B N 1
ATOM 11935 C CA . ASN B 1 637 ? 1.282 16.641 7.535 1 79.25 637 ASN B CA 1
ATOM 11936 C C . ASN B 1 637 ? -0.051 15.914 7.371 1 79.25 637 ASN B C 1
ATOM 11938 O O . ASN B 1 637 ? -0.549 15.758 6.254 1 79.25 637 ASN B O 1
ATOM 11942 N N . PRO B 1 638 ? -0.631 15.422 8.43 1 70.62 638 PRO B N 1
ATOM 11943 C CA . PRO B 1 638 ? -1.858 14.633 8.32 1 70.62 638 PRO B CA 1
ATOM 11944 C C . PRO B 1 638 ? -3.039 15.438 7.793 1 70.62 638 PRO B C 1
ATOM 11946 O O . PRO B 1 638 ? -4.012 14.867 7.297 1 70.62 638 PRO B O 1
ATOM 11949 N N . VAL B 1 639 ? -3.01 16.75 7.914 1 65.88 639 VAL B N 1
ATOM 11950 C CA . VAL B 1 639 ? -4.125 17.609 7.516 1 65.88 639 VAL B CA 1
ATOM 11951 C C . VAL B 1 639 ? -3.938 18.062 6.07 1 65.88 639 VAL B C 1
ATOM 11953 O O . VAL B 1 639 ? -4.875 18 5.27 1 65.88 639 VAL B O 1
ATOM 11956 N N . SER B 1 640 ? -2.689 18.453 5.75 1 70.62 640 SER B N 1
ATOM 11957 C CA . SER B 1 640 ? -2.457 18.938 4.395 1 70.62 640 SER B CA 1
ATOM 11958 C C . SER B 1 640 ? -1.998 17.828 3.469 1 70.62 640 SER B C 1
ATOM 11960 O O . SER B 1 640 ? -2.102 17.938 2.246 1 70.62 640 SER B O 1
ATOM 11962 N N . GLY B 1 641 ? -1.429 16.797 4.09 1 74 641 GLY B N 1
ATOM 11963 C CA . GLY B 1 641 ? -0.866 15.711 3.295 1 74 641 GLY B CA 1
ATOM 11964 C C . GLY B 1 641 ? 0.438 16.078 2.615 1 74 641 GLY B C 1
ATOM 11965 O O . GLY B 1 641 ? 0.922 15.359 1.745 1 74 641 GLY B O 1
ATOM 11966 N N . GLU B 1 642 ? 0.995 17.25 2.955 1 84.69 642 GLU B N 1
ATOM 11967 C CA . GLU B 1 642 ? 2.219 17.719 2.318 1 84.69 642 GLU B CA 1
ATOM 11968 C C . GLU B 1 642 ? 3.424 17.547 3.238 1 84.69 642 GLU B C 1
ATOM 11970 O O . GLU B 1 642 ? 3.279 17.531 4.461 1 84.69 642 GLU B O 1
ATOM 11975 N N . TYR B 1 643 ? 4.633 17.422 2.6 1 90.12 643 TYR B N 1
ATOM 11976 C CA . TYR B 1 643 ? 5.875 17.453 3.367 1 90.12 643 TYR B CA 1
ATOM 11977 C C . TYR B 1 643 ? 6.262 18.891 3.707 1 90.12 643 TYR B C 1
ATOM 11979 O O . TYR B 1 643 ? 6.023 19.812 2.918 1 90.12 643 TYR B O 1
ATOM 11987 N N . THR B 1 644 ? 6.789 19.109 4.84 1 92.5 644 THR B N 1
ATOM 11988 C CA . THR B 1 644 ? 7.25 20.438 5.23 1 92.5 644 THR B CA 1
ATOM 11989 C C . THR B 1 644 ? 8.68 20.672 4.762 1 92.5 644 THR B C 1
ATOM 11991 O O . THR B 1 644 ? 9.578 19.875 5.059 1 92.5 644 THR B O 1
ATOM 11994 N N . LEU B 1 645 ? 8.891 21.719 4.078 1 96.5 645 LEU B N 1
ATOM 11995 C CA . LEU B 1 645 ? 10.188 22.062 3.516 1 96.5 645 LEU B CA 1
ATOM 11996 C C . LEU B 1 645 ? 10.695 23.391 4.07 1 96.5 645 LEU B C 1
ATOM 11998 O O . LEU B 1 645 ? 9.922 24.328 4.219 1 96.5 645 LEU B O 1
ATOM 12002 N N . LEU B 1 646 ? 11.961 23.453 4.43 1 97.88 646 LEU B N 1
ATOM 12003 C CA . LEU B 1 646 ? 12.617 24.688 4.816 1 97.88 646 LEU B CA 1
ATOM 12004 C C . LEU B 1 646 ? 13.578 25.156 3.727 1 97.88 646 LEU B C 1
ATOM 12006 O O . LEU B 1 646 ? 14.383 24.375 3.225 1 97.88 646 LEU B O 1
ATOM 12010 N N . VAL B 1 647 ? 13.492 26.422 3.348 1 98.31 647 VAL B N 1
ATOM 12011 C CA . VAL B 1 647 ? 14.359 27.031 2.34 1 98.31 647 VAL B CA 1
ATOM 12012 C C . VAL B 1 647 ? 15.07 28.25 2.926 1 98.31 647 VAL B C 1
ATOM 12014 O O . VAL B 1 647 ? 14.602 28.828 3.912 1 98.31 647 VAL B O 1
ATOM 12017 N N . ILE B 1 648 ? 16.203 28.609 2.352 1 98.44 648 ILE B N 1
ATOM 12018 C CA . ILE B 1 648 ? 16.984 29.719 2.879 1 98.44 648 ILE B CA 1
ATOM 12019 C C . ILE B 1 648 ? 17.688 30.453 1.731 1 98.44 648 ILE B C 1
ATOM 12021 O O . ILE B 1 648 ? 18.109 29.828 0.76 1 98.44 648 ILE B O 1
ATOM 12025 N N . LYS B 1 649 ? 17.719 31.766 1.787 1 98.62 649 LYS B N 1
ATOM 12026 C CA . LYS B 1 649 ? 18.484 32.625 0.886 1 98.62 649 LYS B CA 1
ATOM 12027 C C . LYS B 1 649 ? 19.656 33.281 1.619 1 98.62 649 LYS B C 1
ATOM 12029 O O . LYS B 1 649 ? 19.438 34.094 2.506 1 98.62 649 LYS B O 1
ATOM 12034 N N . PRO B 1 650 ? 20.875 32.844 1.304 1 98.31 650 PRO B N 1
ATOM 12035 C CA . PRO B 1 650 ? 22.016 33.5 1.92 1 98.31 650 PRO B CA 1
ATOM 12036 C C . PRO B 1 650 ? 22.203 34.938 1.428 1 98.31 650 PRO B C 1
ATOM 12038 O O . PRO B 1 650 ? 22 35.219 0.244 1 98.31 650 PRO B O 1
ATOM 12041 N N . LEU B 1 651 ? 22.625 35.844 2.314 1 98.38 651 LEU B N 1
ATOM 12042 C CA . LEU B 1 651 ? 22.703 37.25 1.955 1 98.38 651 LEU B CA 1
ATOM 12043 C C . LEU B 1 651 ? 24.156 37.75 1.962 1 98.38 651 LEU B C 1
ATOM 12045 O O . LEU B 1 651 ? 24.438 38.906 1.614 1 98.38 651 LEU B O 1
ATOM 12049 N N . ASN B 1 652 ? 25.078 36.906 2.412 1 97.06 652 ASN B N 1
ATOM 12050 C CA . ASN B 1 652 ? 26.5 37.219 2.377 1 97.06 652 ASN B CA 1
ATOM 12051 C C . ASN B 1 652 ? 27.328 35.969 2.039 1 97.06 652 ASN B C 1
ATOM 12053 O O . ASN B 1 652 ? 26.797 34.875 1.985 1 97.06 652 ASN B O 1
ATOM 12057 N N . LYS B 1 653 ? 28.562 36.125 1.841 1 95.62 653 LYS B N 1
ATOM 12058 C CA . LYS B 1 653 ? 29.422 35.062 1.333 1 95.62 653 LYS B CA 1
ATOM 12059 C C . LYS B 1 653 ? 29.625 33.969 2.373 1 95.62 653 LYS B C 1
ATOM 12061 O O . LYS B 1 653 ? 29.641 32.781 2.033 1 95.62 653 LYS B O 1
ATOM 12066 N N . LYS B 1 654 ? 29.766 34.344 3.527 1 93.06 654 LYS B N 1
ATOM 12067 C CA . LYS B 1 654 ? 29.953 33.375 4.598 1 93.06 654 LYS B CA 1
ATOM 12068 C C . LYS B 1 654 ? 28.75 32.438 4.703 1 93.06 654 LYS B C 1
ATOM 12070 O O . LYS B 1 654 ? 28.922 31.219 4.762 1 93.06 654 LYS B O 1
ATOM 12075 N N . THR B 1 655 ? 27.578 33.031 4.766 1 96 655 THR B N 1
ATOM 12076 C CA . THR B 1 655 ? 26.359 32.25 4.844 1 96 655 THR B CA 1
ATOM 12077 C C . THR B 1 655 ? 26.188 31.391 3.596 1 96 655 THR B C 1
ATOM 12079 O O . THR B 1 655 ? 25.688 30.266 3.676 1 96 655 THR B O 1
ATOM 12082 N N . GLU B 1 656 ? 26.609 31.891 2.5 1 96.31 656 GLU B N 1
ATOM 12083 C CA . GLU B 1 656 ? 26.5 31.172 1.236 1 96.31 656 GLU B CA 1
ATOM 12084 C C . GLU B 1 656 ? 27.312 29.875 1.265 1 96.31 656 GLU B C 1
ATOM 12086 O O . GLU B 1 656 ? 26.875 28.844 0.75 1 96.31 656 GLU B O 1
ATOM 12091 N N . GLU B 1 657 ? 28.438 29.875 1.814 1 93.62 657 GLU B N 1
ATOM 12092 C CA . GLU B 1 657 ? 29.281 28.688 1.924 1 93.62 657 GLU B CA 1
ATOM 12093 C C . GLU B 1 657 ? 28.578 27.594 2.725 1 93.62 657 GLU B C 1
ATOM 12095 O O . GLU B 1 657 ? 28.578 26.422 2.322 1 93.62 657 GLU B O 1
ATOM 12100 N N . TYR B 1 658 ? 27.984 28 3.846 1 93.44 658 TYR B N 1
ATOM 12101 C CA . TYR B 1 658 ? 27.234 27.047 4.668 1 93.44 658 TYR B CA 1
ATOM 12102 C C . TYR B 1 658 ? 26.047 26.484 3.908 1 93.44 658 TYR B C 1
ATOM 12104 O O . TYR B 1 658 ? 25.797 25.281 3.941 1 93.44 658 TYR B O 1
ATOM 12112 N N . VAL B 1 659 ? 25.375 27.344 3.197 1 96.25 659 VAL B N 1
ATOM 12113 C CA . VAL B 1 659 ? 24.141 26.984 2.523 1 96.25 659 VAL B CA 1
ATOM 12114 C C . VAL B 1 659 ? 24.438 26.016 1.375 1 96.25 659 VAL B C 1
ATOM 12116 O O . VAL B 1 659 ? 23.734 25.016 1.19 1 96.25 659 VAL B O 1
ATOM 12119 N N . LEU B 1 660 ? 25.484 26.25 0.648 1 94.62 660 LEU B N 1
ATOM 12120 C CA . LEU B 1 660 ? 25.844 25.422 -0.49 1 94.62 660 LEU B CA 1
ATOM 12121 C C . LEU B 1 660 ? 26.25 24.016 -0.027 1 94.62 660 LEU B C 1
ATOM 12123 O O . LEU B 1 660 ? 25.875 23.016 -0.634 1 94.62 660 LEU B O 1
ATOM 12127 N N . LYS B 1 661 ? 27.016 23.938 1.03 1 92.31 661 LYS B N 1
ATOM 12128 C CA . LYS B 1 661 ? 27.422 22.641 1.588 1 92.31 661 LYS B CA 1
ATOM 12129 C C . LYS B 1 661 ? 26.219 21.891 2.137 1 92.31 661 LYS B C 1
ATOM 12131 O O . LYS B 1 661 ? 26.094 20.672 1.937 1 92.31 661 LYS B O 1
ATOM 12136 N N . ALA B 1 662 ? 25.375 22.641 2.801 1 94.62 662 ALA B N 1
ATOM 12137 C CA . ALA B 1 662 ? 24.188 22.031 3.379 1 94.62 662 ALA B CA 1
ATOM 12138 C C . ALA B 1 662 ? 23.25 21.531 2.287 1 94.62 662 ALA B C 1
ATOM 12140 O O . ALA B 1 662 ? 22.594 20.5 2.453 1 94.62 662 ALA B O 1
ATOM 12141 N N . ASN B 1 663 ? 23.125 22.266 1.226 1 95.88 663 ASN B N 1
ATOM 12142 C CA . ASN B 1 663 ? 22.281 21.859 0.114 1 95.88 663 ASN B CA 1
ATOM 12143 C C . ASN B 1 663 ? 22.766 20.547 -0.51 1 95.88 663 ASN B C 1
ATOM 12145 O O . ASN B 1 663 ? 21.969 19.703 -0.898 1 95.88 663 ASN B O 1
ATOM 12149 N N . LYS B 1 664 ? 24.094 20.406 -0.626 1 93.19 664 LYS B N 1
ATOM 12150 C CA . LYS B 1 664 ? 24.656 19.156 -1.13 1 93.19 664 LYS B CA 1
ATOM 12151 C C . LYS B 1 664 ? 24.297 17.984 -0.231 1 93.19 664 LYS B C 1
ATOM 12153 O O . LYS B 1 664 ? 23.859 16.938 -0.716 1 93.19 664 LYS B O 1
ATOM 12158 N N . GLU B 1 665 ? 24.422 18.203 1.073 1 93.12 665 GLU B N 1
ATOM 12159 C CA . GLU B 1 665 ? 24.062 17.172 2.041 1 93.12 665 GLU B CA 1
ATOM 12160 C C . GLU B 1 665 ? 22.578 16.828 1.932 1 93.12 665 GLU B C 1
ATOM 12162 O O . GLU B 1 665 ? 22.203 15.656 2.057 1 93.12 665 GLU B O 1
ATOM 12167 N N . PHE B 1 666 ? 21.828 17.844 1.705 1 95.31 666 PHE B N 1
ATOM 12168 C CA . PHE B 1 666 ? 20.391 17.672 1.601 1 95.31 666 PHE B CA 1
ATOM 12169 C C . PHE B 1 666 ? 20.031 16.812 0.4 1 95.31 666 PHE B C 1
ATOM 12171 O O . PHE B 1 666 ? 19.203 15.898 0.511 1 95.31 666 PHE B O 1
ATOM 12178 N N . ARG B 1 667 ? 20.547 17.062 -0.697 1 94.81 667 ARG B N 1
ATOM 12179 C CA . ARG B 1 667 ? 20.234 16.344 -1.921 1 94.81 667 ARG B CA 1
ATOM 12180 C C . ARG B 1 667 ? 20.719 14.891 -1.832 1 94.81 667 ARG B C 1
ATOM 12182 O O . ARG B 1 667 ? 20.047 13.977 -2.328 1 94.81 667 ARG B O 1
ATOM 12189 N N . LEU B 1 668 ? 21.875 14.672 -1.217 1 93.31 668 LEU B N 1
ATOM 12190 C CA . LEU B 1 668 ? 22.344 13.312 -0.995 1 93.31 668 LEU B CA 1
ATOM 12191 C C . LEU B 1 668 ? 21.391 12.539 -0.101 1 93.31 668 LEU B C 1
ATOM 12193 O O . LEU B 1 668 ? 21.062 11.383 -0.383 1 93.31 668 LEU B O 1
ATOM 12197 N N . LYS B 1 669 ? 20.953 13.219 0.954 1 94.75 669 LYS B N 1
ATOM 12198 C CA . LYS B 1 669 ? 19.969 12.617 1.863 1 94.75 669 LYS B CA 1
ATOM 12199 C C . LYS B 1 669 ? 18.688 12.273 1.134 1 94.75 669 LYS B C 1
ATOM 12201 O O . LYS B 1 669 ? 18.125 11.188 1.313 1 94.75 669 LYS B O 1
ATOM 12206 N N . LEU B 1 670 ? 18.25 13.219 0.333 1 95.44 670 LEU B N 1
ATOM 12207 C CA . LEU B 1 670 ? 17 13.023 -0.394 1 95.44 670 LEU B CA 1
ATOM 12208 C C . LEU B 1 670 ? 17.094 11.82 -1.328 1 95.44 670 LEU B C 1
ATOM 12210 O O . LEU B 1 670 ? 16.188 10.984 -1.366 1 95.44 670 LEU B O 1
ATOM 12214 N N . LEU B 1 671 ? 18.172 11.703 -2.014 1 93.19 671 LEU B N 1
ATOM 12215 C CA . LEU B 1 671 ? 18.375 10.633 -2.988 1 93.19 671 LEU B CA 1
ATOM 12216 C C . LEU B 1 671 ? 18.312 9.266 -2.316 1 93.19 671 LEU B C 1
ATOM 12218 O O . LEU B 1 671 ? 17.688 8.344 -2.844 1 93.19 671 LEU B O 1
ATOM 12222 N N . ASP B 1 672 ? 18.875 9.141 -1.199 1 92.25 672 ASP B N 1
ATOM 12223 C CA . ASP B 1 672 ? 18.953 7.855 -0.516 1 92.25 672 ASP B CA 1
ATOM 12224 C C . ASP B 1 672 ? 17.688 7.586 0.301 1 92.25 672 ASP B C 1
ATOM 12226 O O . ASP B 1 672 ? 17.469 6.461 0.75 1 92.25 672 ASP B O 1
ATOM 12230 N N . SER B 1 673 ? 16.875 8.609 0.455 1 94.81 673 SER B N 1
ATOM 12231 C CA . SER B 1 673 ? 15.664 8.453 1.265 1 94.81 673 SER B CA 1
ATOM 12232 C C . SER B 1 673 ? 14.438 8.242 0.389 1 94.81 673 SER B C 1
ATOM 12234 O O . SER B 1 673 ? 13.391 7.793 0.873 1 94.81 673 SER B O 1
ATOM 12236 N N . LEU B 1 674 ? 14.5 8.531 -0.892 1 94.62 674 LEU B N 1
ATOM 12237 C CA . LEU B 1 674 ? 13.367 8.469 -1.806 1 94.62 674 LEU B CA 1
ATOM 12238 C C . LEU B 1 674 ? 12.75 7.07 -1.812 1 94.62 674 LEU B C 1
ATOM 12240 O O . LEU B 1 674 ? 11.523 6.926 -1.781 1 94.62 674 LEU B O 1
ATOM 12244 N N . PRO B 1 675 ? 13.609 6.004 -1.76 1 91.56 675 PRO B N 1
ATOM 12245 C CA . PRO B 1 675 ? 13 4.672 -1.817 1 91.56 675 PRO B CA 1
ATOM 12246 C C . PRO B 1 675 ? 12.406 4.238 -0.48 1 91.56 675 PRO B C 1
ATOM 12248 O O . PRO B 1 675 ? 11.688 3.236 -0.416 1 91.56 675 PRO B O 1
ATOM 12251 N N . ILE B 1 676 ? 12.688 4.965 0.606 1 92.56 676 ILE B N 1
ATOM 12252 C CA . ILE B 1 676 ? 12.344 4.5 1.946 1 92.56 676 ILE B CA 1
ATOM 12253 C C . ILE B 1 676 ? 11.25 5.387 2.539 1 92.56 676 ILE B C 1
ATOM 12255 O O . ILE B 1 676 ? 10.078 5.012 2.557 1 92.56 676 ILE B O 1
ATOM 12259 N N . VAL B 1 677 ? 11.648 6.715 2.748 1 92.62 677 VAL B N 1
ATOM 12260 C CA . VAL B 1 677 ? 10.773 7.602 3.51 1 92.62 677 VAL B CA 1
ATOM 12261 C C . VAL B 1 677 ? 9.93 8.438 2.553 1 92.62 677 VAL B C 1
ATOM 12263 O O . VAL B 1 677 ? 8.766 8.742 2.842 1 92.62 677 VAL B O 1
ATOM 12266 N N . TYR B 1 678 ? 10.445 8.812 1.448 1 94.56 678 TYR B N 1
ATOM 12267 C CA . TYR B 1 678 ? 9.781 9.75 0.553 1 94.56 678 TYR B CA 1
ATOM 12268 C C . TYR B 1 678 ? 9.234 9.039 -0.677 1 94.56 678 TYR B C 1
ATOM 12270 O O . TYR B 1 678 ? 9.211 9.609 -1.773 1 94.56 678 TYR B O 1
ATOM 12278 N N . ARG B 1 679 ? 8.898 7.812 -0.552 1 91 679 ARG B N 1
ATOM 12279 C CA . ARG B 1 679 ? 8.391 7.012 -1.66 1 91 679 ARG B CA 1
ATOM 12280 C C . ARG B 1 679 ? 7.133 7.637 -2.258 1 91 679 ARG B C 1
ATOM 12282 O O . ARG B 1 679 ? 6.906 7.555 -3.467 1 91 679 ARG B O 1
ATOM 12289 N N . ASP B 1 680 ? 6.336 8.258 -1.483 1 87.56 680 ASP B N 1
ATOM 12290 C CA . ASP B 1 680 ? 5.043 8.773 -1.928 1 87.56 680 ASP B CA 1
ATOM 12291 C C . ASP B 1 680 ? 5.129 10.258 -2.264 1 87.56 680 ASP B C 1
ATOM 12293 O O . ASP B 1 680 ? 4.105 10.906 -2.508 1 87.56 680 ASP B O 1
ATOM 12297 N N . MET B 1 681 ? 6.297 10.836 -2.193 1 93.5 681 MET B N 1
ATOM 12298 C CA . MET B 1 681 ? 6.484 12.227 -2.592 1 93.5 681 MET B CA 1
ATOM 12299 C C . MET B 1 681 ? 6.152 12.422 -4.066 1 93.5 681 MET B C 1
ATOM 12301 O O . MET B 1 681 ? 6.465 11.562 -4.898 1 93.5 681 MET B O 1
ATOM 12305 N N . GLU B 1 682 ? 5.512 13.539 -4.395 1 91.44 682 GLU B N 1
ATOM 12306 C CA . GLU B 1 682 ? 5.223 13.844 -5.789 1 91.44 682 GLU B CA 1
ATOM 12307 C C . GLU B 1 682 ? 6.5 13.875 -6.625 1 91.44 682 GLU B C 1
ATOM 12309 O O . GLU B 1 682 ? 7.48 14.516 -6.238 1 91.44 682 GLU B O 1
ATOM 12314 N N . ILE B 1 683 ? 6.512 13.25 -7.766 1 95.56 683 ILE B N 1
ATOM 12315 C CA . ILE B 1 683 ? 7.68 13.109 -8.633 1 95.56 683 ILE B CA 1
ATOM 12316 C C . ILE B 1 683 ? 8.188 14.484 -9.047 1 95.56 683 ILE B C 1
ATOM 12318 O O . ILE B 1 683 ? 9.391 14.734 -9.055 1 95.56 683 ILE B O 1
ATOM 12322 N N . SER B 1 684 ? 7.262 15.414 -9.328 1 94.44 684 SER B N 1
ATOM 12323 C CA . SER B 1 684 ? 7.625 16.75 -9.781 1 94.44 684 SER B CA 1
ATOM 12324 C C . SER B 1 684 ? 8.391 17.516 -8.703 1 94.44 684 SER B C 1
ATOM 12326 O O . SER B 1 684 ? 9.344 18.234 -9 1 94.44 684 SER B O 1
ATOM 12328 N N . VAL B 1 685 ? 7.996 17.359 -7.465 1 95.5 685 VAL B N 1
ATOM 12329 C CA . VAL B 1 685 ? 8.656 18.016 -6.344 1 95.5 685 VAL B CA 1
ATOM 12330 C C . VAL B 1 685 ? 10.062 17.453 -6.172 1 95.5 685 VAL B C 1
ATOM 12332 O O . VAL B 1 685 ? 11.023 18.219 -6.02 1 95.5 685 VAL B O 1
ATOM 12335 N N . ALA B 1 686 ? 10.164 16.109 -6.258 1 97.38 686 ALA B N 1
ATOM 12336 C CA . ALA B 1 686 ? 11.477 15.477 -6.141 1 97.38 686 ALA B CA 1
ATOM 12337 C C . ALA B 1 686 ? 12.422 15.953 -7.23 1 97.38 686 ALA B C 1
ATOM 12339 O O . ALA B 1 686 ? 13.594 16.234 -6.965 1 97.38 686 ALA B O 1
ATOM 12340 N N . MET B 1 687 ? 11.961 16.125 -8.414 1 96.25 687 MET B N 1
ATOM 12341 C CA . MET B 1 687 ? 12.773 16.578 -9.539 1 96.25 687 MET B CA 1
ATOM 12342 C C . MET B 1 687 ? 13.281 17.984 -9.312 1 96.25 687 MET B C 1
ATOM 12344 O O . MET B 1 687 ? 14.453 18.281 -9.547 1 96.25 687 MET B O 1
ATOM 12348 N N . GLN B 1 688 ? 12.383 18.859 -8.805 1 96.12 688 GLN B N 1
ATOM 12349 C CA . GLN B 1 688 ? 12.766 20.234 -8.547 1 96.12 688 GLN B CA 1
ATOM 12350 C C . GLN B 1 688 ? 13.852 20.312 -7.477 1 96.12 688 GLN B C 1
ATOM 12352 O O . GLN B 1 688 ? 14.812 21.062 -7.613 1 96.12 688 GLN B O 1
ATOM 12357 N N . LEU B 1 689 ? 13.68 19.516 -6.453 1 97.19 689 LEU B N 1
ATOM 12358 C CA . LEU B 1 689 ? 14.609 19.547 -5.324 1 97.19 689 LEU B CA 1
ATOM 12359 C C . LEU B 1 689 ? 15.977 19.016 -5.742 1 97.19 689 LEU B C 1
ATOM 12361 O O . LEU B 1 689 ? 17 19.547 -5.316 1 97.19 689 LEU B O 1
ATOM 12365 N N . LEU B 1 690 ? 16 18 -6.586 1 95.69 690 LEU B N 1
ATOM 12366 C CA . LEU B 1 690 ? 17.266 17.375 -6.988 1 95.69 690 LEU B CA 1
ATOM 12367 C C . LEU B 1 690 ? 17.969 18.219 -8.055 1 95.69 690 LEU B C 1
ATOM 12369 O O . LEU B 1 690 ? 19.188 18.141 -8.195 1 95.69 690 LEU B O 1
ATOM 12373 N N . ASP B 1 691 ? 17.234 19.031 -8.75 1 93.12 691 ASP B N 1
ATOM 12374 C CA . ASP B 1 691 ? 17.766 19.844 -9.844 1 93.12 691 ASP B CA 1
ATOM 12375 C C . ASP B 1 691 ? 18.422 21.125 -9.312 1 93.12 691 ASP B C 1
ATOM 12377 O O . ASP B 1 691 ? 19.219 21.75 -10.016 1 93.12 691 ASP B O 1
ATOM 12381 N N . TYR B 1 692 ? 18.031 21.453 -8.148 1 92 692 TYR B N 1
ATOM 12382 C CA . TYR B 1 692 ? 18.438 22.781 -7.676 1 92 692 TYR B CA 1
ATOM 12383 C C . TYR B 1 692 ? 19.719 22.688 -6.852 1 92 692 TYR B C 1
ATOM 12385 O O . TYR B 1 692 ? 19.734 22.062 -5.781 1 92 692 TYR B O 1
ATOM 12393 N N . GLY B 1 693 ? 20.797 23.281 -7.289 1 88 693 GLY B N 1
ATOM 12394 C CA . GLY B 1 693 ? 22.078 23.312 -6.59 1 88 693 GLY B CA 1
ATOM 12395 C C . GLY B 1 693 ? 23.25 22.922 -7.473 1 88 693 GLY B C 1
ATOM 12396 O O . GLY B 1 693 ? 23.062 22.609 -8.656 1 88 693 GLY B O 1
ATOM 12397 N N . ASP B 1 694 ? 24.406 22.859 -6.836 1 85.5 694 ASP B N 1
ATOM 12398 C CA . ASP B 1 694 ? 25.625 22.516 -7.551 1 85.5 694 ASP B CA 1
ATOM 12399 C C . ASP B 1 694 ? 25.75 21 -7.723 1 85.5 694 ASP B C 1
ATOM 12401 O O . ASP B 1 694 ? 25.078 20.234 -7.027 1 85.5 694 ASP B O 1
ATOM 12405 N N . SER B 1 695 ? 26.609 20.672 -8.617 1 83.75 695 SER B N 1
ATOM 12406 C CA . SER B 1 695 ? 26.797 19.25 -8.891 1 83.75 695 SER B CA 1
ATOM 12407 C C . SER B 1 695 ? 27.359 18.516 -7.672 1 83.75 695 SER B C 1
ATOM 12409 O O . SER B 1 695 ? 28.188 19.078 -6.941 1 83.75 695 SER B O 1
ATOM 12411 N N . LEU B 1 696 ? 26.969 17.344 -7.5 1 85 696 LEU B N 1
ATOM 12412 C CA . LEU B 1 696 ? 27.422 16.516 -6.383 1 85 696 LEU B CA 1
ATOM 12413 C C . LEU B 1 696 ? 28.688 15.75 -6.746 1 85 696 LEU B C 1
ATOM 12415 O O . LEU B 1 696 ? 29.547 15.523 -5.891 1 85 696 LEU B O 1
ATOM 12419 N N . ILE B 1 697 ? 28.766 15.336 -8.078 1 86.5 697 ILE B N 1
ATOM 12420 C CA . ILE B 1 697 ? 29.984 14.742 -8.609 1 86.5 697 ILE B CA 1
ATOM 12421 C C . ILE B 1 697 ? 30.344 15.406 -9.938 1 86.5 697 ILE B C 1
ATOM 12423 O O . ILE B 1 697 ? 29.469 15.906 -10.648 1 86.5 697 ILE B O 1
ATOM 12427 N N . SER B 1 698 ? 31.609 15.359 -10.211 1 84.12 698 SER B N 1
ATOM 12428 C CA . SER B 1 698 ? 32.094 16.109 -11.367 1 84.12 698 SER B CA 1
ATOM 12429 C C . SER B 1 698 ? 32.031 15.25 -12.633 1 84.12 698 SER B C 1
ATOM 12431 O O . SER B 1 698 ? 31.844 15.766 -13.734 1 84.12 698 SER B O 1
ATOM 12433 N N . GLU B 1 699 ? 32.312 13.945 -12.445 1 85.62 699 GLU B N 1
ATOM 12434 C CA . GLU B 1 699 ? 32.312 13.039 -13.594 1 85.62 699 GLU B CA 1
ATOM 12435 C C . GLU B 1 699 ? 31.812 11.648 -13.211 1 85.62 699 GLU B C 1
ATOM 12437 O O . GLU B 1 699 ? 31.703 11.328 -12.023 1 85.62 699 GLU B O 1
ATOM 12442 N N . VAL B 1 700 ? 31.484 11.023 -14.273 1 84.69 700 VAL B N 1
ATOM 12443 C CA . VAL B 1 700 ? 31.078 9.641 -14.055 1 84.69 700 VAL B CA 1
ATOM 12444 C C . VAL B 1 700 ? 32.281 8.805 -13.633 1 84.69 700 VAL B C 1
ATOM 12446 O O . VAL B 1 700 ? 33.281 8.727 -14.367 1 84.69 700 VAL B O 1
ATOM 12449 N N . PRO B 1 701 ? 32.219 8.195 -12.508 1 82 701 PRO B N 1
ATOM 12450 C CA . PRO B 1 701 ? 33.344 7.355 -12.094 1 82 701 PRO B CA 1
ATOM 12451 C C . PRO B 1 701 ? 33.531 6.137 -13 1 82 701 PRO B C 1
ATOM 12453 O O . PRO B 1 701 ? 32.562 5.609 -13.539 1 82 701 PRO B O 1
ATOM 12456 N N . ASN B 1 702 ? 34.75 5.664 -13.031 1 82.25 702 ASN B N 1
ATOM 12457 C CA . ASN B 1 702 ? 35.031 4.492 -13.852 1 82.25 702 ASN B CA 1
ATOM 12458 C C . ASN B 1 702 ? 34.594 3.201 -13.164 1 82.25 702 ASN B C 1
ATOM 12460 O O . ASN B 1 702 ? 34.625 3.113 -11.938 1 82.25 702 ASN B O 1
ATOM 12464 N N . ASN B 1 703 ? 34.219 2.186 -13.938 1 85.94 703 ASN B N 1
ATOM 12465 C CA . ASN B 1 703 ? 33.938 0.819 -13.5 1 85.94 703 ASN B CA 1
ATOM 12466 C C . ASN B 1 703 ? 32.844 0.769 -12.445 1 85.94 703 ASN B C 1
ATOM 12468 O O . ASN B 1 703 ? 32.938 0.015 -11.477 1 85.94 703 ASN B O 1
ATOM 12472 N N . ILE B 1 704 ? 31.859 1.656 -12.641 1 87.31 704 ILE B N 1
ATOM 12473 C CA . ILE B 1 704 ? 30.75 1.627 -11.68 1 87.31 704 ILE B CA 1
ATOM 12474 C C . ILE B 1 704 ? 29.75 0.558 -12.094 1 87.31 704 ILE B C 1
ATOM 12476 O O . ILE B 1 704 ? 28.906 0.155 -11.289 1 87.31 704 ILE B O 1
ATOM 12480 N N . PHE B 1 705 ? 29.859 0.157 -13.32 1 92.06 705 PHE B N 1
ATOM 12481 C CA . PHE B 1 705 ? 29.031 -0.946 -13.797 1 92.06 705 PHE B CA 1
ATOM 12482 C C . PHE B 1 705 ? 29.906 -2.111 -14.258 1 92.06 705 PHE B C 1
ATOM 12484 O O . PHE B 1 705 ? 30.906 -1.911 -14.938 1 92.06 705 PHE B O 1
ATOM 12491 N N . SER B 1 706 ? 29.562 -3.305 -13.859 1 92.25 706 SER B N 1
ATOM 12492 C CA . SER B 1 706 ? 30.25 -4.492 -14.359 1 92.25 706 SER B CA 1
ATOM 12493 C C . SER B 1 706 ? 29.875 -4.781 -15.805 1 92.25 706 SER B C 1
ATOM 12495 O O . SER B 1 706 ? 28.859 -4.277 -16.297 1 92.25 706 SER B O 1
ATOM 12497 N N . PRO B 1 707 ? 30.719 -5.566 -16.453 1 93.19 707 PRO B N 1
ATOM 12498 C CA . PRO B 1 707 ? 30.359 -5.949 -17.828 1 93.19 707 PRO B CA 1
ATOM 12499 C C . PRO B 1 707 ? 29 -6.652 -17.891 1 93.19 707 PRO B C 1
ATOM 12501 O O . PRO B 1 707 ? 28.266 -6.488 -18.875 1 93.19 707 PRO B O 1
ATOM 12504 N N . VAL B 1 708 ? 28.641 -7.379 -16.875 1 94.25 708 VAL B N 1
ATOM 12505 C CA . VAL B 1 708 ? 27.359 -8.07 -16.812 1 94.25 708 VAL B CA 1
ATOM 12506 C C . VAL B 1 708 ? 26.234 -7.047 -16.75 1 94.25 708 VAL B C 1
ATOM 12508 O O . VAL B 1 708 ? 25.234 -7.172 -17.453 1 94.25 708 VAL B O 1
ATOM 12511 N N . GLN B 1 709 ? 26.438 -6.059 -15.977 1 95.12 709 GLN B N 1
ATOM 12512 C CA . GLN B 1 709 ? 25.422 -5.027 -15.805 1 95.12 709 GLN B CA 1
ATOM 12513 C C . GLN B 1 709 ? 25.234 -4.223 -17.078 1 95.12 709 GLN B C 1
ATOM 12515 O O . GLN B 1 709 ? 24.109 -3.889 -17.453 1 95.12 709 GLN B O 1
ATOM 12520 N N . ILE B 1 710 ? 26.344 -3.959 -17.734 1 95.5 710 ILE B N 1
ATOM 12521 C CA . ILE B 1 710 ? 26.281 -3.227 -19 1 95.5 710 ILE B CA 1
ATOM 12522 C C . ILE B 1 710 ? 25.531 -4.062 -20.047 1 95.5 710 ILE B C 1
ATOM 12524 O O . ILE B 1 710 ? 24.703 -3.539 -20.781 1 95.5 710 ILE B O 1
ATOM 12528 N N . ASP B 1 711 ? 25.828 -5.32 -20.062 1 96.5 711 ASP B N 1
ATOM 12529 C CA . ASP B 1 711 ? 25.188 -6.207 -21.016 1 96.5 711 ASP B CA 1
ATOM 12530 C C . ASP B 1 711 ? 23.703 -6.355 -20.719 1 96.5 711 ASP B C 1
ATOM 12532 O O . ASP B 1 711 ? 22.875 -6.461 -21.641 1 96.5 711 ASP B O 1
ATOM 12536 N N . ARG B 1 712 ? 23.266 -6.445 -19.438 1 96.56 712 ARG B N 1
ATOM 12537 C CA . ARG B 1 712 ? 21.859 -6.488 -19.047 1 96.56 712 ARG B CA 1
ATOM 12538 C C . ARG B 1 712 ? 21.156 -5.184 -19.406 1 96.56 712 ARG B C 1
ATOM 12540 O O . ARG B 1 712 ? 20 -5.191 -19.812 1 96.56 712 ARG B O 1
ATOM 12547 N N . LEU B 1 713 ? 21.906 -4.055 -19.219 1 97.12 713 LEU B N 1
ATOM 12548 C CA . LEU B 1 713 ? 21.359 -2.775 -19.656 1 97.12 713 LEU B CA 1
ATOM 12549 C C . LEU B 1 713 ? 21.078 -2.789 -21.141 1 97.12 713 LEU B C 1
ATOM 12551 O O . LEU B 1 713 ? 20.031 -2.277 -21.594 1 97.12 713 LEU B O 1
ATOM 12555 N N . TRP B 1 714 ? 21.938 -3.365 -21.906 1 97.25 714 TRP B N 1
ATOM 12556 C CA . TRP B 1 714 ? 21.797 -3.451 -23.359 1 97.25 714 TRP B CA 1
ATOM 12557 C C . TRP B 1 714 ? 20.562 -4.258 -23.734 1 97.25 714 TRP B C 1
ATOM 12559 O O . TRP B 1 714 ? 19.781 -3.838 -24.594 1 97.25 714 TRP B O 1
ATOM 12569 N N . ILE B 1 715 ? 20.406 -5.398 -23.141 1 96.5 715 ILE B N 1
ATOM 12570 C CA . ILE B 1 715 ? 19.297 -6.262 -23.531 1 96.5 715 ILE B CA 1
ATOM 12571 C C . ILE B 1 715 ? 17.969 -5.641 -23.094 1 96.5 715 ILE B C 1
ATOM 12573 O O . ILE B 1 715 ? 16.938 -5.852 -23.734 1 96.5 715 ILE B O 1
ATOM 12577 N N . TYR B 1 716 ? 18 -4.93 -22 1 96.88 716 TYR B N 1
ATOM 12578 C CA . TYR B 1 716 ? 16.797 -4.184 -21.656 1 96.88 716 TYR B CA 1
ATOM 12579 C C . TYR B 1 716 ? 16.5 -3.123 -22.703 1 96.88 716 TYR B C 1
ATOM 12581 O O . TYR B 1 716 ? 15.352 -2.977 -23.141 1 96.88 716 TYR B O 1
ATOM 12589 N N . CYS B 1 717 ? 17.516 -2.477 -23.062 1 96.75 717 CYS B N 1
ATOM 12590 C CA . CYS B 1 717 ? 17.406 -1.47 -24.109 1 96.75 717 CYS B CA 1
ATOM 12591 C C . CYS B 1 717 ? 16.797 -2.062 -25.375 1 96.75 717 CYS B C 1
ATOM 12593 O O . CYS B 1 717 ? 15.914 -1.463 -25.969 1 96.75 717 CYS B O 1
ATOM 12595 N N . MET B 1 718 ? 17.172 -3.232 -25.656 1 94.88 718 MET B N 1
ATOM 12596 C CA . MET B 1 718 ? 16.781 -3.867 -26.922 1 94.88 718 MET B CA 1
ATOM 12597 C C . MET B 1 718 ? 15.375 -4.445 -26.812 1 94.88 718 MET B C 1
ATOM 12599 O O . MET B 1 718 ? 14.742 -4.715 -27.828 1 94.88 718 MET B O 1
ATOM 12603 N N . GLY B 1 719 ? 14.867 -4.746 -25.547 1 92.81 719 GLY B N 1
ATOM 12604 C CA . GLY B 1 719 ? 13.453 -5.074 -25.453 1 92.81 719 GLY B CA 1
ATOM 12605 C C . GLY B 1 719 ? 13.195 -6.383 -24.719 1 92.81 719 GLY B C 1
ATOM 12606 O O . GLY B 1 719 ? 12.266 -6.48 -23.922 1 92.81 719 GLY B O 1
ATOM 12607 N N . PRO B 1 720 ? 13.953 -7.355 -24.844 1 92.19 720 PRO B N 1
ATOM 12608 C CA . PRO B 1 720 ? 13.633 -8.695 -24.328 1 92.19 720 PRO B CA 1
ATOM 12609 C C . PRO B 1 720 ? 13.602 -8.75 -22.812 1 92.19 720 PRO B C 1
ATOM 12611 O O . PRO B 1 720 ? 12.891 -9.578 -22.234 1 92.19 720 PRO B O 1
ATOM 12614 N N . MET B 1 721 ? 14.336 -7.934 -22.156 1 94.25 721 MET B N 1
ATOM 12615 C CA . MET B 1 721 ? 14.367 -7.938 -20.703 1 94.25 721 MET B CA 1
ATOM 12616 C C . MET B 1 721 ? 13.398 -6.91 -20.141 1 94.25 721 MET B C 1
ATOM 12618 O O . MET B 1 721 ? 13.195 -5.844 -20.719 1 94.25 721 MET B O 1
ATOM 12622 N N . THR B 1 722 ? 12.805 -7.262 -19.047 1 94.19 722 THR B N 1
ATOM 12623 C CA . THR B 1 722 ? 11.859 -6.348 -18.406 1 94.19 722 THR B CA 1
ATOM 12624 C C . THR B 1 722 ? 12.594 -5.359 -17.5 1 94.19 722 THR B C 1
ATOM 12626 O O . THR B 1 722 ? 13.742 -5.586 -17.125 1 94.19 722 THR B O 1
ATOM 12629 N N . PHE B 1 723 ? 11.945 -4.266 -17.141 1 96.19 723 PHE B N 1
ATOM 12630 C CA . PHE B 1 723 ? 12.492 -3.285 -16.203 1 96.19 723 PHE B CA 1
ATOM 12631 C C . PHE B 1 723 ? 12.836 -3.938 -14.867 1 96.19 723 PHE B C 1
ATOM 12633 O O . PHE B 1 723 ? 13.891 -3.666 -14.289 1 96.19 723 PHE B O 1
ATOM 12640 N N . GLU B 1 724 ? 11.93 -4.816 -14.43 1 94.75 724 GLU B N 1
ATOM 12641 C CA . GLU B 1 724 ? 12.07 -5.457 -13.125 1 94.75 724 GLU B CA 1
ATOM 12642 C C . GLU B 1 724 ? 13.344 -6.301 -13.062 1 94.75 724 GLU B C 1
ATOM 12644 O O . GLU B 1 724 ? 14.008 -6.352 -12.023 1 94.75 724 GLU B O 1
ATOM 12649 N N . ALA B 1 725 ? 13.688 -6.883 -14.141 1 94.5 725 ALA B N 1
ATOM 12650 C CA . ALA B 1 725 ? 14.898 -7.699 -14.203 1 94.5 725 ALA B CA 1
ATOM 12651 C C . ALA B 1 725 ? 16.141 -6.824 -14.219 1 94.5 725 ALA B C 1
ATOM 12653 O O . ALA B 1 725 ? 17.234 -7.273 -13.852 1 94.5 725 ALA B O 1
ATOM 12654 N N . ALA B 1 726 ? 16.016 -5.586 -14.625 1 96.38 726 ALA B N 1
ATOM 12655 C CA . ALA B 1 726 ? 17.141 -4.648 -14.688 1 96.38 726 ALA B CA 1
ATOM 12656 C C . ALA B 1 726 ? 16.969 -3.525 -13.664 1 96.38 726 ALA B C 1
ATOM 12658 O O . ALA B 1 726 ? 17.594 -2.463 -13.797 1 96.38 726 ALA B O 1
ATOM 12659 N N . ALA B 1 727 ? 16.141 -3.721 -12.68 1 95.31 727 ALA B N 1
ATOM 12660 C CA . ALA B 1 727 ? 15.781 -2.668 -11.727 1 95.31 727 ALA B CA 1
ATOM 12661 C C . ALA B 1 727 ? 17.016 -2.156 -10.992 1 95.31 727 ALA B C 1
ATOM 12663 O O . ALA B 1 727 ? 17.125 -0.957 -10.727 1 95.31 727 ALA B O 1
ATOM 12664 N N . ASP B 1 728 ? 17.922 -3.002 -10.656 1 94.94 728 ASP B N 1
ATOM 12665 C CA . ASP B 1 728 ? 19.141 -2.621 -9.938 1 94.94 728 ASP B CA 1
ATOM 12666 C C . ASP B 1 728 ? 19.984 -1.651 -10.766 1 94.94 728 ASP B C 1
ATOM 12668 O O . ASP B 1 728 ? 20.5 -0.667 -10.234 1 94.94 728 ASP B O 1
ATOM 12672 N N . ILE B 1 729 ? 20.094 -1.896 -12.031 1 95.88 729 ILE B N 1
ATOM 12673 C CA . ILE B 1 729 ? 20.891 -1.073 -12.93 1 95.88 729 ILE B CA 1
ATOM 12674 C C . ILE B 1 729 ? 20.219 0.282 -13.133 1 95.88 729 ILE B C 1
ATOM 12676 O O . ILE B 1 729 ? 20.875 1.324 -13.078 1 95.88 729 ILE B O 1
ATOM 12680 N N . MET B 1 730 ? 18.938 0.213 -13.336 1 96.56 730 MET B N 1
ATOM 12681 C CA . MET B 1 730 ? 18.188 1.448 -13.547 1 96.56 730 MET B CA 1
ATOM 12682 C C . MET B 1 730 ? 18.219 2.322 -12.297 1 96.56 730 MET B C 1
ATOM 12684 O O . MET B 1 730 ? 18.234 3.551 -12.391 1 96.56 730 MET B O 1
ATOM 12688 N N . HIS B 1 731 ? 18.125 1.669 -11.148 1 95.19 731 HIS B N 1
ATOM 12689 C CA . HIS B 1 731 ? 18.25 2.381 -9.883 1 95.19 731 HIS B CA 1
ATOM 12690 C C . HIS B 1 731 ? 19.609 3.09 -9.789 1 95.19 731 HIS B C 1
ATOM 12692 O O . HIS B 1 731 ? 19.672 4.266 -9.414 1 95.19 731 HIS B O 1
ATOM 12698 N N . LYS B 1 732 ? 20.656 2.457 -10.117 1 93.56 732 LYS B N 1
ATOM 12699 C CA . LYS B 1 732 ? 22.016 3.018 -10.109 1 93.56 732 LYS B CA 1
ATOM 12700 C C . LYS B 1 732 ? 22.141 4.152 -11.125 1 93.56 732 LYS B C 1
ATOM 12702 O O . LYS B 1 732 ? 22.781 5.168 -10.844 1 93.56 732 LYS B O 1
ATOM 12707 N N . LEU B 1 733 ? 21.562 3.941 -12.242 1 94.81 733 LEU B N 1
ATOM 12708 C CA . LEU B 1 733 ? 21.578 4.969 -13.281 1 94.81 733 LEU B CA 1
ATOM 12709 C C . LEU B 1 733 ? 20.844 6.227 -12.82 1 94.81 733 LEU B C 1
ATOM 12711 O O . LEU B 1 733 ? 21.297 7.34 -13.094 1 94.81 733 LEU B O 1
ATOM 12715 N N . ALA B 1 734 ? 19.703 5.961 -12.234 1 95.5 734 ALA B N 1
ATOM 12716 C CA . ALA B 1 734 ? 18.922 7.098 -11.742 1 95.5 734 ALA B CA 1
ATOM 12717 C C . ALA B 1 734 ? 19.734 7.902 -10.727 1 95.5 734 ALA B C 1
ATOM 12719 O O . ALA B 1 734 ? 19.766 9.133 -10.781 1 95.5 734 ALA B O 1
ATOM 12720 N N . LYS B 1 735 ? 20.359 7.246 -9.82 1 92.81 735 LYS B N 1
ATOM 12721 C CA . LYS B 1 735 ? 21.203 7.93 -8.844 1 92.81 735 LYS B CA 1
ATOM 12722 C C . LYS B 1 735 ? 22.328 8.703 -9.531 1 92.81 735 LYS B C 1
ATOM 12724 O O . LYS B 1 735 ? 22.562 9.875 -9.219 1 92.81 735 LYS B O 1
ATOM 12729 N N . LEU B 1 736 ? 23 8.078 -10.461 1 92.25 736 LEU B N 1
ATOM 12730 C CA . LEU B 1 736 ? 24.078 8.711 -11.211 1 92.25 736 LEU B CA 1
ATOM 12731 C C . LEU B 1 736 ? 23.594 9.969 -11.914 1 92.25 736 LEU B C 1
ATOM 12733 O O . LEU B 1 736 ? 24.25 11.008 -11.867 1 92.25 736 LEU B O 1
ATOM 12737 N N . HIS B 1 737 ? 22.453 9.844 -12.523 1 94.19 737 HIS B N 1
ATOM 12738 C CA . HIS B 1 737 ? 21.875 10.961 -13.266 1 94.19 737 HIS B CA 1
ATOM 12739 C C . HIS B 1 737 ? 21.734 12.195 -12.383 1 94.19 737 HIS B C 1
ATOM 12741 O O . HIS B 1 737 ? 22.109 13.297 -12.773 1 94.19 737 HIS B O 1
ATOM 12747 N N . TRP B 1 738 ? 21.25 12.008 -11.195 1 93.56 738 TRP B N 1
ATOM 12748 C CA . TRP B 1 738 ? 20.906 13.141 -10.344 1 93.56 738 TRP B CA 1
ATOM 12749 C C . TRP B 1 738 ? 22.125 13.602 -9.539 1 93.56 738 TRP B C 1
ATOM 12751 O O . TRP B 1 738 ? 22.109 14.695 -8.969 1 93.56 738 TRP B O 1
ATOM 12761 N N . LEU B 1 739 ? 23.172 12.789 -9.484 1 91.38 739 LEU B N 1
ATOM 12762 C CA . LEU B 1 739 ? 24.422 13.195 -8.852 1 91.38 739 LEU B CA 1
ATOM 12763 C C . LEU B 1 739 ? 25.234 14.109 -9.773 1 91.38 739 LEU B C 1
ATOM 12765 O O . LEU B 1 739 ? 26 14.953 -9.312 1 91.38 739 LEU B O 1
ATOM 12769 N N . LEU B 1 740 ? 25.031 13.961 -11.031 1 91.75 740 LEU B N 1
ATOM 12770 C CA . LEU B 1 740 ? 25.766 14.719 -12.031 1 91.75 740 LEU B CA 1
ATOM 12771 C C . LEU B 1 740 ? 25.156 16.094 -12.234 1 91.75 740 LEU B C 1
ATOM 12773 O O . LEU B 1 740 ? 23.953 16.297 -11.984 1 91.75 740 LEU B O 1
ATOM 12777 N N . SER B 1 741 ? 25.984 17 -12.703 1 90.5 741 SER B N 1
ATOM 12778 C CA . SER B 1 741 ? 25.469 18.312 -13.094 1 90.5 741 SER B CA 1
ATOM 12779 C C . SER B 1 741 ? 24.625 18.203 -14.359 1 90.5 741 SER B C 1
ATOM 12781 O O . SER B 1 741 ? 24.797 17.281 -15.156 1 90.5 741 SER B O 1
ATOM 12783 N N . LYS B 1 742 ? 23.766 19.125 -14.508 1 88.69 742 LYS B N 1
ATOM 12784 C CA . LYS B 1 742 ? 22.812 19.109 -15.617 1 88.69 742 LYS B CA 1
ATOM 12785 C C . LYS B 1 742 ? 23.531 19 -16.953 1 88.69 742 LYS B C 1
ATOM 12787 O O . LYS B 1 742 ? 23.078 18.297 -17.859 1 88.69 742 LYS B O 1
ATOM 12792 N N . ASP B 1 743 ? 24.688 19.609 -17.062 1 88.88 743 ASP B N 1
ATOM 12793 C CA . ASP B 1 743 ? 25.422 19.672 -18.328 1 88.88 743 ASP B CA 1
ATOM 12794 C C . ASP B 1 743 ? 26.141 18.359 -18.625 1 88.88 743 ASP B C 1
ATOM 12796 O O . ASP B 1 743 ? 26.5 18.078 -19.766 1 88.88 743 ASP B O 1
ATOM 12800 N N . LYS B 1 744 ? 26.297 17.516 -17.625 1 90.94 744 LYS B N 1
ATOM 12801 C CA . LYS B 1 744 ? 27.031 16.266 -17.781 1 90.94 744 LYS B CA 1
ATOM 12802 C C . LYS B 1 744 ? 26.078 15.07 -17.812 1 90.94 744 LYS B C 1
ATOM 12804 O O . LYS B 1 744 ? 26.5 13.938 -18.016 1 90.94 744 LYS B O 1
ATOM 12809 N N . ARG B 1 745 ? 24.797 15.336 -17.656 1 92.5 745 ARG B N 1
ATOM 12810 C CA . ARG B 1 745 ? 23.797 14.273 -17.703 1 92.5 745 ARG B CA 1
ATOM 12811 C C . ARG B 1 745 ? 23.469 13.883 -19.141 1 92.5 745 ARG B C 1
ATOM 12813 O O . ARG B 1 745 ? 23.594 14.703 -20.047 1 92.5 745 ARG B O 1
ATOM 12820 N N . VAL B 1 746 ? 23.156 12.68 -19.234 1 94.31 746 VAL B N 1
ATOM 12821 C CA . VAL B 1 746 ? 22.562 12.289 -20.5 1 94.31 746 VAL B CA 1
ATOM 12822 C C . VAL B 1 746 ? 21.281 13.086 -20.734 1 94.31 746 VAL B C 1
ATOM 12824 O O . VAL B 1 746 ? 20.484 13.289 -19.812 1 94.31 746 VAL B O 1
ATOM 12827 N N . GLU B 1 747 ? 21.109 13.547 -21.922 1 94.88 747 GLU B N 1
ATOM 12828 C CA . GLU B 1 747 ? 19.922 14.352 -22.234 1 94.88 747 GLU B CA 1
ATOM 12829 C C . GLU B 1 747 ? 18.656 13.508 -22.219 1 94.88 747 GLU B C 1
ATOM 12831 O O . GLU B 1 747 ? 18.5 12.602 -23.047 1 94.88 747 GLU B O 1
ATOM 12836 N N . LEU B 1 748 ? 17.844 13.734 -21.312 1 96.62 748 LEU B N 1
ATOM 12837 C CA . LEU B 1 748 ? 16.547 13.078 -21.188 1 96.62 748 LEU B CA 1
ATOM 12838 C C . LEU B 1 748 ? 15.422 14.109 -21.172 1 96.62 748 LEU B C 1
ATOM 12840 O O . LEU B 1 748 ? 15.602 15.219 -20.672 1 96.62 748 LEU B O 1
ATOM 12844 N N . SER B 1 749 ? 14.328 13.773 -21.781 1 96.25 749 SER B N 1
ATOM 12845 C CA . SER B 1 749 ? 13.141 14.602 -21.594 1 96.25 749 SER B CA 1
ATOM 12846 C C . SER B 1 749 ? 12.68 14.602 -20.141 1 96.25 749 SER B C 1
ATOM 12848 O O . SER B 1 749 ? 13.094 13.75 -19.359 1 96.25 749 SER B O 1
ATOM 12850 N N . ARG B 1 750 ? 11.844 15.508 -19.812 1 94.44 750 ARG B N 1
ATOM 12851 C CA . ARG B 1 750 ? 11.352 15.633 -18.453 1 94.44 750 ARG B CA 1
ATOM 12852 C C . ARG B 1 750 ? 10.562 14.391 -18.031 1 94.44 750 ARG B C 1
ATOM 12854 O O . ARG B 1 750 ? 10.609 13.977 -16.875 1 94.44 750 ARG B O 1
ATOM 12861 N N . ILE B 1 751 ? 9.875 13.883 -18.969 1 95.81 751 ILE B N 1
ATOM 12862 C CA . ILE B 1 751 ? 9.086 12.695 -18.688 1 95.81 751 ILE B CA 1
ATOM 12863 C C . ILE B 1 751 ? 10.008 11.523 -18.359 1 95.81 751 ILE B C 1
ATOM 12865 O O . ILE B 1 751 ? 9.719 10.742 -17.453 1 95.81 751 ILE B O 1
ATOM 12869 N N . LYS B 1 752 ? 11.125 11.359 -19.078 1 97.44 752 LYS B N 1
ATOM 12870 C CA . LYS B 1 752 ? 12.086 10.289 -18.812 1 97.44 752 LYS B CA 1
ATOM 12871 C C . LYS B 1 752 ? 12.75 10.461 -17.453 1 97.44 752 LYS B C 1
ATOM 12873 O O . LYS B 1 752 ? 12.977 9.484 -16.734 1 97.44 752 LYS B O 1
ATOM 12878 N N . GLU B 1 753 ? 12.961 11.688 -17.125 1 97.44 753 GLU B N 1
ATOM 12879 C CA . GLU B 1 753 ? 13.508 11.961 -15.797 1 97.44 753 GLU B CA 1
ATOM 12880 C C . GLU B 1 753 ? 12.5 11.609 -14.703 1 97.44 753 GLU B C 1
ATOM 12882 O O . GLU B 1 753 ? 12.883 11.109 -13.641 1 97.44 753 GLU B O 1
ATOM 12887 N N . ALA B 1 754 ? 11.266 11.891 -15 1 97.19 754 ALA B N 1
ATOM 12888 C CA . ALA B 1 754 ? 10.203 11.539 -14.062 1 97.19 754 ALA B CA 1
ATOM 12889 C C . ALA B 1 754 ? 10.148 10.031 -13.828 1 97.19 754 ALA B C 1
ATOM 12891 O O . ALA B 1 754 ? 9.938 9.57 -12.703 1 97.19 754 ALA B O 1
ATOM 12892 N N . ILE B 1 755 ? 10.383 9.297 -14.859 1 97.31 755 ILE B N 1
ATOM 12893 C CA . ILE B 1 755 ? 10.367 7.84 -14.766 1 97.31 755 ILE B CA 1
ATOM 12894 C C . ILE B 1 755 ? 11.562 7.367 -13.938 1 97.31 755 ILE B C 1
ATOM 12896 O O . ILE B 1 755 ? 11.438 6.441 -13.133 1 97.31 755 ILE B O 1
ATOM 12900 N N . LEU B 1 756 ? 12.688 7.988 -14.086 1 97.19 756 LEU B N 1
ATOM 12901 C CA . LEU B 1 756 ? 13.859 7.652 -13.297 1 97.19 756 LEU B CA 1
ATOM 12902 C C . LEU B 1 756 ? 13.594 7.852 -11.812 1 97.19 756 LEU B C 1
ATOM 12904 O O . LEU B 1 756 ? 14 7.035 -10.984 1 97.19 756 LEU B O 1
ATOM 12908 N N . ILE B 1 757 ? 12.867 8.898 -11.484 1 97.38 757 ILE B N 1
ATOM 12909 C CA . ILE B 1 757 ? 12.562 9.164 -10.078 1 97.38 757 ILE B CA 1
ATOM 12910 C C . ILE B 1 757 ? 11.484 8.195 -9.602 1 97.38 757 ILE B C 1
ATOM 12912 O O . ILE B 1 757 ? 11.688 7.461 -8.625 1 97.38 757 ILE B O 1
ATOM 12916 N N . GLY B 1 758 ? 10.344 8.156 -10.328 1 97.06 758 GLY B N 1
ATOM 12917 C CA . GLY B 1 758 ? 9.18 7.406 -9.883 1 97.06 758 GLY B CA 1
ATOM 12918 C C . GLY B 1 758 ? 9.406 5.906 -9.844 1 97.06 758 GLY B C 1
ATOM 12919 O O . GLY B 1 758 ? 9.07 5.25 -8.852 1 97.06 758 GLY B O 1
ATOM 12920 N N . LYS B 1 759 ? 10 5.34 -10.883 1 96.81 759 LYS B N 1
ATOM 12921 C CA . LYS B 1 759 ? 10.125 3.891 -11 1 96.81 759 LYS B CA 1
ATOM 12922 C C . LYS B 1 759 ? 11.438 3.398 -10.406 1 96.81 759 LYS B C 1
ATOM 12924 O O . LYS B 1 759 ? 11.453 2.461 -9.602 1 96.81 759 LYS B O 1
ATOM 12929 N N . ALA B 1 760 ? 12.5 4.07 -10.75 1 96.44 760 ALA B N 1
ATOM 12930 C CA . ALA B 1 760 ? 13.82 3.537 -10.438 1 96.44 760 ALA B CA 1
ATOM 12931 C C . ALA B 1 760 ? 14.258 3.936 -9.023 1 96.44 760 ALA B C 1
ATOM 12933 O O . ALA B 1 760 ? 15.078 3.252 -8.406 1 96.44 760 ALA B O 1
ATOM 12934 N N . LEU B 1 761 ? 13.711 5.051 -8.477 1 96.25 761 LEU B N 1
ATOM 12935 C CA . LEU B 1 761 ? 14.141 5.492 -7.156 1 96.25 761 LEU B CA 1
ATOM 12936 C C . LEU B 1 761 ? 13.031 5.293 -6.129 1 96.25 761 LEU B C 1
ATOM 12938 O O . LEU B 1 761 ? 13.234 4.652 -5.098 1 96.25 761 LEU B O 1
ATOM 12942 N N . GLN B 1 762 ? 11.852 5.715 -6.426 1 95.44 762 GLN B N 1
ATOM 12943 C CA . GLN B 1 762 ? 10.75 5.629 -5.473 1 95.44 762 GLN B CA 1
ATOM 12944 C C . GLN B 1 762 ? 10.125 4.234 -5.473 1 95.44 762 GLN B C 1
ATOM 12946 O O . GLN B 1 762 ? 9.383 3.881 -4.559 1 95.44 762 GLN B O 1
ATOM 12951 N N . GLY B 1 763 ? 10.383 3.449 -6.551 1 94.25 763 GLY B N 1
ATOM 12952 C CA . GLY B 1 763 ? 9.875 2.088 -6.613 1 94.25 763 GLY B CA 1
ATOM 12953 C C . GLY B 1 763 ? 8.375 2.023 -6.844 1 94.25 763 GLY B C 1
ATOM 12954 O O . GLY B 1 763 ? 7.723 1.057 -6.445 1 94.25 763 GLY B O 1
ATOM 12955 N N . LYS B 1 764 ? 7.785 3.002 -7.504 1 93.12 764 LYS B N 1
ATOM 12956 C CA . LYS B 1 764 ? 6.355 3.006 -7.805 1 93.12 764 LYS B CA 1
ATOM 12957 C C . LYS B 1 764 ? 6.012 1.951 -8.852 1 93.12 764 LYS B C 1
ATOM 12959 O O . LYS B 1 764 ? 6.848 1.605 -9.688 1 93.12 764 LYS B O 1
ATOM 12964 N N . THR B 1 765 ? 4.801 1.418 -8.844 1 91 765 THR B N 1
ATOM 12965 C CA . THR B 1 765 ? 4.336 0.472 -9.852 1 91 765 THR B CA 1
ATOM 12966 C C . THR B 1 765 ? 4.012 1.188 -11.164 1 91 765 THR B C 1
ATOM 12968 O O . THR B 1 765 ? 3.883 2.414 -11.188 1 91 765 THR B O 1
ATOM 12971 N N . TRP B 1 766 ? 3.936 0.444 -12.242 1 92.75 766 TRP B N 1
ATOM 12972 C CA . TRP B 1 766 ? 3.588 1.026 -13.539 1 92.75 766 TRP B CA 1
ATOM 12973 C C . TRP B 1 766 ? 2.205 1.67 -13.492 1 92.75 766 TRP B C 1
ATOM 12975 O O . TRP B 1 766 ? 1.973 2.701 -14.125 1 92.75 766 TRP B O 1
ATOM 12985 N N . GLU B 1 767 ? 1.316 1.118 -12.672 1 85.38 767 GLU B N 1
ATOM 12986 C CA . GLU B 1 767 ? -0.032 1.66 -12.531 1 85.38 767 GLU B CA 1
ATOM 12987 C C . GLU B 1 767 ? -0.017 2.998 -11.797 1 85.38 767 GLU B C 1
ATOM 12989 O O . GLU B 1 767 ? -0.748 3.92 -12.164 1 85.38 767 GLU B O 1
ATOM 12994 N N . GLU B 1 768 ? 0.778 3.088 -10.812 1 86.94 768 GLU B N 1
ATOM 12995 C CA . GLU B 1 768 ? 0.935 4.352 -10.094 1 86.94 768 GLU B CA 1
ATOM 12996 C C . GLU B 1 768 ? 1.49 5.438 -11.016 1 86.94 768 GLU B C 1
ATOM 12998 O O . GLU B 1 768 ? 1.026 6.582 -10.984 1 86.94 768 GLU B O 1
ATOM 13003 N N . LEU B 1 769 ? 2.488 5.082 -11.812 1 93.69 769 LEU B N 1
ATOM 13004 C CA . LEU B 1 769 ? 3.102 6.035 -12.727 1 93.69 769 LEU B CA 1
ATOM 13005 C C . LEU B 1 769 ? 2.109 6.477 -13.797 1 93.69 769 LEU B C 1
ATOM 13007 O O . LEU B 1 769 ? 2.086 7.648 -14.188 1 93.69 769 LEU B O 1
ATOM 13011 N N . LYS B 1 770 ? 1.379 5.449 -14.258 1 90.31 770 LYS B N 1
ATOM 13012 C CA . LYS B 1 770 ? 0.343 5.75 -15.242 1 90.31 770 LYS B CA 1
ATOM 13013 C C . LYS B 1 770 ? -0.613 6.82 -14.727 1 90.31 770 LYS B C 1
ATOM 13015 O O . LYS B 1 770 ? -0.93 7.777 -15.43 1 90.31 770 LYS B O 1
ATOM 13020 N N . SER B 1 771 ? -0.964 6.672 -13.492 1 81.75 771 SER B N 1
ATOM 13021 C CA . SER B 1 771 ? -1.897 7.602 -12.867 1 81.75 771 SER B CA 1
ATOM 13022 C C . SER B 1 771 ? -1.244 8.961 -12.617 1 81.75 771 SER B C 1
ATOM 13024 O O . SER B 1 771 ? -1.841 10 -12.891 1 81.75 771 SER B O 1
ATOM 13026 N N . GLU B 1 772 ? -0.056 9.031 -12.133 1 87.06 772 GLU B N 1
ATOM 13027 C CA . GLU B 1 772 ? 0.621 10.266 -11.734 1 87.06 772 GLU B CA 1
ATOM 13028 C C . GLU B 1 772 ? 1.092 11.047 -12.953 1 87.06 772 GLU B C 1
ATOM 13030 O O . GLU B 1 772 ? 1.023 12.281 -12.969 1 87.06 772 GLU B O 1
ATOM 13035 N N . LEU B 1 773 ? 1.559 10.383 -13.992 1 92.19 773 LEU B N 1
ATOM 13036 C CA . LEU B 1 773 ? 2.107 11.055 -15.164 1 92.19 773 LEU B CA 1
ATOM 13037 C C . LEU B 1 773 ? 1.066 11.156 -16.266 1 92.19 773 LEU B C 1
ATOM 13039 O O . LEU B 1 773 ? 1.291 11.828 -17.281 1 92.19 773 LEU B O 1
ATOM 13043 N N . ARG B 1 774 ? -0.083 10.516 -16.156 1 85.81 774 ARG B N 1
ATOM 13044 C CA . ARG B 1 774 ? -1.184 10.547 -17.109 1 85.81 774 ARG B CA 1
ATOM 13045 C C . ARG B 1 774 ? -0.717 10.102 -18.5 1 85.81 774 ARG B C 1
ATOM 13047 O O . ARG B 1 774 ? -0.928 10.812 -19.484 1 85.81 774 ARG B O 1
ATOM 13054 N N . LEU B 1 775 ? 0.039 8.945 -18.484 1 90.75 775 LEU B N 1
ATOM 13055 C CA . LEU B 1 775 ? 0.534 8.32 -19.703 1 90.75 775 LEU B CA 1
ATOM 13056 C C . LEU B 1 775 ? 0.074 6.871 -19.797 1 90.75 775 LEU B C 1
ATOM 13058 O O . LEU B 1 775 ? -0.229 6.246 -18.781 1 90.75 775 LEU B O 1
ATOM 13062 N N . HIS B 1 776 ? 0.072 6.355 -21.016 1 92.12 776 HIS B N 1
ATOM 13063 C CA . HIS B 1 776 ? -0.268 4.949 -21.203 1 92.12 776 HIS B CA 1
ATOM 13064 C C . HIS B 1 776 ? 0.907 4.043 -20.844 1 92.12 776 HIS B C 1
ATOM 13066 O O . HIS B 1 776 ? 2.064 4.461 -20.938 1 92.12 776 HIS B O 1
ATOM 13072 N N . LEU B 1 777 ? 0.579 2.826 -20.516 1 91.5 777 LEU B N 1
ATOM 13073 C CA . LEU B 1 777 ? 1.592 1.87 -20.094 1 91.5 777 LEU B CA 1
ATOM 13074 C C . LEU B 1 777 ? 2.623 1.636 -21.188 1 91.5 777 LEU B C 1
ATOM 13076 O O . LEU B 1 777 ? 3.824 1.562 -20.906 1 91.5 777 LEU B O 1
ATOM 13080 N N . LYS B 1 778 ? 2.189 1.502 -22.438 1 92.62 778 LYS B N 1
ATOM 13081 C CA . LYS B 1 778 ? 3.092 1.245 -23.547 1 92.62 778 LYS B CA 1
ATOM 13082 C C . LYS B 1 778 ? 4.105 2.375 -23.719 1 92.62 778 LYS B C 1
ATOM 13084 O O . LYS B 1 778 ? 5.281 2.125 -23.984 1 92.62 778 LYS B O 1
ATOM 13089 N N . GLU B 1 779 ? 3.633 3.605 -23.5 1 94.69 779 GLU B N 1
ATOM 13090 C CA . GLU B 1 779 ? 4.516 4.766 -23.594 1 94.69 779 GLU B CA 1
ATOM 13091 C C . GLU B 1 779 ? 5.535 4.781 -22.469 1 94.69 779 GLU B C 1
ATOM 13093 O O . GLU B 1 779 ? 6.711 5.082 -22.688 1 94.69 779 GLU B O 1
ATOM 13098 N N . LEU B 1 780 ? 5.039 4.484 -21.312 1 96.38 780 LEU B N 1
ATOM 13099 C CA . LEU B 1 780 ? 5.926 4.449 -20.156 1 96.38 780 LEU B CA 1
ATOM 13100 C C . LEU B 1 780 ? 7.055 3.447 -20.375 1 96.38 780 LEU B C 1
ATOM 13102 O O . LEU B 1 780 ? 8.219 3.756 -20.109 1 96.38 780 LEU B O 1
ATOM 13106 N N . HIS B 1 781 ? 6.734 2.262 -20.906 1 96 781 HIS B N 1
ATOM 13107 C CA . HIS B 1 781 ? 7.738 1.235 -21.156 1 96 781 HIS B CA 1
ATOM 13108 C C . HIS B 1 781 ? 8.711 1.682 -22.25 1 96 781 HIS B C 1
ATOM 13110 O O . HIS B 1 781 ? 9.914 1.424 -22.156 1 96 781 HIS B O 1
ATOM 13116 N N . LYS B 1 782 ? 8.156 2.291 -23.234 1 96.25 782 LYS B N 1
ATOM 13117 C CA . LYS B 1 782 ? 8.992 2.787 -24.328 1 96.25 782 LYS B CA 1
ATOM 13118 C C . LYS B 1 782 ? 10 3.816 -23.828 1 96.25 782 LYS B C 1
ATOM 13120 O O . LYS B 1 782 ? 11.18 3.758 -24.172 1 96.25 782 LYS B O 1
ATOM 13125 N N . PHE B 1 783 ? 9.547 4.785 -23 1 97.19 783 PHE B N 1
ATOM 13126 C CA . PHE B 1 783 ? 10.422 5.816 -22.453 1 97.19 783 PHE B CA 1
ATOM 13127 C C . PHE B 1 783 ? 11.492 5.199 -21.562 1 97.19 783 PHE B C 1
ATOM 13129 O O . PHE B 1 783 ? 12.656 5.609 -21.609 1 97.19 783 PHE B O 1
ATOM 13136 N N . ALA B 1 784 ? 11.086 4.25 -20.75 1 97.69 784 ALA B N 1
ATOM 13137 C CA . ALA B 1 784 ? 12.047 3.594 -19.859 1 97.69 784 ALA B CA 1
ATOM 13138 C C . ALA B 1 784 ? 13.141 2.895 -20.672 1 97.69 784 ALA B C 1
ATOM 13140 O O . ALA B 1 784 ? 14.32 2.977 -20.312 1 97.69 784 ALA B O 1
ATOM 13141 N N . ARG B 1 785 ? 12.789 2.236 -21.766 1 97.31 785 ARG B N 1
ATOM 13142 C CA . ARG B 1 785 ? 13.758 1.568 -22.625 1 97.31 785 ARG B CA 1
ATOM 13143 C C . ARG B 1 785 ? 14.68 2.582 -23.297 1 97.31 785 ARG B C 1
ATOM 13145 O O . ARG B 1 785 ? 15.883 2.338 -23.453 1 97.31 785 ARG B O 1
ATOM 13152 N N . ASP B 1 786 ? 14.07 3.643 -23.672 1 97.56 786 ASP B N 1
ATOM 13153 C CA . ASP B 1 786 ? 14.852 4.695 -24.312 1 97.56 786 ASP B CA 1
ATOM 13154 C C . ASP B 1 786 ? 15.906 5.254 -23.359 1 97.56 786 ASP B C 1
ATOM 13156 O O . ASP B 1 786 ? 17.016 5.602 -23.781 1 97.56 786 ASP B O 1
ATOM 13160 N N . ILE B 1 787 ? 15.555 5.402 -22.125 1 98.19 787 ILE B N 1
ATOM 13161 C CA . ILE B 1 787 ? 16.516 5.84 -21.109 1 98.19 787 ILE B CA 1
ATOM 13162 C C . ILE B 1 787 ? 17.703 4.887 -21.078 1 98.19 787 ILE B C 1
ATOM 13164 O O . ILE B 1 787 ? 18.859 5.328 -21.094 1 98.19 787 ILE B O 1
ATOM 13168 N N . ALA B 1 788 ? 17.391 3.588 -21.062 1 98.12 788 ALA B N 1
ATOM 13169 C CA . ALA B 1 788 ? 18.438 2.57 -21.031 1 98.12 788 ALA B CA 1
ATOM 13170 C C . ALA B 1 788 ? 19.344 2.656 -22.25 1 98.12 788 ALA B C 1
ATOM 13172 O O . ALA B 1 788 ? 20.562 2.555 -22.141 1 98.12 788 ALA B O 1
ATOM 13173 N N . CYS B 1 789 ? 18.781 2.889 -23.422 1 97.94 789 CYS B N 1
ATOM 13174 C CA . CYS B 1 789 ? 19.547 2.984 -24.656 1 97.94 789 CYS B CA 1
ATOM 13175 C C . CYS B 1 789 ? 20.484 4.191 -24.641 1 97.94 789 CYS B C 1
ATOM 13177 O O . CYS B 1 789 ? 21.641 4.082 -25 1 97.94 789 CYS B O 1
ATOM 13179 N N . LYS B 1 790 ? 19.953 5.297 -24.188 1 97.56 790 LYS B N 1
ATOM 13180 C CA . LYS B 1 790 ? 20.734 6.523 -24.141 1 97.56 790 LYS B CA 1
ATOM 13181 C C . LYS B 1 790 ? 21.906 6.391 -23.172 1 97.56 790 LYS B C 1
ATOM 13183 O O . LYS B 1 790 ? 23.031 6.797 -23.469 1 97.56 790 LYS B O 1
ATOM 13188 N N . TYR B 1 791 ? 21.641 5.828 -22.078 1 96.75 791 TYR B N 1
ATOM 13189 C CA . TYR B 1 791 ? 22.688 5.668 -21.078 1 96.75 791 TYR B CA 1
ATOM 13190 C C . TYR B 1 791 ? 23.688 4.594 -21.516 1 96.75 791 TYR B C 1
ATOM 13192 O O . TYR B 1 791 ? 24.891 4.695 -21.234 1 96.75 791 TYR B O 1
ATOM 13200 N N . PHE B 1 792 ? 23.172 3.508 -22.172 1 97.06 792 PHE B N 1
ATOM 13201 C CA . PHE B 1 792 ? 24.094 2.514 -22.719 1 97.06 792 PHE B CA 1
ATOM 13202 C C . PHE B 1 792 ? 25.094 3.164 -23.656 1 97.06 792 PHE B C 1
ATOM 13204 O O . PHE B 1 792 ? 26.297 2.916 -23.562 1 97.06 792 PHE B O 1
ATOM 13211 N N . ARG B 1 793 ? 24.625 4.047 -24.531 1 96.19 793 ARG B N 1
ATOM 13212 C CA . ARG B 1 793 ? 25.484 4.762 -25.469 1 96.19 793 ARG B CA 1
ATOM 13213 C C . ARG B 1 793 ? 26.484 5.648 -24.734 1 96.19 793 ARG B C 1
ATOM 13215 O O . ARG B 1 793 ? 27.656 5.691 -25.094 1 96.19 793 ARG B O 1
ATOM 13222 N N . ALA B 1 794 ? 25.969 6.301 -23.719 1 94.19 794 ALA B N 1
ATOM 13223 C CA . ALA B 1 794 ? 26.812 7.246 -22.984 1 94.19 794 ALA B CA 1
ATOM 13224 C C . ALA B 1 794 ? 27.906 6.52 -22.203 1 94.19 794 ALA B C 1
ATOM 13226 O O . ALA B 1 794 ? 29.031 7.004 -22.125 1 94.19 794 ALA B O 1
ATOM 13227 N N . LEU B 1 795 ? 27.609 5.379 -21.656 1 93.12 795 LEU B N 1
ATOM 13228 C CA . LEU B 1 795 ? 28.547 4.656 -20.797 1 93.12 795 LEU B CA 1
ATOM 13229 C C . LEU B 1 795 ? 29.547 3.867 -21.625 1 93.12 795 LEU B C 1
ATOM 13231 O O . LEU B 1 795 ? 30.688 3.682 -21.203 1 93.12 795 LEU B O 1
ATOM 13235 N N . THR B 1 796 ? 29.141 3.365 -22.844 1 93.88 796 THR B N 1
ATOM 13236 C CA . THR B 1 796 ? 30 2.465 -23.609 1 93.88 796 THR B CA 1
ATOM 13237 C C . THR B 1 796 ? 30.547 3.162 -24.844 1 93.88 796 THR B C 1
ATOM 13239 O O . THR B 1 796 ? 31.484 2.674 -25.469 1 93.88 796 THR B O 1
ATOM 13242 N N . ARG B 1 797 ? 29.906 4.246 -25.266 1 92.69 797 ARG B N 1
ATOM 13243 C CA . ARG B 1 797 ? 30.25 4.969 -26.5 1 92.69 797 ARG B CA 1
ATOM 13244 C C . ARG B 1 797 ? 30.031 4.102 -27.719 1 92.69 797 ARG B C 1
ATOM 13246 O O . ARG B 1 797 ? 30.75 4.215 -28.719 1 92.69 797 ARG B O 1
ATOM 13253 N N . LYS B 1 798 ? 29.094 3.16 -27.562 1 93.25 798 LYS B N 1
ATOM 13254 C CA . LYS B 1 798 ? 28.719 2.27 -28.656 1 93.25 798 LYS B CA 1
ATOM 13255 C C . LYS B 1 798 ? 27.219 2.338 -28.906 1 93.25 798 LYS B C 1
ATOM 13257 O O . LYS B 1 798 ? 26.438 2.59 -28 1 93.25 798 LYS B O 1
ATOM 13262 N N . ASP B 1 799 ? 26.922 2.104 -30.172 1 94.12 799 ASP B N 1
ATOM 13263 C CA . ASP B 1 799 ? 25.516 1.97 -30.516 1 94.12 799 ASP B CA 1
ATOM 13264 C C . ASP B 1 799 ? 24.984 0.599 -30.109 1 94.12 799 ASP B C 1
ATOM 13266 O O . ASP B 1 799 ? 25.625 -0.423 -30.359 1 94.12 799 ASP B O 1
ATOM 13270 N N . PRO B 1 800 ? 23.828 0.618 -29.438 1 93.5 800 PRO B N 1
ATOM 13271 C CA . PRO B 1 800 ? 23.266 -0.657 -29 1 93.5 800 PRO B CA 1
ATOM 13272 C C . PRO B 1 800 ? 23.109 -1.66 -30.141 1 93.5 800 PRO B C 1
ATOM 13274 O O . PRO B 1 800 ? 23.219 -2.869 -29.922 1 93.5 800 PRO B O 1
ATOM 13277 N N . GLU B 1 801 ? 22.906 -1.24 -31.391 1 91.88 801 GLU B N 1
ATOM 13278 C CA . GLU B 1 801 ? 22.656 -2.127 -32.531 1 91.88 801 GLU B CA 1
ATOM 13279 C C . GLU B 1 801 ? 23.906 -2.891 -32.938 1 91.88 801 GLU B C 1
ATOM 13281 O O . GLU B 1 801 ? 23.828 -3.963 -33.531 1 91.88 801 GLU B O 1
ATOM 13286 N N . ILE B 1 802 ? 25.062 -2.355 -32.562 1 91.75 802 ILE B N 1
ATOM 13287 C CA . ILE B 1 802 ? 26.312 -2.984 -33 1 91.75 802 ILE B CA 1
ATOM 13288 C C . ILE B 1 802 ? 26.938 -3.744 -31.828 1 91.75 802 ILE B C 1
ATOM 13290 O O . ILE B 1 802 ? 27.969 -4.395 -31.984 1 91.75 802 ILE B O 1
ATOM 13294 N N . HIS B 1 803 ? 26.344 -3.764 -30.656 1 92.38 803 HIS B N 1
ATOM 13295 C CA . HIS B 1 803 ? 26.875 -4.426 -29.469 1 92.38 803 HIS B CA 1
ATOM 13296 C C . HIS B 1 803 ? 26.797 -5.941 -29.609 1 92.38 803 HIS B C 1
ATOM 13298 O O . HIS B 1 803 ? 25.797 -6.48 -30.094 1 92.38 803 HIS B O 1
ATOM 13304 N N . GLU B 1 804 ? 27.953 -6.598 -29.344 1 90.81 804 GLU B N 1
ATOM 13305 C CA . GLU B 1 804 ? 27.969 -8.055 -29.266 1 90.81 804 GLU B CA 1
ATOM 13306 C C . GLU B 1 804 ? 27.703 -8.555 -27.859 1 90.81 804 GLU B C 1
ATOM 13308 O O . GLU B 1 804 ? 28.531 -8.367 -26.953 1 90.81 804 GLU B O 1
ATOM 13313 N N . PRO B 1 805 ? 26.609 -9.281 -27.688 1 93.38 805 PRO B N 1
ATOM 13314 C CA . PRO B 1 805 ? 26.188 -9.656 -26.328 1 93.38 805 PRO B CA 1
ATOM 13315 C C . PRO B 1 805 ? 27.062 -10.773 -25.734 1 93.38 805 PRO B C 1
ATOM 13317 O O . PRO B 1 805 ? 27.641 -11.57 -26.484 1 93.38 805 PRO B O 1
ATOM 13320 N N . GLY B 1 806 ? 27.094 -10.766 -24.391 1 94.06 806 GLY B N 1
ATOM 13321 C CA . GLY B 1 806 ? 27.797 -11.805 -23.672 1 94.06 806 GLY B CA 1
ATOM 13322 C C . GLY B 1 806 ? 29.109 -11.336 -23.047 1 94.06 806 GLY B C 1
ATOM 13323 O O . GLY B 1 806 ? 29.812 -10.531 -23.656 1 94.06 806 GLY B O 1
ATOM 13324 N N . VAL B 1 807 ? 29.375 -11.82 -21.828 1 94.19 807 VAL B N 1
ATOM 13325 C CA . VAL B 1 807 ? 30.594 -11.492 -21.109 1 94.19 807 VAL B CA 1
ATOM 13326 C C . VAL B 1 807 ? 31.547 -12.68 -21.141 1 94.19 807 VAL B C 1
ATOM 13328 O O . VAL B 1 807 ? 31.172 -13.789 -20.75 1 94.19 807 VAL B O 1
ATOM 13331 N N . GLU B 1 808 ? 32.719 -12.461 -21.531 1 88.88 808 GLU B N 1
ATOM 13332 C CA . GLU B 1 808 ? 33.719 -13.531 -21.656 1 88.88 808 GLU B CA 1
ATOM 13333 C C . GLU B 1 808 ? 34.688 -13.508 -20.5 1 88.88 808 GLU B C 1
ATOM 13335 O O . GLU B 1 808 ? 35.094 -14.555 -19.984 1 88.88 808 GLU B O 1
ATOM 13340 N N . LYS B 1 809 ? 35.094 -12.336 -20.031 1 81.94 809 LYS B N 1
ATOM 13341 C CA . LYS B 1 809 ? 36.125 -12.195 -19 1 81.94 809 LYS B CA 1
ATOM 13342 C C . LYS B 1 809 ? 35.469 -12.141 -17.609 1 81.94 809 LYS B C 1
ATOM 13344 O O . LYS B 1 809 ? 34.531 -11.375 -17.375 1 81.94 809 LYS B O 1
ATOM 13349 N N . LEU B 1 810 ? 36 -13.016 -16.75 1 86.19 810 LEU B N 1
ATOM 13350 C CA . LEU B 1 810 ? 35.469 -13.062 -15.391 1 86.19 810 LEU B CA 1
ATOM 13351 C C . LEU B 1 810 ? 36.188 -12.07 -14.492 1 86.19 810 LEU B C 1
ATOM 13353 O O . LEU B 1 810 ? 35.656 -11.641 -13.469 1 86.19 810 LEU B O 1
ATOM 13357 N N . ASP B 1 811 ? 37.406 -11.734 -14.914 1 81.19 811 ASP B N 1
ATOM 13358 C CA . ASP B 1 811 ? 38.188 -10.875 -14.055 1 81.19 811 ASP B CA 1
ATOM 13359 C C . ASP B 1 811 ? 38 -9.398 -14.422 1 81.19 811 ASP B C 1
ATOM 13361 O O . ASP B 1 811 ? 38.438 -8.953 -15.477 1 81.19 811 ASP B O 1
ATOM 13365 N N . TYR B 1 812 ? 37.125 -8.703 -13.883 1 80.75 812 TYR B N 1
ATOM 13366 C CA . TYR B 1 812 ? 36.906 -7.273 -14.055 1 80.75 812 TYR B CA 1
ATOM 13367 C C . TYR B 1 812 ? 36.812 -6.57 -12.703 1 80.75 812 TYR B C 1
ATOM 13369 O O . TYR B 1 812 ? 36.469 -7.188 -11.695 1 80.75 812 TYR B O 1
ATOM 13377 N N . ASP B 1 813 ? 37.312 -5.336 -12.711 1 71.38 813 ASP B N 1
ATOM 13378 C CA . ASP B 1 813 ? 37.281 -4.508 -11.508 1 71.38 813 ASP B CA 1
ATOM 13379 C C . ASP B 1 813 ? 35.938 -3.799 -11.359 1 71.38 813 ASP B C 1
ATOM 13381 O O . ASP B 1 813 ? 35.406 -3.256 -12.336 1 71.38 813 ASP B O 1
ATOM 13385 N N . LEU B 1 814 ? 35.25 -4.141 -10.336 1 74.31 814 LEU B N 1
ATOM 13386 C CA . LEU B 1 814 ? 34 -3.459 -10.039 1 74.31 814 LEU B CA 1
ATOM 13387 C C . LEU B 1 814 ? 34.125 -2.596 -8.789 1 74.31 814 LEU B C 1
ATOM 13389 O O . LEU B 1 814 ? 34.594 -3.072 -7.742 1 74.31 814 LEU B O 1
ATOM 13393 N N . LYS B 1 815 ? 34 -1.3 -9.016 1 70 815 LYS B N 1
ATOM 13394 C CA . LYS B 1 815 ? 33.969 -0.385 -7.879 1 70 815 LYS B CA 1
ATOM 13395 C C . LYS B 1 815 ? 32.594 -0.325 -7.258 1 70 815 LYS B C 1
ATOM 13397 O O . LYS B 1 815 ? 31.625 0.098 -7.906 1 70 815 LYS B O 1
ATOM 13402 N N . ILE B 1 816 ? 32.531 -1.073 -6.105 1 63 816 ILE B N 1
ATOM 13403 C CA . ILE B 1 816 ? 31.281 -1.058 -5.387 1 63 816 ILE B CA 1
ATOM 13404 C C . ILE B 1 816 ? 31.125 0.252 -4.617 1 63 816 ILE B C 1
ATOM 13406 O O . ILE B 1 816 ? 31.922 0.53 -3.703 1 63 816 ILE B O 1
ATOM 13410 N N . ILE B 1 817 ? 30.344 1.256 -5.207 1 54.53 817 ILE B N 1
ATOM 13411 C CA . ILE B 1 817 ? 30.203 2.564 -4.578 1 54.53 817 ILE B CA 1
ATOM 13412 C C . ILE B 1 817 ? 28.812 2.693 -3.961 1 54.53 817 ILE B C 1
ATOM 13414 O O . ILE B 1 817 ? 27.828 2.199 -4.52 1 54.53 817 ILE B O 1
ATOM 13418 N N . PHE B 1 818 ? 28.656 3.033 -2.59 1 53.06 818 PHE B N 1
ATOM 13419 C CA . PHE B 1 818 ? 27.406 3.172 -1.846 1 53.06 818 PHE B CA 1
ATOM 13420 C C . PHE B 1 818 ? 26.781 4.547 -2.08 1 53.06 818 PHE B C 1
ATOM 13422 O O . PHE B 1 818 ? 27.5 5.523 -2.312 1 53.06 818 PHE B O 1
#

InterPro domains:
  IPR000182 GNAT domain [PF13718] (484-597)
  IPR000182 GNAT domain [PS51186] (510-652)
  IPR007807 TcmA/NAT10, helicase domain [PF05127] (265-444)
  IPR013562 TmcA/NAT10, N-terminal [PF08351] (17-199)
  IPR016181 Acyl-CoA N-acyltransferase [SSF55729] (520-643)
  IPR024914 tRNA(Met) cytidine acetyltransferase TmcA [MF_01886] (30-795)
  IPR027417 P-loop containing nucleoside triphosphate hydrolase [G3DSA:3.40.50.300] (261-434)
  IPR027417 P-loop containing nucleoside triphosphate hydrolase [SSF52540] (185-386)
  IPR027992 Possible tRNA binding domain [PF13725] (665-781)
  IPR032672 TmcA/NAT10/Kre33 [PTHR10925] (92-597)

pLDDT: mean 90.31, std 9.7, range [31.3, 98.75]

Radius of gyration: 42.1 Å; Cα contacts (8 Å, |Δi|>4): 3258; chains: 2; bounding box: 83×114×115 Å

Secondary structure (DSSP, 8-state):
-B-TTS-B-PPPHHHHHHHHHHHHHHHHHHHHT--EEEEEE-S-HHHHHHHHHHHHHHHHHHHHHHH---EEEEEEE-TTSHHHHHHHHHHHHT---SSEEEEEEEGGGGGGGTT--EEEEEEE-SS---HHHHHHHGGGEEEEEEEEEEES-TTTGGG---HHHHHT-BTTB-S----HHHHHHHHHHHSSSEEEEETTTTEEEE------------------SS-SS-HHHHTT--SHHHHHHHHHHGGGGSPPPTT-EEEEEEEE-TTS-HHHHHHHHHHHHHHHHTTT-SS-EEEEE-SSGGGGHHHHHHHHHHHHHTT--EEEEEETTEEEEEEESS-EEEE--GGGGGGS--SEEEEETGGGS-HHHHHHHHHH-SEEEEEEESSSTT--THHIIIIIIHHHHH-TTEEEEEEEE---SSS-TT-HHHHHHHHHHTTT--PPPP-HHHHHHHHTT--EEEEE-HHHHTSTTTHHHHHHHHHHHHHH-TT--HHHHHHHHH-TTEEEEEEE-TT--EEEEEEEEEE-PPPHHHHHHHHTT---SS-HHHHHHHHHT-BGGGGG--EEEEEEEEE-GGGTTSSHHHHHHHHHHHHHHHTT-SEEEEEEE--HHHHHHHHHTTPEEEEEEEEE-TTT--EEEEEEEE-SHHHHHHHHHHHHHHHHHHHHHTTTTSTTS-HHHHHHHHHSSS-SBSSPPTT-S-HHHHHHHHHHHHSSS-TGGGHHHHHHHHHHHHHB-GGGS----HHHHHHIIIIIIS---HHHHHHHHT--HHHHHHHHHHHHHHHHHHHHSS-GGGPPP-B--S--------/-B-TTS-B-PPPHHHHHHHHHHHHHHHHHHHHT--EEEEEE-S-HHHHHHHHHHHHHHHHHHHHHHH---EEEEEEE-TTSHHHHHHHHHHHHT---SSEEEEEEEGGGGGGGTT--EEEEEEE-SS---HHHHHHHGGGEEEEEEEEEEES-TTTGGG---HHHHHT-BTTB-S----HHHHHHHHHHHSSSEEEEETTTTEEEE------------------SS-SS-HHHHTT--SHHHHHHHHHHGGGGSPPPTT-EEEEEEEE-TTS-HHHHHHHHHHHHHHHHTTT-SS-EEEEE-SSGGGGHHHHHHHHHHHHHTT--EEEEEETTEEEEEEESS-EEEE--GGGGGGS--SEEEEETGGGS-HHHHHHHHHH-SEEEEEEESSSTT--THHIIIIIIHHHHH-TTEEEEEEEE---SSS-TT-HHHHHHHHHHTTT--PPPP-HHHHHHHHTT--EEEEE-HHHHTSTTTHHHHHHHHHHHHHH-TT--HHHHHHHHH-TTEEEEEEE-TT--EEEEEEEEEE-PPPHHHHHHHHTT---SS-HHHHHHHHHT-BGGGGG--EEEEEEEEE-GGGTTSSHHHHHHHHHHHHHHHTT-SEEEEEEE--HHHHHHHHHTTPEEEEEEEEE-TTT--EEEEEEEE-SHHHHHHHHHHHHHHHHHHHHHTTTTSTTS-HHHHHHHHHSSS-SBSSPPTT-S-HHHHHHHHHHHHSSS-TGGGHHHHHHHHHHHHHB-GGGS----HHHHHHIIIIIIS---HHHHHHHHT--HHHHHHHHHHHHHHHHHHHHSS-GGGPPP-B--S--------

Organism: Staphylothermus marinus (strain ATCC 43588 / DSM 3639 / JCM 9404 / F1) (NCBI:txid399550)

Nearest PDB structures (foldseek):
  7mq8-assembly1_NJ  TM=7.402E-01  e=6.795E-50  Homo sapiens
  6zqc-assembly1_JA  TM=7.645E-01  e=9.889E-46  Saccharomyces cerevisiae S288C
  6zqc-assembly1_JB  TM=7.590E-01  e=6.210E-41  Saccharomyces cerevisiae S288C
  2zpa-assembly1_A  TM=7.076E-01  e=2.040E-38  Escherichia coli K-12
  5wlc-assembly1_LY  TM=7.786E-01  e=7.764E-20  Saccharomyces cerevisiae BY4741

Foldseek 3Di:
DADPVGDDDDQDPQLVVLLVLCLVCLLVQQLQLFEFEEEEAEDQLLLSLLSLLVSCASLLVSNCVHPVAAFEEEEEFAPVDPSRVNSPVNNVVNNPDDRYHYDYYYLVPCLLCQLAAGQEYEYEPAAHDFLQSLQRRVLRYFGSGYYYYYYYAPVCRQQDDHPLLQQLEFPVGRFWPSFLVVLLVVLLQPFASYWYAGSHVGHTPGHHDDPDDRDNCPPDQDQDPDALFDPLLLVLDLDVQLSVLLRVLSVLLDFDPVLFAEEEEEEEAPQLCQLLSVLSSVLSSLVNNVVVAQEAEEEEEEQDLSQNQNSVVNNVVSCVVVPFDWDFDDDPRGGAWTGGPRYIYGYDQLVCQLVDDHSEYEYEQCLLFALVSVVSNRVRYGHYYYYHYCFGQQFHCQLVCLPNVVVQVPDPRYHYHYDYRQARSRGGSVHRVVVSSCLSLVRVQAFDDDDPLQVVCLLVVVKDKDWDDLNQCSDPNNVNVVSNQVNQVRNFDSRDGSSVVVSANIYPQKTKMFMAGPVGGTFKIWIKGKADQADPVVLVCLLVPDDTNDRPPLSCCCPPVVDSVSNRFIFMETADMGGHSVCPPSCVRLVNVVVVLVVGVVVVHFKYKYKDFDDLVVLCSQLVSQWAWQDWDLDADSRHRGIMIMTMHTNDDVSVVSRQVSLLVRLVVLQQCLQPRVLPPQLSRNVSSLQRHDAQDAADDPQQDDPVLLLLLLVLLVPPDACVVNLVSLLVLLSVQSNGHPVHHQDADPLLNSLSSNCNRSNHDLVVSCVSVVDDSVVSSNSPSVVSQRVSCVRVVDHSVPDDHDDDDPDDDHDHDD/DQDVVGDDDDQDPQLVVLLVLCLVCLLVQQLQLFEFEEEEAEDQLLLSLLSVLVSCASLLVSNCVHPVAAFEEEEEFAPVDPSRVSSPVNNVVSNPHDRYHYDYYYLVPCLLCQLAAGQEYEYEPQAHDFLQSLQRPVLRYFGSGYYYYYYYAPVCRQQDDHPLLQQLEFPVGRFWPSFLVVLLVVLLQPFASYWYAGSHVGHTPDHHDDPDDRDNCPPDQDQDPDALFDPLLLVLDLDNQLNVLLRVLSVLLDFDPVLFAEEEEEEEAPQLCQLLSVLSSVLSSLVNNVVVAQEAEEEEEEQDLSQNQNSPVNNVVSCVVVPFDWDFDDDPRGGAWTGGPRYIYGYDQLVCQLVDDHSEYEYEQCLLFALVSVVSNRVRYGHYYYYHYCFGQQFHCQLVVLPNVVVQVPDPRYHYHYDYRQARSRGGSVHRVVVSSCLSLVRVQAADDDDPVQVVQLLVVVKDKDWDDLNQCSDPNNVNVVSNQVNQVRNFDSRDGSSVVVSANIYPQKTKMFMAGPVGGTFKIWIKGKADQADPVVLVCLCVPDDTNDRPPLSCCCPPVVDSVSNHFIFMETADMGGHPVCPPSCVRLVNVVVVLVVGVVVVHFKYKYKDFDDLVVLCSQLVSQWAWQDWDLDADSRHRGIMIMTMHTNDDVSVVVRQVSLLVRLVVCQQCLQPRVLVPQLSRNVSSLQRHDAQDAADDPQQDDPVLLLLLLVLLVPPDACVVNLVSLLVLLSVQSNGHPVHHQDADPLLNSLSSNCNRSNHDLVVSCVSVVDDSVVSSNSPSVVSQSVSCVRVVDHSVVDDHDDDDPDDDHDHDD